Protein AF-0000000087538504 (afdb_homodimer)

Structure (mmCIF, N/CA/C/O backbone):
data_AF-0000000087538504-model_v1
#
loop_
_entity.id
_entity.type
_entity.pdbx_description
1 polymer 'NgoFVII family restriction endonuclease'
#
loop_
_atom_site.group_PDB
_atom_site.id
_atom_site.type_symbol
_atom_site.label_atom_id
_atom_site.label_alt_id
_atom_site.label_comp_id
_atom_site.label_asym_id
_atom_site.label_entity_id
_atom_site.label_seq_id
_atom_site.pdbx_PDB_ins_code
_atom_site.Cartn_x
_atom_site.Cartn_y
_atom_site.Cartn_z
_atom_site.occupancy
_atom_site.B_iso_or_equiv
_atom_site.auth_seq_id
_atom_site.auth_comp_id
_atom_site.auth_asym_id
_atom_site.auth_atom_id
_atom_site.pdbx_PDB_model_num
ATOM 1 N N . MET A 1 1 ? 7.582 10.234 18.609 1 27.84 1 MET A N 1
ATOM 2 C CA . MET A 1 1 ? 8.391 9.672 19.688 1 27.84 1 MET A CA 1
ATOM 3 C C . MET A 1 1 ? 9.875 9.797 19.375 1 27.84 1 MET A C 1
ATOM 5 O O . MET A 1 1 ? 10.297 9.578 18.25 1 27.84 1 MET A O 1
ATOM 9 N N . ALA A 1 2 ? 10.43 10.547 20.172 1 36.47 2 ALA A N 1
ATOM 10 C CA . ALA A 1 2 ? 11.883 10.688 20.109 1 36.47 2 ALA A CA 1
ATOM 11 C C . ALA A 1 2 ? 12.562 9.32 20.062 1 36.47 2 ALA A C 1
ATOM 13 O O . ALA A 1 2 ? 12.156 8.391 20.766 1 36.47 2 ALA A O 1
ATOM 14 N N . GLN A 1 3 ? 13.164 9.023 19 1 45.22 3 GLN A N 1
ATOM 15 C CA . GLN A 1 3 ? 13.953 7.797 18.969 1 45.22 3 GLN A CA 1
ATOM 16 C C . GLN A 1 3 ? 15.289 7.98 19.688 1 45.22 3 GLN A C 1
ATOM 18 O O . GLN A 1 3 ? 15.875 9.07 19.641 1 45.22 3 GLN A O 1
ATOM 23 N N . SER A 1 4 ? 15.547 7.203 20.641 1 41.75 4 SER A N 1
ATOM 24 C CA . SER A 1 4 ? 16.828 7.129 21.312 1 41.75 4 SER A CA 1
ATOM 25 C C . SER A 1 4 ? 17.938 6.727 20.359 1 41.75 4 SER A C 1
ATOM 27 O O . SER A 1 4 ? 17.797 5.77 19.594 1 41.75 4 SER A O 1
ATOM 29 N N . ASN A 1 5 ? 18.547 7.676 19.828 1 43.09 5 ASN A N 1
ATOM 30 C CA . ASN A 1 5 ? 19.688 7.312 19 1 43.09 5 ASN A CA 1
ATOM 31 C C . ASN A 1 5 ? 20.984 7.27 19.812 1 43.09 5 ASN A C 1
ATOM 33 O O . ASN A 1 5 ? 21.125 7.969 20.812 1 43.09 5 ASN A O 1
ATOM 37 N N . PHE A 1 6 ? 21.703 6.215 19.828 1 35.56 6 PHE A N 1
ATOM 38 C CA . PHE A 1 6 ? 22.969 5.957 20.516 1 35.56 6 PHE A CA 1
ATOM 39 C C . PHE A 1 6 ? 24.141 6.441 19.672 1 35.56 6 PHE A C 1
ATOM 41 O O . PHE A 1 6 ? 24.109 6.344 18.438 1 35.56 6 PHE A O 1
ATOM 48 N N . GLU A 1 7 ? 24.828 7.352 20.281 1 41.22 7 GLU A N 1
ATOM 49 C CA . GLU A 1 7 ? 26.109 7.699 19.656 1 41.22 7 GLU A CA 1
ATOM 50 C C . GLU A 1 7 ? 27.188 6.668 19.984 1 41.22 7 GLU A C 1
ATOM 52 O O . GLU A 1 7 ? 27.469 6.406 21.156 1 41.22 7 GLU A O 1
ATOM 57 N N . GLU A 1 8 ? 27.547 5.797 19.266 1 40.47 8 GLU A N 1
ATOM 58 C CA . GLU A 1 8 ? 28.656 4.883 19.484 1 40.47 8 GLU A CA 1
ATOM 59 C C . GLU A 1 8 ? 30 5.617 19.438 1 40.47 8 GLU A C 1
ATOM 61 O O . GLU A 1 8 ? 30.281 6.324 18.469 1 40.47 8 GLU A O 1
ATOM 66 N N . ARG A 1 9 ? 30.703 5.891 20.594 1 39.09 9 ARG A N 1
ATOM 67 C CA . ARG A 1 9 ? 32.094 6.32 20.625 1 39.09 9 ARG A CA 1
ATOM 68 C C . ARG A 1 9 ? 33 5.234 20.062 1 39.09 9 ARG A C 1
ATOM 70 O O . ARG A 1 9 ? 33.281 4.234 20.734 1 39.09 9 ARG A O 1
ATOM 77 N N . ILE A 1 10 ? 33.062 4.941 18.781 1 44.31 10 ILE A N 1
ATOM 78 C CA . ILE A 1 10 ? 34 3.977 18.203 1 44.31 10 ILE A CA 1
ATOM 79 C C . ILE A 1 10 ? 35.406 4.551 18.219 1 44.31 10 ILE A C 1
ATOM 81 O O . ILE A 1 10 ? 35.625 5.637 17.672 1 44.31 10 ILE A O 1
ATOM 85 N N . ASP A 1 11 ? 36.25 4.141 19 1 45.94 11 ASP A N 1
ATOM 86 C CA . ASP A 1 11 ? 37.688 4.387 18.938 1 45.94 11 ASP A CA 1
ATOM 87 C C . ASP A 1 11 ? 38.219 4.07 17.547 1 45.94 11 ASP A C 1
ATOM 89 O O . ASP A 1 11 ? 38.375 2.902 17.188 1 45.94 11 ASP A O 1
ATOM 93 N N . THR A 1 12 ? 38.188 4.844 16.578 1 52.5 12 THR A N 1
ATOM 94 C CA . THR A 1 12 ? 38.656 4.848 15.195 1 52.5 12 THR A CA 1
ATOM 95 C C . THR A 1 12 ? 40.125 4.438 15.133 1 52.5 12 THR A C 1
ATOM 97 O O . THR A 1 12 ? 40.656 4.184 14.055 1 52.5 12 THR A O 1
ATOM 100 N N . TYR A 1 13 ? 40.812 4.488 16.25 1 51.53 13 TYR A N 1
ATOM 101 C CA . TYR A 1 13 ? 42.281 4.402 16.219 1 51.53 13 TYR A CA 1
ATOM 102 C C . TYR A 1 13 ? 42.719 3.004 15.805 1 51.53 13 TYR A C 1
ATOM 104 O O . TYR A 1 13 ? 43.844 2.832 15.273 1 51.53 13 TYR A O 1
ATOM 112 N N . GLU A 1 14 ? 41.812 2.039 15.859 1 65.62 14 GLU A N 1
ATOM 113 C CA . GLU A 1 14 ? 42.375 0.706 15.625 1 65.62 14 GLU A CA 1
ATOM 114 C C . GLU A 1 14 ? 41.938 0.155 14.273 1 65.62 14 GLU A C 1
ATOM 116 O O . GLU A 1 14 ? 42.281 -0.966 13.906 1 65.62 14 GLU A O 1
ATOM 121 N N . ILE A 1 15 ? 41.344 1.029 13.375 1 78.06 15 ILE A N 1
ATOM 122 C CA . ILE A 1 15 ? 40.875 0.482 12.102 1 78.06 15 ILE A CA 1
ATOM 123 C C . ILE A 1 15 ? 41.875 0.836 11.008 1 78.06 15 ILE A C 1
ATOM 125 O O . ILE A 1 15 ? 42.219 2.01 10.812 1 78.06 15 ILE A O 1
ATOM 129 N N . GLU A 1 16 ? 42.375 -0.183 10.438 1 84.38 16 GLU A N 1
ATOM 130 C CA . GLU A 1 16 ? 43.344 -0.009 9.359 1 84.38 16 GLU A CA 1
ATOM 131 C C . GLU A 1 16 ? 42.656 0.402 8.062 1 84.38 16 GLU A C 1
ATOM 133 O O . GLU A 1 16 ? 41.5 0.04 7.82 1 84.38 16 GLU A O 1
ATOM 138 N N . SER A 1 17 ? 43.344 1.183 7.27 1 90.88 17 SER A N 1
ATOM 139 C CA . SER A 1 17 ? 42.844 1.604 5.961 1 90.88 17 SER A CA 1
ATOM 140 C C . SER A 1 17 ? 42.75 0.421 5.008 1 90.88 17 SER A C 1
ATOM 142 O O . SER A 1 17 ? 43.562 -0.481 5.02 1 90.88 17 SER A O 1
ATOM 144 N N . THR A 1 18 ? 41.625 0.411 4.297 1 93.5 18 THR A N 1
ATOM 145 C CA . THR A 1 18 ? 41.406 -0.632 3.303 1 93.5 18 THR A CA 1
ATOM 146 C C . THR A 1 18 ? 40.75 -0.057 2.057 1 93.5 18 THR A C 1
ATOM 148 O O . THR A 1 18 ? 40.094 0.984 2.123 1 93.5 18 THR A O 1
ATOM 151 N N . ASN A 1 19 ? 41 -0.68 0.931 1 95.56 19 ASN A N 1
ATOM 152 C CA . ASN A 1 19 ? 40.344 -0.276 -0.312 1 95.56 19 ASN A CA 1
ATOM 153 C C . ASN A 1 19 ? 39.125 -1.15 -0.623 1 95.56 19 ASN A C 1
ATOM 155 O O . ASN A 1 19 ? 38.406 -0.897 -1.588 1 95.56 19 ASN A O 1
ATOM 159 N N . VAL A 1 20 ? 38.938 -2.152 0.255 1 96.62 20 VAL A N 1
ATOM 160 C CA . VAL A 1 20 ? 37.844 -3.092 0.061 1 96.62 20 VAL A CA 1
ATOM 161 C C . VAL A 1 20 ? 36.875 -3 1.235 1 96.62 20 VAL A C 1
ATOM 163 O O . VAL A 1 20 ? 37.188 -3.412 2.352 1 96.62 20 VAL A O 1
ATOM 166 N N . MET A 1 21 ? 35.688 -2.479 0.974 1 97.25 21 MET A N 1
ATOM 167 C CA . MET A 1 21 ? 34.625 -2.385 1.98 1 97.25 21 MET A CA 1
ATOM 168 C C . MET A 1 21 ? 33.438 -3.25 1.599 1 97.25 21 MET A C 1
ATOM 170 O O . MET A 1 21 ? 32.688 -2.922 0.668 1 97.25 21 MET A O 1
ATOM 174 N N . THR A 1 22 ? 33.219 -4.289 2.35 1 96.44 22 THR A N 1
ATOM 175 C CA . THR A 1 22 ? 32.156 -5.242 1.984 1 96.44 22 THR A CA 1
ATOM 176 C C . THR A 1 22 ? 31.094 -5.312 3.07 1 96.44 22 THR A C 1
ATOM 178 O O . THR A 1 22 ? 30.062 -5.977 2.896 1 96.44 22 THR A O 1
ATOM 181 N N . GLY A 1 23 ? 31.328 -4.59 4.195 1 93 23 GLY A N 1
ATOM 182 C CA . GLY A 1 23 ? 30.375 -4.605 5.297 1 93 23 GLY A CA 1
ATOM 183 C C . GLY A 1 23 ? 30.422 -5.895 6.098 1 93 23 GLY A C 1
ATOM 184 O O . GLY A 1 23 ? 31.5 -6.395 6.43 1 93 23 GLY A O 1
ATOM 185 N N . ASP A 1 24 ? 29.297 -6.305 6.547 1 87.88 24 ASP A N 1
ATOM 186 C CA . ASP A 1 24 ? 29.125 -7.531 7.324 1 87.88 24 ASP A CA 1
ATOM 187 C C . ASP A 1 24 ? 29.625 -7.34 8.758 1 87.88 24 ASP A C 1
ATOM 189 O O . ASP A 1 24 ? 29.531 -6.242 9.312 1 87.88 24 ASP A O 1
ATOM 193 N N . ARG A 1 25 ? 30.156 -8.422 9.391 1 83 25 ARG A N 1
ATOM 194 C CA . ARG A 1 25 ? 30.438 -8.406 10.82 1 83 25 ARG A CA 1
ATOM 195 C C . ARG A 1 25 ? 31.828 -7.832 11.102 1 83 25 ARG A C 1
ATOM 197 O O . ARG A 1 25 ? 32.125 -7.438 12.234 1 83 25 ARG A O 1
ATOM 204 N N . ASP A 1 26 ? 32.594 -7.707 10.07 1 85.94 26 ASP A N 1
ATOM 205 C CA . ASP A 1 26 ? 33.969 -7.176 10.234 1 85.94 26 ASP A CA 1
ATOM 206 C C . ASP A 1 26 ? 33.969 -5.648 10.148 1 85.94 26 ASP A C 1
ATOM 208 O O . ASP A 1 26 ? 33.906 -5.082 9.055 1 85.94 26 ASP A O 1
ATOM 212 N N . ARG A 1 27 ? 34.188 -5.016 11.203 1 88.62 27 ARG A N 1
ATOM 213 C CA . ARG A 1 27 ? 34.156 -3.561 11.281 1 88.62 27 ARG A CA 1
ATOM 214 C C . ARG A 1 27 ? 35.219 -2.924 10.406 1 88.62 27 ARG A C 1
ATOM 216 O O . ARG A 1 27 ? 35.062 -1.785 9.953 1 88.62 27 ARG A O 1
ATOM 223 N N . SER A 1 28 ? 36.25 -3.658 10.148 1 90.38 28 SER A N 1
ATOM 224 C CA . SER A 1 28 ? 37.312 -3.125 9.336 1 90.38 28 SER A CA 1
ATOM 225 C C . SER A 1 28 ? 36.906 -2.988 7.875 1 90.38 28 SER A C 1
ATOM 227 O O . SER A 1 28 ? 37.594 -2.312 7.098 1 90.38 28 SER A O 1
ATOM 229 N N . ARG A 1 29 ? 35.781 -3.529 7.57 1 93.88 29 ARG A N 1
ATOM 230 C CA . ARG A 1 29 ? 35.312 -3.496 6.191 1 93.88 29 ARG A CA 1
ATOM 231 C C . ARG A 1 29 ? 34.125 -2.541 6.035 1 93.88 29 ARG A C 1
ATOM 233 O O . ARG A 1 29 ? 33.469 -2.502 4.984 1 93.88 29 ARG A O 1
ATOM 240 N N . TYR A 1 30 ? 33.906 -1.776 7.148 1 94.38 30 TYR A N 1
ATOM 241 C CA . TYR A 1 30 ? 32.844 -0.782 7.07 1 94.38 30 TYR A CA 1
ATOM 242 C C . TYR A 1 30 ? 33.281 0.418 6.238 1 94.38 30 TYR A C 1
ATOM 244 O O . TYR A 1 30 ? 34.406 0.896 6.371 1 94.38 30 TYR A O 1
ATOM 252 N N . LEU A 1 31 ? 32.375 0.856 5.41 1 96.94 31 LEU A N 1
ATOM 253 C CA . LEU A 1 31 ? 32.625 2.072 4.648 1 96.94 31 LEU A CA 1
ATOM 254 C C . LEU A 1 31 ? 32.75 3.277 5.57 1 96.94 31 LEU A C 1
ATOM 256 O O . LEU A 1 31 ? 33.562 4.188 5.301 1 96.94 31 LEU A O 1
ATOM 260 N N . TYR A 1 32 ? 32.094 3.287 6.672 1 95.81 32 TYR A N 1
ATOM 261 C CA . TYR A 1 32 ? 31.969 4.375 7.633 1 95.81 32 TYR A CA 1
ATOM 262 C C . TYR A 1 32 ? 33.344 4.867 8.07 1 95.81 32 TYR A C 1
ATOM 264 O O . TYR A 1 32 ? 33.625 6.059 7.98 1 95.81 32 TYR A O 1
ATOM 272 N N . TYR A 1 33 ? 34.156 3.955 8.414 1 95.12 33 TYR A N 1
ATOM 273 C CA . TYR A 1 33 ? 35.438 4.32 9 1 95.12 33 TYR A CA 1
ATOM 274 C C . TYR A 1 33 ? 36.406 4.832 7.926 1 95.12 33 TYR A C 1
ATOM 276 O O . TYR A 1 33 ? 37.25 5.699 8.188 1 95.12 33 TYR A O 1
ATOM 284 N N . GLN A 1 34 ? 36.25 4.289 6.754 1 96.25 34 GLN A N 1
ATOM 285 C CA . GLN A 1 34 ? 37.094 4.766 5.66 1 96.25 34 GLN A CA 1
ATOM 286 C C . GLN A 1 34 ? 36.719 6.191 5.262 1 96.25 34 GLN A C 1
ATOM 288 O O . GLN A 1 34 ? 37.594 7.008 4.973 1 96.25 34 GLN A O 1
ATOM 293 N N . LEU A 1 35 ? 35.438 6.473 5.27 1 97.44 35 LEU A N 1
ATOM 294 C CA . LEU A 1 35 ? 34.969 7.824 4.953 1 97.44 35 LEU A CA 1
ATOM 295 C C . LEU A 1 35 ? 35.469 8.812 6.008 1 97.44 35 LEU A C 1
ATOM 297 O O . LEU A 1 35 ? 35.844 9.93 5.676 1 97.44 35 LEU A O 1
ATOM 301 N N . LYS A 1 36 ? 35.375 8.391 7.234 1 96.06 36 LYS A N 1
ATOM 302 C CA . LYS A 1 36 ? 35.844 9.242 8.328 1 96.06 36 LYS A CA 1
ATOM 303 C C . LYS A 1 36 ? 37.312 9.625 8.141 1 96.06 36 LYS A C 1
ATOM 305 O O . LYS A 1 36 ? 37.656 10.789 8.281 1 96.06 36 LYS A O 1
ATOM 310 N N . MET A 1 37 ? 38.062 8.656 7.805 1 95.38 37 MET A N 1
ATOM 311 C CA . MET A 1 37 ? 39.5 8.883 7.605 1 95.38 37 MET A CA 1
ATOM 312 C C . MET A 1 37 ? 39.75 9.812 6.418 1 95.38 37 MET A C 1
ATOM 314 O O . MET A 1 37 ? 40.594 10.711 6.484 1 95.38 37 MET A O 1
ATOM 318 N N . SER A 1 38 ? 39.031 9.609 5.367 1 96.94 38 SER A N 1
ATOM 319 C CA . SER A 1 38 ? 39.188 10.438 4.172 1 96.94 38 SER A CA 1
ATOM 320 C C . SER A 1 38 ? 38.75 11.867 4.43 1 96.94 38 SER A C 1
ATOM 322 O O . SER A 1 38 ? 39.406 12.812 3.969 1 96.94 38 SER A O 1
ATOM 324 N N . MET A 1 39 ? 37.688 12.062 5.152 1 97.25 39 MET A N 1
ATOM 325 C CA . MET A 1 39 ? 37.156 13.398 5.43 1 97.25 39 MET A CA 1
ATOM 326 C C . MET A 1 39 ? 38.125 14.203 6.281 1 97.25 39 MET A C 1
ATOM 328 O O . MET A 1 39 ? 38.219 15.422 6.133 1 97.25 39 MET A O 1
ATOM 332 N N . ALA A 1 40 ? 38.812 13.484 7.117 1 95.56 40 ALA A N 1
ATOM 333 C CA . ALA A 1 40 ? 39.75 14.133 8.023 1 95.56 40 ALA A CA 1
ATOM 334 C C . ALA A 1 40 ? 40.906 14.773 7.258 1 95.56 40 ALA A C 1
ATOM 336 O O . ALA A 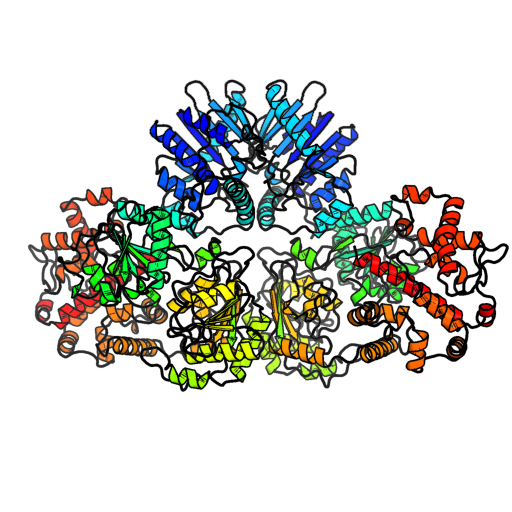1 40 ? 41.469 15.773 7.703 1 95.56 40 ALA A O 1
ATOM 337 N N . LYS A 1 41 ? 41.156 14.281 6.051 1 95.31 41 LYS A N 1
ATOM 338 C CA . LYS A 1 41 ? 42.375 14.727 5.328 1 95.31 41 LYS A CA 1
ATOM 339 C C . LYS A 1 41 ? 42 15.523 4.086 1 95.31 41 LYS A C 1
ATOM 341 O O . LYS A 1 41 ? 42.844 16.203 3.496 1 95.31 41 LYS A O 1
ATOM 346 N N . ALA A 1 42 ? 40.812 15.57 3.748 1 97.25 42 ALA A N 1
ATOM 347 C CA . ALA A 1 42 ? 40.375 16.078 2.453 1 97.25 42 ALA A CA 1
ATOM 348 C C . ALA A 1 42 ? 40.5 17.609 2.395 1 97.25 42 ALA A C 1
ATOM 350 O O . ALA A 1 42 ? 40.344 18.281 3.412 1 97.25 42 ALA A O 1
ATOM 351 N N . LYS A 1 43 ? 40.75 18.156 1.22 1 97.44 43 LYS A N 1
ATOM 352 C CA . LYS A 1 43 ? 40.688 19.578 0.93 1 97.44 43 LYS A CA 1
ATOM 353 C C . LYS A 1 43 ? 39.406 19.953 0.191 1 97.44 43 LYS A C 1
ATOM 355 O O . LYS A 1 43 ? 39.031 21.125 0.185 1 97.44 43 LYS A O 1
ATOM 360 N N . GLN A 1 44 ? 38.844 19.031 -0.396 1 98.06 44 GLN A N 1
ATOM 361 C CA . GLN A 1 44 ? 37.531 19.109 -1.03 1 98.06 44 GLN A CA 1
ATOM 362 C C . GLN A 1 44 ? 36.812 17.766 -1 1 98.06 44 GLN A C 1
ATOM 364 O O . GLN A 1 44 ? 37.469 16.719 -1.104 1 98.06 44 GLN A O 1
ATOM 369 N N . ILE A 1 45 ? 35.531 17.797 -0.865 1 98.62 45 ILE A N 1
ATOM 370 C CA . ILE A 1 45 ? 34.75 16.578 -0.772 1 98.62 45 ILE A CA 1
ATOM 371 C C . ILE A 1 45 ? 33.562 16.641 -1.735 1 98.62 45 ILE A C 1
ATOM 373 O O . ILE A 1 45 ? 32.812 17.609 -1.711 1 98.62 45 ILE A O 1
ATOM 377 N N . ASP A 1 46 ? 33.406 15.68 -2.629 1 98.75 46 ASP A N 1
ATOM 378 C CA . ASP A 1 46 ? 32.281 15.539 -3.539 1 98.75 46 ASP A CA 1
ATOM 379 C C . ASP A 1 46 ? 31.562 14.203 -3.336 1 98.75 46 ASP A C 1
ATOM 381 O O . ASP A 1 46 ? 32.188 13.141 -3.434 1 98.75 46 ASP A O 1
ATOM 385 N N . ILE A 1 47 ? 30.266 14.281 -3.084 1 98.69 47 ILE A N 1
ATOM 386 C CA . ILE A 1 47 ? 29.5 13.078 -2.803 1 98.69 47 ILE A CA 1
ATOM 387 C C . ILE A 1 47 ? 28.328 12.977 -3.787 1 98.69 47 ILE A C 1
ATOM 389 O O . ILE A 1 47 ? 27.609 13.953 -4.016 1 98.69 47 ILE A O 1
ATOM 393 N N . ILE A 1 48 ? 28.125 11.859 -4.434 1 98.25 48 ILE A N 1
ATOM 394 C CA . ILE A 1 48 ? 26.969 11.562 -5.266 1 98.25 48 ILE A CA 1
ATOM 395 C C . ILE A 1 48 ? 26.328 10.25 -4.812 1 98.25 48 ILE A C 1
ATOM 397 O O . ILE A 1 48 ? 26.969 9.195 -4.855 1 98.25 48 ILE A O 1
ATOM 401 N N . VAL A 1 49 ? 25.078 10.328 -4.32 1 97.38 49 VAL A N 1
ATOM 402 C CA . VAL A 1 49 ? 24.359 9.156 -3.828 1 97.38 49 VAL A CA 1
ATOM 403 C C . VAL A 1 49 ? 22.906 9.195 -4.305 1 97.38 49 VAL A C 1
ATOM 405 O O . VAL A 1 49 ? 22.375 10.266 -4.578 1 97.38 49 VAL A O 1
ATOM 408 N N . SER A 1 50 ? 22.312 8.023 -4.344 1 94 50 SER A N 1
ATOM 409 C CA . SER A 1 50 ? 20.938 7.91 -4.82 1 94 50 SER A CA 1
ATOM 410 C C . SER A 1 50 ? 19.938 8.469 -3.803 1 94 50 SER A C 1
ATOM 412 O O . SER A 1 50 ? 18.922 9.055 -4.176 1 94 50 SER A O 1
ATOM 414 N N . PHE A 1 51 ? 20.234 8.195 -2.502 1 93.25 51 PHE A N 1
ATOM 415 C CA . PHE A 1 51 ? 19.312 8.742 -1.499 1 93.25 51 PHE A CA 1
ATOM 416 C C . PHE A 1 51 ? 20.047 9 -0.188 1 93.25 51 PHE A C 1
ATOM 418 O O . PHE A 1 51 ? 21.156 8.492 0.025 1 93.25 51 PHE A O 1
ATOM 425 N N . LEU A 1 52 ? 19.453 9.82 0.629 1 96 52 LEU A N 1
ATOM 426 C CA . LEU A 1 52 ? 19.906 10.172 1.969 1 96 52 LEU A CA 1
ATOM 427 C C . LEU A 1 52 ? 18.875 9.766 3.02 1 96 52 LEU A C 1
ATOM 429 O O . LEU A 1 52 ? 17.703 10.141 2.924 1 96 52 LEU A O 1
ATOM 433 N N . MET A 1 53 ? 19.344 9.031 3.953 1 93.12 53 MET A N 1
ATOM 434 C CA . MET A 1 53 ? 18.5 8.758 5.121 1 93.12 53 MET A CA 1
ATOM 435 C C . MET A 1 53 ? 19.047 9.477 6.352 1 93.12 53 MET A C 1
ATOM 437 O O . MET A 1 53 ? 20.25 9.68 6.484 1 93.12 53 MET A O 1
ATOM 441 N N . GLU A 1 54 ? 18.125 9.82 7.199 1 92.94 54 GLU A N 1
ATOM 442 C CA . GLU A 1 54 ? 18.469 10.547 8.414 1 92.94 54 GLU A CA 1
ATOM 443 C C . GLU A 1 54 ? 19.516 9.805 9.234 1 92.94 54 GLU A C 1
ATOM 445 O O . GLU A 1 54 ? 20.469 10.422 9.742 1 92.94 54 GLU A O 1
ATOM 450 N N . SER A 1 55 ? 19.422 8.508 9.312 1 90.69 55 SER A N 1
ATOM 451 C CA . SER A 1 55 ? 20.312 7.68 10.109 1 90.69 55 SER A CA 1
ATOM 452 C C . SER A 1 55 ? 21.75 7.781 9.617 1 90.69 55 SER A C 1
ATOM 454 O O . SER A 1 55 ? 22.688 7.93 10.414 1 90.69 55 SER A O 1
ATOM 456 N N . GLY A 1 56 ? 21.906 7.734 8.336 1 94.75 56 GLY A N 1
ATOM 457 C CA . GLY A 1 56 ? 23.25 7.812 7.75 1 94.75 56 GLY A CA 1
ATOM 458 C C . GLY A 1 56 ? 23.844 9.203 7.844 1 94.75 56 GLY A C 1
ATOM 459 O O . GLY A 1 56 ? 25.031 9.344 8.156 1 94.75 56 GLY A O 1
ATOM 460 N N . VAL A 1 57 ? 23.062 10.188 7.598 1 96 57 VAL A N 1
ATOM 461 C CA . VAL A 1 57 ? 23.531 11.57 7.641 1 96 57 VAL A CA 1
ATOM 462 C C . VAL A 1 57 ? 24.031 11.898 9.047 1 96 57 VAL A C 1
ATOM 464 O O . VAL A 1 57 ? 25.094 12.516 9.203 1 96 57 VAL A O 1
ATOM 467 N N . ARG A 1 58 ? 23.344 11.492 10.047 1 93.69 58 ARG A N 1
ATOM 468 C CA . ARG A 1 58 ? 23.719 11.734 11.438 1 93.69 58 ARG A CA 1
ATOM 469 C C . ARG A 1 58 ? 25.094 11.172 11.734 1 93.69 58 ARG A C 1
ATOM 471 O O . ARG A 1 58 ? 25.859 11.742 12.523 1 93.69 58 ARG A O 1
ATOM 478 N N . MET A 1 59 ? 25.406 10.117 11.109 1 94.19 59 MET A N 1
ATOM 479 C CA . MET A 1 59 ? 26.688 9.445 11.359 1 94.19 59 MET A CA 1
ATOM 480 C C . MET A 1 59 ? 27.844 10.242 10.781 1 94.19 59 MET A C 1
ATOM 482 O O . MET A 1 59 ? 28.953 10.203 11.312 1 94.19 59 MET A O 1
ATOM 486 N N . LEU A 1 60 ? 27.594 11 9.773 1 96.88 60 LEU A N 1
ATOM 487 C CA . LEU A 1 60 ? 28.688 11.656 9.055 1 96.88 60 LEU A CA 1
ATOM 488 C C . LEU A 1 60 ? 28.75 13.141 9.406 1 96.88 60 LEU A C 1
ATOM 490 O O . LEU A 1 60 ? 29.688 13.836 9.016 1 96.88 60 LEU A O 1
ATOM 494 N N . LEU A 1 61 ? 27.797 13.641 10.156 1 95.5 61 LEU A N 1
ATOM 495 C CA . LEU A 1 61 ? 27.594 15.07 10.359 1 95.5 61 LEU A CA 1
ATOM 496 C C . LEU A 1 61 ? 28.797 15.695 11.055 1 95.5 61 LEU A C 1
ATOM 498 O O . LEU A 1 61 ? 29.281 16.734 10.625 1 95.5 61 LEU A O 1
ATOM 502 N N . ASN A 1 62 ? 29.266 15.109 12.078 1 95 62 ASN A N 1
ATOM 503 C CA . ASN A 1 62 ? 30.375 15.672 12.844 1 95 62 ASN A CA 1
ATOM 504 C C . ASN A 1 62 ? 31.641 15.758 12.008 1 95 62 ASN A C 1
ATOM 506 O O . ASN A 1 62 ? 32.375 16.734 12.094 1 95 62 ASN A O 1
ATOM 510 N N . ASP A 1 63 ? 31.906 14.727 11.289 1 96.88 63 ASP A N 1
ATOM 511 C CA . ASP A 1 63 ? 33.094 14.711 10.438 1 96.88 63 ASP A CA 1
ATOM 512 C C . ASP A 1 63 ? 32.969 15.75 9.328 1 96.88 63 ASP A C 1
ATOM 514 O O . ASP A 1 63 ? 33.969 16.391 8.969 1 96.88 63 ASP A O 1
ATOM 518 N N . MET A 1 64 ? 31.844 15.891 8.781 1 97.56 64 MET A N 1
ATOM 519 C CA . MET A 1 64 ? 31.609 16.922 7.77 1 97.56 64 MET A CA 1
ATOM 520 C C . MET A 1 64 ? 31.797 18.312 8.359 1 97.56 64 MET A C 1
ATOM 522 O O . MET A 1 64 ? 32.406 19.188 7.723 1 97.56 64 MET A O 1
ATOM 526 N N . LYS A 1 65 ? 31.312 18.484 9.547 1 96.31 65 LYS A N 1
ATOM 527 C CA . LYS A 1 65 ? 31.438 19.781 10.227 1 96.31 65 LYS A CA 1
ATOM 528 C C . LYS A 1 65 ? 32.906 20.125 10.461 1 96.31 65 LYS A C 1
ATOM 530 O O . LYS A 1 65 ? 33.312 21.266 10.219 1 96.31 65 LYS A O 1
ATOM 535 N N . ARG A 1 66 ? 33.656 19.156 10.891 1 96.62 66 ARG A N 1
ATOM 536 C CA . ARG A 1 66 ? 35.062 19.375 11.125 1 96.62 66 ARG A CA 1
ATOM 537 C C . ARG A 1 66 ? 35.781 19.734 9.828 1 96.62 66 ARG A C 1
ATOM 539 O O . ARG A 1 66 ? 36.688 20.578 9.828 1 96.62 66 ARG A O 1
ATOM 546 N N . ALA A 1 67 ? 35.438 19.062 8.805 1 97.56 67 ALA A N 1
ATOM 547 C CA . ALA A 1 67 ? 36.031 19.375 7.504 1 97.56 67 ALA A CA 1
ATOM 548 C C . ALA A 1 67 ? 35.719 20.797 7.082 1 97.56 67 ALA A C 1
ATOM 550 O O . ALA A 1 67 ? 36.594 21.531 6.625 1 97.56 67 ALA A O 1
ATOM 551 N N . LEU A 1 68 ? 34.5 21.203 7.23 1 97.12 68 LEU A N 1
ATOM 552 C CA . LEU A 1 68 ? 34.094 22.547 6.875 1 97.12 68 LEU A CA 1
ATOM 553 C C . LEU A 1 68 ? 34.844 23.594 7.703 1 97.12 68 LEU A C 1
ATOM 555 O O . LEU A 1 68 ? 35.219 24.641 7.188 1 97.12 68 LEU A O 1
ATOM 559 N N . ASP A 1 69 ? 35.031 23.297 8.961 1 95.94 69 ASP A N 1
ATOM 560 C CA . ASP A 1 69 ? 35.719 24.203 9.859 1 95.94 69 ASP A CA 1
ATOM 561 C C . ASP A 1 69 ? 37.156 24.422 9.406 1 95.94 69 ASP A C 1
ATOM 563 O O . ASP A 1 69 ? 37.75 25.469 9.695 1 95.94 69 ASP A O 1
ATOM 567 N N . ARG A 1 70 ? 37.688 23.438 8.703 1 96.5 70 ARG A N 1
ATOM 568 C CA . ARG A 1 70 ? 39.031 23.562 8.156 1 96.5 70 ARG A CA 1
ATOM 569 C C . ARG A 1 70 ? 39 24.312 6.832 1 96.5 70 ARG A C 1
ATOM 571 O O . ARG A 1 70 ? 40.062 24.516 6.219 1 96.5 70 ARG A O 1
ATOM 578 N N . GLY A 1 71 ? 37.844 24.688 6.383 1 95.25 71 GLY A N 1
ATOM 579 C CA . GLY A 1 71 ? 37.688 25.438 5.141 1 95.25 71 GLY A CA 1
ATOM 580 C C . GLY A 1 71 ? 37.469 24.547 3.934 1 95.25 71 GLY A C 1
ATOM 581 O O . GLY A 1 71 ? 37.562 25.016 2.793 1 95.25 71 GLY A O 1
ATOM 582 N N . VAL A 1 72 ? 37.188 23.266 4.145 1 97.06 72 VAL A N 1
ATOM 583 C CA . VAL A 1 72 ? 37 22.297 3.078 1 97.06 72 VAL A CA 1
ATOM 584 C C . VAL A 1 72 ? 35.656 22.531 2.396 1 97.06 72 VAL A C 1
ATOM 586 O O . VAL A 1 72 ? 34.656 22.797 3.066 1 97.06 72 VAL A O 1
ATOM 589 N N . LYS A 1 73 ? 35.594 22.531 1.047 1 97.19 73 LYS A N 1
ATOM 590 C CA . LYS A 1 73 ? 34.344 22.625 0.288 1 97.19 73 LYS A CA 1
ATOM 591 C C . LYS A 1 73 ? 33.688 21.266 0.158 1 97.19 73 LYS A C 1
ATOM 593 O O . LYS A 1 73 ? 34.344 20.281 -0.185 1 97.19 73 LYS A O 1
ATOM 598 N N . ILE A 1 74 ? 32.406 21.234 0.423 1 98.31 74 ILE A N 1
ATOM 599 C CA . ILE A 1 74 ? 31.672 19.984 0.334 1 98.31 74 ILE A CA 1
ATOM 600 C C . ILE A 1 74 ? 30.5 20.141 -0.639 1 98.31 74 ILE A C 1
ATOM 602 O O . ILE A 1 74 ? 29.703 21.078 -0.509 1 98.31 74 ILE A O 1
ATOM 606 N N . ARG A 1 75 ? 30.406 19.312 -1.667 1 98.44 75 ARG A N 1
ATOM 607 C CA . ARG A 1 75 ? 29.297 19.234 -2.609 1 98.44 75 ARG A CA 1
ATOM 608 C C . ARG A 1 75 ? 28.594 17.875 -2.51 1 98.44 75 ARG A C 1
ATOM 610 O O . ARG A 1 75 ? 29.25 16.844 -2.482 1 98.44 75 ARG A O 1
ATOM 617 N N . ILE A 1 76 ? 27.281 17.891 -2.396 1 98.31 76 ILE A N 1
ATOM 618 C CA . ILE A 1 76 ? 26.516 16.656 -2.314 1 98.31 76 ILE A CA 1
ATOM 619 C C . ILE A 1 76 ? 25.422 16.656 -3.371 1 98.31 76 ILE A C 1
ATOM 621 O O . ILE A 1 76 ? 24.594 17.578 -3.41 1 98.31 76 ILE A O 1
ATOM 625 N N . LEU A 1 77 ? 25.391 15.719 -4.254 1 98.19 77 LEU A N 1
ATOM 626 C CA . LEU A 1 77 ? 24.312 15.469 -5.203 1 98.19 77 LEU A CA 1
ATOM 627 C C . LEU A 1 77 ? 23.531 14.203 -4.832 1 98.19 77 LEU A C 1
ATOM 629 O O . LEU A 1 77 ? 24.109 13.117 -4.77 1 98.19 77 LEU A O 1
ATOM 633 N N . THR A 1 78 ? 22.281 14.359 -4.52 1 97.06 78 THR A N 1
ATOM 634 C CA . THR A 1 78 ? 21.438 13.219 -4.199 1 97.06 78 THR A CA 1
ATOM 635 C C . THR A 1 78 ? 20.203 13.188 -5.109 1 97.06 78 THR A C 1
ATOM 637 O O . THR A 1 78 ? 20.062 14.031 -5.996 1 97.06 78 THR A O 1
ATOM 640 N N . GLY A 1 79 ? 19.453 12.102 -5.035 1 92.44 79 GLY A N 1
ATOM 641 C CA . GLY A 1 79 ? 18.281 11.984 -5.891 1 92.44 79 GLY A CA 1
ATOM 642 C C . GLY A 1 79 ? 16.984 11.859 -5.109 1 92.44 79 GLY A C 1
ATOM 643 O O . GLY A 1 79 ? 17 11.781 -3.881 1 92.44 79 GLY A O 1
ATOM 644 N N . ASN A 1 80 ? 15.859 12.109 -5.852 1 81.81 80 ASN A N 1
ATOM 645 C CA . ASN A 1 80 ? 14.531 11.789 -5.348 1 81.81 80 ASN A CA 1
ATOM 646 C C . ASN A 1 80 ? 14.008 10.477 -5.934 1 81.81 80 ASN A C 1
ATOM 648 O O . ASN A 1 80 ? 12.797 10.289 -6.051 1 81.81 80 ASN A O 1
ATOM 652 N N . TYR A 1 81 ? 15.008 9.672 -6.293 1 74.06 81 TYR A N 1
ATOM 653 C CA . TYR A 1 81 ? 14.719 8.359 -6.867 1 74.06 81 TYR A CA 1
ATOM 654 C C . TYR A 1 81 ? 13.859 7.527 -5.918 1 74.06 81 TYR A C 1
ATOM 656 O O . TYR A 1 81 ? 14.219 7.34 -4.754 1 74.06 81 TYR A O 1
ATOM 664 N N . LEU A 1 82 ? 12.68 7.062 -6.352 1 73.44 82 LEU A N 1
ATOM 665 C CA . LEU A 1 82 ? 11.75 6.238 -5.594 1 73.44 82 LEU A CA 1
ATOM 666 C C . LEU A 1 82 ? 11.297 6.949 -4.324 1 73.44 82 LEU A C 1
ATOM 668 O O . LEU A 1 82 ? 10.719 6.328 -3.432 1 73.44 82 LEU A O 1
ATOM 672 N N . GLU A 1 83 ? 11.727 8.258 -4.102 1 81.69 83 GLU A N 1
ATOM 673 C CA . GLU A 1 83 ? 11.359 9.109 -2.973 1 81.69 83 GLU A CA 1
ATOM 674 C C . GLU A 1 83 ? 11.906 8.555 -1.66 1 81.69 83 GLU A C 1
ATOM 676 O O . GLU A 1 83 ? 11.227 8.609 -0.629 1 81.69 83 GLU A O 1
ATOM 681 N N . ILE A 1 84 ? 13.125 8.07 -1.754 1 87.5 84 ILE A N 1
ATOM 682 C CA . ILE A 1 84 ? 13.719 7.445 -0.576 1 87.5 84 ILE A CA 1
ATOM 683 C C . ILE A 1 84 ? 14.406 8.508 0.278 1 87.5 84 ILE A C 1
ATOM 685 O O . ILE A 1 84 ? 14.438 8.406 1.507 1 87.5 84 ILE A O 1
ATOM 689 N N . THR A 1 85 ? 14.93 9.547 -0.435 1 94.5 85 THR A N 1
ATOM 690 C CA . THR A 1 85 ? 15.586 10.609 0.317 1 94.5 85 THR A CA 1
ATOM 691 C C . THR A 1 85 ? 14.617 11.25 1.31 1 94.5 85 THR A C 1
ATOM 693 O O . THR A 1 85 ? 13.594 11.805 0.913 1 94.5 85 THR A O 1
ATOM 696 N N . GLN A 1 86 ? 14.977 11.188 2.48 1 93.56 86 GLN A N 1
ATOM 697 C CA . GLN A 1 86 ? 14.102 11.711 3.523 1 93.56 86 GLN A CA 1
ATOM 698 C C . GLN A 1 86 ? 14.258 13.227 3.666 1 93.56 86 GLN A C 1
ATOM 700 O O . GLN A 1 86 ? 15.375 13.734 3.729 1 93.56 86 GLN A O 1
ATOM 705 N N . PRO A 1 87 ? 13.141 13.953 3.732 1 94.94 87 PRO A N 1
ATOM 706 C CA . PRO A 1 87 ? 13.25 15.391 3.969 1 94.94 87 PRO A CA 1
ATOM 707 C C . PRO A 1 87 ? 14.031 15.727 5.238 1 94.94 87 PRO A C 1
ATOM 709 O O . PRO A 1 87 ? 14.82 16.672 5.254 1 94.94 87 PRO A O 1
ATOM 712 N N . SER A 1 88 ? 13.836 14.945 6.223 1 94.38 88 SER A N 1
ATOM 713 C CA . SER A 1 88 ? 14.508 15.188 7.492 1 94.38 88 SER A CA 1
ATOM 714 C C . SER A 1 88 ? 16.031 15.133 7.332 1 94.38 88 SER A C 1
ATOM 716 O O . SER A 1 88 ? 16.75 15.867 8 1 94.38 88 SER A O 1
ATOM 718 N N . ALA A 1 89 ? 16.516 14.281 6.469 1 95.81 89 ALA A N 1
ATOM 719 C CA . ALA A 1 89 ? 17.938 14.188 6.195 1 95.81 89 ALA A CA 1
ATOM 720 C C . ALA A 1 89 ? 18.469 15.484 5.574 1 95.81 89 ALA A C 1
ATOM 722 O O . ALA A 1 89 ? 19.531 15.969 5.949 1 95.81 89 ALA A O 1
ATOM 723 N N . LEU A 1 90 ? 17.766 15.992 4.664 1 96.75 90 LEU A N 1
ATOM 724 C CA . LEU A 1 90 ? 18.125 17.25 4.012 1 96.75 90 LEU A CA 1
ATOM 725 C C . LEU A 1 90 ? 18.125 18.406 5.012 1 96.75 90 LEU A C 1
ATOM 727 O O . LEU A 1 90 ? 19.062 19.203 5.047 1 96.75 90 LEU A O 1
ATOM 731 N N . TYR A 1 91 ? 17.062 18.438 5.82 1 96.19 91 TYR A N 1
ATOM 732 C CA . TYR A 1 91 ? 16.953 19.484 6.836 1 96.19 91 TYR A CA 1
ATOM 733 C C . TYR A 1 91 ? 18.094 19.375 7.848 1 96.19 91 TYR A C 1
ATOM 735 O O . TYR A 1 91 ? 18.594 20.391 8.328 1 96.19 91 TYR A O 1
ATOM 743 N N . LEU A 1 92 ? 18.453 18.203 8.172 1 95.44 92 LEU A N 1
ATOM 744 C CA . LEU A 1 92 ? 19.547 17.984 9.109 1 95.44 92 LEU A CA 1
ATOM 745 C C . LEU A 1 92 ? 20.844 18.562 8.57 1 95.44 92 LEU A C 1
ATOM 747 O O . LEU A 1 92 ? 21.594 19.219 9.305 1 95.44 92 LEU A O 1
ATOM 751 N N . ILE A 1 93 ? 21.094 18.312 7.336 1 96.75 93 ILE A N 1
ATOM 752 C CA . ILE A 1 93 ? 22.312 18.828 6.699 1 96.75 93 ILE A CA 1
ATOM 753 C C . ILE A 1 93 ? 22.281 20.359 6.707 1 96.75 93 ILE A C 1
ATOM 755 O O . ILE A 1 93 ? 23.25 21 7.098 1 96.75 93 ILE A O 1
ATOM 759 N N . LYS A 1 94 ? 21.188 20.891 6.387 1 94.75 94 LYS A N 1
ATOM 760 C CA . LYS A 1 94 ? 21.062 22.344 6.316 1 94.75 94 LYS A CA 1
ATOM 761 C C . LYS A 1 94 ? 21.172 22.984 7.699 1 94.75 94 LYS A C 1
ATOM 763 O O . LYS A 1 94 ? 21.766 24.047 7.855 1 94.75 94 LYS A O 1
ATOM 768 N N . SER A 1 95 ? 20.625 22.359 8.609 1 92.94 95 SER A N 1
ATOM 769 C CA . SER A 1 95 ? 20.609 22.875 9.969 1 92.94 95 SER A CA 1
ATOM 770 C C . SER A 1 95 ? 22 22.844 10.586 1 92.94 95 SER A C 1
ATOM 772 O O . SER A 1 95 ? 22.422 23.812 11.227 1 92.94 95 SER A O 1
ATOM 774 N N . GLU A 1 96 ? 22.672 21.797 10.359 1 93.12 96 GLU A N 1
ATOM 775 C CA . GLU A 1 96 ? 23.938 21.594 11.062 1 93.12 96 GLU A CA 1
ATOM 776 C C . GLU A 1 96 ? 25.109 22.172 10.273 1 93.12 96 GLU A C 1
ATOM 778 O O . GLU A 1 96 ? 26.109 22.594 10.852 1 93.12 96 GLU A O 1
ATOM 783 N N . LEU A 1 97 ? 24.969 22.125 8.961 1 94.44 97 LEU A N 1
ATOM 784 C CA . LEU A 1 97 ? 26.109 22.516 8.141 1 94.44 97 LEU A CA 1
ATOM 785 C C . LEU A 1 97 ? 25.828 23.828 7.418 1 94.44 97 LEU A C 1
ATOM 787 O O . LEU A 1 97 ? 26.75 24.484 6.926 1 94.44 97 LEU A O 1
ATOM 791 N N . GLY A 1 98 ? 24.562 24.188 7.367 1 88.56 98 GLY A N 1
ATOM 792 C CA . GLY A 1 98 ? 24.172 25.469 6.785 1 88.56 98 GLY A CA 1
ATOM 793 C C . GLY A 1 98 ? 24.422 25.547 5.293 1 88.56 98 GLY A C 1
ATOM 794 O O . GLY A 1 98 ? 24.359 24.531 4.594 1 88.56 98 GLY A O 1
ATOM 795 N N . ASP A 1 99 ? 24.719 26.781 4.816 1 86.06 99 ASP A N 1
ATOM 796 C CA . ASP A 1 99 ? 24.891 27.016 3.385 1 86.06 99 ASP A CA 1
ATOM 797 C C . ASP A 1 99 ? 26.344 26.781 2.969 1 86.06 99 ASP A C 1
ATOM 799 O O . ASP A 1 99 ? 26.734 27.078 1.834 1 86.06 99 ASP A O 1
ATOM 803 N N . ARG A 1 100 ? 27.141 26.219 3.898 1 91.69 100 ARG A N 1
ATOM 804 C CA . ARG A 1 100 ? 28.516 25.891 3.59 1 91.69 100 ARG A CA 1
ATOM 805 C C . ARG A 1 100 ? 28.609 24.672 2.691 1 91.69 100 ARG A C 1
ATOM 807 O O . ARG A 1 100 ? 29.625 24.438 2.031 1 91.69 100 ARG A O 1
ATOM 814 N N . VAL A 1 101 ? 27.562 23.859 2.688 1 95.94 101 VAL A N 1
ATOM 815 C CA . VAL A 1 101 ? 27.5 22.672 1.833 1 95.94 101 VAL A CA 1
ATOM 816 C C . VAL A 1 101 ? 26.641 22.969 0.605 1 95.94 101 VAL A C 1
ATOM 818 O O . VAL A 1 101 ? 25.547 23.531 0.724 1 95.94 101 VAL A O 1
ATOM 821 N N . ASP A 1 102 ? 27.141 22.719 -0.562 1 97.19 102 ASP A N 1
ATOM 822 C CA . ASP A 1 102 ? 26.344 22.781 -1.786 1 97.19 102 ASP A CA 1
ATOM 823 C C . ASP A 1 102 ? 25.547 21.5 -1.991 1 97.19 102 ASP A C 1
ATOM 825 O O . ASP A 1 102 ? 26.062 20.516 -2.514 1 97.19 102 ASP A O 1
ATOM 829 N N . LEU A 1 103 ? 24.344 21.547 -1.57 1 97.31 103 LEU A N 1
ATOM 830 C CA . LEU A 1 103 ? 23.453 20.406 -1.584 1 97.31 103 LEU A CA 1
ATOM 831 C C . LEU A 1 103 ? 22.453 20.5 -2.738 1 97.31 103 LEU A C 1
ATOM 833 O O . LEU A 1 103 ? 21.734 21.5 -2.863 1 97.31 103 LEU A O 1
ATOM 837 N N . ARG A 1 104 ? 22.406 19.469 -3.625 1 97.31 104 ARG A N 1
ATOM 838 C CA . ARG A 1 104 ? 21.562 19.531 -4.812 1 97.31 104 ARG A CA 1
ATOM 839 C C . ARG A 1 104 ? 20.812 18.234 -5.016 1 97.31 104 ARG A C 1
ATOM 841 O O . ARG A 1 104 ? 21.203 17.188 -4.492 1 97.31 104 ARG A O 1
ATOM 848 N N . LEU A 1 105 ? 19.672 18.297 -5.77 1 95.94 105 LEU A N 1
ATOM 849 C CA . LEU A 1 105 ? 18.875 17.156 -6.188 1 95.94 105 LEU A CA 1
ATOM 850 C C . LEU A 1 105 ? 18.969 16.938 -7.695 1 95.94 105 LEU A C 1
ATOM 852 O O . LEU A 1 105 ? 18.922 17.906 -8.461 1 95.94 105 LEU A O 1
ATOM 856 N N . TYR A 1 106 ? 19.156 15.68 -8.016 1 95.31 106 TYR A N 1
ATOM 857 C CA . TYR A 1 106 ? 19.078 15.344 -9.438 1 95.31 106 TYR A CA 1
ATOM 858 C C . TYR A 1 106 ? 17.703 15.719 -10 1 95.31 106 TYR A C 1
ATOM 860 O O . TYR A 1 106 ? 16.672 15.484 -9.359 1 95.31 106 TYR A O 1
ATOM 868 N N . ASN A 1 107 ? 17.578 16.312 -11.219 1 91.56 107 ASN A N 1
ATOM 869 C CA . ASN A 1 107 ? 16.328 16.953 -11.617 1 91.56 107 ASN A CA 1
ATOM 870 C C . ASN A 1 107 ? 15.672 16.219 -12.781 1 91.56 107 ASN A C 1
ATOM 872 O O . ASN A 1 107 ? 14.57 16.578 -13.211 1 91.56 107 ASN A O 1
ATOM 876 N N . GLU A 1 108 ? 16.266 15.156 -13.281 1 85.69 108 GLU A N 1
ATOM 877 C CA . GLU A 1 108 ? 15.641 14.445 -14.391 1 85.69 108 GLU A CA 1
ATOM 878 C C . GLU A 1 108 ? 14.758 13.305 -13.891 1 85.69 108 GLU A C 1
ATOM 880 O O . GLU A 1 108 ? 15.141 12.57 -12.977 1 85.69 108 GLU A O 1
ATOM 885 N N . THR A 1 109 ? 13.547 13.164 -14.477 1 78.44 109 THR A N 1
ATOM 886 C CA . THR A 1 109 ? 12.594 12.18 -13.969 1 78.44 109 THR A CA 1
ATOM 887 C C . THR A 1 109 ? 12.492 10.992 -14.914 1 78.44 109 THR A C 1
ATOM 889 O O . THR A 1 109 ? 11.906 9.969 -14.578 1 78.44 109 THR A O 1
ATOM 892 N N . SER A 1 110 ? 13.039 11 -16.031 1 77.19 110 SER A N 1
ATOM 893 C CA . SER A 1 110 ? 12.859 9.969 -17.031 1 77.19 110 SER A CA 1
ATOM 894 C C . SER A 1 110 ? 13.875 8.844 -16.875 1 77.19 110 SER A C 1
ATOM 896 O O . SER A 1 110 ? 13.711 7.758 -17.438 1 77.19 110 SER A O 1
ATOM 898 N N . ARG A 1 111 ? 14.859 9.109 -16.031 1 84.12 111 ARG A N 1
ATOM 899 C CA . ARG A 1 111 ? 15.922 8.117 -15.859 1 84.12 111 ARG A CA 1
ATOM 900 C C . ARG A 1 111 ? 16.156 7.809 -14.391 1 84.12 111 ARG A C 1
ATOM 902 O O . ARG A 1 111 ? 16.094 8.703 -13.547 1 84.12 111 ARG A O 1
ATOM 909 N N . SER A 1 112 ? 16.406 6.547 -14.227 1 88.75 112 SER A N 1
ATOM 910 C CA . SER A 1 112 ? 16.734 6.156 -12.859 1 88.75 112 SER A CA 1
ATOM 911 C C . SER A 1 112 ? 18.047 6.773 -12.398 1 88.75 112 SER A C 1
ATOM 913 O O . SER A 1 112 ? 18.984 6.914 -13.188 1 88.75 112 SER A O 1
ATOM 915 N N . PHE A 1 113 ? 18.094 7.219 -11.211 1 92.81 113 PHE A N 1
ATOM 916 C CA . PHE A 1 113 ? 19.266 7.816 -10.586 1 92.81 113 P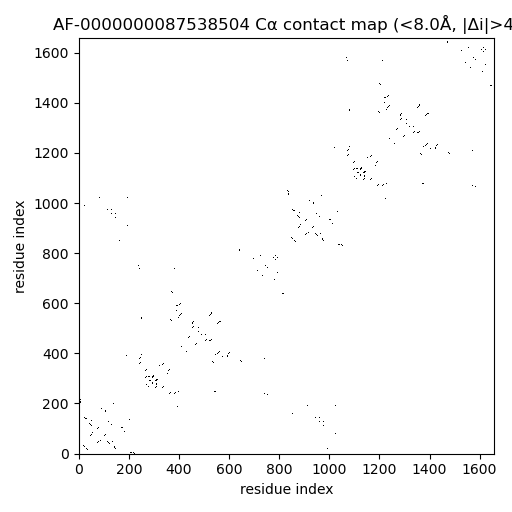HE A CA 1
ATOM 917 C C . PHE A 1 113 ? 19.75 6.961 -9.43 1 92.81 113 PHE A C 1
ATOM 919 O O . PHE A 1 113 ? 19.203 7.023 -8.328 1 92.81 113 PHE A O 1
ATOM 926 N N . HIS A 1 114 ? 20.875 6.242 -9.695 1 93.31 114 HIS A N 1
ATOM 927 C CA . HIS A 1 114 ? 21.281 5.273 -8.688 1 93.31 114 HIS A CA 1
ATOM 928 C C . HIS A 1 114 ? 22.797 5.215 -8.562 1 93.31 114 HIS A C 1
ATOM 930 O O . HIS A 1 114 ? 23.375 4.145 -8.352 1 93.31 114 HIS A O 1
ATOM 936 N N . PRO A 1 115 ? 23.516 6.238 -8.766 1 96 115 PRO A N 1
ATOM 937 C CA . PRO A 1 115 ? 24.953 6.227 -8.523 1 96 115 PRO A CA 1
ATOM 938 C C . PRO A 1 115 ? 25.312 6.297 -7.039 1 96 115 PRO A C 1
ATOM 940 O O . PRO A 1 115 ? 24.547 6.855 -6.246 1 96 115 PRO A O 1
ATOM 943 N N . LYS A 1 116 ? 26.422 5.746 -6.625 1 97.38 116 LYS A N 1
ATOM 944 C CA . LYS A 1 116 ? 27 5.859 -5.285 1 97.38 116 LYS A CA 1
ATOM 945 C C . LYS A 1 116 ? 28.5 6.055 -5.348 1 97.38 116 LYS A C 1
ATOM 947 O O . LYS A 1 116 ? 29.234 5.133 -5.715 1 97.38 116 LYS A O 1
ATOM 952 N N . SER A 1 117 ? 28.891 7.223 -4.965 1 98.44 117 SER A N 1
ATOM 953 C CA . SER A 1 117 ? 30.312 7.5 -5.02 1 98.44 117 SER A CA 1
ATOM 954 C C . SER A 1 117 ? 30.703 8.609 -4.051 1 98.44 117 SER A C 1
ATOM 956 O O . SER A 1 117 ? 29.891 9.5 -3.764 1 98.44 117 SER A O 1
ATOM 958 N N . TYR A 1 118 ? 31.891 8.562 -3.516 1 98.62 118 TYR A N 1
ATOM 959 C CA . TYR A 1 118 ? 32.531 9.547 -2.648 1 98.62 118 TYR A CA 1
ATOM 960 C C . TYR A 1 118 ? 33.906 9.93 -3.168 1 98.62 118 TYR A C 1
ATOM 962 O O . TYR A 1 118 ? 34.781 9.078 -3.312 1 98.62 118 TYR A O 1
ATOM 970 N N . ILE A 1 119 ? 34.062 11.164 -3.457 1 98.75 119 ILE A N 1
ATOM 971 C CA . ILE A 1 119 ? 35.281 11.648 -4.059 1 98.75 119 ILE A CA 1
ATOM 972 C C . ILE A 1 119 ? 36 12.609 -3.098 1 98.75 119 ILE A C 1
ATOM 974 O O . ILE A 1 119 ? 35.406 13.586 -2.643 1 98.75 119 ILE A O 1
ATOM 978 N N . PHE A 1 120 ? 37.219 12.352 -2.777 1 98.56 120 PHE A N 1
ATOM 979 C CA . PHE A 1 120 ? 38.031 13.172 -1.876 1 98.56 120 PHE A CA 1
ATOM 980 C C . PHE A 1 120 ? 39.25 13.719 -2.586 1 98.56 120 PHE A C 1
ATOM 982 O O . PHE A 1 120 ? 40 12.961 -3.213 1 98.56 120 PHE A O 1
ATOM 989 N N . HIS A 1 121 ? 39.438 15.008 -2.502 1 98.12 121 HIS A N 1
ATOM 990 C CA . HIS A 1 121 ? 40.594 15.68 -3.092 1 98.12 121 HIS A CA 1
ATOM 991 C C . HIS A 1 121 ? 41.594 16.078 -2.023 1 98.12 121 HIS A C 1
ATOM 993 O O . HIS A 1 121 ? 41.25 16.766 -1.059 1 98.12 121 HIS A O 1
ATOM 999 N N . TYR A 1 122 ? 42.781 15.586 -2.23 1 96.69 122 TYR A N 1
ATOM 1000 C CA . TYR A 1 122 ? 43.875 15.93 -1.316 1 96.69 122 TYR A CA 1
ATOM 1001 C C . TYR A 1 122 ? 44.844 16.906 -1.964 1 96.69 122 TYR A C 1
ATOM 1003 O O . TYR A 1 122 ? 44.594 17.422 -3.057 1 96.69 122 TYR A O 1
ATOM 1011 N N . GLU A 1 123 ? 45.906 17.266 -1.311 1 93.12 123 GLU A N 1
ATOM 1012 C CA . GLU A 1 123 ? 46.906 18.234 -1.811 1 93.12 123 GLU A CA 1
ATOM 1013 C C . GLU A 1 123 ? 47.594 17.719 -3.072 1 93.12 123 GLU A C 1
ATOM 1015 O O . GLU A 1 123 ? 47.812 18.469 -4.012 1 93.12 123 GLU A O 1
ATOM 1020 N N . SER A 1 124 ? 47.906 16.453 -3.066 1 92.75 124 SER A N 1
ATOM 1021 C CA . SER A 1 124 ? 48.75 15.945 -4.156 1 92.75 124 SER A CA 1
ATOM 1022 C C . SER A 1 124 ? 48.094 14.766 -4.852 1 92.75 124 SER A C 1
ATOM 1024 O O . SER A 1 124 ? 48.656 14.164 -5.766 1 92.75 124 SER A O 1
ATOM 1026 N N . SER A 1 125 ? 46.875 14.367 -4.391 1 95.19 125 SER A N 1
ATOM 1027 C CA . SER A 1 125 ? 46.188 13.203 -4.969 1 95.19 125 SER A CA 1
ATOM 1028 C C . SER A 1 125 ? 44.688 13.25 -4.738 1 95.19 125 SER A C 1
ATOM 1030 O O . SER A 1 125 ? 44.188 14.117 -4.012 1 95.19 125 SER A O 1
ATOM 1032 N N . ASN A 1 126 ? 44 12.422 -5.48 1 97.62 126 ASN A N 1
ATOM 1033 C CA . ASN A 1 126 ? 42.562 12.25 -5.34 1 97.62 126 ASN A CA 1
ATOM 1034 C C . ASN A 1 126 ? 42.188 10.781 -5.164 1 97.62 126 ASN A C 1
ATOM 1036 O O . ASN A 1 126 ? 42.906 9.891 -5.594 1 97.62 126 ASN A O 1
ATOM 1040 N N . GLU A 1 127 ? 41.125 10.555 -4.426 1 97.31 127 GLU A N 1
ATOM 1041 C CA . GLU A 1 127 ? 40.594 9.211 -4.285 1 97.31 127 GLU A CA 1
ATOM 1042 C C . GLU A 1 127 ? 39.094 9.188 -4.562 1 97.31 127 GLU A C 1
ATOM 1044 O O . GLU A 1 127 ? 38.406 10.195 -4.391 1 97.31 127 GLU A O 1
ATOM 1049 N N . ILE A 1 128 ? 38.656 8.062 -5.023 1 98.31 128 ILE A N 1
ATOM 1050 C CA . ILE A 1 128 ? 37.25 7.895 -5.34 1 98.31 128 ILE A CA 1
ATOM 1051 C C . ILE A 1 128 ? 36.75 6.535 -4.844 1 98.31 128 ILE A C 1
ATOM 1053 O O . ILE A 1 128 ? 37.469 5.535 -4.965 1 98.31 128 ILE A O 1
ATOM 1057 N N . TYR A 1 129 ? 35.688 6.57 -4.074 1 98.38 129 TYR A N 1
ATOM 1058 C CA . TYR A 1 129 ? 34.969 5.355 -3.691 1 98.38 129 TYR A CA 1
ATOM 1059 C C . TYR A 1 129 ? 33.844 5.055 -4.668 1 98.38 129 TYR A C 1
ATOM 1061 O O . TYR A 1 129 ? 33 5.922 -4.949 1 98.38 129 TYR A O 1
ATOM 1069 N N . ILE A 1 130 ? 33.781 3.898 -5.246 1 97.75 130 ILE A N 1
ATOM 1070 C CA . ILE A 1 130 ? 32.688 3.438 -6.105 1 97.75 130 ILE A CA 1
ATOM 1071 C C . ILE A 1 130 ? 32.062 2.176 -5.512 1 97.75 130 ILE A C 1
ATOM 1073 O O . ILE A 1 130 ? 32.781 1.27 -5.074 1 97.75 130 ILE A O 1
ATOM 1077 N N . GLY A 1 131 ? 30.719 2.186 -5.457 1 97.44 131 GLY A N 1
ATOM 1078 C CA . GLY A 1 131 ? 30.141 0.959 -4.93 1 97.44 131 GLY A CA 1
ATOM 1079 C C . GLY A 1 131 ? 28.625 1.022 -4.797 1 97.44 131 GLY A C 1
ATOM 1080 O O . GLY A 1 131 ? 27.953 1.632 -5.625 1 97.44 131 GLY A O 1
ATOM 1081 N N . SER A 1 132 ? 28.172 0.272 -3.766 1 96 132 SER A N 1
ATOM 1082 C CA . SER A 1 132 ? 26.734 0.067 -3.641 1 96 132 SER A CA 1
ATOM 1083 C C . SER A 1 132 ? 26.156 0.845 -2.459 1 96 132 SER A C 1
ATOM 1085 O O . SER A 1 132 ? 24.938 0.899 -2.273 1 96 132 SER A O 1
ATOM 1087 N N . SER A 1 133 ? 26.922 1.577 -1.746 1 95.62 133 SER A N 1
ATOM 1088 C CA . SER A 1 133 ? 26.453 2.107 -0.468 1 95.62 133 SER A CA 1
ATOM 1089 C C . SER A 1 133 ? 25.922 3.527 -0.621 1 95.62 133 SER A C 1
ATOM 1091 O O . SER A 1 133 ? 26.641 4.426 -1.062 1 95.62 133 SER A O 1
ATOM 1093 N N . ASN A 1 134 ? 24.688 3.691 -0.251 1 94.31 134 ASN A N 1
ATOM 1094 C CA . ASN A 1 134 ? 24.125 5.02 -0.028 1 94.31 134 ASN A CA 1
ATOM 1095 C C . ASN A 1 134 ? 24.422 5.531 1.377 1 94.31 134 ASN A C 1
ATOM 1097 O O . ASN A 1 134 ? 25.266 4.965 2.076 1 94.31 134 ASN A O 1
ATOM 1101 N N . ILE A 1 135 ? 23.812 6.633 1.715 1 95.75 135 ILE A N 1
ATOM 1102 C CA . ILE A 1 135 ? 24.031 7.164 3.055 1 95.75 135 ILE A CA 1
ATOM 1103 C C . ILE A 1 135 ? 22.891 6.754 3.973 1 95.75 135 ILE A C 1
ATOM 1105 O O . ILE A 1 135 ? 21.891 7.477 4.09 1 95.75 135 ILE A O 1
ATOM 1109 N N . SER A 1 136 ? 23 5.641 4.559 1 93.06 136 SER A N 1
ATOM 1110 C CA . SER A 1 136 ? 22.156 5.051 5.59 1 93.06 136 SER A CA 1
ATOM 1111 C C . SER A 1 136 ? 22.984 4.281 6.609 1 93.06 136 SER A C 1
ATOM 1113 O O . SER A 1 136 ? 24.125 3.887 6.324 1 93.06 136 SER A O 1
ATOM 1115 N N . LYS A 1 137 ? 22.5 4.09 7.727 1 92.25 137 LYS A N 1
ATOM 1116 C CA . LYS A 1 137 ? 23.281 3.436 8.773 1 92.25 137 LYS A CA 1
ATOM 1117 C C . LYS A 1 137 ? 23.688 2.025 8.344 1 92.25 137 LYS A C 1
ATOM 1119 O O . LYS A 1 137 ? 24.859 1.652 8.461 1 92.25 137 LYS A O 1
ATOM 1124 N N . SER A 1 138 ? 22.797 1.297 7.84 1 90 138 SER A N 1
ATOM 1125 C CA . SER A 1 138 ? 23.078 -0.077 7.43 1 90 138 SER A CA 1
ATOM 1126 C C . SER A 1 138 ? 24.094 -0.125 6.297 1 90 138 SER A C 1
ATOM 1128 O O . SER A 1 138 ? 25 -0.958 6.305 1 90 138 SER A O 1
ATOM 1130 N N . ALA A 1 139 ? 23.984 0.766 5.383 1 92.5 139 ALA A N 1
ATOM 1131 C CA . ALA A 1 139 ? 24.875 0.778 4.223 1 92.5 139 ALA A CA 1
ATOM 1132 C C . ALA A 1 139 ? 26.297 1.19 4.617 1 92.5 139 ALA A C 1
ATOM 1134 O O . ALA A 1 139 ? 27.266 0.739 4.012 1 92.5 139 ALA A O 1
ATOM 1135 N N . LEU A 1 140 ? 26.406 2.029 5.664 1 95.06 140 LEU A N 1
ATOM 1136 C CA . LEU A 1 140 ? 27.703 2.541 6.09 1 95.06 140 LEU A CA 1
ATOM 1137 C C . LEU A 1 140 ? 28.391 1.557 7.027 1 95.06 140 LEU A C 1
ATOM 1139 O O . LEU A 1 140 ? 29.609 1.64 7.234 1 95.06 140 LEU A O 1
ATOM 1143 N N . THR A 1 141 ? 27.594 0.623 7.5 1 93.06 141 THR A N 1
ATOM 1144 C CA . THR A 1 141 ? 28.172 -0.228 8.539 1 93.06 141 THR A CA 1
ATOM 1145 C C . THR A 1 141 ? 28.031 -1.702 8.164 1 93.06 141 THR A C 1
ATOM 1147 O O . THR A 1 141 ? 28.719 -2.195 7.281 1 93.06 141 THR A O 1
ATOM 1150 N N . SER A 1 142 ? 26.984 -2.404 8.695 1 89.06 142 SER A N 1
ATOM 1151 C CA . SER A 1 142 ? 27 -3.863 8.695 1 89.06 142 SER A CA 1
ATOM 1152 C C . SER A 1 142 ? 26.25 -4.422 7.492 1 89.06 142 SER A C 1
ATOM 1154 O O . SER A 1 142 ? 26.328 -5.621 7.211 1 89.06 142 SER A O 1
ATOM 1156 N N . GLY A 1 143 ? 25.562 -3.645 6.828 1 91.75 143 GLY A N 1
ATOM 1157 C CA . GLY A 1 143 ? 24.969 -4.148 5.605 1 91.75 143 GLY A CA 1
ATOM 1158 C C . GLY A 1 143 ? 25.984 -4.684 4.617 1 91.75 143 GLY A C 1
ATOM 1159 O O . GLY A 1 143 ? 27.109 -4.164 4.527 1 91.75 143 GLY A O 1
ATOM 1160 N N . ILE A 1 144 ? 25.641 -5.715 3.955 1 94.31 144 ILE A N 1
ATOM 1161 C CA . ILE A 1 144 ? 26.547 -6.23 2.936 1 94.31 144 ILE A CA 1
ATOM 1162 C C . ILE A 1 144 ? 26.516 -5.312 1.717 1 94.31 144 ILE A C 1
ATOM 1164 O O . ILE A 1 144 ? 25.625 -5.398 0.882 1 94.31 144 ILE A O 1
ATOM 1168 N N . GLU A 1 145 ? 27.516 -4.504 1.65 1 95.25 145 GLU A N 1
ATOM 1169 C CA . GLU A 1 145 ? 27.719 -3.502 0.607 1 95.25 145 GLU A CA 1
ATOM 1170 C C . GLU A 1 145 ? 29.141 -3.557 0.059 1 95.25 145 GLU A C 1
ATOM 1172 O O . GLU A 1 145 ? 30.109 -3.572 0.824 1 95.25 145 GLU A O 1
ATOM 1177 N N . TRP A 1 146 ? 29.203 -3.564 -1.194 1 97.62 146 TRP A N 1
ATOM 1178 C CA . TRP A 1 146 ? 30.562 -3.656 -1.744 1 97.62 146 TRP A CA 1
ATOM 1179 C C . TRP A 1 146 ? 30.984 -2.324 -2.344 1 97.62 146 TRP A C 1
ATOM 1181 O O . TRP A 1 146 ? 30.328 -1.799 -3.248 1 97.62 146 TRP A O 1
ATOM 1191 N N . ASN A 1 147 ? 32.062 -1.763 -1.832 1 98.06 147 ASN A N 1
ATOM 1192 C CA . ASN A 1 147 ? 32.688 -0.522 -2.295 1 98.06 147 ASN A CA 1
ATOM 1193 C C . ASN A 1 147 ? 34.156 -0.697 -2.551 1 98.06 147 ASN A C 1
ATOM 1195 O O . ASN A 1 147 ? 34.844 -1.436 -1.832 1 98.06 147 ASN A O 1
ATOM 1199 N N . TYR A 1 148 ? 34.688 -0.079 -3.562 1 97.94 148 TYR A N 1
ATOM 1200 C CA . TYR A 1 148 ? 36.125 -0.089 -3.906 1 97.94 148 TYR A CA 1
ATOM 1201 C C . TYR A 1 148 ? 36.656 1.329 -3.969 1 97.94 148 TYR A C 1
ATOM 1203 O O . TYR A 1 148 ? 36.031 2.232 -4.5 1 97.94 148 TYR A O 1
ATOM 1211 N N . ARG A 1 149 ? 37.781 1.528 -3.324 1 97.25 149 ARG A N 1
ATOM 1212 C CA . ARG A 1 149 ? 38.469 2.814 -3.334 1 97.25 149 ARG A CA 1
ATOM 1213 C C . ARG A 1 149 ? 39.75 2.748 -4.168 1 97.25 149 ARG A C 1
ATOM 1215 O O . ARG A 1 149 ? 40.562 1.824 -4.016 1 97.25 149 ARG A O 1
ATOM 1222 N N . PHE A 1 150 ? 39.938 3.668 -5.129 1 94.88 150 PHE A N 1
ATOM 1223 C CA . PHE A 1 150 ? 41.188 3.783 -5.84 1 94.88 150 PHE A CA 1
ATOM 1224 C C . PHE A 1 150 ? 41.594 5.246 -6.016 1 94.88 150 PHE A C 1
ATOM 1226 O O . PHE A 1 150 ? 40.75 6.141 -5.879 1 94.88 150 PHE A O 1
ATOM 1233 N N . SER A 1 151 ? 42.875 5.523 -6.25 1 95 151 SER A N 1
ATOM 1234 C CA . SER A 1 151 ? 43.375 6.883 -6.375 1 95 151 SER A CA 1
ATOM 1235 C C . SER A 1 151 ? 43.719 7.215 -7.824 1 95 151 SER A C 1
ATOM 1237 O O . SER A 1 151 ? 43.844 6.32 -8.664 1 95 151 SER A O 1
ATOM 1239 N N . ASP A 1 152 ? 43.781 8.516 -8.047 1 93.81 152 ASP A N 1
ATOM 1240 C CA . ASP A 1 152 ? 44.156 8.961 -9.383 1 93.81 152 ASP A CA 1
ATOM 1241 C C . ASP A 1 152 ? 45.625 8.609 -9.68 1 93.81 152 ASP A C 1
ATOM 1243 O O . ASP A 1 152 ? 46.031 8.578 -10.836 1 93.81 152 ASP A O 1
ATOM 1247 N N . THR A 1 153 ? 46.406 8.219 -8.703 1 92 153 THR A N 1
ATOM 1248 C CA . THR A 1 153 ? 47.781 7.754 -8.898 1 92 153 THR A CA 1
ATOM 1249 C C . THR A 1 153 ? 47.812 6.344 -9.484 1 92 153 THR A C 1
ATOM 1251 O O . THR A 1 153 ? 48.656 6.008 -10.289 1 92 153 THR A O 1
ATOM 1254 N N . LEU A 1 154 ? 46.844 5.602 -9.078 1 88.94 154 LEU A N 1
ATOM 1255 C CA . LEU A 1 154 ? 46.719 4.238 -9.57 1 88.94 154 LEU A CA 1
ATOM 1256 C C . LEU A 1 154 ? 46.094 4.219 -10.969 1 88.94 154 LEU A C 1
ATOM 1258 O O . LEU A 1 154 ? 46.531 3.461 -11.836 1 88.94 154 LEU A O 1
ATOM 1262 N N . ASP A 1 155 ? 45.062 5.102 -11.18 1 92.81 155 ASP A N 1
ATOM 1263 C CA . ASP A 1 155 ? 44.281 5.074 -12.414 1 92.81 155 ASP A CA 1
ATOM 1264 C C . ASP A 1 155 ? 43.75 6.465 -12.758 1 92.81 155 ASP A C 1
ATOM 1266 O O . ASP A 1 155 ? 42.562 6.727 -12.633 1 92.81 155 ASP A O 1
ATOM 1270 N N . LYS A 1 156 ? 44.562 7.266 -13.32 1 93.88 156 LYS A N 1
ATOM 1271 C CA . LYS A 1 156 ? 44.281 8.68 -13.539 1 93.88 156 LYS A CA 1
ATOM 1272 C C . LYS A 1 156 ? 43.188 8.867 -14.57 1 93.88 156 LYS A C 1
ATOM 1274 O O . LYS A 1 156 ? 42.25 9.641 -14.352 1 93.88 156 LYS A O 1
ATOM 1279 N N . LYS A 1 157 ? 43.25 8.156 -15.617 1 94.56 157 LYS A N 1
ATOM 1280 C CA . LYS A 1 157 ? 42.312 8.328 -16.734 1 94.56 157 LYS A CA 1
ATOM 1281 C C . LYS A 1 157 ? 40.906 8.031 -16.297 1 94.56 157 LYS A C 1
ATOM 1283 O O . LYS A 1 157 ? 39.969 8.805 -16.578 1 94.56 157 LYS A O 1
ATOM 1288 N N . ASN A 1 158 ? 40.75 6.961 -15.648 1 95.31 158 ASN A N 1
ATOM 1289 C CA . ASN A 1 158 ? 39.406 6.559 -15.25 1 95.31 158 ASN A CA 1
ATOM 1290 C C . ASN A 1 158 ? 38.875 7.422 -14.109 1 95.31 158 ASN A C 1
ATOM 1292 O O . ASN A 1 158 ? 37.688 7.695 -14.039 1 95.31 158 ASN A O 1
ATOM 1296 N N . TYR A 1 159 ? 39.781 7.816 -13.266 1 96.44 159 TYR A N 1
ATOM 1297 C CA . TYR A 1 159 ? 39.406 8.781 -12.242 1 96.44 159 TYR A CA 1
ATOM 1298 C C . TYR A 1 159 ? 38.812 10.039 -12.875 1 96.44 159 TYR A C 1
ATOM 1300 O O . TYR A 1 159 ? 37.75 10.516 -12.453 1 96.44 159 TYR A O 1
ATOM 1308 N N . GLU A 1 160 ? 39.5 10.531 -13.852 1 97.06 160 GLU A N 1
ATOM 1309 C CA . GLU A 1 160 ? 39.094 11.781 -14.5 1 97.06 160 GLU A CA 1
ATOM 1310 C C . GLU A 1 160 ? 37.75 11.633 -15.195 1 97.06 160 GLU A C 1
ATOM 1312 O O . GLU A 1 160 ? 36.938 12.57 -15.227 1 97.06 160 GLU A O 1
ATOM 1317 N N . LEU A 1 161 ? 37.5 10.484 -15.695 1 96 161 LEU A N 1
ATOM 1318 C CA . LEU A 1 161 ? 36.219 10.242 -16.359 1 96 161 LEU A CA 1
ATOM 1319 C C . LEU A 1 161 ? 35.062 10.266 -15.359 1 96 161 LEU A C 1
ATOM 1321 O O . LEU A 1 161 ? 34 10.852 -15.625 1 96 161 LEU A O 1
ATOM 1325 N N . PHE A 1 162 ? 35.25 9.633 -14.219 1 97.56 162 PHE A N 1
ATOM 1326 C CA . PHE A 1 162 ? 34.219 9.664 -13.172 1 97.56 162 PHE A CA 1
ATOM 1327 C C . PHE A 1 162 ? 34 11.086 -12.68 1 97.56 162 PHE A C 1
ATOM 1329 O O . PHE A 1 162 ? 32.844 11.516 -12.531 1 97.56 162 PHE A O 1
ATOM 1336 N N . TYR A 1 163 ? 35.062 11.781 -12.484 1 97.88 163 TYR A N 1
ATOM 1337 C CA . TYR A 1 163 ? 34.969 13.125 -11.93 1 97.88 163 TYR A CA 1
ATOM 1338 C C . TYR A 1 163 ? 34.281 14.07 -12.922 1 97.88 163 TYR A C 1
ATOM 1340 O O . TYR A 1 163 ? 33.5 14.922 -12.523 1 97.88 163 TYR A O 1
ATOM 1348 N N . ALA A 1 164 ? 34.625 13.898 -14.172 1 97.12 164 ALA A N 1
ATOM 1349 C CA . ALA A 1 164 ? 34 14.711 -15.203 1 97.12 164 ALA A CA 1
ATOM 1350 C C . ALA A 1 164 ? 32.5 14.453 -15.25 1 97.12 164 ALA A C 1
ATOM 1352 O O . ALA A 1 164 ? 31.703 15.375 -15.477 1 97.12 164 ALA A O 1
ATOM 1353 N N . THR A 1 165 ? 32.156 13.25 -15.102 1 97 165 THR A N 1
ATOM 1354 C CA . THR A 1 165 ? 30.734 12.898 -15.086 1 97 165 THR A CA 1
ATOM 1355 C C . THR A 1 165 ? 30.047 13.516 -13.875 1 97 165 THR A C 1
ATOM 1357 O O . THR A 1 165 ? 28.922 14.008 -13.984 1 97 165 THR A O 1
ATOM 1360 N N . PHE A 1 166 ? 30.703 13.523 -12.734 1 97.69 166 PHE A N 1
ATOM 1361 C CA . PHE A 1 166 ? 30.156 14.164 -11.539 1 97.69 166 PHE A CA 1
ATOM 1362 C C . PHE A 1 166 ? 29.906 15.648 -11.789 1 97.69 166 PHE A C 1
ATOM 1364 O O . PHE A 1 166 ? 28.844 16.172 -11.445 1 97.69 166 PHE A O 1
ATOM 1371 N N . GLU A 1 167 ? 30.891 16.234 -12.328 1 98.06 167 GLU A N 1
ATOM 1372 C CA . GLU A 1 167 ? 30.812 17.672 -12.586 1 98.06 167 GLU A CA 1
ATOM 1373 C C . GLU A 1 167 ? 29.625 17.984 -13.492 1 98.06 167 GLU A C 1
ATOM 1375 O O . GLU A 1 167 ? 28.891 18.953 -13.242 1 98.06 167 GLU A O 1
ATOM 1380 N N . ASP A 1 168 ? 29.453 17.188 -14.414 1 96.5 168 ASP A N 1
ATOM 1381 C CA . ASP A 1 168 ? 28.359 17.406 -15.352 1 96.5 168 ASP A CA 1
ATOM 1382 C C . ASP A 1 168 ? 27 17.266 -14.664 1 96.5 168 ASP A C 1
ATOM 1384 O O . ASP A 1 168 ? 26.141 18.141 -14.781 1 96.5 168 ASP A O 1
ATOM 1388 N N . LEU A 1 169 ? 26.828 16.188 -13.961 1 96.5 169 LEU A N 1
ATOM 1389 C CA . LEU A 1 169 ? 25.562 15.93 -13.273 1 96.5 169 LEU A CA 1
ATOM 1390 C C . LEU A 1 169 ? 25.281 17.016 -12.242 1 96.5 169 LEU A C 1
ATOM 1392 O O . LEU A 1 169 ? 24.156 17.5 -12.148 1 96.5 169 LEU A O 1
ATOM 1396 N N . PHE A 1 170 ? 26.281 17.406 -11.539 1 97.62 170 PHE A N 1
ATOM 1397 C CA . PHE A 1 170 ? 26.156 18.359 -10.445 1 97.62 170 PHE A CA 1
ATOM 1398 C C . PHE A 1 170 ? 25.797 19.75 -10.969 1 97.62 170 PHE A C 1
ATOM 1400 O O . PHE A 1 170 ? 24.969 20.453 -10.391 1 97.62 170 PHE A O 1
ATOM 1407 N N . LEU A 1 171 ? 26.391 20.156 -12.047 1 97.12 171 LEU A N 1
ATOM 1408 C CA . LEU A 1 171 ? 26.25 21.516 -12.539 1 97.12 171 LEU A CA 1
ATOM 1409 C C . LEU A 1 171 ? 25.094 21.641 -13.508 1 97.12 171 LEU A C 1
ATOM 1411 O O . LEU A 1 171 ? 24.391 22.672 -13.516 1 97.12 171 LEU A O 1
ATOM 1415 N N . ASN A 1 172 ? 24.812 20.547 -14.242 1 95.38 172 ASN A N 1
ATOM 1416 C CA . ASN A 1 172 ? 23.906 20.719 -15.375 1 95.38 172 ASN A CA 1
ATOM 1417 C C . ASN A 1 172 ? 22.609 19.922 -15.188 1 95.38 172 ASN A C 1
ATOM 1419 O O . ASN A 1 172 ? 21.625 20.172 -15.883 1 95.38 172 ASN A O 1
ATOM 1423 N N . HIS A 1 173 ? 22.578 19.031 -14.32 1 95.38 173 HIS A N 1
ATOM 1424 C CA . HIS A 1 173 ? 21.406 18.172 -14.18 1 95.38 173 HIS A CA 1
ATOM 1425 C C . HIS A 1 173 ? 20.938 18.125 -12.734 1 95.38 173 HIS A C 1
ATOM 1427 O O . HIS A 1 173 ? 20.641 17.047 -12.211 1 95.38 173 HIS A O 1
ATOM 1433 N N . SER A 1 174 ? 20.906 19.25 -12.047 1 96 174 SER A N 1
ATOM 1434 C CA . SER A 1 174 ? 20.531 19.281 -10.641 1 96 174 SER A CA 1
ATOM 1435 C C . SER A 1 174 ? 19.781 20.562 -10.297 1 96 174 SER A C 1
ATOM 1437 O O . SER A 1 174 ? 19.766 21.5 -11.086 1 96 174 SER A O 1
ATOM 1439 N N . ILE A 1 175 ? 19.062 20.562 -9.234 1 95.44 175 ILE A N 1
ATOM 1440 C CA . ILE A 1 175 ? 18.422 21.734 -8.656 1 95.44 175 ILE A CA 1
ATOM 1441 C C . ILE A 1 175 ? 19 22.016 -7.273 1 95.44 175 ILE A C 1
ATOM 1443 O O . ILE A 1 175 ? 19.234 21.094 -6.492 1 95.44 175 ILE A O 1
ATOM 1447 N N . ILE A 1 176 ? 19.234 23.266 -7.012 1 95.38 176 ILE A N 1
ATOM 1448 C CA . ILE A 1 176 ? 19.781 23.672 -5.719 1 95.38 176 ILE A CA 1
ATOM 1449 C C . ILE A 1 176 ? 18.719 23.516 -4.637 1 95.38 176 ILE A C 1
ATOM 1451 O O . ILE A 1 176 ? 17.562 23.891 -4.84 1 95.38 176 ILE A O 1
ATOM 1455 N N . ILE A 1 177 ? 19.125 22.969 -3.514 1 95.12 177 ILE A N 1
ATOM 1456 C CA . ILE A 1 177 ? 18.203 22.812 -2.391 1 95.12 177 ILE A CA 1
ATOM 1457 C C . ILE A 1 177 ? 18.312 24.031 -1.474 1 95.12 177 ILE A C 1
ATOM 1459 O O . ILE A 1 177 ? 19.109 24.047 -0.536 1 95.12 177 ILE A O 1
ATOM 1463 N N . ASP A 1 178 ? 17.516 24.953 -1.736 1 92.12 178 ASP A N 1
ATOM 1464 C CA . ASP A 1 178 ? 17.375 26.094 -0.836 1 92.12 178 ASP A CA 1
ATOM 1465 C C . ASP A 1 178 ? 16.172 25.922 0.091 1 92.12 178 ASP A C 1
ATOM 1467 O O . ASP A 1 178 ? 15.57 24.844 0.134 1 92.12 178 ASP A O 1
ATOM 1471 N N . ASP A 1 179 ? 15.883 26.859 0.894 1 88.31 179 ASP A N 1
ATOM 1472 C CA . ASP A 1 179 ? 14.805 26.75 1.878 1 88.31 179 ASP A CA 1
ATOM 1473 C C . ASP A 1 179 ? 13.461 26.516 1.198 1 88.31 179 ASP A C 1
ATOM 1475 O O . ASP A 1 179 ? 12.648 25.719 1.684 1 88.31 179 ASP A O 1
ATOM 1479 N N . GLU A 1 180 ? 13.25 27.172 0.113 1 88.81 180 GLU A N 1
ATOM 1480 C CA . GLU A 1 180 ? 11.992 27.016 -0.62 1 88.81 180 GLU A CA 1
ATOM 1481 C C . GLU A 1 180 ? 11.852 25.609 -1.174 1 88.81 180 GLU A C 1
ATOM 1483 O O . GLU A 1 180 ? 10.773 25 -1.083 1 88.81 180 GLU A O 1
ATOM 1488 N N . GLU A 1 181 ? 12.922 25.125 -1.738 1 92.44 181 GLU A N 1
ATOM 1489 C CA . GLU A 1 181 ? 12.883 23.781 -2.289 1 92.44 181 GLU A CA 1
ATOM 1490 C C . GLU A 1 181 ? 12.75 22.734 -1.185 1 92.44 181 GLU A C 1
ATOM 1492 O O . GLU A 1 181 ? 12.094 21.703 -1.371 1 92.44 181 GLU A O 1
ATOM 1497 N N . LEU A 1 182 ? 13.43 23.047 -0.133 1 93.31 182 LEU A N 1
ATOM 1498 C CA . LEU A 1 182 ? 13.32 22.156 1.018 1 93.31 182 LEU A CA 1
ATOM 1499 C C . LEU A 1 182 ? 11.867 22.031 1.463 1 93.31 182 LEU A C 1
ATOM 1501 O O . LEU A 1 182 ? 11.375 20.922 1.691 1 93.31 182 LEU A O 1
ATOM 1505 N N . LYS A 1 183 ? 11.188 23.125 1.559 1 91.56 183 LYS A N 1
ATOM 1506 C CA . LYS A 1 183 ? 9.789 23.141 1.975 1 91.56 183 LYS A CA 1
ATOM 1507 C C . LYS A 1 183 ? 8.898 22.453 0.948 1 91.56 183 LYS A C 1
ATOM 1509 O O . LYS A 1 183 ? 8.031 21.656 1.31 1 91.56 183 LYS A O 1
ATOM 1514 N N . ARG A 1 184 ? 9.172 22.766 -0.278 1 91.19 184 ARG A N 1
ATOM 1515 C CA . ARG A 1 184 ? 8.391 22.172 -1.355 1 91.19 184 ARG A CA 1
ATOM 1516 C C . ARG A 1 184 ? 8.547 20.656 -1.364 1 91.19 184 ARG A C 1
ATOM 1518 O O . ARG A 1 184 ? 7.555 19.922 -1.462 1 91.19 184 ARG A O 1
ATOM 1525 N N . TYR A 1 185 ? 9.766 20.25 -1.346 1 93.25 185 TYR A N 1
ATOM 1526 C CA . TYR A 1 185 ? 10.055 18.828 -1.357 1 93.25 185 TYR A CA 1
ATOM 1527 C C . TYR A 1 185 ? 9.383 18.125 -0.185 1 93.25 185 TYR A C 1
ATOM 1529 O O . TYR A 1 185 ? 8.758 17.062 -0.356 1 93.25 185 TYR A O 1
ATOM 1537 N N . SER A 1 186 ? 9.516 18.641 0.957 1 93.44 186 SER A N 1
ATOM 1538 C CA . SER A 1 186 ? 8.938 18.047 2.152 1 93.44 186 SER A CA 1
ATOM 1539 C C . SER A 1 186 ? 7.422 17.953 2.047 1 93.44 186 SER A C 1
ATOM 1541 O O . SER A 1 186 ? 6.824 16.938 2.406 1 93.44 186 SER A O 1
ATOM 1543 N N . LYS A 1 187 ? 6.781 19.016 1.59 1 89.25 187 LYS A N 1
ATOM 1544 C CA . LYS A 1 187 ? 5.324 19.062 1.478 1 89.25 187 LYS A CA 1
ATOM 1545 C C . LYS A 1 187 ? 4.816 18 0.505 1 89.25 187 LYS A C 1
ATOM 1547 O O . LYS A 1 187 ? 3.768 17.391 0.732 1 89.25 187 LYS A O 1
ATOM 1552 N N . ALA A 1 188 ? 5.613 17.766 -0.458 1 88.81 188 ALA A N 1
ATOM 1553 C CA . ALA A 1 188 ? 5.188 16.844 -1.507 1 88.81 188 ALA A CA 1
ATOM 1554 C C . ALA A 1 188 ? 5.598 15.406 -1.174 1 88.81 188 ALA A C 1
ATOM 1556 O O . ALA A 1 188 ? 5.094 14.453 -1.777 1 88.81 188 ALA A O 1
ATOM 1557 N N . TRP A 1 189 ? 6.418 15.211 -0.267 1 91.19 189 TRP A N 1
ATOM 1558 C CA . TRP A 1 189 ? 7.043 13.914 -0.011 1 91.19 189 TRP A CA 1
ATOM 1559 C C . TRP A 1 189 ? 6.066 12.961 0.668 1 91.19 189 TRP A C 1
ATOM 1561 O O . TRP A 1 189 ? 5.383 13.344 1.622 1 91.19 189 TRP A O 1
ATOM 1571 N N . LYS A 1 190 ? 5.98 11.75 0.16 1 88.5 190 LYS A N 1
ATOM 1572 C CA . LYS A 1 190 ? 5.242 10.633 0.739 1 88.5 190 LYS A CA 1
ATOM 1573 C C . LYS A 1 190 ? 6.164 9.453 1.026 1 88.5 190 LYS A C 1
ATOM 1575 O O . LYS A 1 190 ? 7.031 9.125 0.213 1 88.5 190 LYS A O 1
ATOM 1580 N N . LYS A 1 191 ? 5.992 8.938 2.166 1 85.38 191 LYS A N 1
ATOM 1581 C CA . LYS A 1 191 ? 6.859 7.809 2.51 1 85.38 191 LYS A CA 1
ATOM 1582 C C . LYS A 1 191 ? 6.594 6.613 1.604 1 85.38 191 LYS A C 1
ATOM 1584 O O . LYS A 1 191 ? 5.484 6.074 1.586 1 85.38 191 LYS A O 1
ATOM 1589 N N . PRO A 1 192 ? 7.637 6.262 0.9 1 79.5 192 PRO A N 1
ATOM 1590 C CA . PRO A 1 192 ? 7.43 5.09 0.047 1 79.5 192 PRO A CA 1
ATOM 1591 C C . PRO A 1 192 ? 7.41 3.781 0.835 1 79.5 192 PRO A C 1
ATOM 1593 O O . PRO A 1 192 ? 7.895 3.732 1.969 1 79.5 192 PRO A O 1
ATOM 1596 N N . ALA A 1 193 ? 6.809 2.711 0.297 1 70.62 193 ALA A N 1
ATOM 1597 C CA . ALA A 1 193 ? 6.734 1.413 0.961 1 70.62 193 ALA A CA 1
ATOM 1598 C C . ALA A 1 193 ? 8.125 0.85 1.227 1 70.62 193 ALA A C 1
ATOM 1600 O O . ALA A 1 193 ? 8.367 0.235 2.268 1 70.62 193 ALA A O 1
ATOM 1601 N N . VAL A 1 194 ? 9.086 1.169 0.378 1 72.56 194 VAL A N 1
ATOM 1602 C CA . VAL A 1 194 ? 10.438 0.632 0.466 1 72.56 194 VAL A CA 1
ATOM 1603 C C . VAL A 1 194 ? 11.148 1.225 1.68 1 72.56 194 VAL A C 1
ATOM 1605 O O . VAL A 1 194 ? 12.008 0.573 2.285 1 72.56 194 VAL A O 1
ATOM 1608 N N . SER A 1 195 ? 10.773 2.389 1.922 1 71.75 195 SER A N 1
ATOM 1609 C CA . SER A 1 195 ? 11.43 3.068 3.035 1 71.75 195 SER A CA 1
ATOM 1610 C C . SER A 1 195 ? 11.164 2.35 4.352 1 71.75 195 SER A C 1
ATOM 1612 O O . SER A 1 195 ? 12.008 2.357 5.25 1 71.75 195 SER A O 1
ATOM 1614 N N . ARG A 1 196 ? 10.047 1.692 4.387 1 67.94 196 ARG A N 1
ATOM 1615 C CA . ARG A 1 196 ? 9.727 0.951 5.602 1 67.94 196 ARG A CA 1
ATOM 1616 C C . ARG A 1 196 ? 10.68 -0.219 5.797 1 67.94 196 ARG A C 1
ATOM 1618 O O . ARG A 1 196 ? 11.156 -0.457 6.91 1 67.94 196 ARG A O 1
ATOM 1625 N N . ASP A 1 197 ? 10.922 -0.829 4.773 1 70.25 197 ASP A N 1
ATOM 1626 C CA . ASP A 1 197 ? 11.805 -1.984 4.855 1 70.25 197 ASP A CA 1
ATOM 1627 C C . ASP A 1 197 ? 13.242 -1.554 5.152 1 70.25 197 ASP A C 1
ATOM 1629 O O . ASP A 1 197 ? 13.93 -2.186 5.953 1 70.25 197 ASP A O 1
ATOM 1633 N N . LEU A 1 198 ? 13.625 -0.501 4.555 1 74.56 198 LEU A N 1
ATOM 1634 C CA . LEU A 1 198 ? 14.961 0.019 4.797 1 74.56 198 LEU A CA 1
ATOM 1635 C C . LEU A 1 198 ? 15.133 0.439 6.25 1 74.56 198 LEU A C 1
ATOM 1637 O O . LEU A 1 198 ? 16.172 0.181 6.863 1 74.56 198 LEU A O 1
ATOM 1641 N N . ALA A 1 199 ? 14.039 1.015 6.727 1 70.62 199 ALA A N 1
ATOM 1642 C CA . ALA A 1 199 ? 14.062 1.476 8.109 1 70.62 199 ALA A CA 1
ATOM 1643 C C . ALA A 1 199 ? 14.164 0.3 9.078 1 70.62 199 ALA A C 1
ATOM 1645 O O . ALA A 1 199 ? 14.773 0.415 10.148 1 70.62 199 ALA A O 1
ATOM 1646 N N . LYS A 1 200 ? 13.625 -0.764 8.672 1 72 200 LYS A N 1
ATOM 1647 C CA . LYS A 1 200 ? 13.703 -1.969 9.492 1 72 200 LYS A CA 1
ATOM 1648 C C . LYS A 1 200 ? 15.148 -2.438 9.641 1 72 200 LYS A C 1
ATOM 1650 O O . LYS A 1 200 ? 15.555 -2.859 10.727 1 72 200 LYS A O 1
ATOM 1655 N N . TYR A 1 201 ? 15.844 -2.326 8.609 1 74.56 201 TYR A N 1
ATOM 1656 C CA . TYR A 1 201 ? 17.25 -2.742 8.656 1 74.56 201 TYR A CA 1
ATOM 1657 C C . TYR A 1 201 ? 18.078 -1.776 9.492 1 74.56 201 TYR A C 1
ATOM 1659 O O . TYR A 1 201 ? 18.953 -2.195 10.242 1 74.56 201 TYR A O 1
ATOM 1667 N N . ASP A 1 202 ? 17.75 -0.567 9.383 1 76.25 202 ASP A N 1
ATOM 1668 C CA . ASP A 1 202 ? 18.438 0.424 10.211 1 76.25 202 ASP A CA 1
ATOM 1669 C C . ASP A 1 202 ? 18.141 0.21 11.695 1 76.25 202 ASP A C 1
ATOM 1671 O O . ASP A 1 202 ? 19.031 0.31 12.531 1 76.25 202 ASP A O 1
ATOM 1675 N N . ALA A 1 203 ? 16.875 -0.108 11.922 1 70.06 203 ALA A N 1
ATOM 1676 C CA . ALA A 1 203 ? 16.453 -0.334 13.297 1 70.06 203 ALA A CA 1
ATOM 1677 C C . ALA A 1 203 ? 17.094 -1.588 13.875 1 70.06 203 ALA A C 1
ATOM 1679 O O . ALA A 1 203 ? 17.469 -1.619 15.055 1 70.06 203 ALA A O 1
ATOM 1680 N N . ALA A 1 204 ? 17.141 -2.537 13.055 1 67.69 204 ALA A N 1
ATOM 1681 C CA . ALA A 1 204 ? 17.781 -3.773 13.5 1 67.69 204 ALA A CA 1
ATOM 1682 C C . ALA A 1 204 ? 19.234 -3.529 13.891 1 67.69 204 ALA A C 1
ATOM 1684 O O . ALA A 1 204 ? 19.719 -4.086 14.875 1 67.69 204 ALA A O 1
ATOM 1685 N N . GLU A 1 205 ? 19.891 -2.719 13.203 1 68.62 205 GLU A N 1
ATOM 1686 C CA . GLU A 1 205 ? 21.266 -2.346 13.492 1 68.62 205 GLU A CA 1
ATOM 1687 C C . GLU A 1 205 ? 21.375 -1.578 14.805 1 68.62 205 GLU A C 1
ATOM 1689 O O . GLU A 1 205 ? 22.281 -1.808 15.594 1 68.62 205 GLU A O 1
ATOM 1694 N N . GLU A 1 206 ? 20.406 -0.811 14.922 1 63.19 206 GLU A N 1
ATOM 1695 C CA . GLU A 1 206 ? 20.391 -0.004 16.141 1 63.19 206 GLU A CA 1
ATOM 1696 C C . GLU A 1 206 ? 20.141 -0.871 17.375 1 63.19 206 GLU A C 1
ATOM 1698 O O . GLU A 1 206 ? 20.75 -0.64 18.422 1 63.19 206 GLU A O 1
ATOM 1703 N N . ASN A 1 207 ? 19.266 -1.866 17.203 1 62.53 207 ASN A N 1
ATOM 1704 C CA . ASN A 1 207 ? 18.953 -2.768 18.312 1 62.53 207 ASN A CA 1
ATOM 1705 C C . ASN A 1 207 ? 20.141 -3.646 18.672 1 62.53 207 ASN A C 1
ATOM 1707 O O . ASN A 1 207 ? 20.359 -3.957 19.859 1 62.53 207 ASN A O 1
ATOM 1711 N N . GLU A 1 208 ? 20.828 -4.012 17.719 1 60.31 208 GLU A N 1
ATOM 1712 C CA . GLU A 1 208 ? 22.031 -4.797 17.969 1 60.31 208 GLU A CA 1
ATOM 1713 C C . GLU A 1 208 ? 23.078 -3.986 18.734 1 60.31 208 GLU A C 1
ATOM 1715 O O . GLU A 1 208 ? 23.766 -4.516 19.609 1 60.31 208 GLU A O 1
ATOM 1720 N N . ASP A 1 209 ? 23.062 -2.76 18.469 1 56.81 209 ASP A N 1
ATOM 1721 C CA . ASP A 1 209 ? 23.969 -1.854 19.172 1 56.81 209 ASP A CA 1
ATOM 1722 C C . ASP A 1 209 ? 23.531 -1.641 20.625 1 56.81 209 ASP A C 1
ATOM 1724 O O . ASP A 1 209 ? 24.375 -1.485 21.516 1 56.81 209 ASP A O 1
ATOM 1728 N N . LYS A 1 210 ? 22.188 -1.643 20.953 1 55.38 210 LYS A N 1
ATOM 1729 C CA . LYS A 1 210 ? 21.625 -1.458 22.281 1 55.38 210 LYS A CA 1
ATOM 1730 C C . LYS A 1 210 ? 21.969 -2.635 23.203 1 55.38 210 LYS A C 1
ATOM 1732 O O . LYS A 1 210 ? 22.219 -2.451 24.391 1 55.38 210 LYS A O 1
ATOM 1737 N N . ASN A 1 211 ? 21.734 -3.811 22.703 1 47.59 211 ASN A N 1
ATOM 1738 C CA . ASN A 1 211 ? 22.016 -5 23.5 1 47.59 211 ASN A CA 1
ATOM 1739 C C . ASN A 1 211 ? 23.484 -5.07 23.922 1 47.59 211 ASN A C 1
ATOM 1741 O O . ASN A 1 211 ? 23.844 -5.887 24.766 1 47.59 211 ASN A O 1
ATOM 1745 N N . ALA A 1 212 ? 24.109 -4.133 23.375 1 46.31 212 ALA A N 1
ATOM 1746 C CA . ALA A 1 212 ? 25.484 -4.051 23.859 1 46.31 212 ALA A CA 1
ATOM 1747 C C . ALA A 1 212 ? 25.578 -3.125 25.078 1 46.31 212 ALA A C 1
ATOM 1749 O O . ALA A 1 212 ? 24.797 -2.18 25.203 1 46.31 212 ALA A O 1
ATOM 1750 N N . GLU A 1 213 ? 25.922 -3.363 26.391 1 44.19 213 GLU A N 1
ATOM 1751 C CA . GLU A 1 213 ? 25.859 -2.988 27.812 1 44.19 213 GLU A CA 1
ATOM 1752 C C . GLU A 1 213 ? 25.609 -1.492 27.969 1 44.19 213 GLU A C 1
ATOM 1754 O O . GLU A 1 213 ? 24.828 -1.078 28.828 1 44.19 213 GLU A O 1
ATOM 1759 N N . ASN A 1 214 ? 26.547 -0.457 27.891 1 39.69 214 ASN A N 1
ATOM 1760 C CA . ASN A 1 214 ? 26.781 0.8 28.594 1 39.69 214 ASN A CA 1
ATOM 1761 C C . ASN A 1 214 ? 26.156 1.98 27.844 1 39.69 214 ASN A C 1
ATOM 1763 O O . ASN A 1 214 ? 26.656 3.104 27.922 1 39.69 214 ASN A O 1
ATOM 1767 N N . VAL A 1 215 ? 25.312 1.872 26.984 1 42.78 215 VAL A N 1
ATOM 1768 C CA . VAL A 1 215 ? 25.156 3.07 26.156 1 42.78 215 VAL A CA 1
ATOM 1769 C C . VAL A 1 215 ? 23.984 3.896 26.656 1 42.78 215 VAL A C 1
ATOM 1771 O O . VAL A 1 215 ? 22.891 3.359 26.875 1 42.78 215 VAL A O 1
ATOM 1774 N N . ARG A 1 216 ? 24.203 5.023 27.328 1 46.16 216 ARG A N 1
ATOM 1775 C CA . ARG A 1 216 ? 23.266 6.074 27.719 1 46.16 216 ARG A CA 1
ATOM 1776 C C . ARG A 1 216 ? 22.312 6.418 26.562 1 46.16 216 ARG A C 1
ATOM 1778 O O . ARG A 1 216 ? 22.75 6.613 25.438 1 46.16 216 ARG A O 1
ATOM 1785 N N . MET A 1 217 ? 20.984 6.32 26.812 1 51.53 217 MET A N 1
ATOM 1786 C CA . MET A 1 217 ? 19.922 6.609 25.844 1 51.53 217 MET A CA 1
ATOM 1787 C C . MET A 1 217 ? 19.922 8.094 25.469 1 51.53 217 MET A C 1
ATOM 1789 O O . MET A 1 217 ? 19.828 8.953 26.344 1 51.53 217 MET A O 1
ATOM 1793 N N . LEU A 1 218 ? 20.469 8.68 24.312 1 63.53 218 LEU A N 1
ATOM 1794 C CA . LEU A 1 218 ? 20.406 10.062 23.859 1 63.53 218 LEU A CA 1
ATOM 1795 C C . LEU A 1 218 ? 19.172 10.289 22.984 1 63.53 218 LEU A C 1
ATOM 1797 O O . LEU A 1 218 ? 18.953 9.57 22 1 63.53 218 LEU A O 1
ATOM 1801 N N . TYR A 1 219 ? 18.172 11.109 23.578 1 82.06 219 TYR A N 1
ATOM 1802 C CA . TYR A 1 219 ? 17 11.508 22.812 1 82.06 219 TYR A CA 1
ATOM 1803 C C . TYR A 1 219 ? 17.375 12.547 21.766 1 82.06 219 TYR A C 1
ATOM 1805 O O . TYR A 1 219 ? 18.047 13.539 22.078 1 82.06 219 TYR A O 1
ATOM 1813 N N . ARG A 1 220 ? 17.109 12.258 20.469 1 88 220 ARG A N 1
ATOM 1814 C CA . ARG A 1 220 ? 17.375 13.18 19.375 1 88 220 ARG A CA 1
ATOM 1815 C C . ARG A 1 220 ? 16.109 13.43 18.547 1 88 220 ARG A C 1
ATOM 1817 O O . ARG A 1 220 ? 15.234 12.562 18.469 1 88 220 ARG A O 1
ATOM 1824 N N . PRO A 1 221 ? 16.078 14.695 18.016 1 92 221 PRO A N 1
ATOM 1825 C CA . PRO A 1 221 ? 14.922 14.969 17.141 1 92 221 PRO A CA 1
ATOM 1826 C C . PRO A 1 221 ? 14.867 14.055 15.922 1 92 221 PRO A C 1
ATOM 1828 O O . PRO A 1 221 ? 15.906 13.625 15.422 1 92 221 PRO A O 1
ATOM 1831 N N . ARG A 1 222 ? 13.664 13.828 15.445 1 88.69 222 ARG A N 1
ATOM 1832 C CA . ARG A 1 222 ? 13.492 12.953 14.289 1 88.69 222 ARG A CA 1
ATOM 1833 C C . ARG A 1 222 ? 12.414 13.492 13.352 1 88.69 222 ARG A C 1
ATOM 1835 O O . ARG A 1 222 ? 11.5 14.195 13.789 1 88.69 222 ARG A O 1
ATOM 1842 N N . GLY A 1 223 ? 12.539 13.156 12.117 1 89.81 223 GLY A N 1
ATOM 1843 C CA . GLY A 1 223 ? 11.5 13.43 11.133 1 89.81 223 GLY A CA 1
ATOM 1844 C C . GLY A 1 223 ? 11.07 14.883 11.102 1 89.81 223 GLY A C 1
ATOM 1845 O O . GLY A 1 223 ? 11.906 15.781 10.961 1 89.81 223 GLY A O 1
ATOM 1846 N N . ALA A 1 224 ? 9.82 15.047 11.391 1 91.44 224 ALA A N 1
ATOM 1847 C CA . ALA A 1 224 ? 9.211 16.375 11.312 1 91.44 224 ALA A CA 1
ATOM 1848 C C . ALA A 1 224 ? 9.766 17.297 12.398 1 91.44 224 ALA A C 1
ATOM 1850 O O . ALA A 1 224 ? 9.773 18.516 12.234 1 91.44 224 ALA A O 1
ATOM 1851 N N . GLN A 1 225 ? 10.234 16.688 13.453 1 93.31 225 GLN A N 1
ATOM 1852 C CA . GLN A 1 225 ? 10.82 17.516 14.516 1 93.31 225 GLN A CA 1
ATOM 1853 C C . GLN A 1 225 ? 12.047 18.266 14.008 1 93.31 225 GLN A C 1
ATOM 1855 O O . GLN A 1 225 ? 12.258 19.422 14.367 1 93.31 225 GLN A O 1
ATOM 1860 N N . ILE A 1 226 ? 12.805 17.594 13.188 1 94.31 226 ILE A N 1
ATOM 1861 C CA . ILE A 1 226 ? 14 18.219 12.617 1 94.31 226 ILE A CA 1
ATOM 1862 C C . ILE A 1 226 ? 13.602 19.391 11.734 1 94.31 226 ILE A C 1
ATOM 1864 O O . ILE A 1 226 ? 14.195 20.469 11.812 1 94.31 226 ILE A O 1
ATOM 1868 N N . GLU A 1 227 ? 12.578 19.156 10.992 1 94.69 227 GLU A N 1
ATOM 1869 C CA . GLU A 1 227 ? 12.07 20.219 10.117 1 94.69 227 GLU A CA 1
ATOM 1870 C C . GLU A 1 227 ? 11.555 21.406 10.914 1 94.69 227 GLU A C 1
ATOM 1872 O O . GLU A 1 227 ? 11.867 22.547 10.602 1 94.69 227 GLU A O 1
ATOM 1877 N N . ALA A 1 228 ? 10.828 21.078 11.93 1 95.44 228 ALA A N 1
ATOM 1878 C CA . ALA A 1 228 ? 10.234 22.125 12.766 1 95.44 228 ALA A CA 1
ATOM 1879 C C . ALA A 1 228 ? 11.32 22.922 13.484 1 95.44 228 ALA A C 1
ATOM 1881 O O . ALA A 1 228 ? 11.242 24.141 13.57 1 95.44 228 ALA A O 1
ATOM 1882 N N . LEU A 1 229 ? 12.297 22.219 13.992 1 96.25 229 LEU A N 1
ATOM 1883 C CA . LEU A 1 229 ? 13.391 22.875 14.695 1 96.25 229 LEU A CA 1
ATOM 1884 C C . LEU A 1 229 ? 14.141 23.812 13.758 1 96.25 229 LEU A C 1
ATOM 1886 O O . LEU A 1 229 ? 14.5 24.938 14.148 1 96.25 229 LEU A O 1
ATOM 1890 N N . TYR A 1 230 ? 14.336 23.359 12.555 1 95.06 230 TYR A N 1
ATOM 1891 C CA . TYR A 1 230 ? 14.992 24.188 11.555 1 95.06 230 TYR A CA 1
ATOM 1892 C C . TYR A 1 230 ? 14.18 25.438 11.258 1 95.06 230 TYR A C 1
ATOM 1894 O O . TYR A 1 230 ? 14.711 26.547 11.242 1 95.06 230 TYR A O 1
ATOM 1902 N N . ALA A 1 231 ? 12.922 25.281 11.125 1 93.75 231 ALA A N 1
ATOM 1903 C CA . ALA A 1 231 ? 12.039 26.391 10.797 1 93.75 231 ALA A CA 1
ATOM 1904 C C . ALA A 1 231 ? 11.977 27.391 11.945 1 93.75 231 ALA A C 1
ATOM 1906 O O . ALA A 1 231 ? 11.953 28.609 11.719 1 93.75 231 ALA A O 1
ATOM 1907 N N . LEU A 1 232 ? 11.922 26.891 13.125 1 95.44 232 LEU A N 1
ATOM 1908 C CA . LEU A 1 232 ? 11.891 27.734 14.312 1 95.44 232 LEU A CA 1
ATOM 1909 C C . LEU A 1 232 ? 13.188 28.547 14.438 1 95.44 232 LEU A C 1
ATOM 1911 O O . LEU A 1 232 ? 13.148 29.734 14.719 1 95.44 232 LEU A O 1
ATOM 1915 N N . GLN A 1 233 ? 14.25 27.922 14.219 1 93.81 233 GLN A N 1
ATOM 1916 C CA . GLN A 1 233 ? 15.539 28.594 14.281 1 93.81 233 GLN A CA 1
ATOM 1917 C C . GLN A 1 233 ? 15.641 29.688 13.227 1 93.81 233 GLN A C 1
ATOM 1919 O O . GLN A 1 233 ? 16.094 30.797 13.516 1 93.81 233 GLN A O 1
ATOM 1924 N N . GLU A 1 234 ? 15.234 29.344 12.055 1 89.19 234 GLU A N 1
ATOM 1925 C CA . GLU A 1 234 ? 15.25 30.328 10.969 1 89.19 234 GLU A CA 1
ATOM 1926 C C . GLU A 1 234 ? 14.367 31.516 11.297 1 89.19 234 GLU A C 1
ATOM 1928 O O . GLU A 1 234 ? 14.734 32.656 11.023 1 89.19 234 GLU A O 1
ATOM 1933 N N . SER A 1 235 ? 13.227 31.219 11.883 1 90.38 235 SER A N 1
ATOM 1934 C CA . SER A 1 235 ? 12.297 32.281 12.25 1 90.38 235 SER A CA 1
ATOM 1935 C C . SER A 1 235 ? 12.898 33.219 13.297 1 90.38 235 SER A C 1
ATOM 1937 O O . SER A 1 235 ? 12.75 34.438 13.203 1 90.38 235 SER A O 1
ATOM 1939 N N . ARG A 1 236 ? 13.562 32.719 14.242 1 91.56 236 ARG A N 1
ATOM 1940 C CA . ARG A 1 236 ? 14.219 33.531 15.266 1 91.56 236 ARG A CA 1
ATOM 1941 C C . ARG A 1 236 ? 15.352 34.375 14.672 1 91.56 236 ARG A C 1
ATOM 1943 O O . ARG A 1 236 ? 15.523 35.531 15.023 1 91.56 236 ARG A O 1
ATOM 1950 N N . MET A 1 237 ? 16.062 33.75 13.773 1 85.69 237 MET A N 1
ATOM 1951 C CA . MET A 1 237 ? 17.156 34.469 13.117 1 85.69 237 MET A CA 1
ATOM 1952 C C . MET A 1 237 ? 16.609 35.625 12.289 1 85.69 237 MET A C 1
ATOM 1954 O O . MET A 1 237 ? 17.312 36.625 12.102 1 85.69 237 MET A O 1
ATOM 1958 N N . GLU A 1 238 ? 15.383 35.438 11.984 1 85.31 238 GLU A N 1
ATOM 1959 C CA . GLU A 1 238 ? 14.734 36.5 11.195 1 85.31 238 GLU A CA 1
ATOM 1960 C C . GLU A 1 238 ? 14.039 37.5 12.086 1 85.31 238 GLU A C 1
ATOM 1962 O O . GLU A 1 238 ? 13.258 38.344 11.609 1 85.31 238 GLU A O 1
ATOM 1967 N N . GLY A 1 239 ? 14.242 37.312 13.352 1 82.75 239 GLY A N 1
ATOM 1968 C CA . GLY A 1 239 ? 13.812 38.375 14.266 1 82.75 239 GLY A CA 1
ATOM 1969 C C . GLY A 1 239 ? 12.508 38.062 14.961 1 82.75 239 GLY A C 1
ATOM 1970 O O . GLY A 1 239 ? 11.984 38.875 15.727 1 82.75 239 GLY A O 1
ATOM 1971 N N . ALA A 1 240 ? 11.984 36.875 14.812 1 89.06 240 ALA A N 1
ATOM 1972 C CA . ALA A 1 240 ? 10.727 36.531 15.453 1 89.06 240 ALA A CA 1
ATOM 1973 C C . ALA A 1 240 ? 10.93 36.25 16.953 1 89.06 240 ALA A C 1
ATOM 1975 O O . ALA A 1 240 ? 11.93 35.656 17.344 1 89.06 240 ALA A O 1
ATOM 1976 N N . ALA A 1 241 ? 10.008 36.781 17.703 1 91.88 241 ALA A N 1
ATOM 1977 C CA . ALA A 1 241 ? 10.039 36.562 19.141 1 91.88 241 ALA A CA 1
ATOM 1978 C C . ALA A 1 241 ? 8.945 35.594 19.562 1 91.88 241 ALA A C 1
ATOM 1980 O O . ALA A 1 241 ? 8.953 35.094 20.688 1 91.88 241 ALA A O 1
ATOM 1981 N N . LYS A 1 242 ? 8.07 35.375 18.688 1 92.62 242 LYS A N 1
ATOM 1982 C CA . LYS A 1 242 ? 6.973 34.438 18.906 1 92.62 242 LYS A CA 1
ATOM 1983 C C . LYS A 1 242 ? 6.77 33.531 17.703 1 92.62 242 LYS A C 1
ATOM 1985 O O . LYS A 1 242 ? 7.062 33.906 16.578 1 92.62 242 LYS A O 1
ATOM 1990 N N . GLY A 1 243 ? 6.355 32.344 17.969 1 91.69 243 GLY A N 1
ATOM 1991 C CA . GLY A 1 243 ? 6.066 31.422 16.891 1 91.69 243 GLY A CA 1
ATOM 1992 C C . GLY A 1 243 ? 5.016 30.391 17.25 1 91.69 243 GLY A C 1
ATOM 1993 O O . GLY A 1 243 ? 4.98 29.906 18.391 1 91.69 243 GLY A O 1
ATOM 1994 N N . LEU A 1 244 ? 4.18 30.094 16.25 1 90.88 244 LEU A N 1
ATOM 1995 C CA . LEU A 1 244 ? 3.146 29.078 16.406 1 90.88 244 LEU A CA 1
ATOM 1996 C C . LEU A 1 244 ? 3.459 27.844 15.555 1 90.88 244 LEU A C 1
ATOM 1998 O O . LEU A 1 244 ? 3.766 27.984 14.375 1 90.88 244 LEU A O 1
ATOM 2002 N N . VAL A 1 245 ? 3.514 26.688 16.172 1 92.81 245 VAL A N 1
ATOM 2003 C CA . VAL A 1 245 ? 3.688 25.438 15.414 1 92.81 245 VAL A CA 1
ATOM 2004 C C . VAL A 1 245 ? 2.375 24.672 15.391 1 92.81 245 VAL A C 1
ATOM 2006 O O . VAL A 1 245 ? 1.799 24.375 16.438 1 92.81 245 VAL A O 1
ATOM 2009 N N . TYR A 1 246 ? 1.922 24.469 14.219 1 88.88 246 TYR A N 1
ATOM 2010 C CA . TYR A 1 246 ? 0.769 23.594 13.992 1 88.88 246 TYR A CA 1
ATOM 2011 C C . TYR A 1 246 ? 1.21 22.188 13.641 1 88.88 246 TYR A C 1
ATOM 2013 O O . TYR A 1 246 ? 1.812 21.969 12.586 1 88.88 246 TYR A O 1
ATOM 2021 N N . ALA A 1 247 ? 0.96 21.297 14.516 1 89.81 247 ALA A N 1
ATOM 2022 C CA . ALA A 1 247 ? 1.343 19.906 14.266 1 89.81 247 ALA A CA 1
ATOM 2023 C C . ALA A 1 247 ? 0.26 18.938 14.742 1 89.81 247 ALA A C 1
ATOM 2025 O O . ALA A 1 247 ? -0.254 19.078 15.852 1 89.81 247 ALA A O 1
ATOM 2026 N N . ALA A 1 248 ? -0.056 18.016 13.883 1 87.25 248 ALA A N 1
ATOM 2027 C CA . ALA A 1 248 ? -1.061 17 14.219 1 87.25 248 ALA A CA 1
ATOM 2028 C C . ALA A 1 248 ? -0.689 16.266 15.5 1 87.25 248 ALA A C 1
ATOM 2030 O O . ALA A 1 248 ? 0.488 16.172 15.852 1 87.25 248 ALA A O 1
ATOM 2031 N N . THR A 1 249 ? -1.726 15.75 16.141 1 83.44 249 THR A N 1
ATOM 2032 C CA . THR A 1 249 ? -1.504 14.961 17.344 1 83.44 249 THR A CA 1
ATOM 2033 C C . THR A 1 249 ? -0.704 13.703 17.031 1 83.44 249 THR A C 1
ATOM 2035 O O . THR A 1 249 ? -0.936 13.055 16 1 83.44 249 THR A O 1
ATOM 2038 N N . GLY A 1 250 ? 0.282 13.43 17.859 1 81.25 250 GLY A N 1
ATOM 2039 C CA . GLY A 1 250 ? 1.047 12.203 17.672 1 81.25 250 GLY A CA 1
ATOM 2040 C C . GLY A 1 250 ? 2.406 12.438 17.047 1 81.25 250 GLY A C 1
ATOM 2041 O O . GLY A 1 250 ? 3.221 11.516 16.953 1 81.25 250 GLY A O 1
ATOM 2042 N N . ILE A 1 251 ? 2.676 13.594 16.609 1 86.31 251 ILE A N 1
ATOM 2043 C CA . ILE A 1 251 ? 3.922 13.891 15.906 1 86.31 251 ILE A CA 1
ATOM 2044 C C . ILE A 1 251 ? 5.039 14.125 16.922 1 86.31 251 ILE A C 1
ATOM 2046 O O . ILE A 1 251 ? 6.219 14.117 16.562 1 86.31 251 ILE A O 1
ATOM 2050 N N . GLY A 1 252 ? 4.719 14.453 18.234 1 86.06 252 GLY A N 1
ATOM 2051 C CA . GLY A 1 252 ? 5.711 14.672 19.266 1 86.06 252 GLY A CA 1
ATOM 2052 C C . GLY A 1 252 ? 5.965 16.141 19.547 1 86.06 252 GLY A C 1
ATOM 2053 O O . GLY A 1 252 ? 7.117 16.578 19.609 1 86.06 252 GLY A O 1
ATOM 2054 N N . LYS A 1 253 ? 4.906 16.859 19.734 1 89.88 253 LYS A N 1
ATOM 2055 C CA . LYS A 1 253 ? 4.98 18.297 19.984 1 89.88 253 LYS A CA 1
ATOM 2056 C C . LYS A 1 253 ? 5.742 18.594 21.266 1 89.88 253 LYS A C 1
ATOM 2058 O O . LYS A 1 253 ? 6.508 19.562 21.328 1 89.88 253 LYS A O 1
ATOM 2063 N N . THR A 1 254 ? 5.531 17.75 22.297 1 90.44 254 THR A N 1
ATOM 2064 C CA . THR A 1 254 ? 6.164 17.984 23.594 1 90.44 254 THR A CA 1
ATOM 2065 C C . THR A 1 254 ? 7.68 17.844 23.484 1 90.44 254 THR A C 1
ATOM 2067 O O . THR A 1 254 ? 8.422 18.703 23.969 1 90.44 254 THR A O 1
ATOM 2070 N N . TYR A 1 255 ? 8.109 16.859 22.844 1 92 255 TYR A N 1
ATOM 2071 C CA . TYR A 1 255 ? 9.547 16.688 22.641 1 92 255 TYR A CA 1
ATOM 2072 C C . TYR A 1 255 ? 10.109 17.812 21.781 1 92 255 TYR A C 1
ATOM 2074 O O . TYR A 1 255 ? 11.234 18.25 22 1 92 255 TYR A O 1
ATOM 2082 N N . LEU A 1 256 ? 9.336 18.172 20.797 1 94.69 256 LEU A N 1
ATOM 2083 C CA . LEU A 1 256 ? 9.758 19.297 19.953 1 94.69 256 LEU A CA 1
ATOM 2084 C C . LEU A 1 256 ? 10.062 20.531 20.797 1 94.69 256 LEU A C 1
ATOM 2086 O O . LEU A 1 256 ? 11.102 21.172 20.625 1 94.69 256 LEU A O 1
ATOM 2090 N N . ALA A 1 257 ? 9.156 20.797 21.703 1 96.31 257 ALA A N 1
ATOM 2091 C CA . ALA A 1 257 ? 9.328 21.938 22.594 1 96.31 257 ALA A CA 1
ATOM 2092 C C . ALA A 1 257 ? 10.555 21.766 23.484 1 96.31 257 ALA A C 1
ATOM 2094 O O . ALA A 1 257 ? 11.305 22.719 23.734 1 96.31 257 ALA A O 1
ATOM 2095 N N . ALA A 1 258 ? 10.711 20.547 23.969 1 95.88 258 ALA A N 1
ATOM 2096 C CA . ALA A 1 258 ? 11.859 20.234 24.812 1 95.88 258 ALA A CA 1
ATOM 2097 C C . ALA A 1 258 ? 13.172 20.453 24.062 1 95.88 258 ALA A C 1
ATOM 2099 O O . ALA A 1 258 ? 14.109 21.062 24.594 1 95.88 258 ALA A O 1
ATOM 2100 N N . PHE A 1 259 ? 13.25 20.016 22.875 1 95.88 259 PHE A N 1
ATOM 2101 C CA . PHE A 1 259 ? 14.445 20.156 22.047 1 95.88 259 PHE A CA 1
ATOM 2102 C C . PHE A 1 259 ? 14.719 21.625 21.734 1 95.88 259 PHE A C 1
ATOM 2104 O O . PHE A 1 259 ? 15.859 22.078 21.844 1 95.88 259 PHE A O 1
ATOM 2111 N N . ASP A 1 260 ? 13.672 22.344 21.375 1 97 260 ASP A N 1
ATOM 2112 C CA . ASP A 1 260 ? 13.852 23.719 20.922 1 97 260 ASP A CA 1
ATOM 2113 C C . ASP A 1 260 ? 14.258 24.641 22.078 1 97 260 ASP A C 1
ATOM 2115 O O . ASP A 1 260 ? 14.969 25.625 21.891 1 97 260 ASP A O 1
ATOM 2119 N N . SER A 1 261 ? 13.82 24.344 23.312 1 97.38 261 SER A N 1
ATOM 2120 C CA . SER A 1 261 ? 14.062 25.203 24.469 1 97.38 261 SER A CA 1
ATOM 2121 C C . SER A 1 261 ? 15.305 24.75 25.234 1 97.38 261 SER A C 1
ATOM 2123 O O . SER A 1 261 ? 15.68 25.375 26.234 1 97.38 261 SER A O 1
ATOM 2125 N N . ALA A 1 262 ? 15.891 23.734 24.797 1 95.06 262 ALA A N 1
ATOM 2126 C CA . ALA A 1 262 ? 16.969 23.109 25.562 1 95.06 262 ALA A CA 1
ATOM 2127 C C . ALA A 1 262 ? 18.109 24.078 25.812 1 95.06 262 ALA A C 1
ATOM 2129 O O . ALA A 1 262 ? 18.797 24 26.828 1 95.06 262 ALA A O 1
ATOM 2130 N N . LYS A 1 263 ? 18.375 25.016 24.953 1 94.06 263 LYS A N 1
ATOM 2131 C CA . LYS A 1 263 ? 19.516 25.922 25.062 1 94.06 263 LYS A CA 1
ATOM 2132 C C . LYS A 1 263 ? 19.203 27.094 26 1 94.06 263 LYS A C 1
ATOM 2134 O O . LYS A 1 263 ? 20.109 27.828 26.391 1 94.06 263 LYS A O 1
ATOM 2139 N N . TYR A 1 264 ? 17.984 27.219 26.406 1 96.56 264 TYR A N 1
ATOM 2140 C CA . TYR A 1 264 ? 17.594 28.328 27.266 1 96.56 264 TYR A CA 1
ATOM 2141 C C . TYR A 1 264 ? 17.656 27.922 28.734 1 96.56 264 TYR A C 1
ATOM 2143 O O . TYR A 1 264 ? 17.391 26.766 29.078 1 96.56 264 TYR A O 1
ATOM 2151 N N . GLU A 1 265 ? 17.969 28.797 29.531 1 94.81 265 GLU A N 1
ATOM 2152 C CA . GLU A 1 265 ? 18.219 28.516 30.953 1 94.81 265 GLU A CA 1
ATOM 2153 C C . GLU A 1 265 ? 16.906 28.391 31.719 1 94.81 265 GLU A C 1
ATOM 2155 O O . GLU A 1 265 ? 16.719 27.453 32.5 1 94.81 265 GLU A O 1
ATOM 2160 N N . ARG A 1 266 ? 16.031 29.375 31.641 1 97.38 266 ARG A N 1
ATOM 2161 C CA . ARG A 1 266 ? 14.758 29.375 32.375 1 97.38 266 ARG A CA 1
ATOM 2162 C C . ARG A 1 266 ? 13.586 29.203 31.406 1 97.38 266 ARG A C 1
ATOM 2164 O O . ARG A 1 266 ? 13.273 30.094 30.625 1 97.38 266 ARG A O 1
ATOM 2171 N N . VAL A 1 267 ? 12.938 28.062 31.531 1 98.19 267 VAL A N 1
ATOM 2172 C CA . VAL A 1 267 ? 11.883 27.703 30.594 1 98.19 267 VAL A CA 1
ATOM 2173 C C . VAL A 1 267 ? 10.562 27.516 31.344 1 98.19 267 VAL A C 1
ATOM 2175 O O . VAL A 1 267 ? 10.547 26.938 32.438 1 98.19 267 VAL A O 1
ATOM 2178 N N . LEU A 1 268 ? 9.5 28.078 30.812 1 98.25 268 LEU A N 1
ATOM 2179 C CA . LEU A 1 268 ? 8.148 27.906 31.344 1 98.25 268 LEU A CA 1
ATOM 2180 C C . LEU A 1 268 ? 7.289 27.094 30.375 1 98.25 268 LEU A C 1
ATOM 2182 O O . LEU A 1 268 ? 7.191 27.422 29.203 1 98.25 268 LEU A O 1
ATOM 2186 N N . PHE A 1 269 ? 6.758 25.984 30.844 1 97.94 269 PHE A N 1
ATOM 2187 C CA . PHE A 1 269 ? 5.805 25.188 30.078 1 97.94 269 PHE A CA 1
ATOM 2188 C C . PHE A 1 269 ? 4.41 25.281 30.688 1 97.94 269 PHE A C 1
ATOM 2190 O O . PHE A 1 269 ? 4.207 24.922 31.844 1 97.94 269 PHE A O 1
ATOM 2197 N N . VAL A 1 270 ? 3.453 25.766 29.891 1 96 270 VAL A N 1
ATOM 2198 C CA . VAL A 1 270 ? 2.105 26.016 30.391 1 96 270 VAL A CA 1
ATOM 2199 C C . VAL A 1 270 ? 1.115 25.078 29.688 1 96 270 VAL A C 1
ATOM 2201 O O . VAL A 1 270 ? 1.121 24.953 28.469 1 96 270 VAL A O 1
ATOM 2204 N N . ALA A 1 271 ? 0.288 24.438 30.469 1 90.62 271 ALA A N 1
ATOM 2205 C CA . ALA A 1 271 ? -0.761 23.578 29.922 1 90.62 271 ALA A CA 1
ATOM 2206 C C . ALA A 1 271 ? -2.014 23.625 30.797 1 90.62 271 ALA A C 1
ATOM 2208 O O . ALA A 1 271 ? -1.979 24.141 31.906 1 90.62 271 ALA A O 1
ATOM 2209 N N . HIS A 1 272 ? -3.088 23.062 30.281 1 80.38 272 HIS A N 1
ATOM 2210 C CA . HIS A 1 272 ? -4.371 23.188 30.969 1 80.38 272 HIS A CA 1
ATOM 2211 C C . HIS A 1 272 ? -4.613 22 31.891 1 80.38 272 HIS A C 1
ATOM 2213 O O . HIS A 1 272 ? -5.457 22.062 32.781 1 80.38 272 HIS A O 1
ATOM 2219 N N . ARG A 1 273 ? -3.908 20.891 31.656 1 76.38 273 ARG A N 1
ATOM 2220 C CA . ARG A 1 273 ? -4.164 19.688 32.438 1 76.38 273 ARG A CA 1
ATOM 2221 C C . ARG A 1 273 ? -2.904 19.25 33.188 1 76.38 273 ARG A C 1
ATOM 2223 O O . ARG A 1 273 ? -1.799 19.344 32.656 1 76.38 273 ARG A O 1
ATOM 2230 N N . GLU A 1 274 ? -3.139 18.703 34.312 1 80.44 274 GLU A N 1
ATOM 2231 C CA . GLU A 1 274 ? -2.035 18.234 35.156 1 80.44 274 GLU A CA 1
ATOM 2232 C C . GLU A 1 274 ? -1.308 17.062 34.5 1 80.44 274 GLU A C 1
ATOM 2234 O O . GLU A 1 274 ? -0.081 16.969 34.594 1 80.44 274 GLU A O 1
ATOM 2239 N N . GLU A 1 275 ? -2.057 16.219 33.906 1 75.88 275 GLU A N 1
ATOM 2240 C CA . GLU A 1 275 ? -1.471 15.031 33.281 1 75.88 275 GLU A CA 1
ATOM 2241 C C . GLU A 1 275 ? -0.498 15.422 32.156 1 75.88 275 GLU A C 1
ATOM 2243 O O . GLU A 1 275 ? 0.545 14.789 31.984 1 75.88 275 GLU A O 1
ATOM 2248 N N . ILE A 1 276 ? -0.827 16.438 31.438 1 83.38 276 ILE A N 1
ATOM 2249 C CA . ILE A 1 276 ? 0.023 16.922 30.359 1 83.38 276 ILE A CA 1
ATOM 2250 C C . ILE A 1 276 ? 1.326 17.469 30.938 1 83.38 276 ILE A C 1
ATOM 2252 O O . ILE A 1 276 ? 2.402 17.25 30.375 1 83.38 276 ILE A O 1
ATOM 2256 N N . LEU A 1 277 ? 1.197 18.156 32.062 1 90.81 277 LEU A N 1
ATOM 2257 C CA . LEU A 1 277 ? 2.367 18.75 32.719 1 90.81 277 LEU A CA 1
ATOM 2258 C C . LEU A 1 277 ? 3.338 17.656 33.156 1 90.81 277 LEU A C 1
ATOM 2260 O O . LEU A 1 277 ? 4.547 17.781 32.969 1 90.81 277 LEU A O 1
ATOM 2264 N N . LYS A 1 278 ? 2.822 16.641 33.719 1 87.31 278 LYS A N 1
ATOM 2265 C CA . LYS A 1 278 ? 3.668 15.547 34.219 1 87.31 278 LYS A CA 1
ATOM 2266 C C . LYS A 1 278 ? 4.359 14.82 33.062 1 87.31 278 LYS A C 1
ATOM 2268 O O . LYS A 1 278 ? 5.535 14.469 33.156 1 87.31 278 LYS A O 1
ATOM 2273 N N . GLN A 1 279 ? 3.625 14.625 32.031 1 83.94 279 GLN A N 1
ATOM 2274 C CA . GLN A 1 279 ? 4.195 13.977 30.875 1 83.94 279 GLN A CA 1
ATOM 2275 C C . GLN A 1 279 ? 5.277 14.852 30.234 1 83.94 279 GLN A C 1
ATOM 2277 O O . GLN A 1 279 ? 6.305 14.344 29.781 1 83.94 279 GLN A O 1
ATOM 2282 N N . ALA A 1 280 ? 4.969 16.109 30.141 1 91.56 280 ALA A N 1
ATOM 2283 C CA . ALA A 1 280 ? 5.941 17.031 29.578 1 91.56 280 ALA A CA 1
ATOM 2284 C C . ALA A 1 280 ? 7.227 17.047 30.406 1 91.56 280 ALA A C 1
ATOM 2286 O O . ALA A 1 280 ? 8.328 17.109 29.859 1 91.56 280 ALA A O 1
ATOM 2287 N N . ALA A 1 281 ? 7.062 16.984 31.703 1 94 281 ALA A N 1
ATOM 2288 C CA . ALA A 1 281 ? 8.219 17 32.594 1 94 281 ALA A CA 1
ATOM 2289 C C . ALA A 1 281 ? 9.156 15.828 32.281 1 94 281 ALA A C 1
ATOM 2291 O O . ALA A 1 281 ? 10.375 15.992 32.25 1 94 281 ALA A O 1
ATOM 2292 N N . VAL A 1 282 ? 8.609 14.758 32 1 89.31 282 VAL A N 1
ATOM 2293 C CA . VAL A 1 282 ? 9.406 13.578 31.672 1 89.31 282 VAL A CA 1
ATOM 2294 C C . VAL A 1 282 ? 10.156 13.812 30.359 1 89.31 282 VAL A C 1
ATOM 2296 O O . VAL A 1 282 ? 11.344 13.5 30.266 1 89.31 282 VAL A O 1
ATOM 2299 N N . SER A 1 283 ? 9.445 14.297 29.375 1 91.12 283 SER A N 1
ATOM 2300 C CA . SER A 1 283 ? 10.062 14.578 28.094 1 91.12 283 SER A CA 1
ATOM 2301 C C . SER A 1 283 ? 11.227 15.555 28.234 1 91.12 283 SER A C 1
ATOM 2303 O O . SER A 1 283 ? 12.289 15.352 27.641 1 91.12 283 SER A O 1
ATOM 2305 N N . PHE A 1 284 ? 10.992 16.578 29.031 1 94.94 284 PHE A N 1
ATOM 2306 C CA . PHE A 1 284 ? 12.023 17.594 29.219 1 94.94 284 PHE A CA 1
ATOM 2307 C C . PHE A 1 284 ? 13.203 17.031 29.984 1 94.94 284 PHE A C 1
ATOM 2309 O O . PHE A 1 284 ? 14.359 17.344 29.688 1 94.94 284 PHE A O 1
ATOM 2316 N N . LYS A 1 285 ? 12.891 16.203 30.938 1 93.5 285 LYS A N 1
ATOM 2317 C CA . LYS A 1 285 ? 13.953 15.539 31.688 1 93.5 285 LYS A CA 1
ATOM 2318 C C . LYS A 1 285 ? 14.828 14.695 30.766 1 93.5 285 LYS A C 1
ATOM 2320 O O . LYS A 1 285 ? 16.062 14.727 30.859 1 93.5 285 LYS A O 1
ATOM 2325 N N . ASN A 1 286 ? 14.227 14.008 29.906 1 90.5 286 ASN A N 1
ATOM 2326 C CA . ASN A 1 286 ? 14.93 13.141 28.969 1 90.5 286 ASN A CA 1
ATOM 2327 C C . ASN A 1 286 ? 15.828 13.938 28.031 1 90.5 286 ASN A C 1
ATOM 2329 O O . ASN A 1 286 ? 16.953 13.523 27.734 1 90.5 286 ASN A O 1
ATOM 2333 N N . VAL A 1 287 ? 15.359 15.055 27.547 1 92.75 287 VAL A N 1
ATOM 2334 C CA . VAL A 1 287 ? 16.094 15.859 26.562 1 92.75 287 VAL A CA 1
ATOM 2335 C C . VAL A 1 287 ? 17.203 16.625 27.266 1 92.75 287 VAL A C 1
ATOM 2337 O O . VAL A 1 287 ? 18.328 16.688 26.766 1 92.75 287 VAL A O 1
ATOM 2340 N N . ARG A 1 288 ? 16.922 17.172 28.469 1 92.69 288 ARG A N 1
ATOM 2341 C CA . ARG A 1 288 ? 17.875 18.031 29.172 1 92.69 288 ARG A CA 1
ATOM 2342 C C . ARG A 1 288 ? 18.781 17.219 30.078 1 92.69 288 ARG A C 1
ATOM 2344 O O . ARG A 1 288 ? 19.812 17.703 30.547 1 92.69 288 ARG A O 1
ATOM 2351 N N . ASN A 1 289 ? 18.391 16.016 30.344 1 90.06 289 ASN A N 1
ATOM 2352 C CA . ASN A 1 289 ? 19.125 15.164 31.281 1 90.06 289 ASN A CA 1
ATOM 2353 C C . ASN A 1 289 ? 19.359 15.867 32.625 1 90.06 289 ASN A C 1
ATOM 2355 O O . ASN A 1 289 ? 20.484 15.93 33.094 1 90.06 289 ASN A O 1
ATOM 2359 N N . SER A 1 290 ? 18.344 16.453 33.062 1 91.62 290 SER A N 1
ATOM 2360 C CA . SER A 1 290 ? 18.391 17.219 34.312 1 91.62 290 SER A CA 1
ATOM 2361 C C . SER A 1 290 ? 17.078 17.062 35.094 1 91.62 290 SER A C 1
ATOM 2363 O O . SER A 1 290 ? 16 17.031 34.5 1 91.62 290 SER A O 1
ATOM 2365 N N . GLU A 1 291 ? 17.203 17.016 36.375 1 92.25 291 GLU A N 1
ATOM 2366 C CA . GLU A 1 291 ? 16.031 16.922 37.25 1 92.25 291 GLU A CA 1
ATOM 2367 C C . GLU A 1 291 ? 15.672 18.281 37.844 1 92.25 291 GLU A C 1
ATOM 2369 O O . GLU A 1 291 ? 14.891 18.375 38.781 1 92.25 291 GLU A O 1
ATOM 2374 N N . ASP A 1 292 ? 16.25 19.281 37.281 1 95.31 292 ASP A N 1
ATOM 2375 C CA . ASP A 1 292 ? 16.016 20.641 37.781 1 95.31 292 ASP A CA 1
ATOM 2376 C C . ASP A 1 292 ? 14.734 21.219 37.188 1 95.31 292 ASP A C 1
ATOM 2378 O O . ASP A 1 292 ? 14.789 22.172 36.406 1 95.31 292 ASP A O 1
ATOM 2382 N N . TYR A 1 293 ? 13.641 20.641 37.531 1 96 293 TYR A N 1
ATOM 2383 C CA . TYR A 1 293 ? 12.344 21.141 37.094 1 96 293 TYR A CA 1
ATOM 2384 C C . TYR A 1 293 ? 11.352 21.188 38.25 1 96 293 TYR A C 1
ATOM 2386 O O . TYR A 1 293 ? 11.578 20.562 39.281 1 96 293 TYR A O 1
ATOM 2394 N N . GLY A 1 294 ? 10.383 22 38.188 1 96.38 294 GLY A N 1
ATOM 2395 C CA . GLY A 1 294 ? 9.352 22.109 39.219 1 96.38 294 GLY A CA 1
ATOM 2396 C C . GLY A 1 294 ? 7.965 22.312 38.625 1 96.38 294 GLY A C 1
ATOM 2397 O O . GLY A 1 294 ? 7.801 22.391 37.406 1 96.38 294 GLY A O 1
ATOM 2398 N N . PHE A 1 295 ? 6.973 22.281 39.562 1 97.06 295 PHE A N 1
ATOM 2399 C CA . PHE A 1 295 ? 5.578 22.438 39.156 1 97.06 295 PHE A CA 1
ATOM 2400 C C . PHE A 1 295 ? 4.965 23.688 39.781 1 97.06 295 PHE A C 1
ATOM 2402 O O . PHE A 1 295 ? 5.332 24.062 40.906 1 97.06 295 PHE A O 1
ATOM 2409 N N . PHE A 1 296 ? 4.188 24.406 39.062 1 96.5 296 PHE A N 1
ATOM 2410 C CA . PHE A 1 296 ? 3.404 25.531 39.562 1 96.5 296 PHE A CA 1
ATOM 2411 C C . PHE A 1 296 ? 1.919 25.312 39.281 1 96.5 296 PHE A C 1
ATOM 2413 O O . PHE A 1 296 ? 1.394 25.766 38.281 1 96.5 296 PHE A O 1
ATOM 2420 N N . ASP A 1 297 ? 1.318 24.641 40.156 1 93.62 297 ASP A N 1
ATOM 2421 C CA . ASP A 1 297 ? -0.098 24.297 40.031 1 93.62 297 ASP A CA 1
ATOM 2422 C C . ASP A 1 297 ? -0.807 24.5 41.375 1 93.62 297 ASP A C 1
ATOM 2424 O O . ASP A 1 297 ? -0.341 25.25 42.25 1 93.62 297 ASP A O 1
ATOM 2428 N N . GLY A 1 298 ? -2.02 23.969 41.531 1 88.38 298 GLY A N 1
ATOM 2429 C CA . GLY A 1 298 ? -2.781 24.141 42.75 1 88.38 298 GLY A CA 1
ATOM 2430 C C . GLY A 1 298 ? -2.098 23.547 43.969 1 88.38 298 GLY A C 1
ATOM 2431 O O . GLY A 1 298 ? -2.273 24.031 45.094 1 88.38 298 GLY A O 1
ATOM 2432 N N . LYS A 1 299 ? -1.281 22.547 43.781 1 91.06 299 LYS A N 1
ATOM 2433 C CA . LYS A 1 299 ? -0.668 21.812 44.875 1 91.06 299 LYS A CA 1
ATOM 2434 C C . LYS A 1 299 ? 0.75 22.297 45.156 1 91.06 299 LYS A C 1
ATOM 2436 O O . LYS A 1 299 ? 1.174 22.375 46.312 1 91.06 299 LYS A O 1
ATOM 2441 N N . GLU A 1 300 ? 1.435 22.562 44.125 1 93.12 300 GLU A N 1
ATOM 2442 C CA . GLU A 1 300 ? 2.84 22.953 44.219 1 93.12 300 GLU A CA 1
ATOM 2443 C C . GLU A 1 300 ? 3.07 24.328 43.594 1 93.12 300 GLU A C 1
ATOM 2445 O O . GLU A 1 300 ? 2.479 24.672 42.594 1 93.12 300 GLU A O 1
ATOM 2450 N N . LYS A 1 301 ? 3.924 25.172 44.25 1 94.19 301 LYS A N 1
ATOM 2451 C CA . LYS A 1 301 ? 4.293 26.5 43.781 1 94.19 301 LYS A CA 1
ATOM 2452 C C . LYS A 1 301 ? 5.809 26.672 43.75 1 94.19 301 LYS A C 1
ATOM 2454 O O . LYS A 1 301 ? 6.363 27.562 44.375 1 94.19 301 LYS A O 1
ATOM 2459 N N . ASP A 1 302 ? 6.414 25.828 42.938 1 94.44 302 ASP A N 1
ATOM 2460 C CA . ASP A 1 302 ? 7.871 25.859 42.812 1 94.44 302 ASP A CA 1
ATOM 2461 C C . ASP A 1 302 ? 8.352 27.094 42.062 1 94.44 302 ASP A C 1
ATOM 2463 O O . ASP A 1 302 ? 7.703 27.547 41.125 1 94.44 302 ASP A O 1
ATOM 2467 N N . ARG A 1 303 ? 9.492 27.609 42.625 1 91.62 303 ARG A N 1
ATOM 2468 C CA . ARG A 1 303 ? 10.188 28.719 41.969 1 91.62 303 ARG A CA 1
ATOM 2469 C C . ARG A 1 303 ? 11.68 28.438 41.875 1 91.62 303 ARG A C 1
ATOM 2471 O O . ARG A 1 303 ? 12.18 27.453 42.406 1 91.62 303 ARG A O 1
ATOM 2478 N N . ASP A 1 304 ? 12.438 29.062 41.125 1 91.88 304 ASP A N 1
ATOM 2479 C CA . ASP A 1 304 ? 13.891 29 41.031 1 91.88 304 ASP A CA 1
ATOM 2480 C C . ASP A 1 304 ? 14.352 27.672 40.438 1 91.88 304 ASP A C 1
ATOM 2482 O O . ASP A 1 304 ? 15.211 27 41.031 1 91.88 304 ASP A O 1
ATOM 2486 N N . LYS A 1 305 ? 13.641 27.094 39.562 1 95.62 305 LYS A N 1
ATOM 2487 C CA . LYS A 1 305 ? 14.008 25.922 38.781 1 95.62 305 LYS A CA 1
ATOM 2488 C C . LYS A 1 305 ? 14.281 26.297 37.344 1 95.62 305 LYS A C 1
ATOM 2490 O O . LYS A 1 305 ? 13.812 27.328 36.844 1 95.62 305 LYS A O 1
ATOM 2495 N N . SER A 1 306 ? 15.039 25.547 36.719 1 96.12 306 SER A N 1
ATOM 2496 C CA . SER A 1 306 ? 15.375 25.812 35.312 1 96.12 306 SER A CA 1
ATOM 2497 C C . SER A 1 306 ? 14.148 25.688 34.438 1 96.12 306 SER A C 1
ATOM 2499 O O . SER A 1 306 ? 14.031 26.391 33.438 1 96.12 306 SER A O 1
ATOM 2501 N N . VAL A 1 307 ? 13.297 24.672 34.75 1 97.81 307 VAL A N 1
ATOM 2502 C CA . VAL A 1 307 ? 12.062 24.484 34 1 97.81 307 VAL A CA 1
ATOM 2503 C C . VAL A 1 307 ? 10.875 24.422 34.938 1 97.81 307 VAL A C 1
ATOM 2505 O O . VAL A 1 307 ? 10.883 23.672 35.938 1 97.81 307 VAL A O 1
ATOM 2508 N N . ILE A 1 308 ? 9.93 25.234 34.719 1 98.06 308 ILE A N 1
ATOM 2509 C CA . ILE A 1 308 ? 8.719 25.219 35.531 1 98.06 308 ILE A CA 1
ATOM 2510 C C . ILE A 1 308 ? 7.531 24.781 34.688 1 98.06 308 ILE A C 1
ATOM 2512 O O . ILE A 1 308 ? 7.312 25.312 33.594 1 98.06 308 ILE A O 1
ATOM 2516 N N . PHE A 1 309 ? 6.848 23.797 35.125 1 97.81 309 PHE A N 1
ATOM 2517 C CA . PHE A 1 309 ? 5.605 23.344 34.531 1 97.81 309 PHE A CA 1
ATOM 2518 C C . PHE A 1 309 ? 4.398 23.906 35.25 1 97.81 309 PHE A C 1
ATOM 2520 O O . PHE A 1 309 ? 4.16 23.562 36.406 1 97.81 309 PHE A O 1
ATOM 2527 N N . ALA A 1 310 ? 3.641 24.734 34.531 1 96.88 310 ALA A N 1
ATOM 2528 C CA . ALA A 1 310 ? 2.605 25.484 35.25 1 96.88 310 ALA A CA 1
ATOM 2529 C C . ALA A 1 310 ? 1.229 25.219 34.656 1 96.88 310 ALA A C 1
ATOM 2531 O O . ALA A 1 310 ? 1.087 25.094 33.438 1 96.88 310 ALA A O 1
ATOM 2532 N N . SER A 1 311 ? 0.261 25.141 35.469 1 94.12 311 SER A N 1
ATOM 2533 C CA . SER A 1 311 ? -1.127 25.047 35.031 1 94.12 311 SER A CA 1
ATOM 2534 C C . SER A 1 311 ? -1.686 26.422 34.688 1 94.12 311 SER A C 1
ATOM 2536 O O . SER A 1 311 ? -1.447 27.391 35.438 1 94.12 311 SER A O 1
ATOM 2538 N N . VAL A 1 312 ? -2.43 26.5 33.688 1 90.19 312 VAL A N 1
ATOM 2539 C CA . VAL A 1 312 ? -3.01 27.766 33.25 1 90.19 312 VAL A CA 1
ATOM 2540 C C . VAL A 1 312 ? -3.953 28.297 34.312 1 90.19 312 VAL A C 1
ATOM 2542 O O . VAL A 1 312 ? -3.965 29.5 34.594 1 90.19 312 VAL A O 1
ATOM 2545 N N . ALA A 1 313 ? -4.688 27.406 34.938 1 86.06 313 ALA A N 1
ATOM 2546 C CA . ALA A 1 313 ? -5.691 27.781 35.938 1 86.06 313 ALA A CA 1
ATOM 2547 C C . ALA A 1 313 ? -5.047 28.453 37.125 1 86.06 313 ALA A C 1
ATOM 2549 O O . ALA A 1 313 ? -5.633 29.359 37.719 1 86.06 313 ALA A O 1
ATOM 2550 N N . THR A 1 314 ? -3.885 28.031 37.438 1 92.25 314 THR A N 1
ATOM 2551 C CA . THR A 1 314 ? -3.205 28.578 38.594 1 92.25 314 THR A CA 1
ATOM 2552 C C . THR A 1 314 ? -2.361 29.781 38.219 1 92.25 314 THR A C 1
ATOM 2554 O O . THR A 1 314 ? -2.557 30.875 38.781 1 92.25 314 THR A O 1
ATOM 2557 N N . LEU A 1 315 ? -1.516 29.656 37.281 1 94.19 315 LEU A N 1
ATOM 2558 C CA . LEU A 1 315 ? -0.59 30.719 36.906 1 94.19 315 LEU A CA 1
ATOM 2559 C C . LEU A 1 315 ? -1.342 31.922 36.312 1 94.19 315 LEU A C 1
ATOM 2561 O O . LEU A 1 315 ? -0.884 33.062 36.438 1 94.19 315 LEU A O 1
ATOM 2565 N N . GLY A 1 316 ? -2.439 31.688 35.719 1 91.62 316 GLY A N 1
ATOM 2566 C CA . GLY A 1 316 ? -3.201 32.719 35.062 1 91.62 316 GLY A CA 1
ATOM 2567 C C . GLY A 1 316 ? -3.895 33.656 36.031 1 91.62 316 GLY A C 1
ATOM 2568 O O . GLY A 1 316 ? -4.461 34.688 35.625 1 91.62 316 GLY A O 1
ATOM 2569 N N . ARG A 1 317 ? -3.818 33.375 37.25 1 91.75 317 ARG A N 1
ATOM 2570 C CA . ARG A 1 317 ? -4.402 34.281 38.25 1 91.75 317 ARG A CA 1
ATOM 2571 C C . ARG A 1 317 ? -3.539 35.5 38.469 1 91.75 317 ARG A C 1
ATOM 2573 O O . ARG A 1 317 ? -2.312 35.406 38.562 1 91.75 317 ARG A O 1
ATOM 2580 N N . PRO A 1 318 ? -4.18 36.656 38.562 1 90.81 318 PRO A N 1
ATOM 2581 C CA . PRO A 1 318 ? -3.43 37.906 38.719 1 90.81 318 PRO A CA 1
ATOM 2582 C C . PRO A 1 318 ? -2.535 37.906 39.969 1 90.81 318 PRO A C 1
ATOM 2584 O O . PRO A 1 318 ? -1.489 38.562 39.969 1 90.81 318 PRO A O 1
ATOM 2587 N N . GLU A 1 319 ? -2.879 37.094 40.906 1 92.62 319 GLU A N 1
ATOM 2588 C CA . GLU A 1 319 ? -2.137 37.062 42.156 1 92.62 319 GLU A CA 1
ATOM 2589 C C . GLU A 1 319 ? -0.74 36.469 41.969 1 92.62 319 GLU A C 1
ATOM 2591 O O . GLU A 1 319 ? 0.168 36.719 42.75 1 92.62 319 GLU A O 1
ATOM 2596 N N . TYR A 1 320 ? -0.573 35.719 40.875 1 94.06 320 TYR A N 1
ATOM 2597 C CA . TYR A 1 320 ? 0.704 35.031 40.688 1 94.06 320 TYR A CA 1
ATOM 2598 C C . TYR A 1 320 ? 1.484 35.656 39.531 1 94.06 320 TYR A C 1
ATOM 2600 O O . TYR A 1 320 ? 2.645 35.312 39.312 1 94.06 320 TYR A O 1
ATOM 2608 N N . LEU A 1 321 ? 0.885 36.562 38.812 1 94.38 321 LEU A N 1
ATOM 2609 C CA . LEU A 1 321 ? 1.528 37.25 37.688 1 94.38 321 LEU A CA 1
ATOM 2610 C C . LEU A 1 321 ? 2.029 38.656 38.125 1 94.38 321 LEU A C 1
ATOM 2612 O O . LEU A 1 321 ? 1.519 39.656 37.656 1 94.38 321 LEU A O 1
ATOM 2616 N N . ASN A 1 322 ? 3.02 38.656 38.938 1 93.25 322 ASN A N 1
ATOM 2617 C CA . ASN A 1 322 ? 3.617 39.875 39.438 1 93.25 322 ASN A CA 1
ATOM 2618 C C . ASN A 1 322 ? 5.086 39.656 39.812 1 93.25 322 ASN A C 1
ATOM 2620 O O . ASN A 1 322 ? 5.59 38.531 39.781 1 93.25 322 ASN A O 1
ATOM 2624 N N . GLU A 1 323 ? 5.766 40.688 40.25 1 92.88 323 GLU A N 1
ATOM 2625 C CA . GLU A 1 323 ? 7.207 40.688 40.5 1 92.88 323 GLU A CA 1
ATOM 2626 C C . GLU A 1 323 ? 7.59 39.844 41.688 1 92.88 323 GLU A C 1
ATOM 2628 O O . GLU A 1 323 ? 8.719 39.344 41.781 1 92.88 323 GLU A O 1
ATOM 2633 N N . THR A 1 324 ? 6.656 39.688 42.562 1 91.25 324 THR A N 1
ATOM 2634 C CA . THR A 1 324 ? 6.941 38.938 43.781 1 91.25 324 THR A CA 1
ATOM 2635 C C . THR A 1 324 ? 7.168 37.438 43.469 1 91.25 324 THR A C 1
ATOM 2637 O O . THR A 1 324 ? 8.008 36.812 44.094 1 91.25 324 THR A O 1
ATOM 2640 N N . TYR A 1 325 ? 6.477 36.875 42.531 1 92.38 325 TYR A N 1
ATOM 2641 C CA . TYR A 1 325 ? 6.621 35.469 42.156 1 92.38 325 TYR A CA 1
ATOM 2642 C C . TYR A 1 325 ? 7.582 35.312 41 1 92.38 325 TYR A C 1
ATOM 2644 O O . 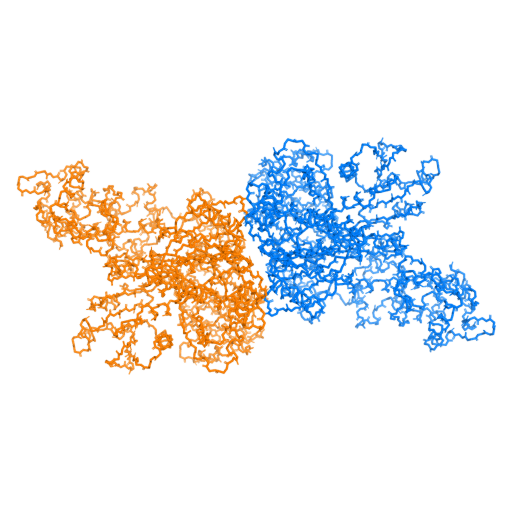TYR A 1 325 ? 8.602 34.625 41.125 1 92.38 325 TYR A O 1
ATOM 2652 N N . PHE A 1 326 ? 7.156 36 39.875 1 94.94 326 PHE A N 1
ATOM 2653 C CA . PHE A 1 326 ? 7.984 35.938 38.656 1 94.94 326 PHE A CA 1
ATOM 2654 C C . PHE A 1 326 ? 8.086 37.312 38 1 94.94 326 PHE A C 1
ATOM 2656 O O . PHE A 1 326 ? 7.09 37.844 37.5 1 94.94 326 PHE A O 1
ATOM 2663 N N . PRO A 1 327 ? 9.297 37.875 38 1 95.38 327 PRO A N 1
ATOM 2664 C CA . PRO A 1 327 ? 9.438 39.062 37.125 1 95.38 327 PRO A CA 1
ATOM 2665 C C . PRO A 1 327 ? 9.039 38.781 35.688 1 95.38 327 PRO A C 1
ATOM 2667 O O . PRO A 1 327 ? 9.078 37.625 35.25 1 95.38 327 PRO A O 1
ATOM 2670 N N . ALA A 1 328 ? 8.695 39.781 34.938 1 95.38 328 ALA A N 1
ATOM 2671 C CA . ALA A 1 328 ? 8.172 39.625 33.594 1 95.38 328 ALA A CA 1
ATOM 2672 C C . ALA A 1 328 ? 9.203 38.969 32.688 1 95.38 328 ALA A C 1
ATOM 2674 O O . ALA A 1 328 ? 8.852 38.281 31.734 1 95.38 328 ALA A O 1
ATOM 2675 N N . ASP A 1 329 ? 10.477 39.25 32.938 1 95.25 329 ASP A N 1
ATOM 2676 C CA . ASP A 1 329 ? 11.555 38.719 32.094 1 95.25 329 ASP A CA 1
ATOM 2677 C C . ASP A 1 329 ? 12.211 37.5 32.75 1 95.25 329 ASP A C 1
ATOM 2679 O O . ASP A 1 329 ? 13.375 37.188 32.469 1 95.25 329 ASP A O 1
ATOM 2683 N N . TYR A 1 330 ? 11.492 36.875 33.656 1 96.06 330 TYR A N 1
ATOM 2684 C CA . TYR A 1 330 ? 12.062 35.781 34.438 1 96.06 330 TYR A CA 1
ATOM 2685 C C . TYR A 1 330 ? 12.383 34.594 33.531 1 96.06 330 TYR A C 1
ATOM 2687 O O . TYR A 1 330 ? 13.445 34 33.656 1 96.06 330 TYR A O 1
ATOM 2695 N N . PHE A 1 331 ? 11.508 34.281 32.688 1 97.69 331 PHE A N 1
ATOM 2696 C CA . PHE A 1 331 ? 11.68 33.125 31.797 1 97.69 331 PHE A CA 1
ATOM 2697 C C . PHE A 1 331 ? 12.258 33.562 30.453 1 97.69 331 PHE A C 1
ATOM 2699 O O . PHE A 1 331 ? 11.797 34.531 29.859 1 97.69 331 PHE A O 1
ATOM 2706 N N . ASP A 1 332 ? 13.203 32.812 29.969 1 97.5 332 ASP A N 1
ATOM 2707 C CA . ASP A 1 332 ? 13.812 33.031 28.672 1 97.5 332 ASP A CA 1
ATOM 2708 C C . ASP A 1 332 ? 12.938 32.469 27.547 1 97.5 332 ASP A C 1
ATOM 2710 O O . ASP A 1 332 ? 12.953 33 26.422 1 97.5 332 ASP A O 1
ATOM 2714 N N . TYR A 1 333 ? 12.328 31.469 27.859 1 98 333 TYR A N 1
ATOM 2715 C CA . TYR A 1 333 ? 11.531 30.719 26.891 1 98 333 TYR A CA 1
ATOM 2716 C C . TYR A 1 333 ? 10.203 30.281 27.5 1 98 333 TYR A C 1
ATOM 2718 O O . TYR A 1 333 ? 10.172 29.719 28.594 1 98 333 TYR A O 1
ATOM 2726 N N . VAL A 1 334 ? 9.078 30.562 26.797 1 97.88 334 VAL A N 1
ATOM 2727 C CA . VAL A 1 334 ? 7.75 30.203 27.281 1 97.88 334 VAL A CA 1
ATOM 2728 C C . VAL A 1 334 ? 7.055 29.328 26.234 1 97.88 334 VAL A C 1
ATOM 2730 O O . VAL A 1 334 ? 7.043 29.656 25.047 1 97.88 334 VAL A O 1
ATOM 2733 N N . ILE A 1 335 ? 6.582 28.203 26.672 1 97.62 335 ILE A N 1
ATOM 2734 C CA . ILE A 1 335 ? 5.848 27.297 25.812 1 97.62 335 ILE A CA 1
ATOM 2735 C C . ILE A 1 335 ? 4.395 27.203 26.266 1 97.62 335 ILE A C 1
ATOM 2737 O O . ILE A 1 335 ? 4.121 26.953 27.453 1 97.62 335 ILE A O 1
ATOM 2741 N N . ILE A 1 336 ? 3.531 27.422 25.391 1 94.12 336 ILE A N 1
ATOM 2742 C CA . ILE A 1 336 ? 2.109 27.281 25.672 1 94.12 336 ILE A CA 1
ATOM 2743 C C . ILE A 1 336 ? 1.541 26.109 24.875 1 94.12 336 ILE A C 1
ATOM 2745 O O . ILE A 1 336 ? 1.445 26.188 23.641 1 94.12 336 ILE A O 1
ATOM 2749 N N . ASP A 1 337 ? 1.154 25.094 25.547 1 90.25 337 ASP A N 1
ATOM 2750 C CA . ASP A 1 337 ? 0.548 23.938 24.891 1 90.25 337 ASP A CA 1
ATOM 2751 C C . ASP A 1 337 ? -0.94 24.172 24.641 1 90.25 337 ASP A C 1
ATOM 2753 O O . ASP A 1 337 ? -1.581 24.953 25.344 1 90.25 337 ASP A O 1
ATOM 2757 N N . GLU A 1 338 ? -1.479 23.516 23.625 1 81.75 338 GLU A N 1
ATOM 2758 C CA . GLU A 1 338 ? -2.861 23.672 23.188 1 81.75 338 GLU A CA 1
ATOM 2759 C C . GLU A 1 338 ? -3.238 25.141 23.047 1 81.75 338 GLU A C 1
ATOM 2761 O O . GLU A 1 338 ? -4.227 25.594 23.641 1 81.75 338 GLU A O 1
ATOM 2766 N N . PHE A 1 339 ? -2.533 25.812 22.312 1 79.5 339 PHE A N 1
ATOM 2767 C CA . PHE A 1 339 ? -2.568 27.266 22.125 1 79.5 339 PHE A CA 1
ATOM 2768 C C . PHE A 1 339 ? -3.941 27.719 21.656 1 79.5 339 PHE A C 1
ATOM 2770 O O . PHE A 1 339 ? -4.293 28.891 21.781 1 79.5 339 PHE A O 1
ATOM 2777 N N . HIS A 1 340 ? -4.711 26.797 21.172 1 69.56 340 HIS A N 1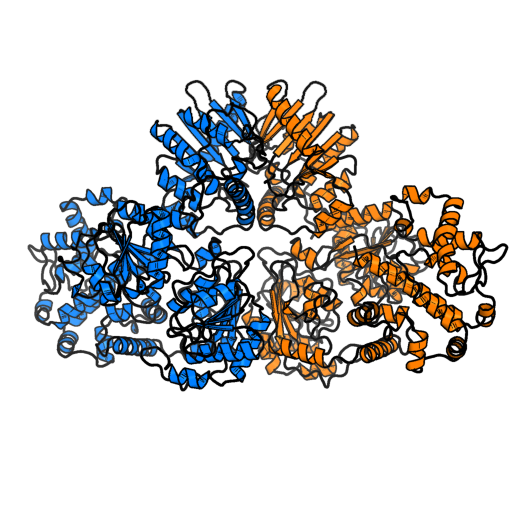
ATOM 2778 C CA . HIS A 1 340 ? -6.039 27.172 20.703 1 69.56 340 HIS A CA 1
ATOM 2779 C C . HIS A 1 340 ? -6.91 27.672 21.844 1 69.56 340 HIS A C 1
ATOM 2781 O O . HIS A 1 340 ? -7.902 28.359 21.625 1 69.56 340 HIS A O 1
ATOM 2787 N N . HIS A 1 341 ? -6.492 27.422 23.031 1 66 341 HIS A N 1
ATOM 2788 C CA . HIS A 1 341 ? -7.172 27.922 24.234 1 66 341 HIS A CA 1
ATOM 2789 C C . HIS A 1 341 ? -6.625 29.281 24.641 1 66 341 HIS A C 1
ATOM 2791 O O . HIS A 1 341 ? -7.117 29.875 25.609 1 66 341 HIS A O 1
ATOM 2797 N N . ALA A 1 342 ? -5.707 29.766 23.953 1 59.62 342 ALA A N 1
ATOM 2798 C CA . ALA A 1 342 ? -4.977 30.953 24.391 1 59.62 342 ALA A CA 1
ATOM 2799 C C . ALA A 1 342 ? -5.867 32.188 24.328 1 59.62 342 ALA A C 1
ATOM 2801 O O . ALA A 1 342 ? -5.512 33.25 24.859 1 59.62 342 ALA A O 1
ATOM 2802 N N . VAL A 1 343 ? -7.016 32.031 23.781 1 58.38 343 VAL A N 1
ATOM 2803 C CA . VAL A 1 343 ? -7.934 33.156 23.641 1 58.38 343 VAL A CA 1
ATOM 2804 C C . VAL A 1 343 ? -8.68 33.375 24.953 1 58.38 343 VAL A C 1
ATOM 2806 O O . VAL A 1 343 ? -9.234 34.438 25.188 1 58.38 343 VAL A O 1
ATOM 2809 N N . THR A 1 344 ? -8.523 32.438 25.797 1 65.06 344 THR A N 1
ATOM 2810 C CA . THR A 1 344 ? -9.172 32.594 27.094 1 65.06 344 THR A CA 1
ATOM 2811 C C . THR A 1 344 ? -8.422 33.594 27.953 1 65.06 344 THR A C 1
ATOM 2813 O O . THR A 1 344 ? -7.227 33.812 27.766 1 65.06 344 THR A O 1
ATOM 2816 N N . ASP A 1 345 ? -9.094 34.219 28.797 1 72.19 345 ASP A N 1
ATOM 2817 C CA . ASP A 1 345 ? -8.57 35.312 29.625 1 72.19 345 ASP A CA 1
ATOM 2818 C C . ASP A 1 345 ? -7.328 34.875 30.391 1 72.19 345 ASP A C 1
ATOM 2820 O O . ASP A 1 345 ? -6.344 35.594 30.469 1 72.19 345 ASP A O 1
ATOM 2824 N N . GLN A 1 346 ? -7.344 33.719 30.828 1 79.94 346 GLN A N 1
ATOM 2825 C CA . GLN A 1 346 ? -6.227 33.25 31.641 1 79.94 346 GLN A CA 1
ATOM 2826 C C . GLN A 1 346 ? -4.961 33.094 30.797 1 79.94 346 GLN A C 1
ATOM 2828 O O . GLN A 1 346 ? -3.877 33.5 31.219 1 79.94 346 GLN A O 1
ATOM 2833 N N . TYR A 1 347 ? -5.102 32.562 29.641 1 82.56 347 TYR A N 1
ATOM 2834 C CA . TYR A 1 347 ? -3.965 32.406 28.75 1 82.56 347 TYR A CA 1
ATOM 2835 C C . TYR A 1 347 ? -3.416 33.75 28.312 1 82.56 347 TYR A C 1
ATOM 2837 O O . TYR A 1 347 ? -2.199 33.969 28.281 1 82.56 347 TYR A O 1
ATOM 2845 N N . ARG A 1 348 ? -4.309 34.656 28.016 1 81.38 348 ARG A N 1
ATOM 2846 C CA . ARG A 1 348 ? -3.916 35.969 27.547 1 81.38 348 ARG A CA 1
ATOM 2847 C C . ARG A 1 348 ? -3.131 36.719 28.625 1 81.38 348 ARG A C 1
ATOM 2849 O O . ARG A 1 348 ? -2.164 37.406 28.312 1 81.38 348 ARG A O 1
ATOM 2856 N N . ARG A 1 349 ? -3.559 36.562 29.859 1 89.19 349 ARG A N 1
ATOM 2857 C CA . ARG A 1 349 ? -2.857 37.219 30.953 1 89.19 349 ARG A CA 1
ATOM 2858 C C . ARG A 1 349 ? -1.418 36.719 31.062 1 89.19 349 ARG A C 1
ATOM 2860 O O . ARG A 1 349 ? -0.5 37.531 31.297 1 89.19 349 ARG A O 1
ATOM 2867 N N . ILE A 1 350 ? -1.293 35.469 30.875 1 92.44 350 ILE A N 1
ATOM 2868 C CA . ILE A 1 350 ? 0.034 34.875 30.969 1 92.44 350 ILE A CA 1
ATOM 2869 C C . ILE A 1 350 ? 0.91 35.375 29.828 1 92.44 350 ILE A C 1
ATOM 2871 O O . ILE A 1 350 ? 2.045 35.812 30.047 1 92.44 350 ILE A O 1
ATOM 2875 N N . VAL A 1 351 ? 0.38 35.406 28.625 1 89.62 351 VAL A N 1
ATOM 2876 C CA . VAL A 1 351 ? 1.117 35.781 27.422 1 89.62 351 VAL A CA 1
ATOM 2877 C C . VAL A 1 351 ? 1.465 37.281 27.484 1 89.62 351 VAL A C 1
ATOM 2879 O O . VAL A 1 351 ? 2.557 37.688 27.078 1 89.62 351 VAL A O 1
ATOM 2882 N N . ASP A 1 352 ? 0.569 38.062 28.031 1 88 352 ASP A N 1
ATOM 2883 C CA . ASP A 1 352 ? 0.758 39.531 28.094 1 88 352 ASP A CA 1
ATOM 2884 C C . ASP A 1 352 ? 1.746 39.906 29.188 1 88 352 ASP A C 1
ATOM 2886 O O . ASP A 1 352 ? 2.447 40.906 29.078 1 88 352 ASP A O 1
ATOM 2890 N N . TYR A 1 353 ? 1.798 39.094 30.172 1 94.06 353 TYR A N 1
ATOM 2891 C CA . TYR A 1 353 ? 2.619 39.406 31.328 1 94.06 353 TYR A CA 1
ATOM 2892 C C . TYR A 1 353 ? 4.086 39.094 31.062 1 94.06 353 TYR A C 1
ATOM 2894 O O . TYR A 1 353 ? 4.961 39.938 31.281 1 94.06 353 TYR A O 1
ATOM 2902 N N . PHE A 1 354 ? 4.34 37.938 30.609 1 95.5 354 PHE A N 1
ATOM 2903 C CA . PHE A 1 354 ? 5.727 37.5 30.484 1 95.5 354 PHE A CA 1
ATOM 2904 C C . PHE A 1 354 ? 6.344 38.031 29.188 1 95.5 354 PHE A C 1
ATOM 2906 O O . PHE A 1 354 ? 5.664 38.125 28.172 1 95.5 354 PHE A O 1
ATOM 2913 N N . GLN A 1 355 ? 7.605 38.406 29.25 1 94.94 355 GLN A N 1
ATOM 2914 C CA . GLN A 1 355 ? 8.375 38.906 28.109 1 94.94 355 GLN A CA 1
ATOM 2915 C C . GLN A 1 355 ? 9.594 38.031 27.844 1 94.94 355 GLN A C 1
ATOM 2917 O O . GLN A 1 355 ? 10.734 38.469 27.969 1 94.94 355 GLN A O 1
ATOM 2922 N N . PRO A 1 356 ? 9.391 36.875 27.344 1 96.5 356 PRO A N 1
ATOM 2923 C CA . PRO A 1 356 ? 10.492 35.938 27.062 1 96.5 356 PRO A CA 1
ATOM 2924 C C . PRO A 1 356 ? 11.273 36.312 25.812 1 96.5 356 PRO A C 1
ATOM 2926 O O . PRO A 1 356 ? 10.867 37.219 25.062 1 96.5 356 PRO A O 1
ATOM 2929 N N . GLN A 1 357 ? 12.406 35.719 25.656 1 95.38 357 GLN A N 1
ATOM 2930 C CA . GLN A 1 357 ? 13.141 35.844 24.406 1 95.38 357 GLN A CA 1
ATOM 2931 C C . GLN A 1 357 ? 12.375 35.219 23.25 1 95.38 357 GLN A C 1
ATOM 2933 O O . GLN A 1 357 ? 12.422 35.719 22.125 1 95.38 357 GLN A O 1
ATOM 2938 N N . PHE A 1 358 ? 11.711 34.156 23.578 1 95.94 358 PHE A N 1
ATOM 2939 C CA . PHE A 1 358 ? 10.898 33.5 22.547 1 95.94 358 PHE A CA 1
ATOM 2940 C C . PHE A 1 358 ? 9.688 32.812 23.172 1 95.94 358 PHE A C 1
ATOM 2942 O O . PHE A 1 358 ? 9.789 32.188 24.234 1 95.94 358 PHE A O 1
ATOM 2949 N N . LEU A 1 359 ? 8.539 32.969 22.562 1 96.44 359 LEU A N 1
ATOM 2950 C CA . LEU A 1 359 ? 7.297 32.312 22.969 1 96.44 359 LEU A CA 1
ATOM 2951 C C . LEU A 1 359 ? 6.836 31.328 21.906 1 96.44 359 LEU A C 1
ATOM 2953 O O . LEU A 1 359 ? 6.609 31.703 20.75 1 96.44 359 LEU A O 1
ATOM 2957 N N . LEU A 1 360 ? 6.715 30.062 22.297 1 96.81 360 LEU A N 1
ATOM 2958 C CA . LEU A 1 360 ? 6.297 29 21.375 1 96.81 360 LEU A CA 1
ATOM 2959 C C . LEU A 1 360 ? 4.879 28.547 21.688 1 96.81 360 LEU A C 1
ATOM 2961 O O . LEU A 1 360 ? 4.605 28.078 22.797 1 96.81 360 LEU A O 1
ATOM 2965 N N . GLY A 1 361 ? 4.004 28.766 20.766 1 93.44 361 GLY A N 1
ATOM 2966 C CA . GLY A 1 361 ? 2.689 28.156 20.844 1 93.44 361 GLY A CA 1
ATOM 2967 C C . GLY A 1 361 ? 2.598 26.844 20.109 1 93.44 361 GLY A C 1
ATOM 2968 O O . GLY A 1 361 ? 3.145 26.703 19 1 93.44 361 GLY A O 1
ATOM 2969 N N . LEU A 1 362 ? 1.986 25.844 20.734 1 91.75 362 LEU A N 1
ATOM 2970 C CA . LEU A 1 362 ? 1.767 24.547 20.109 1 91.75 362 LEU A CA 1
ATOM 2971 C C . LEU A 1 362 ? 0.276 24.25 19.969 1 91.75 362 LEU A C 1
ATOM 2973 O O . LEU A 1 362 ? -0.497 24.484 20.891 1 91.75 362 LEU A O 1
ATOM 2977 N N . THR A 1 363 ? -0.101 23.812 18.797 1 85.19 363 THR A N 1
ATOM 2978 C CA . THR A 1 363 ? -1.501 23.438 18.609 1 85.19 363 THR A CA 1
ATOM 2979 C C . THR A 1 363 ? -1.636 22.312 17.594 1 85.19 363 THR A C 1
ATOM 2981 O O . THR A 1 363 ? -0.773 22.141 16.719 1 85.19 363 THR A O 1
ATOM 2984 N N . ALA A 1 364 ? -2.615 21.406 17.656 1 78.12 364 ALA A N 1
ATOM 2985 C CA . ALA A 1 364 ? -2.877 20.328 16.703 1 78.12 364 ALA A CA 1
ATOM 2986 C C . ALA A 1 364 ? -3.883 20.766 15.641 1 78.12 364 ALA A C 1
ATOM 2988 O O . ALA A 1 364 ? -4.031 20.094 14.609 1 78.12 364 ALA A O 1
ATOM 2989 N N . THR A 1 365 ? -4.664 21.656 15.844 1 66.44 365 THR A N 1
ATOM 2990 C CA . THR A 1 365 ? -5.754 22.016 14.945 1 66.44 365 THR A CA 1
ATOM 2991 C C . THR A 1 365 ? -5.566 23.438 14.406 1 66.44 365 THR A C 1
ATOM 2993 O O . THR A 1 365 ? -5.129 24.328 15.141 1 66.44 365 THR A O 1
ATOM 2996 N N . PRO A 1 366 ? -5.672 23.422 13 1 56 366 PRO A N 1
ATOM 2997 C CA . PRO A 1 366 ? -5.551 24.766 12.461 1 56 366 PRO A CA 1
ATOM 2998 C C . PRO A 1 366 ? -6.637 25.719 12.984 1 56 366 PRO A C 1
ATOM 3000 O O . PRO A 1 366 ? -7.734 25.266 13.328 1 56 366 PRO A O 1
ATOM 3003 N N . GLU A 1 367 ? -6.359 26.641 13.562 1 51.53 367 GLU A N 1
ATOM 3004 C CA . GLU A 1 367 ? -7.082 27.641 14.336 1 51.53 367 GLU A CA 1
ATOM 3005 C C . GLU A 1 367 ? -8.398 28.016 13.656 1 51.53 367 GLU A C 1
ATOM 3007 O O . GLU A 1 367 ? -9.359 28.406 14.328 1 51.53 367 GLU A O 1
ATOM 3012 N N . ARG A 1 368 ? -8.383 28.141 12.242 1 47.34 368 ARG A N 1
ATOM 3013 C CA . ARG A 1 368 ? -9.641 28.812 11.938 1 47.34 368 ARG A CA 1
ATOM 3014 C C . ARG A 1 368 ? -10.828 28.031 12.492 1 47.34 368 ARG A C 1
ATOM 3016 O O . ARG A 1 368 ? -11.945 28.562 12.562 1 47.34 368 ARG A O 1
ATOM 3023 N N . MET A 1 369 ? -10.5 26.797 12.812 1 43.38 369 MET A N 1
ATOM 3024 C CA . MET A 1 369 ? -11.641 25.938 13.141 1 43.38 369 MET A CA 1
ATOM 3025 C C . MET A 1 369 ? -12.273 26.359 14.461 1 43.38 369 MET A C 1
ATOM 3027 O O . MET A 1 369 ? -13.477 26.188 14.664 1 43.38 369 MET A O 1
ATOM 3031 N N . ASP A 1 370 ? -11.5 26.672 15.5 1 41.62 370 ASP A N 1
ATOM 3032 C CA . ASP A 1 370 ? -12.203 27.016 16.734 1 41.62 370 ASP A CA 1
ATOM 3033 C C . ASP A 1 370 ? -12.258 28.531 16.922 1 41.62 370 ASP A C 1
ATOM 3035 O O . ASP A 1 370 ? -12.508 29.016 18.031 1 41.62 370 ASP A O 1
ATOM 3039 N N . GLY A 1 371 ? -12.234 29.359 16 1 42.06 371 GLY A N 1
ATOM 3040 C CA . GLY A 1 371 ? -12.656 30.75 16.031 1 42.06 371 GLY A CA 1
ATOM 3041 C C . GLY A 1 371 ? -11.555 31.703 16.469 1 42.06 371 GLY A C 1
ATOM 3042 O O . GLY A 1 371 ? -11.617 32.906 16.219 1 42.06 371 GLY A O 1
ATOM 3043 N N . LYS A 1 372 ? -10.828 31.438 17.656 1 47.16 372 LYS A N 1
ATOM 3044 C CA . LYS A 1 372 ? -10.156 32.5 18.391 1 47.16 372 LYS A CA 1
ATOM 3045 C C . LYS A 1 372 ? -8.789 32.812 17.781 1 47.16 372 LYS A C 1
ATOM 3047 O O . LYS A 1 372 ? -8.172 31.953 17.156 1 47.16 372 LYS A O 1
ATOM 3052 N N . ASN A 1 373 ? -8.438 34.219 17.578 1 58.78 373 ASN A N 1
ATOM 3053 C CA . ASN A 1 373 ? -7.277 34.844 16.938 1 58.78 373 ASN A CA 1
ATOM 3054 C C . ASN A 1 373 ? -5.973 34.375 17.562 1 58.78 373 ASN A C 1
ATOM 3056 O O . ASN A 1 373 ? -5.375 35.062 18.375 1 58.78 373 ASN A O 1
ATOM 3060 N N . ILE A 1 374 ? -5.609 33.125 17.609 1 68.38 374 ILE A N 1
ATOM 3061 C CA . ILE A 1 374 ? -4.371 32.594 18.172 1 68.38 374 ILE A CA 1
ATOM 3062 C C . ILE A 1 374 ? -3.182 33.062 17.344 1 68.38 374 ILE A C 1
ATOM 3064 O O . ILE A 1 374 ? -2.064 33.188 17.859 1 68.38 374 ILE A O 1
ATOM 3068 N N . TYR A 1 375 ? -3.426 33.5 16.219 1 70.5 375 TYR A N 1
ATOM 3069 C CA . TYR A 1 375 ? -2.35 33.938 15.344 1 70.5 375 TYR A CA 1
ATOM 3070 C C . TYR A 1 375 ? -1.834 35.312 15.75 1 70.5 375 TYR A C 1
ATOM 3072 O O . TYR A 1 375 ? -0.63 35.594 15.688 1 70.5 375 TYR A O 1
ATOM 3080 N N . GLU A 1 376 ? -2.789 36.094 16.188 1 70 376 GLU A N 1
ATOM 3081 C CA . GLU A 1 376 ? -2.402 37.438 16.625 1 70 376 GLU A CA 1
ATOM 3082 C C . GLU A 1 376 ? -1.473 37.375 17.844 1 70 376 GLU A C 1
ATOM 3084 O O . GLU A 1 376 ? -0.54 38.156 17.953 1 70 376 GLU A O 1
ATOM 3089 N N . ILE A 1 377 ? -1.77 36.375 18.609 1 76.75 377 ILE A N 1
ATOM 3090 C CA . ILE A 1 377 ? -0.982 36.25 19.828 1 76.75 377 ILE A CA 1
ATOM 3091 C C . ILE A 1 377 ? 0.463 35.906 19.469 1 76.75 377 ILE A C 1
ATOM 3093 O O . ILE A 1 377 ? 1.396 36.344 20.141 1 76.75 377 ILE A O 1
ATOM 3097 N N . CYS A 1 378 ? 0.638 35.281 18.391 1 82.81 378 CYS A N 1
ATOM 3098 C CA . CYS A 1 378 ? 1.981 34.906 17.969 1 82.81 378 CYS A CA 1
ATOM 3099 C C . CYS A 1 378 ? 2.443 35.719 16.781 1 82.81 378 CYS A C 1
ATOM 3101 O O . CYS A 1 378 ? 3.244 35.25 15.969 1 82.81 378 CYS A O 1
ATOM 3103 N N . ASP A 1 379 ? 1.859 36.875 16.641 1 78.81 379 ASP A N 1
ATOM 3104 C CA . ASP A 1 379 ? 2.238 37.812 15.602 1 78.81 379 ASP A CA 1
ATOM 3105 C C . ASP A 1 379 ? 2.115 37.188 14.219 1 78.81 379 ASP A C 1
ATOM 3107 O O . ASP A 1 379 ? 2.973 37.406 13.359 1 78.81 379 ASP A O 1
ATOM 3111 N N . TYR A 1 380 ? 1.268 36.219 14.125 1 74.88 380 TYR A N 1
ATOM 3112 C CA . TYR A 1 380 ? 0.934 35.594 12.867 1 74.88 380 TYR A CA 1
ATOM 3113 C C . TYR A 1 380 ? 2.133 34.812 12.312 1 74.88 380 TYR A C 1
ATOM 3115 O O . TYR A 1 380 ? 2.281 34.688 11.094 1 74.88 380 TYR A O 1
ATOM 3123 N N . ASN A 1 381 ? 3.043 34.531 13.141 1 84.25 381 ASN A N 1
ATOM 3124 C CA . ASN A 1 381 ? 4.219 33.75 12.75 1 84.25 381 ASN A CA 1
ATOM 3125 C C . ASN A 1 381 ? 4.004 32.25 12.969 1 84.25 381 ASN A C 1
ATOM 3127 O O . ASN A 1 381 ? 3.945 31.797 14.109 1 84.25 381 ASN A O 1
ATOM 3131 N N . VAL A 1 382 ? 3.814 31.562 11.82 1 87.19 382 VAL A N 1
ATOM 3132 C CA . VAL A 1 382 ? 3.668 30.109 11.867 1 87.19 382 VAL A CA 1
ATOM 3133 C C . VAL A 1 382 ? 4.836 29.453 11.141 1 87.19 382 VAL A C 1
ATOM 3135 O O . VAL A 1 382 ? 4.707 29.047 9.984 1 87.19 382 VAL A O 1
ATOM 3138 N N . PRO A 1 383 ? 5.902 29.281 11.844 1 89.88 383 PRO A N 1
ATOM 3139 C CA . PRO A 1 383 ? 7.125 28.797 11.195 1 89.88 383 PRO A CA 1
ATOM 3140 C C . PRO A 1 383 ? 6.965 27.391 10.609 1 89.88 383 PRO A C 1
ATOM 3142 O O . PRO A 1 383 ? 7.648 27.031 9.648 1 89.88 383 PRO A O 1
ATOM 3145 N N . TYR A 1 384 ? 6.102 26.578 11.203 1 91.75 384 TYR A N 1
ATOM 3146 C CA . TYR A 1 384 ? 5.996 25.203 10.742 1 91.75 384 TYR A CA 1
ATOM 3147 C C . TYR A 1 384 ? 4.578 24.672 10.93 1 91.75 384 TYR A C 1
ATOM 3149 O O . TYR A 1 384 ? 3.936 24.938 11.945 1 91.75 384 TYR A O 1
ATOM 3157 N N . GLN A 1 385 ? 4.168 24.031 9.945 1 90.06 385 GLN A N 1
ATOM 3158 C CA . GLN A 1 385 ? 2.855 23.406 9.977 1 90.06 385 GLN A CA 1
ATOM 3159 C C . GLN A 1 385 ? 2.895 22 9.352 1 90.06 385 GLN A C 1
ATOM 3161 O O . GLN A 1 385 ? 3.547 21.797 8.328 1 90.06 385 GLN A O 1
ATOM 3166 N N . ILE A 1 386 ? 2.281 21.031 9.977 1 91.56 386 ILE A N 1
ATOM 3167 C CA . ILE A 1 386 ? 2.105 19.703 9.414 1 91.56 386 ILE A CA 1
ATOM 3168 C C . ILE A 1 386 ? 0.712 19.172 9.75 1 91.56 386 ILE A C 1
ATOM 3170 O O . ILE A 1 386 ? 0.396 18.938 10.922 1 91.56 386 ILE A O 1
ATOM 3174 N N . SER A 1 387 ? -0.113 18.969 8.758 1 88 387 SER A N 1
ATOM 3175 C CA . SER A 1 387 ? -1.493 18.516 8.922 1 88 387 SER A CA 1
ATOM 3176 C C . SER A 1 387 ? -1.562 17.016 9.172 1 88 387 SER A C 1
ATOM 3178 O O . SER A 1 387 ? -0.553 16.312 9.062 1 88 387 SER A O 1
ATOM 3180 N N . LEU A 1 388 ? -2.746 16.625 9.547 1 89.88 388 LEU A N 1
ATOM 3181 C CA . LEU A 1 388 ? -2.99 15.195 9.734 1 89.88 388 LEU A CA 1
ATOM 3182 C C . LEU A 1 388 ? -2.719 14.422 8.445 1 89.88 388 LEU A C 1
ATOM 3184 O O . LEU A 1 388 ? -2.072 13.367 8.477 1 89.88 388 LEU A O 1
ATOM 3188 N N . LYS A 1 389 ? -3.172 14.93 7.383 1 90.38 389 LYS A N 1
ATOM 3189 C CA . LYS A 1 389 ? -2.979 14.305 6.078 1 90.38 389 LYS A CA 1
ATOM 3190 C C . LYS A 1 389 ? -1.494 14.148 5.754 1 90.38 389 LYS A C 1
ATOM 3192 O O . LYS A 1 389 ? -1.048 13.07 5.355 1 90.38 389 LYS A O 1
ATOM 3197 N N . GLU A 1 390 ? -0.782 15.148 5.957 1 91.06 390 GLU A N 1
ATOM 3198 C CA . GLU A 1 390 ? 0.651 15.125 5.68 1 91.06 390 GLU A CA 1
ATOM 3199 C C . GLU A 1 390 ? 1.373 14.133 6.59 1 91.06 390 GLU A C 1
ATOM 3201 O O . GLU A 1 390 ? 2.273 13.414 6.148 1 91.06 390 GLU A O 1
ATOM 3206 N N . ALA A 1 391 ? 0.991 14.164 7.824 1 92.62 391 ALA A N 1
ATOM 3207 C CA . ALA A 1 391 ? 1.626 13.281 8.797 1 92.62 391 ALA A CA 1
ATOM 3208 C C . ALA A 1 391 ? 1.417 11.812 8.422 1 92.62 391 ALA A C 1
ATOM 3210 O O . ALA A 1 391 ? 2.338 11 8.531 1 92.62 391 ALA A O 1
ATOM 3211 N N . ILE A 1 392 ? 0.259 11.492 7.984 1 93.31 392 ILE A N 1
ATOM 3212 C CA . ILE A 1 392 ? -0.049 10.125 7.566 1 93.31 392 ILE A CA 1
ATOM 3213 C C . ILE A 1 392 ? 0.718 9.789 6.289 1 93.31 392 ILE A C 1
ATOM 3215 O O . ILE A 1 392 ? 1.351 8.734 6.199 1 93.31 392 ILE A O 1
ATOM 3219 N N . ASN A 1 393 ? 0.715 10.695 5.363 1 91.69 393 ASN A N 1
ATOM 3220 C CA . ASN A 1 393 ? 1.397 10.484 4.09 1 91.69 393 ASN A CA 1
ATOM 3221 C C . ASN A 1 393 ? 2.9 10.305 4.281 1 91.69 393 ASN A C 1
ATOM 3223 O O . ASN A 1 393 ? 3.541 9.555 3.543 1 91.69 393 ASN A O 1
ATOM 3227 N N . LYS A 1 394 ? 3.408 10.969 5.301 1 91.31 394 LYS A N 1
ATOM 3228 C CA . LYS A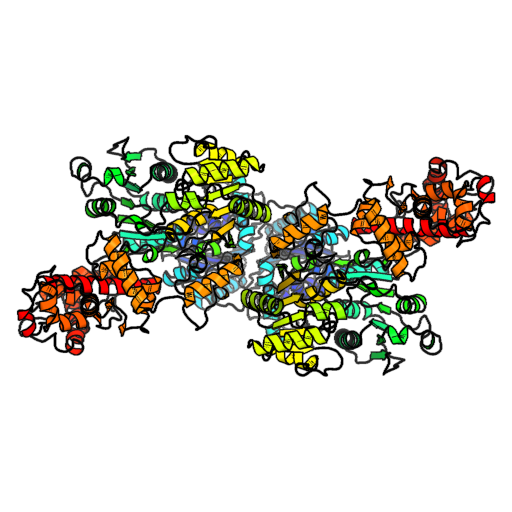 1 394 ? 4.84 10.883 5.578 1 91.31 394 LYS A CA 1
ATOM 3229 C C . LYS A 1 394 ? 5.164 9.648 6.41 1 91.31 394 LYS A C 1
ATOM 3231 O O . LYS A 1 394 ? 6.332 9.391 6.719 1 91.31 394 LYS A O 1
ATOM 3236 N N . GLY A 1 395 ? 4.152 8.938 6.824 1 88.5 395 GLY A N 1
ATOM 3237 C CA . GLY A 1 395 ? 4.348 7.703 7.562 1 88.5 395 GLY A CA 1
ATOM 3238 C C . GLY A 1 395 ? 4.641 7.93 9.039 1 88.5 395 GLY A C 1
ATOM 3239 O O . GLY A 1 395 ? 5.199 7.059 9.703 1 88.5 395 GLY A O 1
ATOM 3240 N N . MET A 1 396 ? 4.324 9.125 9.508 1 90.31 396 MET A N 1
ATOM 3241 C CA . MET A 1 396 ? 4.535 9.43 10.922 1 90.31 396 MET A CA 1
ATOM 3242 C C . MET A 1 396 ? 3.389 8.898 11.773 1 90.31 396 MET A C 1
ATOM 3244 O O . MET A 1 396 ? 3.549 8.68 12.977 1 90.31 396 MET A O 1
ATOM 3248 N N . LEU A 1 397 ? 2.268 8.758 11.125 1 92.56 397 LEU A N 1
ATOM 3249 C CA . LEU A 1 397 ? 1.063 8.172 11.711 1 92.56 397 LEU A CA 1
ATOM 3250 C C . LEU A 1 397 ? 0.547 7.023 10.852 1 92.56 397 LEU A C 1
ATOM 3252 O O . LEU A 1 397 ? 0.834 6.957 9.656 1 92.56 397 LEU A O 1
ATOM 3256 N N . VAL A 1 398 ? -0.201 6.098 11.477 1 93.75 398 VAL A N 1
ATOM 3257 C CA . VAL A 1 398 ? -0.802 5.02 10.695 1 93.75 398 VAL A CA 1
ATOM 3258 C C . VAL A 1 398 ? -2.049 5.531 9.977 1 93.75 398 VAL A C 1
ATOM 3260 O O . VAL A 1 398 ? -2.664 6.512 10.414 1 93.75 398 VAL A O 1
ATOM 3263 N N . PRO A 1 399 ? -2.387 4.938 8.859 1 94.44 399 PRO A N 1
ATOM 3264 C CA . PRO A 1 399 ? -3.652 5.297 8.211 1 94.44 399 PRO A CA 1
ATOM 3265 C C . PRO A 1 399 ? -4.871 4.867 9.031 1 94.44 399 PRO A C 1
ATOM 3267 O O . PRO A 1 399 ? -4.742 4.09 9.977 1 94.44 399 PRO A O 1
ATOM 3270 N N . PHE A 1 400 ? -6.016 5.414 8.695 1 96.25 400 PHE A N 1
ATOM 3271 C CA . PHE A 1 400 ? -7.234 5.047 9.398 1 96.25 400 PHE A CA 1
ATOM 3272 C C . PHE A 1 400 ? -8.25 4.434 8.438 1 96.25 400 PHE A C 1
ATOM 3274 O O . PHE A 1 400 ? -8.258 4.75 7.246 1 96.25 400 PHE A O 1
ATOM 3281 N N . HIS A 1 401 ? -9.016 3.541 8.93 1 94.81 401 HIS A N 1
ATOM 3282 C CA . HIS A 1 401 ? -10.242 3.059 8.312 1 94.81 401 HIS A CA 1
ATOM 3283 C C . HIS A 1 401 ? -11.469 3.596 9.047 1 94.81 401 HIS A C 1
ATOM 3285 O O . HIS A 1 401 ? -11.859 3.061 10.086 1 94.81 401 HIS A O 1
ATOM 3291 N N . TYR A 1 402 ? -12.023 4.586 8.43 1 95.31 402 TYR A N 1
ATOM 3292 C CA . TYR A 1 402 ? -13.133 5.297 9.055 1 95.31 402 TYR A CA 1
ATOM 3293 C C . TYR A 1 402 ? -14.469 4.781 8.539 1 95.31 402 TYR A C 1
ATOM 3295 O O . TYR A 1 402 ? -14.719 4.785 7.328 1 95.31 402 TYR A O 1
ATOM 3303 N N . TYR A 1 403 ? -15.32 4.379 9.461 1 94.5 403 TYR A N 1
ATOM 3304 C CA . TYR A 1 403 ? -16.656 3.916 9.133 1 94.5 403 TYR A CA 1
ATOM 3305 C C . TYR A 1 403 ? -17.719 4.762 9.828 1 94.5 403 TYR A C 1
ATOM 3307 O O . TYR A 1 403 ? -17.859 4.715 11.055 1 94.5 403 TYR A O 1
ATOM 3315 N N . GLY A 1 404 ? -18.422 5.559 9.023 1 94.19 404 GLY A N 1
ATOM 3316 C CA . GLY A 1 404 ? -19.578 6.277 9.547 1 94.19 404 GLY A CA 1
ATOM 3317 C C . GLY A 1 404 ? -20.828 5.43 9.609 1 94.19 404 GLY A C 1
ATOM 3318 O O . GLY A 1 404 ? -21.375 5.031 8.578 1 94.19 404 GLY A O 1
ATOM 3319 N N . VAL A 1 405 ? -21.359 5.168 10.82 1 95 405 VAL A N 1
ATOM 3320 C CA . VAL A 1 405 ? -22.516 4.312 11.047 1 95 405 VAL A CA 1
ATOM 3321 C C . VAL A 1 405 ? -23.734 5.168 11.375 1 95 405 VAL A C 1
ATOM 3323 O O . VAL A 1 405 ? -23.656 6.09 12.195 1 95 405 VAL A O 1
ATOM 3326 N N . TYR A 1 406 ? -24.844 4.938 10.727 1 93.69 406 TYR A N 1
ATOM 3327 C CA . TYR A 1 406 ? -26.062 5.684 11 1 93.69 406 TYR A CA 1
ATOM 3328 C C . TYR A 1 406 ? -26.641 5.301 12.352 1 93.69 406 TYR A C 1
ATOM 3330 O O . TYR A 1 406 ? -26.953 4.133 12.594 1 93.69 406 TYR A O 1
ATOM 3338 N N . ASP A 1 407 ? -26.641 6.227 13.234 1 92.69 407 ASP A N 1
ATOM 3339 C CA . ASP A 1 407 ? -27.281 6.109 14.547 1 92.69 407 ASP A CA 1
ATOM 3340 C C . ASP A 1 407 ? -28.688 6.68 14.523 1 92.69 407 ASP A C 1
ATOM 3342 O O . ASP A 1 407 ? -28.891 7.875 14.305 1 92.69 407 ASP A O 1
ATOM 3346 N N . GLU A 1 408 ? -29.688 5.922 14.766 1 89.12 408 GLU A N 1
ATOM 3347 C CA . GLU A 1 408 ? -31.094 6.289 14.617 1 89.12 408 GLU A CA 1
ATOM 3348 C C . GLU A 1 408 ? -31.531 7.215 15.742 1 89.12 408 GLU A C 1
ATOM 3350 O O . GLU A 1 408 ? -32.688 7.66 15.766 1 89.12 408 GLU A O 1
ATOM 3355 N N . THR A 1 409 ? -30.641 7.512 16.641 1 88.12 409 THR A N 1
ATOM 3356 C CA . THR A 1 409 ? -30.984 8.406 17.734 1 88.12 409 THR A CA 1
ATOM 3357 C C . THR A 1 409 ? -31.531 9.734 17.203 1 88.12 409 THR A C 1
ATOM 3359 O O . THR A 1 409 ? -30.953 10.312 16.266 1 88.12 409 THR A O 1
ATOM 3362 N N . ASP A 1 410 ? -32.625 10.18 17.703 1 84.12 410 ASP A N 1
ATOM 3363 C CA . ASP A 1 410 ? -33.25 11.422 17.25 1 84.12 410 ASP A CA 1
ATOM 3364 C C . ASP A 1 410 ? -32.719 12.617 18.047 1 84.12 410 ASP A C 1
ATOM 3366 O O . ASP A 1 410 ? -32.969 12.727 19.25 1 84.12 410 ASP A O 1
ATOM 3370 N N . TYR A 1 411 ? -32.094 13.484 17.406 1 83.31 411 TYR A N 1
ATOM 3371 C CA . TYR A 1 411 ? -31.516 14.648 18.062 1 83.31 411 TYR A CA 1
ATOM 3372 C C . TYR A 1 411 ? -32.406 15.875 17.922 1 83.31 411 TYR A C 1
ATOM 3374 O O . TYR A 1 411 ? -32.125 16.938 18.469 1 83.31 411 TYR A O 1
ATOM 3382 N N . SER A 1 412 ? -33.531 15.82 17.156 1 76.94 412 SER A N 1
ATOM 3383 C CA . SER A 1 412 ? -34.375 16.969 16.828 1 76.94 412 SER A CA 1
ATOM 3384 C C . SER A 1 412 ? -34.938 17.625 18.078 1 76.94 412 SER A C 1
ATOM 3386 O O . SER A 1 412 ? -35.094 18.844 18.141 1 76.94 412 SER A O 1
ATOM 3388 N N . GLY A 1 413 ? -35.219 16.859 19.062 1 75.25 413 GLY A N 1
ATOM 3389 C CA . GLY A 1 413 ? -35.844 17.406 20.25 1 75.25 413 GLY A CA 1
ATOM 3390 C C . GLY A 1 413 ? -34.812 17.766 21.328 1 75.25 413 GLY A C 1
ATOM 3391 O O . GLY A 1 413 ? -35.188 18.266 22.391 1 75.25 413 GLY A O 1
ATOM 3392 N N . LEU A 1 414 ? -33.531 17.688 21.016 1 83.81 414 LEU A N 1
ATOM 3393 C CA . LEU A 1 414 ? -32.531 17.953 22.031 1 83.81 414 LEU A CA 1
ATOM 3394 C C . LEU A 1 414 ? -32.094 19.406 22 1 83.81 414 LEU A C 1
ATOM 3396 O O . LEU A 1 414 ? -31.922 19.984 20.922 1 83.81 414 LEU A O 1
ATOM 3400 N N . ARG A 1 415 ? -31.953 20.047 23.125 1 76.94 415 ARG A N 1
ATOM 3401 C CA . ARG A 1 415 ? -31.594 21.453 23.234 1 76.94 415 ARG A CA 1
ATOM 3402 C C . ARG A 1 415 ? -30.094 21.656 23.141 1 76.94 415 ARG A C 1
ATOM 3404 O O . ARG A 1 415 ? -29.312 20.828 23.641 1 76.94 415 ARG A O 1
ATOM 3411 N N . ILE A 1 416 ? -29.703 22.609 22.453 1 72.19 416 ILE A N 1
ATOM 3412 C CA . ILE A 1 416 ? -28.297 23.016 22.391 1 72.19 416 ILE A CA 1
ATOM 3413 C C . ILE A 1 416 ? -28.047 24.172 23.359 1 72.19 416 ILE A C 1
ATOM 3415 O O . ILE A 1 416 ? -28.75 25.172 23.312 1 72.19 416 ILE A O 1
ATOM 3419 N N . VAL A 1 417 ? -27.297 23.906 24.375 1 65.44 417 VAL A N 1
ATOM 3420 C CA . VAL A 1 417 ? -26.922 24.922 25.344 1 65.44 417 VAL A CA 1
ATOM 3421 C C . VAL A 1 417 ? -25.469 25.312 25.141 1 65.44 417 VAL A C 1
ATOM 3423 O O . VAL A 1 417 ? -24.562 24.484 25.266 1 65.44 417 VAL A O 1
ATOM 3426 N N . LYS A 1 418 ? -25.172 26.594 24.891 1 59.53 418 LYS A N 1
ATOM 3427 C CA . LYS A 1 418 ? -23.828 27.125 24.672 1 59.53 418 LYS A CA 1
ATOM 3428 C C . LYS A 1 418 ? -23.094 26.328 23.594 1 59.53 418 LYS A C 1
ATOM 3430 O O . LYS A 1 418 ? -21.938 25.938 23.781 1 59.53 418 LYS A O 1
ATOM 3435 N N . GLY A 1 419 ? -23.844 25.938 22.609 1 62.28 419 GLY A N 1
ATOM 3436 C CA . GLY A 1 419 ? -23.25 25.312 21.438 1 62.28 419 GLY A CA 1
ATOM 3437 C C . GLY A 1 419 ? -23.094 23.812 21.594 1 62.28 419 GLY A C 1
ATOM 3438 O O . GLY A 1 419 ? -22.594 23.141 20.688 1 62.28 419 GLY A O 1
ATOM 3439 N N . ARG A 1 420 ? -23.531 23.266 22.797 1 74.81 420 ARG A N 1
ATOM 3440 C CA . ARG A 1 420 ? -23.453 21.828 23.031 1 74.81 420 ARG A CA 1
ATOM 3441 C C . ARG A 1 420 ? -24.812 21.25 23.422 1 74.81 420 ARG A C 1
ATOM 3443 O O . ARG A 1 420 ? -25.625 21.953 24.031 1 74.81 420 ARG A O 1
ATOM 3450 N N . TYR A 1 421 ? -24.953 20.047 23.078 1 80.25 421 TYR A N 1
ATOM 3451 C CA . TYR A 1 421 ? -26.188 19.406 23.484 1 80.25 421 TYR A CA 1
ATOM 3452 C C . TYR A 1 421 ? -26.234 19.203 25 1 80.25 421 TYR A C 1
ATOM 3454 O O . TYR A 1 421 ? -25.203 18.953 25.625 1 80.25 421 TYR A O 1
ATOM 3462 N N . ASP A 1 422 ? -27.391 19.328 25.438 1 84.81 422 ASP A N 1
ATOM 3463 C CA . ASP A 1 422 ? -27.594 19.141 26.875 1 84.81 422 ASP A CA 1
ATOM 3464 C C . ASP A 1 422 ? -27.234 17.703 27.281 1 84.81 422 ASP A C 1
ATOM 3466 O O . ASP A 1 422 ? -27.781 16.75 26.75 1 84.81 422 ASP A O 1
ATOM 3470 N N . GLU A 1 423 ? -26.422 17.625 28.25 1 86.12 423 GLU A N 1
ATOM 3471 C CA . GLU A 1 423 ? -25.891 16.328 28.688 1 86.12 423 GLU A CA 1
ATOM 3472 C C . GLU A 1 423 ? -27 15.43 29.219 1 86.12 423 GLU A C 1
ATOM 3474 O O . GLU A 1 423 ? -27.016 14.227 28.938 1 86.12 423 GLU A O 1
ATOM 3479 N N . GLN A 1 424 ? -27.859 15.945 30 1 87.5 424 GLN A N 1
ATOM 3480 C CA . GLN A 1 424 ? -28.938 15.164 30.609 1 87.5 424 GLN A CA 1
ATOM 3481 C C . GLN A 1 424 ? -29.875 14.602 29.547 1 87.5 424 GLN A C 1
ATOM 3483 O O . GLN A 1 424 ? -30.297 13.445 29.625 1 87.5 424 GLN A O 1
ATOM 3488 N N . GLU A 1 425 ? -30.156 15.453 28.609 1 89.44 425 GLU A N 1
ATOM 3489 C CA . GLU A 1 425 ? -31.031 15.008 27.531 1 89.44 425 GLU A CA 1
ATOM 3490 C C . GLU A 1 425 ? -30.375 13.938 26.688 1 89.44 425 GLU A C 1
ATOM 3492 O O . GLU A 1 425 ? -31.031 12.984 26.25 1 89.44 425 GLU A O 1
ATOM 3497 N N . LEU A 1 426 ? -29.172 14.117 26.484 1 89.88 426 LEU A N 1
ATOM 3498 C CA . LEU A 1 426 ? -28.422 13.102 25.75 1 89.88 426 LEU A CA 1
ATOM 3499 C C . LEU A 1 426 ? -28.438 11.773 26.5 1 89.88 426 LEU A C 1
ATOM 3501 O O . LEU A 1 426 ? -28.609 10.711 25.891 1 89.88 426 LEU A O 1
ATOM 3505 N N . ASN A 1 427 ? -28.219 11.859 27.781 1 91 427 ASN A N 1
ATOM 3506 C CA . ASN A 1 427 ? -28.234 10.656 28.609 1 91 427 ASN A CA 1
ATOM 3507 C C . ASN A 1 427 ? -29.578 9.93 28.5 1 91 427 ASN A C 1
ATOM 3509 O O . ASN A 1 427 ? -29.609 8.703 28.406 1 91 427 ASN A O 1
ATOM 3513 N N . GLN A 1 428 ? -30.594 10.68 28.5 1 89.75 428 GLN A N 1
ATOM 3514 C CA . GLN A 1 428 ? -31.922 10.078 28.406 1 89.75 428 GLN A CA 1
ATOM 3515 C C . GLN A 1 428 ? -32.094 9.359 27.078 1 89.75 428 GLN A C 1
ATOM 3517 O O . GLN A 1 428 ? -32.781 8.336 27 1 89.75 428 GLN A O 1
ATOM 3522 N N . ALA A 1 429 ? -31.5 9.914 26.141 1 90.31 429 ALA A N 1
ATOM 3523 C CA . ALA A 1 429 ? -31.625 9.336 24.812 1 90.31 429 ALA A CA 1
ATOM 3524 C C . ALA A 1 429 ? -30.75 8.094 24.656 1 90.31 429 ALA A C 1
ATOM 3526 O O . ALA A 1 429 ? -31.109 7.168 23.922 1 90.31 429 ALA A O 1
ATOM 3527 N N . TYR A 1 430 ? -29.656 8.031 25.344 1 92.19 430 TYR A N 1
ATOM 3528 C CA . TYR A 1 430 ? -28.656 6.996 25.125 1 92.19 430 TYR A CA 1
ATOM 3529 C C . TYR A 1 430 ? -28.812 5.848 26.109 1 92.19 430 TYR A C 1
ATOM 3531 O O . TYR A 1 430 ? -28.75 4.676 25.734 1 92.19 430 TYR A O 1
ATOM 3539 N N . ILE A 1 431 ? -28.984 6.242 27.344 1 90.62 431 ILE A N 1
ATOM 3540 C CA . ILE A 1 431 ? -28.938 5.25 28.406 1 90.62 431 ILE A CA 1
ATOM 3541 C C . ILE A 1 431 ? -30.234 4.43 28.406 1 90.62 431 ILE A C 1
ATOM 3543 O O . ILE A 1 431 ? -31.328 4.988 28.375 1 90.62 431 ILE A O 1
ATOM 3547 N N . GLY A 1 432 ? -30.047 3.156 28.438 1 89.19 432 GLY A N 1
ATOM 3548 C CA . GLY A 1 432 ? -31.188 2.246 28.422 1 89.19 432 GLY A CA 1
ATOM 3549 C C . GLY A 1 432 ? -31.672 1.93 27.031 1 89.19 432 GLY A C 1
ATOM 3550 O O . GLY A 1 432 ? -32.625 1.157 26.859 1 89.19 432 GLY A O 1
ATOM 3551 N N . ASN A 1 433 ? -31.047 2.479 26.078 1 92.81 433 ASN A N 1
ATOM 3552 C CA . ASN A 1 433 ? -31.422 2.24 24.688 1 92.81 433 ASN A CA 1
ATOM 3553 C C . ASN A 1 433 ? -30.797 0.953 24.156 1 92.81 433 ASN A C 1
ATOM 3555 O O . ASN A 1 433 ? -29.703 0.973 23.594 1 92.81 433 ASN A O 1
ATOM 3559 N N . GLU A 1 434 ? -31.5 -0.063 24.203 1 92.31 434 GLU A N 1
ATOM 3560 C CA . GLU A 1 434 ? -31 -1.394 23.859 1 92.31 434 GLU A CA 1
ATOM 3561 C C . GLU A 1 434 ? -30.625 -1.482 22.391 1 92.31 434 GLU A C 1
ATOM 3563 O O . GLU A 1 434 ? -29.656 -2.148 22.031 1 92.31 434 GLU A O 1
ATOM 3568 N N . ARG A 1 435 ? -31.438 -0.854 21.641 1 91.56 435 ARG A N 1
ATOM 3569 C CA . ARG A 1 435 ? -31.172 -0.867 20.203 1 91.56 435 ARG A CA 1
ATOM 3570 C C . ARG A 1 435 ? -29.812 -0.24 19.906 1 91.56 435 ARG A C 1
ATOM 3572 O O . ARG A 1 435 ? -29.078 -0.735 19.047 1 91.56 435 ARG A O 1
ATOM 3579 N N . ARG A 1 436 ? -29.531 0.8 20.578 1 94.5 436 ARG A N 1
ATOM 3580 C CA . ARG A 1 436 ? -28.266 1.488 20.359 1 94.5 436 ARG A CA 1
ATOM 3581 C C . ARG A 1 436 ? -27.094 0.657 20.875 1 94.5 436 ARG A C 1
ATOM 3583 O O . ARG A 1 436 ? -26.031 0.595 20.25 1 94.5 436 ARG A O 1
ATOM 3590 N N . TYR A 1 437 ? -27.328 -0.003 22.047 1 94.94 437 TYR A N 1
ATOM 3591 C CA . TYR A 1 437 ? -26.281 -0.888 22.562 1 94.94 437 TYR A CA 1
ATOM 3592 C C . TYR A 1 437 ? -25.953 -1.988 21.562 1 94.94 437 TYR A C 1
ATOM 3594 O O . TYR A 1 437 ? -24.781 -2.266 21.297 1 94.94 437 TYR A O 1
ATOM 3602 N N . ASP A 1 438 ? -26.969 -2.502 21 1 93.75 438 ASP A N 1
ATOM 3603 C CA . ASP A 1 438 ? -26.812 -3.584 20.031 1 93.75 438 ASP A CA 1
ATOM 3604 C C . ASP A 1 438 ? -26.062 -3.102 18.781 1 93.75 438 ASP A C 1
ATOM 3606 O O . ASP A 1 438 ? -25.219 -3.811 18.25 1 93.75 438 ASP A O 1
ATOM 3610 N N . LEU A 1 439 ? -26.438 -1.978 18.328 1 94.19 439 LEU A N 1
ATOM 3611 C CA . LEU A 1 439 ? -25.812 -1.386 17.156 1 94.19 439 LEU A CA 1
ATOM 3612 C C . LEU A 1 439 ? -24.297 -1.244 17.375 1 94.19 439 LEU A C 1
ATOM 3614 O O . LEU A 1 439 ? -23.5 -1.703 16.547 1 94.19 439 LEU A O 1
ATOM 3618 N N . ILE A 1 440 ? -23.922 -0.623 18.484 1 96.12 440 ILE A N 1
ATOM 3619 C CA . ILE A 1 440 ? -22.516 -0.354 18.797 1 96.12 440 ILE A CA 1
ATOM 3620 C C . ILE A 1 440 ? -21.766 -1.672 18.938 1 96.12 440 ILE A C 1
ATOM 3622 O O . ILE A 1 440 ? -20.672 -1.835 18.375 1 96.12 440 ILE A O 1
ATOM 3626 N N . TYR A 1 441 ? -22.344 -2.586 19.625 1 94.75 441 TYR A N 1
ATOM 3627 C CA . TYR A 1 441 ? -21.734 -3.887 19.859 1 94.75 441 TYR A CA 1
ATOM 3628 C C . TYR A 1 441 ? -21.516 -4.629 18.547 1 94.75 441 TYR A C 1
ATOM 3630 O O . TYR A 1 441 ? -20.438 -5.199 18.328 1 94.75 441 TYR A O 1
ATOM 3638 N N . LYS A 1 442 ? -22.469 -4.668 17.672 1 92.06 442 LYS A N 1
ATOM 3639 C CA . LYS A 1 442 ? -22.406 -5.383 16.406 1 92.06 442 LYS A CA 1
ATOM 3640 C C . LYS A 1 442 ? -21.266 -4.84 15.531 1 92.06 442 LYS A C 1
ATOM 3642 O O . LYS A 1 442 ? -20.516 -5.609 14.945 1 92.06 442 LYS A O 1
ATOM 3647 N N . TYR A 1 443 ? -21.188 -3.576 15.477 1 93.94 443 TYR A N 1
ATOM 3648 C CA . TYR A 1 443 ? -20.156 -2.98 14.641 1 93.94 443 TYR A CA 1
ATOM 3649 C C . TYR A 1 443 ? -18.766 -3.158 15.273 1 93.94 443 TYR A C 1
ATOM 3651 O O . TYR A 1 443 ? -17.781 -3.312 14.562 1 93.94 443 TYR A O 1
ATOM 3659 N N . TYR A 1 444 ? -18.688 -3.107 16.625 1 94.44 444 TYR A N 1
ATOM 3660 C CA . TYR A 1 444 ? -17.453 -3.432 17.312 1 94.44 444 TYR A CA 1
ATOM 3661 C C . TYR A 1 444 ? -16.969 -4.832 16.953 1 94.44 444 TYR A C 1
ATOM 3663 O O . TYR A 1 444 ? -15.781 -5.031 16.656 1 94.44 444 TYR A O 1
ATOM 3671 N N . ARG A 1 445 ? -17.844 -5.723 16.891 1 90.06 445 ARG A N 1
ATOM 3672 C CA . ARG A 1 445 ? -17.516 -7.109 16.594 1 90.06 445 ARG A CA 1
ATOM 3673 C C . ARG A 1 445 ? -17.141 -7.27 15.117 1 90.06 445 ARG A C 1
ATOM 3675 O O . ARG A 1 445 ? -16.266 -8.062 14.773 1 90.06 445 ARG A O 1
ATOM 3682 N N . LYS A 1 446 ? -17.859 -6.578 14.289 1 89.69 446 LYS A N 1
ATOM 3683 C CA . LYS A 1 446 ? -17.656 -6.664 12.844 1 89.69 446 LYS A CA 1
ATOM 3684 C C . LYS A 1 446 ? -16.203 -6.316 12.477 1 89.69 446 LYS A C 1
ATOM 3686 O O . LYS A 1 446 ? -15.594 -7 11.656 1 89.69 446 LYS A O 1
ATOM 3691 N N . TYR A 1 447 ? -15.664 -5.254 13.047 1 90.06 447 TYR A N 1
ATOM 3692 C CA . TYR A 1 447 ? -14.344 -4.77 12.648 1 90.06 447 TYR A CA 1
ATOM 3693 C C . TYR A 1 447 ? -13.273 -5.223 13.633 1 90.06 447 TYR A C 1
ATOM 3695 O O . TYR A 1 447 ? -12.094 -4.883 13.477 1 90.06 447 TYR A O 1
ATOM 3703 N N . ARG A 1 448 ? -13.547 -5.977 14.562 1 81.81 448 ARG A N 1
ATOM 3704 C CA . ARG A 1 448 ? -12.664 -6.637 15.508 1 81.81 448 ARG A CA 1
ATOM 3705 C C . ARG A 1 448 ? -11.656 -5.652 16.094 1 81.81 448 ARG A C 1
ATOM 3707 O O . ARG A 1 448 ? -11.219 -4.723 15.406 1 81.81 448 ARG A O 1
ATOM 3714 N N . SER A 1 449 ? -11.375 -5.766 17.281 1 87.38 449 SER A N 1
ATOM 3715 C CA . SER A 1 449 ? -10.398 -4.934 17.984 1 87.38 449 SER A CA 1
ATOM 3716 C C . SER A 1 449 ? -9.828 -5.656 19.203 1 87.38 449 SER A C 1
ATOM 3718 O O . SER A 1 449 ? -10.5 -6.492 19.797 1 87.38 449 SER A O 1
ATOM 3720 N N . ALA A 1 450 ? -8.609 -5.418 19.469 1 89.69 450 ALA A N 1
ATOM 3721 C CA . ALA A 1 450 ? -7.984 -5.93 20.688 1 89.69 450 ALA A CA 1
ATOM 3722 C C . ALA A 1 450 ? -7.926 -4.855 21.766 1 89.69 450 ALA A C 1
ATOM 3724 O O . ALA A 1 450 ? -7.941 -5.164 22.969 1 89.69 450 ALA A O 1
ATOM 3725 N N . ARG A 1 451 ? -7.82 -3.67 21.469 1 95.44 451 ARG A N 1
ATOM 3726 C CA . ARG A 1 451 ? -7.699 -2.533 22.359 1 95.44 451 ARG A CA 1
ATOM 3727 C C . ARG A 1 451 ? -8.445 -1.319 21.828 1 95.44 451 ARG A C 1
ATOM 3729 O O . ARG A 1 451 ? -7.945 -0.616 20.938 1 95.44 451 ARG A O 1
ATOM 3736 N N . ALA A 1 452 ? -9.562 -1.015 22.391 1 96.12 452 ALA A N 1
ATOM 3737 C CA . ALA A 1 452 ? -10.414 0.047 21.859 1 96.12 452 ALA A CA 1
ATOM 3738 C C . ALA A 1 452 ? -10.703 1.104 22.922 1 96.12 452 ALA A C 1
ATOM 3740 O O . ALA A 1 452 ? -10.633 0.826 24.109 1 96.12 452 ALA A O 1
ATOM 3741 N N . ILE A 1 453 ? -10.961 2.311 22.5 1 95.31 453 ILE A N 1
ATOM 3742 C CA . ILE A 1 453 ? -11.453 3.383 23.359 1 95.31 453 ILE A CA 1
ATOM 3743 C C . ILE A 1 453 ? -12.758 3.941 22.781 1 95.31 453 ILE A C 1
ATOM 3745 O O . ILE A 1 453 ? -12.875 4.137 21.578 1 95.31 453 ILE A O 1
ATOM 3749 N N . GLY A 1 454 ? -13.742 4.039 23.641 1 95.75 454 GLY A N 1
ATOM 3750 C CA . GLY A 1 454 ? -14.992 4.684 23.266 1 95.75 454 GLY A CA 1
ATOM 3751 C C . GLY A 1 454 ? -15.203 6.02 23.953 1 95.75 454 GLY A C 1
ATOM 3752 O O . GLY A 1 454 ? -15.094 6.121 25.172 1 95.75 454 GLY A O 1
ATOM 3753 N N . PHE A 1 455 ? -15.5 7.023 23.188 1 93.75 455 PHE A N 1
ATOM 3754 C CA . PHE A 1 455 ? -15.734 8.359 23.734 1 93.75 455 PHE A CA 1
ATOM 3755 C C . PHE A 1 455 ? -17.219 8.594 23.969 1 93.75 455 PHE A C 1
ATOM 3757 O O . PHE A 1 455 ? -18 8.672 23.016 1 93.75 455 PHE A O 1
ATOM 3764 N N . CYS A 1 456 ? -17.531 8.805 25.188 1 94.38 456 CYS A N 1
ATOM 3765 C CA . CYS A 1 456 ? -18.922 8.922 25.609 1 94.38 456 CYS A CA 1
ATOM 3766 C C . CYS A 1 456 ? -19.281 10.367 25.906 1 94.38 456 CYS A C 1
ATOM 3768 O O . CYS A 1 456 ? -18.406 11.234 25.953 1 94.38 456 CYS A O 1
ATOM 3770 N N . CYS A 1 457 ? -20.547 10.625 26.094 1 89.44 457 CYS A N 1
ATOM 3771 C CA . CYS A 1 457 ? -21.016 12 26.266 1 89.44 457 CYS A CA 1
ATOM 3772 C C . CYS A 1 457 ? -20.984 12.414 27.734 1 89.44 457 CYS A C 1
ATOM 3774 O O . CYS A 1 457 ? -20.891 13.602 28.047 1 89.44 457 CYS A O 1
ATOM 3776 N N . SER A 1 458 ? -21.125 11.391 28.641 1 90.69 458 SER A N 1
ATOM 3777 C CA . SER A 1 458 ? -21.156 11.68 30.062 1 90.69 458 SER A CA 1
ATOM 3778 C C . SER A 1 458 ? -20.578 10.523 30.875 1 90.69 458 SER A C 1
ATOM 3780 O O . SER A 1 458 ? -20.328 9.445 30.328 1 90.69 458 SER A O 1
ATOM 3782 N N . ARG A 1 459 ? -20.438 10.805 32.188 1 91.38 459 ARG A N 1
ATOM 3783 C CA . ARG A 1 459 ? -19.953 9.758 33.094 1 91.38 459 ARG A CA 1
ATOM 3784 C C . ARG A 1 459 ? -20.938 8.602 33.156 1 91.38 459 ARG A C 1
ATOM 3786 O O . ARG A 1 459 ? -20.531 7.434 33.156 1 91.38 459 ARG A O 1
ATOM 3793 N N . GLN A 1 460 ? -22.141 8.961 33.219 1 92.44 460 GLN A N 1
ATOM 3794 C CA . GLN A 1 460 ? -23.172 7.941 33.281 1 92.44 460 GLN A CA 1
ATOM 3795 C C . GLN A 1 460 ? -23.203 7.094 32.031 1 92.44 460 GLN A C 1
ATOM 3797 O O . GLN A 1 460 ? -23.375 5.875 32.094 1 92.44 460 GLN A O 1
ATOM 3802 N N . HIS A 1 461 ? -23.094 7.793 30.938 1 94.56 461 HIS A N 1
ATOM 3803 C CA . HIS A 1 461 ? -23.062 7.09 29.672 1 94.56 461 HIS A CA 1
ATOM 3804 C C . HIS A 1 461 ? -21.875 6.129 29.594 1 94.56 461 HIS A C 1
ATOM 3806 O O . HIS A 1 461 ? -22.016 4.992 29.141 1 94.56 461 HIS A O 1
ATOM 3812 N N . ALA A 1 462 ? -20.734 6.516 30.062 1 95 462 ALA A N 1
ATOM 3813 C CA . ALA A 1 462 ? -19.531 5.68 30.062 1 95 462 ALA A CA 1
ATOM 3814 C C . ALA A 1 462 ? -19.734 4.438 30.922 1 95 462 ALA A C 1
ATOM 3816 O O . ALA A 1 462 ? -19.375 3.33 30.516 1 95 462 ALA A O 1
ATOM 3817 N N . GLU A 1 463 ? -20.266 4.699 32.094 1 94.75 463 GLU A N 1
ATOM 3818 C CA . GLU A 1 463 ? -20.562 3.594 33.031 1 94.75 463 GLU A CA 1
ATOM 3819 C C . GLU A 1 463 ? -21.531 2.605 32.406 1 94.75 463 GLU A C 1
ATOM 3821 O O . GLU A 1 463 ? -21.391 1.392 32.531 1 94.75 463 GLU A O 1
ATOM 3826 N N . ASP A 1 464 ? -22.469 3.164 31.812 1 95.56 464 ASP A N 1
ATOM 3827 C CA . ASP A 1 464 ? -23.516 2.35 31.188 1 95.56 464 ASP A CA 1
ATOM 3828 C C . ASP A 1 464 ? -22.953 1.516 30.047 1 95.56 464 ASP A C 1
ATOM 3830 O O . ASP A 1 464 ? -23.281 0.336 29.906 1 95.56 464 ASP A O 1
ATOM 3834 N N . MET A 1 465 ? -22.172 2.062 29.234 1 96.94 465 MET A N 1
ATOM 3835 C CA . MET A 1 465 ? -21.562 1.358 28.109 1 96.94 465 MET A CA 1
ATOM 3836 C C . MET A 1 465 ? -20.641 0.238 28.609 1 96.94 465 MET A C 1
ATOM 3838 O O . MET A 1 465 ? -20.672 -0.867 28.062 1 96.94 465 MET A O 1
ATOM 3842 N N . ALA A 1 466 ? -19.828 0.539 29.609 1 97.12 466 ALA A N 1
ATOM 3843 C CA . ALA A 1 466 ? -18.953 -0.482 30.188 1 97.12 466 ALA A CA 1
ATOM 3844 C C . ALA A 1 466 ? -19.75 -1.67 30.703 1 97.12 466 ALA A C 1
ATOM 3846 O O . ALA A 1 466 ? -19.391 -2.824 30.453 1 97.12 466 ALA A O 1
ATOM 3847 N N . LYS A 1 467 ? -20.781 -1.347 31.375 1 96.31 467 LYS A N 1
ATOM 3848 C CA . LYS A 1 467 ? -21.672 -2.381 31.906 1 96.31 467 LYS A CA 1
ATOM 3849 C C . LYS A 1 467 ? -22.219 -3.254 30.781 1 96.31 467 LYS A C 1
ATOM 3851 O O . LYS A 1 467 ? -22.141 -4.48 30.844 1 96.31 467 LYS A O 1
ATOM 3856 N N . GLU A 1 468 ? -22.734 -2.6 29.766 1 96.5 468 GLU A N 1
ATOM 3857 C CA . GLU A 1 468 ? -23.391 -3.314 28.672 1 96.5 468 GLU A CA 1
ATOM 3858 C C . GLU A 1 468 ? -22.391 -4.195 27.922 1 96.5 468 GLU A C 1
ATOM 3860 O O . GLU A 1 468 ? -22.719 -5.316 27.531 1 96.5 468 GLU A O 1
ATOM 3865 N N . PHE A 1 469 ? -21.234 -3.76 27.688 1 96.94 469 PHE A N 1
ATOM 3866 C CA . PHE A 1 469 ? -20.219 -4.547 27.016 1 96.94 469 PHE A CA 1
ATOM 3867 C C . PHE A 1 469 ? -19.781 -5.73 27.859 1 96.94 469 PHE A C 1
ATOM 3869 O O . PHE A 1 469 ? -19.641 -6.848 27.359 1 96.94 469 PHE A O 1
ATOM 3876 N N . CYS A 1 470 ? -19.609 -5.5 29.172 1 96.06 470 CYS A N 1
ATOM 3877 C CA . CYS A 1 470 ? -19.25 -6.59 30.078 1 96.06 470 CYS A CA 1
ATOM 3878 C C . CYS A 1 470 ? -20.328 -7.668 30.078 1 96.06 470 CYS A C 1
ATOM 3880 O O . CYS A 1 470 ? -20.016 -8.859 30.047 1 96.06 470 CYS A O 1
ATOM 3882 N N . GLN A 1 471 ? -21.484 -7.262 30.062 1 95.06 471 GLN A N 1
ATOM 3883 C CA . GLN A 1 471 ? -22.609 -8.203 30.062 1 95.06 471 GLN A CA 1
ATOM 3884 C C . GLN A 1 471 ? -22.656 -9.016 28.781 1 95.06 471 GLN A C 1
ATOM 3886 O O . GLN A 1 471 ? -23.156 -10.141 28.766 1 95.06 471 GLN A O 1
ATOM 3891 N N . ARG A 1 472 ? -22.109 -8.477 27.766 1 93.5 472 ARG A N 1
ATOM 3892 C CA . ARG A 1 472 ? -22.078 -9.156 26.484 1 93.5 472 ARG A CA 1
ATOM 3893 C C . ARG A 1 472 ? -20.781 -9.93 26.297 1 93.5 472 ARG A C 1
ATOM 3895 O O . ARG A 1 472 ? -20.469 -10.367 25.188 1 93.5 472 ARG A O 1
ATOM 3902 N N . GLY A 1 473 ? -19.953 -9.953 27.297 1 93 473 GLY A N 1
ATOM 3903 C CA . GLY A 1 473 ? -18.781 -10.82 27.297 1 93 473 GLY A CA 1
ATOM 3904 C C . GLY A 1 473 ? -17.516 -10.102 26.906 1 93 473 GLY A C 1
ATOM 3905 O O . GLY A 1 473 ? -16.484 -10.734 26.641 1 93 473 GLY A O 1
ATOM 3906 N N . ILE A 1 474 ? -17.516 -8.789 26.75 1 95.25 474 ILE A N 1
ATOM 3907 C CA . ILE A 1 474 ? -16.328 -8.023 26.422 1 95.25 474 ILE A CA 1
ATOM 3908 C C . ILE A 1 474 ? -15.852 -7.258 27.656 1 95.25 474 ILE A C 1
ATOM 3910 O O . ILE A 1 474 ? -16.469 -6.273 28.062 1 95.25 474 ILE A O 1
ATOM 3914 N N . ALA A 1 475 ? -14.812 -7.688 28.234 1 96.44 475 ALA A N 1
ATOM 3915 C CA . ALA A 1 475 ? -14.289 -7.023 29.422 1 96.44 475 ALA A CA 1
ATOM 3916 C C . ALA A 1 475 ? -13.984 -5.555 29.141 1 96.44 475 ALA A C 1
ATOM 3918 O O . ALA A 1 475 ? -13.172 -5.238 28.266 1 96.44 475 ALA A O 1
ATOM 3919 N N . SER A 1 476 ? -14.648 -4.621 29.844 1 97.38 476 SER A N 1
ATOM 3920 C CA . SER A 1 476 ? -14.531 -3.188 29.594 1 97.38 476 SER A CA 1
ATOM 3921 C C . SER A 1 476 ? -14.531 -2.398 30.906 1 97.38 476 SER A C 1
ATOM 3923 O O . SER A 1 476 ? -14.93 -2.916 31.953 1 97.38 476 SER A O 1
ATOM 3925 N N . ALA A 1 477 ? -14.078 -1.229 30.859 1 96.38 477 ALA A N 1
ATOM 3926 C CA . ALA A 1 477 ? -14.047 -0.352 32.031 1 96.38 477 ALA A CA 1
ATOM 3927 C C . ALA A 1 477 ? -14.391 1.084 31.656 1 96.38 477 ALA A C 1
ATOM 3929 O O . ALA A 1 477 ? -14.234 1.478 30.484 1 96.38 477 ALA A O 1
ATOM 3930 N N . ALA A 1 478 ? -14.93 1.785 32.625 1 95.44 478 ALA A N 1
ATOM 3931 C CA . ALA A 1 478 ? -15.18 3.217 32.469 1 95.44 478 ALA A CA 1
ATOM 3932 C C . ALA A 1 478 ? -14.117 4.035 33.188 1 95.44 478 ALA A C 1
ATOM 3934 O O . ALA A 1 478 ? -13.688 3.682 34.281 1 95.44 478 ALA A O 1
ATOM 3935 N N . VAL A 1 479 ? -13.664 5.035 32.531 1 92 479 VAL A N 1
ATOM 3936 C CA . VAL A 1 479 ? -12.656 5.898 33.156 1 92 479 VAL A CA 1
ATOM 3937 C C . VAL A 1 479 ? -13.141 7.348 33.125 1 92 479 VAL A C 1
ATOM 3939 O O . VAL A 1 479 ? -13.367 7.914 32.062 1 92 479 VAL A O 1
ATOM 3942 N N . TYR A 1 480 ? -13.336 7.887 34.188 1 85.75 480 TYR A N 1
ATOM 3943 C CA . TYR A 1 480 ? -13.727 9.281 34.375 1 85.75 480 TYR A CA 1
ATOM 3944 C C . TYR A 1 480 ? -13.297 9.797 35.719 1 85.75 480 TYR A C 1
ATOM 3946 O O . TYR A 1 480 ? -12.852 9.023 36.594 1 85.75 480 TYR A O 1
ATOM 3954 N N . SER A 1 481 ? -13.391 11.039 35.906 1 77.19 481 SER A N 1
ATOM 3955 C CA . SER A 1 481 ? -12.945 11.648 37.156 1 77.19 481 SER A CA 1
ATOM 3956 C C . SER A 1 481 ? -13.844 11.242 38.312 1 77.19 481 SER A C 1
ATOM 3958 O O . SER A 1 481 ? -15.07 11.281 38.188 1 77.19 481 SER A O 1
ATOM 3960 N N . GLY A 1 482 ? -13.359 10.891 39.406 1 70.19 482 GLY A N 1
ATOM 3961 C CA . GLY A 1 482 ? -14.062 10.562 40.625 1 70.19 482 GLY A CA 1
ATOM 3962 C C . GLY A 1 482 ? -14.32 9.078 40.812 1 70.19 482 GLY A C 1
ATOM 3963 O O . GLY A 1 482 ? -14.578 8.609 41.906 1 70.19 482 GLY A O 1
ATOM 3964 N N . GLU A 1 483 ? -14.102 8.102 39.875 1 65.44 483 GLU A N 1
ATOM 3965 C CA . GLU A 1 483 ? -14.109 6.641 39.812 1 65.44 483 GLU A CA 1
ATOM 3966 C C . GLU A 1 483 ? -15.164 6.062 40.75 1 65.44 483 GLU A C 1
ATOM 3968 O O . GLU A 1 483 ? -14.875 5.145 41.531 1 65.44 483 GLU A O 1
ATOM 3973 N N . ASN A 1 484 ? -16.312 6.551 40.75 1 74.81 484 ASN A N 1
ATOM 3974 C CA . ASN A 1 484 ? -17.281 6.121 41.75 1 74.81 484 ASN A CA 1
ATOM 3975 C C . ASN A 1 484 ? -18.266 5.098 41.188 1 74.81 484 ASN A C 1
ATOM 3977 O O . ASN A 1 484 ? -19.172 4.645 41.906 1 74.81 484 ASN A O 1
ATOM 3981 N N . GLY A 1 485 ? -18.062 4.613 40.094 1 83.56 485 GLY A N 1
ATOM 3982 C CA . GLY A 1 485 ? -19.031 3.689 39.531 1 83.56 485 GLY A CA 1
ATOM 3983 C C . GLY A 1 485 ? -18.609 2.236 39.656 1 83.56 485 GLY A C 1
ATOM 3984 O O . GLY A 1 485 ? -17.469 1.938 40 1 83.56 485 GLY A O 1
ATOM 3985 N N . ALA A 1 486 ? -19.5 1.286 39.438 1 88.19 486 ALA A N 1
ATOM 3986 C CA . ALA A 1 486 ? -19.266 -0.152 39.562 1 88.19 486 ALA A CA 1
ATOM 3987 C C . ALA A 1 486 ? -18.266 -0.64 38.531 1 88.19 486 ALA A C 1
ATOM 3989 O O . ALA A 1 486 ? -17.531 -1.604 38.75 1 88.19 486 ALA A O 1
ATOM 3990 N N . TYR A 1 487 ? -18.203 0.029 37.438 1 93.44 487 TYR A N 1
ATOM 3991 C CA . TYR A 1 487 ? -17.328 -0.386 36.344 1 93.44 487 TYR A CA 1
ATOM 3992 C C . TYR A 1 487 ? -16.203 0.623 36.125 1 93.44 487 TYR A C 1
ATOM 3994 O O . TYR A 1 487 ? -15.492 0.575 35.125 1 93.44 487 TYR A O 1
ATOM 4002 N N . ALA A 1 488 ? -16.094 1.462 37.062 1 92.62 488 ALA A N 1
ATOM 4003 C CA . ALA A 1 488 ? -15.086 2.518 36.969 1 92.62 488 ALA A CA 1
ATOM 4004 C C . ALA A 1 488 ? -13.711 2.012 37.406 1 92.62 488 ALA A C 1
ATOM 4006 O O . ALA A 1 488 ? -13.609 1.215 38.344 1 92.62 488 ALA A O 1
ATOM 4007 N N . GLU A 1 489 ? -12.734 2.381 36.688 1 90.94 489 GLU A N 1
ATOM 4008 C CA . GLU A 1 489 ? -11.352 2.08 37.031 1 90.94 489 GLU A CA 1
ATOM 4009 C C . GLU A 1 489 ? -10.484 3.338 37 1 90.94 489 GLU A C 1
ATOM 4011 O O . GLU A 1 489 ? -10.789 4.285 36.25 1 90.94 489 GLU A O 1
ATOM 4016 N N . GLU A 1 490 ? -9.5 3.248 37.781 1 88.75 490 GLU A N 1
ATOM 4017 C CA . GLU A 1 490 ? -8.516 4.332 37.75 1 88.75 490 GLU A CA 1
ATOM 4018 C C . GLU A 1 490 ? -7.793 4.348 36.406 1 88.75 490 GLU A C 1
ATOM 4020 O O . GLU A 1 490 ? -7.535 3.291 35.812 1 88.75 490 GLU A O 1
ATOM 4025 N N . ARG A 1 491 ? -7.535 5.504 35.969 1 85.69 491 ARG A N 1
ATOM 4026 C CA . ARG A 1 491 ? -7.02 5.734 34.625 1 85.69 491 ARG A CA 1
ATOM 4027 C C . ARG A 1 491 ? -5.801 4.859 34.344 1 85.69 491 ARG A C 1
ATOM 4029 O O . ARG A 1 491 ? -5.777 4.105 33.375 1 85.69 491 ARG A O 1
ATOM 4036 N N . ASN A 1 492 ? -4.805 4.941 35.125 1 82.94 492 ASN A N 1
ATOM 4037 C CA . ASN A 1 492 ? -3.564 4.215 34.906 1 82.94 492 ASN A CA 1
ATOM 4038 C C . ASN A 1 492 ? -3.777 2.705 34.969 1 82.94 492 ASN A C 1
ATOM 4040 O O . ASN A 1 492 ? -3.154 1.95 34.219 1 82.94 492 ASN A O 1
ATOM 4044 N N . GLU A 1 493 ? -4.598 2.375 35.812 1 89.69 493 GLU A N 1
ATOM 4045 C CA . GLU A 1 493 ? -4.918 0.956 35.938 1 89.69 493 GLU A CA 1
ATOM 4046 C C . GLU A 1 493 ? -5.68 0.454 34.719 1 89.69 493 GLU A C 1
ATOM 4048 O O . GLU A 1 493 ? -5.406 -0.636 34.219 1 89.69 493 GLU A O 1
ATOM 4053 N N . ALA A 1 494 ? -6.574 1.23 34.312 1 92.06 494 ALA A N 1
ATOM 4054 C CA . ALA A 1 494 ? -7.344 0.865 33.125 1 92.06 494 ALA A CA 1
ATOM 4055 C C . ALA A 1 494 ? -6.438 0.725 31.906 1 92.06 494 ALA A C 1
ATOM 4057 O O . ALA A 1 494 ? -6.586 -0.213 31.125 1 92.06 494 ALA A O 1
ATOM 4058 N N . ILE A 1 495 ? -5.516 1.583 31.781 1 90.19 495 ILE A N 1
ATOM 4059 C CA . ILE A 1 495 ? -4.59 1.574 30.656 1 90.19 495 ILE A CA 1
ATOM 4060 C C . ILE A 1 495 ? -3.711 0.326 30.719 1 90.19 495 ILE A C 1
ATOM 4062 O O . ILE A 1 495 ? -3.486 -0.337 29.703 1 90.19 495 ILE A O 1
ATOM 4066 N N . ARG A 1 496 ? -3.215 0.057 31.844 1 90.81 496 ARG A N 1
ATOM 4067 C CA . ARG A 1 496 ? -2.404 -1.141 32.031 1 90.81 496 ARG A CA 1
ATOM 4068 C C . ARG A 1 496 ? -3.182 -2.396 31.672 1 90.81 496 ARG A C 1
ATOM 4070 O O . ARG A 1 496 ? -2.666 -3.264 30.953 1 90.81 496 ARG A O 1
ATOM 4077 N N . LYS A 1 497 ? -4.383 -2.439 32.156 1 94.94 497 LYS A N 1
ATOM 4078 C CA . LYS A 1 497 ? -5.227 -3.598 31.875 1 94.94 497 LYS A CA 1
ATOM 4079 C C . LYS A 1 497 ? -5.516 -3.725 30.391 1 94.94 497 LYS A C 1
ATOM 4081 O O . LYS A 1 497 ? -5.566 -4.832 29.844 1 94.94 497 LYS A O 1
ATOM 4086 N N . LEU A 1 498 ? -5.699 -2.633 29.703 1 94.19 498 LEU A N 1
ATOM 4087 C CA . LEU A 1 498 ? -5.953 -2.631 28.266 1 94.19 498 LEU A CA 1
ATOM 4088 C C . LEU A 1 498 ? -4.73 -3.133 27.5 1 94.19 498 LEU A C 1
ATOM 4090 O O . LEU A 1 498 ? -4.855 -3.98 26.609 1 94.19 498 LEU A O 1
ATOM 4094 N N . LYS A 1 499 ? -3.588 -2.652 27.875 1 91.75 499 LYS A N 1
ATOM 4095 C CA . LYS A 1 499 ? -2.34 -3.027 27.203 1 91.75 499 LYS A CA 1
ATOM 4096 C C . LYS A 1 499 ? -2.057 -4.52 27.375 1 91.75 499 LYS A C 1
ATOM 4098 O O . LYS A 1 499 ? -1.552 -5.164 26.453 1 91.75 499 LYS A O 1
ATOM 4103 N N . ASN A 1 500 ? -2.455 -5.035 28.531 1 93.12 500 ASN A N 1
ATOM 4104 C CA . ASN A 1 500 ? -2.193 -6.438 28.828 1 93.12 500 ASN A CA 1
ATOM 4105 C C . ASN A 1 500 ? -3.291 -7.344 28.281 1 93.12 500 ASN A C 1
ATOM 4107 O O . ASN A 1 500 ? -3.193 -8.57 28.375 1 93.12 500 ASN A O 1
ATOM 4111 N N . GLY A 1 501 ? -4.301 -6.773 27.875 1 92.56 501 GLY A N 1
ATOM 4112 C CA . GLY A 1 501 ? -5.367 -7.566 27.281 1 92.56 501 GLY A CA 1
ATOM 4113 C C . GLY A 1 501 ? -6.387 -8.047 28.281 1 92.56 501 GLY A C 1
ATOM 4114 O O . GLY A 1 501 ? -7.227 -8.898 27.969 1 92.56 501 GLY A O 1
ATOM 4115 N N . GLU A 1 502 ? -6.301 -7.555 29.5 1 95.31 502 GLU A N 1
ATOM 4116 C CA . GLU A 1 502 ? -7.273 -7.914 30.516 1 95.31 502 GLU A CA 1
ATOM 4117 C C . GLU A 1 502 ? -8.641 -7.297 30.234 1 95.31 502 GLU A C 1
ATOM 4119 O O . GLU A 1 502 ? -9.672 -7.875 30.562 1 95.31 502 GLU A O 1
ATOM 4124 N N . ILE A 1 503 ? -8.602 -6.105 29.734 1 96.25 503 ILE A N 1
ATOM 4125 C CA . ILE A 1 503 ? -9.805 -5.488 29.203 1 96.25 503 ILE A CA 1
ATOM 4126 C C . ILE A 1 503 ? -9.609 -5.164 27.719 1 96.25 503 ILE A C 1
ATOM 4128 O O . ILE A 1 503 ? -8.469 -5.062 27.25 1 96.25 503 ILE A O 1
ATOM 4132 N N . ARG A 1 504 ? -10.734 -5.023 27.062 1 96.62 504 ARG A N 1
ATOM 4133 C CA . ARG A 1 504 ? -10.648 -4.832 25.609 1 96.62 504 ARG A CA 1
ATOM 4134 C C . ARG A 1 504 ? -11.086 -3.424 25.219 1 96.62 504 ARG A C 1
ATOM 4136 O O . ARG A 1 504 ? -10.727 -2.928 24.156 1 96.62 504 ARG A O 1
ATOM 4143 N N . VAL A 1 505 ? -11.898 -2.824 26.094 1 97.06 505 VAL A N 1
ATOM 4144 C CA . VAL A 1 505 ? -12.438 -1.515 25.75 1 97.06 505 VAL A CA 1
ATOM 4145 C C . VAL A 1 505 ? -12.438 -0.606 26.969 1 97.06 505 VAL A C 1
ATOM 4147 O O . VAL A 1 505 ? -12.758 -1.045 28.078 1 97.06 505 VAL A O 1
ATOM 4150 N N . ILE A 1 506 ? -12.062 0.605 26.812 1 96.12 506 ILE A N 1
ATOM 4151 C CA . ILE A 1 506 ? -12.219 1.654 27.812 1 96.12 506 ILE A CA 1
ATOM 4152 C C . ILE A 1 506 ? -13.211 2.701 27.312 1 96.12 506 ILE A C 1
ATOM 4154 O O . ILE A 1 506 ? -13.086 3.209 26.203 1 96.12 506 ILE A O 1
ATOM 4158 N N . PHE A 1 507 ? -14.203 2.939 28.125 1 96.06 507 PHE A N 1
ATOM 4159 C CA . PHE A 1 507 ? -15.141 4.016 27.828 1 96.06 507 PHE A CA 1
ATOM 4160 C C . PHE A 1 507 ? -14.828 5.25 28.656 1 96.06 507 PHE A C 1
ATOM 4162 O O . PHE A 1 507 ? -14.695 5.168 29.875 1 96.06 507 PHE A O 1
ATOM 4169 N N . SER A 1 508 ? -14.656 6.34 27.906 1 92.12 508 SER A N 1
ATOM 4170 C CA . SER A 1 508 ? -14.273 7.566 28.609 1 92.12 508 SER A CA 1
ATOM 4171 C C . SER A 1 508 ? -15.016 8.773 28.047 1 92.12 508 SER A C 1
ATOM 4173 O O . SER A 1 508 ? -15.656 8.688 26.984 1 92.12 508 SER A O 1
ATOM 4175 N N . VAL A 1 509 ? -15.023 9.836 28.75 1 86.5 509 VAL A N 1
ATOM 4176 C CA . VAL A 1 509 ? -15.672 11.062 28.297 1 86.5 509 VAL A CA 1
ATOM 4177 C C . VAL A 1 509 ? -14.625 12.047 27.797 1 86.5 509 VAL A C 1
ATOM 4179 O O . VAL A 1 509 ? -14.359 12.125 26.594 1 86.5 509 VAL A O 1
ATOM 4182 N N . ASP A 1 510 ? -13.805 12.609 28.734 1 75.06 510 ASP A N 1
ATOM 4183 C CA . ASP A 1 510 ? -12.875 13.648 28.312 1 75.06 510 ASP A CA 1
ATOM 4184 C C . ASP A 1 510 ? -11.453 13.336 28.781 1 75.06 510 ASP A C 1
ATOM 4186 O O . ASP A 1 510 ? -10.5 14.016 28.391 1 75.06 510 ASP A O 1
ATOM 4190 N N . MET A 1 511 ? -11.289 12.352 29.469 1 63.91 511 MET A N 1
ATOM 4191 C CA . MET A 1 511 ? -10 12.094 30.109 1 63.91 511 MET A CA 1
ATOM 4192 C C . MET A 1 511 ? -8.953 11.672 29.094 1 63.91 511 MET A C 1
ATOM 4194 O O . MET A 1 511 ? -7.754 11.836 29.312 1 63.91 511 MET A O 1
ATOM 4198 N N . PHE A 1 512 ? -9.398 11.125 28.031 1 67.19 512 PHE A N 1
ATOM 4199 C CA . PHE A 1 512 ? -8.438 10.586 27.078 1 67.19 512 PHE A CA 1
ATOM 4200 C C . PHE A 1 512 ? -8.305 11.5 25.875 1 67.19 512 PHE A C 1
ATOM 4202 O O . PHE A 1 512 ? -7.719 11.117 24.859 1 67.19 512 PHE A O 1
ATOM 4209 N N . ASN A 1 513 ? -8.898 12.625 26.016 1 63.25 513 ASN A N 1
ATOM 4210 C CA . ASN A 1 513 ? -8.789 13.562 24.906 1 63.25 513 ASN A CA 1
ATOM 4211 C C . ASN A 1 513 ? -7.363 14.102 24.766 1 63.25 513 ASN A C 1
ATOM 4213 O O . ASN A 1 513 ? -6.906 14.375 23.656 1 63.25 513 ASN A O 1
ATOM 4217 N N . GLU A 1 514 ? -6.75 14.219 25.969 1 60.41 514 GLU A N 1
ATOM 4218 C CA . GLU A 1 514 ? -5.414 14.805 25.984 1 60.41 514 GLU A CA 1
ATOM 4219 C C . GLU A 1 514 ? -4.484 14.039 26.922 1 60.41 514 GLU A C 1
ATOM 4221 O O . GLU A 1 514 ? -4.938 13.445 27.906 1 60.41 514 GLU A O 1
ATOM 4226 N N . GLY A 1 515 ? -3.379 13.906 26.578 1 60.22 515 GLY A N 1
ATOM 4227 C CA . GLY A 1 515 ? -2.332 13.461 27.5 1 60.22 515 GLY A CA 1
ATOM 4228 C C . GLY A 1 515 ? -2.213 11.953 27.578 1 60.22 515 GLY A C 1
ATOM 4229 O O . GLY A 1 515 ? -1.518 11.422 28.438 1 60.22 515 GLY A O 1
ATOM 4230 N N . VAL A 1 516 ? -3.027 11.195 26.891 1 65.06 516 VAL A N 1
ATOM 4231 C CA . VAL A 1 516 ? -2.922 9.742 27 1 65.06 516 VAL A CA 1
ATOM 4232 C C . VAL A 1 516 ? -2.193 9.18 25.797 1 65.06 516 VAL A C 1
ATOM 4234 O O . VAL A 1 516 ? -2.451 9.586 24.656 1 65.06 516 VAL A O 1
ATOM 4237 N N . ASP A 1 517 ? -1.194 8.398 26.203 1 73.06 517 ASP A N 1
ATOM 4238 C CA . ASP A 1 517 ? -0.396 7.809 25.141 1 73.06 517 ASP A CA 1
ATOM 4239 C C . ASP A 1 517 ? -0.52 6.285 25.141 1 73.06 517 ASP A C 1
ATOM 4241 O O . ASP A 1 517 ? 0.18 5.602 25.891 1 73.06 517 ASP A O 1
ATOM 4245 N N . ILE A 1 518 ? -1.495 5.812 24.375 1 86 518 ILE A N 1
ATOM 4246 C CA . ILE A 1 518 ? -1.623 4.379 24.156 1 86 518 ILE A CA 1
ATOM 4247 C C . ILE A 1 518 ? -1.382 4.062 22.672 1 86 518 ILE A C 1
ATOM 4249 O O . ILE A 1 518 ? -2.332 3.92 21.906 1 86 518 ILE A O 1
ATOM 4253 N N . ALA A 1 519 ? -0.189 3.857 22.312 1 86.81 519 ALA A N 1
ATOM 4254 C CA . ALA A 1 519 ? 0.189 3.678 20.906 1 86.81 519 ALA A CA 1
ATOM 4255 C C . ALA A 1 519 ? -0.388 2.381 20.344 1 86.81 519 ALA A C 1
ATOM 4257 O O . ALA A 1 519 ? -0.603 2.262 19.141 1 86.81 519 ALA A O 1
ATOM 4258 N N . SER A 1 520 ? -0.75 1.46 21.234 1 92.06 520 SER A N 1
ATOM 4259 C CA . SER A 1 520 ? -1.184 0.135 20.797 1 92.06 520 SER A CA 1
ATOM 4260 C C . SER A 1 520 ? -2.672 0.122 20.469 1 92.06 520 SER A C 1
ATOM 4262 O O . SER A 1 520 ? -3.205 -0.898 20.031 1 92.06 520 SER A O 1
ATOM 4264 N N . LEU A 1 521 ? -3.344 1.22 20.594 1 93.88 521 LEU A N 1
ATOM 4265 C CA . LEU A 1 521 ? -4.766 1.295 20.281 1 93.88 521 LEU A CA 1
ATOM 4266 C C . LEU A 1 521 ? -5.023 0.915 18.828 1 93.88 521 LEU A C 1
ATOM 4268 O O . LEU A 1 521 ? -4.297 1.347 17.922 1 93.88 521 LEU A O 1
ATOM 4272 N N . ASP A 1 522 ? -6.051 0.098 18.625 1 95.06 522 ASP A N 1
ATOM 4273 C CA . ASP A 1 522 ? -6.324 -0.307 17.25 1 95.06 522 ASP A CA 1
ATOM 4274 C C . ASP A 1 522 ? -7.738 0.091 16.828 1 95.06 522 ASP A C 1
ATOM 4276 O O . ASP A 1 522 ? -8.117 -0.073 15.672 1 95.06 522 ASP A O 1
ATOM 4280 N N . MET A 1 523 ? -8.531 0.68 17.781 1 96.44 523 MET A N 1
ATOM 4281 C CA . MET A 1 523 ? -9.875 1.125 17.422 1 96.44 523 MET A CA 1
ATOM 4282 C C . MET A 1 523 ? -10.305 2.305 18.297 1 96.44 523 MET A C 1
ATOM 4284 O O . MET A 1 523 ? -10.023 2.334 19.484 1 96.44 523 MET A O 1
ATOM 4288 N N . VAL A 1 524 ? -10.945 3.225 17.703 1 95.62 524 VAL A N 1
ATOM 4289 C CA . VAL A 1 524 ? -11.594 4.332 18.391 1 95.62 524 VAL A CA 1
ATOM 4290 C C . VAL A 1 524 ? -13.07 4.387 18 1 95.62 524 VAL A C 1
ATOM 4292 O O . VAL A 1 524 ? -13.414 4.219 16.828 1 95.62 524 VAL A O 1
ATOM 4295 N N . MET A 1 525 ? -13.945 4.566 19.016 1 96.56 525 MET A N 1
ATOM 4296 C CA . MET A 1 525 ? -15.383 4.668 18.781 1 96.56 525 MET A CA 1
ATOM 4297 C C . MET A 1 525 ? -15.914 6.023 19.234 1 96.56 525 MET A C 1
ATOM 4299 O O . MET A 1 525 ? -15.773 6.391 20.406 1 96.56 525 MET A O 1
ATOM 4303 N N . PHE A 1 526 ? -16.469 6.762 18.312 1 94.81 526 PHE A N 1
ATOM 4304 C CA . PHE A 1 526 ? -17.141 8.008 18.641 1 94.81 526 PHE A CA 1
ATOM 4305 C C . PHE A 1 526 ? -18.609 7.766 18.953 1 94.81 526 PHE A C 1
ATOM 4307 O O . PHE A 1 526 ? -19.406 7.547 18.047 1 94.81 526 PHE A O 1
ATOM 4314 N N . LEU A 1 527 ? -18.938 7.883 20.219 1 95.38 527 LEU A N 1
ATOM 4315 C CA . LEU A 1 527 ? -20.281 7.496 20.656 1 95.38 527 LEU A CA 1
ATOM 4316 C C . LEU A 1 527 ? -21.109 8.727 21.031 1 95.38 527 LEU A C 1
ATOM 4318 O O . LEU A 1 527 ? -22.203 8.594 21.594 1 95.38 527 LEU A O 1
ATOM 4322 N N . ARG A 1 528 ? -20.609 9.875 20.812 1 89.62 528 ARG A N 1
ATOM 4323 C CA . ARG A 1 528 ? -21.312 11.125 21.062 1 89.62 528 ARG A CA 1
ATOM 4324 C C . ARG A 1 528 ? -21.234 12.055 19.859 1 89.62 528 ARG A C 1
ATOM 4326 O O . ARG A 1 528 ? -20.391 11.875 18.984 1 89.62 528 ARG A O 1
ATOM 4333 N N . PRO A 1 529 ? -22.172 12.945 19.766 1 85.62 529 PRO A N 1
ATOM 4334 C CA . PRO A 1 529 ? -22.109 13.875 18.625 1 85.62 529 PRO A CA 1
ATOM 4335 C C . PRO A 1 529 ? -20.828 14.711 18.609 1 85.62 529 PRO A C 1
ATOM 4337 O O . PRO A 1 529 ? -20.344 15.133 19.672 1 85.62 529 PRO A O 1
ATOM 4340 N N . THR A 1 530 ? -20.344 14.805 17.438 1 74.38 530 THR A N 1
ATOM 4341 C CA . THR A 1 530 ? -19.172 15.656 17.266 1 74.38 530 THR A CA 1
ATOM 4342 C C . THR A 1 530 ? -19.562 17.125 17.391 1 74.38 530 THR A C 1
ATOM 4344 O O . THR A 1 530 ? -20.281 17.656 16.547 1 74.38 530 THR A O 1
ATOM 4347 N N . GLU A 1 531 ? -19.125 17.719 18.406 1 71.56 531 GLU A N 1
ATOM 4348 C CA . GLU A 1 531 ? -19.453 19.125 18.625 1 71.56 531 GLU A CA 1
ATOM 4349 C C . GLU A 1 531 ? -18.25 20.031 18.297 1 71.56 531 GLU A C 1
ATOM 4351 O O . GLU A 1 531 ? -18.422 21.172 17.875 1 71.56 531 GLU A O 1
ATOM 4356 N N . SER A 1 532 ? -17.062 19.422 18.422 1 72.38 532 SER A N 1
ATOM 4357 C CA . SER A 1 532 ? -15.828 20.172 18.188 1 72.38 532 SER A CA 1
ATOM 4358 C C . SER A 1 532 ? -14.906 19.438 17.234 1 72.38 532 SER A C 1
ATOM 4360 O O . SER A 1 532 ? -14.469 18.312 17.531 1 72.38 532 SER A O 1
ATOM 4362 N N . PRO A 1 533 ? -14.625 20.078 16.109 1 74.44 533 PRO A N 1
ATOM 4363 C CA . PRO A 1 533 ? -13.648 19.469 15.195 1 74.44 533 PRO A CA 1
ATOM 4364 C C . PRO A 1 533 ? -12.297 19.234 15.852 1 74.44 533 PRO A C 1
ATOM 4366 O O . PRO A 1 533 ? -11.625 18.25 15.555 1 74.44 533 PRO A O 1
ATOM 4369 N N . VAL A 1 534 ? -11.969 20.109 16.797 1 74.75 534 VAL A N 1
ATOM 4370 C CA . VAL A 1 534 ? -10.688 20.016 17.484 1 74.75 534 VAL A CA 1
ATOM 4371 C C . VAL A 1 534 ? -10.656 18.734 18.328 1 74.75 534 VAL A C 1
ATOM 4373 O O . VAL A 1 534 ? -9.695 17.969 18.25 1 74.75 534 VAL A O 1
ATOM 4376 N N . VAL A 1 535 ? -11.727 18.594 19.062 1 79.88 535 VAL A N 1
ATOM 4377 C CA . VAL A 1 535 ? -11.797 17.422 19.922 1 79.88 535 VAL A CA 1
ATOM 4378 C C . VAL A 1 535 ? -11.805 16.156 19.078 1 79.88 535 VAL A C 1
ATOM 4380 O O . VAL A 1 535 ? -11.164 15.164 19.438 1 79.88 535 VAL A O 1
ATOM 4383 N N . PHE A 1 536 ? -12.5 16.297 17.969 1 86.88 536 PHE A N 1
ATOM 4384 C CA . PHE A 1 536 ? -12.578 15.164 17.078 1 86.88 536 PHE A CA 1
ATOM 4385 C C . PHE A 1 536 ? -11.188 14.766 16.578 1 86.88 536 PHE A C 1
ATOM 4387 O O . PHE A 1 536 ? -10.805 13.602 16.672 1 86.88 536 PHE A O 1
ATOM 4394 N N . LEU A 1 537 ? -10.438 15.633 16.125 1 83.5 537 LEU A N 1
ATOM 4395 C CA . LEU A 1 537 ? -9.117 15.383 15.555 1 83.5 537 LEU A CA 1
ATOM 4396 C C . LEU A 1 537 ? -8.125 14.953 16.641 1 83.5 537 LEU A C 1
ATOM 4398 O O . LEU A 1 537 ? -7.242 14.133 16.375 1 83.5 537 LEU A O 1
ATOM 4402 N N . GLN A 1 538 ? -8.32 15.555 17.797 1 81.81 538 GLN A N 1
ATOM 4403 C CA . GLN A 1 538 ? -7.438 15.188 18.906 1 81.81 538 GLN A CA 1
ATOM 4404 C C . GLN A 1 538 ? -7.66 13.742 19.328 1 81.81 538 GLN A C 1
ATOM 4406 O O . GLN A 1 538 ? -6.699 12.992 19.531 1 81.81 538 GLN A O 1
ATOM 4411 N N . GLN A 1 539 ? -8.914 13.398 19.391 1 87 539 GLN A N 1
ATOM 4412 C CA . GLN A 1 539 ? -9.266 12.031 19.75 1 87 539 GLN A CA 1
ATOM 4413 C C . GLN A 1 539 ? -8.797 11.039 18.688 1 87 539 GLN A C 1
ATOM 4415 O O . GLN A 1 539 ? -8.219 10 19.016 1 87 539 GLN A O 1
ATOM 4420 N N . LEU A 1 540 ? -9.023 11.383 17.438 1 90.12 540 LEU A N 1
ATOM 4421 C CA . LEU A 1 540 ? -8.578 10.539 16.328 1 90.12 540 LEU A CA 1
ATOM 4422 C C . LEU A 1 540 ? -7.062 10.391 16.328 1 90.12 540 LEU A C 1
ATOM 4424 O O . LEU A 1 540 ? -6.547 9.281 16.203 1 90.12 540 LEU A O 1
ATOM 4428 N N . GLY A 1 541 ? -6.375 11.461 16.5 1 87.75 541 GLY A N 1
ATOM 4429 C CA . GLY A 1 541 ? -4.922 11.5 16.453 1 87.75 541 GLY A CA 1
ATOM 4430 C C . GLY A 1 541 ? -4.27 10.633 17.516 1 87.75 541 GLY A C 1
ATOM 4431 O O . GLY A 1 541 ? -3.176 10.102 17.297 1 87.75 541 GLY A O 1
ATOM 4432 N N . ARG A 1 542 ? -4.957 10.43 18.562 1 81.56 542 ARG A N 1
ATOM 4433 C CA . ARG A 1 542 ? -4.426 9.609 19.641 1 81.56 542 ARG A CA 1
ATOM 4434 C C . ARG A 1 542 ? -4.32 8.141 19.234 1 81.56 542 ARG A C 1
ATOM 4436 O O . ARG A 1 542 ? -3.42 7.426 19.672 1 81.56 542 ARG A O 1
ATOM 4443 N N . GLY A 1 543 ? -5.176 7.801 18.391 1 91.25 543 GLY A N 1
ATOM 4444 C CA . GLY A 1 543 ? -5.203 6.41 17.969 1 91.25 543 GLY A CA 1
ATOM 4445 C C . GLY A 1 543 ? -4.305 6.137 16.781 1 91.25 543 GLY A C 1
ATOM 4446 O O . GLY A 1 543 ? -4.078 4.977 16.422 1 91.25 543 GLY A O 1
ATOM 4447 N N . LEU A 1 544 ? -3.715 7.113 16.219 1 93.69 544 LEU A N 1
ATOM 4448 C CA . LEU A 1 544 ? -3.033 6.953 14.938 1 93.69 544 LEU A CA 1
ATOM 4449 C C . LEU A 1 544 ? -1.532 6.773 15.141 1 93.69 544 LEU A C 1
ATOM 4451 O O . LEU A 1 544 ? -0.786 6.609 14.172 1 93.69 544 LEU A O 1
ATOM 4455 N N . ARG A 1 545 ? -1.052 6.738 16.359 1 89.25 545 ARG A N 1
ATOM 4456 C CA . ARG A 1 545 ? 0.375 6.598 16.641 1 89.25 545 ARG A CA 1
ATOM 4457 C C . ARG A 1 545 ? 0.914 5.281 16.094 1 89.25 545 ARG A C 1
ATOM 4459 O O . ARG A 1 545 ? 0.186 4.289 16.016 1 89.25 545 ARG A O 1
ATOM 4466 N N . LEU A 1 546 ? 2.182 5.254 15.727 1 87.88 546 LEU A N 1
ATOM 4467 C CA . LEU A 1 546 ? 2.83 4.047 15.219 1 87.88 546 LEU A CA 1
ATOM 4468 C C . LEU A 1 546 ? 3.006 3.02 16.328 1 87.88 546 LEU A C 1
ATOM 4470 O O . LEU A 1 546 ? 3.236 3.385 17.484 1 87.88 546 LEU A O 1
ATOM 4474 N N . TYR A 1 547 ? 2.854 1.837 16.031 1 88 547 TYR A N 1
ATOM 4475 C CA . TYR A 1 547 ? 3.066 0.713 16.938 1 88 547 TYR A CA 1
ATOM 4476 C C . TYR A 1 547 ? 3.42 -0.552 16.156 1 88 547 TYR A C 1
ATOM 4478 O O . TYR A 1 547 ? 2.941 -0.756 15.039 1 88 547 TYR A O 1
ATOM 4486 N N . LYS A 1 548 ? 4.309 -1.337 16.766 1 83.38 548 LYS A N 1
ATOM 4487 C CA . LYS A 1 548 ? 4.727 -2.572 16.109 1 83.38 548 LYS A CA 1
ATOM 4488 C C . LYS A 1 548 ? 3.527 -3.451 15.781 1 83.38 548 LYS A C 1
ATOM 4490 O O . LYS A 1 548 ? 2.709 -3.752 16.656 1 83.38 548 LYS A O 1
ATOM 4495 N N . GLY A 1 549 ? 3.422 -3.826 14.523 1 81.88 549 GLY A N 1
ATOM 4496 C CA . GLY A 1 549 ? 2.369 -4.727 14.086 1 81.88 549 GLY A CA 1
ATOM 4497 C C . GLY A 1 549 ? 1.081 -4.012 13.727 1 81.88 549 GLY A C 1
ATOM 4498 O O . GLY A 1 549 ? 0.147 -4.625 13.211 1 81.88 549 GLY A O 1
ATOM 4499 N N . LYS A 1 550 ? 0.975 -2.717 14.039 1 89.12 550 LYS A N 1
ATOM 4500 C CA . LYS A 1 550 ? -0.22 -1.931 13.742 1 89.12 550 LYS A CA 1
ATOM 4501 C C . LYS A 1 550 ? -0.177 -1.379 12.32 1 89.12 550 LYS A C 1
ATOM 4503 O O . LYS A 1 550 ? 0.745 -0.642 11.961 1 89.12 550 LYS A O 1
ATOM 4508 N N . GLU A 1 551 ? -1.21 -1.735 11.516 1 86.69 551 GLU A N 1
ATOM 4509 C CA . GLU A 1 551 ? -1.228 -1.313 10.117 1 86.69 551 GLU A CA 1
ATOM 4510 C C . GLU A 1 551 ? -2.174 -0.135 9.906 1 86.69 551 GLU A C 1
ATOM 4512 O O . GLU A 1 551 ? -1.938 0.713 9.047 1 86.69 551 GLU A O 1
ATOM 4517 N N . TYR A 1 552 ? -3.205 -0.06 10.586 1 93.25 552 TYR A N 1
ATOM 4518 C CA . TYR A 1 552 ? -4.184 1.02 10.508 1 93.25 552 TYR A CA 1
ATOM 4519 C C . TYR A 1 552 ? -5.008 1.105 11.781 1 93.25 552 TYR A C 1
ATOM 4521 O O . TYR A 1 552 ? -4.918 0.229 12.648 1 93.25 552 TYR A O 1
ATOM 4529 N N . LEU A 1 553 ? -5.707 2.16 11.938 1 96.19 553 LEU A N 1
ATOM 4530 C CA . LEU A 1 553 ? -6.652 2.361 13.031 1 96.19 553 LEU A CA 1
ATOM 4531 C C . LEU A 1 553 ? -8.086 2.254 12.531 1 96.19 553 LEU A C 1
ATOM 4533 O O . LEU A 1 553 ? -8.469 2.922 11.562 1 96.19 553 LEU A O 1
ATOM 4537 N N . ASN A 1 554 ? -8.875 1.4 13.195 1 96.19 554 ASN A N 1
ATOM 4538 C CA . ASN A 1 554 ? -10.305 1.388 12.914 1 96.19 554 ASN A CA 1
ATOM 4539 C C . ASN A 1 554 ? -11.031 2.502 13.664 1 96.19 554 ASN A C 1
ATOM 4541 O O . ASN A 1 554 ? -10.836 2.68 14.867 1 96.19 554 ASN A O 1
ATOM 4545 N N . VAL A 1 555 ? -11.812 3.244 12.93 1 96.94 555 VAL A N 1
ATOM 4546 C CA . VAL A 1 555 ? -12.586 4.324 13.523 1 96.94 555 VAL A CA 1
ATOM 4547 C C . VAL A 1 555 ? -14.07 4.102 13.266 1 96.94 555 VAL A C 1
ATOM 4549 O O . VAL A 1 555 ? -14.516 4.094 12.117 1 96.94 555 VAL A O 1
ATOM 4552 N N . LEU A 1 556 ? -14.82 3.875 14.344 1 97 556 LEU A N 1
ATOM 4553 C CA . LEU A 1 556 ? -16.281 3.744 14.25 1 97 556 LEU A CA 1
ATOM 4554 C C . LEU A 1 556 ? -16.969 5.008 14.742 1 97 556 LEU A C 1
ATOM 4556 O O . LEU A 1 556 ? -16.859 5.359 15.922 1 97 556 LEU A O 1
ATOM 4560 N N . ASP A 1 557 ? -17.625 5.699 13.883 1 96 557 ASP A N 1
ATOM 4561 C CA . ASP A 1 557 ? -18.312 6.941 14.203 1 96 557 ASP A CA 1
ATOM 4562 C C . ASP A 1 557 ? -19.828 6.77 14.094 1 96 557 ASP A C 1
ATOM 4564 O O . ASP A 1 557 ? -20.359 6.609 12.992 1 96 557 ASP A O 1
ATOM 4568 N N . PHE A 1 558 ? -20.469 6.758 15.227 1 95.44 558 PHE A N 1
ATOM 4569 C CA . PHE A 1 558 ? -21.922 6.621 15.242 1 95.44 558 PHE A CA 1
ATOM 4570 C C . PHE A 1 558 ? -22.594 7.988 15.141 1 95.44 558 PHE A C 1
ATOM 4572 O O . PHE A 1 558 ? -22.609 8.75 16.109 1 95.44 558 PHE A O 1
ATOM 4579 N N . ILE A 1 559 ? -23.172 8.273 13.961 1 92.19 559 ILE A N 1
ATOM 4580 C CA . ILE A 1 559 ? -23.625 9.617 13.625 1 92.19 559 ILE A CA 1
ATOM 4581 C C . ILE A 1 559 ? -25.156 9.641 13.531 1 92.19 559 ILE A C 1
ATOM 4583 O O . ILE A 1 559 ? -25.75 8.836 12.812 1 92.19 559 ILE A O 1
ATOM 4587 N N . GLY A 1 560 ? -25.703 10.453 14.289 1 86.62 560 GLY A N 1
ATOM 4588 C CA . GLY A 1 560 ? -27.141 10.727 14.195 1 86.62 560 GLY A CA 1
ATOM 4589 C C . GLY A 1 560 ? -27.453 12.031 13.484 1 86.62 560 GLY A C 1
ATOM 4590 O O . GLY A 1 560 ? -26.594 12.594 12.797 1 86.62 560 GLY A O 1
ATOM 4591 N N . ASN A 1 561 ? -28.719 12.43 13.492 1 78.44 561 ASN A N 1
ATOM 4592 C CA . ASN A 1 561 ? -29.156 13.633 12.789 1 78.44 561 ASN A CA 1
ATOM 4593 C C . ASN A 1 561 ? -28.906 14.891 13.625 1 78.44 561 ASN A C 1
ATOM 4595 O O . ASN A 1 561 ? -29.844 15.672 13.859 1 78.44 561 ASN A O 1
ATOM 4599 N N . TYR A 1 562 ? -27.656 15.047 14.023 1 77.12 562 TYR A N 1
ATOM 4600 C CA . TYR A 1 562 ? -27.312 16.25 14.766 1 77.12 562 TYR A CA 1
ATOM 4601 C C . TYR A 1 562 ? -26.766 17.328 13.828 1 77.12 562 TYR A C 1
ATOM 4603 O O . TYR A 1 562 ? -26.5 17.062 12.656 1 77.12 562 TYR A O 1
ATOM 4611 N N . GLU A 1 563 ? -26.594 18.469 14.203 1 68.5 563 GLU A N 1
ATOM 4612 C CA . GLU A 1 563 ? -26.344 19.672 13.398 1 68.5 563 GLU A CA 1
ATOM 4613 C C . GLU A 1 563 ? -25.031 19.547 12.625 1 68.5 563 GLU A C 1
ATOM 4615 O O . GLU A 1 563 ? -24.969 19.859 11.438 1 68.5 563 GLU A O 1
ATOM 4620 N N . LYS A 1 564 ? -23.984 18.984 13.195 1 68.62 564 LYS A N 1
ATOM 4621 C CA . LYS A 1 564 ? -22.672 18.969 12.562 1 68.62 564 LYS A CA 1
ATOM 4622 C C . LYS A 1 564 ? -22.359 17.594 11.992 1 68.62 564 LYS A C 1
ATOM 4624 O O . LYS A 1 564 ? -21.203 17.281 11.695 1 68.62 564 LYS A O 1
ATOM 4629 N N . ALA A 1 565 ? -23.234 16.672 11.859 1 72 565 ALA A N 1
ATOM 4630 C CA . ALA A 1 565 ? -23.047 15.289 11.422 1 72 565 ALA A CA 1
ATOM 4631 C C . ALA A 1 565 ? -22.328 15.234 10.07 1 72 565 ALA A C 1
ATOM 4633 O O . ALA A 1 565 ? -21.562 14.305 9.812 1 72 565 ALA A O 1
ATOM 4634 N N . GLY A 1 566 ? -22.219 16.281 9.258 1 72.94 566 GLY A N 1
ATOM 4635 C CA . GLY A 1 566 ? -21.688 16.25 7.902 1 72.94 566 GLY A CA 1
ATOM 4636 C C . GLY A 1 566 ? -20.297 16.844 7.789 1 72.94 566 GLY A C 1
ATOM 4637 O O . GLY A 1 566 ? -19.75 16.938 6.688 1 72.94 566 GLY A O 1
ATOM 4638 N N . LYS A 1 567 ? -19.578 16.938 8.844 1 76.81 567 LYS A N 1
ATOM 4639 C CA . LYS A 1 567 ? -18.297 17.625 8.797 1 76.81 567 LYS A CA 1
ATOM 4640 C C . LYS A 1 567 ? -17.141 16.641 8.789 1 76.81 567 LYS A C 1
ATOM 4642 O O . LYS A 1 567 ? -16.016 16.984 8.438 1 76.81 567 LYS A O 1
ATOM 4647 N N . ALA A 1 568 ? -17.391 15.391 9.141 1 81.38 568 ALA A N 1
ATOM 4648 C CA . ALA A 1 568 ? -16.344 14.391 9.32 1 81.38 568 ALA A CA 1
ATOM 4649 C C . ALA A 1 568 ? -15.523 14.227 8.039 1 81.38 568 ALA A C 1
ATOM 4651 O O . ALA A 1 568 ? -14.289 14.211 8.078 1 81.38 568 ALA A O 1
ATOM 4652 N N . PRO A 1 569 ? -16.156 14.156 6.844 1 80.62 569 PRO A N 1
ATOM 4653 C CA . PRO A 1 569 ? -15.391 13.977 5.609 1 80.62 569 PRO A CA 1
ATOM 4654 C C . PRO A 1 569 ? -14.383 15.094 5.379 1 80.62 569 PRO A C 1
ATOM 4656 O O . PRO A 1 569 ? -13.242 14.828 4.98 1 80.62 569 PRO A O 1
ATOM 4659 N N . LEU A 1 570 ? -14.727 16.266 5.672 1 78.56 570 LEU A N 1
ATOM 4660 C CA . LEU A 1 570 ? -13.852 17.422 5.488 1 78.56 570 LEU A CA 1
ATOM 4661 C C . LEU A 1 570 ? -12.68 17.375 6.465 1 78.56 570 LEU A C 1
ATOM 4663 O O . LEU A 1 570 ? -11.539 17.641 6.082 1 78.56 570 LEU A O 1
ATOM 4667 N N . LEU A 1 571 ? -12.984 17.031 7.672 1 81.69 571 LEU A N 1
ATOM 4668 C CA . LEU A 1 571 ? -11.945 16.953 8.695 1 81.69 571 LEU A CA 1
ATOM 4669 C C . LEU A 1 571 ? -10.93 15.867 8.367 1 81.69 571 LEU A C 1
ATOM 4671 O O . LEU A 1 571 ? -9.727 16.062 8.531 1 81.69 571 LEU A O 1
ATOM 4675 N N . LEU A 1 572 ? -11.469 14.789 7.832 1 87.81 572 LEU A N 1
ATOM 4676 C CA . LEU A 1 572 ? -10.617 13.633 7.551 1 87.81 572 LEU A CA 1
ATOM 4677 C C . LEU A 1 572 ? -9.766 13.867 6.309 1 87.81 572 LEU A C 1
ATOM 4679 O O . LEU A 1 572 ? -8.656 13.352 6.207 1 87.81 572 LEU A O 1
ATOM 4683 N N . SER A 1 573 ? -10.273 14.586 5.352 1 86.19 573 SER A N 1
ATOM 4684 C CA . SER A 1 573 ? -9.547 14.852 4.109 1 86.19 573 SER A CA 1
ATOM 4685 C C . SER A 1 573 ? -8.555 15.992 4.285 1 86.19 573 SER A C 1
ATOM 4687 O O . SER A 1 573 ? -7.609 16.125 3.502 1 86.19 573 SER A O 1
ATOM 4689 N N . GLY A 1 574 ? -8.789 16.797 5.293 1 75.69 574 GLY A N 1
ATOM 4690 C CA . GLY A 1 574 ? -7.969 17.984 5.488 1 75.69 574 GLY A CA 1
ATOM 4691 C C . GLY A 1 574 ? -8.344 19.125 4.566 1 75.69 574 GLY A C 1
ATOM 4692 O O . GLY A 1 574 ? -7.68 20.172 4.555 1 75.69 574 GLY A O 1
ATOM 4693 N N . GLU A 1 575 ? -9.414 18.922 3.789 1 70.44 575 GLU A N 1
ATOM 4694 C CA . GLU A 1 575 ? -9.859 19.953 2.865 1 70.44 575 GLU A CA 1
ATOM 4695 C C . GLU A 1 575 ? -10.734 20.984 3.572 1 70.44 575 GLU A C 1
ATOM 4697 O O . GLU A 1 575 ? -11.391 20.672 4.57 1 70.44 575 GLU A O 1
ATOM 4702 N N . GLN A 1 576 ? -10.523 22.219 3.152 1 58.47 576 GLN A N 1
ATOM 4703 C CA . GLN A 1 576 ? -11.219 23.312 3.809 1 58.47 576 GLN A CA 1
ATOM 4704 C C . GLN A 1 576 ? -12.641 23.469 3.273 1 58.47 576 GLN A C 1
ATOM 4706 O O . GLN A 1 576 ? -13.516 23.984 3.969 1 58.47 576 GLN A O 1
ATOM 4711 N N . SER A 1 577 ? -12.836 23.391 2.049 1 56.44 577 SER A N 1
ATOM 4712 C CA . SER A 1 577 ? -14.164 23.578 1.468 1 56.44 577 SER A CA 1
ATOM 4713 C C . SER A 1 577 ? -14.484 22.484 0.454 1 56.44 577 SER A C 1
ATOM 4715 O O . SER A 1 577 ? -13.578 21.844 -0.078 1 56.44 577 SER A O 1
ATOM 4717 N N . PHE A 1 578 ? -15.758 22.109 0.503 1 52.5 578 PHE A N 1
ATOM 4718 C CA . PHE A 1 578 ? -16.234 21.219 -0.56 1 52.5 578 PHE A CA 1
ATOM 4719 C C . PHE A 1 578 ? -16.141 21.922 -1.914 1 52.5 578 PHE A C 1
ATOM 4721 O O . PHE A 1 578 ? -16.672 21.422 -2.908 1 52.5 578 PHE A O 1
ATOM 4728 N N . SER A 1 579 ? -15.383 23.141 -2.057 1 46.97 579 SER A N 1
ATOM 4729 C CA . SER A 1 579 ? -15.453 24.203 -3.057 1 46.97 579 SER A CA 1
ATOM 4730 C C . SER A 1 579 ? -15.539 23.641 -4.465 1 46.97 579 SER A C 1
ATOM 4732 O O . SER A 1 579 ? -16.094 24.281 -5.367 1 46.97 579 SER A O 1
ATOM 4734 N N . LYS A 1 580 ? -14.32 23.078 -5.016 1 44.16 580 LYS A N 1
ATOM 4735 C CA . LYS A 1 580 ? -14.047 23.562 -6.371 1 44.16 580 LYS A CA 1
ATOM 4736 C C . LYS A 1 580 ? -15.242 23.328 -7.289 1 44.16 580 LYS A C 1
ATOM 4738 O O . LYS A 1 580 ? -15.586 24.188 -8.094 1 44.16 580 LYS A O 1
ATOM 4743 N N . LYS A 1 581 ? -15.312 22.156 -7.883 1 40.44 581 LYS A N 1
ATOM 4744 C CA . LYS A 1 581 ? -16.094 21.953 -9.102 1 40.44 581 LYS A CA 1
ATOM 4745 C C . LYS A 1 581 ? -17.531 21.594 -8.781 1 40.44 581 LYS A C 1
ATOM 4747 O O . LYS A 1 581 ? -17.797 20.641 -8.039 1 40.44 581 LYS A O 1
ATOM 4752 N N . GLY A 1 582 ? -18.484 22.5 -8.719 1 41.28 582 GLY A N 1
ATOM 4753 C CA . GLY A 1 582 ? -19.938 22.438 -8.633 1 41.28 582 GLY A CA 1
ATOM 4754 C C . GLY A 1 582 ? -20.438 21.375 -7.672 1 41.28 582 GLY A C 1
ATOM 4755 O O . GLY A 1 582 ? -21.047 21.688 -6.648 1 41.28 582 GLY A O 1
ATOM 4756 N N . SER A 1 583 ? -20.891 20.188 -8.117 1 43.06 583 SER A N 1
ATOM 4757 C CA . SER A 1 583 ? -21.531 19.094 -7.395 1 43.06 583 SER A CA 1
ATOM 4758 C C . SER A 1 583 ? -20.516 18.297 -6.578 1 43.06 583 SER A C 1
ATOM 4760 O O . SER A 1 583 ? -19.844 17.406 -7.105 1 43.06 583 SER A O 1
ATOM 4762 N N . CYS A 1 584 ? -19.797 18.859 -5.688 1 48.41 584 CYS A N 1
ATOM 4763 C CA . CYS A 1 584 ? -18.781 18.141 -4.934 1 48.41 584 CYS A CA 1
ATOM 4764 C C . CYS A 1 584 ? -19.422 17.094 -4.031 1 48.41 584 CYS A C 1
ATOM 4766 O O . CYS A 1 584 ? -20.094 17.422 -3.057 1 48.41 584 CYS A O 1
ATOM 4768 N N . GLU A 1 585 ? -19.719 15.914 -4.367 1 63.09 585 GLU A N 1
ATOM 4769 C CA . GLU A 1 585 ? -20.188 14.766 -3.592 1 63.09 585 GLU A CA 1
ATOM 4770 C C . GLU A 1 585 ? -19.078 14.234 -2.682 1 63.09 585 GLU A C 1
ATOM 4772 O O . GLU A 1 585 ? -17.891 14.422 -2.957 1 63.09 585 GLU A O 1
ATOM 4777 N N . TYR A 1 586 ? -19.375 14.109 -1.307 1 66.12 586 TYR A N 1
ATOM 4778 C CA . TYR A 1 586 ? -18.547 13.539 -0.252 1 66.12 586 TYR A CA 1
ATOM 4779 C C . TYR A 1 586 ? -17.578 12.508 -0.82 1 66.12 586 TYR A C 1
ATOM 4781 O O . TYR A 1 586 ? -16.469 12.336 -0.303 1 66.12 586 TYR A O 1
ATOM 4789 N N . GLN A 1 587 ? -17.906 12.086 -2.059 1 65 587 GLN A N 1
ATOM 4790 C CA . GLN A 1 587 ? -17.125 11 -2.641 1 65 587 GLN A CA 1
ATOM 4791 C C . GLN A 1 587 ? -15.906 11.547 -3.393 1 65 587 GLN A C 1
ATOM 4793 O O . GLN A 1 587 ? -14.969 10.805 -3.684 1 65 587 GLN A O 1
ATOM 4798 N N . ASP A 1 588 ? -15.844 12.852 -3.578 1 70.81 588 ASP A N 1
ATOM 4799 C CA . ASP A 1 588 ? -14.773 13.43 -4.387 1 70.81 588 ASP A CA 1
ATOM 4800 C C . ASP A 1 588 ? -13.617 13.898 -3.508 1 70.81 588 ASP A C 1
ATOM 4802 O O . ASP A 1 588 ? -12.602 14.375 -4.016 1 70.81 588 ASP A O 1
ATOM 4806 N N . LEU A 1 589 ? -13.789 13.75 -2.242 1 80.19 589 LEU A N 1
ATOM 4807 C CA . LEU A 1 589 ? -12.734 14.203 -1.339 1 80.19 589 LEU A CA 1
ATOM 4808 C C . LEU A 1 589 ? -11.531 13.258 -1.391 1 80.19 589 LEU A C 1
ATOM 4810 O O . LEU A 1 589 ? -11.703 12.047 -1.512 1 80.19 589 LEU A O 1
ATOM 4814 N N . GLU A 1 590 ? -10.344 13.812 -1.387 1 84.25 590 GLU A N 1
ATOM 4815 C CA . GLU A 1 590 ? -9.125 13.023 -1.35 1 84.25 590 GLU A CA 1
ATOM 4816 C C . GLU A 1 590 ? -8.648 12.797 0.084 1 84.25 590 GLU A C 1
ATOM 4818 O O . GLU A 1 590 ? -8.312 13.758 0.787 1 84.25 590 GLU A O 1
ATOM 4823 N N . TYR A 1 591 ? -8.648 11.648 0.445 1 91.06 591 TYR A N 1
ATOM 4824 C CA . TYR A 1 591 ? -8.203 11.289 1.788 1 91.06 591 TYR A CA 1
ATOM 4825 C C . TYR A 1 591 ? -6.723 10.922 1.792 1 91.06 591 TYR A C 1
ATOM 4827 O O . TYR A 1 591 ? -6.125 10.711 0.732 1 91.06 591 TYR A O 1
ATOM 4835 N N . PRO A 1 592 ? -6.055 11 2.992 1 92.25 592 PRO A N 1
ATOM 4836 C CA . PRO A 1 592 ? -4.648 10.602 3.061 1 92.25 592 PRO A CA 1
ATOM 4837 C C . PRO A 1 592 ? -4.402 9.203 2.5 1 92.25 592 PRO A C 1
ATOM 4839 O O . PRO A 1 592 ? -5.336 8.398 2.402 1 92.25 592 PRO A O 1
ATOM 4842 N N . ASP A 1 593 ? -3.17 8.898 2.15 1 88.12 593 ASP A N 1
ATOM 4843 C CA . ASP A 1 593 ? -2.805 7.648 1.499 1 88.12 593 ASP A CA 1
ATOM 4844 C C . ASP A 1 593 ? -3.166 6.449 2.373 1 88.12 593 ASP A C 1
ATOM 4846 O O . ASP A 1 593 ? -2.977 6.48 3.592 1 88.12 593 ASP A O 1
ATOM 4850 N N . ASP A 1 594 ? -3.773 5.387 1.771 1 87.44 594 ASP A N 1
ATOM 4851 C CA . ASP A 1 594 ? -4.066 4.086 2.371 1 87.44 594 ASP A CA 1
ATOM 4852 C C . ASP A 1 594 ? -5.18 4.199 3.408 1 87.44 594 ASP A C 1
ATOM 4854 O O . ASP A 1 594 ? -5.383 3.287 4.211 1 87.44 594 ASP A O 1
ATOM 4858 N N . CYS A 1 595 ? -5.797 5.383 3.496 1 92.88 595 CYS A N 1
ATOM 4859 C CA . CYS A 1 595 ? -6.945 5.543 4.379 1 92.88 595 CYS A CA 1
ATOM 4860 C C . CYS A 1 595 ? -8.242 5.164 3.666 1 92.88 595 CYS A C 1
ATOM 4862 O O . CYS A 1 595 ? -8.344 5.293 2.445 1 92.88 595 CYS A O 1
ATOM 4864 N N . ILE A 1 596 ? -9.18 4.695 4.457 1 90.25 596 ILE A N 1
ATOM 4865 C CA . ILE A 1 596 ? -10.5 4.324 3.951 1 90.25 596 ILE A CA 1
ATOM 4866 C C . ILE A 1 596 ? -11.578 5.102 4.703 1 90.25 596 ILE A C 1
ATOM 4868 O O . ILE A 1 596 ? -11.5 5.25 5.926 1 90.25 596 ILE A O 1
ATOM 4872 N N . VAL A 1 597 ? -12.484 5.664 3.922 1 91.38 597 VAL A N 1
ATOM 4873 C CA . VAL A 1 597 ? -13.625 6.352 4.512 1 91.38 597 VAL A CA 1
ATOM 4874 C C . VAL A 1 597 ? -14.922 5.836 3.887 1 91.38 597 VAL A C 1
ATOM 4876 O O . VAL A 1 597 ? -15.102 5.918 2.668 1 91.38 597 VAL A O 1
ATOM 4879 N N . ASP A 1 598 ? -15.719 5.25 4.691 1 91.19 598 ASP A N 1
ATOM 4880 C CA . ASP A 1 598 ? -16.984 4.707 4.207 1 91.19 598 ASP A CA 1
ATOM 4881 C C . ASP A 1 598 ? -18.141 5.113 5.117 1 91.19 598 ASP A C 1
ATOM 4883 O O . ASP A 1 598 ? -18.047 4.965 6.34 1 91.19 598 ASP A O 1
ATOM 4887 N N . PHE A 1 599 ? -19.219 5.633 4.492 1 91.38 599 PHE A N 1
ATOM 4888 C CA . PHE A 1 599 ? -20.406 6.039 5.227 1 91.38 599 PHE A CA 1
ATOM 4889 C C . PHE A 1 599 ? -21.578 5.137 4.887 1 91.38 599 PHE A C 1
ATOM 4891 O O . PHE A 1 599 ? -21.766 4.746 3.732 1 91.38 599 PHE A O 1
ATOM 4898 N N . ASP A 1 600 ? -22.344 4.887 5.934 1 91.69 600 ASP A N 1
ATOM 4899 C CA . ASP A 1 600 ? -23.641 4.262 5.684 1 91.69 600 ASP A CA 1
ATOM 4900 C C . ASP A 1 600 ? -24.469 5.082 4.691 1 91.69 600 ASP A C 1
ATOM 4902 O O . ASP A 1 600 ? -24.438 6.312 4.727 1 91.69 600 ASP A O 1
ATOM 4906 N N . MET A 1 601 ? -25.203 4.383 3.82 1 88.69 601 MET A N 1
ATOM 4907 C CA . MET A 1 601 ? -26 5.059 2.799 1 88.69 601 MET A CA 1
ATOM 4908 C C . MET A 1 601 ? -27.016 6.008 3.436 1 88.69 601 MET A C 1
ATOM 4910 O O . MET A 1 601 ? -27.281 7.082 2.902 1 88.69 601 MET A O 1
ATOM 4914 N N . ARG A 1 602 ? -27.672 5.68 4.492 1 89.12 602 ARG A N 1
ATOM 4915 C CA . ARG A 1 602 ? -28.641 6.512 5.184 1 89.12 602 ARG A CA 1
ATOM 4916 C C . ARG A 1 602 ? -28.016 7.824 5.637 1 89.12 602 ARG A C 1
ATOM 4918 O O . ARG A 1 602 ? -28.703 8.844 5.742 1 89.12 602 ARG A O 1
ATOM 4925 N N . LEU A 1 603 ? -26.672 7.75 5.984 1 88.69 603 LEU A N 1
ATOM 4926 C CA . LEU A 1 603 ? -25.969 8.969 6.355 1 88.69 603 LEU A CA 1
ATOM 4927 C C . LEU A 1 603 ? -25.781 9.875 5.145 1 88.69 603 LEU A C 1
ATOM 4929 O O . LEU A 1 603 ? -25.922 11.102 5.25 1 88.69 603 LEU A O 1
ATOM 4933 N N . ILE A 1 604 ? -25.438 9.297 4.074 1 85.62 604 ILE A N 1
ATOM 4934 C CA . ILE A 1 604 ? -25.266 10.07 2.85 1 85.62 604 ILE A CA 1
ATOM 4935 C C . ILE A 1 604 ? -26.578 10.789 2.51 1 85.62 604 ILE A C 1
ATOM 4937 O O . ILE A 1 604 ? -26.562 11.969 2.154 1 85.62 604 ILE A O 1
ATOM 4941 N N . ASP A 1 605 ? -27.625 10.047 2.654 1 85.5 605 ASP A N 1
ATOM 4942 C CA . ASP A 1 605 ? -28.938 10.648 2.434 1 85.5 605 ASP A CA 1
ATOM 4943 C C . ASP A 1 605 ? -29.203 11.781 3.418 1 85.5 605 ASP A C 1
ATOM 4945 O O . ASP A 1 605 ? -29.719 12.836 3.037 1 85.5 605 ASP A O 1
ATOM 4949 N N . LEU A 1 606 ? -28.844 11.508 4.641 1 83.44 606 LEU A N 1
ATOM 4950 C CA . LEU A 1 606 ? -29.016 12.508 5.684 1 83.44 606 LEU A CA 1
ATOM 4951 C C . LEU A 1 606 ? -28.219 13.766 5.363 1 83.44 606 LEU A C 1
ATOM 4953 O O . LEU A 1 606 ? -28.734 14.883 5.504 1 83.44 606 LEU A O 1
ATOM 4957 N N . PHE A 1 607 ? -27.016 13.602 4.965 1 80.88 607 PHE A N 1
ATOM 4958 C CA . PHE A 1 607 ? -26.156 14.734 4.641 1 80.88 607 PHE A CA 1
ATOM 4959 C C . PHE A 1 607 ? -26.75 15.555 3.506 1 80.88 607 PHE A C 1
ATOM 4961 O O . PHE A 1 607 ? -26.719 16.781 3.537 1 80.88 607 PHE A O 1
ATOM 4968 N N . LYS A 1 608 ? -27.297 14.891 2.527 1 77.25 608 LYS A N 1
ATOM 4969 C CA . LYS A 1 608 ? -27.922 15.578 1.404 1 77.25 608 LYS A CA 1
ATOM 4970 C C . LYS A 1 608 ? -29.141 16.359 1.862 1 77.25 608 LYS A C 1
ATOM 4972 O O . LYS A 1 608 ? -29.375 17.484 1.399 1 77.25 608 LYS A O 1
ATOM 4977 N N . GLU A 1 609 ? -29.891 15.68 2.74 1 77.19 609 GLU A N 1
ATOM 4978 C CA . GLU A 1 609 ? -31.062 16.359 3.277 1 77.19 609 GLU A CA 1
ATOM 4979 C C . GLU A 1 609 ? -30.672 17.594 4.074 1 77.19 609 GLU A C 1
ATOM 4981 O O . GLU A 1 609 ? -31.312 18.641 3.977 1 77.19 609 GLU A O 1
ATOM 4986 N N . ILE A 1 610 ? -29.672 17.469 4.871 1 73.5 610 ILE A N 1
ATOM 4987 C CA . ILE A 1 610 ? -29.188 18.578 5.676 1 73.5 610 ILE A CA 1
ATOM 4988 C C . ILE A 1 610 ? -28.688 19.688 4.766 1 73.5 610 ILE A C 1
ATOM 4990 O O . ILE A 1 610 ? -28.922 20.875 5.039 1 73.5 610 ILE A O 1
ATOM 4994 N N . ASP A 1 611 ? -28.078 19.344 3.717 1 70.75 611 ASP A N 1
ATOM 4995 C CA . ASP A 1 611 ? -27.531 20.312 2.771 1 70.75 611 ASP A CA 1
ATOM 4996 C C . ASP A 1 611 ? -28.656 21.047 2.037 1 70.75 611 ASP A C 1
ATOM 4998 O O . ASP A 1 611 ? -28.531 22.234 1.748 1 70.75 611 ASP A O 1
ATOM 5002 N N . LYS A 1 612 ? -29.656 20.234 1.658 1 64.06 612 LYS A N 1
ATOM 5003 C CA . LYS A 1 612 ? -30.797 20.828 0.959 1 64.06 612 LYS A CA 1
ATOM 5004 C C . LYS A 1 612 ? -31.531 21.812 1.853 1 64.06 612 LYS A C 1
ATOM 5006 O O . LYS A 1 612 ? -32.062 22.828 1.37 1 64.06 612 LYS A O 1
ATOM 5011 N N . LYS A 1 613 ? -31.578 21.422 3.09 1 62.28 613 LYS A N 1
ATOM 5012 C CA . LYS A 1 613 ? -32.281 22.281 4.031 1 62.28 613 LYS A CA 1
ATOM 5013 C C . LYS A 1 613 ? -31.453 23.5 4.406 1 62.28 613 LYS A C 1
ATOM 5015 O O . LYS A 1 613 ? -31.891 24.344 5.199 1 62.28 613 LYS A O 1
ATOM 5020 N N . LYS A 1 614 ? -30.297 23.5 3.932 1 60.25 614 LYS A N 1
ATOM 5021 C CA . LYS A 1 614 ? -29.453 24.625 4.301 1 60.25 614 LYS A CA 1
ATOM 5022 C C . LYS A 1 614 ? -30.109 25.953 3.93 1 60.25 614 LYS A C 1
ATOM 5024 O O . LYS A 1 614 ? -30.672 26.094 2.836 1 60.25 614 LYS A O 1
ATOM 5029 N N . LEU A 1 615 ? -30.312 26.703 5.008 1 61.22 615 LEU A N 1
ATOM 5030 C CA . LEU A 1 615 ? -30.797 28.078 4.941 1 61.22 615 LEU A CA 1
ATOM 5031 C C . LEU A 1 615 ? -30.031 28.875 3.895 1 61.22 615 LEU A C 1
ATOM 5033 O O . LEU A 1 615 ? -28.938 28.484 3.492 1 61.22 615 LEU A O 1
ATOM 5037 N N . THR A 1 616 ? -30.75 29.844 3.365 1 70 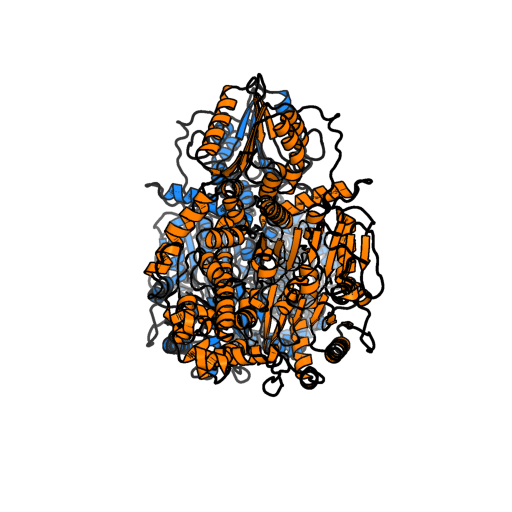616 THR A N 1
ATOM 5038 C CA . THR A 1 616 ? -30.031 30.797 2.518 1 70 616 THR A CA 1
ATOM 5039 C C . THR A 1 616 ? -28.766 31.297 3.215 1 70 616 THR A C 1
ATOM 5041 O O . THR A 1 616 ? -28.672 31.25 4.441 1 70 616 THR A O 1
ATOM 5044 N N . LEU A 1 617 ? -27.812 31.594 2.57 1 78.5 617 LEU A N 1
ATOM 5045 C CA . LEU A 1 617 ? -26.578 32.094 3.137 1 78.5 617 LEU A CA 1
ATOM 5046 C C . LEU A 1 617 ? -26.844 33.219 4.129 1 78.5 617 LEU A C 1
ATOM 5048 O O . LEU A 1 617 ? -26.234 33.281 5.199 1 78.5 617 LEU A O 1
ATOM 5052 N N . LYS A 1 618 ? -27.828 34.125 3.752 1 80.62 618 LYS A N 1
ATOM 5053 C CA . LYS A 1 618 ? -28.172 35.25 4.605 1 80.62 618 LYS A CA 1
ATOM 5054 C C . LYS A 1 618 ? -28.672 34.781 5.973 1 80.62 618 LYS A C 1
ATOM 5056 O O . LYS A 1 618 ? -28.25 35.312 7.004 1 80.62 618 LYS A O 1
ATOM 5061 N N . MET A 1 619 ? -29.406 33.781 5.91 1 79.25 619 MET A N 1
ATOM 5062 C CA . MET A 1 619 ? -29.953 33.25 7.156 1 79.25 619 MET A CA 1
ATOM 5063 C C . MET A 1 619 ? -28.875 32.531 7.973 1 79.25 619 MET A C 1
ATOM 5065 O O . MET A 1 619 ? -28.859 32.625 9.203 1 79.25 619 MET A O 1
ATOM 5069 N N . GLN A 1 620 ? -28.031 31.891 7.281 1 82.69 620 GLN A N 1
ATOM 5070 C CA . GLN A 1 620 ? -26.938 31.219 7.965 1 82.69 620 GLN A CA 1
ATOM 5071 C C . GLN A 1 620 ? -26.031 32.219 8.664 1 82.69 620 GLN A C 1
ATOM 5073 O O . GLN A 1 620 ? -25.594 31.984 9.797 1 82.69 620 GLN A O 1
ATOM 5078 N N . ILE A 1 621 ? -25.766 33.281 7.996 1 87.81 621 ILE A N 1
ATOM 5079 C CA . ILE A 1 621 ? -24.906 34.344 8.555 1 87.81 621 ILE A CA 1
ATOM 5080 C C . ILE A 1 621 ? -25.562 34.938 9.781 1 87.81 621 ILE A C 1
ATOM 5082 O O . ILE A 1 621 ? -24.922 35.156 10.805 1 87.81 621 ILE A O 1
ATOM 5086 N N . ARG A 1 622 ? -26.875 35.156 9.656 1 86 622 ARG A N 1
ATOM 5087 C CA . ARG A 1 622 ? -27.625 35.75 10.773 1 86 622 ARG A CA 1
ATOM 5088 C C . ARG A 1 622 ? -27.609 34.812 11.977 1 86 622 ARG A C 1
ATOM 5090 O O . ARG A 1 622 ? -27.406 35.25 13.109 1 86 622 ARG A O 1
ATOM 5097 N N . GLN A 1 623 ? -27.781 33.531 11.664 1 81.81 623 GLN A N 1
ATOM 5098 C CA . GLN A 1 623 ? -27.75 32.562 12.742 1 81.81 623 GLN A CA 1
ATOM 5099 C C . GLN A 1 623 ? -26.375 32.5 13.414 1 81.81 623 GLN A C 1
ATOM 5101 O O . GLN A 1 623 ? -26.297 32.406 14.641 1 81.81 623 GLN A O 1
ATOM 5106 N N . GLU A 1 624 ? -25.406 32.562 12.602 1 84.56 624 GLU A N 1
ATOM 5107 C CA . GLU A 1 624 ? -24.047 32.562 13.141 1 84.56 624 GLU A CA 1
ATOM 5108 C C . GLU A 1 624 ? -23.797 33.812 14 1 84.56 624 GLU A C 1
ATOM 5110 O O . GLU A 1 624 ? -23.109 33.75 15.023 1 84.56 624 GLU A O 1
ATOM 5115 N N . TYR A 1 625 ? -24.328 34.969 13.578 1 89.75 625 TYR A N 1
ATOM 5116 C CA . TYR A 1 625 ? -24.172 36.219 14.328 1 89.75 625 TYR A CA 1
ATOM 5117 C C . TYR A 1 625 ? -24.766 36.062 15.727 1 89.75 625 TYR A C 1
ATOM 5119 O O . TYR A 1 625 ? -24.094 36.406 16.719 1 89.75 625 TYR A O 1
ATOM 5127 N N . TYR A 1 626 ? -25.844 35.531 15.836 1 86.69 626 TYR A N 1
ATOM 5128 C CA . TYR A 1 626 ? -26.5 35.438 17.125 1 86.69 626 TYR A CA 1
ATOM 5129 C C . TYR A 1 626 ? -25.859 34.344 17.984 1 86.69 626 TYR A C 1
ATOM 5131 O O . TYR A 1 626 ? -25.781 34.469 19.203 1 86.69 626 TYR A O 1
ATOM 5139 N N . ARG A 1 627 ? -25.469 33.312 17.281 1 83 627 ARG A N 1
ATOM 5140 C CA . ARG A 1 627 ? -24.719 32.312 18.016 1 83 627 ARG A CA 1
ATOM 5141 C C . ARG A 1 627 ? -23.484 32.938 18.688 1 83 627 ARG A C 1
ATOM 5143 O O . ARG A 1 627 ? -23.203 32.656 19.859 1 83 627 ARG A O 1
ATOM 5150 N N . VAL A 1 628 ? -22.734 33.719 17.922 1 84.44 628 VAL A N 1
ATOM 5151 C CA . VAL A 1 628 ? -21.547 34.375 18.422 1 84.44 628 VAL A CA 1
ATOM 5152 C C . VAL A 1 628 ? -21.922 35.375 19.531 1 84.44 628 VAL A C 1
ATOM 5154 O O . VAL A 1 628 ? -21.234 35.469 20.547 1 84.44 628 VAL A O 1
ATOM 5157 N N . LYS A 1 629 ? -23.016 36.062 19.391 1 86.75 629 LYS A N 1
ATOM 5158 C CA . LYS A 1 629 ? -23.5 37 20.406 1 86.75 629 LYS A CA 1
ATOM 5159 C C . LYS A 1 629 ? -23.797 36.281 21.719 1 86.75 629 LYS A C 1
ATOM 5161 O O . LYS A 1 629 ? -23.438 36.781 22.797 1 86.75 629 LYS A O 1
ATOM 5166 N N . GLU A 1 630 ? -24.344 35.156 21.562 1 80.62 630 GLU A N 1
ATOM 5167 C CA . GLU A 1 630 ? -24.625 34.344 22.75 1 80.62 630 GLU A CA 1
ATOM 5168 C C . GLU A 1 630 ? -23.328 33.906 23.422 1 80.62 630 GLU A C 1
ATOM 5170 O O . GLU A 1 630 ? -23.234 33.906 24.656 1 80.62 630 GLU A O 1
ATOM 5175 N N . LEU A 1 631 ? -22.484 33.5 22.609 1 74.5 631 LEU A N 1
ATOM 5176 C CA . LEU A 1 631 ? -21.188 33.062 23.125 1 74.5 631 LEU A CA 1
ATOM 5177 C C . LEU A 1 631 ? -20.5 34.188 23.891 1 74.5 631 LEU A C 1
ATOM 5179 O O . LEU A 1 631 ? -19.781 33.938 24.859 1 74.5 631 LEU A O 1
ATOM 5183 N N . LEU A 1 632 ? -20.781 35.406 23.516 1 77.81 632 LEU A N 1
ATOM 5184 C CA . LEU A 1 632 ? -20.188 36.594 24.125 1 77.81 632 LEU A CA 1
ATOM 5185 C C . LEU A 1 632 ? -21.062 37.125 25.25 1 77.81 632 LEU A C 1
ATOM 5187 O O . LEU A 1 632 ? -21 38.312 25.609 1 77.81 632 LEU A O 1
ATOM 5191 N N . ASP A 1 633 ? -21.938 36.281 25.719 1 77.69 633 ASP A N 1
ATOM 5192 C CA . ASP A 1 633 ? -22.828 36.625 26.828 1 77.69 633 ASP A CA 1
ATOM 5193 C C . ASP A 1 633 ? -23.75 37.781 26.469 1 77.69 633 ASP A C 1
ATOM 5195 O O . ASP A 1 633 ? -23.953 38.688 27.281 1 77.69 633 ASP A O 1
ATOM 5199 N N . GLY A 1 634 ? -24.125 37.812 25.219 1 81.44 634 GLY A N 1
ATOM 5200 C CA . GLY A 1 634 ? -25.109 38.812 24.797 1 81.44 634 GLY A CA 1
ATOM 5201 C C . GLY A 1 634 ? -24.5 40.062 24.25 1 81.44 634 GLY A C 1
ATOM 5202 O O . GLY A 1 634 ? -25.203 40.938 23.75 1 81.44 634 GLY A O 1
ATOM 5203 N N . LYS A 1 635 ? -23.219 40.156 24.375 1 88 635 LYS A N 1
ATOM 5204 C CA . LYS A 1 635 ? -22.547 41.312 23.812 1 88 635 LYS A CA 1
ATOM 5205 C C . LYS A 1 635 ? -22.562 41.281 22.297 1 88 635 LYS A C 1
ATOM 5207 O O . LYS A 1 635 ? -22.359 40.219 21.703 1 88 635 LYS A O 1
ATOM 5212 N N . ARG A 1 636 ? -22.859 42.438 21.719 1 91.12 636 ARG A N 1
ATOM 5213 C CA . ARG A 1 636 ? -22.875 42.5 20.266 1 91.12 636 ARG A CA 1
ATOM 5214 C C . ARG A 1 636 ? -21.5 42.188 19.688 1 91.12 636 ARG A C 1
ATOM 5216 O O . ARG A 1 636 ? -20.5 42.781 20.094 1 91.12 636 ARG A O 1
ATOM 5223 N N . PRO A 1 637 ? -21.422 41.281 18.672 1 91.06 637 PRO A N 1
ATOM 5224 C CA . PRO A 1 637 ? -20.125 40.906 18.094 1 91.06 637 PRO A CA 1
ATOM 5225 C C . PRO A 1 637 ? -19.516 42 17.219 1 91.06 637 PRO A C 1
ATOM 5227 O O . PRO A 1 637 ? -20.234 42.656 16.484 1 91.06 637 PRO A O 1
ATOM 5230 N N . SER A 1 638 ? -18.219 42.219 17.328 1 90.75 638 SER A N 1
ATOM 5231 C CA . SER A 1 638 ? -17.469 43 16.359 1 90.75 638 SER A CA 1
ATOM 5232 C C . SER A 1 638 ? -17.109 42.188 15.133 1 90.75 638 SER A C 1
ATOM 5234 O O . SER A 1 638 ? -17.406 40.969 15.086 1 90.75 638 SER A O 1
ATOM 5236 N N . ARG A 1 639 ? -16.547 42.844 14.117 1 90.44 639 ARG A N 1
ATOM 5237 C CA . ARG A 1 639 ? -16.047 42.094 12.969 1 90.44 639 ARG A CA 1
ATOM 5238 C C . ARG A 1 639 ? -15.016 41.062 13.414 1 90.44 639 ARG A C 1
ATOM 5240 O O . ARG A 1 639 ? -15.031 39.906 12.938 1 90.44 639 ARG A O 1
ATOM 5247 N N . MET A 1 640 ? -14.242 41.5 14.281 1 82.5 640 MET A N 1
ATOM 5248 C CA . MET A 1 640 ? -13.188 40.625 14.805 1 82.5 640 MET A CA 1
ATOM 5249 C C . MET A 1 640 ? -13.781 39.438 15.547 1 82.5 640 MET A C 1
ATOM 5251 O O . MET A 1 640 ? -13.281 38.312 15.438 1 82.5 640 MET A O 1
ATOM 5255 N N . ASP A 1 641 ? -14.828 39.719 16.25 1 81.62 641 ASP A N 1
ATOM 5256 C CA . ASP A 1 641 ? -15.516 38.656 16.953 1 81.62 641 ASP A CA 1
ATOM 5257 C C . ASP A 1 641 ? -16.125 37.656 15.977 1 81.62 641 ASP A C 1
ATOM 5259 O O . ASP A 1 641 ? -16.031 36.438 16.172 1 81.62 641 ASP A O 1
ATOM 5263 N N . LEU A 1 642 ? -16.75 38.219 14.992 1 85.44 642 LEU A N 1
ATOM 5264 C CA . LEU A 1 642 ? -17.359 37.344 13.984 1 85.44 642 LEU A CA 1
ATOM 5265 C C . LEU A 1 642 ? -16.297 36.5 13.281 1 85.44 642 LEU A C 1
ATOM 5267 O O . LEU A 1 642 ? -16.484 35.312 13.062 1 85.44 642 LEU A O 1
ATOM 5271 N N . PHE A 1 643 ? -15.25 37.156 12.922 1 81.94 643 PHE A N 1
ATOM 5272 C CA . PHE A 1 643 ? -14.148 36.469 12.266 1 81.94 643 PHE A CA 1
ATOM 5273 C C . PHE A 1 643 ? -13.617 35.344 13.141 1 81.94 643 PHE A C 1
ATOM 5275 O O . PHE A 1 643 ? -13.32 34.25 12.648 1 81.94 643 PHE A O 1
ATOM 5282 N N . THR A 1 644 ? -13.633 35.625 14.336 1 72.19 644 THR A N 1
ATOM 5283 C CA . THR A 1 644 ? -13.008 34.719 15.289 1 72.19 644 THR A CA 1
ATOM 5284 C C . THR A 1 644 ? -13.922 33.531 15.578 1 72.19 644 THR A C 1
ATOM 5286 O O . THR A 1 644 ? -13.461 32.375 15.695 1 72.19 644 THR A O 1
ATOM 5289 N N . TYR A 1 645 ? -15.203 33.781 15.656 1 72.12 645 TYR A N 1
ATOM 5290 C CA . TYR A 1 645 ? -16.062 32.781 16.25 1 72.12 645 TYR A CA 1
ATOM 5291 C C . TYR A 1 645 ? -17.031 32.188 15.211 1 72.12 645 TYR A C 1
ATOM 5293 O O . TYR A 1 645 ? -17.641 31.141 15.438 1 72.12 645 TYR A O 1
ATOM 5301 N N . MET A 1 646 ? -17.094 32.875 14.109 1 77.81 646 MET A N 1
ATOM 5302 C CA . MET A 1 646 ? -18.016 32.406 13.078 1 77.81 646 MET A CA 1
ATOM 5303 C C . MET A 1 646 ? -17.547 31.062 12.5 1 77.81 646 MET A C 1
ATOM 5305 O O . MET A 1 646 ? -16.344 30.797 12.422 1 77.81 646 MET A O 1
ATOM 5309 N N . ASP A 1 647 ? -18.5 30.219 12.188 1 72.69 647 ASP A N 1
ATOM 5310 C CA . ASP A 1 647 ? -18.203 28.953 11.523 1 72.69 647 ASP A CA 1
ATOM 5311 C C . ASP A 1 647 ? -17.344 29.172 10.281 1 72.69 647 ASP A C 1
ATOM 5313 O O . ASP A 1 647 ? -17.641 30.062 9.469 1 72.69 647 ASP A O 1
ATOM 5317 N N . ASP A 1 648 ? -16.328 28.406 10.172 1 69.19 648 ASP A N 1
ATOM 5318 C CA . ASP A 1 648 ? -15.328 28.609 9.117 1 69.19 648 ASP A CA 1
ATOM 5319 C C . ASP A 1 648 ? -15.961 28.469 7.734 1 69.19 648 ASP A C 1
ATOM 5321 O O . ASP A 1 648 ? -15.609 29.203 6.809 1 69.19 648 ASP A O 1
ATOM 5325 N N . GLU A 1 649 ? -16.75 27.547 7.602 1 69.44 649 GLU A N 1
ATOM 5326 C CA . GLU A 1 649 ? -17.375 27.344 6.301 1 69.44 649 GLU A CA 1
ATOM 5327 C C . GLU A 1 649 ? -18.203 28.562 5.898 1 69.44 649 GLU A C 1
ATOM 5329 O O . GLU A 1 649 ? -18.172 29 4.746 1 69.44 649 GLU A O 1
ATOM 5334 N N . ILE A 1 650 ? -18.906 29.047 6.891 1 75.56 650 ILE A N 1
ATOM 5335 C CA . ILE A 1 650 ? -19.75 30.203 6.617 1 75.56 650 ILE A CA 1
ATOM 5336 C C . ILE A 1 650 ? -18.891 31.406 6.305 1 75.56 650 ILE A C 1
ATOM 5338 O O . ILE A 1 650 ? -19.172 32.156 5.379 1 75.56 650 ILE A O 1
ATOM 5342 N N . TYR A 1 651 ? -17.844 31.562 7.074 1 80 651 TYR A N 1
ATOM 5343 C CA . TYR A 1 651 ? -16.922 32.656 6.82 1 80 651 TYR A CA 1
ATOM 5344 C C . TYR A 1 651 ? -16.344 32.594 5.41 1 80 651 TYR A C 1
ATOM 5346 O O . TYR A 1 651 ? -16.312 33.594 4.695 1 80 651 TYR A O 1
ATOM 5354 N N . ARG A 1 652 ? -15.969 31.453 5.078 1 76.06 652 ARG A N 1
ATOM 5355 C CA . ARG A 1 652 ? -15.344 31.281 3.768 1 76.06 652 ARG A CA 1
ATOM 5356 C C . ARG A 1 652 ? -16.328 31.594 2.648 1 76.06 652 ARG A C 1
ATOM 5358 O O . ARG A 1 652 ? -15.953 32.188 1.628 1 76.06 652 ARG A O 1
ATOM 5365 N N . ILE A 1 653 ? -17.516 31.172 2.865 1 76.94 653 ILE A N 1
ATOM 5366 C CA . ILE A 1 653 ? -18.547 31.484 1.874 1 76.94 653 ILE A CA 1
ATOM 5367 C C . ILE A 1 653 ? -18.719 33 1.78 1 76.94 653 ILE A C 1
ATOM 5369 O O . ILE A 1 653 ? -18.844 33.531 0.683 1 76.94 653 ILE A O 1
ATOM 5373 N N . CYS A 1 654 ? -18.641 33.594 2.896 1 81.81 654 CYS A N 1
ATOM 5374 C CA . CYS A 1 654 ? -18.812 35.031 2.936 1 81.81 654 CYS A CA 1
ATOM 5375 C C . CYS A 1 654 ? -17.703 35.75 2.154 1 81.81 654 CYS A C 1
ATOM 5377 O O . CYS A 1 654 ? -17.969 36.688 1.394 1 81.81 654 CYS A O 1
ATOM 5379 N N . VAL A 1 655 ? -16.5 35.156 2.215 1 79.44 655 VAL A N 1
ATOM 5380 C CA . VAL A 1 655 ? -15.367 35.906 1.684 1 79.44 655 VAL A CA 1
ATOM 5381 C C . VAL A 1 655 ? -15 35.375 0.301 1 79.44 655 VAL A C 1
ATOM 5383 O O . VAL A 1 655 ? -14.039 35.844 -0.317 1 79.44 655 VAL A O 1
ATOM 5386 N N . SER A 1 656 ? -15.672 34.281 -0.167 1 73.94 656 SER A N 1
ATOM 5387 C CA . SER A 1 656 ? -15.367 33.688 -1.453 1 73.94 656 SER A CA 1
ATOM 5388 C C . SER A 1 656 ? -15.625 34.656 -2.605 1 73.94 656 SER A C 1
ATOM 5390 O O . SER A 1 656 ? -15.195 34.406 -3.734 1 73.94 656 SER A O 1
ATOM 5392 N N . GLY A 1 657 ? -16.078 35.844 -2.383 1 66.31 657 GLY A N 1
ATOM 5393 C CA . GLY A 1 657 ? -16.297 36.844 -3.428 1 66.31 657 GLY A CA 1
ATOM 5394 C C . GLY A 1 657 ? -17.656 36.719 -4.086 1 66.31 657 GLY A C 1
ATOM 5395 O O . GLY A 1 657 ? -18.188 37.688 -4.621 1 66.31 657 GLY A O 1
ATOM 5396 N N . SER A 1 658 ? -18.281 35.438 -4.133 1 66.5 658 SER A N 1
ATOM 5397 C CA . SER A 1 658 ? -19.516 35.156 -4.844 1 66.5 658 SER A CA 1
ATOM 5398 C C . SER A 1 658 ? -20.719 35.75 -4.102 1 66.5 658 SER A C 1
ATOM 5400 O O . SER A 1 658 ? -21.812 35.875 -4.664 1 66.5 658 SER A O 1
ATOM 5402 N N . HIS A 1 659 ? -20.531 36.125 -2.855 1 76.06 659 HIS A N 1
ATOM 5403 C CA . HIS A 1 659 ? -21.656 36.594 -2.047 1 76.06 659 HIS A CA 1
ATOM 5404 C C . HIS A 1 659 ? -21.312 37.906 -1.347 1 76.06 659 HIS A C 1
ATOM 5406 O O . HIS A 1 659 ? -21.516 38.031 -0.135 1 76.06 659 HIS A O 1
ATOM 5412 N N . ALA A 1 660 ? -20.891 38.844 -2.098 1 76.56 660 ALA A N 1
ATOM 5413 C CA . ALA A 1 660 ? -20.406 40.125 -1.553 1 76.56 660 ALA A CA 1
ATOM 5414 C C . ALA A 1 660 ? -21.531 40.844 -0.817 1 76.56 660 ALA A C 1
ATOM 5416 O O . ALA A 1 660 ? -21.297 41.469 0.225 1 76.56 660 ALA A O 1
ATOM 5417 N N . LYS A 1 661 ? -22.734 40.719 -1.355 1 78 661 LYS A N 1
ATOM 5418 C CA . LYS A 1 661 ? -23.859 41.438 -0.777 1 78 661 LYS A CA 1
ATOM 5419 C C . LYS A 1 661 ? -24.219 40.906 0.603 1 78 661 LYS A C 1
ATOM 5421 O O . LYS A 1 661 ? -24.625 41.656 1.487 1 78 661 LYS A O 1
ATOM 5426 N N . GLU A 1 662 ? -23.969 39.656 0.789 1 83.75 662 GLU A N 1
ATOM 5427 C CA . GLU A 1 662 ? -24.344 39 2.045 1 83.75 662 GLU A CA 1
ATOM 5428 C C . GLU A 1 662 ? -23.188 39 3.033 1 83.75 662 GLU A C 1
ATOM 5430 O O . GLU A 1 662 ? -23.359 38.688 4.211 1 83.75 662 GLU A O 1
ATOM 5435 N N . ASN A 1 663 ? -22.047 39.469 2.59 1 88.69 663 ASN A N 1
ATOM 5436 C CA . ASN A 1 663 ? -20.844 39.438 3.412 1 88.69 663 ASN A CA 1
ATOM 5437 C C . ASN A 1 663 ? -20.859 40.5 4.488 1 88.69 663 ASN A C 1
ATOM 5439 O O . ASN A 1 663 ? -20.641 41.688 4.195 1 88.69 663 ASN A O 1
ATOM 5443 N N . PRO A 1 664 ? -21.062 40.094 5.652 1 91.19 664 PRO A N 1
ATOM 5444 C CA . PRO A 1 664 ? -21.141 41.125 6.703 1 91.19 664 PRO A CA 1
ATOM 5445 C C . PRO A 1 664 ? -19.797 41.812 6.938 1 91.19 664 PRO A C 1
ATOM 5447 O O . PRO A 1 664 ? -19.766 42.906 7.484 1 91.19 664 PRO A O 1
ATOM 5450 N N . PHE A 1 665 ? -18.75 41.281 6.52 1 91.56 665 PHE A N 1
ATOM 5451 C CA . PHE A 1 665 ? -17.438 41.812 6.785 1 91.56 665 PHE A CA 1
ATOM 5452 C C . PHE A 1 665 ? -17.125 42.969 5.844 1 91.56 665 PHE A C 1
ATOM 5454 O O . PHE A 1 665 ? -16.203 43.75 6.094 1 91.56 665 PHE A O 1
ATOM 5461 N N . GLN A 1 666 ? -17.906 43.094 4.84 1 89.94 666 GLN A N 1
ATOM 5462 C CA . GLN A 1 666 ? -17.703 44.188 3.873 1 89.94 666 GLN A CA 1
ATOM 5463 C C . GLN A 1 666 ? -18.703 45.312 4.086 1 89.94 666 GLN A C 1
ATOM 5465 O O . GLN A 1 666 ? -18.547 46.406 3.518 1 89.94 666 GLN A O 1
ATOM 5470 N N . HIS A 1 667 ? -19.719 45.094 4.844 1 90.81 667 HIS A N 1
ATOM 5471 C CA . HIS A 1 667 ? -20.734 46.094 5.168 1 90.81 667 HIS A CA 1
ATOM 5472 C C . HIS A 1 667 ? -21.312 45.844 6.555 1 90.81 667 HIS A C 1
ATOM 5474 O O . HIS A 1 667 ? -22.531 45.75 6.707 1 90.81 667 HIS A O 1
ATOM 5480 N N . TYR A 1 668 ? -20.484 45.906 7.477 1 94.38 668 TYR A N 1
ATOM 5481 C CA . TYR A 1 668 ? -20.844 45.438 8.812 1 94.38 668 TYR A CA 1
ATOM 5482 C C . TYR A 1 668 ? -21.906 46.375 9.43 1 94.38 668 TYR A C 1
ATOM 5484 O O . TYR A 1 668 ? -22.844 45.906 10.07 1 94.38 668 TYR A O 1
ATOM 5492 N N . LEU A 1 669 ? -21.812 47.719 9.227 1 93.69 669 LEU A N 1
ATOM 5493 C CA . LEU A 1 669 ? -22.781 48.656 9.781 1 93.69 669 LEU A CA 1
ATOM 5494 C C . LEU A 1 669 ? -24.156 48.438 9.133 1 93.69 669 LEU A C 1
ATOM 5496 O O . LEU A 1 669 ? -25.172 48.531 9.812 1 93.69 669 LEU A O 1
ATOM 5500 N N . ASP A 1 670 ? -24.141 48.188 7.879 1 92.44 670 ASP A N 1
ATOM 5501 C CA . ASP A 1 670 ? -25.391 47.875 7.195 1 92.44 670 ASP A CA 1
ATOM 5502 C C . ASP A 1 670 ? -26.016 46.594 7.762 1 92.44 670 ASP A C 1
ATOM 5504 O O . ASP A 1 670 ? -27.234 46.531 7.949 1 92.44 670 ASP A O 1
ATOM 5508 N N . PHE A 1 671 ? -25.266 45.594 7.945 1 93.38 671 PHE A N 1
ATOM 5509 C CA . PHE A 1 671 ? -25.688 44.312 8.5 1 93.38 671 PHE A CA 1
ATOM 5510 C C . PHE A 1 671 ? -26.312 44.531 9.875 1 93.38 671 PHE A C 1
ATOM 5512 O O . PHE A 1 671 ? -27.391 44 10.156 1 93.38 671 PHE A O 1
ATOM 5519 N N . LEU A 1 672 ? -25.609 45.312 10.656 1 93.81 672 LEU A N 1
ATOM 5520 C CA . LEU A 1 672 ? -26.125 45.594 11.992 1 93.81 672 LEU A CA 1
ATOM 5521 C C . LEU A 1 672 ? -27.438 46.375 11.914 1 93.81 672 LEU A C 1
ATOM 5523 O O . LEU A 1 672 ? -28.344 46.156 12.734 1 93.81 672 LEU A O 1
ATOM 5527 N N . TYR A 1 673 ? -27.484 47.281 10.984 1 92.81 673 TYR A N 1
ATOM 5528 C CA . TYR A 1 673 ? -28.703 48.062 10.781 1 92.81 673 TYR A CA 1
ATOM 5529 C C . TYR A 1 673 ? -29.875 47.156 10.43 1 92.81 673 TYR A C 1
ATOM 5531 O O . TYR A 1 673 ? -30.969 47.312 10.984 1 92.81 673 TYR A O 1
ATOM 5539 N N . GLU A 1 674 ? -29.625 46.25 9.578 1 91.81 674 GLU A N 1
ATOM 5540 C CA . GLU A 1 674 ? -30.656 45.312 9.148 1 91.81 674 GLU A CA 1
ATOM 5541 C C . GLU A 1 674 ? -31.125 44.438 10.312 1 91.81 674 GLU A C 1
ATOM 5543 O O . GLU A 1 674 ? -32.281 44.062 10.367 1 91.81 674 GLU A O 1
ATOM 5548 N N . LEU A 1 675 ? -30.266 44.094 11.188 1 92.38 675 LEU A N 1
ATOM 5549 C CA . LEU A 1 675 ? -30.578 43.25 12.328 1 92.38 675 LEU A CA 1
ATOM 5550 C C . LEU A 1 675 ? -31.188 44.062 13.461 1 92.38 675 LEU A C 1
ATOM 5552 O O . LEU A 1 675 ? -31.688 43.5 14.438 1 92.38 675 LEU A O 1
ATOM 5556 N N . GLY A 1 676 ? -31.109 45.438 13.359 1 90.19 676 GLY A N 1
ATOM 5557 C CA . GLY A 1 676 ? -31.578 46.312 14.422 1 90.19 676 GLY A CA 1
ATOM 5558 C C . GLY A 1 676 ? -30.656 46.344 15.633 1 90.19 676 GLY A C 1
ATOM 5559 O O . GLY A 1 676 ? -31.125 46.438 16.766 1 90.19 676 GLY A O 1
ATOM 5560 N N . GLU A 1 677 ? -29.375 46.125 15.383 1 93.5 677 GLU A N 1
ATOM 5561 C CA . GLU A 1 677 ? -28.438 46 16.5 1 93.5 677 GLU A CA 1
ATOM 5562 C C . GLU A 1 677 ? -27.484 47.188 16.578 1 93.5 677 GLU A C 1
ATOM 5564 O O . GLU A 1 677 ? -26.469 47.125 17.266 1 93.5 677 GLU A O 1
ATOM 5569 N N . LEU A 1 678 ? -27.781 48.312 15.953 1 93.94 678 LEU A N 1
ATOM 5570 C CA . LEU A 1 678 ? -26.938 49.5 16.031 1 93.94 678 LEU A CA 1
ATOM 5571 C C . LEU A 1 678 ? -27.125 50.188 17.375 1 93.94 678 LEU A C 1
ATOM 5573 O O . LEU A 1 678 ? -28.25 50.312 17.875 1 93.94 678 LEU A O 1
ATOM 5577 N N . SER A 1 679 ? -26.078 50.625 17.984 1 92.06 679 SER A N 1
ATOM 5578 C CA . SER A 1 679 ? -26.172 51.469 19.156 1 92.06 679 SER A CA 1
ATOM 5579 C C . SER A 1 679 ? -26.609 52.875 18.781 1 92.06 679 SER A C 1
ATOM 5581 O O . SER A 1 679 ? -26.656 53.219 17.609 1 92.06 679 SER A O 1
ATOM 5583 N N . GLU A 1 680 ? -26.844 53.688 19.75 1 89.94 680 GLU A N 1
ATOM 5584 C CA . GLU A 1 680 ? -27.266 55.062 19.5 1 89.94 680 GLU A CA 1
ATOM 5585 C C . GLU A 1 680 ? -26.188 55.844 18.766 1 89.94 680 GLU A C 1
ATOM 5587 O O . GLU A 1 680 ? -26.469 56.562 17.797 1 89.94 680 GLU A O 1
ATOM 5592 N N . ASP A 1 681 ? -24.984 55.656 19.25 1 92.19 681 ASP A N 1
ATOM 5593 C CA . ASP A 1 681 ? -23.859 56.344 18.609 1 92.19 681 ASP A CA 1
ATOM 5594 C C . ASP A 1 681 ? -23.625 55.844 17.203 1 92.19 681 ASP A C 1
ATOM 5596 O O . ASP A 1 681 ? -23.266 56.594 16.312 1 92.19 681 ASP A O 1
ATOM 5600 N N . GLU A 1 682 ? -23.922 54.594 17 1 94.44 682 GLU A N 1
ATOM 5601 C CA . GLU A 1 682 ? -23.719 54 15.68 1 94.44 682 GLU A CA 1
ATOM 5602 C C . GLU A 1 682 ? -24.797 54.438 14.703 1 94.44 682 GLU A C 1
ATOM 5604 O O . GLU A 1 682 ? -24.547 54.531 13.5 1 94.44 682 GLU A O 1
ATOM 5609 N N . GLN A 1 683 ? -25.938 54.719 15.172 1 93 683 GLN A N 1
ATOM 5610 C CA . GLN A 1 683 ? -26.984 55.25 14.312 1 93 683 GLN A CA 1
ATOM 5611 C C . GLN A 1 683 ? -26.625 56.594 13.719 1 93 683 GLN A C 1
ATOM 5613 O O . GLN A 1 683 ? -26.859 56.844 12.539 1 93 683 GLN A O 1
ATOM 5618 N N . LYS A 1 684 ? -26.016 57.344 14.602 1 90.44 684 LYS A N 1
ATOM 5619 C CA . LYS A 1 684 ? -25.547 58.656 14.141 1 90.44 684 LYS A CA 1
ATOM 5620 C C . LYS A 1 684 ? -24.453 58.5 13.094 1 90.44 684 LYS A C 1
ATOM 5622 O O . LYS A 1 684 ? -24.422 59.25 12.109 1 90.44 684 LYS A O 1
ATOM 5627 N N . LEU A 1 685 ? -23.625 57.625 13.391 1 92.62 685 LEU A N 1
ATOM 5628 C CA . LEU A 1 685 ? -22.531 57.344 12.461 1 92.62 685 LEU A CA 1
ATOM 5629 C C . LEU A 1 685 ? -23.078 56.812 11.133 1 92.62 685 LEU A C 1
ATOM 5631 O O . LEU A 1 685 ? -22.609 57.219 10.062 1 92.62 685 LEU A O 1
ATOM 5635 N N . TYR A 1 686 ? -24.047 56 11.203 1 93.25 686 TYR A N 1
ATOM 5636 C CA . TYR A 1 686 ? -24.641 55.312 10.039 1 93.25 686 TYR A CA 1
ATOM 5637 C C . TYR A 1 686 ? -25.312 56.344 9.125 1 93.25 686 TYR A C 1
ATOM 5639 O O . TYR A 1 686 ? -25.312 56.188 7.898 1 93.25 686 TYR A O 1
ATOM 5647 N N . ALA A 1 687 ? -25.891 57.312 9.609 1 88.88 687 ALA A N 1
ATOM 5648 C CA . ALA A 1 687 ? -26.656 58.312 8.852 1 88.88 687 ALA A CA 1
ATOM 5649 C C . ALA A 1 687 ? -25.719 59.344 8.203 1 88.88 687 ALA A C 1
ATOM 5651 O O . ALA A 1 687 ? -26.156 60.125 7.359 1 88.88 687 ALA A O 1
ATOM 5652 N N . GLY A 1 688 ? -24.469 59.281 8.508 1 87 688 GLY A N 1
ATOM 5653 C CA . GLY A 1 688 ? -23.578 60.312 8.055 1 87 688 GLY A CA 1
ATOM 5654 C C . GLY A 1 688 ? -22.438 59.812 7.199 1 87 688 GLY A C 1
ATOM 5655 O O . GLY A 1 688 ? -22.5 58.688 6.688 1 87 688 GLY A O 1
ATOM 5656 N N . ILE A 1 689 ? -21.422 60.594 7.016 1 90.88 689 ILE A N 1
ATOM 5657 C CA . ILE A 1 689 ? -20.266 60.375 6.145 1 90.88 689 ILE A CA 1
ATOM 5658 C C . ILE A 1 689 ? -19.359 59.312 6.766 1 90.88 689 ILE A C 1
ATOM 5660 O O . ILE A 1 689 ? -18.562 58.688 6.062 1 90.88 689 ILE A O 1
ATOM 5664 N N . GLY A 1 690 ? -19.531 59.156 8.055 1 91.5 690 GLY A N 1
ATOM 5665 C CA . GLY A 1 690 ? -18.719 58.188 8.758 1 91.5 690 GLY A CA 1
ATOM 5666 C C . GLY A 1 690 ? -18.922 56.75 8.25 1 91.5 690 GLY A C 1
ATOM 5667 O O . GLY A 1 690 ? -17.969 56 8.148 1 91.5 690 GLY A O 1
ATOM 5668 N N . ARG A 1 691 ? -20.125 56.406 7.918 1 93.5 691 ARG A N 1
ATOM 5669 C CA . ARG A 1 691 ? -20.422 55.094 7.375 1 93.5 691 ARG A CA 1
ATOM 5670 C C . ARG A 1 691 ? -19.703 54.844 6.062 1 93.5 691 ARG A C 1
ATOM 5672 O O . ARG A 1 691 ? -19.141 53.781 5.84 1 93.5 691 ARG A O 1
ATOM 5679 N N . GLU A 1 692 ? -19.672 55.75 5.234 1 92 692 GLU A N 1
ATOM 5680 C CA . GLU A 1 692 ? -19.031 55.656 3.932 1 92 692 GLU A CA 1
ATOM 5681 C C . GLU A 1 692 ? -17.516 55.5 4.078 1 92 692 GLU A C 1
ATOM 5683 O O . GLU A 1 692 ? -16.891 54.719 3.328 1 92 692 GLU A O 1
ATOM 5688 N N . PHE A 1 693 ? -17.031 56.25 5.008 1 94.06 693 PHE A N 1
ATOM 5689 C CA . PHE A 1 693 ? -15.594 56.156 5.258 1 94.06 693 PHE A CA 1
ATOM 5690 C C . PHE A 1 693 ? -15.219 54.75 5.727 1 94.06 693 PHE A C 1
ATOM 5692 O O . PHE A 1 693 ? -14.273 54.156 5.215 1 94.06 693 PHE A O 1
ATOM 5699 N N . ILE A 1 694 ? -15.945 54.25 6.695 1 94.5 694 ILE A N 1
ATOM 5700 C CA . ILE A 1 694 ? -15.688 52.906 7.215 1 94.5 694 ILE A CA 1
ATOM 5701 C C . ILE A 1 694 ? -15.844 51.875 6.098 1 94.5 694 ILE A C 1
ATOM 5703 O O . ILE A 1 694 ? -15.055 50.938 5.988 1 94.5 694 ILE A O 1
ATOM 5707 N N . GLN A 1 695 ? -16.828 52.031 5.312 1 92.38 695 GLN A N 1
ATOM 5708 C CA . GLN A 1 695 ? -17.062 51.125 4.188 1 92.38 695 GLN A CA 1
ATOM 5709 C C . GLN A 1 695 ? -15.883 51.156 3.211 1 92.38 695 GLN A C 1
ATOM 5711 O O . GLN A 1 695 ? -15.547 50.125 2.609 1 92.38 695 GLN A O 1
ATOM 5716 N N . THR A 1 696 ? -15.32 52.25 3.037 1 92.44 696 THR A N 1
ATOM 5717 C CA . THR A 1 696 ? -14.156 52.375 2.162 1 92.44 696 THR A CA 1
ATOM 5718 C C . THR A 1 696 ? -12.992 51.531 2.686 1 92.44 696 THR A C 1
ATOM 5720 O O . THR A 1 696 ? -12.289 50.906 1.907 1 92.44 696 THR A O 1
ATOM 5723 N N . ILE A 1 697 ? -12.805 51.594 3.959 1 92.88 697 ILE A N 1
ATOM 5724 C CA . ILE A 1 697 ? -11.742 50.781 4.562 1 92.88 697 ILE A CA 1
ATOM 5725 C C . ILE A 1 697 ? -12.062 49.312 4.426 1 92.88 697 ILE A C 1
ATOM 5727 O O . ILE A 1 697 ? -11.18 48.5 4.141 1 92.88 697 ILE A O 1
ATOM 5731 N N . GLU A 1 698 ? -13.305 48.938 4.523 1 92.19 698 GLU A N 1
ATOM 5732 C CA . GLU A 1 698 ? -13.766 47.562 4.453 1 92.19 698 GLU A CA 1
ATOM 5733 C C . GLU A 1 698 ? -13.516 46.969 3.068 1 92.19 698 GLU A C 1
ATOM 5735 O O . GLU A 1 698 ? -13.227 45.781 2.938 1 92.19 698 GLU A O 1
ATOM 5740 N N . THR A 1 699 ? -13.57 47.75 2.08 1 88.88 699 THR A N 1
ATOM 5741 C CA . THR A 1 699 ? -13.625 47.188 0.732 1 88.88 699 THR A CA 1
ATOM 5742 C C . THR A 1 699 ? -12.359 47.531 -0.049 1 88.88 699 THR A C 1
ATOM 5744 O O . THR A 1 699 ? -12.219 47.156 -1.212 1 88.88 699 THR A O 1
ATOM 5747 N N . THR A 1 700 ? -11.492 48.25 0.6 1 87.81 700 THR A N 1
ATOM 5748 C CA . THR A 1 700 ? -10.273 48.625 -0.109 1 87.81 700 THR A CA 1
ATOM 5749 C C . THR A 1 700 ? -9.5 47.344 -0.519 1 87.81 700 THR A C 1
ATOM 5751 O O . THR A 1 700 ? -9.359 46.438 0.273 1 87.81 700 THR A O 1
ATOM 5754 N N . GLU A 1 701 ? -9.141 47.25 -1.715 1 83.06 701 GLU A N 1
ATOM 5755 C CA . GLU A 1 701 ? -8.406 46.094 -2.23 1 83.06 701 GLU A CA 1
ATOM 5756 C C . GLU A 1 701 ? -6.98 46.062 -1.689 1 83.06 701 GLU A C 1
ATOM 5758 O O . GLU A 1 701 ? -6.312 47.094 -1.619 1 83.06 701 GLU A O 1
ATOM 5763 N N . MET A 1 702 ? -6.602 44.938 -1.235 1 81.94 702 MET A N 1
ATOM 5764 C CA . MET A 1 702 ? -5.254 44.781 -0.694 1 81.94 702 MET A CA 1
ATOM 5765 C C . MET A 1 702 ? -4.609 43.5 -1.231 1 81.94 702 MET A C 1
ATOM 5767 O O . MET A 1 702 ? -5.039 42.406 -0.9 1 81.94 702 MET A O 1
ATOM 5771 N N . GLN A 1 703 ? -3.635 43.688 -2.102 1 78.5 703 GLN A N 1
ATOM 5772 C CA . GLN A 1 703 ? -2.816 42.531 -2.482 1 78.5 703 GLN A CA 1
ATOM 5773 C C . GLN A 1 703 ? -1.759 42.25 -1.424 1 78.5 703 GLN A C 1
ATOM 5775 O O . GLN A 1 703 ? -1.46 41.062 -1.145 1 78.5 703 GLN A O 1
ATOM 5780 N N . LYS A 1 704 ? -1.221 43.344 -0.904 1 83.06 704 LYS A N 1
ATOM 5781 C CA . LYS A 1 704 ? -0.296 43.281 0.225 1 83.06 704 LYS A CA 1
ATOM 5782 C C . LYS A 1 704 ? -0.804 44.125 1.388 1 83.06 704 LYS A C 1
ATOM 5784 O O . LYS A 1 704 ? -1.896 44.719 1.318 1 83.06 704 LYS A O 1
ATOM 5789 N N . VAL A 1 705 ? -0.102 44.188 2.457 1 84.75 705 VAL A N 1
ATOM 5790 C CA . VAL A 1 705 ? -0.601 44.781 3.697 1 84.75 705 VAL A CA 1
ATOM 5791 C C . VAL A 1 705 ? -0.13 46.219 3.814 1 84.75 705 VAL A C 1
ATOM 5793 O O . VAL A 1 705 ? -0.314 46.875 4.852 1 84.75 705 VAL A O 1
ATOM 5796 N N . TYR A 1 706 ? 0.233 46.969 2.77 1 89.25 706 TYR A N 1
ATOM 5797 C CA . TYR A 1 706 ? 0.934 48.25 2.836 1 89.25 706 TYR A CA 1
ATOM 5798 C C . TYR A 1 706 ? 0.005 49.375 3.322 1 89.25 706 TYR A C 1
ATOM 5800 O O . TYR A 1 706 ? 0.451 50.312 3.959 1 89.25 706 TYR A O 1
ATOM 5808 N N . LYS A 1 707 ? -1.206 49.281 3.061 1 92.88 707 LYS A N 1
ATOM 5809 C CA . LYS A 1 707 ? -2.152 50.344 3.377 1 92.88 707 LYS A CA 1
ATOM 5810 C C . LYS A 1 707 ? -2.459 50.375 4.871 1 92.88 707 LYS A C 1
ATOM 5812 O O . LYS A 1 707 ? -2.832 51.438 5.41 1 92.88 707 LYS A O 1
ATOM 5817 N N . MET A 1 708 ? -2.264 49.25 5.531 1 91.88 708 MET A N 1
ATOM 5818 C CA . MET A 1 708 ? -2.705 49.125 6.918 1 91.88 708 MET A CA 1
ATOM 5819 C C . MET A 1 708 ? -1.871 50 7.844 1 91.88 708 MET A C 1
ATOM 5821 O O . MET A 1 708 ? -2.418 50.75 8.664 1 91.88 708 MET A O 1
ATOM 5825 N N . PRO A 1 709 ? -0.588 50.031 7.648 1 93.12 709 PRO A N 1
ATOM 5826 C CA . PRO A 1 709 ? 0.175 50.906 8.555 1 93.12 709 PRO A CA 1
ATOM 5827 C C . PRO A 1 709 ? -0.176 52.375 8.391 1 93.12 709 PRO A C 1
ATOM 5829 O O . PRO A 1 709 ? -0.119 53.156 9.359 1 93.12 709 PRO A O 1
ATOM 5832 N N . ILE A 1 710 ? -0.561 52.844 7.215 1 95.06 710 ILE A N 1
ATOM 5833 C CA . ILE A 1 710 ? -0.963 54.219 6.988 1 95.06 710 ILE A CA 1
ATOM 5834 C C . ILE A 1 710 ? -2.281 54.5 7.707 1 95.06 710 ILE A C 1
ATOM 5836 O O . ILE A 1 710 ? -2.42 55.531 8.391 1 95.06 710 ILE A O 1
ATOM 5840 N N . LEU A 1 711 ? -3.129 53.562 7.582 1 95.25 711 LEU A N 1
ATOM 5841 C CA . LEU A 1 711 ? -4.438 53.719 8.211 1 95.25 711 LEU A CA 1
ATOM 5842 C C . LEU A 1 711 ? -4.316 53.688 9.727 1 95.25 711 LEU A C 1
ATOM 5844 O O . LEU A 1 711 ? -5.043 54.406 10.43 1 95.25 711 LEU A O 1
ATOM 5848 N N . TYR A 1 712 ? -3.428 52.906 10.227 1 94.5 712 TYR A N 1
ATOM 5849 C CA . TYR A 1 712 ? -3.182 52.875 11.664 1 94.5 712 TYR A CA 1
ATOM 5850 C C . TYR A 1 712 ? -2.625 54.188 12.172 1 94.5 712 TYR A C 1
ATOM 5852 O O . TYR A 1 712 ? -2.844 54.562 13.328 1 94.5 712 TYR A O 1
ATOM 5860 N N . SER A 1 713 ? -1.908 54.906 11.297 1 95.5 713 SER A N 1
ATOM 5861 C CA . SER A 1 713 ? -1.398 56.219 11.703 1 95.5 713 SER A CA 1
ATOM 5862 C C . SER A 1 713 ? -2.535 57.188 11.938 1 95.5 713 SER A C 1
ATOM 5864 O O . SER A 1 713 ? -2.449 58.062 12.82 1 95.5 713 SER A O 1
ATOM 5866 N N . PHE A 1 714 ? -3.59 57.094 11.18 1 95.5 714 PHE A N 1
ATOM 5867 C CA . PHE A 1 714 ? -4.777 57.906 11.391 1 95.5 714 PHE A CA 1
ATOM 5868 C C . PHE A 1 714 ? -5.52 57.469 12.648 1 95.5 714 PHE A C 1
ATOM 5870 O O . PHE A 1 714 ? -5.996 58.312 13.414 1 95.5 714 PHE A O 1
ATOM 5877 N N . TYR A 1 715 ? -5.664 56.156 12.844 1 94.25 715 TYR A N 1
ATOM 5878 C CA . TYR A 1 715 ? -6.43 55.594 13.945 1 94.25 715 TYR A CA 1
ATOM 5879 C C . TYR A 1 715 ? -5.82 55.969 15.289 1 94.25 715 TYR A C 1
ATOM 5881 O O . TYR A 1 715 ? -6.539 56.312 16.234 1 94.25 715 TYR A O 1
ATOM 5889 N N . ASN A 1 716 ? -4.5 55.906 15.391 1 91.94 716 ASN A N 1
ATOM 5890 C CA . ASN A 1 716 ? -3.719 56.344 16.547 1 91.94 716 ASN A CA 1
ATOM 5891 C C . ASN A 1 716 ? -4.312 55.812 17.859 1 91.94 716 ASN A C 1
ATOM 5893 O O . ASN A 1 716 ? -4.602 56.594 18.766 1 91.94 716 ASN A O 1
ATOM 5897 N N . HIS A 1 717 ? -4.656 54.594 17.938 1 85.75 717 HIS A N 1
ATOM 5898 C CA . HIS A 1 717 ? -5.113 53.875 19.125 1 85.75 717 HIS A CA 1
ATOM 5899 C C . HIS A 1 717 ? -6.465 54.406 19.594 1 85.75 717 HIS A C 1
ATOM 5901 O O . HIS A 1 717 ? -6.707 54.5 20.797 1 85.75 717 HIS A O 1
ATOM 5907 N N . GLY A 1 718 ? -7.176 54.844 18.656 1 86.81 718 GLY A N 1
ATOM 5908 C CA . GLY A 1 718 ? -8.531 55.25 18.984 1 86.81 718 GLY A CA 1
ATOM 5909 C C . GLY A 1 718 ? -8.727 56.75 18.938 1 86.81 718 GLY A C 1
ATOM 5910 O O . GLY A 1 718 ? -9.859 57.25 18.859 1 86.81 718 GLY A O 1
ATOM 5911 N N . ASN A 1 719 ? -7.648 57.5 19.047 1 89.19 719 ASN A N 1
ATOM 5912 C CA . ASN A 1 719 ? -7.691 58.938 18.875 1 89.19 719 ASN A CA 1
ATOM 5913 C C . ASN A 1 719 ? -7.438 59.344 17.422 1 89.19 719 ASN A C 1
ATOM 5915 O O . ASN A 1 719 ? -6.32 59.719 17.078 1 89.19 719 ASN A O 1
ATOM 5919 N N . ILE A 1 720 ? -8.461 59.5 16.703 1 93.06 720 ILE A N 1
ATOM 5920 C CA . ILE A 1 720 ? -8.391 59.594 15.25 1 93.06 720 ILE A CA 1
ATOM 5921 C C . ILE A 1 720 ? -7.816 60.938 14.852 1 93.06 720 ILE A C 1
ATOM 5923 O O . ILE A 1 720 ? -8.289 62 15.32 1 93.06 720 ILE A O 1
ATOM 5927 N N . ARG A 1 721 ? -6.863 60.875 13.953 1 94.06 721 ARG A N 1
ATOM 5928 C CA . ARG A 1 721 ? -6.242 62.094 13.406 1 94.06 721 ARG A CA 1
ATOM 5929 C C . ARG A 1 721 ? -6.828 62.438 12.047 1 94.06 721 ARG A C 1
ATOM 5931 O O . ARG A 1 721 ? -7.066 61.562 11.219 1 94.06 721 ARG A O 1
ATOM 5938 N N . LEU A 1 722 ? -7.082 63.719 11.82 1 94.31 722 LEU A N 1
ATOM 5939 C CA . LEU A 1 722 ? -7.621 64.125 10.531 1 94.31 722 LEU A CA 1
ATOM 5940 C C . LEU A 1 722 ? -6.504 64.312 9.508 1 94.31 722 LEU A C 1
ATOM 5942 O O . LEU A 1 722 ? -6.762 64.375 8.305 1 94.31 722 LEU A O 1
ATOM 5946 N N . ALA A 1 723 ? -5.316 64.438 10.062 1 95.88 723 ALA A N 1
ATOM 5947 C CA . ALA A 1 723 ? -4.117 64.562 9.227 1 95.88 723 ALA A CA 1
ATOM 5948 C C . ALA A 1 723 ? -2.924 63.906 9.93 1 95.88 723 ALA A C 1
ATOM 5950 O O . ALA A 1 723 ? -2.838 63.906 11.156 1 95.88 723 ALA A O 1
ATOM 5951 N N . VAL A 1 724 ? -2.064 63.312 9.164 1 96.69 724 VAL A N 1
ATOM 5952 C CA . VAL A 1 724 ? -0.898 62.656 9.734 1 96.69 724 VAL A CA 1
ATOM 5953 C C . VAL A 1 724 ? 0.375 63.219 9.094 1 96.69 724 VAL A C 1
ATOM 5955 O O . VAL A 1 724 ? 0.435 63.406 7.879 1 96.69 724 VAL A O 1
ATOM 5958 N N . THR A 1 725 ? 1.357 63.438 9.945 1 96.44 725 THR A N 1
ATOM 5959 C CA . THR A 1 725 ? 2.631 64 9.492 1 96.44 725 THR A CA 1
ATOM 5960 C C . THR A 1 725 ? 3.533 62.875 8.953 1 96.44 725 THR A C 1
ATOM 5962 O O . THR A 1 725 ? 3.227 61.688 9.102 1 96.44 725 THR A O 1
ATOM 5965 N N . ASP A 1 726 ? 4.578 63.344 8.305 1 96.12 726 ASP A N 1
ATOM 5966 C CA . ASP A 1 726 ? 5.57 62.375 7.824 1 96.12 726 ASP A CA 1
ATOM 5967 C C . ASP A 1 726 ? 6.125 61.531 8.977 1 96.12 726 ASP A C 1
ATOM 5969 O O . ASP A 1 726 ? 6.332 60.344 8.828 1 96.12 726 ASP A O 1
ATOM 5973 N N . GLU A 1 727 ? 6.32 62.125 10.109 1 95.69 727 GLU A N 1
ATOM 5974 C CA . GLU A 1 727 ? 6.875 61.438 11.281 1 95.69 727 GLU A CA 1
ATOM 5975 C C . GLU A 1 727 ? 5.898 60.406 11.836 1 95.69 727 GLU A C 1
ATOM 5977 O O . GLU A 1 727 ? 6.301 59.312 12.25 1 95.69 727 GLU A O 1
ATOM 5982 N N . GLU A 1 728 ? 4.715 60.781 11.812 1 95.62 728 GLU A N 1
ATOM 5983 C CA . GLU A 1 728 ? 3.688 59.875 12.336 1 95.62 728 GLU A CA 1
ATOM 5984 C C . GLU A 1 728 ? 3.494 58.656 11.43 1 95.62 728 GLU A C 1
ATOM 5986 O O . GLU A 1 728 ? 3.293 57.562 11.906 1 95.62 728 GLU A O 1
ATOM 5991 N N . VAL A 1 729 ? 3.518 58.906 10.164 1 96.12 729 VAL A N 1
ATOM 5992 C CA . VAL A 1 729 ? 3.426 57.812 9.195 1 96.12 729 VAL A CA 1
ATOM 5993 C C . VAL A 1 729 ? 4.629 56.906 9.344 1 96.12 729 VAL A C 1
ATOM 5995 O O . VAL A 1 729 ? 4.48 55.688 9.352 1 96.12 729 VAL A O 1
ATOM 5998 N N . LEU A 1 730 ? 5.789 57.469 9.438 1 95.75 730 LEU A N 1
ATOM 5999 C CA . LEU A 1 730 ? 7.016 56.688 9.57 1 95.75 730 LEU A CA 1
ATOM 6000 C C . LEU A 1 730 ? 6.977 55.812 10.828 1 95.75 730 LEU A C 1
ATOM 6002 O O . LEU A 1 730 ? 7.371 54.656 10.797 1 95.75 730 LEU A O 1
ATOM 6006 N N . GLU A 1 731 ? 6.512 56.375 11.891 1 94.81 731 GLU A N 1
ATOM 6007 C CA . GLU A 1 731 ? 6.426 55.656 13.156 1 94.81 731 GLU A CA 1
ATOM 6008 C C . GLU A 1 731 ? 5.5 54.438 13.039 1 94.81 731 GLU A C 1
ATOM 6010 O O . GLU A 1 731 ? 5.863 53.312 13.422 1 94.81 731 GLU A O 1
ATOM 6015 N N . SER A 1 732 ? 4.363 54.656 12.508 1 94.19 732 SER A N 1
ATOM 6016 C CA . SER A 1 732 ? 3.389 53.562 12.352 1 94.19 732 SER A CA 1
ATOM 6017 C C . SER A 1 732 ? 3.879 52.531 11.352 1 94.19 732 SER A C 1
ATOM 6019 O O . SER A 1 732 ? 3.699 51.312 11.578 1 94.19 732 SER A O 1
ATOM 6021 N N . TRP A 1 733 ? 4.406 52.969 10.305 1 93.62 733 TRP A N 1
ATOM 6022 C CA . TRP A 1 733 ? 4.941 52.125 9.25 1 93.62 733 TRP A CA 1
ATOM 6023 C C . TRP A 1 733 ? 6.027 51.219 9.789 1 93.62 733 TRP A C 1
ATOM 6025 O O . TRP A 1 733 ? 5.973 50 9.594 1 93.62 733 TRP A O 1
ATOM 6035 N N . LYS A 1 734 ? 6.922 51.688 10.508 1 92.44 734 LYS A N 1
ATOM 6036 C CA . LYS A 1 734 ? 8.023 50.906 11.078 1 92.44 734 LYS A CA 1
ATOM 6037 C C . LYS A 1 734 ? 7.527 49.969 12.172 1 92.44 734 LYS A C 1
ATOM 6039 O O . LYS A 1 734 ? 7.973 48.844 12.266 1 92.44 734 LYS A O 1
ATOM 6044 N N . LYS A 1 735 ? 6.684 50.531 12.922 1 89 735 LYS A N 1
ATOM 6045 C CA . LYS A 1 735 ? 6.117 49.688 13.969 1 89 735 LYS A CA 1
ATOM 6046 C C . LYS A 1 735 ? 5.445 48.438 13.391 1 89 735 LYS A C 1
ATOM 6048 O O . LYS A 1 735 ? 5.598 47.344 13.914 1 89 735 LYS A O 1
ATOM 6053 N N . PHE A 1 736 ? 4.758 48.656 12.375 1 88.19 736 PHE A N 1
ATOM 6054 C CA . PHE A 1 736 ? 4.035 47.562 11.734 1 88.19 736 PHE A CA 1
ATOM 6055 C C . PHE A 1 736 ? 5.004 46.531 11.133 1 88.19 736 PHE A C 1
ATOM 6057 O O . PHE A 1 736 ? 4.91 45.344 11.406 1 88.19 736 PHE A O 1
ATOM 6064 N N . PHE A 1 737 ? 5.914 46.906 10.359 1 88.62 737 PHE A N 1
ATOM 6065 C CA . PHE A 1 737 ? 6.785 46 9.617 1 88.62 737 PHE A CA 1
ATOM 6066 C C . PHE A 1 737 ? 7.863 45.438 10.523 1 88.62 737 PHE A C 1
ATOM 6068 O O . PHE A 1 737 ? 8.453 44.406 10.219 1 88.62 737 PHE A O 1
ATOM 6075 N N . ASP A 1 738 ? 8.07 46.062 11.641 1 83.56 738 ASP A N 1
ATOM 6076 C CA . ASP A 1 738 ? 9.031 45.562 12.609 1 83.56 738 ASP A CA 1
ATOM 6077 C C . ASP A 1 738 ? 8.398 44.469 13.477 1 83.56 738 ASP A C 1
ATOM 6079 O O . ASP A 1 738 ? 9.102 43.781 14.227 1 83.56 738 ASP A O 1
ATOM 6083 N N . THR A 1 739 ? 7.195 44.375 13.281 1 76.94 739 THR A N 1
ATOM 6084 C CA . THR A 1 739 ? 6.496 43.375 14.086 1 76.94 739 THR A CA 1
ATOM 6085 C C . THR A 1 739 ? 6.586 42 13.43 1 76.94 739 THR A C 1
ATOM 6087 O O . THR A 1 739 ? 6.156 41.812 12.281 1 76.94 739 THR A O 1
ATOM 6090 N N . GLY A 1 740 ? 7.164 41.094 14.188 1 73.56 740 GLY A N 1
ATOM 6091 C CA . GLY A 1 740 ? 7.234 39.719 13.711 1 73.56 740 GLY A CA 1
ATOM 6092 C C . GLY A 1 740 ? 7.965 39.594 12.391 1 73.56 740 GLY A C 1
ATOM 6093 O O . GLY A 1 740 ? 9.086 40.062 12.242 1 73.56 740 GLY A O 1
ATOM 6094 N N . THR A 1 741 ? 7.227 38.906 11.406 1 75.25 741 THR A N 1
ATOM 6095 C CA . THR A 1 741 ? 7.84 38.656 10.109 1 75.25 741 THR A CA 1
ATOM 6096 C C . THR A 1 741 ? 7.176 39.5 9.023 1 75.25 741 THR A C 1
ATOM 6098 O O . THR A 1 741 ? 7.262 39.156 7.836 1 75.25 741 THR A O 1
ATOM 6101 N N . ASN A 1 742 ? 6.57 40.562 9.453 1 79.88 742 ASN A N 1
ATOM 6102 C CA . ASN A 1 742 ? 5.883 41.406 8.5 1 79.88 742 ASN A CA 1
ATOM 6103 C C . ASN A 1 742 ? 6.852 42 7.484 1 79.88 742 ASN A C 1
ATOM 6105 O O . ASN A 1 742 ? 6.445 42.438 6.402 1 79.88 742 ASN A O 1
ATOM 6109 N N . TRP A 1 743 ? 8.133 42.062 7.883 1 84.62 743 TRP A N 1
ATOM 6110 C CA . TRP A 1 743 ? 9.133 42.625 6.988 1 84.62 743 TRP A CA 1
ATOM 6111 C C . TRP A 1 743 ? 9.211 41.844 5.688 1 84.62 743 TRP A C 1
ATOM 6113 O O . TRP A 1 743 ? 9.648 42.375 4.66 1 84.62 743 TRP A O 1
ATOM 6123 N N . LYS A 1 744 ? 8.766 40.625 5.781 1 79.31 744 LYS A N 1
ATOM 6124 C CA . LYS A 1 744 ? 8.812 39.75 4.602 1 79.31 744 LYS A CA 1
ATOM 6125 C C . LYS A 1 744 ? 7.941 40.312 3.48 1 79.31 744 LYS A C 1
ATOM 6127 O O . LYS A 1 744 ? 8.156 40 2.307 1 79.31 744 LYS A O 1
ATOM 6132 N N . ASP A 1 745 ? 6.996 41.125 3.83 1 81 745 ASP A N 1
ATOM 6133 C CA . ASP A 1 745 ? 6.105 41.719 2.85 1 81 745 ASP A CA 1
ATOM 6134 C C . ASP A 1 745 ? 6.652 43.062 2.367 1 81 745 ASP A C 1
ATOM 6136 O O . ASP A 1 745 ? 6.066 43.688 1.487 1 81 745 ASP A O 1
ATOM 6140 N N . PHE A 1 746 ? 7.781 43.469 2.975 1 85.5 746 PHE A N 1
ATOM 6141 C CA . PHE A 1 746 ? 8.383 44.75 2.58 1 85.5 746 PHE A CA 1
ATOM 6142 C C . PHE A 1 746 ? 8.938 44.656 1.162 1 85.5 746 PHE A C 1
ATOM 6144 O O . PHE A 1 746 ? 9.57 43.656 0.791 1 85.5 746 PHE A O 1
ATOM 6151 N N . PRO A 1 747 ? 8.625 45.562 0.343 1 78.44 747 PRO A N 1
ATOM 6152 C CA . PRO A 1 747 ? 9.039 45.5 -1.062 1 78.44 747 PRO A CA 1
ATOM 6153 C C . PRO A 1 747 ? 10.555 45.469 -1.231 1 78.44 747 PRO A C 1
ATOM 6155 O O . PRO A 1 747 ? 11.266 46.25 -0.601 1 78.44 747 PRO A O 1
ATOM 6158 N N . ASN A 1 748 ? 11.086 44.688 -2.086 1 76.5 748 ASN A N 1
ATOM 6159 C CA . ASN A 1 748 ? 12.461 44.625 -2.572 1 76.5 748 ASN A CA 1
ATOM 6160 C C . ASN A 1 748 ? 13.438 44.281 -1.451 1 76.5 748 ASN A C 1
ATOM 6162 O O . ASN A 1 748 ? 14.523 44.844 -1.365 1 76.5 748 ASN A O 1
ATOM 6166 N N . VAL A 1 749 ? 12.992 43.656 -0.373 1 81.12 749 VAL A N 1
ATOM 6167 C CA . VAL A 1 749 ? 13.852 43.156 0.686 1 81.12 749 VAL A CA 1
ATOM 6168 C C . VAL A 1 749 ? 13.734 41.625 0.746 1 81.12 749 VAL A C 1
ATOM 6170 O O . VAL A 1 749 ? 12.633 41.094 0.804 1 81.12 749 VAL A O 1
ATOM 6173 N N . ASN A 1 750 ? 14.883 41 0.597 1 75.56 750 ASN A N 1
ATOM 6174 C CA . ASN A 1 750 ? 14.859 39.562 0.518 1 75.56 750 ASN A CA 1
ATOM 6175 C C . ASN A 1 750 ? 15.273 38.906 1.839 1 75.56 750 ASN A C 1
ATOM 6177 O O . ASN A 1 750 ? 14.984 37.719 2.082 1 75.56 750 ASN A O 1
ATOM 6181 N N . THR A 1 751 ? 16.062 39.594 2.627 1 80.81 751 THR A N 1
ATOM 6182 C CA . THR A 1 751 ? 16.531 39.062 3.895 1 80.81 751 THR A CA 1
ATOM 6183 C C . THR A 1 751 ? 16.25 40.031 5.039 1 80.81 751 THR A C 1
ATOM 6185 O O . THR A 1 751 ? 16.047 41.219 4.812 1 80.81 751 THR A O 1
ATOM 6188 N N . TYR A 1 752 ? 16.188 39.562 6.156 1 82.88 752 TYR A N 1
ATOM 6189 C CA . TYR A 1 752 ? 15.953 40.375 7.34 1 82.88 752 TYR A CA 1
ATOM 6190 C C . TYR A 1 752 ? 17.078 41.375 7.539 1 82.88 752 TYR A C 1
ATOM 6192 O O . TYR A 1 752 ? 16.844 42.531 7.945 1 82.88 752 TYR A O 1
ATOM 6200 N N . GLU A 1 753 ? 18.281 40.938 7.195 1 80.94 753 GLU A N 1
ATOM 6201 C CA . GLU A 1 753 ? 19.438 41.812 7.297 1 80.94 753 GLU A CA 1
ATOM 6202 C C . GLU A 1 753 ? 19.281 43.031 6.367 1 80.94 753 GLU A C 1
ATOM 6204 O O . GLU A 1 753 ? 19.609 44.156 6.742 1 80.94 753 GLU A O 1
ATOM 6209 N N . ASP A 1 754 ? 18.75 42.75 5.23 1 86.19 754 ASP A N 1
ATOM 6210 C CA . ASP A 1 754 ? 18.516 43.844 4.277 1 86.19 754 ASP A CA 1
ATOM 6211 C C . ASP A 1 754 ? 17.453 44.781 4.797 1 86.19 754 ASP A C 1
ATOM 6213 O O . ASP A 1 754 ? 17.547 46 4.594 1 86.19 754 ASP A O 1
ATOM 6217 N N . TYR A 1 755 ? 16.453 44.219 5.453 1 89 755 TYR A N 1
ATOM 6218 C CA . TYR A 1 755 ? 15.375 45.031 5.988 1 89 755 TYR A CA 1
ATOM 6219 C C . TYR A 1 755 ? 15.891 45.969 7.074 1 89 755 TYR A C 1
ATOM 6221 O O . TYR A 1 755 ? 15.508 47.156 7.125 1 89 755 TYR A O 1
ATOM 6229 N N . LYS A 1 756 ? 16.781 45.469 7.863 1 87.5 756 LYS A N 1
ATOM 6230 C CA . LYS A 1 756 ? 17.312 46.25 8.977 1 87.5 756 LYS A CA 1
ATOM 6231 C C . LYS A 1 756 ? 18.156 47.406 8.469 1 87.5 756 LYS A C 1
ATOM 6233 O O . LYS A 1 756 ? 18.312 48.406 9.164 1 87.5 756 LYS A O 1
ATOM 6238 N N . LYS A 1 757 ? 18.625 47.344 7.234 1 89.38 757 LYS A N 1
ATOM 6239 C CA . LYS A 1 757 ? 19.484 48.344 6.656 1 89.38 757 LYS A CA 1
ATOM 6240 C C . LYS A 1 757 ? 18.656 49.469 6.012 1 89.38 757 LYS A C 1
ATOM 6242 O O . LYS A 1 757 ? 19.188 50.531 5.648 1 89.38 757 LYS A O 1
ATOM 6247 N N . VAL A 1 758 ? 17.422 49.281 5.922 1 92.44 758 VAL A N 1
ATOM 6248 C CA . VAL A 1 758 ? 16.562 50.281 5.289 1 92.44 758 VAL A CA 1
ATOM 6249 C C . VAL A 1 758 ? 16.5 51.531 6.164 1 92.44 758 VAL A C 1
ATOM 6251 O O . VAL A 1 758 ? 16.203 51.438 7.355 1 92.44 758 VAL A O 1
ATOM 6254 N N . THR A 1 759 ? 16.828 52.656 5.578 1 92.19 759 THR A N 1
ATOM 6255 C CA . THR A 1 759 ? 16.875 53.906 6.336 1 92.19 759 THR A CA 1
ATOM 6256 C C . THR A 1 759 ? 15.484 54.5 6.504 1 92.19 759 THR A C 1
ATOM 6258 O O . THR A 1 759 ? 14.555 54.125 5.781 1 92.19 759 THR A O 1
ATOM 6261 N N . ASP A 1 760 ? 15.312 55.406 7.375 1 93.81 760 ASP A N 1
ATOM 6262 C CA . ASP A 1 760 ? 14.039 56.062 7.621 1 93.81 760 ASP A CA 1
ATOM 6263 C C . ASP A 1 760 ? 13.555 56.812 6.367 1 93.81 760 ASP A C 1
ATOM 6265 O O . ASP A 1 760 ? 12.352 56.812 6.086 1 93.81 760 ASP A O 1
ATOM 6269 N N . LYS A 1 761 ? 14.523 57.375 5.711 1 93.12 761 LYS A N 1
ATOM 6270 C CA . LYS A 1 761 ? 14.18 58.094 4.48 1 93.12 761 LYS A CA 1
ATOM 6271 C C . LYS A 1 761 ? 13.602 57.125 3.441 1 93.12 761 LYS A C 1
ATOM 6273 O O . LYS A 1 761 ? 12.656 57.469 2.734 1 93.12 761 LYS A O 1
ATOM 6278 N N . GLN A 1 762 ? 14.188 55.969 3.398 1 93.19 762 GLN A N 1
ATOM 6279 C CA . GLN A 1 762 ? 13.719 54.938 2.445 1 93.19 762 GLN A CA 1
ATOM 6280 C C . GLN A 1 762 ? 12.352 54.406 2.844 1 93.19 762 GLN A C 1
ATOM 6282 O O . GLN A 1 762 ? 11.492 54.188 1.988 1 93.19 762 GLN A O 1
ATOM 6287 N N . HIS A 1 763 ? 12.172 54.156 4.102 1 94.25 763 HIS A N 1
ATOM 6288 C CA . HIS A 1 763 ? 10.867 53.75 4.609 1 94.25 763 HIS A CA 1
ATOM 6289 C C . HIS A 1 763 ? 9.789 54.75 4.219 1 94.25 763 HIS A C 1
ATOM 6291 O O . HIS A 1 763 ? 8.742 54.375 3.684 1 94.25 763 HIS A O 1
ATOM 6297 N N . LEU A 1 764 ? 10.055 56.031 4.508 1 94.38 764 LEU A N 1
ATOM 6298 C CA . LEU A 1 764 ? 9.07 57.094 4.25 1 94.38 764 LEU A CA 1
ATOM 6299 C C . LEU A 1 764 ? 8.805 57.219 2.756 1 94.38 764 LEU A C 1
ATOM 6301 O O . LEU A 1 764 ? 7.664 57.438 2.34 1 94.38 764 LEU A O 1
ATOM 6305 N N . SER A 1 765 ? 9.883 57.188 1.991 1 93.75 765 SER A N 1
ATOM 6306 C CA . SER A 1 765 ? 9.734 57.281 0.542 1 93.75 765 SER A CA 1
ATOM 6307 C C . SER A 1 765 ? 8.828 56.156 0.014 1 93.75 765 SER A C 1
ATOM 6309 O O . SER A 1 765 ? 7.98 56.406 -0.844 1 93.75 765 SER A O 1
ATOM 6311 N N . LYS A 1 766 ? 8.977 54.938 0.505 1 93.12 766 LYS A N 1
ATOM 6312 C CA . LYS A 1 766 ? 8.156 53.812 0.078 1 93.12 766 LYS A CA 1
ATOM 6313 C C . LYS A 1 766 ? 6.699 54 0.498 1 93.12 766 LYS A C 1
ATOM 6315 O O . LYS A 1 766 ? 5.781 53.688 -0.26 1 93.12 766 LYS A O 1
ATOM 6320 N N . ALA A 1 767 ? 6.516 54.5 1.687 1 94 767 ALA A N 1
ATOM 6321 C CA . ALA A 1 767 ? 5.168 54.75 2.188 1 94 767 ALA A CA 1
ATOM 6322 C C . ALA A 1 767 ? 4.441 55.781 1.321 1 94 767 ALA A C 1
ATOM 6324 O O . ALA A 1 767 ? 3.242 55.625 1.065 1 94 767 ALA A O 1
ATOM 6325 N N . LYS A 1 768 ? 5.109 56.781 0.911 1 93.75 768 LYS A N 1
ATOM 6326 C CA . LYS A 1 768 ? 4.508 57.875 0.131 1 93.75 768 LYS A CA 1
ATOM 6327 C C . LYS A 1 768 ? 4.266 57.438 -1.312 1 93.75 768 LYS A C 1
ATOM 6329 O O . LYS A 1 768 ? 3.238 57.781 -1.903 1 93.75 768 LYS A O 1
ATOM 6334 N N . ARG A 1 769 ? 5.141 56.625 -1.856 1 90.69 769 ARG A N 1
ATOM 6335 C CA . ARG A 1 769 ? 5.102 56.25 -3.271 1 90.69 769 ARG A CA 1
ATOM 6336 C C . ARG A 1 769 ? 4.066 55.188 -3.531 1 90.69 769 ARG A C 1
ATOM 6338 O O . ARG A 1 769 ? 3.531 55.062 -4.637 1 90.69 769 ARG A O 1
ATOM 6345 N N . MET A 1 770 ? 3.799 54.375 -2.619 1 89.94 770 MET A N 1
ATOM 6346 C CA . MET A 1 770 ? 2.941 53.219 -2.904 1 89.94 770 MET A CA 1
ATOM 6347 C C . MET A 1 770 ? 1.604 53.344 -2.184 1 89.94 770 MET A C 1
ATOM 6349 O O . MET A 1 770 ? 0.646 53.906 -2.736 1 89.94 770 MET A O 1
ATOM 6353 N N . PRO A 1 771 ? 1.594 53.094 -0.783 1 91.69 771 PRO A N 1
ATOM 6354 C CA . PRO A 1 771 ? 0.263 53.031 -0.172 1 91.69 771 PRO A CA 1
ATOM 6355 C C . PRO A 1 771 ? -0.392 54.406 -0.089 1 91.69 771 PRO A C 1
ATOM 6357 O O . PRO A 1 771 ? -1.602 54.531 -0.294 1 91.69 771 PRO A O 1
ATOM 6360 N N . ILE A 1 772 ? 0.297 55.5 0.211 1 93.75 772 ILE A N 1
ATOM 6361 C CA . ILE A 1 772 ? -0.295 56.812 0.349 1 93.75 772 ILE A CA 1
ATOM 6362 C C . ILE A 1 772 ? -0.815 57.312 -1.006 1 93.75 772 ILE A C 1
ATOM 6364 O O . ILE A 1 772 ? -1.936 57.812 -1.104 1 93.75 772 ILE A O 1
ATOM 6368 N N . ARG A 1 773 ? 0.012 57.125 -1.999 1 92.12 773 ARG A N 1
ATOM 6369 C CA . ARG A 1 773 ? -0.395 57.5 -3.354 1 92.12 773 ARG A CA 1
ATOM 6370 C C . ARG A 1 773 ? -1.661 56.75 -3.762 1 92.12 773 ARG A C 1
ATOM 6372 O O . ARG A 1 773 ? -2.588 57.344 -4.316 1 92.12 773 ARG A O 1
ATOM 6379 N N . PHE A 1 774 ? -1.722 55.5 -3.43 1 91.25 774 PHE A N 1
ATOM 6380 C CA . PHE A 1 774 ? -2.842 54.656 -3.867 1 91.25 774 PHE A CA 1
ATOM 6381 C C . PHE A 1 774 ? -4.082 54.938 -3.027 1 91.25 774 PHE A C 1
ATOM 6383 O O . PHE A 1 774 ? -5.207 54.844 -3.521 1 91.25 774 PHE A O 1
ATOM 6390 N N . LEU A 1 775 ? -3.885 55.25 -1.772 1 91.88 775 LEU A N 1
ATOM 6391 C CA . LEU A 1 775 ? -5.016 55.625 -0.93 1 91.88 775 LEU A CA 1
ATOM 6392 C C . LEU A 1 775 ? -5.652 56.906 -1.425 1 91.88 775 LEU A C 1
ATOM 6394 O O . LEU A 1 775 ? -6.875 57.062 -1.37 1 91.88 775 LEU A O 1
ATOM 6398 N N . LYS A 1 776 ? -4.887 57.844 -1.902 1 90.31 776 LYS A N 1
ATOM 6399 C CA . LYS A 1 776 ? -5.406 59.094 -2.467 1 90.31 776 LYS A CA 1
ATOM 6400 C C . LYS A 1 776 ? -6.188 58.812 -3.75 1 90.31 776 LYS A C 1
ATOM 6402 O O . LYS A 1 776 ? -7.238 59.406 -3.977 1 90.31 776 LYS A O 1
ATOM 6407 N N . ALA A 1 777 ? -5.688 57.938 -4.457 1 87 777 ALA A N 1
ATOM 6408 C CA . ALA A 1 777 ? -6.289 57.625 -5.758 1 87 777 ALA A CA 1
ATOM 6409 C C . ALA A 1 777 ? -7.562 56.812 -5.602 1 87 777 ALA A C 1
ATOM 6411 O O . ALA A 1 777 ? -8.57 57.094 -6.25 1 87 777 ALA A O 1
ATOM 6412 N N . SER A 1 778 ? -7.527 55.781 -4.719 1 80.19 778 SER A N 1
ATOM 6413 C CA . SER A 1 778 ? -8.633 54.812 -4.652 1 80.19 778 SER A CA 1
ATOM 6414 C C . SER A 1 778 ? -9.5 55.062 -3.422 1 80.19 778 SER A C 1
ATOM 6416 O O . SER A 1 778 ? -10.469 54.344 -3.182 1 80.19 778 SER A O 1
ATOM 6418 N N . GLY A 1 779 ? -9.289 56.031 -2.666 1 83.75 779 GLY A N 1
ATOM 6419 C CA . GLY A 1 779 ? -9.938 56.25 -1.382 1 83.75 779 GLY A CA 1
ATOM 6420 C C . GLY A 1 779 ? -11.258 57 -1.498 1 83.75 779 GLY A C 1
ATOM 6421 O O . GLY A 1 779 ? -11.727 57.594 -0.533 1 83.75 779 GLY A O 1
ATOM 6422 N N . ARG A 1 780 ? -11.844 57 -2.611 1 83.12 780 ARG A N 1
ATOM 6423 C CA . ARG A 1 780 ? -13.148 57.562 -2.891 1 83.12 780 ARG A CA 1
ATOM 6424 C C . ARG A 1 780 ? -13.227 59.031 -2.395 1 83.12 780 ARG A C 1
ATOM 6426 O O . ARG A 1 780 ? -14.25 59.438 -1.84 1 83.12 780 ARG A O 1
ATOM 6433 N N . GLY A 1 781 ? -12.086 59.781 -2.342 1 88.62 781 GLY A N 1
ATOM 6434 C CA . GLY A 1 781 ? -12.039 61.188 -2.008 1 88.62 781 GLY A CA 1
ATOM 6435 C C . GLY A 1 781 ? -11.852 61.438 -0.523 1 88.62 781 GLY A C 1
ATOM 6436 O O . GLY A 1 781 ? -11.797 62.594 -0.09 1 88.62 781 GLY A O 1
ATOM 6437 N N . PHE A 1 782 ? -11.695 60.438 0.187 1 93.62 782 PHE A N 1
ATOM 6438 C CA . PHE A 1 782 ? -11.609 60.625 1.633 1 93.62 782 PHE A CA 1
ATOM 6439 C C . PHE A 1 782 ? -10.188 60.969 2.047 1 93.62 782 PHE A C 1
ATOM 6441 O O . PHE A 1 782 ? -9.977 61.562 3.113 1 93.62 782 PHE A O 1
ATOM 6448 N N . PHE A 1 783 ? -9.266 60.656 1.271 1 95 783 PHE A N 1
ATOM 6449 C CA . PHE A 1 783 ? -7.863 60.938 1.538 1 95 783 PHE A CA 1
ATOM 6450 C C . PHE A 1 783 ? -7.379 62.094 0.646 1 95 783 PHE A C 1
ATOM 6452 O O . PHE A 1 783 ? -7.398 61.969 -0.582 1 95 783 PHE A O 1
ATOM 6459 N N . VAL A 1 784 ? -6.938 63.094 1.298 1 94.12 784 VAL A N 1
ATOM 6460 C CA . VAL A 1 784 ? -6.625 64.312 0.533 1 94.12 784 VAL A CA 1
ATOM 6461 C C . VAL A 1 784 ? -5.242 64.812 0.924 1 94.12 784 VAL A C 1
ATOM 6463 O O . VAL A 1 784 ? -4.707 64.438 1.975 1 94.12 784 VAL A O 1
ATOM 6466 N N . GLU A 1 785 ? -4.746 65.688 0.04 1 92.44 785 GLU A N 1
ATOM 6467 C CA . GLU A 1 785 ? -3.459 66.312 0.318 1 92.44 785 GLU A CA 1
ATOM 6468 C C . GLU A 1 785 ? -3.629 67.562 1.167 1 92.44 785 GLU A C 1
ATOM 6470 O O . GLU A 1 785 ? -4.586 68.312 0.979 1 92.44 785 GLU A O 1
ATOM 6475 N N . LYS A 1 786 ? -2.844 67.688 2.092 1 93 786 LYS A N 1
ATOM 6476 C CA . LYS A 1 786 ? -2.803 68.875 2.943 1 93 786 LYS A CA 1
ATOM 6477 C C . LYS A 1 786 ? -1.366 69.312 3.178 1 93 786 LYS A C 1
ATOM 6479 O O . LYS A 1 786 ? -0.483 68.5 3.438 1 93 786 LYS A O 1
ATOM 6484 N N . ASN A 1 787 ? -1.206 70.688 3.086 1 87.25 787 ASN A N 1
ATOM 6485 C CA . ASN A 1 787 ? 0.133 71.25 3.24 1 87.25 787 ASN A CA 1
ATOM 6486 C C . ASN A 1 787 ? 0.716 70.938 4.613 1 87.25 787 ASN A C 1
ATOM 6488 O O . ASN A 1 787 ? 0.063 71.125 5.637 1 87.25 787 ASN A O 1
ATOM 6492 N N . GLY A 1 788 ? 1.914 70.375 4.664 1 91.44 788 GLY A N 1
ATOM 6493 C CA . GLY A 1 788 ? 2.621 70.062 5.902 1 91.44 788 GLY A CA 1
ATOM 6494 C C . GLY A 1 788 ? 2.352 68.688 6.438 1 91.44 788 GLY A C 1
ATOM 6495 O O . GLY A 1 788 ? 2.924 68.312 7.453 1 91.44 788 GLY A O 1
ATOM 6496 N N . TYR A 1 789 ? 1.494 68 5.762 1 94.5 789 TYR A N 1
ATOM 6497 C CA . TYR A 1 789 ? 1.139 66.688 6.211 1 94.5 789 TYR A CA 1
ATOM 6498 C C . TYR A 1 789 ? 1.381 65.688 5.113 1 94.5 789 TYR A C 1
ATOM 6500 O O . TYR A 1 789 ? 1.438 66 3.93 1 94.5 789 TYR A O 1
ATOM 6508 N N . ALA A 1 790 ? 1.615 64.438 5.504 1 95.31 790 ALA A N 1
ATOM 6509 C CA . ALA A 1 790 ? 1.813 63.375 4.539 1 95.31 790 ALA A CA 1
ATOM 6510 C C . ALA A 1 790 ? 0.51 63.031 3.824 1 95.31 790 ALA A C 1
ATOM 6512 O O . ALA A 1 790 ? 0.503 62.781 2.615 1 95.31 790 ALA A O 1
ATOM 6513 N N . LEU A 1 791 ? -0.525 62.969 4.617 1 94.75 791 LEU A N 1
ATOM 6514 C CA . LEU A 1 791 ? -1.861 62.625 4.129 1 94.75 791 LEU A CA 1
ATOM 6515 C C . LEU A 1 791 ? -2.93 63.156 5.094 1 94.75 791 LEU A C 1
ATOM 6517 O O . LEU A 1 791 ? -2.697 63.219 6.301 1 94.75 791 LEU A O 1
ATOM 6521 N N . ALA A 1 792 ? -3.996 63.562 4.602 1 95.88 792 ALA A N 1
ATOM 6522 C CA . ALA A 1 792 ? -5.09 64.062 5.438 1 95.88 792 ALA A CA 1
ATOM 6523 C C . ALA A 1 792 ? -6.422 63.469 5.008 1 95.88 792 ALA A C 1
ATOM 6525 O O . ALA A 1 792 ? -6.539 62.906 3.908 1 95.88 792 ALA A O 1
ATOM 6526 N N . LEU A 1 793 ? -7.34 63.469 5.926 1 94.81 793 LEU A N 1
ATOM 6527 C CA . LEU A 1 793 ? -8.711 63.094 5.613 1 94.81 793 LEU A CA 1
ATOM 6528 C C . LEU A 1 793 ? -9.539 64.312 5.195 1 94.81 793 LEU A C 1
ATOM 6530 O O . LEU A 1 793 ? -9.211 65.438 5.551 1 94.81 793 LEU A O 1
ATOM 6534 N N . ARG A 1 794 ? -10.562 63.969 4.496 1 92.69 794 ARG A N 1
ATOM 6535 C CA . ARG A 1 794 ? -11.5 65 4.109 1 92.69 794 ARG A CA 1
ATOM 6536 C C . ARG A 1 794 ? -12.055 65.75 5.332 1 92.69 794 ARG A C 1
ATOM 6538 O O . ARG A 1 794 ? -12.336 65.125 6.352 1 92.69 794 ARG A O 1
ATOM 6545 N N . ASP A 1 795 ? -12.344 67 5.262 1 89.94 795 ASP A N 1
ATOM 6546 C CA . ASP A 1 795 ? -12.695 67.875 6.398 1 89.94 795 ASP A CA 1
ATOM 6547 C C . ASP A 1 795 ? -14.023 67.438 7.016 1 89.94 795 ASP A C 1
ATOM 6549 O O . ASP A 1 795 ? -14.211 67.562 8.234 1 89.94 795 ASP A O 1
ATOM 6553 N N . GLU A 1 796 ? -14.867 66.938 6.152 1 90.5 796 GLU A N 1
ATOM 6554 C CA . GLU A 1 796 ? -16.203 66.562 6.613 1 90.5 796 GLU A CA 1
ATOM 6555 C C . GLU A 1 796 ? -16.125 65.438 7.633 1 90.5 796 GLU A C 1
ATOM 6557 O O . GLU A 1 796 ? -17.062 65.25 8.422 1 90.5 796 GLU A O 1
ATOM 6562 N N . ILE A 1 797 ? -15.062 64.75 7.629 1 92.12 797 ILE A N 1
ATOM 6563 C CA . ILE A 1 797 ? -14.883 63.625 8.562 1 92.12 797 ILE A CA 1
ATOM 6564 C C . ILE A 1 797 ? -14.695 64.188 9.977 1 92.12 797 ILE A C 1
ATOM 6566 O O . ILE A 1 797 ? -14.969 63.469 10.953 1 92.12 797 ILE A O 1
ATOM 6570 N N . GLY A 1 798 ? -14.242 65.375 10.133 1 90.12 798 GLY A N 1
ATOM 6571 C CA . GLY A 1 798 ? -14.078 66 11.422 1 90.12 798 GLY A CA 1
ATOM 6572 C C . GLY A 1 798 ? -15.352 66 12.25 1 90.12 798 GLY A C 1
ATOM 6573 O O . GLY A 1 798 ? -15.297 66.062 13.484 1 90.12 798 GLY A O 1
ATOM 6574 N N . ASP A 1 799 ? -16.469 66 11.555 1 87.56 799 ASP A N 1
ATOM 6575 C CA . ASP A 1 799 ? -17.766 66.062 12.227 1 87.56 799 ASP A CA 1
ATOM 6576 C C . ASP A 1 799 ? -18.062 64.75 12.977 1 87.56 799 ASP A C 1
ATOM 6578 O O . ASP A 1 799 ? -18.891 64.75 13.898 1 87.56 799 ASP A O 1
ATOM 6582 N N . VAL A 1 800 ? -17.328 63.75 12.594 1 89.88 800 VAL A N 1
ATOM 6583 C CA . VAL A 1 800 ? -17.703 62.438 13.172 1 89.88 800 VAL A CA 1
ATOM 6584 C C . VAL A 1 800 ? -16.578 61.938 14.078 1 89.88 800 VAL A C 1
ATOM 6586 O O . VAL A 1 800 ? -16.75 60.969 14.805 1 89.88 800 VAL A O 1
ATOM 6589 N N . VAL A 1 801 ? -15.445 62.531 14.133 1 88 801 VAL A N 1
ATOM 6590 C CA . VAL A 1 801 ? -14.266 62.094 14.875 1 88 801 VAL A CA 1
ATOM 6591 C C . VAL A 1 801 ? -14.578 62.062 16.359 1 88 801 VAL A C 1
ATOM 6593 O O . VAL A 1 801 ? -14.031 61.25 17.109 1 88 801 VAL A O 1
ATOM 6596 N N . GLY A 1 802 ? -15.469 62.906 16.844 1 82.44 802 GLY A N 1
ATOM 6597 C CA . GLY A 1 802 ? -15.836 62.938 18.25 1 82.44 802 GLY A CA 1
ATOM 6598 C C . GLY A 1 802 ? -16.781 61.812 18.641 1 82.44 802 GLY A C 1
ATOM 6599 O O . GLY A 1 802 ? -17.016 61.594 19.828 1 82.44 802 GLY A O 1
ATOM 6600 N N . ASN A 1 803 ? -17.312 61.188 17.672 1 88.12 803 ASN A N 1
ATOM 6601 C CA . ASN A 1 803 ? -18.203 60.062 17.906 1 88.12 803 ASN A CA 1
ATOM 6602 C C . ASN A 1 803 ? -17.422 58.812 18.344 1 88.12 803 ASN A C 1
ATOM 6604 O O . ASN A 1 803 ? -16.578 58.312 17.594 1 88.12 803 ASN A O 1
ATOM 6608 N N . MET A 1 804 ? -17.656 58.312 19.469 1 87.94 804 MET A N 1
ATOM 6609 C CA . MET A 1 804 ? -16.938 57.156 20.047 1 87.94 804 MET A CA 1
ATOM 6610 C C . MET A 1 804 ? -17.078 55.938 19.156 1 87.94 804 MET A C 1
ATOM 6612 O O . MET A 1 804 ? -16.141 55.156 19.031 1 87.94 804 MET A O 1
ATOM 6616 N N . ALA A 1 805 ? -18.234 55.75 18.578 1 92.38 805 ALA A N 1
ATOM 6617 C CA . ALA A 1 805 ? -18.484 54.594 17.734 1 92.38 805 ALA A CA 1
ATOM 6618 C C . ALA A 1 805 ? -17.578 54.594 16.5 1 92.38 805 ALA A C 1
ATOM 6620 O O . ALA A 1 805 ? -17.219 53.562 15.977 1 92.38 805 ALA A O 1
ATOM 6621 N N . PHE A 1 806 ? -17.266 55.781 16.062 1 93.62 806 PHE A N 1
ATOM 6622 C CA . PHE A 1 806 ? -16.406 55.906 14.891 1 93.62 806 PHE A CA 1
ATOM 6623 C C . PHE A 1 806 ? -15.039 55.312 15.148 1 93.62 806 PHE A C 1
ATOM 6625 O O . PHE A 1 806 ? -14.531 54.531 14.328 1 93.62 806 PHE A O 1
ATOM 6632 N N . GLY A 1 807 ? -14.477 55.625 16.234 1 92.31 807 GLY A N 1
ATOM 6633 C CA . GLY A 1 807 ? -13.188 55.062 16.625 1 92.31 807 GLY A CA 1
ATOM 6634 C C . GLY A 1 807 ? -13.227 53.562 16.812 1 92.31 807 GLY A C 1
ATOM 6635 O O . GLY A 1 807 ? -12.305 52.844 16.406 1 92.31 807 GLY A O 1
ATOM 6636 N N . GLU A 1 808 ? -14.227 53.125 17.391 1 92.5 808 GLU A N 1
ATOM 6637 C CA . GLU A 1 808 ? -14.375 51.688 17.641 1 92.5 808 GLU A CA 1
ATOM 6638 C C . GLU A 1 808 ? -14.508 50.906 16.328 1 92.5 808 GLU A C 1
ATOM 6640 O O . GLU A 1 808 ? -13.875 49.875 16.156 1 92.5 808 GLU A O 1
ATOM 6645 N N . GLN A 1 809 ? -15.336 51.438 15.484 1 93.94 809 GLN A N 1
ATOM 6646 C CA . GLN A 1 809 ? -15.555 50.781 14.203 1 93.94 809 GLN A CA 1
ATOM 6647 C C . GLN A 1 809 ? -14.289 50.781 13.352 1 93.94 809 GLN A C 1
ATOM 6649 O O . GLN A 1 809 ? -13.984 49.812 12.656 1 93.94 809 GLN A O 1
ATOM 6654 N N . MET A 1 810 ? -13.602 51.875 13.359 1 94.12 810 MET A N 1
ATOM 6655 C CA . MET A 1 810 ? -12.359 51.969 12.594 1 94.12 810 MET A CA 1
ATOM 6656 C C . MET A 1 810 ? -11.32 51 13.109 1 94.12 810 MET A C 1
ATOM 6658 O O . MET A 1 810 ? -10.664 50.312 12.32 1 94.12 810 MET A O 1
ATOM 6662 N N . GLY A 1 811 ? -11.18 50.969 14.367 1 92.62 811 GLY A N 1
ATOM 6663 C CA . GLY A 1 811 ? -10.266 50 14.961 1 92.62 811 GLY A CA 1
ATOM 6664 C C . GLY A 1 811 ? -10.633 48.562 14.633 1 92.62 811 GLY A C 1
ATOM 6665 O O . GLY A 1 811 ? -9.766 47.75 14.344 1 92.62 811 GLY A O 1
ATOM 6666 N N . ASP A 1 812 ? -11.867 48.281 14.664 1 92.69 812 ASP A N 1
ATOM 6667 C CA . ASP A 1 812 ? -12.391 46.938 14.383 1 92.69 812 ASP A CA 1
ATOM 6668 C C . ASP A 1 812 ? -12.109 46.531 12.938 1 92.69 812 ASP A C 1
ATOM 6670 O O . ASP A 1 812 ? -11.641 45.406 12.688 1 92.69 812 ASP A O 1
ATOM 6674 N N . VAL A 1 813 ? -12.375 47.406 12.047 1 93.75 813 VAL A N 1
ATOM 6675 C CA . VAL A 1 813 ? -12.203 47.062 10.641 1 93.75 813 VAL A CA 1
ATOM 6676 C C . VAL A 1 813 ? -10.711 46.938 10.32 1 93.75 813 VAL A C 1
ATOM 6678 O O . VAL A 1 813 ? -10.312 46.094 9.531 1 93.75 813 VAL A O 1
ATOM 6681 N N . LEU A 1 814 ? -9.898 47.781 10.867 1 91.44 814 LEU A N 1
ATOM 6682 C CA . LEU A 1 814 ? -8.461 47.688 10.648 1 91.44 814 LEU A CA 1
ATOM 6683 C C . LEU A 1 814 ? -7.906 46.375 11.195 1 91.44 814 LEU A C 1
ATOM 6685 O O . LEU A 1 814 ? -7.09 45.719 10.547 1 91.44 814 LEU A O 1
ATOM 6689 N N . GLY A 1 815 ? -8.352 46.094 12.344 1 85.94 815 GLY A N 1
ATOM 6690 C CA . GLY A 1 815 ? -7.969 44.812 12.914 1 85.94 815 GLY A CA 1
ATOM 6691 C C . GLY A 1 815 ? -8.367 43.656 12.055 1 85.94 815 GLY A C 1
ATOM 6692 O O . GLY A 1 815 ? -7.559 42.75 11.797 1 85.94 815 GLY A O 1
ATOM 6693 N N . TYR A 1 816 ? -9.562 43.656 11.602 1 88 816 TYR A N 1
ATOM 6694 C CA . TYR A 1 816 ? -10.086 42.562 10.781 1 88 816 TYR A CA 1
ATOM 6695 C C . TYR A 1 816 ? -9.328 42.469 9.461 1 88 816 TYR A C 1
ATOM 6697 O O . TYR A 1 816 ? -8.93 41.375 9.055 1 88 816 TYR A O 1
ATOM 6705 N N . ARG A 1 817 ? -9.148 43.594 8.812 1 88.75 817 ARG A N 1
ATOM 6706 C CA . ARG A 1 817 ? -8.5 43.594 7.508 1 88.75 817 ARG A CA 1
ATOM 6707 C C . ARG A 1 817 ? -7.066 43.094 7.605 1 88.75 817 ARG A C 1
ATOM 6709 O O . ARG A 1 817 ? -6.574 42.406 6.703 1 88.75 817 ARG A O 1
ATOM 6716 N N . SER A 1 818 ? -6.434 43.469 8.602 1 83.12 818 SER A N 1
ATOM 6717 C CA . SER A 1 818 ? -5.078 42.969 8.828 1 83.12 818 SER A CA 1
ATOM 6718 C C . SER A 1 818 ? -5.066 41.469 9.016 1 83.12 818 SER A C 1
ATOM 6720 O O . SER A 1 818 ? -4.258 40.75 8.398 1 83.12 818 SER A O 1
ATOM 6722 N N . LEU A 1 819 ? -5.984 41.031 9.719 1 79.44 819 LEU A N 1
ATOM 6723 C CA . LEU A 1 819 ? -6.059 39.594 10 1 79.44 819 LEU A CA 1
ATOM 6724 C C . LEU A 1 819 ? -6.441 38.812 8.75 1 79.44 819 LEU A C 1
ATOM 6726 O O . LEU A 1 819 ? -5.969 37.688 8.547 1 79.44 819 LEU A O 1
ATOM 6730 N N . GLU A 1 820 ? -7.363 39.375 8.125 1 82.19 820 GLU A N 1
ATOM 6731 C CA . GLU A 1 820 ? -7.785 38.719 6.879 1 82.19 820 GLU A CA 1
ATOM 6732 C C . GLU A 1 820 ? -6.609 38.562 5.922 1 82.19 820 GLU A C 1
ATOM 6734 O O . GLU A 1 820 ? -6.516 37.562 5.215 1 82.19 820 GLU A O 1
ATOM 6739 N N . TYR A 1 821 ? -5.746 39.469 5.875 1 80.94 821 TYR A N 1
ATOM 6740 C CA . TYR A 1 821 ? -4.562 39.375 5.031 1 80.94 821 TYR A CA 1
ATOM 6741 C C . TYR A 1 821 ? -3.656 38.25 5.492 1 80.94 821 TYR A C 1
ATOM 6743 O O . TYR A 1 821 ? -3.164 37.469 4.676 1 80.94 821 TYR A O 1
ATOM 6751 N N . TYR A 1 822 ? -3.426 38.188 6.723 1 74.44 822 TYR A N 1
ATOM 6752 C CA . TYR A 1 822 ? -2.543 37.156 7.246 1 74.44 822 TYR A CA 1
ATOM 6753 C C . TYR A 1 822 ? -3.121 35.781 6.996 1 74.44 822 TYR A C 1
ATOM 6755 O O . TYR A 1 822 ? -2.385 34.812 6.699 1 74.44 822 TYR A O 1
ATOM 6763 N N . ARG A 1 823 ? -4.363 35.719 7.102 1 73.06 823 ARG A N 1
ATOM 6764 C CA . ARG A 1 823 ? -5.023 34.438 6.809 1 73.06 823 ARG A CA 1
ATOM 6765 C C . ARG A 1 823 ? -4.777 34 5.363 1 73.06 823 ARG A C 1
ATOM 6767 O O . ARG A 1 823 ? -4.43 32.844 5.102 1 73.06 823 ARG A O 1
ATOM 6774 N N . ARG A 1 824 ? -4.953 34.875 4.523 1 74.12 824 ARG A N 1
ATOM 6775 C CA . ARG A 1 824 ? -4.777 34.594 3.104 1 74.12 824 ARG A CA 1
ATOM 6776 C C . ARG A 1 824 ? -3.332 34.219 2.793 1 74.12 824 ARG A C 1
ATOM 6778 O O . ARG A 1 824 ? -3.074 33.344 1.959 1 74.12 824 ARG A O 1
ATOM 6785 N N . ARG A 1 825 ? -2.512 34.875 3.445 1 71.69 825 ARG A N 1
ATOM 6786 C CA . ARG A 1 825 ? -1.087 34.625 3.262 1 71.69 825 ARG A CA 1
ATOM 6787 C C . ARG A 1 825 ? -0.728 33.219 3.676 1 71.69 825 ARG A C 1
ATOM 6789 O O . ARG A 1 825 ? 0.04 32.531 2.988 1 71.69 825 ARG A O 1
ATOM 6796 N N . TYR A 1 826 ? -1.314 32.75 4.656 1 63.38 826 TYR A N 1
ATOM 6797 C CA . TYR A 1 826 ? -0.95 31.453 5.207 1 63.38 826 TYR A CA 1
ATOM 6798 C C . TYR A 1 826 ? -1.726 30.328 4.527 1 63.38 826 TYR A C 1
ATOM 6800 O O . TYR A 1 826 ? -1.272 29.188 4.496 1 63.38 826 TYR A O 1
ATOM 6808 N N . GLU A 1 827 ? -2.908 30.672 4.129 1 63.81 827 GLU A N 1
ATOM 6809 C CA . GLU A 1 827 ? -3.65 29.672 3.369 1 63.81 827 GLU A CA 1
ATOM 6810 C C . GLU A 1 827 ? -2.947 29.344 2.055 1 63.81 827 GLU A C 1
ATOM 6812 O O . GLU A 1 827 ? -3.023 28.219 1.569 1 63.81 827 GLU A O 1
ATOM 6817 N N . LYS A 1 828 ? -2.275 30.25 1.483 1 57.94 828 LYS A N 1
ATOM 6818 C CA . LYS A 1 828 ? -1.575 30.047 0.219 1 57.94 828 LYS A CA 1
ATOM 6819 C C . LYS A 1 828 ? -0.253 29.312 0.433 1 57.94 828 LYS A C 1
ATOM 6821 O O . LYS A 1 828 ? 0.216 28.594 -0.452 1 57.94 828 LYS A O 1
ATOM 6826 N N . GLU A 1 829 ? 0.234 29.438 1.555 1 55.81 829 GLU A N 1
ATOM 6827 C CA . GLU A 1 829 ? 1.513 28.781 1.818 1 55.81 829 GLU A CA 1
ATOM 6828 C C . GLU A 1 829 ? 1.315 27.328 2.242 1 55.81 829 GLU A C 1
ATOM 6830 O O . GLU A 1 829 ? 2.113 26.469 1.887 1 55.81 829 GLU A O 1
ATOM 6835 N N . MET B 1 1 ? -1.169 -10.297 -19.906 1 28.11 1 MET B N 1
ATOM 6836 C CA . MET B 1 1 ? -0.912 -9.633 -21.188 1 28.11 1 MET B CA 1
ATOM 6837 C C . MET B 1 1 ? 0.557 -9.758 -21.578 1 28.11 1 MET B C 1
ATOM 6839 O O . MET B 1 1 ? 1.442 -9.586 -20.734 1 28.11 1 MET B O 1
ATOM 6843 N N . ALA B 1 2 ? 0.686 -10.5 -22.531 1 37.62 2 ALA B N 1
ATOM 6844 C CA . ALA B 1 2 ? 2.016 -10.633 -23.125 1 37.62 2 ALA B CA 1
ATOM 6845 C C . ALA B 1 2 ? 2.641 -9.266 -23.391 1 37.62 2 ALA B C 1
ATOM 6847 O O . ALA B 1 2 ? 1.956 -8.344 -23.828 1 37.62 2 ALA B O 1
ATOM 6848 N N . GLN B 1 3 ? 3.652 -8.961 -22.703 1 45.41 3 GLN B N 1
ATOM 6849 C CA . GLN B 1 3 ? 4.367 -7.73 -23.031 1 45.41 3 GLN B CA 1
ATOM 6850 C C . GLN B 1 3 ? 5.27 -7.918 -24.25 1 45.41 3 GLN B C 1
ATOM 6852 O O . GLN B 1 3 ? 5.824 -9 -24.453 1 45.41 3 GLN B O 1
ATOM 6857 N N . SER B 1 4 ? 5.105 -7.125 -25.203 1 42.44 4 SER B N 1
ATOM 6858 C CA . SER B 1 4 ? 5.973 -7.055 -26.375 1 42.44 4 SER B CA 1
ATOM 6859 C C . SER B 1 4 ? 7.395 -6.656 -25.984 1 42.44 4 SER B C 1
ATOM 6861 O O . SER B 1 4 ? 7.59 -5.723 -25.203 1 42.44 4 SER B O 1
ATOM 6863 N N . ASN B 1 5 ? 8.18 -7.613 -25.828 1 42.84 5 ASN B N 1
ATOM 6864 C CA . ASN B 1 5 ? 9.57 -7.25 -25.562 1 42.84 5 ASN B CA 1
ATOM 6865 C C . ASN B 1 5 ? 10.383 -7.188 -26.859 1 42.84 5 ASN B C 1
ATOM 6867 O O . ASN B 1 5 ? 10.07 -7.883 -27.828 1 42.84 5 ASN B O 1
ATOM 6871 N N . PHE B 1 6 ? 11.008 -6.137 -27.156 1 36.5 6 PHE B N 1
ATOM 6872 C CA . PHE B 1 6 ? 11.852 -5.855 -28.312 1 36.5 6 PHE B CA 1
ATOM 6873 C C . PHE B 1 6 ? 13.281 -6.344 -28.078 1 36.5 6 PHE B C 1
ATOM 6875 O O . PHE B 1 6 ? 13.789 -6.262 -26.969 1 36.5 6 PHE B O 1
ATOM 6882 N N . GLU B 1 7 ? 13.633 -7.238 -28.938 1 41.38 7 GLU B N 1
ATOM 6883 C CA . GLU B 1 7 ? 15.055 -7.57 -28.953 1 41.38 7 GLU B CA 1
ATOM 6884 C C . GLU B 1 7 ? 15.859 -6.523 -29.703 1 41.38 7 GLU B C 1
ATOM 6886 O O . GLU B 1 7 ? 15.586 -6.246 -30.875 1 41.38 7 GLU B O 1
ATOM 6891 N N . GLU B 1 8 ? 16.484 -5.656 -29.219 1 41.03 8 GLU B N 1
ATOM 6892 C CA . GLU B 1 8 ? 17.375 -4.723 -29.891 1 41.03 8 GLU B CA 1
ATOM 6893 C C . GLU B 1 8 ? 18.609 -5.441 -30.438 1 41.03 8 GLU B C 1
ATOM 6895 O O . GLU B 1 8 ? 19.297 -6.148 -29.703 1 41.03 8 GLU B O 1
ATOM 6900 N N . ARG B 1 9 ? 18.719 -5.676 -31.797 1 39.75 9 ARG B N 1
ATOM 6901 C CA . ARG B 1 9 ? 19.969 -6.082 -32.438 1 39.75 9 ARG B CA 1
ATOM 6902 C C . ARG B 1 9 ? 21.031 -4.992 -32.312 1 39.75 9 ARG B C 1
ATOM 6904 O O . ARG B 1 9 ? 20.969 -3.973 -33 1 39.75 9 ARG B O 1
ATOM 6911 N N . ILE B 1 10 ? 21.625 -4.75 -31.172 1 44.72 10 ILE B N 1
ATOM 6912 C CA . ILE B 1 10 ? 22.703 -3.775 -31.016 1 44.72 10 ILE B CA 1
ATOM 6913 C C . ILE B 1 10 ? 23.969 -4.293 -31.688 1 44.72 10 ILE B C 1
ATOM 6915 O O . ILE B 1 10 ? 24.453 -5.383 -31.359 1 44.72 10 ILE B O 1
ATOM 6919 N N . ASP B 1 11 ? 24.328 -3.842 -32.75 1 46.53 11 ASP B N 1
ATOM 6920 C CA . ASP B 1 11 ? 25.656 -4.035 -33.375 1 46.53 11 ASP B CA 1
ATOM 6921 C C . ASP B 1 11 ? 26.75 -3.713 -32.375 1 46.53 11 ASP B C 1
ATOM 6923 O O . ASP B 1 11 ? 27.031 -2.543 -32.094 1 46.53 11 ASP B O 1
ATOM 6927 N N . THR B 1 12 ? 27.188 -4.504 -31.5 1 52.75 12 THR B N 1
ATOM 6928 C CA . THR B 1 12 ? 28.234 -4.512 -30.484 1 52.75 12 THR B CA 1
ATOM 6929 C C . THR B 1 12 ? 29.562 -4.051 -31.094 1 52.75 12 THR B C 1
ATOM 6931 O O . THR B 1 12 ? 30.531 -3.797 -30.359 1 52.75 12 THR B O 1
ATOM 6934 N N . TYR B 1 13 ? 29.672 -4.055 -32.406 1 51.78 13 TYR B N 1
ATOM 6935 C CA . TYR B 1 13 ? 30.984 -3.943 -33.031 1 51.78 13 TYR B CA 1
ATOM 6936 C C . TYR B 1 13 ? 31.562 -2.551 -32.812 1 51.78 13 TYR B C 1
ATOM 6938 O O . TYR B 1 13 ? 32.781 -2.375 -32.812 1 51.78 13 TYR B O 1
ATOM 6946 N N . GLU B 1 14 ? 30.734 -1.598 -32.406 1 65.69 14 GLU B N 1
ATOM 6947 C CA . GLU B 1 14 ? 31.328 -0.266 -32.406 1 65.69 14 GLU B CA 1
ATOM 6948 C C . GLU B 1 14 ? 31.516 0.252 -31 1 65.69 14 GLU B C 1
ATOM 6950 O O . GLU B 1 14 ? 31.984 1.381 -30.797 1 65.69 14 GLU B O 1
ATOM 6955 N N . ILE B 1 15 ? 31.375 -0.647 -29.953 1 78.62 15 ILE B N 1
ATOM 6956 C CA . ILE B 1 15 ? 31.531 -0.13 -28.609 1 78.62 15 ILE B CA 1
ATOM 6957 C C . ILE B 1 15 ? 32.906 -0.491 -28.062 1 78.62 15 ILE B C 1
ATOM 6959 O O . ILE B 1 15 ? 33.281 -1.665 -28.047 1 78.62 15 ILE B O 1
ATOM 6963 N N . GLU B 1 16 ? 33.625 0.521 -27.766 1 85 16 GLU B N 1
ATOM 6964 C CA . GLU B 1 16 ? 34.969 0.336 -27.234 1 85 16 GLU B CA 1
ATOM 6965 C C . GLU B 1 16 ? 34.906 -0.073 -25.766 1 85 16 GLU B C 1
ATOM 6967 O O . GLU B 1 16 ? 33.969 0.275 -25.047 1 85 16 GLU B O 1
ATOM 6972 N N . SER B 1 17 ? 35.875 -0.838 -25.344 1 91.19 17 SER B N 1
ATOM 6973 C CA . SER B 1 17 ? 36.031 -1.258 -23.953 1 91.19 17 SER B CA 1
ATOM 6974 C C . SER B 1 17 ? 36.312 -0.069 -23.047 1 91.19 17 SER B C 1
ATOM 6976 O O . SER B 1 17 ? 37.062 0.84 -23.422 1 91.19 17 SER B O 1
ATOM 6978 N N . THR B 1 18 ? 35.625 -0.061 -21.922 1 93.69 18 THR B N 1
ATOM 6979 C CA . THR B 1 18 ? 35.844 0.982 -20.922 1 93.69 18 THR B CA 1
ATOM 6980 C C . THR B 1 18 ? 35.812 0.404 -19.516 1 93.69 18 THR B C 1
ATOM 6982 O O . THR B 1 18 ? 35.188 -0.642 -19.281 1 93.69 18 THR B O 1
ATOM 6985 N N . ASN B 1 19 ? 36.5 1.029 -18.594 1 95.62 19 ASN B N 1
ATOM 6986 C CA . ASN B 1 19 ? 36.469 0.62 -17.203 1 95.62 19 ASN B CA 1
ATOM 6987 C C . ASN B 1 19 ? 35.5 1.483 -16.391 1 95.62 19 ASN B C 1
ATOM 6989 O O . ASN B 1 19 ? 35.281 1.227 -15.211 1 95.62 19 ASN B O 1
ATOM 6993 N N . VAL B 1 20 ? 34.938 2.482 -17.094 1 96.75 20 VAL B N 1
ATOM 6994 C CA . VAL B 1 20 ? 34.031 3.41 -16.438 1 96.75 20 VAL B CA 1
ATOM 6995 C C . VAL B 1 20 ? 32.656 3.307 -17.078 1 96.75 20 VAL B C 1
ATOM 6997 O O . VAL B 1 20 ? 32.438 3.727 -18.219 1 96.75 20 VAL B O 1
ATOM 7000 N N . MET B 1 21 ? 31.703 2.764 -16.328 1 97.38 21 MET B N 1
ATOM 7001 C CA . MET B 1 21 ? 30.312 2.658 -16.781 1 97.38 21 MET B CA 1
ATOM 7002 C C . MET B 1 21 ? 29.391 3.514 -15.914 1 97.38 21 MET B C 1
ATOM 7004 O O . MET B 1 21 ? 29.141 3.18 -14.758 1 97.38 21 MET B O 1
ATOM 7008 N N . THR B 1 22 ? 28.844 4.551 -16.484 1 96.5 22 THR B N 1
ATOM 7009 C CA . THR B 1 22 ? 28.047 5.492 -15.703 1 96.5 22 THR B CA 1
ATOM 7010 C C . THR B 1 22 ? 26.609 5.551 -16.219 1 96.5 22 THR B C 1
ATOM 7012 O O . THR B 1 22 ? 25.766 6.199 -15.609 1 96.5 22 THR B O 1
ATOM 7015 N N . GLY B 1 23 ? 26.359 4.828 -17.328 1 93.25 23 GLY B N 1
ATOM 7016 C CA . GLY B 1 23 ? 25.016 4.832 -17.906 1 93.25 23 GLY B CA 1
ATOM 7017 C C . GLY B 1 23 ? 24.688 6.117 -18.641 1 93.25 23 GLY B C 1
ATOM 7018 O O . GLY B 1 23 ? 25.5 6.629 -19.406 1 93.25 23 GLY B O 1
ATOM 7019 N N . ASP B 1 24 ? 23.469 6.52 -18.547 1 88.25 24 ASP B N 1
ATOM 7020 C CA . ASP B 1 24 ? 22.969 7.742 -19.172 1 88.25 24 ASP B CA 1
ATOM 7021 C C . ASP B 1 24 ? 22.781 7.559 -20.672 1 88.25 24 ASP B C 1
ATOM 7023 O O . ASP B 1 24 ? 22.484 6.461 -21.141 1 88.25 24 ASP B O 1
ATOM 7027 N N . ARG B 1 25 ? 22.953 8.648 -21.469 1 83.56 25 ARG B N 1
ATOM 7028 C CA . ARG B 1 25 ? 22.594 8.633 -22.875 1 83.56 25 ARG B CA 1
ATOM 7029 C C . ARG B 1 25 ? 23.734 8.086 -23.734 1 83.56 25 ARG B C 1
ATOM 7031 O O . ARG B 1 25 ? 23.516 7.715 -24.891 1 83.56 25 ARG B O 1
ATOM 7038 N N . ASP B 1 26 ? 24.875 7.953 -23.141 1 86.12 26 ASP B N 1
ATOM 7039 C CA . ASP B 1 26 ? 26.031 7.441 -23.875 1 86.12 26 ASP B CA 1
ATOM 7040 C C . ASP B 1 26 ? 26.094 5.918 -23.812 1 86.12 26 ASP B C 1
ATOM 7042 O O . ASP B 1 26 ? 26.531 5.348 -22.812 1 86.12 26 ASP B O 1
ATOM 7046 N N . ARG B 1 27 ? 25.859 5.293 -24.875 1 88.81 27 ARG B N 1
ATOM 7047 C CA . ARG B 1 27 ? 25.797 3.836 -24.938 1 88.81 27 ARG B CA 1
ATOM 7048 C C . ARG B 1 27 ? 27.141 3.213 -24.625 1 88.81 27 ARG B C 1
ATOM 7050 O O . ARG B 1 27 ? 27.219 2.07 -24.156 1 88.81 27 ARG B O 1
ATOM 7057 N N . SER B 1 28 ? 28.172 3.959 -24.828 1 90.69 28 SER B N 1
ATOM 7058 C CA . SER B 1 28 ? 29.516 3.439 -24.578 1 90.69 28 SER B CA 1
ATOM 7059 C C . SER B 1 28 ? 29.781 3.297 -23.078 1 90.69 28 SER B C 1
ATOM 7061 O O . SER B 1 28 ? 30.734 2.631 -22.672 1 90.69 28 SER B O 1
ATOM 7063 N N . ARG B 1 29 ? 28.875 3.826 -22.297 1 94.12 29 ARG B N 1
ATOM 7064 C CA . ARG B 1 29 ? 29.062 3.787 -20.859 1 94.12 29 ARG B CA 1
ATOM 7065 C C . ARG B 1 29 ? 28.078 2.816 -20.203 1 94.12 29 ARG B C 1
ATOM 7067 O O . ARG B 1 29 ? 27.953 2.771 -18.984 1 94.12 29 ARG B O 1
ATOM 7074 N N . TYR B 1 30 ? 27.406 2.047 -21.109 1 94.56 30 TYR B N 1
ATOM 7075 C CA . TYR B 1 30 ? 26.5 1.038 -20.578 1 94.56 30 TYR B CA 1
ATOM 7076 C C . TYR B 1 30 ? 27.266 -0.155 -20.031 1 94.56 30 TYR B C 1
ATOM 7078 O O . TYR B 1 30 ? 28.219 -0.621 -20.641 1 94.56 30 TYR B O 1
ATOM 7086 N N . LEU B 1 31 ? 26.812 -0.605 -18.891 1 97 31 LEU B N 1
ATOM 7087 C CA . LEU B 1 31 ? 27.391 -1.816 -18.312 1 97 31 LEU B CA 1
ATOM 7088 C C . LEU B 1 31 ? 27.109 -3.023 -19.203 1 97 31 LEU B C 1
ATOM 7090 O O . LEU B 1 31 ? 27.953 -3.924 -19.312 1 97 31 LEU B O 1
ATOM 7094 N N . TYR B 1 32 ? 26.031 -3.043 -19.906 1 95.88 32 TYR B N 1
ATOM 7095 C CA . TYR B 1 32 ? 25.516 -4.133 -20.734 1 95.88 32 TYR B CA 1
ATOM 7096 C C . TYR B 1 32 ? 26.562 -4.609 -21.719 1 95.88 32 TYR B C 1
ATOM 7098 O O . TYR B 1 32 ? 26.891 -5.801 -21.781 1 95.88 32 TYR B O 1
ATOM 7106 N N . TYR B 1 33 ? 27.141 -3.686 -22.391 1 95.25 33 TYR B N 1
ATOM 7107 C CA . TYR B 1 33 ? 28.062 -4.039 -23.469 1 95.25 33 TYR B CA 1
ATOM 7108 C C . TYR B 1 33 ? 29.391 -4.539 -22.922 1 95.25 33 TYR B C 1
ATOM 7110 O O . TYR B 1 33 ? 30.031 -5.402 -23.531 1 95.25 33 TYR B O 1
ATOM 7118 N N . GLN B 1 34 ? 29.766 -4 -21.812 1 96.31 34 GLN B N 1
ATOM 7119 C CA . GLN B 1 34 ? 31 -4.465 -21.188 1 96.31 34 GLN B CA 1
ATOM 7120 C C . GLN B 1 34 ? 30.859 -5.895 -20.672 1 96.31 34 GLN B C 1
ATOM 7122 O O . GLN B 1 34 ? 31.781 -6.703 -20.781 1 96.31 34 GLN B O 1
ATOM 7127 N N . LEU B 1 35 ? 29.688 -6.191 -20.109 1 97.44 35 LEU B N 1
ATOM 7128 C CA . LEU B 1 35 ? 29.422 -7.547 -19.641 1 97.44 35 LEU B CA 1
ATOM 7129 C C . LEU B 1 35 ? 29.422 -8.531 -20.797 1 97.44 35 LEU B C 1
ATOM 7131 O O . LEU B 1 35 ? 29.938 -9.648 -20.672 1 97.44 35 LEU B O 1
ATOM 7135 N N . LYS B 1 36 ? 28.797 -8.109 -21.859 1 96.06 36 LYS B N 1
ATOM 7136 C CA . LYS B 1 36 ? 28.75 -8.953 -23.047 1 96.06 36 LYS B CA 1
ATOM 7137 C C . LYS B 1 36 ? 30.156 -9.32 -23.516 1 96.06 36 LYS B C 1
ATOM 7139 O O . LYS B 1 36 ? 30.438 -10.484 -23.812 1 96.06 36 LYS B O 1
ATOM 7144 N N . MET B 1 37 ? 30.984 -8.344 -23.547 1 95.38 37 MET B N 1
ATOM 7145 C CA . MET B 1 37 ? 32.375 -8.555 -23.984 1 95.38 37 MET B CA 1
ATOM 7146 C C . MET B 1 37 ? 33.125 -9.477 -23.031 1 95.38 37 MET B C 1
ATOM 7148 O O . MET B 1 37 ? 33.844 -10.359 -23.453 1 95.38 37 MET B O 1
ATOM 7152 N N . SER B 1 38 ? 32.938 -9.281 -21.781 1 97 38 SER B N 1
ATOM 7153 C CA . SER B 1 38 ? 33.594 -10.102 -20.766 1 97 38 SER B CA 1
ATOM 7154 C C . SER B 1 38 ? 33.094 -11.547 -20.812 1 97 38 SER B C 1
ATOM 7156 O O . SER B 1 38 ? 33.875 -12.484 -20.688 1 97 38 SER B O 1
ATOM 7158 N N . MET B 1 39 ? 31.812 -11.75 -21 1 97.31 39 MET B N 1
ATOM 7159 C CA . MET B 1 39 ? 31.234 -13.086 -21.016 1 97.31 39 MET B CA 1
ATOM 7160 C C . MET B 1 39 ? 31.75 -13.883 -22.219 1 97.31 39 MET B C 1
ATOM 7162 O O . MET B 1 39 ? 31.922 -15.102 -22.125 1 97.31 39 MET B O 1
ATOM 7166 N N . ALA B 1 40 ? 32 -13.164 -23.266 1 95.62 40 ALA B N 1
ATOM 7167 C CA . ALA B 1 40 ? 32.438 -13.805 -24.5 1 95.62 40 ALA B CA 1
ATOM 7168 C C . ALA B 1 40 ? 33.812 -14.438 -24.312 1 95.62 40 ALA B C 1
ATOM 7170 O O . ALA B 1 40 ? 34.156 -15.422 -24.969 1 95.62 40 ALA B O 1
ATOM 7171 N N . LYS B 1 41 ? 34.594 -13.945 -23.328 1 95.38 41 LYS B N 1
ATOM 7172 C CA . LYS B 1 41 ? 35.969 -14.375 -23.203 1 95.38 41 LYS B CA 1
ATOM 7173 C C . LYS B 1 41 ? 36.188 -15.18 -21.922 1 95.38 41 LYS B C 1
ATOM 7175 O O . LYS B 1 41 ? 37.219 -15.852 -21.766 1 95.38 41 LYS B O 1
ATOM 7180 N N . ALA B 1 42 ? 35.281 -15.227 -21.109 1 97.31 42 ALA B N 1
ATOM 7181 C CA . ALA B 1 42 ? 35.469 -15.734 -19.75 1 97.31 42 ALA B CA 1
ATOM 7182 C C . ALA B 1 42 ? 35.594 -17.25 -19.75 1 97.31 42 ALA B C 1
ATOM 7184 O O . ALA B 1 42 ? 35.031 -17.938 -20.594 1 97.31 42 ALA B O 1
ATOM 7185 N N . LYS B 1 43 ? 36.344 -17.797 -18.797 1 97.44 43 LYS B N 1
ATOM 7186 C CA . LYS B 1 43 ? 36.469 -19.219 -18.516 1 97.44 43 LYS B CA 1
ATOM 7187 C C . LYS B 1 43 ? 35.625 -19.609 -17.297 1 97.44 43 LYS B C 1
ATOM 7189 O O . LYS B 1 43 ? 35.281 -20.781 -17.125 1 97.44 43 LYS B O 1
ATOM 7194 N N . GLN B 1 44 ? 35.344 -18.688 -16.531 1 98.06 44 GLN B N 1
ATOM 7195 C CA . GLN B 1 44 ? 34.438 -18.797 -15.383 1 98.06 44 GLN B CA 1
ATOM 7196 C C . GLN B 1 44 ? 33.781 -17.453 -15.094 1 98.06 44 GLN B C 1
ATOM 7198 O O . GLN B 1 44 ? 34.375 -16.391 -15.266 1 98.06 44 GLN B O 1
ATOM 7203 N N . ILE B 1 45 ? 32.562 -17.5 -14.664 1 98.62 45 ILE B N 1
ATOM 7204 C CA . ILE B 1 45 ? 31.812 -16.281 -14.398 1 98.62 45 ILE B CA 1
ATOM 7205 C C . ILE B 1 45 ? 31.172 -16.359 -13.016 1 98.62 45 ILE B C 1
ATOM 7207 O O . ILE B 1 45 ? 30.469 -17.328 -12.703 1 98.62 45 ILE B O 1
ATOM 7211 N N . ASP B 1 46 ? 31.391 -15.398 -12.141 1 98.75 46 ASP B N 1
ATOM 7212 C CA . ASP B 1 46 ? 30.766 -15.266 -10.828 1 98.75 46 ASP B CA 1
ATOM 7213 C C . ASP B 1 46 ? 30.031 -13.938 -10.695 1 98.75 46 ASP B C 1
ATOM 7215 O O . ASP B 1 46 ? 30.625 -12.875 -10.875 1 98.75 46 ASP B O 1
ATOM 7219 N N . ILE B 1 47 ? 28.75 -14.031 -10.359 1 98.69 47 ILE B N 1
ATOM 7220 C CA . ILE B 1 47 ? 27.922 -12.836 -10.273 1 98.69 47 ILE B CA 1
ATOM 7221 C C . ILE B 1 47 ? 27.312 -12.742 -8.875 1 98.69 47 ILE B C 1
ATOM 7223 O O . ILE B 1 47 ? 26.766 -13.719 -8.359 1 98.69 47 ILE B O 1
ATOM 7227 N N . ILE B 1 48 ? 27.391 -11.633 -8.203 1 98.25 48 ILE B N 1
ATOM 7228 C CA . ILE B 1 48 ? 26.703 -11.344 -6.945 1 98.25 48 ILE B CA 1
ATOM 7229 C C . ILE B 1 48 ? 25.922 -10.039 -7.078 1 98.25 48 ILE B C 1
ATOM 7231 O O . ILE B 1 48 ? 26.5 -8.977 -7.32 1 98.25 48 ILE B O 1
ATOM 7235 N N . VAL B 1 49 ? 24.578 -10.125 -6.969 1 97.44 49 VAL B N 1
ATOM 7236 C CA . VAL B 1 49 ? 23.703 -8.961 -7.105 1 97.44 49 VAL B CA 1
ATOM 7237 C C . VAL B 1 49 ? 22.609 -9.008 -6.047 1 97.44 49 VAL B C 1
ATOM 7239 O O . VAL B 1 49 ? 22.25 -10.086 -5.562 1 97.44 49 VAL B O 1
ATOM 7242 N N . SER B 1 50 ? 22.062 -7.848 -5.742 1 94 50 SER B N 1
ATOM 7243 C CA . SER B 1 50 ? 21.047 -7.742 -4.715 1 94 50 SER B CA 1
ATOM 7244 C C . SER B 1 50 ? 19.719 -8.312 -5.203 1 94 50 SER B C 1
ATOM 7246 O O . SER B 1 50 ? 18.953 -8.898 -4.422 1 94 50 SER B O 1
ATOM 7248 N N . PHE B 1 51 ? 19.391 -8.039 -6.492 1 93.25 51 PHE B N 1
ATOM 7249 C CA . PHE B 1 51 ? 18.141 -8.594 -7 1 93.25 51 PHE B CA 1
ATOM 7250 C C . PHE B 1 51 ? 18.234 -8.852 -8.5 1 93.25 51 PHE B C 1
ATOM 7252 O O . PHE B 1 51 ? 19.125 -8.32 -9.172 1 93.25 51 PHE B O 1
ATOM 7259 N N . LEU B 1 52 ? 17.344 -9.68 -8.969 1 96.06 52 LEU B N 1
ATOM 7260 C CA . LEU B 1 52 ? 17.188 -10.023 -10.375 1 96.06 52 LEU B CA 1
ATOM 7261 C C . LEU B 1 52 ? 15.797 -9.633 -10.875 1 96.06 52 LEU B C 1
ATOM 7263 O O . LEU B 1 52 ? 14.789 -10.023 -10.281 1 96.06 52 LEU B O 1
ATOM 7267 N N . MET B 1 53 ? 15.805 -8.906 -11.922 1 93.19 53 MET B N 1
ATOM 7268 C CA . MET B 1 53 ? 14.547 -8.641 -12.602 1 93.19 53 MET B CA 1
ATOM 7269 C C . MET B 1 53 ? 14.5 -9.359 -13.953 1 93.19 53 MET B C 1
ATOM 7271 O O . MET B 1 53 ? 15.531 -9.547 -14.594 1 93.19 53 MET B O 1
ATOM 7275 N N . GLU B 1 54 ? 13.305 -9.703 -14.32 1 93 54 GLU B N 1
ATOM 7276 C CA . GLU B 1 54 ? 13.078 -10.43 -15.57 1 93 54 GLU B CA 1
ATOM 7277 C C . GLU B 1 54 ? 13.672 -9.672 -16.75 1 93 54 GLU B C 1
ATOM 7279 O O . GLU B 1 54 ? 14.305 -10.273 -17.625 1 93 54 GLU B O 1
ATOM 7284 N N . SER B 1 55 ? 13.539 -8.383 -16.781 1 90.81 55 SER B N 1
ATOM 7285 C CA . SER B 1 55 ? 13.992 -7.539 -17.875 1 90.81 55 SER B CA 1
ATOM 7286 C C . SER B 1 55 ? 15.508 -7.629 -18.062 1 90.81 55 SER B C 1
ATOM 7288 O O . SER B 1 55 ? 15.992 -7.77 -19.188 1 90.81 55 SER B O 1
ATOM 7290 N N . GLY B 1 56 ? 16.203 -7.582 -16.984 1 94.88 56 GLY B N 1
ATOM 7291 C CA . GLY B 1 56 ? 17.656 -7.648 -17.031 1 94.88 56 GLY B CA 1
ATOM 7292 C C . GLY B 1 56 ? 18.188 -9.031 -17.391 1 94.88 56 GLY B C 1
ATOM 7293 O O . GLY B 1 56 ? 19.109 -9.164 -18.172 1 94.88 56 GLY B O 1
ATOM 7294 N N . VAL B 1 57 ? 17.578 -10.031 -16.828 1 96 57 VAL B N 1
ATOM 7295 C CA . VAL B 1 57 ? 18 -11.406 -17.078 1 96 57 VAL B CA 1
ATOM 7296 C C . VAL B 1 57 ? 17.844 -11.734 -18.562 1 96 57 VAL B C 1
ATOM 7298 O O . VAL B 1 57 ? 18.719 -12.344 -19.172 1 96 57 VAL B O 1
ATOM 7301 N N . ARG B 1 58 ? 16.766 -11.336 -19.156 1 93.75 58 ARG B N 1
ATOM 7302 C CA . ARG B 1 58 ? 16.516 -11.578 -20.578 1 93.75 58 ARG B CA 1
ATOM 7303 C C . ARG B 1 58 ? 17.625 -11 -21.438 1 93.75 58 ARG B C 1
ATOM 7305 O O . ARG B 1 58 ? 17.969 -11.57 -22.484 1 93.75 58 ARG B O 1
ATOM 7312 N N . MET B 1 59 ? 18.172 -9.938 -21.016 1 94.19 59 MET B N 1
ATOM 7313 C CA . MET B 1 59 ? 19.188 -9.258 -21.797 1 94.19 59 MET B CA 1
ATOM 7314 C C . MET B 1 59 ? 20.5 -10.047 -21.781 1 94.19 59 MET B C 1
ATOM 7316 O O . MET B 1 59 ? 21.266 -9.992 -22.734 1 94.19 59 MET B O 1
ATOM 7320 N N . LEU B 1 60 ? 20.719 -10.797 -20.766 1 96.88 60 LEU B N 1
ATOM 7321 C CA . LEU B 1 60 ? 22.016 -11.445 -20.578 1 96.88 60 LEU B CA 1
ATOM 7322 C C . LEU B 1 60 ? 21.938 -12.93 -20.938 1 96.88 60 LEU B C 1
ATOM 7324 O O . LEU B 1 60 ? 22.953 -13.609 -21 1 96.88 60 LEU B O 1
ATOM 7328 N N . LEU B 1 61 ? 20.766 -13.445 -21.188 1 95.5 61 LEU B N 1
ATOM 7329 C CA . LEU B 1 61 ? 20.5 -14.883 -21.297 1 95.5 61 LEU B CA 1
ATOM 7330 C C . LEU B 1 61 ? 21.297 -15.492 -22.453 1 95.5 61 LEU B C 1
ATOM 7332 O O . LEU B 1 61 ? 21.953 -16.531 -22.281 1 95.5 61 LEU B O 1
ATOM 7336 N N . ASN B 1 62 ? 21.266 -14.898 -23.578 1 94.94 62 ASN B N 1
ATOM 7337 C CA . ASN B 1 62 ? 21.938 -15.453 -24.75 1 94.94 62 ASN B CA 1
ATOM 7338 C C . ASN B 1 62 ? 23.453 -15.523 -24.547 1 94.94 62 ASN B C 1
ATOM 7340 O O . ASN B 1 62 ? 24.094 -16.5 -24.953 1 94.94 62 ASN B O 1
ATOM 7344 N N . ASP B 1 63 ? 23.969 -14.492 -24.016 1 96.88 63 ASP B N 1
ATOM 7345 C CA . ASP B 1 63 ? 25.406 -14.461 -23.766 1 96.88 63 ASP B CA 1
ATOM 7346 C C . ASP B 1 63 ? 25.812 -15.492 -22.719 1 96.88 63 ASP B C 1
ATOM 7348 O O . ASP B 1 63 ? 26.859 -16.125 -22.828 1 96.88 63 ASP B O 1
ATOM 7352 N N . MET B 1 64 ? 25.016 -15.648 -21.734 1 97.56 64 MET B N 1
ATOM 7353 C CA . MET B 1 64 ? 25.266 -16.672 -20.719 1 97.56 64 MET B CA 1
ATOM 7354 C C . MET B 1 64 ? 25.188 -18.062 -21.344 1 97.56 64 MET B C 1
ATOM 7356 O O . MET B 1 64 ? 26.016 -18.938 -21.031 1 97.56 64 MET B O 1
ATOM 7360 N N . LYS B 1 65 ? 24.234 -18.25 -22.188 1 96.38 65 LYS B N 1
ATOM 7361 C CA . LYS B 1 65 ? 24.078 -19.547 -22.859 1 96.38 65 LYS B CA 1
ATOM 7362 C C . LYS B 1 65 ? 25.297 -19.875 -23.719 1 96.38 65 LYS B C 1
ATOM 7364 O O . LYS B 1 65 ? 25.797 -21 -23.672 1 96.38 65 LYS B O 1
ATOM 7369 N N . ARG B 1 66 ? 25.766 -18.906 -24.422 1 96.62 66 ARG B N 1
ATOM 7370 C CA . ARG B 1 66 ? 26.953 -19.094 -25.266 1 96.62 66 ARG B CA 1
ATOM 7371 C C . ARG B 1 66 ? 28.156 -19.453 -24.406 1 96.62 66 ARG B C 1
ATOM 7373 O O . ARG B 1 66 ? 28.984 -20.281 -24.797 1 96.62 66 ARG B O 1
ATOM 7380 N N . ALA B 1 67 ? 28.281 -18.781 -23.328 1 97.62 67 ALA B N 1
ATOM 7381 C CA . ALA B 1 67 ? 29.391 -19.078 -22.406 1 97.62 67 ALA B CA 1
ATOM 7382 C C . ALA B 1 67 ? 29.297 -20.516 -21.891 1 97.62 67 ALA B C 1
ATOM 7384 O O . ALA B 1 67 ? 30.297 -21.234 -21.875 1 97.62 67 ALA B O 1
ATOM 7385 N N . LEU B 1 68 ? 28.156 -20.922 -21.516 1 97.19 68 LEU B N 1
ATOM 7386 C CA . LEU B 1 68 ? 27.953 -22.281 -21 1 97.19 68 LEU B CA 1
ATOM 7387 C C . LEU B 1 68 ? 28.266 -23.312 -22.078 1 97.19 68 LEU B C 1
ATOM 7389 O O . LEU B 1 68 ? 28.844 -24.359 -21.781 1 97.19 68 LEU B O 1
ATOM 7393 N N . ASP B 1 69 ? 27.891 -23.016 -23.297 1 96 69 ASP B N 1
ATOM 7394 C CA . ASP B 1 69 ? 28.141 -23.922 -24.406 1 96 69 ASP B CA 1
ATOM 7395 C C . ASP B 1 69 ? 29.641 -24.125 -24.641 1 96 69 ASP B C 1
ATOM 7397 O O . ASP B 1 69 ? 30.062 -25.156 -25.156 1 96 69 ASP B O 1
ATOM 7401 N N . ARG B 1 70 ? 30.391 -23.141 -24.219 1 96.5 70 ARG B N 1
ATOM 7402 C CA . ARG B 1 70 ? 31.844 -23.234 -24.312 1 96.5 70 ARG B CA 1
ATOM 7403 C C . ARG B 1 70 ? 32.406 -23.984 -23.109 1 96.5 70 ARG B C 1
ATOM 7405 O O . ARG B 1 70 ? 33.625 -24.188 -23.016 1 96.5 70 ARG B O 1
ATOM 7412 N N . GLY B 1 71 ? 31.547 -24.391 -22.203 1 95.19 71 GLY B N 1
ATOM 7413 C CA . GLY B 1 71 ? 31.984 -25.125 -21.031 1 95.19 71 GLY B CA 1
ATOM 7414 C C . GLY B 1 71 ? 32.281 -24.25 -19.828 1 95.19 71 GLY B C 1
ATOM 7415 O O . GLY B 1 71 ? 32.844 -24.703 -18.844 1 95.19 71 GLY B O 1
ATOM 7416 N N . VAL B 1 72 ? 31.938 -22.953 -19.906 1 97.06 72 VAL B N 1
ATOM 7417 C CA . VAL B 1 72 ? 32.219 -21.984 -18.859 1 97.06 72 VAL B CA 1
ATOM 7418 C C . VAL B 1 72 ? 31.297 -22.25 -17.656 1 97.06 72 VAL B C 1
ATOM 7420 O O . VAL B 1 72 ? 30.109 -22.531 -17.828 1 97.06 72 VAL B O 1
ATOM 7423 N N . LYS B 1 73 ? 31.828 -22.234 -16.406 1 97.19 73 LYS B N 1
ATOM 7424 C CA . LYS B 1 73 ? 31.047 -22.344 -15.188 1 97.19 73 LYS B CA 1
ATOM 7425 C C . LYS B 1 73 ? 30.484 -20.984 -14.773 1 97.19 73 LYS B C 1
ATOM 7427 O O . LYS B 1 73 ? 31.203 -19.984 -14.742 1 97.19 73 LYS B O 1
ATOM 7432 N N . ILE B 1 74 ? 29.234 -20.969 -14.469 1 98.31 74 ILE B N 1
ATOM 7433 C CA . ILE B 1 74 ? 28.578 -19.719 -14.062 1 98.31 74 ILE B CA 1
ATOM 7434 C C . ILE B 1 74 ? 27.953 -19.891 -12.68 1 98.31 74 ILE B C 1
ATOM 7436 O O . ILE B 1 74 ? 27.188 -20.828 -12.453 1 98.31 74 ILE B O 1
ATOM 7440 N N . ARG B 1 75 ? 28.312 -19.062 -11.711 1 98.44 75 ARG B N 1
ATOM 7441 C CA . ARG B 1 75 ? 27.719 -19 -10.375 1 98.44 75 ARG B CA 1
ATOM 7442 C C . ARG B 1 75 ? 27.047 -17.641 -10.156 1 98.44 75 ARG B C 1
ATOM 7444 O O . ARG B 1 75 ? 27.609 -16.594 -10.461 1 98.44 75 ARG B O 1
ATOM 7451 N N . ILE B 1 76 ? 25.797 -17.656 -9.688 1 98.38 76 ILE B N 1
ATOM 7452 C CA . ILE B 1 76 ? 25.062 -16.438 -9.422 1 98.38 76 ILE B CA 1
ATOM 7453 C C . ILE B 1 76 ? 24.531 -16.453 -7.988 1 98.38 76 ILE B C 1
ATOM 7455 O O . ILE B 1 76 ? 23.812 -17.375 -7.602 1 98.38 76 ILE B O 1
ATOM 7459 N N . LEU B 1 77 ? 24.891 -15.508 -7.172 1 98.19 77 LEU B N 1
ATOM 7460 C CA . LEU B 1 77 ? 24.328 -15.266 -5.848 1 98.19 77 LEU B CA 1
ATOM 7461 C C . LEU B 1 77 ? 23.453 -14.016 -5.844 1 98.19 77 LEU B C 1
ATOM 7463 O O . LEU B 1 77 ? 23.938 -12.922 -6.137 1 98.19 77 LEU B O 1
ATOM 7467 N N . THR B 1 78 ? 22.188 -14.188 -5.586 1 97.06 78 THR B N 1
ATOM 7468 C CA . THR B 1 78 ? 21.266 -13.055 -5.5 1 97.06 78 THR B CA 1
ATOM 7469 C C . THR B 1 78 ? 20.562 -13.031 -4.148 1 97.06 78 THR B C 1
ATOM 7471 O O . THR B 1 78 ? 20.812 -13.891 -3.295 1 97.06 78 THR B O 1
ATOM 7474 N N . GLY B 1 79 ? 19.844 -11.945 -3.885 1 92.5 79 GLY B N 1
ATOM 7475 C CA . GLY B 1 79 ? 19.156 -11.844 -2.607 1 92.5 79 GLY B CA 1
ATOM 7476 C C . GLY B 1 79 ? 17.656 -11.734 -2.748 1 92.5 79 GLY B C 1
ATOM 7477 O O . GLY B 1 79 ? 17.141 -11.664 -3.863 1 92.5 79 GLY B O 1
ATOM 7478 N N . ASN B 1 80 ? 16.969 -11.977 -1.596 1 82.06 80 ASN B N 1
ATOM 7479 C CA . ASN B 1 80 ? 15.547 -11.664 -1.477 1 82.06 80 ASN B CA 1
ATOM 7480 C C . ASN B 1 80 ? 15.32 -10.359 -0.714 1 82.06 80 ASN B C 1
ATOM 7482 O O . ASN B 1 80 ? 14.281 -10.18 -0.077 1 82.06 80 ASN B O 1
ATOM 7486 N N . TYR B 1 81 ? 16.359 -9.539 -0.825 1 74.19 81 TYR B N 1
ATOM 7487 C CA . TYR B 1 81 ? 16.344 -8.227 -0.183 1 74.19 81 TYR B CA 1
ATOM 7488 C C . TYR B 1 81 ? 15.156 -7.406 -0.657 1 74.19 81 TYR B C 1
ATOM 7490 O O . TYR B 1 81 ? 14.961 -7.219 -1.86 1 74.19 81 TYR B O 1
ATOM 7498 N N . LEU B 1 82 ? 14.281 -6.949 0.254 1 73.69 82 LEU B N 1
ATOM 7499 C CA . LEU B 1 82 ? 13.102 -6.141 -0.016 1 73.69 82 LEU B CA 1
ATOM 7500 C C . LEU B 1 82 ? 12.148 -6.863 -0.96 1 73.69 82 LEU B C 1
ATOM 7502 O O . LEU B 1 82 ? 11.227 -6.254 -1.513 1 73.69 82 LEU B O 1
ATOM 7506 N N . GLU B 1 83 ? 12.453 -8.164 -1.347 1 81.88 83 GLU B N 1
ATOM 7507 C CA . GLU B 1 83 ? 11.641 -9.023 -2.199 1 81.88 83 GLU B CA 1
ATOM 7508 C C . GLU B 1 83 ? 11.547 -8.477 -3.617 1 81.88 83 GLU B C 1
ATOM 7510 O O . GLU B 1 83 ? 10.492 -8.531 -4.246 1 81.88 83 GLU B O 1
ATOM 7515 N N . ILE B 1 84 ? 12.688 -7.98 -4.078 1 87.69 84 ILE B N 1
ATOM 7516 C CA . ILE B 1 84 ? 12.703 -7.355 -5.395 1 87.69 84 ILE B CA 1
ATOM 7517 C C . ILE B 1 84 ? 12.961 -8.414 -6.465 1 87.69 84 ILE B C 1
ATOM 7519 O O . ILE B 1 84 ? 12.453 -8.312 -7.586 1 87.69 84 ILE B O 1
ATOM 7523 N N . THR B 1 85 ? 13.758 -9.438 -6.055 1 94.56 85 THR B N 1
ATOM 7524 C CA . THR B 1 85 ? 14.031 -10.492 -7.02 1 94.56 85 THR B CA 1
ATOM 7525 C C . THR B 1 85 ? 12.727 -11.141 -7.492 1 94.56 85 THR B C 1
ATOM 7527 O O . THR B 1 85 ? 11.977 -11.695 -6.688 1 94.56 85 THR B O 1
ATOM 7530 N N . GLN B 1 86 ? 12.539 -11.094 -8.703 1 93.75 86 GLN B N 1
ATOM 7531 C CA . GLN B 1 86 ? 11.305 -11.633 -9.266 1 93.75 86 GLN B CA 1
ATOM 7532 C C . GLN B 1 86 ? 11.398 -13.141 -9.461 1 93.75 86 GLN B C 1
ATOM 7534 O O . GLN B 1 86 ? 12.383 -13.641 -10.008 1 93.75 86 GLN B O 1
ATOM 7539 N N . PRO B 1 87 ? 10.367 -13.867 -9.031 1 95 87 PRO B N 1
ATOM 7540 C CA . PRO B 1 87 ? 10.375 -15.305 -9.289 1 95 87 PRO B CA 1
ATOM 7541 C C . PRO B 1 87 ? 10.523 -15.641 -10.773 1 95 87 PRO B C 1
ATOM 7543 O O . PRO B 1 87 ? 11.234 -16.578 -11.133 1 95 87 PRO B O 1
ATOM 7546 N N . SER B 1 88 ? 9.922 -14.867 -11.578 1 94.44 88 SER B N 1
ATOM 7547 C CA . SER B 1 88 ? 9.977 -15.102 -13.016 1 94.44 88 SER B CA 1
ATOM 7548 C C . SER B 1 88 ? 11.414 -15.031 -13.531 1 94.44 88 SER B C 1
ATOM 7550 O O . SER B 1 88 ? 11.789 -15.758 -14.453 1 94.44 88 SER B O 1
ATOM 7552 N N . ALA B 1 89 ? 12.219 -14.172 -12.969 1 95.88 89 ALA B N 1
ATOM 7553 C CA . ALA B 1 89 ? 13.625 -14.07 -13.344 1 95.88 89 ALA B CA 1
ATOM 7554 C C . ALA B 1 89 ? 14.375 -15.352 -13.016 1 95.88 89 ALA B C 1
ATOM 7556 O O . ALA B 1 89 ? 15.18 -15.836 -13.82 1 95.88 89 ALA B O 1
ATOM 7557 N N . LEU B 1 90 ? 14.141 -15.875 -11.891 1 96.81 90 LEU B N 1
ATOM 7558 C CA . LEU B 1 90 ? 14.766 -17.125 -11.461 1 96.81 90 LEU B CA 1
ATOM 7559 C C . LEU B 1 90 ? 14.336 -18.281 -12.359 1 96.81 90 LEU B C 1
ATOM 7561 O O . LEU B 1 90 ? 15.172 -19.078 -12.805 1 96.81 90 LEU B O 1
ATOM 7565 N N . TYR B 1 91 ? 13.031 -18.328 -12.633 1 96.25 91 TYR B N 1
ATOM 7566 C CA . TYR B 1 91 ? 12.5 -19.375 -13.5 1 96.25 91 TYR B CA 1
ATOM 7567 C C . TYR B 1 91 ? 13.086 -19.266 -14.906 1 96.25 91 TYR B C 1
ATOM 7569 O O . TYR B 1 91 ? 13.352 -20.281 -15.555 1 96.25 91 TYR B O 1
ATOM 7577 N N . LEU B 1 92 ? 13.258 -18.094 -15.344 1 95.44 92 LEU B N 1
ATOM 7578 C CA . LEU B 1 92 ? 13.828 -17.859 -16.672 1 95.44 92 LEU B CA 1
ATOM 7579 C C . LEU B 1 92 ? 15.242 -18.422 -16.75 1 95.44 92 LEU B C 1
ATOM 7581 O O . LEU B 1 92 ? 15.609 -19.078 -17.734 1 95.44 92 LEU B O 1
ATOM 7585 N N . ILE B 1 93 ? 16 -18.172 -15.75 1 96.75 93 ILE B N 1
ATOM 7586 C CA . ILE B 1 93 ? 17.375 -18.672 -15.703 1 96.75 93 ILE B CA 1
ATOM 7587 C C . ILE B 1 93 ? 17.359 -20.203 -15.703 1 96.75 93 ILE B C 1
ATOM 7589 O O . ILE B 1 93 ? 18.078 -20.828 -16.484 1 96.75 93 ILE B O 1
ATOM 7593 N N . LYS B 1 94 ? 16.516 -20.75 -14.938 1 94.75 94 LYS B N 1
ATOM 7594 C CA . LYS B 1 94 ? 16.453 -22.203 -14.82 1 94.75 94 LYS B CA 1
ATOM 7595 C C . LYS B 1 94 ? 15.953 -22.844 -16.109 1 94.75 94 LYS B C 1
ATOM 7597 O O . LYS B 1 94 ? 16.438 -23.891 -16.531 1 94.75 94 LYS B O 1
ATOM 7602 N N . SER B 1 95 ? 15.062 -22.219 -16.688 1 92.94 95 SER B N 1
ATOM 7603 C CA . SER B 1 95 ? 14.453 -22.734 -17.906 1 92.94 95 SER B CA 1
ATOM 7604 C C . SER B 1 95 ? 15.445 -22.703 -19.078 1 92.94 95 SER B C 1
ATOM 7606 O O . SER B 1 95 ? 15.555 -23.672 -19.828 1 92.94 95 SER B O 1
ATOM 7608 N N . GLU B 1 96 ? 16.141 -21.641 -19.172 1 93.12 96 GLU B N 1
ATOM 7609 C CA . GLU B 1 96 ? 16.969 -21.422 -20.344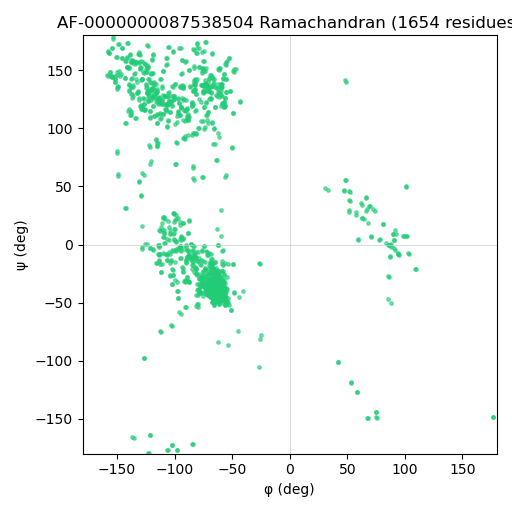 1 93.12 96 GLU B CA 1
ATOM 7610 C C . GLU B 1 96 ? 18.375 -21.984 -20.141 1 93.12 96 GLU B C 1
ATOM 7612 O O . GLU B 1 96 ? 19.031 -22.406 -21.109 1 93.12 96 GLU B O 1
ATOM 7617 N N . LEU B 1 97 ? 18.812 -21.953 -18.906 1 94.5 97 LEU B N 1
ATOM 7618 C CA . LEU B 1 97 ? 20.203 -22.328 -18.672 1 94.5 97 LEU B CA 1
ATOM 7619 C C . LEU B 1 97 ? 20.281 -23.641 -17.891 1 94.5 97 LEU B C 1
ATOM 7621 O O . LEU B 1 97 ? 21.344 -24.281 -17.859 1 94.5 97 LEU B O 1
ATOM 7625 N N . GLY B 1 98 ? 19.172 -24 -17.281 1 88.62 98 GLY B N 1
ATOM 7626 C CA . GLY B 1 98 ? 19.094 -25.281 -16.594 1 88.62 98 GLY B CA 1
ATOM 7627 C C . GLY B 1 98 ? 19.969 -25.344 -15.367 1 88.62 98 GLY B C 1
ATOM 7628 O O . GLY B 1 98 ? 20.219 -24.328 -14.711 1 88.62 98 GLY B O 1
ATOM 7629 N N . ASP B 1 99 ? 20.453 -26.594 -15.07 1 86.12 99 ASP B N 1
ATOM 7630 C CA . ASP B 1 99 ? 21.25 -26.812 -13.859 1 86.12 99 ASP B CA 1
ATOM 7631 C C . ASP B 1 99 ? 22.734 -26.562 -14.117 1 86.12 99 ASP B C 1
ATOM 7633 O O . ASP B 1 99 ? 23.578 -26.844 -13.266 1 86.12 99 ASP B O 1
ATOM 7637 N N . ARG B 1 100 ? 23.016 -26 -15.305 1 91.81 100 ARG B N 1
ATOM 7638 C CA . ARG B 1 100 ? 24.406 -25.656 -15.633 1 91.81 100 ARG B CA 1
ATOM 7639 C C . ARG B 1 100 ? 24.859 -24.422 -14.859 1 91.81 100 ARG B C 1
ATOM 7641 O O . ARG B 1 100 ? 26.047 -24.188 -14.703 1 91.81 100 ARG B O 1
ATOM 7648 N N . VAL B 1 101 ? 23.891 -23.641 -14.398 1 96 101 VAL B N 1
ATOM 7649 C CA . VAL B 1 101 ? 24.188 -22.453 -13.594 1 96 101 VAL B CA 1
ATOM 7650 C C . VAL B 1 101 ? 23.969 -22.766 -12.117 1 96 101 VAL B C 1
ATOM 7652 O O . VAL B 1 101 ? 22.938 -23.328 -11.75 1 96 101 VAL B O 1
ATOM 7655 N N . ASP B 1 102 ? 24.922 -22.5 -11.281 1 97.19 102 ASP B N 1
ATOM 7656 C CA . ASP B 1 102 ? 24.75 -22.562 -9.836 1 97.19 102 ASP B CA 1
ATOM 7657 C C . ASP B 1 102 ? 24.094 -21.297 -9.297 1 97.19 102 ASP B C 1
ATOM 7659 O O . ASP B 1 102 ? 24.797 -20.297 -9.039 1 97.19 102 ASP B O 1
ATOM 7663 N N . LEU B 1 103 ? 22.844 -21.359 -9.164 1 97.31 103 LEU B N 1
ATOM 7664 C CA . LEU B 1 103 ? 22.031 -20.219 -8.758 1 97.31 103 LEU B CA 1
ATOM 7665 C C . LEU B 1 103 ? 21.641 -20.328 -7.289 1 97.31 103 LEU B C 1
ATOM 7667 O O . LEU B 1 103 ? 21.047 -21.312 -6.871 1 97.31 103 LEU B O 1
ATOM 7671 N N . ARG B 1 104 ? 21.969 -19.297 -6.461 1 97.31 104 ARG B N 1
ATOM 7672 C CA . ARG B 1 104 ? 21.719 -19.359 -5.027 1 97.31 104 ARG B CA 1
ATOM 7673 C C . ARG B 1 104 ? 21.125 -18.062 -4.512 1 97.31 104 ARG B C 1
ATOM 7675 O O . ARG B 1 104 ? 21.25 -17.016 -5.152 1 97.31 104 ARG B O 1
ATOM 7682 N N . LEU B 1 105 ? 20.422 -18.141 -3.342 1 95.94 105 LEU B N 1
ATOM 7683 C CA . LEU B 1 105 ? 19.875 -17 -2.615 1 95.94 105 LEU B CA 1
ATOM 7684 C C . LEU B 1 105 ? 20.625 -16.797 -1.302 1 95.94 105 LEU B C 1
ATOM 7686 O O . LEU B 1 105 ? 20.906 -17.75 -0.586 1 95.94 105 LEU B O 1
ATOM 7690 N N . TYR B 1 106 ? 20.906 -15.523 -1.078 1 95.38 106 TYR B N 1
ATOM 7691 C CA . TYR B 1 106 ? 21.453 -15.195 0.237 1 95.38 106 TYR B CA 1
ATOM 7692 C C . TYR B 1 106 ? 20.469 -15.586 1.34 1 95.38 106 TYR B C 1
ATOM 7694 O O . TYR B 1 106 ? 19.266 -15.367 1.213 1 95.38 106 TYR B O 1
ATOM 7702 N N . ASN B 1 107 ? 20.891 -16.172 2.486 1 91.62 107 ASN B N 1
ATOM 7703 C CA . ASN B 1 107 ? 19.969 -16.828 3.393 1 91.62 107 ASN B CA 1
ATOM 7704 C C . ASN B 1 107 ? 19.859 -16.094 4.727 1 91.62 107 ASN B C 1
ATOM 7706 O O . ASN B 1 107 ? 19.078 -16.469 5.59 1 91.62 107 ASN B O 1
ATOM 7710 N N . GLU B 1 108 ? 20.609 -15.016 4.922 1 85.75 108 GLU B N 1
ATOM 7711 C CA . GLU B 1 108 ? 20.516 -14.312 6.195 1 85.75 108 GLU B CA 1
ATOM 7712 C C . GLU B 1 108 ? 19.484 -13.18 6.129 1 85.75 108 GLU B C 1
ATOM 7714 O O . GLU B 1 108 ? 19.438 -12.438 5.145 1 85.75 108 GLU B O 1
ATOM 7719 N N . THR B 1 109 ? 18.656 -13.062 7.172 1 78.44 109 THR B N 1
ATOM 7720 C CA . THR B 1 109 ? 17.562 -12.086 7.133 1 78.44 109 THR B CA 1
ATOM 7721 C C . THR B 1 109 ? 17.875 -10.898 8.031 1 78.44 109 THR B C 1
ATOM 7723 O O . THR B 1 109 ? 17.188 -9.875 7.969 1 78.44 109 THR B O 1
ATOM 7726 N N . SER B 1 110 ? 18.844 -10.898 8.805 1 77.06 110 SER B N 1
ATOM 7727 C CA . SER B 1 110 ? 19.094 -9.859 9.797 1 77.06 110 SER B CA 1
ATOM 7728 C C . SER B 1 110 ? 19.938 -8.727 9.211 1 77.06 110 SER B C 1
ATOM 7730 O O . SER B 1 110 ? 20.016 -7.645 9.789 1 77.06 110 SER B O 1
ATOM 7732 N N . ARG B 1 111 ? 20.469 -8.984 8.023 1 83.94 111 ARG B N 1
ATOM 7733 C CA . ARG B 1 111 ? 21.344 -7.984 7.418 1 83.94 111 ARG B CA 1
ATOM 7734 C C . ARG B 1 111 ? 20.906 -7.672 5.992 1 83.94 111 ARG B C 1
ATOM 7736 O O . ARG B 1 111 ? 20.5 -8.57 5.25 1 83.94 111 ARG B O 1
ATOM 7743 N N . SER B 1 112 ? 21.062 -6.414 5.734 1 88.75 112 SER B N 1
ATOM 7744 C CA . SER B 1 112 ? 20.75 -6.02 4.363 1 88.75 112 SER B CA 1
ATOM 7745 C C . SER B 1 112 ? 21.734 -6.621 3.373 1 88.75 112 SER B C 1
ATOM 7747 O O . SER B 1 112 ? 22.922 -6.742 3.676 1 88.75 112 SER B O 1
ATOM 7749 N N . PHE B 1 113 ? 21.266 -7.074 2.289 1 92.81 113 PHE B N 1
ATOM 7750 C CA . PHE B 1 113 ? 22.062 -7.66 1.215 1 92.81 113 PHE B CA 1
ATOM 7751 C C . PHE B 1 113 ? 21.984 -6.805 -0.043 1 92.81 113 PHE B C 1
ATOM 7753 O O . PHE B 1 113 ? 21 -6.875 -0.79 1 92.81 113 PHE B O 1
ATOM 7760 N N . HIS B 1 114 ? 23.094 -6.07 -0.285 1 93.31 114 HIS B N 1
ATOM 7761 C CA . HIS B 1 114 ? 23 -5.098 -1.367 1 93.31 114 HIS B CA 1
ATOM 7762 C C . HIS B 1 114 ? 24.312 -5.023 -2.145 1 93.31 114 HIS B C 1
ATOM 7764 O O . HIS B 1 114 ? 24.719 -3.943 -2.58 1 93.31 114 HIS B O 1
ATOM 7770 N N . PRO B 1 115 ? 25.062 -6.031 -2.285 1 96 115 PRO B N 1
ATOM 7771 C CA . PRO B 1 115 ? 26.25 -6 -3.133 1 96 115 PRO B CA 1
ATOM 7772 C C . PRO B 1 115 ? 25.922 -6.074 -4.621 1 96 115 PRO B C 1
ATOM 7774 O O . PRO B 1 115 ? 24.891 -6.641 -5.004 1 96 115 PRO B O 1
ATOM 7777 N N . LYS B 1 116 ? 26.734 -5.52 -5.48 1 97.38 116 LYS B N 1
ATOM 7778 C CA . LYS B 1 116 ? 26.672 -5.633 -6.938 1 97.38 116 LYS B CA 1
ATOM 7779 C C . LYS B 1 116 ? 28.062 -5.812 -7.539 1 97.38 116 LYS B C 1
ATOM 7781 O O . LYS B 1 116 ? 28.875 -4.883 -7.523 1 97.38 116 LYS B O 1
ATOM 7786 N N . SER B 1 117 ? 28.25 -6.969 -8.047 1 98.44 117 SER B N 1
ATOM 7787 C CA . SER B 1 117 ? 29.562 -7.234 -8.625 1 98.44 117 SER B CA 1
ATOM 7788 C C . SER B 1 117 ? 29.5 -8.344 -9.664 1 98.44 117 SER B C 1
ATOM 7790 O O . SER B 1 117 ? 28.672 -9.242 -9.57 1 98.44 117 SER B O 1
ATOM 7792 N N . TYR B 1 118 ? 30.344 -8.289 -10.664 1 98.69 118 TYR B N 1
ATOM 7793 C CA . TYR B 1 118 ? 30.531 -9.273 -11.719 1 98.69 118 TYR B CA 1
ATOM 7794 C C . TYR B 1 118 ? 32 -9.641 -11.852 1 98.69 118 TYR B C 1
ATOM 7796 O O . TYR B 1 118 ? 32.844 -8.773 -12.102 1 98.69 118 TYR B O 1
ATOM 7804 N N . ILE B 1 119 ? 32.281 -10.867 -11.664 1 98.75 119 ILE B N 1
ATOM 7805 C CA . ILE B 1 119 ? 33.688 -11.336 -11.664 1 98.75 119 ILE B CA 1
ATOM 7806 C C . ILE B 1 119 ? 33.906 -12.297 -12.836 1 98.75 119 ILE B C 1
ATOM 7808 O O . ILE B 1 119 ? 33.156 -13.273 -12.984 1 98.75 119 ILE B O 1
ATOM 7812 N N . PHE B 1 120 ? 34.875 -12.023 -13.656 1 98.56 120 PHE B N 1
ATOM 7813 C CA . PHE B 1 120 ? 35.188 -12.844 -14.812 1 98.56 120 PHE B CA 1
ATOM 7814 C C . PHE B 1 120 ? 36.625 -13.367 -14.711 1 98.56 120 PHE B C 1
ATOM 7816 O O . PHE B 1 120 ? 37.562 -12.602 -14.469 1 98.56 120 PHE B O 1
ATOM 7823 N N . HIS B 1 121 ? 36.75 -14.664 -14.867 1 98.12 121 HIS B N 1
ATOM 7824 C CA . HIS B 1 121 ? 38.062 -15.32 -14.844 1 98.12 121 HIS B CA 1
ATOM 7825 C C . HIS B 1 121 ? 38.5 -15.711 -16.25 1 98.12 121 HIS B C 1
ATOM 7827 O O . HIS B 1 121 ? 37.781 -16.406 -16.969 1 98.12 121 HIS B O 1
ATOM 7833 N N . TYR B 1 122 ? 39.656 -15.211 -16.578 1 96.69 122 TYR B N 1
ATOM 7834 C CA . TYR B 1 122 ? 40.25 -15.539 -17.875 1 96.69 122 TYR B CA 1
ATOM 7835 C C . TYR B 1 122 ? 41.406 -16.516 -17.719 1 96.69 122 TYR B C 1
ATOM 7837 O O . TYR B 1 122 ? 41.656 -17.016 -16.625 1 96.69 122 TYR B O 1
ATOM 7845 N N . GLU B 1 123 ? 42.094 -16.859 -18.781 1 93.19 123 GLU B N 1
ATOM 7846 C CA . GLU B 1 123 ? 43.188 -17.812 -18.766 1 93.19 123 GLU B CA 1
ATOM 7847 C C . GLU B 1 123 ? 44.375 -17.281 -17.922 1 93.19 123 GLU B C 1
ATOM 7849 O O . GLU B 1 123 ? 45 -18.047 -17.188 1 93.19 123 GLU B O 1
ATOM 7854 N N . SER B 1 124 ? 44.656 -16.016 -18.078 1 92.75 124 SER B N 1
ATOM 7855 C CA . SER B 1 124 ? 45.875 -15.5 -17.453 1 92.75 124 SER B CA 1
ATOM 7856 C C . SER B 1 124 ? 45.562 -14.328 -16.531 1 92.75 124 SER B C 1
ATOM 7858 O O . SER B 1 124 ? 46.469 -13.727 -15.953 1 92.75 124 SER B O 1
ATOM 7860 N N . SER B 1 125 ? 44.25 -13.945 -16.422 1 95.25 125 SER B N 1
ATOM 7861 C CA . SER B 1 125 ? 43.906 -12.781 -15.609 1 95.25 125 SER B CA 1
ATOM 7862 C C . SER B 1 125 ? 42.438 -12.852 -15.156 1 95.25 125 SER B C 1
ATOM 7864 O O . SER B 1 125 ? 41.688 -13.727 -15.594 1 95.25 125 SER B O 1
ATOM 7866 N N . ASN B 1 126 ? 42.125 -12.031 -14.18 1 97.62 126 ASN B N 1
ATOM 7867 C CA . ASN B 1 126 ? 40.781 -11.875 -13.672 1 97.62 126 ASN B CA 1
ATOM 7868 C C . ASN B 1 126 ? 40.344 -10.406 -13.672 1 97.62 126 ASN B C 1
ATOM 7870 O O . ASN B 1 126 ? 41.188 -9.508 -13.609 1 97.62 126 ASN B O 1
ATOM 7874 N N . GLU B 1 127 ? 39.094 -10.188 -13.875 1 97.38 127 GLU B N 1
ATOM 7875 C CA . GLU B 1 127 ? 38.531 -8.844 -13.758 1 97.38 127 GLU B CA 1
ATOM 7876 C C . GLU B 1 127 ? 37.281 -8.836 -12.859 1 97.38 127 GLU B C 1
ATOM 7878 O O . GLU B 1 127 ? 36.594 -9.852 -12.719 1 97.38 127 GLU B O 1
ATOM 7883 N N . ILE B 1 128 ? 37.094 -7.727 -12.242 1 98.31 128 ILE B N 1
ATOM 7884 C CA . ILE B 1 128 ? 35.969 -7.574 -11.344 1 98.31 128 ILE B CA 1
ATOM 7885 C C . ILE B 1 128 ? 35.312 -6.219 -11.578 1 98.31 128 ILE B C 1
ATOM 7887 O O . ILE B 1 128 ? 35.969 -5.211 -11.773 1 98.31 128 ILE B O 1
ATOM 7891 N N . TYR B 1 129 ? 33.969 -6.258 -11.797 1 98.38 129 TYR B N 1
ATOM 7892 C CA . TYR B 1 129 ? 33.156 -5.051 -11.828 1 98.38 129 TYR B CA 1
ATOM 7893 C C . TYR B 1 129 ? 32.562 -4.762 -10.453 1 98.38 129 TYR B C 1
ATOM 7895 O O . TYR B 1 129 ? 31.938 -5.637 -9.844 1 98.38 129 TYR B O 1
ATOM 7903 N N . ILE B 1 130 ? 32.75 -3.613 -9.906 1 97.81 130 ILE B N 1
ATOM 7904 C CA . ILE B 1 130 ? 32.156 -3.162 -8.664 1 97.81 130 ILE B CA 1
ATOM 7905 C C . ILE B 1 130 ? 31.312 -1.907 -8.922 1 97.81 130 ILE B C 1
ATOM 7907 O O . ILE B 1 130 ? 31.766 -0.996 -9.625 1 97.81 130 ILE B O 1
ATOM 7911 N N . GLY B 1 131 ? 30.062 -1.915 -8.383 1 97.44 131 GLY B N 1
ATOM 7912 C CA . GLY B 1 131 ? 29.297 -0.695 -8.602 1 97.44 131 GLY B CA 1
ATOM 7913 C C . GLY B 1 131 ? 27.891 -0.772 -8.062 1 97.44 131 GLY B C 1
ATOM 7914 O O . GLY B 1 131 ? 27.641 -1.378 -7.02 1 97.44 131 GLY B O 1
ATOM 7915 N N . SER B 1 132 ? 27.016 -0.042 -8.797 1 96 132 SER B N 1
ATOM 7916 C CA . SER B 1 132 ? 25.656 0.147 -8.281 1 96 132 SER B CA 1
ATOM 7917 C C . SER B 1 132 ? 24.641 -0.641 -9.094 1 96 132 SER B C 1
ATOM 7919 O O . SER B 1 132 ? 23.469 -0.709 -8.727 1 96 132 SER B O 1
ATOM 7921 N N . SER B 1 133 ? 25.016 -1.359 -10.062 1 95.69 133 SER B N 1
ATOM 7922 C CA . SER B 1 133 ? 24.047 -1.896 -11.016 1 95.69 133 SER B CA 1
ATOM 7923 C C . SER B 1 133 ? 23.656 -3.322 -10.648 1 95.69 133 SER B C 1
ATOM 7925 O O . SER B 1 133 ? 24.5 -4.211 -10.562 1 95.69 133 SER B O 1
ATOM 7927 N N . ASN B 1 134 ? 22.375 -3.502 -10.445 1 94.44 134 ASN B N 1
ATOM 7928 C CA . ASN B 1 134 ? 21.781 -4.836 -10.406 1 94.44 134 ASN B CA 1
ATOM 7929 C C . ASN B 1 134 ? 21.453 -5.344 -11.805 1 94.44 134 ASN B C 1
ATOM 7931 O O . ASN B 1 134 ? 21.906 -4.777 -12.797 1 94.44 134 ASN B O 1
ATOM 7935 N N . ILE B 1 135 ? 20.766 -6.453 -11.836 1 95.81 135 ILE B N 1
ATOM 7936 C CA . ILE B 1 135 ? 20.391 -6.977 -13.148 1 95.81 135 ILE B CA 1
ATOM 7937 C C . ILE B 1 135 ? 18.953 -6.582 -13.469 1 95.81 135 ILE B C 1
ATOM 7939 O O . ILE B 1 135 ? 18.016 -7.316 -13.148 1 95.81 135 ILE B O 1
ATOM 7943 N N . SER B 1 136 ? 18.781 -5.469 -14.039 1 93.12 136 SER B N 1
ATOM 7944 C CA . SER B 1 136 ? 17.562 -4.887 -14.602 1 93.12 136 SER B CA 1
ATOM 7945 C C . SER B 1 136 ? 17.875 -4.113 -15.883 1 93.12 136 SER B C 1
ATOM 7947 O O . SER B 1 136 ? 19.016 -3.709 -16.109 1 93.12 136 SER B O 1
ATOM 7949 N N . LYS B 1 137 ? 16.953 -3.924 -16.688 1 92.31 137 LYS B N 1
ATOM 7950 C CA . LYS B 1 137 ? 17.203 -3.262 -17.953 1 92.31 137 LYS B CA 1
ATOM 7951 C C . LYS B 1 137 ? 17.734 -1.849 -17.75 1 92.31 137 LYS B C 1
ATOM 7953 O O . LYS B 1 137 ? 18.734 -1.461 -18.359 1 92.31 137 LYS B O 1
ATOM 7958 N N . SER B 1 138 ? 17.141 -1.131 -16.906 1 90.12 138 SER B N 1
ATOM 7959 C CA . SER B 1 138 ? 17.562 0.246 -16.641 1 90.12 138 SER B CA 1
ATOM 7960 C C . SER B 1 138 ? 18.969 0.307 -16.062 1 90.12 138 SER B C 1
ATOM 7962 O O . SER B 1 138 ? 19.766 1.149 -16.469 1 90.12 138 SER B O 1
ATOM 7964 N N . ALA B 1 139 ? 19.266 -0.592 -15.211 1 92.62 139 ALA B N 1
ATOM 7965 C CA . ALA B 1 139 ? 20.578 -0.593 -14.555 1 92.62 139 ALA B CA 1
ATOM 7966 C C . ALA B 1 139 ? 21.688 -0.991 -15.523 1 92.62 139 ALA B C 1
ATOM 7968 O O . ALA B 1 139 ? 22.812 -0.528 -15.406 1 92.62 139 ALA B O 1
ATOM 7969 N N . LEU B 1 140 ? 21.328 -1.832 -16.516 1 95.12 140 LEU B N 1
ATOM 7970 C CA . LEU B 1 140 ? 22.312 -2.332 -17.469 1 95.12 140 LEU B CA 1
ATOM 7971 C C . LEU B 1 140 ? 22.531 -1.343 -18.609 1 95.12 140 LEU B C 1
ATOM 7973 O O . LEU B 1 140 ? 23.531 -1.413 -19.312 1 95.12 140 LEU B O 1
ATOM 7977 N N . THR B 1 141 ? 21.594 -0.42 -18.688 1 93.19 141 THR B N 1
ATOM 7978 C CA . THR B 1 141 ? 21.656 0.434 -19.859 1 93.19 141 THR B CA 1
ATOM 7979 C C . THR B 1 141 ? 21.672 1.906 -19.469 1 93.19 141 THR B C 1
ATOM 7981 O O . THR B 1 141 ? 22.688 2.408 -18.969 1 93.19 141 THR B O 1
ATOM 7984 N N . SER B 1 142 ? 20.5 2.602 -19.5 1 89.25 142 SER B N 1
ATOM 7985 C CA . SER B 1 142 ? 20.5 4.062 -19.5 1 89.25 142 SER B CA 1
ATOM 7986 C C . SER B 1 142 ? 20.344 4.617 -18.094 1 89.25 142 SER B C 1
ATOM 7988 O O . SER B 1 142 ? 20.516 5.816 -17.859 1 89.25 142 SER B O 1
ATOM 7990 N N . GLY B 1 143 ? 20.016 3.824 -17.188 1 91.88 143 GLY B N 1
ATOM 7991 C CA . GLY B 1 143 ? 20.016 4.324 -15.828 1 91.88 143 GLY B CA 1
ATOM 7992 C C . GLY B 1 143 ? 21.359 4.871 -15.383 1 91.88 143 GLY B C 1
ATOM 7993 O O . GLY B 1 143 ? 22.406 4.363 -15.781 1 91.88 143 GLY B O 1
ATOM 7994 N N . ILE B 1 144 ? 21.312 5.902 -14.625 1 94.44 144 ILE B N 1
ATOM 7995 C CA . ILE B 1 144 ? 22.562 6.43 -14.102 1 94.44 144 ILE B CA 1
ATOM 7996 C C . ILE B 1 144 ? 23.094 5.516 -12.992 1 94.44 144 ILE B C 1
ATOM 7998 O O . ILE B 1 144 ? 22.641 5.602 -11.852 1 94.44 144 ILE B O 1
ATOM 8002 N N . GLU B 1 145 ? 24.016 4.711 -13.375 1 95.25 145 GLU B N 1
ATOM 8003 C CA . GLU B 1 145 ? 24.672 3.715 -12.523 1 95.25 145 GLU B CA 1
ATOM 8004 C C . GLU B 1 145 ? 26.188 3.777 -12.656 1 95.25 145 GLU B C 1
ATOM 8006 O O . GLU B 1 145 ? 26.719 3.783 -13.766 1 95.25 145 GLU B O 1
ATOM 8011 N N . TRP B 1 146 ? 26.781 3.811 -11.547 1 97.69 146 TRP B N 1
ATOM 8012 C CA . TRP B 1 146 ? 28.234 3.914 -11.648 1 97.69 146 TRP B CA 1
ATOM 8013 C C . TRP B 1 146 ? 28.906 2.588 -11.297 1 97.69 146 TRP B C 1
ATOM 8015 O O . TRP B 1 146 ? 28.703 2.055 -10.203 1 97.69 146 TRP B O 1
ATOM 8025 N N . ASN B 1 147 ? 29.656 2.027 -12.227 1 98.12 147 ASN B N 1
ATOM 8026 C CA . ASN B 1 147 ? 30.422 0.795 -12.078 1 98.12 147 ASN B CA 1
ATOM 8027 C C . ASN B 1 147 ? 31.875 0.985 -12.492 1 98.12 147 ASN B C 1
ATOM 8029 O O . ASN B 1 147 ? 32.156 1.727 -13.438 1 98.12 147 ASN B O 1
ATOM 8033 N N . TYR B 1 148 ? 32.812 0.369 -11.812 1 98 148 TYR B N 1
ATOM 8034 C CA . TYR B 1 148 ? 34.219 0.394 -12.117 1 98 148 TYR B CA 1
ATOM 8035 C C . TYR B 1 148 ? 34.781 -1.018 -12.312 1 98 148 TYR B C 1
ATOM 8037 O O . TYR B 1 148 ? 34.438 -1.929 -11.555 1 98 148 TYR B O 1
ATOM 8045 N N . ARG B 1 149 ? 35.5 -1.208 -13.383 1 97.31 149 ARG B N 1
ATOM 8046 C CA . ARG B 1 149 ? 36.125 -2.488 -13.672 1 97.31 149 ARG B CA 1
ATOM 8047 C C . ARG B 1 149 ? 37.656 -2.406 -13.477 1 97.31 149 ARG B C 1
ATOM 8049 O O . ARG B 1 149 ? 38.281 -1.473 -13.961 1 97.31 149 ARG B O 1
ATOM 8056 N N . PHE B 1 150 ? 38.219 -3.32 -12.688 1 94.88 150 PHE B N 1
ATOM 8057 C CA . PHE B 1 150 ? 39.688 -3.42 -12.594 1 94.88 150 PHE B CA 1
ATOM 8058 C C . PHE B 1 150 ? 40.125 -4.879 -12.617 1 94.88 150 PHE B C 1
ATOM 8060 O O . PHE B 1 150 ? 39.312 -5.781 -12.375 1 94.88 150 PHE B O 1
ATOM 8067 N N . SER B 1 151 ? 41.375 -5.145 -12.969 1 95 151 SER B N 1
ATOM 8068 C CA . SER B 1 151 ? 41.906 -6.496 -13.094 1 95 151 SER B CA 1
ATOM 8069 C C . SER B 1 151 ? 42.844 -6.828 -11.93 1 95 151 SER B C 1
ATOM 8071 O O . SER B 1 151 ? 43.312 -5.93 -11.227 1 95 151 SER B O 1
ATOM 8073 N N . ASP B 1 152 ? 43.031 -8.133 -11.766 1 93.88 152 ASP B N 1
ATOM 8074 C CA . ASP B 1 152 ? 43.969 -8.562 -10.734 1 93.88 152 ASP B CA 1
ATOM 8075 C C . ASP B 1 152 ? 45.406 -8.203 -11.109 1 93.88 152 ASP B C 1
ATOM 8077 O O . ASP B 1 152 ? 46.281 -8.164 -10.242 1 93.88 152 ASP B O 1
ATOM 8081 N N . THR B 1 153 ? 45.688 -7.809 -12.336 1 92.12 153 THR B N 1
ATOM 8082 C CA . THR B 1 153 ? 47 -7.332 -12.75 1 92.12 153 THR B CA 1
ATOM 8083 C C . THR B 1 153 ? 47.25 -5.922 -12.227 1 92.12 153 THR B C 1
ATOM 8085 O O . THR B 1 153 ? 48.375 -5.578 -11.875 1 92.12 153 THR B O 1
ATOM 8088 N N . LEU B 1 154 ? 46.219 -5.184 -12.164 1 89.06 154 LEU B N 1
ATOM 8089 C CA . LEU B 1 154 ? 46.281 -3.818 -11.656 1 89.06 154 LEU B CA 1
ATOM 8090 C C . LEU B 1 154 ? 46.344 -3.811 -10.133 1 89.06 154 LEU B C 1
ATOM 8092 O O . LEU B 1 154 ? 47.094 -3.047 -9.531 1 89.06 154 LEU B O 1
ATOM 8096 N N . ASP B 1 155 ? 45.531 -4.699 -9.5 1 92.81 155 ASP B N 1
ATOM 8097 C CA . ASP B 1 155 ? 45.344 -4.68 -8.047 1 92.81 155 ASP B CA 1
ATOM 8098 C C . ASP B 1 155 ? 45.062 -6.074 -7.512 1 92.81 155 ASP B C 1
ATOM 8100 O O . ASP B 1 155 ? 43.906 -6.355 -7.109 1 92.81 155 ASP B O 1
ATOM 8104 N N . LYS B 1 156 ? 46.031 -6.863 -7.363 1 94 156 LYS B N 1
ATOM 8105 C CA . LYS B 1 156 ? 45.875 -8.281 -7.047 1 94 156 LYS B CA 1
ATOM 8106 C C . LYS B 1 156 ? 45.344 -8.477 -5.633 1 94 156 LYS B C 1
ATOM 8108 O O . LYS B 1 156 ? 44.406 -9.266 -5.422 1 94 156 LYS B O 1
ATOM 8113 N N . LYS B 1 157 ? 45.875 -7.766 -4.73 1 94.56 157 LYS B N 1
ATOM 8114 C CA . LYS B 1 157 ? 45.5 -7.938 -3.322 1 94.56 157 LYS B CA 1
ATOM 8115 C C . LYS B 1 157 ? 44.031 -7.656 -3.088 1 94.56 157 LYS B C 1
ATOM 8117 O O . LYS B 1 157 ? 43.344 -8.445 -2.439 1 94.56 157 LYS B O 1
ATOM 8122 N N . ASN B 1 158 ? 43.594 -6.578 -3.6 1 95.19 158 ASN B N 1
ATOM 8123 C CA . ASN B 1 158 ? 42.188 -6.188 -3.367 1 95.19 158 ASN B CA 1
ATOM 8124 C C . ASN B 1 158 ? 41.219 -7.062 -4.16 1 95.19 158 ASN B C 1
ATOM 8126 O O . ASN B 1 158 ? 40.125 -7.344 -3.705 1 95.19 158 ASN B O 1
ATOM 8130 N N . TYR B 1 159 ? 41.688 -7.461 -5.312 1 96.75 159 TYR B N 1
ATOM 8131 C CA . TYR B 1 159 ? 40.906 -8.43 -6.062 1 96.75 159 TYR B CA 1
ATOM 8132 C C . TYR B 1 159 ? 40.656 -9.695 -5.242 1 96.75 159 TYR B C 1
ATOM 8134 O O . TYR B 1 159 ? 39.531 -10.188 -5.152 1 96.75 159 TYR B O 1
ATOM 8142 N N . GLU B 1 160 ? 41.719 -10.188 -4.668 1 97.12 160 GLU B N 1
ATOM 8143 C CA . GLU B 1 160 ? 41.656 -11.438 -3.914 1 97.12 160 GLU B CA 1
ATOM 8144 C C . GLU B 1 160 ? 40.75 -11.297 -2.699 1 97.12 160 GLU B C 1
ATOM 8146 O O . GLU B 1 160 ? 40.062 -12.25 -2.328 1 97.12 160 GLU B O 1
ATOM 8151 N N . LEU B 1 161 ? 40.719 -10.148 -2.137 1 96 161 LEU B N 1
ATOM 8152 C CA . LEU B 1 161 ? 39.875 -9.922 -0.979 1 96 161 LEU B CA 1
ATOM 8153 C C . LEU B 1 161 ? 38.375 -9.953 -1.38 1 96 161 LEU B C 1
ATOM 8155 O O . LEU B 1 161 ? 37.562 -10.555 -0.688 1 96 161 LEU B O 1
ATOM 8159 N N . PHE B 1 162 ? 38.031 -9.32 -2.486 1 97.56 162 PHE B N 1
ATOM 8160 C CA . PHE B 1 162 ? 36.688 -9.359 -2.992 1 97.56 162 PHE B CA 1
ATOM 8161 C C . PHE B 1 162 ? 36.25 -10.781 -3.332 1 97.56 162 PHE B C 1
ATOM 8163 O O . PHE B 1 162 ? 35.156 -11.219 -2.967 1 97.56 162 PHE B O 1
ATOM 8170 N N . TYR B 1 163 ? 37.156 -11.461 -3.986 1 97.88 163 TYR B N 1
ATOM 8171 C CA . TYR B 1 163 ? 36.812 -12.805 -4.445 1 97.88 163 TYR B CA 1
ATOM 8172 C C . TYR B 1 163 ? 36.656 -13.758 -3.266 1 97.88 163 TYR B C 1
ATOM 8174 O O . TYR B 1 163 ? 35.781 -14.617 -3.273 1 97.88 163 TYR B O 1
ATOM 8182 N N . ALA B 1 164 ? 37.531 -13.578 -2.285 1 97.12 164 ALA B N 1
ATOM 8183 C CA . ALA B 1 164 ? 37.406 -14.398 -1.082 1 97.12 164 ALA B CA 1
ATOM 8184 C C . ALA B 1 164 ? 36.062 -14.156 -0.384 1 97.12 164 ALA B C 1
ATOM 8186 O O . ALA B 1 164 ? 35.469 -15.086 0.157 1 97.12 164 ALA B O 1
ATOM 8187 N N . THR B 1 165 ? 35.688 -12.953 -0.358 1 96.88 165 THR B N 1
ATOM 8188 C CA . THR B 1 165 ? 34.375 -12.625 0.243 1 96.88 165 THR B CA 1
ATOM 8189 C C . THR B 1 165 ? 33.25 -13.25 -0.547 1 96.88 165 THR B C 1
ATOM 8191 O O . THR B 1 165 ? 32.281 -13.758 0.038 1 96.88 165 THR B O 1
ATOM 8194 N N . PHE B 1 166 ? 33.344 -13.258 -1.863 1 97.69 166 PHE B N 1
ATOM 8195 C CA . PHE B 1 166 ? 32.344 -13.906 -2.703 1 97.69 166 PHE B CA 1
ATOM 8196 C C . PHE B 1 166 ? 32.25 -15.391 -2.377 1 97.69 166 PHE B C 1
ATOM 8198 O O . PHE B 1 166 ? 31.141 -15.922 -2.221 1 97.69 166 PHE B O 1
ATOM 8205 N N . GLU B 1 167 ? 33.375 -15.961 -2.311 1 98.06 167 GLU B N 1
ATOM 8206 C CA . GLU B 1 167 ? 33.406 -17.391 -2.041 1 98.06 167 GLU B CA 1
ATOM 8207 C C . GLU B 1 167 ? 32.75 -17.719 -0.711 1 98.06 167 GLU B C 1
ATOM 8209 O O . GLU B 1 167 ? 31.984 -18.688 -0.618 1 98.06 167 GLU B O 1
ATOM 8214 N N . ASP B 1 168 ? 33 -16.922 0.191 1 96.5 168 ASP B N 1
ATOM 8215 C CA . ASP B 1 168 ? 32.406 -17.156 1.513 1 96.5 168 ASP B CA 1
ATOM 8216 C C . ASP B 1 168 ? 30.891 -17.016 1.481 1 96.5 168 ASP B C 1
ATOM 8218 O O . ASP B 1 168 ? 30.172 -17.906 1.958 1 96.5 168 ASP B O 1
ATOM 8222 N N . LEU B 1 169 ? 30.422 -15.938 0.928 1 96.5 169 LEU B N 1
ATOM 8223 C CA . LEU B 1 169 ? 28.984 -15.703 0.855 1 96.5 169 LEU B CA 1
ATOM 8224 C C . LEU B 1 169 ? 28.281 -16.797 0.052 1 96.5 169 LEU B C 1
ATOM 8226 O O . LEU B 1 169 ? 27.234 -17.297 0.453 1 96.5 169 LEU B O 1
ATOM 8230 N N . PHE B 1 170 ? 28.875 -17.172 -1.017 1 97.56 170 PHE B N 1
ATOM 8231 C CA . PHE B 1 170 ? 28.297 -18.125 -1.95 1 97.56 170 PHE B CA 1
ATOM 8232 C C . PHE B 1 170 ? 28.219 -19.516 -1.33 1 97.56 170 PHE B C 1
ATOM 8234 O O . PHE B 1 170 ? 27.219 -20.234 -1.491 1 97.56 170 PHE B O 1
ATOM 8241 N N . LEU B 1 171 ? 29.219 -19.922 -0.61 1 97.06 171 LEU B N 1
ATOM 8242 C CA . LEU B 1 171 ? 29.328 -21.297 -0.121 1 97.06 171 LEU B CA 1
ATOM 8243 C C . LEU B 1 171 ? 28.703 -21.422 1.26 1 97.06 171 LEU B C 1
ATOM 8245 O O . LEU B 1 171 ? 28.078 -22.453 1.565 1 97.06 171 LEU B O 1
ATOM 8249 N N . ASN B 1 172 ? 28.766 -20.328 2.051 1 95.44 172 ASN B N 1
ATOM 8250 C CA . ASN B 1 172 ? 28.438 -20.5 3.461 1 95.44 172 ASN B CA 1
ATOM 8251 C C . ASN B 1 172 ? 27.188 -19.734 3.854 1 95.44 172 ASN B C 1
ATOM 8253 O O . ASN B 1 172 ? 26.609 -19.969 4.91 1 95.44 172 ASN B O 1
ATOM 8257 N N . HIS B 1 173 ? 26.766 -18.844 3.094 1 95.38 173 HIS B N 1
ATOM 8258 C CA . HIS B 1 173 ? 25.641 -17.984 3.479 1 95.38 173 HIS B CA 1
ATOM 8259 C C . HIS B 1 173 ? 24.594 -17.953 2.383 1 95.38 173 HIS B C 1
ATOM 8261 O O . HIS B 1 173 ? 24.078 -16.875 2.047 1 95.38 173 HIS B O 1
ATOM 8267 N N . SER B 1 174 ? 24.281 -19.062 1.77 1 96.06 174 SER B N 1
ATOM 8268 C CA . SER B 1 174 ? 23.328 -19.094 0.67 1 96.06 174 SER B CA 1
ATOM 8269 C C . SER B 1 174 ? 22.516 -20.391 0.683 1 96.06 174 SER B C 1
ATOM 8271 O O . SER B 1 174 ? 22.859 -21.328 1.396 1 96.06 174 SER B O 1
ATOM 8273 N N . ILE B 1 175 ? 21.422 -20.406 0.038 1 95.44 175 ILE B N 1
ATOM 8274 C CA . ILE B 1 175 ? 20.609 -21.594 -0.203 1 95.44 175 ILE B CA 1
ATOM 8275 C C . ILE B 1 175 ? 20.516 -21.859 -1.703 1 95.44 175 ILE B C 1
ATOM 8277 O O . ILE B 1 175 ? 20.391 -20.938 -2.502 1 95.44 175 ILE B O 1
ATOM 8281 N N . ILE B 1 176 ? 20.641 -23.109 -2.041 1 95.38 176 ILE B N 1
ATOM 8282 C CA . ILE B 1 176 ? 20.578 -23.5 -3.443 1 95.38 176 ILE B CA 1
ATOM 8283 C C . ILE B 1 176 ? 19.141 -23.359 -3.953 1 95.38 176 ILE B C 1
ATOM 8285 O O . ILE B 1 176 ? 18.188 -23.734 -3.266 1 95.38 176 ILE B O 1
ATOM 8289 N N . ILE B 1 177 ? 19.016 -22.812 -5.141 1 95.12 177 ILE B N 1
ATOM 8290 C CA . ILE B 1 177 ? 17.688 -22.672 -5.754 1 95.12 177 ILE B CA 1
ATOM 8291 C C . ILE B 1 177 ? 17.391 -23.891 -6.625 1 95.12 177 ILE B C 1
ATOM 8293 O O . ILE B 1 177 ? 17.719 -23.906 -7.816 1 95.12 177 ILE B O 1
ATOM 8297 N N . ASP B 1 178 ? 16.797 -24.812 -6.039 1 92.06 178 ASP B N 1
ATOM 8298 C CA . ASP B 1 178 ? 16.297 -25.953 -6.789 1 92.06 178 ASP B CA 1
ATOM 8299 C C . ASP B 1 178 ? 14.812 -25.797 -7.098 1 92.06 178 ASP B C 1
ATOM 8301 O O . ASP B 1 178 ? 14.234 -24.734 -6.871 1 92.06 178 ASP B O 1
ATOM 8305 N N . ASP B 1 179 ? 14.203 -26.75 -7.703 1 88.38 179 ASP B N 1
ATOM 8306 C CA . ASP B 1 179 ? 12.805 -26.656 -8.117 1 88.38 179 ASP B CA 1
ATOM 8307 C C . ASP B 1 179 ? 11.891 -26.422 -6.918 1 88.38 179 ASP B C 1
ATOM 8309 O O . ASP B 1 179 ? 10.938 -25.641 -6.996 1 88.38 179 ASP B O 1
ATOM 8313 N N . GLU B 1 180 ? 12.18 -27.078 -5.855 1 88.75 180 GLU B N 1
ATOM 8314 C CA . GLU B 1 180 ? 11.367 -26.938 -4.648 1 88.75 180 GLU B CA 1
ATOM 8315 C C . GLU B 1 180 ? 11.461 -25.516 -4.082 1 88.75 180 GLU B C 1
ATOM 8317 O O . GLU B 1 180 ? 10.453 -24.922 -3.697 1 88.75 180 GLU B O 1
ATOM 8322 N N . GLU B 1 181 ? 12.672 -25.031 -4.043 1 92.44 181 GLU B N 1
ATOM 8323 C CA . GLU B 1 181 ? 12.867 -23.672 -3.527 1 92.44 181 GLU B CA 1
ATOM 8324 C C . GLU B 1 181 ? 12.25 -22.641 -4.461 1 92.44 181 GLU B C 1
ATOM 8326 O O . GLU B 1 181 ? 11.727 -21.609 -4.008 1 92.44 181 GLU B O 1
ATOM 8331 N N . LEU B 1 182 ? 12.414 -22.938 -5.711 1 93.38 182 LEU B N 1
ATOM 8332 C CA . LEU B 1 182 ? 11.797 -22.062 -6.695 1 93.38 182 LEU B CA 1
ATOM 8333 C C . LEU B 1 182 ? 10.297 -21.938 -6.461 1 93.38 182 LEU B C 1
ATOM 8335 O O . LEU B 1 182 ? 9.75 -20.844 -6.453 1 93.38 182 LEU B O 1
ATOM 8339 N N . LYS B 1 183 ? 9.656 -23.047 -6.25 1 91.56 183 LYS B N 1
ATOM 8340 C CA . LYS B 1 183 ? 8.219 -23.078 -6.016 1 91.56 183 LYS B CA 1
ATOM 8341 C C . LYS B 1 183 ? 7.855 -22.391 -4.703 1 91.56 183 LYS B C 1
ATOM 8343 O O . LYS B 1 183 ? 6.91 -21.609 -4.648 1 91.56 183 LYS B O 1
ATOM 8348 N N . ARG B 1 184 ? 8.641 -22.703 -3.719 1 91.12 184 ARG B N 1
ATOM 8349 C CA . ARG B 1 184 ? 8.406 -22.125 -2.406 1 91.12 184 ARG B CA 1
ATOM 8350 C C . ARG B 1 184 ? 8.531 -20.594 -2.459 1 91.12 184 ARG B C 1
ATOM 8352 O O . ARG B 1 184 ? 7.676 -19.875 -1.934 1 91.12 184 ARG B O 1
ATOM 8359 N N . TYR B 1 185 ? 9.609 -20.188 -3.01 1 93.25 185 TYR B N 1
ATOM 8360 C CA . TYR B 1 185 ? 9.859 -18.75 -3.121 1 93.25 185 TYR B CA 1
ATOM 8361 C C . TYR B 1 185 ? 8.742 -18.062 -3.883 1 93.25 185 TYR B C 1
ATOM 8363 O O . TYR B 1 185 ? 8.25 -17.016 -3.455 1 93.25 185 TYR B O 1
ATOM 8371 N N . SER B 1 186 ? 8.375 -18.594 -4.973 1 93.44 186 SER B N 1
ATOM 8372 C CA . SER B 1 186 ? 7.324 -18 -5.793 1 93.44 186 SER B CA 1
ATOM 8373 C C . SER B 1 186 ? 6.004 -17.922 -5.039 1 93.44 186 SER B C 1
ATOM 8375 O O . SER B 1 186 ? 5.305 -16.906 -5.094 1 93.44 186 SER B O 1
ATOM 8377 N N . LYS B 1 187 ? 5.641 -19 -4.348 1 89.31 187 LYS B N 1
ATOM 8378 C CA . LYS B 1 187 ? 4.379 -19.047 -3.611 1 89.31 187 LYS B CA 1
ATOM 8379 C C . LYS B 1 187 ? 4.336 -18 -2.514 1 89.31 187 LYS B C 1
ATOM 8381 O O . LYS B 1 187 ? 3.289 -17.391 -2.26 1 89.31 187 LYS B O 1
ATOM 8386 N N . ALA B 1 188 ? 5.469 -17.75 -1.984 1 89 188 ALA B N 1
ATOM 8387 C CA . ALA B 1 188 ? 5.535 -16.828 -0.854 1 89 188 ALA B CA 1
ATOM 8388 C C . ALA B 1 188 ? 5.738 -15.391 -1.329 1 89 188 ALA B C 1
ATOM 8390 O O . ALA B 1 188 ? 5.543 -14.438 -0.565 1 89 188 ALA B O 1
ATOM 8391 N N . TRP B 1 189 ? 6.074 -15.188 -2.504 1 91.19 189 TRP B N 1
ATOM 8392 C CA . TRP B 1 189 ? 6.512 -13.883 -3.006 1 91.19 189 TRP B CA 1
ATOM 8393 C C . TRP B 1 189 ? 5.328 -12.945 -3.188 1 91.19 189 TRP B C 1
ATOM 8395 O O . TRP B 1 189 ? 4.301 -13.328 -3.75 1 91.19 189 TRP B O 1
ATOM 8405 N N . LYS B 1 190 ? 5.457 -11.734 -2.686 1 88.56 190 LYS B N 1
ATOM 8406 C CA . LYS B 1 190 ? 4.531 -10.625 -2.881 1 88.56 190 LYS B CA 1
ATOM 8407 C C . LYS B 1 190 ? 5.223 -9.438 -3.541 1 88.56 190 LYS B C 1
ATOM 8409 O O . LYS B 1 190 ? 6.352 -9.094 -3.184 1 88.56 190 LYS B O 1
ATOM 8414 N N . LYS B 1 191 ? 4.57 -8.922 -4.496 1 85.44 191 LYS B N 1
ATOM 8415 C CA . LYS B 1 191 ? 5.184 -7.789 -5.184 1 85.44 191 LYS B CA 1
ATOM 8416 C C . LYS B 1 191 ? 5.328 -6.594 -4.246 1 85.44 191 LYS B C 1
ATOM 8418 O O . LYS B 1 191 ? 4.332 -6.066 -3.744 1 85.44 191 LYS B O 1
ATOM 8423 N N . PRO B 1 192 ? 6.566 -6.223 -4.062 1 79.56 192 PRO B N 1
ATOM 8424 C CA . PRO B 1 192 ? 6.738 -5.051 -3.199 1 79.56 192 PRO B CA 1
ATOM 8425 C C . PRO B 1 192 ? 6.363 -3.746 -3.896 1 79.56 192 PRO B C 1
ATOM 8427 O O . PRO B 1 192 ? 6.309 -3.693 -5.129 1 79.56 192 PRO B O 1
ATOM 8430 N N . ALA B 1 193 ? 6.043 -2.684 -3.145 1 70.62 193 ALA B N 1
ATOM 8431 C CA . ALA B 1 193 ? 5.668 -1.388 -3.707 1 70.62 193 ALA B CA 1
ATOM 8432 C C . ALA B 1 193 ? 6.797 -0.807 -4.551 1 70.62 193 ALA B C 1
ATOM 8434 O O . ALA B 1 193 ? 6.551 -0.19 -5.59 1 70.62 193 ALA B O 1
ATOM 8435 N N . VAL B 1 194 ? 8.039 -1.117 -4.207 1 72.56 194 VAL B N 1
ATOM 8436 C CA . VAL B 1 194 ? 9.211 -0.564 -4.879 1 72.56 194 VAL B CA 1
ATOM 8437 C C . VAL B 1 194 ? 9.328 -1.147 -6.285 1 72.56 194 VAL B C 1
ATOM 8439 O O . VAL B 1 194 ? 9.82 -0.486 -7.199 1 72.56 194 VAL B O 1
ATOM 8442 N N . SER B 1 195 ? 8.891 -2.312 -6.352 1 71.75 195 SER B N 1
ATOM 8443 C CA . SER B 1 195 ? 8.992 -2.986 -7.641 1 71.75 195 SER B CA 1
ATOM 8444 C C . SER B 1 195 ? 8.172 -2.27 -8.711 1 71.75 195 SER B C 1
ATOM 8446 O O . SER B 1 195 ? 8.539 -2.271 -9.883 1 71.75 195 SER B O 1
ATOM 8448 N N . ARG B 1 196 ? 7.156 -1.624 -8.242 1 68 196 ARG B N 1
ATOM 8449 C CA . ARG B 1 196 ? 6.328 -0.884 -9.188 1 68 196 ARG B CA 1
ATOM 8450 C C . ARG B 1 196 ? 7.098 0.292 -9.781 1 68 196 ARG B C 1
ATOM 8452 O O . ARG B 1 196 ? 7.035 0.532 -10.992 1 68 196 ARG B O 1
ATOM 8459 N N . ASP B 1 197 ? 7.762 0.9 -8.969 1 70.44 197 ASP B N 1
ATOM 8460 C CA . ASP B 1 197 ? 8.516 2.061 -9.43 1 70.44 197 ASP B CA 1
ATOM 8461 C C . ASP B 1 197 ? 9.68 1.64 -10.32 1 70.44 197 ASP B C 1
ATOM 8463 O O . ASP B 1 197 ? 9.945 2.273 -11.344 1 70.44 197 ASP B O 1
ATOM 8467 N N . LEU B 1 198 ? 10.289 0.589 -9.945 1 74.56 198 LEU B N 1
ATOM 8468 C CA . LEU B 1 198 ? 11.391 0.078 -10.75 1 74.56 198 LEU B CA 1
ATOM 8469 C C . LEU B 1 198 ? 10.914 -0.343 -12.133 1 74.56 198 LEU B C 1
ATOM 8471 O O . LEU B 1 198 ? 11.586 -0.077 -13.133 1 74.56 198 LEU B O 1
ATOM 8475 N N . ALA B 1 199 ? 9.734 -0.922 -12.094 1 70.81 199 ALA B N 1
ATOM 8476 C CA . ALA B 1 199 ? 9.148 -1.384 -13.352 1 70.81 199 ALA B CA 1
ATOM 8477 C C . ALA B 1 199 ? 8.812 -0.209 -14.266 1 70.81 199 ALA B C 1
ATOM 8479 O O . ALA B 1 199 ? 8.898 -0.32 -15.492 1 70.81 199 ALA B O 1
ATOM 8480 N N . LYS B 1 200 ? 8.492 0.844 -13.656 1 72.19 200 LYS B N 1
ATOM 8481 C CA . LYS B 1 200 ? 8.195 2.049 -14.422 1 72.19 200 LYS B CA 1
ATOM 8482 C C . LYS B 1 200 ? 9.43 2.529 -15.188 1 72.19 200 LYS B C 1
ATOM 8484 O O . LYS B 1 200 ? 9.32 2.949 -16.344 1 72.19 200 LYS B O 1
ATOM 8489 N N . TYR B 1 201 ? 10.516 2.426 -14.57 1 74.62 201 TYR B N 1
ATOM 8490 C CA . TYR B 1 201 ? 11.75 2.854 -15.219 1 74.62 201 TYR B CA 1
ATOM 8491 C C . TYR B 1 201 ? 12.133 1.895 -16.344 1 74.62 201 TYR B C 1
ATOM 8493 O O . TYR B 1 201 ? 12.609 2.32 -17.391 1 74.62 201 TYR B O 1
ATOM 8501 N N . ASP B 1 202 ? 11.906 0.673 -16.109 1 76.44 202 ASP B N 1
ATOM 8502 C CA . ASP B 1 202 ? 12.172 -0.314 -17.156 1 76.44 202 ASP B CA 1
ATOM 8503 C C . ASP B 1 202 ? 11.258 -0.105 -18.344 1 76.44 202 ASP B C 1
ATOM 8505 O O . ASP B 1 202 ? 11.695 -0.198 -19.5 1 76.44 202 ASP B O 1
ATOM 8509 N N . ALA B 1 203 ? 10.016 0.2 -17.984 1 70.25 203 ALA B N 1
ATOM 8510 C CA . ALA B 1 203 ? 9.031 0.42 -19.047 1 70.25 203 ALA B CA 1
ATOM 8511 C C . ALA B 1 203 ? 9.359 1.679 -19.844 1 70.25 203 ALA B C 1
ATOM 8513 O O . ALA B 1 203 ? 9.172 1.712 -21.062 1 70.25 203 ALA B O 1
ATOM 8514 N N . ALA B 1 204 ? 9.75 2.631 -19.125 1 68.12 204 ALA B N 1
ATOM 8515 C CA . ALA B 1 204 ? 10.125 3.871 -19.797 1 68.12 204 ALA B CA 1
ATOM 8516 C C . ALA B 1 204 ? 11.266 3.639 -20.781 1 68.12 204 ALA B C 1
ATOM 8518 O O . ALA B 1 204 ? 11.273 4.195 -21.875 1 68.12 204 ALA B O 1
ATOM 8519 N N . GLU B 1 205 ? 12.164 2.832 -20.438 1 68.81 205 GLU B N 1
ATOM 8520 C CA . GLU B 1 205 ? 13.289 2.473 -21.297 1 68.81 205 GLU B CA 1
ATOM 8521 C C . GLU B 1 205 ? 12.812 1.702 -22.531 1 68.81 205 GLU B C 1
ATOM 8523 O O . GLU B 1 205 ? 13.297 1.938 -23.641 1 68.81 205 GLU B O 1
ATOM 8528 N N . GLU B 1 206 ? 11.906 0.926 -22.234 1 63.59 206 GLU B N 1
ATOM 8529 C CA . GLU B 1 206 ? 11.367 0.115 -23.312 1 63.59 206 GLU B CA 1
ATOM 8530 C C . GLU B 1 206 ? 10.602 0.975 -24.328 1 63.59 206 GLU B C 1
ATOM 8532 O O . GLU B 1 206 ? 10.695 0.752 -25.531 1 63.59 206 GLU B O 1
ATOM 8537 N N . ASN B 1 207 ? 9.867 1.951 -23.797 1 63.03 207 ASN B N 1
ATOM 8538 C CA . ASN B 1 207 ? 9.094 2.848 -24.641 1 63.03 207 ASN B CA 1
ATOM 8539 C C . ASN B 1 207 ? 9.992 3.74 -25.484 1 63.03 207 ASN B C 1
ATOM 8541 O O . ASN B 1 207 ? 9.68 4.047 -26.641 1 63.03 207 ASN B O 1
ATOM 8545 N N . GLU B 1 208 ? 11.031 4.121 -24.922 1 60.66 208 GLU B N 1
ATOM 8546 C CA . GLU B 1 208 ? 12 4.922 -25.672 1 60.66 208 GLU B CA 1
ATOM 8547 C C . GLU B 1 208 ? 12.617 4.121 -26.812 1 60.66 208 GLU B C 1
ATOM 8549 O O . GLU B 1 208 ? 12.844 4.652 -27.891 1 60.66 208 GLU B O 1
ATOM 8554 N N . ASP B 1 209 ? 12.742 2.893 -26.578 1 57.5 209 ASP B N 1
ATOM 8555 C CA . ASP B 1 209 ? 13.273 1.997 -27.594 1 57.5 209 ASP B CA 1
ATOM 8556 C C . ASP B 1 209 ? 12.258 1.771 -28.719 1 57.5 209 ASP B C 1
ATOM 8558 O O . ASP B 1 209 ? 12.625 1.635 -29.875 1 57.5 209 ASP B O 1
ATOM 8562 N N . LYS B 1 210 ? 10.891 1.751 -28.438 1 56.06 210 LYS B N 1
ATOM 8563 C CA . LYS B 1 210 ? 9.812 1.551 -29.391 1 56.06 210 LYS B CA 1
ATOM 8564 C C . LYS B 1 210 ? 9.703 2.73 -30.359 1 56.06 210 LYS B C 1
ATOM 8566 O O . LYS B 1 210 ? 9.406 2.551 -31.531 1 56.06 210 LYS B O 1
ATOM 8571 N N . ASN B 1 211 ? 9.68 3.902 -29.797 1 48.19 211 ASN B N 1
ATOM 8572 C CA . ASN B 1 211 ? 9.562 5.094 -30.625 1 48.19 211 ASN B CA 1
ATOM 8573 C C . ASN B 1 211 ? 10.703 5.188 -31.641 1 48.19 211 ASN B C 1
ATOM 8575 O O . ASN B 1 211 ? 10.656 6 -32.562 1 48.19 211 ASN B O 1
ATOM 8579 N N . ALA B 1 212 ? 11.523 4.254 -31.438 1 46.44 212 ALA B N 1
ATOM 8580 C CA . ALA B 1 212 ? 12.555 4.191 -32.469 1 46.44 212 ALA B CA 1
ATOM 8581 C C . ALA B 1 212 ? 12.133 3.266 -33.625 1 46.44 212 ALA B C 1
ATOM 8583 O O . ALA B 1 212 ? 11.383 2.314 -33.406 1 46.44 212 ALA B O 1
ATOM 8584 N N . GLU B 1 213 ? 11.867 3.52 -34.938 1 44.72 213 GLU B N 1
ATOM 8585 C CA . GLU B 1 213 ? 11.211 3.148 -36.188 1 44.72 213 GLU B CA 1
ATOM 8586 C C . GLU B 1 213 ? 10.945 1.646 -36.25 1 44.72 213 GLU B C 1
ATOM 8588 O O . GLU B 1 213 ? 9.883 1.217 -36.719 1 44.72 213 GLU B O 1
ATOM 8593 N N . ASN B 1 214 ? 11.859 0.639 -36.531 1 39.94 214 ASN B N 1
ATOM 8594 C CA . ASN B 1 214 ? 11.797 -0.627 -37.25 1 39.94 214 ASN B CA 1
ATOM 8595 C C . ASN B 1 214 ? 11.547 -1.799 -36.312 1 39.94 214 ASN B C 1
ATOM 8597 O O . ASN B 1 214 ? 12.016 -2.91 -36.531 1 39.94 214 ASN B O 1
ATOM 8601 N N . VAL B 1 215 ? 11.078 -1.676 -35.156 1 43.16 215 VAL B N 1
ATOM 8602 C CA . VAL B 1 215 ? 11.297 -2.852 -34.312 1 43.16 215 VAL B CA 1
ATOM 8603 C C . VAL B 1 215 ? 10.031 -3.707 -34.281 1 43.16 215 VAL B C 1
ATOM 8605 O O . VAL B 1 215 ? 8.93 -3.191 -34.062 1 43.16 215 VAL B O 1
ATOM 8608 N N . ARG B 1 216 ? 9.969 -4.836 -35 1 46.22 216 ARG B N 1
ATOM 8609 C CA . ARG B 1 216 ? 8.977 -5.902 -34.969 1 46.22 216 ARG B CA 1
ATOM 8610 C C . ARG B 1 216 ? 8.617 -6.258 -33.531 1 46.22 216 ARG B C 1
ATOM 8612 O O . ARG B 1 216 ? 9.5 -6.434 -32.688 1 46.22 216 ARG B O 1
ATOM 8619 N N . MET B 1 217 ? 7.309 -6.176 -33.156 1 51.53 217 MET B N 1
ATOM 8620 C CA . MET B 1 217 ? 6.781 -6.488 -31.828 1 51.53 217 MET B CA 1
ATOM 8621 C C . MET B 1 217 ? 6.934 -7.973 -31.516 1 51.53 217 MET B C 1
ATOM 8623 O O . MET B 1 217 ? 6.457 -8.82 -32.281 1 51.53 217 MET B O 1
ATOM 8627 N N . LEU B 1 218 ? 7.949 -8.57 -30.734 1 63.47 218 LEU B N 1
ATOM 8628 C CA . LEU B 1 218 ? 8.078 -9.961 -30.312 1 63.47 218 LEU B CA 1
ATOM 8629 C C . LEU B 1 218 ? 7.359 -10.195 -28.984 1 63.47 218 LEU B C 1
ATOM 8631 O O . LEU B 1 218 ? 7.605 -9.484 -28.016 1 63.47 218 LEU B O 1
ATOM 8635 N N . TYR B 1 219 ? 6.211 -11.023 -29.078 1 81.94 219 TYR B N 1
ATOM 8636 C CA . TYR B 1 219 ? 5.504 -11.43 -27.875 1 81.94 219 TYR B CA 1
ATOM 8637 C C . TYR B 1 219 ? 6.305 -12.469 -27.094 1 81.94 219 TYR B C 1
ATOM 8639 O O . TYR B 1 219 ? 6.793 -13.445 -27.672 1 81.94 219 TYR B O 1
ATOM 8647 N N . ARG B 1 220 ? 6.621 -12.18 -25.812 1 88 220 ARG B N 1
ATOM 8648 C CA . ARG B 1 220 ? 7.348 -13.094 -24.953 1 88 220 ARG B CA 1
ATOM 8649 C C . ARG B 1 220 ? 6.57 -13.359 -23.656 1 88 220 ARG B C 1
ATOM 8651 O O . ARG B 1 220 ? 5.809 -12.5 -23.203 1 88 220 ARG B O 1
ATOM 8658 N N . PRO B 1 221 ? 6.789 -14.625 -23.156 1 92 221 PRO B N 1
ATOM 8659 C CA . PRO B 1 221 ? 6.133 -14.906 -21.875 1 92 221 PRO B CA 1
ATOM 8660 C C . PRO B 1 221 ? 6.605 -13.984 -20.75 1 92 221 PRO B C 1
ATOM 8662 O O . PRO B 1 221 ? 7.758 -13.547 -20.75 1 92 221 PRO B O 1
ATOM 8665 N N . ARG B 1 222 ? 5.734 -13.773 -19.797 1 88.69 222 ARG B N 1
ATOM 8666 C CA . ARG B 1 222 ? 6.078 -12.898 -18.672 1 88.69 222 ARG B CA 1
ATOM 8667 C C . ARG B 1 222 ? 5.52 -13.445 -17.359 1 88.69 222 ARG B C 1
ATOM 8669 O O . ARG B 1 222 ? 4.52 -14.164 -17.359 1 88.69 222 ARG B O 1
ATOM 8676 N N . GLY B 1 223 ? 6.176 -13.102 -16.312 1 89.81 223 GLY B N 1
ATOM 8677 C CA . GLY B 1 223 ? 5.68 -13.375 -14.969 1 89.81 223 GLY B CA 1
ATOM 8678 C C . GLY B 1 223 ? 5.32 -14.836 -14.758 1 89.81 223 GLY B C 1
ATOM 8679 O O . GLY B 1 223 ? 6.145 -15.727 -14.992 1 89.81 223 GLY B O 1
ATOM 8680 N N . ALA B 1 224 ? 4.062 -15.016 -14.484 1 91.38 224 ALA B N 1
ATOM 8681 C CA . ALA B 1 224 ? 3.566 -16.344 -14.148 1 91.38 224 ALA B CA 1
ATOM 8682 C C . ALA B 1 224 ? 3.598 -17.266 -15.367 1 91.38 224 ALA B C 1
ATOM 8684 O O . ALA B 1 224 ? 3.693 -18.484 -15.227 1 91.38 224 ALA B O 1
ATOM 8685 N N . GLN B 1 225 ? 3.553 -16.672 -16.516 1 93.31 225 GLN B N 1
ATOM 8686 C CA . GLN B 1 225 ? 3.623 -17.484 -17.734 1 93.31 225 GLN B CA 1
ATOM 8687 C C . GLN B 1 225 ? 4.957 -18.219 -17.812 1 93.31 225 GLN B C 1
ATOM 8689 O O . GLN B 1 225 ? 5 -19.375 -18.234 1 93.31 225 GLN B O 1
ATOM 8694 N N . ILE B 1 226 ? 5.988 -17.547 -17.391 1 94.31 226 ILE B N 1
ATOM 8695 C CA . ILE B 1 226 ? 7.316 -18.141 -17.406 1 94.31 226 ILE B CA 1
ATOM 8696 C C . ILE B 1 226 ? 7.355 -19.328 -16.438 1 94.31 226 ILE B C 1
ATOM 8698 O O . ILE B 1 226 ? 7.859 -20.391 -16.781 1 94.31 226 ILE B O 1
ATOM 8702 N N . GLU B 1 227 ? 6.762 -19.109 -15.328 1 94.75 227 GLU B N 1
ATOM 8703 C CA . GLU B 1 227 ? 6.699 -20.156 -14.32 1 94.75 227 GLU B CA 1
ATOM 8704 C C . GLU B 1 227 ? 5.895 -21.359 -14.82 1 94.75 227 GLU B C 1
ATOM 8706 O O . GLU B 1 227 ? 6.324 -22.5 -14.672 1 94.75 227 GLU B O 1
ATOM 8711 N N . ALA B 1 228 ? 4.789 -21.047 -15.414 1 95.44 228 ALA B N 1
ATOM 8712 C CA . ALA B 1 228 ? 3.908 -22.094 -15.914 1 95.44 228 ALA B CA 1
ATOM 8713 C C . ALA B 1 228 ? 4.574 -22.875 -17.031 1 95.44 228 ALA B C 1
ATOM 8715 O O . ALA B 1 228 ? 4.48 -24.109 -17.078 1 95.44 228 ALA B O 1
ATOM 8716 N N . LEU B 1 229 ? 5.23 -22.172 -17.922 1 96.31 229 LEU B N 1
ATOM 8717 C CA . LEU B 1 229 ? 5.914 -22.828 -19.031 1 96.31 229 LEU B CA 1
ATOM 8718 C C . LEU B 1 229 ? 7.012 -23.75 -18.516 1 96.31 229 LEU B C 1
ATOM 8720 O O . LEU B 1 229 ? 7.176 -24.875 -19.016 1 96.31 229 LEU B O 1
ATOM 8724 N N . TYR B 1 230 ? 7.703 -23.281 -17.516 1 95.12 230 TYR B N 1
ATOM 8725 C CA . TYR B 1 230 ? 8.742 -24.109 -16.891 1 95.12 230 TYR B CA 1
ATOM 8726 C C . TYR B 1 230 ? 8.148 -25.359 -16.281 1 95.12 230 TYR B C 1
ATOM 8728 O O . TYR B 1 230 ? 8.648 -26.469 -16.5 1 95.12 230 TYR B O 1
ATOM 8736 N N . ALA B 1 231 ? 7.074 -25.219 -15.609 1 93.75 231 ALA B N 1
ATOM 8737 C CA . ALA B 1 231 ? 6.43 -26.344 -14.938 1 93.75 231 ALA B CA 1
ATOM 8738 C C . ALA B 1 231 ? 5.883 -27.344 -15.945 1 93.75 231 ALA B C 1
ATOM 8740 O O . ALA B 1 231 ? 5.977 -28.562 -15.734 1 93.75 231 ALA B O 1
ATOM 8741 N N . LEU B 1 232 ? 5.32 -26.844 -16.984 1 95.44 232 LEU B N 1
ATOM 8742 C CA . LEU B 1 232 ? 4.785 -27.703 -18.031 1 95.44 232 LEU B CA 1
ATOM 8743 C C . LEU B 1 232 ? 5.902 -28.484 -18.719 1 95.44 232 LEU B C 1
ATOM 8745 O O . LEU B 1 232 ? 5.758 -29.688 -18.969 1 95.44 232 LEU B O 1
ATOM 8749 N N . GLN B 1 233 ? 6.945 -27.859 -18.984 1 93.81 233 GLN B N 1
ATOM 8750 C CA . GLN B 1 233 ? 8.094 -28.516 -19.594 1 93.81 233 GLN B CA 1
ATOM 8751 C C . GLN B 1 233 ? 8.656 -29.609 -18.688 1 93.81 233 GLN B C 1
ATOM 8753 O O . GLN B 1 233 ? 8.938 -30.719 -19.141 1 93.81 233 GLN B O 1
ATOM 8758 N N . GLU B 1 234 ? 8.789 -29.266 -17.453 1 89.19 234 GLU B N 1
ATOM 8759 C CA . GLU B 1 234 ? 9.281 -30.25 -16.484 1 89.19 234 GLU B CA 1
ATOM 8760 C C . GLU B 1 234 ? 8.359 -31.453 -16.391 1 89.19 234 GLU B C 1
ATOM 8762 O O . GLU B 1 234 ? 8.82 -32.594 -16.312 1 89.19 234 GLU B O 1
ATOM 8767 N N . SER B 1 235 ? 7.078 -31.172 -16.438 1 90.31 235 SER B N 1
ATOM 8768 C CA . SER B 1 235 ? 6.086 -32.219 -16.359 1 90.31 235 SER B CA 1
ATOM 8769 C C . SER B 1 235 ? 6.191 -33.156 -17.562 1 90.31 235 SER B C 1
ATOM 8771 O O . SER B 1 235 ? 6.109 -34.375 -17.422 1 90.31 235 SER B O 1
ATOM 8773 N N . ARG B 1 236 ? 6.371 -32.656 -18.703 1 91.5 236 ARG B N 1
ATOM 8774 C CA . ARG B 1 236 ? 6.527 -33.469 -19.922 1 91.5 236 ARG B CA 1
ATOM 8775 C C . ARG B 1 236 ? 7.812 -34.281 -19.875 1 91.5 236 ARG B C 1
ATOM 8777 O O . ARG B 1 236 ? 7.824 -35.469 -20.266 1 91.5 236 ARG B O 1
ATOM 8784 N N . MET B 1 237 ? 8.844 -33.656 -19.359 1 85.56 237 MET B N 1
ATOM 8785 C CA . MET B 1 237 ? 10.117 -34.375 -19.25 1 85.56 237 MET B CA 1
ATOM 8786 C C . MET B 1 237 ? 10.008 -35.531 -18.266 1 85.56 237 MET B C 1
ATOM 8788 O O . MET B 1 237 ? 10.727 -36.531 -18.406 1 85.56 237 MET B O 1
ATOM 8792 N N . GLU B 1 238 ? 9.023 -35.375 -17.453 1 85.19 238 GLU B N 1
ATOM 8793 C CA . GLU B 1 238 ? 8.797 -36.406 -16.469 1 85.19 238 GLU B CA 1
ATOM 8794 C C . GLU B 1 238 ? 7.797 -37.438 -16.969 1 85.19 238 GLU B C 1
ATOM 8796 O O . GLU B 1 238 ? 7.309 -38.281 -16.203 1 85.19 238 GLU B O 1
ATOM 8801 N N . GLY B 1 239 ? 7.426 -37.25 -18.203 1 82.44 239 GLY B N 1
ATOM 8802 C CA . GLY B 1 239 ? 6.652 -38.312 -18.844 1 82.44 239 GLY B CA 1
ATOM 8803 C C . GLY B 1 239 ? 5.164 -38 -18.891 1 82.44 239 GLY B C 1
ATOM 8804 O O . GLY B 1 239 ? 4.375 -38.844 -19.359 1 82.44 239 GLY B O 1
ATOM 8805 N N . ALA B 1 240 ? 4.758 -36.844 -18.531 1 88.88 240 ALA B N 1
ATOM 8806 C CA . ALA B 1 240 ? 3.342 -36.5 -18.562 1 88.88 240 ALA B CA 1
ATOM 8807 C C . ALA B 1 240 ? 2.869 -36.25 -19.984 1 88.88 240 ALA B C 1
ATOM 8809 O O . ALA B 1 240 ? 3.592 -35.656 -20.797 1 88.88 240 ALA B O 1
ATOM 8810 N N . ALA B 1 241 ? 1.717 -36.781 -20.266 1 91.75 241 ALA B N 1
ATOM 8811 C CA . ALA B 1 241 ? 1.117 -36.562 -21.578 1 91.75 241 ALA B CA 1
ATOM 8812 C C . ALA B 1 241 ? -0.064 -35.594 -21.484 1 91.75 241 ALA B C 1
ATOM 8814 O O . ALA B 1 241 ? -0.547 -35.094 -22.5 1 91.75 241 ALA B O 1
ATOM 8815 N N . LYS B 1 242 ? -0.477 -35.375 -20.312 1 92.56 242 LYS B N 1
ATOM 8816 C CA . LYS B 1 242 ? -1.572 -34.469 -20.047 1 92.56 242 LYS B CA 1
ATOM 8817 C C . LYS B 1 242 ? -1.241 -33.562 -18.859 1 92.56 242 LYS B C 1
ATOM 8819 O O . LYS B 1 242 ? -0.48 -33.938 -17.969 1 92.56 242 LYS B O 1
ATOM 8824 N N . GLY B 1 243 ? -1.738 -32.375 -18.922 1 91.62 243 GLY B N 1
ATOM 8825 C CA . GLY B 1 243 ? -1.536 -31.453 -17.812 1 91.62 243 GLY B CA 1
ATOM 8826 C C . GLY B 1 243 ? -2.648 -30.438 -17.688 1 91.62 243 GLY B C 1
ATOM 8827 O O . GLY B 1 243 ? -3.182 -29.953 -18.688 1 91.62 243 GLY B O 1
ATOM 8828 N N . LEU B 1 244 ? -2.971 -30.141 -16.422 1 90.81 244 LEU B N 1
ATOM 8829 C CA . LEU B 1 244 ? -3.979 -29.141 -16.109 1 90.81 244 LEU B CA 1
ATOM 8830 C C . LEU B 1 244 ? -3.34 -27.906 -15.477 1 90.81 244 LEU B C 1
ATOM 8832 O O . LEU B 1 244 ? -2.541 -28.016 -14.547 1 90.81 244 LEU B O 1
ATOM 8836 N N . VAL B 1 245 ? -3.574 -26.734 -16.062 1 92.75 245 VAL B N 1
ATOM 8837 C CA . VAL B 1 245 ? -3.102 -25.5 -15.453 1 92.75 245 VAL B CA 1
ATOM 8838 C C . VAL B 1 245 ? -4.281 -24.734 -14.859 1 92.75 245 VAL B C 1
ATOM 8840 O O . VAL B 1 245 ? -5.266 -24.453 -15.555 1 92.75 245 VAL B O 1
ATOM 8843 N N . TYR B 1 246 ? -4.172 -24.531 -13.609 1 88.94 246 TYR B N 1
ATOM 8844 C CA . TYR B 1 246 ? -5.125 -23.672 -12.898 1 88.94 246 TYR B CA 1
ATOM 8845 C C . TYR B 1 246 ? -4.586 -22.25 -12.766 1 88.94 246 TYR B C 1
ATOM 8847 O O . TYR B 1 246 ? -3.584 -22.031 -12.094 1 88.94 246 TYR B O 1
ATOM 8855 N N . ALA B 1 247 ? -5.207 -21.375 -13.445 1 89.88 247 ALA B N 1
ATOM 8856 C CA . ALA B 1 247 ? -4.77 -19.984 -13.383 1 89.88 247 ALA B CA 1
ATOM 8857 C C . ALA B 1 247 ? -5.961 -19.031 -13.336 1 89.88 247 ALA B C 1
ATOM 8859 O O . ALA B 1 247 ? -6.906 -19.172 -14.109 1 89.88 247 ALA B O 1
ATOM 8860 N N . ALA B 1 248 ? -5.887 -18.094 -12.414 1 87.38 248 ALA B N 1
ATOM 8861 C CA . ALA B 1 248 ? -6.949 -17.109 -12.273 1 87.38 248 ALA B CA 1
ATOM 8862 C C . ALA B 1 248 ? -7.188 -16.375 -13.578 1 87.38 248 ALA B C 1
ATOM 8864 O O . ALA B 1 248 ? -6.281 -16.266 -14.414 1 87.38 248 ALA B O 1
ATOM 8865 N N . THR B 1 249 ? -8.398 -15.867 -13.727 1 83.62 249 THR B N 1
ATOM 8866 C CA . THR B 1 249 ? -8.734 -15.078 -14.898 1 83.62 249 THR B CA 1
ATOM 8867 C C . THR B 1 249 ? -7.891 -13.805 -14.953 1 83.62 249 THR B C 1
ATOM 8869 O O . THR B 1 249 ? -7.664 -13.164 -13.922 1 83.62 249 THR B O 1
ATOM 8872 N N . GLY B 1 250 ? -7.371 -13.531 -16.125 1 81.38 250 GLY B N 1
ATOM 8873 C CA . GLY B 1 250 ? -6.621 -12.297 -16.297 1 81.38 250 GLY B CA 1
ATOM 8874 C C . GLY B 1 250 ? -5.121 -12.508 -16.312 1 81.38 250 GLY B C 1
ATOM 8875 O O . GLY B 1 250 ? -4.359 -11.57 -16.578 1 81.38 250 GLY B O 1
ATOM 8876 N N . ILE B 1 251 ? -4.676 -13.664 -16.047 1 86.31 251 ILE B N 1
ATOM 8877 C CA . ILE B 1 251 ? -3.244 -13.938 -15.961 1 86.31 251 ILE B CA 1
ATOM 8878 C C . ILE B 1 251 ? -2.678 -14.164 -17.359 1 86.31 251 ILE B C 1
ATOM 8880 O O . ILE B 1 251 ? -1.461 -14.148 -17.562 1 86.31 251 ILE B O 1
ATOM 8884 N N . GLY B 1 252 ? -3.523 -14.492 -18.391 1 86.06 252 GLY B N 1
ATOM 8885 C CA . GLY B 1 252 ? -3.08 -14.703 -19.766 1 86.06 252 GLY B CA 1
ATOM 8886 C C . GLY B 1 252 ? -2.959 -16.172 -20.125 1 86.06 252 GLY B C 1
ATOM 8887 O O . GLY B 1 252 ? -1.94 -16.594 -20.688 1 86.06 252 GLY B O 1
ATOM 8888 N N . LYS B 1 253 ? -3.988 -16.906 -19.844 1 89.88 253 LYS B N 1
ATOM 8889 C CA . LYS B 1 253 ? -4.012 -18.344 -20.094 1 89.88 253 LYS B CA 1
ATOM 8890 C C . LYS B 1 253 ? -3.883 -18.641 -21.594 1 89.88 253 LYS B C 1
ATOM 8892 O O . LYS B 1 253 ? -3.215 -19.594 -21.984 1 89.88 253 LYS B O 1
ATOM 8897 N N . THR B 1 254 ? -4.535 -17.797 -22.422 1 90.44 254 THR B N 1
ATOM 8898 C CA . THR B 1 254 ? -4.523 -18.031 -23.859 1 90.44 254 THR B CA 1
ATOM 8899 C C . THR B 1 254 ? -3.111 -17.875 -24.422 1 90.44 254 THR B C 1
ATOM 8901 O O . THR B 1 254 ? -2.648 -18.734 -25.188 1 90.44 254 THR B O 1
ATOM 8904 N N . TYR B 1 255 ? -2.455 -16.875 -24.031 1 91.94 255 TYR B N 1
ATOM 8905 C CA . TYR B 1 255 ? -1.077 -16.688 -24.469 1 91.94 255 TYR B CA 1
ATOM 8906 C C . TYR B 1 255 ? -0.181 -17.797 -23.953 1 91.94 255 TYR B C 1
ATOM 8908 O O . TYR B 1 255 ? 0.744 -18.25 -24.641 1 91.94 255 TYR B O 1
ATOM 8916 N N . LEU B 1 256 ? -0.45 -18.188 -22.719 1 94.62 256 LEU B N 1
ATOM 8917 C CA . LEU B 1 256 ? 0.309 -19.297 -22.156 1 94.62 256 LEU B CA 1
ATOM 8918 C C . LEU B 1 256 ? 0.225 -20.531 -23.047 1 94.62 256 LEU B C 1
ATOM 8920 O O . LEU B 1 256 ? 1.244 -21.156 -23.359 1 94.62 256 LEU B O 1
ATOM 8924 N N . ALA B 1 257 ? -0.972 -20.797 -23.469 1 96.31 257 ALA B N 1
ATOM 8925 C CA . ALA B 1 257 ? -1.192 -21.953 -24.344 1 96.31 257 ALA B CA 1
ATOM 8926 C C . ALA B 1 257 ? -0.485 -21.766 -25.688 1 96.31 257 ALA B C 1
ATOM 8928 O O . ALA B 1 257 ? 0.092 -22.703 -26.234 1 96.31 257 ALA B O 1
ATOM 8929 N N . ALA B 1 258 ? -0.565 -20.547 -26.188 1 95.88 258 ALA B N 1
ATOM 8930 C CA . ALA B 1 258 ? 0.093 -20.234 -27.453 1 95.88 258 ALA B CA 1
ATOM 8931 C C . ALA B 1 258 ? 1.603 -20.422 -27.344 1 95.88 258 ALA B C 1
ATOM 8933 O O . ALA B 1 258 ? 2.221 -21.016 -28.234 1 95.88 258 ALA B O 1
ATOM 8934 N N . PHE B 1 259 ? 2.188 -19.969 -26.297 1 95.88 259 PHE B N 1
ATOM 8935 C CA . PHE B 1 259 ? 3.625 -20.109 -26.078 1 95.88 259 PHE B CA 1
ATOM 8936 C C . PHE B 1 259 ? 4.02 -21.562 -25.922 1 95.88 259 PHE B C 1
ATOM 8938 O O . PHE B 1 259 ? 5 -22.016 -26.531 1 95.88 259 PHE B O 1
ATOM 8945 N N . ASP B 1 260 ? 3.246 -22.312 -25.156 1 97 260 ASP B N 1
ATOM 8946 C CA . ASP B 1 260 ? 3.617 -23.688 -24.828 1 97 260 ASP B CA 1
ATOM 8947 C C . ASP B 1 260 ? 3.486 -24.594 -26.047 1 97 260 ASP B C 1
ATOM 8949 O O . ASP B 1 260 ? 4.227 -25.562 -26.188 1 97 260 ASP B O 1
ATOM 8953 N N . SER B 1 261 ? 2.559 -24.297 -26.969 1 97.38 261 SER B N 1
ATOM 8954 C CA . SER B 1 261 ? 2.281 -25.156 -28.109 1 97.38 261 SER B CA 1
ATOM 8955 C C . SER B 1 261 ? 3.055 -24.703 -29.344 1 97.38 261 SER B C 1
ATOM 8957 O O . SER B 1 261 ? 2.969 -25.328 -30.406 1 97.38 261 SER B O 1
ATOM 8959 N N . ALA B 1 262 ? 3.766 -23.672 -29.203 1 95.12 262 ALA B N 1
ATOM 8960 C CA . ALA B 1 262 ? 4.398 -23.031 -30.344 1 95.12 262 ALA B CA 1
ATOM 8961 C C . ALA B 1 262 ? 5.332 -24 -31.078 1 95.12 262 ALA B C 1
ATOM 8963 O O . ALA B 1 262 ? 5.508 -23.922 -32.281 1 95.12 262 ALA B O 1
ATOM 8964 N N . LYS B 1 263 ? 5.953 -24.938 -30.422 1 94.06 263 LYS B N 1
ATOM 8965 C CA . LYS B 1 263 ? 6.941 -25.844 -31.016 1 94.06 263 LYS B CA 1
ATOM 8966 C C . LYS B 1 263 ? 6.27 -27 -31.734 1 94.06 263 LYS B C 1
ATOM 8968 O O . LYS B 1 263 ? 6.918 -27.75 -32.469 1 94.06 263 LYS B O 1
ATOM 8973 N N . TYR B 1 264 ? 4.992 -27.141 -31.562 1 96.56 264 TYR B N 1
ATOM 8974 C CA . TYR B 1 264 ? 4.273 -28.266 -32.156 1 96.56 264 TYR B CA 1
ATOM 8975 C C . TYR B 1 264 ? 3.688 -27.859 -33.531 1 96.56 264 TYR B C 1
ATOM 8977 O O . TYR B 1 264 ? 3.281 -26.703 -33.719 1 96.56 264 TYR B O 1
ATOM 8985 N N . GLU B 1 265 ? 3.623 -28.734 -34.375 1 94.88 265 GLU B N 1
ATOM 8986 C CA . GLU B 1 265 ? 3.229 -28.438 -35.75 1 94.88 265 GLU B CA 1
ATOM 8987 C C . GLU B 1 265 ? 1.713 -28.344 -35.875 1 94.88 265 GLU B C 1
ATOM 8989 O O . GLU B 1 265 ? 1.198 -27.406 -36.5 1 94.88 265 GLU B O 1
ATOM 8994 N N . ARG B 1 266 ? 0.971 -29.328 -35.438 1 97.38 266 ARG B N 1
ATOM 8995 C CA . ARG B 1 266 ? -0.485 -29.344 -35.531 1 97.38 266 ARG B CA 1
ATOM 8996 C C . ARG B 1 266 ? -1.123 -29.188 -34.156 1 97.38 266 ARG B C 1
ATOM 8998 O O . ARG B 1 266 ? -1.059 -30.094 -33.312 1 97.38 266 ARG B O 1
ATOM 9005 N N . VAL B 1 267 ? -1.773 -28.062 -33.969 1 98.19 267 VAL B N 1
ATOM 9006 C CA . VAL B 1 267 ? -2.32 -27.703 -32.688 1 98.19 267 VAL B CA 1
ATOM 9007 C C . VAL B 1 267 ? -3.836 -27.547 -32.781 1 98.19 267 VAL B C 1
ATOM 9009 O O . VAL B 1 267 ? -4.34 -26.969 -33.75 1 98.19 267 VAL B O 1
ATOM 9012 N N . LEU B 1 268 ? -4.555 -28.109 -31.828 1 98.25 268 LEU B N 1
ATOM 9013 C CA . LEU B 1 268 ? -6 -27.953 -31.734 1 98.25 268 LEU B CA 1
ATOM 9014 C C . LEU B 1 268 ? -6.367 -27.141 -30.484 1 98.25 268 LEU B C 1
ATOM 9016 O O . LEU B 1 268 ? -5.941 -27.484 -29.375 1 98.25 268 LEU B O 1
ATOM 9020 N N . PHE B 1 269 ? -7.059 -26.047 -30.656 1 97.94 269 PHE B N 1
ATOM 9021 C CA . PHE B 1 269 ? -7.594 -25.25 -29.562 1 97.94 269 PHE B CA 1
ATOM 9022 C C . PHE B 1 269 ? -9.109 -25.375 -29.5 1 97.94 269 PHE B C 1
ATOM 9024 O O . PHE B 1 269 ? -9.805 -25.016 -30.453 1 97.94 269 PHE B O 1
ATOM 9031 N N . VAL B 1 270 ? -9.617 -25.859 -28.359 1 96 270 VAL B N 1
ATOM 9032 C CA . VAL B 1 270 ? -11.047 -26.125 -28.234 1 96 270 VAL B CA 1
ATOM 9033 C C . VAL B 1 270 ? -11.648 -25.203 -27.172 1 96 270 VAL B C 1
ATOM 9035 O O . VAL B 1 270 ? -11.102 -25.078 -26.078 1 96 270 VAL B O 1
ATOM 9038 N N . ALA B 1 271 ? -12.734 -24.578 -27.5 1 90.62 271 ALA B N 1
ATOM 9039 C CA . ALA B 1 271 ? -13.453 -23.734 -26.562 1 90.62 271 ALA B CA 1
ATOM 9040 C C . ALA B 1 271 ? -14.961 -23.797 -26.797 1 90.62 271 ALA B C 1
ATOM 9042 O O . ALA B 1 271 ? -15.406 -24.312 -27.812 1 90.62 271 ALA B O 1
ATOM 9043 N N . HIS B 1 272 ? -15.711 -23.25 -25.859 1 80.25 272 HIS B N 1
ATOM 9044 C CA . HIS B 1 272 ? -17.172 -23.375 -25.922 1 80.25 272 HIS B CA 1
ATOM 9045 C C . HIS B 1 272 ? -17.797 -22.188 -26.641 1 80.25 272 HIS B C 1
ATOM 9047 O O . HIS B 1 272 ? -18.938 -22.266 -27.094 1 80.25 272 HIS B O 1
ATOM 9053 N N . ARG B 1 273 ? -17.078 -21.078 -26.734 1 76.31 273 ARG B N 1
ATOM 9054 C CA . ARG B 1 273 ? -17.672 -19.875 -27.344 1 76.31 273 ARG B CA 1
ATOM 9055 C C . ARG B 1 273 ? -16.859 -19.422 -28.547 1 76.31 273 ARG B C 1
ATOM 9057 O O . ARG B 1 273 ? -15.633 -19.5 -28.547 1 76.31 273 ARG B O 1
ATOM 9064 N N . GLU B 1 274 ? -17.562 -18.875 -29.469 1 80.5 274 GLU B N 1
ATOM 9065 C CA . GLU B 1 274 ? -16.938 -18.406 -30.703 1 80.5 274 GLU B CA 1
ATOM 9066 C C . GLU B 1 274 ? -16.016 -17.219 -30.438 1 80.5 274 GLU B C 1
ATOM 9068 O O . GLU B 1 274 ? -14.945 -17.109 -31.031 1 80.5 274 GLU B O 1
ATOM 9073 N N . GLU B 1 275 ? -16.422 -16.375 -29.547 1 76 275 GLU B N 1
ATOM 9074 C CA . GLU B 1 275 ? -15.641 -15.188 -29.234 1 76 275 GLU B CA 1
ATOM 9075 C C . GLU B 1 275 ? -14.281 -15.562 -28.656 1 76 275 GLU B C 1
ATOM 9077 O O . GLU B 1 275 ? -13.273 -14.914 -28.953 1 76 275 GLU B O 1
ATOM 9082 N N . ILE B 1 276 ? -14.25 -16.578 -27.875 1 83.5 276 ILE B N 1
ATOM 9083 C CA . ILE B 1 276 ? -13.016 -17.062 -27.281 1 83.5 276 ILE B CA 1
ATOM 9084 C C . ILE B 1 276 ? -12.086 -17.594 -28.359 1 83.5 276 ILE B C 1
ATOM 9086 O O . ILE B 1 276 ? -10.875 -17.359 -28.328 1 83.5 276 ILE B O 1
ATOM 9090 N N . LEU B 1 277 ? -12.68 -18.281 -29.328 1 90.94 277 LEU B N 1
ATOM 9091 C CA . LEU B 1 277 ? -11.906 -18.859 -30.422 1 90.94 277 LEU B CA 1
ATOM 9092 C C . LEU B 1 277 ? -11.242 -17.766 -31.25 1 90.94 277 LEU B C 1
ATOM 9094 O O . LEU B 1 277 ? -10.062 -17.859 -31.594 1 90.94 277 LEU B O 1
ATOM 9098 N N . LYS B 1 278 ? -11.953 -16.75 -31.516 1 87.38 278 LYS B N 1
ATOM 9099 C CA . LYS B 1 278 ? -11.422 -15.648 -32.344 1 87.38 278 LYS B CA 1
ATOM 9100 C C . LYS B 1 278 ? -10.305 -14.914 -31.594 1 87.38 278 LYS B C 1
ATOM 9102 O O . LYS B 1 278 ? -9.297 -14.547 -32.188 1 87.38 278 LYS B O 1
ATOM 9107 N N . GLN B 1 279 ? -10.531 -14.711 -30.359 1 83.94 279 GLN B N 1
ATOM 9108 C CA . GLN B 1 279 ? -9.508 -14.055 -29.547 1 83.94 279 GLN B CA 1
ATOM 9109 C C . GLN B 1 279 ? -8.25 -14.914 -29.453 1 83.94 279 GLN B C 1
ATOM 9111 O O . GLN B 1 279 ? -7.133 -14.398 -29.5 1 83.94 279 GLN B O 1
ATOM 9116 N N . ALA B 1 280 ? -8.477 -16.172 -29.234 1 91.62 280 ALA B N 1
ATOM 9117 C CA . ALA B 1 280 ? -7.344 -17.094 -29.156 1 91.62 280 ALA B CA 1
ATOM 9118 C C . ALA B 1 280 ? -6.551 -17.094 -30.453 1 91.62 280 ALA B C 1
ATOM 9120 O O . ALA B 1 280 ? -5.32 -17.141 -30.438 1 91.62 280 ALA B O 1
ATOM 9121 N N . ALA B 1 281 ? -7.262 -17.047 -31.562 1 94 281 ALA B N 1
ATOM 9122 C CA . ALA B 1 281 ? -6.605 -17.031 -32.875 1 94 281 ALA B CA 1
ATOM 9123 C C . ALA B 1 281 ? -5.641 -15.859 -32.969 1 94 281 ALA B C 1
ATOM 9125 O O . ALA B 1 281 ? -4.531 -16 -33.5 1 94 281 ALA B O 1
ATOM 9126 N N . VAL B 1 282 ? -6.027 -14.789 -32.5 1 89.25 282 VAL B N 1
ATOM 9127 C CA . VAL B 1 282 ? -5.18 -13.609 -32.531 1 89.25 282 VAL B CA 1
ATOM 9128 C C . VAL B 1 282 ? -3.934 -13.828 -31.688 1 89.25 282 VAL B C 1
ATOM 9130 O O . VAL B 1 282 ? -2.82 -13.5 -32.125 1 89.25 282 VAL B O 1
ATOM 9133 N N . SER B 1 283 ? -4.137 -14.312 -30.5 1 91.12 283 SER B N 1
ATOM 9134 C CA . SER B 1 283 ? -3.014 -14.586 -29.594 1 91.12 283 SER B CA 1
ATOM 9135 C C . SER B 1 283 ? -2.021 -15.555 -30.234 1 91.12 283 SER B C 1
ATOM 9137 O O . SER B 1 283 ? -0.81 -15.336 -30.188 1 91.12 283 SER B O 1
ATOM 9139 N N . PHE B 1 284 ? -2.561 -16.578 -30.859 1 94.94 284 PHE B N 1
ATOM 9140 C CA . PHE B 1 284 ? -1.707 -17.594 -31.469 1 94.94 284 PHE B CA 1
ATOM 9141 C C . PHE B 1 284 ? -0.985 -17.016 -32.688 1 94.94 284 PHE B C 1
ATOM 9143 O O . PHE B 1 284 ? 0.185 -17.312 -32.938 1 94.94 284 PHE B O 1
ATOM 9150 N N . LYS B 1 285 ? -1.688 -16.188 -33.406 1 93.5 285 LYS B N 1
ATOM 9151 C CA . LYS B 1 285 ? -1.062 -15.508 -34.531 1 93.5 285 LYS B CA 1
ATOM 9152 C C . LYS B 1 285 ? 0.116 -14.656 -34.062 1 93.5 285 LYS B C 1
ATOM 9154 O O . LYS B 1 285 ? 1.179 -14.672 -34.688 1 93.5 285 LYS B O 1
ATOM 9159 N N . ASN B 1 286 ? -0.059 -13.969 -33.031 1 90.38 286 ASN B N 1
ATOM 9160 C CA . ASN B 1 286 ? 0.975 -13.094 -32.5 1 90.38 286 ASN B CA 1
ATOM 9161 C C . ASN B 1 286 ? 2.199 -13.883 -32.062 1 90.38 286 ASN B C 1
ATOM 9163 O O . ASN B 1 286 ? 3.334 -13.453 -32.25 1 90.38 286 ASN B O 1
ATOM 9167 N N . VAL B 1 287 ? 2 -15 -31.422 1 92.56 287 VAL B N 1
ATOM 9168 C CA . VAL B 1 287 ? 3.088 -15.797 -30.859 1 92.56 287 VAL B CA 1
ATOM 9169 C C . VAL B 1 287 ? 3.807 -16.547 -31.969 1 92.56 287 VAL B C 1
ATOM 9171 O O . VAL B 1 287 ? 5.039 -16.578 -32 1 92.56 287 VAL B O 1
ATOM 9174 N N . ARG B 1 288 ? 3.027 -17.109 -32.938 1 92.69 288 ARG B N 1
ATOM 9175 C CA . ARG B 1 288 ? 3.588 -17.969 -33.969 1 92.69 288 ARG B CA 1
ATOM 9176 C C . ARG B 1 288 ? 3.998 -17.125 -35.188 1 92.69 288 ARG B C 1
ATOM 9178 O O . ARG B 1 288 ? 4.727 -17.609 -36.062 1 92.69 288 ARG B O 1
ATOM 9185 N N . ASN B 1 289 ? 3.533 -15.945 -35.25 1 90 289 ASN B N 1
ATOM 9186 C CA . ASN B 1 289 ? 3.768 -15.086 -36.406 1 90 289 ASN B CA 1
ATOM 9187 C C . ASN B 1 289 ? 3.408 -15.789 -37.719 1 90 289 ASN B C 1
ATOM 9189 O O . ASN B 1 289 ? 4.219 -15.836 -38.656 1 90 289 ASN B O 1
ATOM 9193 N N . SER B 1 290 ? 2.305 -16.391 -37.688 1 91.62 290 SER B N 1
ATOM 9194 C CA . SER B 1 290 ? 1.812 -17.141 -38.812 1 91.62 290 SER B CA 1
ATOM 9195 C C . SER B 1 290 ? 0.298 -17.016 -38.969 1 91.62 290 SER B C 1
ATOM 9197 O O . SER B 1 290 ? -0.419 -16.984 -37.969 1 91.62 290 SER B O 1
ATOM 9199 N N . GLU B 1 291 ? -0.17 -16.969 -40.188 1 92.38 291 GLU B N 1
ATOM 9200 C CA . GLU B 1 291 ? -1.602 -16.891 -40.469 1 92.38 291 GLU B CA 1
ATOM 9201 C C . GLU B 1 291 ? -2.164 -18.266 -40.844 1 92.38 291 GLU B C 1
ATOM 9203 O O . GLU B 1 291 ? -3.281 -18.359 -41.344 1 92.38 291 GLU B O 1
ATOM 9208 N N . ASP B 1 292 ? -1.387 -19.25 -40.594 1 95.38 292 ASP B N 1
ATOM 9209 C CA . ASP B 1 292 ? -1.808 -20.609 -40.938 1 95.38 292 ASP B CA 1
ATOM 9210 C C . ASP B 1 292 ? -2.686 -21.203 -39.844 1 95.38 292 ASP B C 1
ATOM 9212 O O . ASP B 1 292 ? -2.279 -22.156 -39.156 1 95.38 292 ASP B O 1
ATOM 9216 N N . TYR B 1 293 ? -3.832 -20.656 -39.688 1 96 293 TYR B N 1
ATOM 9217 C CA . TYR B 1 293 ? -4.801 -21.172 -38.719 1 96 293 TYR B CA 1
ATOM 9218 C C . TYR B 1 293 ? -6.195 -21.219 -39.344 1 96 293 TYR B C 1
ATOM 9220 O O . TYR B 1 293 ? -6.453 -20.594 -40.375 1 96 293 TYR B O 1
ATOM 9228 N N . GLY B 1 294 ? -7.035 -22.031 -38.844 1 96.44 294 GLY B N 1
ATOM 9229 C CA . GLY B 1 294 ? -8.406 -22.172 -39.312 1 96.44 294 GLY B CA 1
ATOM 9230 C C . GLY B 1 294 ? -9.398 -22.375 -38.188 1 96.44 294 GLY B C 1
ATOM 9231 O O . GLY B 1 294 ? -9.016 -22.469 -37.031 1 96.44 294 GLY B O 1
ATOM 9232 N N . PHE B 1 295 ? -10.695 -22.375 -38.594 1 97.06 295 PHE B N 1
ATOM 9233 C CA . PHE B 1 295 ? -11.773 -22.547 -37.625 1 97.06 295 PHE B CA 1
ATOM 9234 C C . PHE B 1 295 ? -12.586 -23.797 -37.938 1 97.06 295 PHE B C 1
ATOM 9236 O O . PHE B 1 295 ? -12.734 -24.172 -39.094 1 97.06 295 PHE B O 1
ATOM 9243 N N . PHE B 1 296 ? -12.961 -24.531 -36.938 1 96.5 296 PHE B N 1
ATOM 9244 C CA . PHE B 1 296 ? -13.867 -25.672 -37.031 1 96.5 296 PHE B CA 1
ATOM 9245 C C . PHE B 1 296 ? -15.094 -25.469 -36.156 1 96.5 296 PHE B C 1
ATOM 9247 O O . PHE B 1 296 ? -15.117 -25.922 -35 1 96.5 296 PHE B O 1
ATOM 9254 N N . ASP B 1 297 ? -16.016 -24.797 -36.656 1 93.69 297 ASP B N 1
ATOM 9255 C CA . ASP B 1 297 ? -17.25 -24.469 -35.969 1 93.69 297 ASP B CA 1
ATOM 9256 C C . ASP B 1 297 ? -18.469 -24.672 -36.844 1 93.69 297 ASP B C 1
ATOM 9258 O O . ASP B 1 297 ? -18.406 -25.422 -37.812 1 93.69 297 ASP B O 1
ATOM 9262 N N . GLY B 1 298 ? -19.609 -24.156 -36.438 1 88.44 298 GLY B N 1
ATOM 9263 C CA . GLY B 1 298 ? -20.828 -24.328 -37.219 1 88.44 298 GLY B CA 1
ATOM 9264 C C . GLY B 1 298 ? -20.75 -23.734 -38.625 1 88.44 298 GLY B C 1
ATOM 9265 O O . GLY B 1 298 ? -21.391 -24.219 -39.562 1 88.44 298 GLY B O 1
ATOM 9266 N N . LYS B 1 299 ? -19.953 -22.734 -38.781 1 91.12 299 LYS B N 1
ATOM 9267 C CA . LYS B 1 299 ? -19.875 -21.984 -40.031 1 91.12 299 LYS B CA 1
ATOM 9268 C C . LYS B 1 299 ? -18.719 -22.453 -40.906 1 91.12 299 LYS B C 1
ATOM 9270 O O . LYS B 1 299 ? -18.844 -22.531 -42.125 1 91.12 299 LYS B O 1
ATOM 9275 N N . GLU B 1 300 ? -17.641 -22.719 -40.281 1 93.12 300 GLU B N 1
ATOM 9276 C CA . GLU B 1 300 ? -16.422 -23.094 -40.969 1 93.12 300 GLU B CA 1
ATOM 9277 C C . GLU B 1 300 ? -15.938 -24.469 -40.531 1 93.12 300 GLU B C 1
ATOM 9279 O O . GLU B 1 300 ? -16.016 -24.828 -39.375 1 93.12 300 GLU B O 1
ATOM 9284 N N . LYS B 1 301 ? -15.453 -25.297 -41.5 1 94.19 301 LYS B N 1
ATOM 9285 C CA . LYS B 1 301 ? -14.898 -26.625 -41.25 1 94.19 301 LYS B CA 1
ATOM 9286 C C . LYS B 1 301 ? -13.508 -26.781 -41.844 1 94.19 301 LYS B C 1
ATOM 9288 O O . LYS B 1 301 ? -13.281 -27.672 -42.656 1 94.19 301 LYS B O 1
ATOM 9293 N N . ASP B 1 302 ? -12.617 -25.938 -41.375 1 94.5 302 ASP B N 1
ATOM 9294 C CA . ASP B 1 302 ? -11.266 -25.938 -41.938 1 94.5 302 ASP B CA 1
ATOM 9295 C C . ASP B 1 302 ? -10.492 -27.172 -41.469 1 94.5 302 ASP B C 1
ATOM 9297 O O . ASP B 1 302 ? -10.656 -27.625 -40.344 1 94.5 302 ASP B O 1
ATOM 9301 N N . ARG B 1 303 ? -9.711 -27.688 -42.438 1 91.75 303 ARG B N 1
ATOM 9302 C CA . ARG B 1 303 ? -8.797 -28.797 -42.188 1 91.75 303 ARG B CA 1
ATOM 9303 C C . ARG B 1 303 ? -7.402 -28.484 -42.719 1 91.75 303 ARG B C 1
ATOM 9305 O O . ARG B 1 303 ? -7.211 -27.5 -43.438 1 91.75 303 ARG B O 1
ATOM 9312 N N . ASP B 1 304 ? -6.395 -29.109 -42.375 1 91.94 304 ASP B N 1
ATOM 9313 C CA . ASP B 1 304 ? -5.047 -29.031 -42.938 1 91.94 304 ASP B CA 1
ATOM 9314 C C . ASP B 1 304 ? -4.391 -27.688 -42.625 1 91.94 304 ASP B C 1
ATOM 9316 O O . ASP B 1 304 ? -3.871 -27.016 -43.531 1 91.94 304 ASP B O 1
ATOM 9320 N N . LYS B 1 305 ? -4.664 -27.109 -41.531 1 95.62 305 LYS B N 1
ATOM 9321 C CA . LYS B 1 305 ? -3.998 -25.938 -40.969 1 95.62 305 LYS B CA 1
ATOM 9322 C C . LYS B 1 305 ? -3.113 -26.312 -39.781 1 95.62 305 LYS B C 1
ATOM 9324 O O . LYS B 1 305 ? -3.32 -27.344 -39.156 1 95.62 305 LYS B O 1
ATOM 9329 N N . SER B 1 306 ? -2.178 -25.531 -39.562 1 96.12 306 SER B N 1
ATOM 9330 C CA . SER B 1 306 ? -1.263 -25.797 -38.469 1 96.12 306 SER B CA 1
ATOM 9331 C C . SER B 1 306 ? -1.972 -25.672 -37.125 1 96.12 306 SER B C 1
ATOM 9333 O O . SER B 1 306 ? -1.634 -26.391 -36.156 1 96.12 306 SER B O 1
ATOM 9335 N N . VAL B 1 307 ? -2.893 -24.672 -37.031 1 97.88 307 VAL B N 1
ATOM 9336 C CA . VAL B 1 307 ? -3.668 -24.5 -35.812 1 97.88 307 VAL B CA 1
ATOM 9337 C C . VAL B 1 307 ? -5.156 -24.453 -36.156 1 97.88 307 VAL B C 1
ATOM 9339 O O . VAL B 1 307 ? -5.578 -23.703 -37.031 1 97.88 307 VAL B O 1
ATOM 9342 N N . ILE B 1 308 ? -5.895 -25.266 -35.531 1 98.06 308 ILE B N 1
ATOM 9343 C CA . ILE B 1 308 ? -7.34 -25.281 -35.719 1 98.06 308 ILE B CA 1
ATOM 9344 C C . ILE B 1 308 ? -8.047 -24.844 -34.438 1 98.06 308 ILE B C 1
ATOM 9346 O O . ILE B 1 308 ? -7.758 -25.375 -33.375 1 98.06 308 ILE B O 1
ATOM 9350 N N . PHE B 1 309 ? -8.867 -23.875 -34.531 1 97.81 309 PHE B N 1
ATOM 9351 C CA . PHE B 1 309 ? -9.727 -23.422 -33.469 1 97.81 309 PHE B CA 1
ATOM 9352 C C . PHE B 1 309 ? -11.125 -24 -33.594 1 97.81 309 PHE B C 1
ATOM 9354 O O . PHE B 1 309 ? -11.852 -23.672 -34.531 1 97.81 309 PHE B O 1
ATOM 9361 N N . ALA B 1 310 ? -11.484 -24.844 -32.625 1 96.88 310 ALA B N 1
ATOM 9362 C CA . ALA B 1 310 ? -12.711 -25.609 -32.812 1 96.88 310 ALA B CA 1
ATOM 9363 C C . ALA B 1 310 ? -13.695 -25.344 -31.672 1 96.88 310 ALA B C 1
ATOM 9365 O O . ALA B 1 310 ? -13.289 -25.219 -30.5 1 96.88 310 ALA B O 1
ATOM 9366 N N . SER B 1 311 ? -14.93 -25.281 -32 1 94.12 311 SER B N 1
ATOM 9367 C CA . SER B 1 311 ? -15.984 -25.219 -30.984 1 94.12 311 SER B CA 1
ATOM 9368 C C . SER B 1 311 ? -16.328 -26.594 -30.453 1 94.12 311 SER B C 1
ATOM 9370 O O . SER B 1 311 ? -16.422 -27.562 -31.219 1 94.12 311 SER B O 1
ATOM 9372 N N . VAL B 1 312 ? -16.562 -26.672 -29.203 1 90.12 312 VAL B N 1
ATOM 9373 C CA . VAL B 1 312 ? -16.875 -27.938 -28.562 1 90.12 312 VAL B CA 1
ATOM 9374 C C . VAL B 1 312 ? -18.188 -28.484 -29.125 1 90.12 312 VAL B C 1
ATOM 9376 O O . VAL B 1 312 ? -18.328 -29.688 -29.375 1 90.12 312 VAL B O 1
ATOM 9379 N N . ALA B 1 313 ? -19.141 -27.594 -29.359 1 85.94 313 ALA B N 1
ATOM 9380 C CA . ALA B 1 313 ? -20.469 -27.969 -29.828 1 85.94 313 ALA B CA 1
ATOM 9381 C C . ALA B 1 313 ? -20.406 -28.641 -31.188 1 85.94 313 ALA B C 1
ATOM 9383 O O . ALA B 1 313 ? -21.188 -29.562 -31.469 1 85.94 313 ALA B O 1
ATOM 9384 N N . THR B 1 314 ? -19.484 -28.219 -31.969 1 92.38 314 THR B N 1
ATOM 9385 C CA . THR B 1 314 ? -19.375 -28.766 -33.312 1 92.38 314 THR B CA 1
ATOM 9386 C C . THR B 1 314 ? -18.438 -29.969 -33.344 1 92.38 314 THR B C 1
ATOM 9388 O O . THR B 1 314 ? -18.844 -31.062 -33.75 1 92.38 314 THR B O 1
ATOM 9391 N N . LEU B 1 315 ? -17.266 -29.828 -32.875 1 94.31 315 LEU B N 1
ATOM 9392 C CA . LEU B 1 315 ? -16.266 -30.875 -32.938 1 94.31 315 LEU B CA 1
ATOM 9393 C C . LEU B 1 315 ? -16.672 -32.094 -32.062 1 94.31 315 LEU B C 1
ATOM 9395 O O . LEU B 1 315 ? -16.297 -33.219 -32.375 1 94.31 315 LEU B O 1
ATOM 9399 N N . GLY B 1 316 ? -17.391 -31.859 -31.047 1 91.62 316 GLY B N 1
ATOM 9400 C CA . GLY B 1 316 ? -17.781 -32.906 -30.125 1 91.62 316 GLY B CA 1
ATOM 9401 C C . GLY B 1 316 ? -18.812 -33.875 -30.688 1 91.62 316 GLY B C 1
ATOM 9402 O O . GLY B 1 316 ? -19.141 -34.875 -30.078 1 91.62 316 GLY B O 1
ATOM 9403 N N . ARG B 1 317 ? -19.281 -33.562 -31.828 1 91.69 317 ARG B N 1
ATOM 9404 C CA . ARG B 1 317 ? -20.234 -34.469 -32.5 1 91.69 317 ARG B CA 1
ATOM 9405 C C . ARG B 1 317 ? -19.531 -35.688 -33.031 1 91.69 317 ARG B C 1
ATOM 9407 O O . ARG B 1 317 ? -18.469 -35.594 -33.656 1 91.69 317 ARG B O 1
ATOM 9414 N N . PRO B 1 318 ? -20.141 -36.875 -32.844 1 90.81 318 PRO B N 1
ATOM 9415 C CA . PRO B 1 318 ? -19.531 -38.125 -33.312 1 90.81 318 PRO B CA 1
ATOM 9416 C C . PRO B 1 318 ? -19.25 -38.094 -34.844 1 90.81 318 PRO B C 1
ATOM 9418 O O . PRO B 1 318 ? -18.312 -38.75 -35.281 1 90.81 318 PRO B O 1
ATOM 9421 N N . GLU B 1 319 ? -19.984 -37.312 -35.531 1 92.62 319 GLU B N 1
ATOM 9422 C CA . GLU B 1 319 ? -19.859 -37.25 -37 1 92.62 319 GLU B CA 1
ATOM 9423 C C . GLU B 1 319 ? -18.516 -36.656 -37.406 1 92.62 319 GLU B C 1
ATOM 9425 O O . GLU B 1 319 ? -18.047 -36.906 -38.531 1 92.62 319 GLU B O 1
ATOM 9430 N N . TYR B 1 320 ? -17.906 -35.875 -36.5 1 94.06 320 TYR B N 1
ATOM 9431 C CA . TYR B 1 320 ? -16.672 -35.188 -36.875 1 94.06 320 TYR B CA 1
ATOM 9432 C C . TYR B 1 320 ? -15.469 -35.812 -36.188 1 94.06 320 TYR B C 1
ATOM 9434 O O . TYR B 1 320 ? -14.328 -35.469 -36.5 1 94.06 320 TYR B O 1
ATOM 9442 N N . LEU B 1 321 ? -15.695 -36.719 -35.281 1 94.38 321 LEU B N 1
ATOM 9443 C CA . LEU B 1 321 ? -14.625 -37.406 -34.562 1 94.38 321 LEU B CA 1
ATOM 9444 C C . LEU B 1 321 ? -14.344 -38.781 -35.156 1 94.38 321 LEU B C 1
ATOM 9446 O O . LEU B 1 321 ? -14.586 -39.812 -34.5 1 94.38 321 LEU B O 1
ATOM 9450 N N . ASN B 1 322 ? -13.805 -38.75 -36.312 1 93.31 322 ASN B N 1
ATOM 9451 C CA . ASN B 1 322 ? -13.477 -39.969 -37.062 1 93.31 322 ASN B CA 1
ATOM 9452 C C . ASN B 1 322 ? -12.32 -39.75 -38.031 1 93.31 322 ASN B C 1
ATOM 9454 O O . ASN B 1 322 ? -11.867 -38.625 -38.219 1 93.31 322 ASN B O 1
ATOM 9458 N N . GLU B 1 323 ? -11.898 -40.781 -38.719 1 92.88 323 GLU B N 1
ATOM 9459 C CA . GLU B 1 323 ? -10.703 -40.781 -39.562 1 92.88 323 GLU B CA 1
ATOM 9460 C C . GLU B 1 323 ? -10.898 -39.938 -40.812 1 92.88 323 GLU B C 1
ATOM 9462 O O . GLU B 1 323 ? -9.93 -39.406 -41.375 1 92.88 323 GLU B O 1
ATOM 9467 N N . THR B 1 324 ? -12.117 -39.75 -41.188 1 91.19 324 THR B N 1
ATOM 9468 C CA . THR B 1 324 ? -12.406 -39.031 -42.406 1 91.19 324 THR B CA 1
ATOM 9469 C C . THR B 1 324 ? -12.086 -37.531 -42.219 1 91.19 324 THR B C 1
ATOM 9471 O O . THR B 1 324 ? -11.609 -36.875 -43.156 1 91.19 324 THR B O 1
ATOM 9474 N N . TYR B 1 325 ? -12.289 -36.969 -41.062 1 92.25 325 TYR B N 1
ATOM 9475 C CA . TYR B 1 325 ? -12.016 -35.562 -40.812 1 92.25 325 TYR B CA 1
ATOM 9476 C C . TYR B 1 325 ? -10.648 -35.375 -40.188 1 92.25 325 TYR B C 1
ATOM 9478 O O . TYR B 1 325 ? -9.789 -34.688 -40.719 1 92.25 325 TYR B O 1
ATOM 9486 N N . PHE B 1 326 ? -10.531 -36.094 -38.969 1 95 326 PHE B N 1
ATOM 9487 C CA . PHE B 1 326 ? -9.258 -36.031 -38.25 1 95 326 PHE B CA 1
ATOM 9488 C C . PHE B 1 326 ? -8.867 -37.375 -37.719 1 95 326 PHE B C 1
ATOM 9490 O O . PHE B 1 326 ? -9.539 -37.938 -36.844 1 95 326 PHE B O 1
ATOM 9497 N N . PRO B 1 327 ? -7.754 -37.938 -38.219 1 95.38 327 PRO B N 1
ATOM 9498 C CA . PRO B 1 327 ? -7.238 -39.094 -37.531 1 95.38 327 PRO B CA 1
ATOM 9499 C C . PRO B 1 327 ? -6.973 -38.812 -36.031 1 95.38 327 PRO B C 1
ATOM 9501 O O . PRO B 1 327 ? -6.75 -37.656 -35.656 1 95.38 327 PRO B O 1
ATOM 9504 N N . ALA B 1 328 ? -6.957 -39.812 -35.219 1 95.44 328 ALA B N 1
ATOM 9505 C CA . ALA B 1 328 ? -6.836 -39.688 -33.781 1 95.44 328 ALA B CA 1
ATOM 9506 C C . ALA B 1 328 ? -5.512 -39 -33.406 1 95.44 328 ALA B C 1
ATOM 9508 O O . ALA B 1 328 ? -5.43 -38.312 -32.406 1 95.44 328 ALA B O 1
ATOM 9509 N N . ASP B 1 329 ? -4.465 -39.25 -34.188 1 95.25 329 ASP B N 1
ATOM 9510 C CA . ASP B 1 329 ? -3.143 -38.719 -33.906 1 95.25 329 ASP B CA 1
ATOM 9511 C C . ASP B 1 329 ? -2.852 -37.5 -34.781 1 95.25 329 ASP B C 1
ATOM 9513 O O . ASP B 1 329 ? -1.689 -37.188 -35.031 1 95.25 329 ASP B O 1
ATOM 9517 N N . TYR B 1 330 ? -3.916 -36.906 -35.312 1 96.06 330 TYR B N 1
ATOM 9518 C CA . TYR B 1 330 ? -3.756 -35.781 -36.25 1 96.06 330 TYR B CA 1
ATOM 9519 C C . TYR B 1 330 ? -3.084 -34.594 -35.562 1 96.06 330 TYR B C 1
ATOM 9521 O O . TYR B 1 330 ? -2.191 -33.969 -36.125 1 96.06 330 TYR B O 1
ATOM 9529 N N . PHE B 1 331 ? -3.496 -34.281 -34.406 1 97.69 331 PHE B N 1
ATOM 9530 C CA . PHE B 1 331 ? -2.973 -33.156 -33.688 1 97.69 331 PHE B CA 1
ATOM 9531 C C . PHE B 1 331 ? -1.86 -33.562 -32.719 1 97.69 331 PHE B C 1
ATOM 9533 O O . PHE B 1 331 ? -2.002 -34.531 -31.984 1 97.69 331 PHE B O 1
ATOM 9540 N N . ASP B 1 332 ? -0.8 -32.781 -32.719 1 97.5 332 ASP B N 1
ATOM 9541 C CA . ASP B 1 332 ? 0.317 -33 -31.797 1 97.5 332 ASP B CA 1
ATOM 9542 C C . ASP B 1 332 ? 0.014 -32.469 -30.406 1 97.5 332 ASP B C 1
ATOM 9544 O O . ASP B 1 332 ? 0.527 -32.969 -29.406 1 97.5 332 ASP B O 1
ATOM 9548 N N . TYR B 1 333 ? -0.683 -31.453 -30.422 1 98 333 TYR B N 1
ATOM 9549 C CA . TYR B 1 333 ? -0.985 -30.719 -29.188 1 98 333 TYR B CA 1
ATOM 9550 C C . TYR B 1 333 ? -2.449 -30.297 -29.156 1 98 333 TYR B C 1
ATOM 9552 O O . TYR B 1 333 ? -2.965 -29.734 -30.125 1 98 333 TYR B O 1
ATOM 9560 N N . VAL B 1 334 ? -3.152 -30.594 -28.047 1 97.88 334 VAL B N 1
ATOM 9561 C CA . VAL B 1 334 ? -4.562 -30.234 -27.891 1 97.88 334 VAL B CA 1
ATOM 9562 C C . VAL B 1 334 ? -4.742 -29.375 -26.656 1 97.88 334 VAL B C 1
ATOM 9564 O O . VAL B 1 334 ? -4.234 -29.703 -25.578 1 97.88 334 VAL B O 1
ATOM 9567 N N . ILE B 1 335 ? -5.375 -28.266 -26.844 1 97.62 335 ILE B N 1
ATOM 9568 C CA . ILE B 1 335 ? -5.672 -27.344 -25.734 1 97.62 335 ILE B CA 1
ATOM 9569 C C . ILE B 1 335 ? -7.18 -27.266 -25.516 1 97.62 335 ILE B C 1
ATOM 9571 O O . ILE B 1 335 ? -7.941 -27.031 -26.469 1 97.62 335 ILE B O 1
ATOM 9575 N N . ILE B 1 336 ? -7.566 -27.516 -24.359 1 94.12 336 ILE B N 1
ATOM 9576 C CA . ILE B 1 336 ? -8.977 -27.375 -24 1 94.12 336 ILE B CA 1
ATOM 9577 C C . ILE B 1 336 ? -9.148 -26.219 -23.016 1 94.12 336 ILE B C 1
ATOM 9579 O O . ILE B 1 336 ? -8.695 -26.281 -21.875 1 94.12 336 ILE B O 1
ATOM 9583 N N . ASP B 1 337 ? -9.805 -25.203 -23.453 1 90.19 337 ASP B N 1
ATOM 9584 C CA . ASP B 1 337 ? -10.078 -24.062 -22.609 1 90.19 337 ASP B CA 1
ATOM 9585 C C . ASP B 1 337 ? -11.305 -24.297 -21.734 1 90.19 337 ASP B C 1
ATOM 9587 O O . ASP B 1 337 ? -12.18 -25.078 -22.094 1 90.19 337 ASP B O 1
ATOM 9591 N N . GLU B 1 338 ? -11.352 -23.656 -20.578 1 81.75 338 GLU B N 1
ATOM 9592 C CA . GLU B 1 338 ? -12.406 -23.812 -19.578 1 81.75 338 GLU B CA 1
ATOM 9593 C C . GLU B 1 338 ? -12.672 -25.297 -19.297 1 81.75 338 GLU B C 1
ATOM 9595 O O . GLU B 1 338 ? -13.812 -25.75 -19.391 1 81.75 338 GLU B O 1
ATOM 9600 N N . PHE B 1 339 ? -11.711 -25.953 -18.953 1 79.44 339 PHE B N 1
ATOM 9601 C CA . PHE B 1 339 ? -11.656 -27.406 -18.781 1 79.44 339 PHE B CA 1
ATOM 9602 C C . PHE B 1 339 ? -12.68 -27.875 -17.75 1 79.44 339 PHE B C 1
ATOM 9604 O O . PHE B 1 339 ? -13.039 -29.047 -17.703 1 79.44 339 PHE B O 1
ATOM 9611 N N . HIS B 1 340 ? -13.164 -26.953 -16.984 1 69.06 340 HIS B N 1
ATOM 9612 C CA . HIS B 1 340 ? -14.156 -27.344 -15.977 1 69.06 340 HIS B CA 1
ATOM 9613 C C . HIS B 1 340 ? -15.43 -27.859 -16.641 1 69.06 340 HIS B C 1
ATOM 9615 O O . HIS B 1 340 ? -16.219 -28.562 -16 1 69.06 340 HIS B O 1
ATOM 9621 N N . HIS B 1 341 ? -15.578 -27.609 -17.891 1 65.69 341 HIS B N 1
ATOM 9622 C CA . HIS B 1 341 ? -16.703 -28.109 -18.656 1 65.69 341 HIS B CA 1
ATOM 9623 C C . HIS B 1 341 ? -16.391 -29.469 -19.281 1 65.69 341 HIS B C 1
ATOM 9625 O O . HIS B 1 341 ? -17.234 -30.094 -19.922 1 65.69 341 HIS B O 1
ATOM 9631 N N . ALA B 1 342 ? -15.25 -29.938 -19.062 1 59.12 342 ALA B N 1
ATOM 9632 C CA . ALA B 1 342 ? -14.766 -31.125 -19.75 1 59.12 342 ALA B CA 1
ATOM 9633 C C . ALA B 1 342 ? -15.531 -32.375 -19.312 1 59.12 342 ALA B C 1
ATOM 9635 O O . ALA B 1 342 ? -15.438 -33.438 -19.953 1 59.12 342 ALA B O 1
ATOM 9636 N N . VAL B 1 343 ? -16.328 -32.219 -18.328 1 57.97 343 VAL B N 1
ATOM 9637 C CA . VAL B 1 343 ? -17.078 -33.344 -17.812 1 57.97 343 VAL B CA 1
ATOM 9638 C C . VAL B 1 343 ? -18.328 -33.562 -18.672 1 57.97 343 VAL B C 1
ATOM 9640 O O . VAL B 1 343 ? -18.922 -34.656 -18.641 1 57.97 343 VAL B O 1
ATOM 9643 N N . THR B 1 344 ? -18.562 -32.625 -19.484 1 64.5 344 THR B N 1
ATOM 9644 C CA . THR B 1 344 ? -19.703 -32.781 -20.375 1 64.5 344 THR B CA 1
ATOM 9645 C C . THR B 1 344 ? -19.406 -33.812 -21.469 1 64.5 344 THR B C 1
ATOM 9647 O O . THR B 1 344 ? -18.234 -34 -21.812 1 64.5 344 THR B O 1
ATOM 9650 N N . ASP B 1 345 ? -20.359 -34.438 -21.938 1 71.94 345 ASP B N 1
ATOM 9651 C CA . ASP B 1 345 ? -20.234 -35.531 -22.891 1 71.94 345 ASP B CA 1
ATOM 9652 C C . ASP B 1 345 ? -19.453 -35.062 -24.125 1 71.94 345 ASP B C 1
ATOM 9654 O O . ASP B 1 345 ? -18.594 -35.812 -24.625 1 71.94 345 ASP B O 1
ATOM 9658 N N . GLN B 1 346 ? -19.656 -33.906 -24.516 1 80.12 346 GLN B N 1
ATOM 9659 C CA . GLN B 1 346 ? -19.016 -33.438 -25.719 1 80.12 346 GLN B CA 1
ATOM 9660 C C . GLN B 1 346 ? -17.516 -33.281 -25.516 1 80.12 346 GLN B C 1
ATOM 9662 O O . GLN B 1 346 ? -16.719 -33.656 -26.375 1 80.12 346 GLN B O 1
ATOM 9667 N N . TYR B 1 347 ? -17.125 -32.75 -24.422 1 82.44 347 TYR B N 1
ATOM 9668 C CA . TYR B 1 347 ? -15.719 -32.562 -24.109 1 82.44 347 TYR B CA 1
ATOM 9669 C C . TYR B 1 347 ? -15.023 -33.906 -23.969 1 82.44 347 TYR B C 1
ATOM 9671 O O . TYR B 1 347 ? -13.914 -34.094 -24.469 1 82.44 347 TYR B O 1
ATOM 9679 N N . ARG B 1 348 ? -15.688 -34.812 -23.312 1 81.31 348 ARG B N 1
ATOM 9680 C CA . ARG B 1 348 ? -15.125 -36.125 -23.062 1 81.31 348 ARG B CA 1
ATOM 9681 C C . ARG B 1 348 ? -14.875 -36.875 -24.375 1 81.31 348 ARG B C 1
ATOM 9683 O O . ARG B 1 348 ? -13.867 -37.562 -24.531 1 81.31 348 ARG B O 1
ATOM 9690 N N . ARG B 1 349 ? -15.797 -36.75 -25.297 1 89.19 349 ARG B N 1
ATOM 9691 C CA . ARG B 1 349 ? -15.641 -37.406 -26.594 1 89.19 349 ARG B CA 1
ATOM 9692 C C . ARG B 1 349 ? -14.391 -36.875 -27.312 1 89.19 349 ARG B C 1
ATOM 9694 O O . ARG B 1 349 ? -13.656 -37.656 -27.922 1 89.19 349 ARG B O 1
ATOM 9701 N N . ILE B 1 350 ? -14.211 -35.625 -27.188 1 92.56 350 ILE B N 1
ATOM 9702 C CA . ILE B 1 350 ? -13.062 -35 -27.844 1 92.56 350 ILE B CA 1
ATOM 9703 C C . ILE B 1 350 ? -11.773 -35.5 -27.203 1 92.56 350 ILE B C 1
ATOM 9705 O O . ILE B 1 350 ? -10.844 -35.906 -27.906 1 92.56 350 ILE B O 1
ATOM 9709 N N . VAL B 1 351 ? -11.727 -35.531 -25.906 1 89.62 351 VAL B N 1
ATOM 9710 C CA . VAL B 1 351 ? -10.531 -35.906 -25.141 1 89.62 351 VAL B CA 1
ATOM 9711 C C . VAL B 1 351 ? -10.234 -37.375 -25.359 1 89.62 351 VAL B C 1
ATOM 9713 O O . VAL B 1 351 ? -9.07 -37.781 -25.469 1 89.62 351 VAL B O 1
ATOM 9716 N N . ASP B 1 352 ? -11.273 -38.219 -25.453 1 88 352 ASP B N 1
ATOM 9717 C CA . ASP B 1 352 ? -11.109 -39.656 -25.594 1 88 352 ASP B CA 1
ATOM 9718 C C . ASP B 1 352 ? -10.695 -40.031 -27.016 1 88 352 ASP B C 1
ATOM 9720 O O . ASP B 1 352 ? -10.008 -41.031 -27.219 1 88 352 ASP B O 1
ATOM 9724 N N . TYR B 1 353 ? -11.078 -39.219 -27.922 1 94.06 353 TYR B N 1
ATOM 9725 C CA . TYR B 1 353 ? -10.844 -39.531 -29.312 1 94.06 353 TYR B CA 1
ATOM 9726 C C . TYR B 1 353 ? -9.414 -39.188 -29.719 1 94.06 353 TYR B C 1
ATOM 9728 O O . TYR B 1 353 ? -8.711 -40.031 -30.297 1 94.06 353 TYR B O 1
ATOM 9736 N N . PHE B 1 354 ? -9 -38.031 -29.438 1 95.56 354 PHE B N 1
ATOM 9737 C CA . PHE B 1 354 ? -7.699 -37.562 -29.922 1 95.56 354 PHE B CA 1
ATOM 9738 C C . PHE B 1 354 ? -6.578 -38.094 -29.031 1 95.56 354 PHE B C 1
ATOM 9740 O O . PHE B 1 354 ? -6.734 -38.188 -27.812 1 95.56 354 PHE B O 1
ATOM 9747 N N . GLN B 1 355 ? -5.461 -38.438 -29.625 1 95 355 GLN B N 1
ATOM 9748 C CA . GLN B 1 355 ? -4.27 -38.938 -28.953 1 95 355 GLN B CA 1
ATOM 9749 C C . GLN B 1 355 ? -3.064 -38.062 -29.219 1 95 355 GLN B C 1
ATOM 9751 O O . GLN B 1 355 ? -2.092 -38.5 -29.844 1 95 355 GLN B O 1
ATOM 9756 N N . PRO B 1 356 ? -3.041 -36.875 -28.688 1 96.56 356 PRO B N 1
ATOM 9757 C CA . PRO B 1 356 ? -1.938 -35.938 -28.906 1 96.56 356 PRO B CA 1
ATOM 9758 C C . PRO B 1 356 ? -0.681 -36.312 -28.125 1 96.56 356 PRO B C 1
ATOM 9760 O O . PRO B 1 356 ? -0.718 -37.219 -27.281 1 96.56 356 PRO B O 1
ATOM 9763 N N . GLN B 1 357 ? 0.396 -35.688 -28.484 1 95.44 357 GLN B N 1
ATOM 9764 C CA . GLN B 1 357 ? 1.604 -35.812 -27.672 1 95.44 357 GLN B CA 1
ATOM 9765 C C . GLN B 1 357 ? 1.411 -35.219 -26.297 1 95.44 357 GLN B C 1
ATOM 9767 O O . GLN B 1 357 ? 1.946 -35.719 -25.297 1 95.44 357 GLN B O 1
ATOM 9772 N N . PHE B 1 358 ? 0.656 -34.156 -26.281 1 95.94 358 PHE B N 1
ATOM 9773 C CA . PHE B 1 358 ? 0.365 -33.5 -25.016 1 95.94 358 PHE B CA 1
ATOM 9774 C C . PHE B 1 358 ? -1.006 -32.812 -25.047 1 95.94 358 PHE B C 1
ATOM 9776 O O . PHE B 1 358 ? -1.38 -32.219 -26.047 1 95.94 358 PHE B O 1
ATOM 9783 N N . LEU B 1 359 ? -1.778 -33 -24.016 1 96.44 359 LEU B N 1
ATOM 9784 C CA . LEU B 1 359 ? -3.076 -32.344 -23.828 1 96.44 359 LEU B CA 1
ATOM 9785 C C . LEU B 1 359 ? -3.039 -31.359 -22.672 1 96.44 359 LEU B C 1
ATOM 9787 O O . LEU B 1 359 ? -2.73 -31.734 -21.547 1 96.44 359 LEU B O 1
ATOM 9791 N N . LEU B 1 360 ? -3.33 -30.094 -22.969 1 96.81 360 LEU B N 1
ATOM 9792 C CA . LEU B 1 360 ? -3.318 -29.047 -21.953 1 96.81 360 LEU B CA 1
ATOM 9793 C C . LEU B 1 360 ? -4.738 -28.594 -21.609 1 96.81 360 LEU B C 1
ATOM 9795 O O . LEU B 1 360 ? -5.469 -28.141 -22.484 1 96.81 360 LEU B O 1
ATOM 9799 N N . GLY B 1 361 ? -5.125 -28.844 -20.406 1 93.44 361 GLY B N 1
ATOM 9800 C CA . GLY B 1 361 ? -6.352 -28.234 -19.906 1 93.44 361 GLY B CA 1
ATOM 9801 C C . GLY B 1 361 ? -6.125 -26.922 -19.188 1 93.44 361 GLY B C 1
ATOM 9802 O O . GLY B 1 361 ? -5.16 -26.781 -18.438 1 93.44 361 GLY B O 1
ATOM 9803 N N . LEU B 1 362 ? -6.953 -25.922 -19.5 1 91.75 362 LEU B N 1
ATOM 9804 C CA . LEU B 1 362 ? -6.891 -24.625 -18.828 1 91.75 362 LEU B CA 1
ATOM 9805 C C . LEU B 1 362 ? -8.172 -24.359 -18.047 1 91.75 362 LEU B C 1
ATOM 9807 O O . LEU B 1 362 ? -9.273 -24.594 -18.547 1 91.75 362 LEU B O 1
ATOM 9811 N N . THR B 1 363 ? -8 -23.906 -16.828 1 85.19 363 THR B N 1
ATOM 9812 C CA . THR B 1 363 ? -9.18 -23.562 -16.047 1 85.19 363 THR B CA 1
ATOM 9813 C C . THR B 1 363 ? -8.867 -22.438 -15.062 1 85.19 363 THR B C 1
ATOM 9815 O O . THR B 1 363 ? -7.719 -22.25 -14.656 1 85.19 363 THR B O 1
ATOM 9818 N N . ALA B 1 364 ? -9.797 -21.531 -14.695 1 78.19 364 ALA B N 1
ATOM 9819 C CA . ALA B 1 364 ? -9.633 -20.453 -13.727 1 78.19 364 ALA B CA 1
ATOM 9820 C C . ALA B 1 364 ? -10.07 -20.891 -12.328 1 78.19 364 ALA B C 1
ATOM 9822 O O . ALA B 1 364 ? -9.758 -20.219 -11.344 1 78.19 364 ALA B O 1
ATOM 9823 N N . THR B 1 365 ? -10.836 -21.797 -12.172 1 66.44 365 THR B N 1
ATOM 9824 C CA . THR B 1 365 ? -11.414 -22.156 -10.883 1 66.44 365 THR B CA 1
ATOM 9825 C C . THR B 1 365 ? -10.992 -23.562 -10.484 1 66.44 365 THR B C 1
ATOM 9827 O O . THR B 1 365 ? -10.906 -24.469 -11.328 1 66.44 365 THR B O 1
ATOM 9830 N N . PRO B 1 366 ? -10.477 -23.516 -9.18 1 56 366 PRO B N 1
ATOM 9831 C CA . PRO B 1 366 ? -10.109 -24.859 -8.742 1 56 366 PRO B CA 1
ATOM 9832 C C . PRO B 1 366 ? -11.289 -25.828 -8.742 1 56 366 PRO B C 1
ATOM 9834 O O . PRO B 1 366 ? -12.438 -25.406 -8.625 1 56 366 PRO B O 1
ATOM 9837 N N . GLU B 1 367 ? -11.18 -26.859 -9.219 1 51.41 367 GLU B N 1
ATOM 9838 C CA . GLU B 1 367 ? -12.055 -27.953 -9.602 1 51.41 367 GLU B CA 1
ATOM 9839 C C . GLU B 1 367 ? -13.086 -28.25 -8.516 1 51.41 367 GLU B C 1
ATOM 9841 O O . GLU B 1 367 ? -14.227 -28.594 -8.812 1 51.41 367 GLU B O 1
ATOM 9846 N N . ARG B 1 368 ? -12.562 -28.297 -7.164 1 47.62 368 ARG B N 1
ATOM 9847 C CA . ARG B 1 368 ? -13.609 -28.984 -6.414 1 47.62 368 ARG B CA 1
ATOM 9848 C C . ARG B 1 368 ? -14.93 -28.234 -6.496 1 47.62 368 ARG B C 1
ATOM 9850 O O . ARG B 1 368 ? -15.977 -28.75 -6.109 1 47.62 368 ARG B O 1
ATOM 9857 N N . MET B 1 369 ? -14.758 -27.016 -6.961 1 43.56 369 MET B N 1
ATOM 9858 C CA . MET B 1 369 ? -15.945 -26.188 -6.797 1 43.56 369 MET B CA 1
ATOM 9859 C C . MET B 1 369 ? -17.062 -26.641 -7.73 1 43.56 369 MET B C 1
ATOM 9861 O O . MET B 1 369 ? -18.25 -26.469 -7.422 1 43.56 369 MET B O 1
ATOM 9865 N N . ASP B 1 370 ? -16.781 -26.953 -8.969 1 41.75 370 ASP B N 1
ATOM 9866 C CA . ASP B 1 370 ? -17.938 -27.344 -9.789 1 41.75 370 ASP B CA 1
ATOM 9867 C C . ASP B 1 370 ? -18.047 -28.859 -9.891 1 41.75 370 ASP B C 1
ATOM 9869 O O . ASP B 1 370 ? -18.75 -29.375 -10.758 1 41.75 370 ASP B O 1
ATOM 9873 N N . GLY B 1 371 ? -17.609 -29.672 -9.078 1 42.62 371 GLY B N 1
ATOM 9874 C CA . GLY B 1 371 ? -17.969 -31.062 -8.883 1 42.62 371 GLY B CA 1
ATOM 9875 C C . GLY B 1 371 ? -17.203 -32 -9.805 1 42.62 371 GLY B C 1
ATOM 9876 O O . GLY B 1 371 ? -17.172 -33.219 -9.578 1 42.62 371 GLY B O 1
ATOM 9877 N N . LYS B 1 372 ? -17.078 -31.719 -11.141 1 47.81 372 LYS B N 1
ATOM 9878 C CA . LYS B 1 372 ? -16.797 -32.781 -12.109 1 47.81 372 LYS B CA 1
ATOM 9879 C C . LYS B 1 372 ? -15.289 -33.062 -12.188 1 47.81 372 LYS B C 1
ATOM 9881 O O . LYS B 1 372 ? -14.477 -32.188 -11.898 1 47.81 372 LYS B O 1
ATOM 9886 N N . ASN B 1 373 ? -14.844 -34.438 -12.133 1 58.47 373 ASN B N 1
ATOM 9887 C CA . ASN B 1 373 ? -13.516 -35.031 -12.07 1 58.47 373 ASN B CA 1
ATOM 9888 C C . ASN B 1 373 ? -12.625 -34.562 -13.211 1 58.47 373 ASN B C 1
ATOM 9890 O O . ASN B 1 373 ? -12.43 -35.281 -14.195 1 58.47 373 ASN B O 1
ATOM 9894 N N . ILE B 1 374 ? -12.312 -33.312 -13.414 1 68.44 374 ILE B N 1
ATOM 9895 C CA . ILE B 1 374 ? -11.453 -32.781 -14.461 1 68.44 374 ILE B CA 1
ATOM 9896 C C . ILE B 1 374 ? -10.016 -33.219 -14.227 1 68.44 374 ILE B C 1
ATOM 9898 O O . ILE B 1 374 ? -9.227 -33.312 -15.172 1 68.44 374 ILE B O 1
ATOM 9902 N N . TYR B 1 375 ? -9.734 -33.656 -13.117 1 70.88 375 TYR B N 1
ATOM 9903 C CA . TYR B 1 375 ? -8.375 -34.062 -12.781 1 70.88 375 TYR B CA 1
ATOM 9904 C C . TYR B 1 375 ? -8.07 -35.438 -13.375 1 70.88 375 TYR B C 1
ATOM 9906 O O . TYR B 1 375 ? -6.957 -35.688 -13.844 1 70.88 375 TYR B O 1
ATOM 9914 N N . GLU B 1 376 ? -9.125 -36.219 -13.359 1 70.38 376 GLU B N 1
ATOM 9915 C CA . GLU B 1 376 ? -8.945 -37.562 -13.922 1 70.38 376 GLU B CA 1
ATOM 9916 C C . GLU B 1 376 ? -8.641 -37.469 -15.414 1 70.38 376 GLU B C 1
ATOM 9918 O O . GLU B 1 376 ? -7.836 -38.25 -15.93 1 70.38 376 GLU B O 1
ATOM 9923 N N . ILE B 1 377 ? -9.266 -36.5 -15.969 1 76.88 377 ILE B N 1
ATOM 9924 C CA . ILE B 1 377 ? -9.086 -36.375 -17.406 1 76.88 377 ILE B CA 1
ATOM 9925 C C . ILE B 1 377 ? -7.641 -36 -17.719 1 76.88 377 ILE B C 1
ATOM 9927 O O . ILE B 1 377 ? -7.09 -36.438 -18.734 1 76.88 377 ILE B O 1
ATOM 9931 N N . CYS B 1 378 ? -7.023 -35.375 -16.812 1 82.88 378 CYS B N 1
ATOM 9932 C CA . CYS B 1 378 ? -5.637 -34.969 -17.016 1 82.88 378 CYS B CA 1
ATOM 9933 C C . CYS B 1 378 ? -4.688 -35.812 -16.156 1 82.88 378 CYS B C 1
ATOM 9935 O O . CYS B 1 378 ? -3.617 -35.312 -15.781 1 82.88 378 CYS B O 1
ATOM 9937 N N . ASP B 1 379 ? -5.145 -36.938 -15.781 1 78.88 379 ASP B N 1
ATOM 9938 C CA . ASP B 1 379 ? -4.34 -37.906 -15.016 1 78.88 379 ASP B CA 1
ATOM 9939 C C . ASP B 1 379 ? -3.848 -37.25 -13.711 1 78.88 379 ASP B C 1
ATOM 9941 O O . ASP B 1 379 ? -2.697 -37.469 -13.312 1 78.88 379 ASP B O 1
ATOM 9945 N N . TYR B 1 380 ? -4.59 -36.312 -13.242 1 75 380 TYR B N 1
ATOM 9946 C CA . TYR B 1 380 ? -4.348 -35.656 -11.961 1 75 380 TYR B CA 1
ATOM 9947 C C . TYR B 1 380 ? -3.033 -34.906 -11.984 1 75 380 TYR B C 1
ATOM 9949 O O . TYR B 1 380 ? -2.367 -34.75 -10.953 1 75 380 TYR B O 1
ATOM 9957 N N . ASN B 1 381 ? -2.588 -34.594 -13.133 1 84.19 381 ASN B N 1
ATOM 9958 C CA . ASN B 1 381 ? -1.37 -33.781 -13.289 1 84.19 381 ASN B CA 1
ATOM 9959 C C . ASN B 1 381 ? -1.675 -32.312 -13.391 1 84.19 381 ASN B C 1
ATOM 9961 O O . ASN B 1 381 ? -2.236 -31.844 -14.383 1 84.19 381 ASN B O 1
ATOM 9965 N N . VAL B 1 382 ? -1.345 -31.609 -12.281 1 87.25 382 VAL B N 1
ATOM 9966 C CA . VAL B 1 382 ? -1.516 -30.156 -12.258 1 87.25 382 VAL B CA 1
ATOM 9967 C C . VAL B 1 382 ? -0.156 -29.469 -12.117 1 87.25 382 VAL B C 1
ATOM 9969 O O . VAL B 1 382 ? 0.226 -29.062 -11.016 1 87.25 382 VAL B O 1
ATOM 9972 N N . PRO B 1 383 ? 0.491 -29.281 -13.211 1 89.81 383 PRO B N 1
ATOM 9973 C CA . PRO B 1 383 ? 1.865 -28.781 -13.156 1 89.81 383 PRO B CA 1
ATOM 9974 C C . PRO B 1 383 ? 1.959 -27.375 -12.562 1 89.81 383 PRO B C 1
ATOM 9976 O O . PRO B 1 383 ? 2.994 -27.016 -11.992 1 89.81 383 PRO B O 1
ATOM 9979 N N . TYR B 1 384 ? 0.917 -26.578 -12.719 1 91.75 384 TYR B N 1
ATOM 9980 C CA . TYR B 1 384 ? 1.006 -25.203 -12.258 1 91.75 384 TYR B CA 1
ATOM 9981 C C . TYR B 1 384 ? -0.355 -24.688 -11.805 1 91.75 384 TYR B C 1
ATOM 9983 O O . TYR B 1 384 ? -1.375 -24.969 -12.438 1 91.75 384 TYR B O 1
ATOM 9991 N N . GLN B 1 385 ? -0.298 -24.062 -10.727 1 90.06 385 GLN B N 1
ATOM 9992 C CA . GLN B 1 385 ? -1.503 -23.438 -10.18 1 90.06 385 GLN B CA 1
ATOM 9993 C C . GLN B 1 385 ? -1.21 -22.047 -9.633 1 90.06 385 GLN B C 1
ATOM 9995 O O . GLN B 1 385 ? -0.181 -21.828 -8.992 1 90.06 385 GLN B O 1
ATOM 10000 N N . ILE B 1 386 ? -2.055 -21.094 -9.93 1 91.56 386 ILE B N 1
ATOM 10001 C CA . ILE B 1 386 ? -1.979 -19.75 -9.344 1 91.56 386 ILE B CA 1
ATOM 10002 C C . ILE B 1 386 ? -3.385 -19.25 -9.031 1 91.56 386 ILE B C 1
ATOM 10004 O O . ILE B 1 386 ? -4.184 -19.016 -9.945 1 91.56 386 ILE B O 1
ATOM 10008 N N . SER B 1 387 ? -3.689 -19.031 -7.781 1 88 387 SER B N 1
ATOM 10009 C CA . SER B 1 387 ? -5.008 -18.609 -7.324 1 88 387 SER B CA 1
ATOM 10010 C C . SER B 1 387 ? -5.195 -17.094 -7.516 1 88 387 SER B C 1
ATOM 10012 O O . SER B 1 387 ? -4.246 -16.391 -7.852 1 88 387 SER B O 1
ATOM 10014 N N . LEU B 1 388 ? -6.426 -16.719 -7.336 1 89.94 388 LEU B N 1
ATOM 10015 C CA . LEU B 1 388 ? -6.746 -15.297 -7.398 1 89.94 388 LEU B CA 1
ATOM 10016 C C . LEU B 1 388 ? -5.945 -14.516 -6.359 1 89.94 388 LEU B C 1
ATOM 10018 O O . LEU B 1 388 ? -5.383 -13.461 -6.664 1 89.94 388 LEU B O 1
ATOM 10022 N N . LYS B 1 389 ? -5.891 -15.031 -5.203 1 90.44 389 LYS B N 1
ATOM 10023 C CA . LYS B 1 389 ? -5.156 -14.398 -4.113 1 90.44 389 LYS B CA 1
ATOM 10024 C C . LYS B 1 389 ? -3.684 -14.234 -4.469 1 90.44 389 LYS B C 1
ATOM 10026 O O . LYS B 1 389 ? -3.119 -13.148 -4.297 1 90.44 389 LYS B O 1
ATOM 10031 N N . GLU B 1 390 ? -3.113 -15.219 -4.961 1 91.12 390 GLU B N 1
ATOM 10032 C CA . GLU B 1 390 ? -1.704 -15.18 -5.336 1 91.12 390 GLU B CA 1
ATOM 10033 C C . GLU B 1 390 ? -1.462 -14.18 -6.469 1 91.12 390 GLU B C 1
ATOM 10035 O O . GLU B 1 390 ? -0.466 -13.453 -6.457 1 91.12 390 GLU B O 1
ATOM 10040 N N . ALA B 1 391 ? -2.346 -14.219 -7.414 1 92.62 391 ALA B N 1
ATOM 10041 C CA . ALA B 1 391 ? -2.207 -13.328 -8.562 1 92.62 391 ALA B CA 1
ATOM 10042 C C . ALA B 1 391 ? -2.248 -11.867 -8.125 1 92.62 391 ALA B C 1
ATOM 10044 O O . ALA B 1 391 ? -1.479 -11.039 -8.625 1 92.62 391 ALA B O 1
ATOM 10045 N N . ILE B 1 392 ? -3.096 -11.562 -7.219 1 93.31 392 ILE B N 1
ATOM 10046 C CA . ILE B 1 392 ? -3.209 -10.203 -6.707 1 93.31 392 ILE B CA 1
ATOM 10047 C C . ILE B 1 392 ? -1.966 -9.852 -5.891 1 93.31 392 ILE B C 1
ATOM 10049 O O . ILE B 1 392 ? -1.369 -8.789 -6.082 1 93.31 392 ILE B O 1
ATOM 10053 N N . ASN B 1 393 ? -1.558 -10.758 -5.062 1 91.75 393 ASN B N 1
ATOM 10054 C CA . ASN B 1 393 ? -0.392 -10.531 -4.215 1 91.75 393 ASN B CA 1
ATOM 10055 C C . ASN B 1 393 ? 0.875 -10.336 -5.043 1 91.75 393 ASN B C 1
ATOM 10057 O O . ASN B 1 393 ? 1.765 -9.578 -4.656 1 91.75 393 ASN B O 1
ATOM 10061 N N . LYS B 1 394 ? 0.891 -10.984 -6.176 1 91.31 394 LYS B N 1
ATOM 10062 C CA . LYS B 1 394 ? 2.055 -10.883 -7.051 1 91.31 394 LYS B CA 1
ATOM 10063 C C . LYS B 1 394 ? 1.972 -9.648 -7.941 1 91.31 394 LYS B C 1
ATOM 10065 O O . LYS B 1 394 ? 2.887 -9.375 -8.719 1 91.31 394 LYS B O 1
ATOM 10070 N N . GLY B 1 395 ? 0.878 -8.961 -7.875 1 88.62 395 GLY B N 1
ATOM 10071 C CA . GLY B 1 395 ? 0.717 -7.727 -8.625 1 88.62 395 GLY B CA 1
ATOM 10072 C C . GLY B 1 395 ? 0.335 -7.953 -10.07 1 88.62 395 GLY B C 1
ATOM 10073 O O . GLY B 1 395 ? 0.528 -7.074 -10.914 1 88.62 395 GLY B O 1
ATOM 10074 N N . MET B 1 396 ? -0.139 -9.148 -10.367 1 90.31 396 MET B N 1
ATOM 10075 C CA . MET B 1 396 ? -0.565 -9.453 -11.734 1 90.31 396 MET B CA 1
ATOM 10076 C C . MET B 1 396 ? -1.974 -8.93 -11.992 1 90.31 396 MET B C 1
ATOM 10078 O O . MET B 1 396 ? -2.361 -8.727 -13.148 1 90.31 396 MET B O 1
ATOM 10082 N N . LEU B 1 397 ? -2.701 -8.805 -10.922 1 92.56 397 LEU B N 1
ATOM 10083 C CA . LEU B 1 397 ? -4.047 -8.242 -10.922 1 92.56 397 LEU B CA 1
ATOM 10084 C C . LEU B 1 397 ? -4.148 -7.09 -9.922 1 92.56 397 LEU B C 1
ATOM 10086 O O . LEU B 1 397 ? -3.367 -7.016 -8.969 1 92.56 397 LEU B O 1
ATOM 10090 N N . VAL B 1 398 ? -5.105 -6.176 -10.156 1 93.81 398 VAL B N 1
ATOM 10091 C CA . VAL B 1 398 ? -5.32 -5.102 -9.188 1 93.81 398 VAL B CA 1
ATOM 10092 C C . VAL B 1 398 ? -6.121 -5.625 -8 1 93.81 398 VAL B C 1
ATOM 10094 O O . VAL B 1 398 ? -6.852 -6.609 -8.125 1 93.81 398 VAL B O 1
ATOM 10097 N N . PRO B 1 399 ? -5.941 -5.027 -6.84 1 94.5 399 PRO B N 1
ATOM 10098 C CA . PRO B 1 399 ? -6.797 -5.398 -5.707 1 94.5 399 PRO B CA 1
ATOM 10099 C C . PRO B 1 399 ? -8.25 -4.984 -5.906 1 94.5 399 PRO B C 1
ATOM 10101 O O . PRO B 1 399 ? -8.555 -4.207 -6.812 1 94.5 399 PRO B O 1
ATOM 10104 N N . PHE B 1 400 ? -9.125 -5.555 -5.117 1 96.31 400 PHE B N 1
ATOM 10105 C CA . PHE B 1 400 ? -10.539 -5.199 -5.219 1 96.31 400 PHE B CA 1
ATOM 10106 C C . PHE B 1 400 ? -11.039 -4.594 -3.914 1 96.31 400 PHE B C 1
ATOM 10108 O O . PHE B 1 400 ? -10.523 -4.906 -2.838 1 96.31 400 PHE B O 1
ATOM 10115 N N . HIS B 1 401 ? -11.953 -3.711 -4.02 1 94.88 401 HIS B N 1
ATOM 10116 C CA . HIS B 1 401 ? -12.797 -3.236 -2.934 1 94.88 401 HIS B CA 1
ATOM 10117 C C . HIS B 1 401 ? -14.219 -3.787 -3.059 1 94.88 401 HIS B C 1
ATOM 10119 O O . HIS B 1 401 ? -15.023 -3.264 -3.826 1 94.88 401 HIS B O 1
ATOM 10125 N N . TYR B 1 402 ? -14.43 -4.777 -2.258 1 95.31 402 TYR B N 1
ATOM 10126 C CA . TYR B 1 402 ? -15.695 -5.5 -2.34 1 95.31 402 TYR B CA 1
ATOM 10127 C C . TYR B 1 402 ? -16.672 -4.992 -1.295 1 95.31 402 TYR B C 1
ATOM 10129 O O . TYR B 1 402 ? -16.375 -4.996 -0.098 1 95.31 402 TYR B O 1
ATOM 10137 N N . TYR B 1 403 ? -17.859 -4.609 -1.764 1 94.5 403 TYR B N 1
ATOM 10138 C CA . TYR B 1 403 ? -18.922 -4.156 -0.882 1 94.5 403 TYR B CA 1
ATOM 10139 C C . TYR B 1 403 ? -20.172 -5.016 -1.051 1 94.5 403 TYR B C 1
ATOM 10141 O O . TYR B 1 403 ? -20.812 -4.984 -2.1 1 94.5 403 TYR B O 1
ATOM 10149 N N . GLY B 1 404 ? -20.453 -5.816 -0.015 1 94.19 404 GLY B N 1
ATOM 10150 C CA . GLY B 1 404 ? -21.703 -6.547 0.012 1 94.19 404 GLY B CA 1
ATOM 10151 C C . GLY B 1 404 ? -22.875 -5.711 0.504 1 94.19 404 GLY B C 1
ATOM 10152 O O . GLY B 1 404 ? -22.906 -5.32 1.673 1 94.19 404 GLY B O 1
ATOM 10153 N N . VAL B 1 405 ? -23.859 -5.457 -0.367 1 95 405 VAL B N 1
ATOM 10154 C CA . VAL B 1 405 ? -25.016 -4.613 -0.069 1 95 405 VAL B CA 1
ATOM 10155 C C . VAL B 1 405 ? -26.25 -5.484 0.163 1 95 405 VAL B C 1
ATOM 10157 O O . VAL B 1 405 ? -26.516 -6.406 -0.611 1 95 405 VAL B O 1
ATOM 10160 N N . TYR B 1 406 ? -26.969 -5.25 1.231 1 93.75 406 TYR B N 1
ATOM 10161 C CA . TYR B 1 406 ? -28.188 -6.012 1.518 1 93.75 406 TYR B CA 1
ATOM 10162 C C . TYR B 1 406 ? -29.297 -5.637 0.552 1 93.75 406 TYR B C 1
ATOM 10164 O O . TYR B 1 406 ? -29.703 -4.473 0.474 1 93.75 406 TYR B O 1
ATOM 10172 N N . ASP B 1 407 ? -29.672 -6.57 -0.242 1 92.75 407 ASP B N 1
ATOM 10173 C CA . ASP B 1 407 ? -30.812 -6.465 -1.149 1 92.75 407 ASP B CA 1
ATOM 10174 C C . ASP B 1 407 ? -32.062 -7.043 -0.516 1 92.75 407 ASP B C 1
ATOM 10176 O O . ASP B 1 407 ? -32.125 -8.242 -0.225 1 92.75 407 ASP B O 1
ATOM 10180 N N . GLU B 1 408 ? -33.062 -6.297 -0.31 1 89.12 408 GLU B N 1
ATOM 10181 C CA . GLU B 1 408 ? -34.281 -6.68 0.436 1 89.12 408 GLU B CA 1
ATOM 10182 C C . GLU B 1 408 ? -35.156 -7.617 -0.38 1 89.12 408 GLU B C 1
ATOM 10184 O O . GLU B 1 408 ? -36.188 -8.078 0.101 1 89.12 408 GLU B O 1
ATOM 10189 N N . THR B 1 409 ? -34.719 -7.906 -1.578 1 88.25 409 THR B N 1
ATOM 10190 C CA . THR B 1 409 ? -35.5 -8.812 -2.41 1 88.25 409 THR B CA 1
ATOM 10191 C C . THR B 1 409 ? -35.75 -10.141 -1.694 1 88.25 409 THR B C 1
ATOM 10193 O O . THR B 1 409 ? -34.812 -10.711 -1.116 1 88.25 409 THR B O 1
ATOM 10196 N N . ASP B 1 410 ? -36.938 -10.609 -1.66 1 84.38 410 ASP B N 1
ATOM 10197 C CA . ASP B 1 410 ? -37.281 -11.859 -0.992 1 84.38 410 ASP B CA 1
ATOM 10198 C C . ASP B 1 410 ? -37.156 -13.047 -1.939 1 84.38 410 ASP B C 1
ATOM 10200 O O . ASP B 1 410 ? -37.906 -13.164 -2.914 1 84.38 410 ASP B O 1
ATOM 10204 N N . TYR B 1 411 ? -36.312 -13.922 -1.655 1 83.69 411 TYR B N 1
ATOM 10205 C CA . TYR B 1 411 ? -36.062 -15.078 -2.508 1 83.69 411 TYR B CA 1
ATOM 10206 C C . TYR B 1 411 ? -36.781 -16.312 -1.99 1 83.69 411 TYR B C 1
ATOM 10208 O O . TYR B 1 411 ? -36.75 -17.375 -2.619 1 83.69 411 TYR B O 1
ATOM 10216 N N . SER B 1 412 ? -37.469 -16.266 -0.812 1 77.31 412 SER B N 1
ATOM 10217 C CA . SER B 1 412 ? -38.062 -17.422 -0.151 1 77.31 412 SER B CA 1
ATOM 10218 C C . SER B 1 412 ? -39.094 -18.078 -1.031 1 77.31 412 SER B C 1
ATOM 10220 O O . SER B 1 412 ? -39.25 -19.297 -1.024 1 77.31 412 SER B O 1
ATOM 10222 N N . GLY B 1 413 ? -39.781 -17.312 -1.793 1 75.75 413 GLY B N 1
ATOM 10223 C CA . GLY B 1 413 ? -40.875 -17.875 -2.602 1 75.75 413 GLY B CA 1
ATOM 10224 C C . GLY B 1 413 ? -40.438 -18.234 -4.008 1 75.75 413 GLY B C 1
ATOM 10225 O O . GLY B 1 413 ? -41.219 -18.734 -4.805 1 75.75 413 GLY B O 1
ATOM 10226 N N . LEU B 1 414 ? -39.156 -18.141 -4.289 1 84.06 414 LEU B N 1
ATOM 10227 C CA . LEU B 1 414 ? -38.688 -18.375 -5.645 1 84.06 414 LEU B CA 1
ATOM 10228 C C . LEU B 1 414 ? -38.25 -19.844 -5.816 1 84.06 414 LEU B C 1
ATOM 10230 O O . LEU B 1 414 ? -37.625 -20.422 -4.918 1 84.06 414 LEU B O 1
ATOM 10234 N N . ARG B 1 415 ? -38.625 -20.469 -6.887 1 77.31 415 ARG B N 1
ATOM 10235 C CA . ARG B 1 415 ? -38.344 -21.891 -7.145 1 77.31 415 ARG B CA 1
ATOM 10236 C C . ARG B 1 415 ? -36.938 -22.062 -7.719 1 77.31 415 ARG B C 1
ATOM 10238 O O . ARG B 1 415 ? -36.438 -21.234 -8.492 1 77.31 415 ARG B O 1
ATOM 10245 N N . ILE B 1 416 ? -36.281 -23.016 -7.266 1 72.62 416 ILE B N 1
ATOM 10246 C CA . ILE B 1 416 ? -34.969 -23.406 -7.809 1 72.62 416 ILE B CA 1
ATOM 10247 C C . ILE B 1 416 ? -35.156 -24.562 -8.789 1 72.62 416 ILE B C 1
ATOM 10249 O O . ILE B 1 416 ? -35.781 -25.578 -8.445 1 72.62 416 ILE B O 1
ATOM 10253 N N . VAL B 1 417 ? -34.938 -24.281 -10.031 1 65.56 417 VAL B N 1
ATOM 10254 C CA . VAL B 1 417 ? -35 -25.297 -11.078 1 65.56 417 VAL B CA 1
ATOM 10255 C C . VAL B 1 417 ? -33.594 -25.688 -11.516 1 65.56 417 VAL B C 1
ATOM 10257 O O . VAL B 1 417 ? -32.844 -24.859 -12.016 1 65.56 417 VAL B O 1
ATOM 10260 N N . LYS B 1 418 ? -33.219 -26.969 -11.43 1 60.22 418 LYS B N 1
ATOM 10261 C CA . LYS B 1 418 ? -31.891 -27.484 -11.805 1 60.22 418 LYS B CA 1
ATOM 10262 C C . LYS B 1 418 ? -30.781 -26.688 -11.148 1 60.22 418 LYS B C 1
ATOM 10264 O O . LYS B 1 418 ? -29.828 -26.281 -11.812 1 60.22 418 LYS B O 1
ATOM 10269 N N . GLY B 1 419 ? -31.031 -26.312 -9.922 1 62.47 419 GLY B N 1
ATOM 10270 C CA . GLY B 1 419 ? -30 -25.672 -9.125 1 62.47 419 GLY B CA 1
ATOM 10271 C C . GLY B 1 419 ? -29.938 -24.172 -9.328 1 62.47 419 GLY B C 1
ATOM 10272 O O . GLY B 1 419 ? -29.109 -23.484 -8.719 1 62.47 419 GLY B O 1
ATOM 10273 N N . ARG B 1 420 ? -30.844 -23.625 -10.234 1 74.5 420 ARG B N 1
ATOM 10274 C CA . ARG B 1 420 ? -30.891 -22.188 -10.477 1 74.5 420 ARG B CA 1
ATOM 10275 C C . ARG B 1 420 ? -32.281 -21.625 -10.242 1 74.5 420 ARG B C 1
ATOM 10277 O O . ARG B 1 420 ? -33.281 -22.344 -10.438 1 74.5 420 ARG B O 1
ATOM 10284 N N . TYR B 1 421 ? -32.281 -20.422 -9.867 1 80.31 421 TYR B N 1
ATOM 10285 C CA . TYR B 1 421 ? -33.594 -19.781 -9.703 1 80.31 421 TYR B CA 1
ATOM 10286 C C . TYR B 1 421 ? -34.281 -19.594 -11.047 1 80.31 421 TYR B C 1
ATOM 10288 O O . TYR B 1 421 ? -33.625 -19.328 -12.055 1 80.31 421 TYR B O 1
ATOM 10296 N N . ASP B 1 422 ? -35.531 -19.719 -10.953 1 84.81 422 ASP B N 1
ATOM 10297 C CA . ASP B 1 422 ? -36.312 -19.531 -12.164 1 84.81 422 ASP B CA 1
ATOM 10298 C C . ASP B 1 422 ? -36.188 -18.094 -12.68 1 84.81 422 ASP B C 1
ATOM 10300 O O . ASP B 1 422 ? -36.469 -17.141 -11.953 1 84.81 422 ASP B O 1
ATOM 10304 N N . GLU B 1 423 ? -35.875 -18 -13.898 1 86 423 GLU B N 1
ATOM 10305 C CA . GLU B 1 423 ? -35.594 -16.703 -14.508 1 86 423 GLU B CA 1
ATOM 10306 C C . GLU B 1 423 ? -36.844 -15.82 -14.508 1 86 423 GLU B C 1
ATOM 10308 O O . GLU B 1 423 ? -36.75 -14.617 -14.25 1 86 423 GLU B O 1
ATOM 10313 N N . GLN B 1 424 ? -37.969 -16.344 -14.844 1 87.5 424 GLN B N 1
ATOM 10314 C CA . GLN B 1 424 ? -39.188 -15.57 -14.914 1 87.5 424 GLN B CA 1
ATOM 10315 C C . GLN B 1 424 ? -39.594 -15.016 -13.547 1 87.5 424 GLN B C 1
ATOM 10317 O O . GLN B 1 424 ? -40 -13.867 -13.438 1 87.5 424 GLN B O 1
ATOM 10322 N N . GLU B 1 425 ? -39.438 -15.867 -12.586 1 89.5 425 GLU B N 1
ATOM 10323 C CA . GLU B 1 425 ? -39.75 -15.438 -11.234 1 89.5 425 GLU B CA 1
ATOM 10324 C C . GLU B 1 425 ? -38.781 -14.352 -10.75 1 89.5 425 GLU B C 1
ATOM 10326 O O . GLU B 1 425 ? -39.188 -13.414 -10.07 1 89.5 425 GLU B O 1
ATOM 10331 N N . LEU B 1 426 ? -37.625 -14.516 -11.102 1 89.94 426 LEU B N 1
ATOM 10332 C CA . LEU B 1 426 ? -36.625 -13.492 -10.758 1 89.94 426 LEU B CA 1
ATOM 10333 C C . LEU B 1 426 ? -37 -12.164 -11.43 1 89.94 426 LEU B C 1
ATOM 10335 O O . LEU B 1 426 ? -36.906 -11.109 -10.805 1 89.94 426 LEU B O 1
ATOM 10339 N N . ASN B 1 427 ? -37.344 -12.258 -12.68 1 91 427 ASN B N 1
ATOM 10340 C CA . ASN B 1 427 ? -37.75 -11.055 -13.406 1 91 427 ASN B CA 1
ATOM 10341 C C . ASN B 1 427 ? -38.906 -10.336 -12.727 1 91 427 ASN B C 1
ATOM 10343 O O . ASN B 1 427 ? -38.906 -9.109 -12.625 1 91 427 ASN B O 1
ATOM 10347 N N . GLN B 1 428 ? -39.812 -11.102 -12.297 1 89.81 428 GLN B N 1
ATOM 10348 C CA . GLN B 1 428 ? -40.969 -10.516 -11.625 1 89.81 428 GLN B CA 1
ATOM 10349 C C . GLN B 1 428 ? -40.562 -9.797 -10.344 1 89.81 428 GLN B C 1
ATOM 10351 O O . GLN B 1 428 ? -41.156 -8.773 -9.984 1 89.81 428 GLN B O 1
ATOM 10356 N N . ALA B 1 429 ? -39.625 -10.336 -9.773 1 90.44 429 ALA B N 1
ATOM 10357 C CA . ALA B 1 429 ? -39.156 -9.758 -8.508 1 90.44 429 ALA B CA 1
ATOM 10358 C C . ALA B 1 429 ? -38.312 -8.508 -8.758 1 90.44 429 ALA B C 1
ATOM 10360 O O . ALA B 1 429 ? -38.312 -7.578 -7.941 1 90.44 429 ALA B O 1
ATOM 10361 N N . TYR B 1 430 ? -37.625 -8.438 -9.859 1 92.25 430 TYR B N 1
ATOM 10362 C CA . TYR B 1 430 ? -36.625 -7.391 -10.086 1 92.25 430 TYR B CA 1
ATOM 10363 C C . TYR B 1 430 ? -37.219 -6.246 -10.906 1 92.25 430 TYR B C 1
ATOM 10365 O O . TYR B 1 430 ? -37 -5.074 -10.586 1 92.25 430 TYR B O 1
ATOM 10373 N N . ILE B 1 431 ? -37.906 -6.637 -11.938 1 90.88 431 ILE B N 1
ATOM 10374 C CA . ILE B 1 431 ? -38.344 -5.645 -12.914 1 90.88 431 ILE B CA 1
ATOM 10375 C C . ILE B 1 431 ? -39.5 -4.84 -12.352 1 90.88 431 ILE B C 1
ATOM 10377 O O . ILE B 1 431 ? -40.469 -5.41 -11.836 1 90.88 431 ILE B O 1
ATOM 10381 N N . GLY B 1 432 ? -39.406 -3.562 -12.453 1 89.31 432 GLY B N 1
ATOM 10382 C CA . GLY B 1 432 ? -40.406 -2.664 -11.938 1 89.31 432 GLY B CA 1
ATOM 10383 C C . GLY B 1 432 ? -40.25 -2.354 -10.461 1 89.31 432 GLY B C 1
ATOM 10384 O O . GLY B 1 432 ? -41.031 -1.594 -9.891 1 89.31 432 GLY B O 1
ATOM 10385 N N . ASN B 1 433 ? -39.25 -2.895 -9.883 1 92.88 433 ASN B N 1
ATOM 10386 C CA . ASN B 1 433 ? -39 -2.662 -8.469 1 92.88 433 ASN B CA 1
ATOM 10387 C C . ASN B 1 433 ? -38.219 -1.367 -8.258 1 92.88 433 ASN B C 1
ATOM 10389 O O . ASN B 1 433 ? -36.969 -1.376 -8.227 1 92.88 433 ASN B O 1
ATOM 10393 N N . GLU B 1 434 ? -38.875 -0.358 -7.992 1 92.38 434 GLU B N 1
ATOM 10394 C CA . GLU B 1 434 ? -38.312 0.978 -7.898 1 92.38 434 GLU B CA 1
ATOM 10395 C C . GLU B 1 434 ? -37.312 1.072 -6.734 1 92.38 434 GLU B C 1
ATOM 10397 O O . GLU B 1 434 ? -36.281 1.744 -6.832 1 92.38 434 GLU B O 1
ATOM 10402 N N . ARG B 1 435 ? -37.719 0.444 -5.715 1 91.5 435 ARG B N 1
ATOM 10403 C CA . ARG B 1 435 ? -36.844 0.462 -4.539 1 91.5 435 ARG B CA 1
ATOM 10404 C C . ARG B 1 435 ? -35.469 -0.15 -4.855 1 91.5 435 ARG B C 1
ATOM 10406 O O . ARG B 1 435 ? -34.438 0.354 -4.406 1 91.5 435 ARG B O 1
ATOM 10413 N N . ARG B 1 436 ? -35.5 -1.195 -5.586 1 94.5 436 ARG B N 1
ATOM 10414 C CA . ARG B 1 436 ? -34.281 -1.87 -5.941 1 94.5 436 ARG B CA 1
ATOM 10415 C C . ARG B 1 436 ? -33.438 -1.027 -6.914 1 94.5 436 ARG B C 1
ATOM 10417 O O . ARG B 1 436 ? -32.219 -0.951 -6.797 1 94.5 436 ARG B O 1
ATOM 10424 N N . TYR B 1 437 ? -34.156 -0.373 -7.867 1 94.88 437 TYR B N 1
ATOM 10425 C CA . TYR B 1 437 ? -33.469 0.523 -8.781 1 94.88 437 TYR B CA 1
ATOM 10426 C C . TYR B 1 437 ? -32.75 1.629 -8.023 1 94.88 437 TYR B C 1
ATOM 10428 O O . TYR B 1 437 ? -31.594 1.921 -8.289 1 94.88 437 TYR B O 1
ATOM 10436 N N . ASP B 1 438 ? -33.406 2.137 -7.07 1 93.62 438 ASP B N 1
ATOM 10437 C CA . ASP B 1 438 ? -32.875 3.225 -6.266 1 93.62 438 ASP B CA 1
ATOM 10438 C C . ASP B 1 438 ? -31.656 2.752 -5.465 1 93.62 438 ASP B C 1
ATOM 10440 O O . ASP B 1 438 ? -30.656 3.473 -5.352 1 93.62 438 ASP B O 1
ATOM 10444 N N . LEU B 1 439 ? -31.781 1.621 -4.895 1 94.12 439 LEU B N 1
ATOM 10445 C CA . LEU B 1 439 ? -30.688 1.039 -4.121 1 94.12 439 LEU B CA 1
ATOM 10446 C C . LEU B 1 439 ? -29.438 0.911 -4.969 1 94.12 439 LEU B C 1
ATOM 10448 O O . LEU B 1 439 ? -28.359 1.382 -4.57 1 94.12 439 LEU B O 1
ATOM 10452 N N . ILE B 1 440 ? -29.562 0.292 -6.145 1 96.12 440 ILE B N 1
ATOM 10453 C CA . ILE B 1 440 ? -28.438 0.037 -7.023 1 96.12 440 ILE B CA 1
ATOM 10454 C C . ILE B 1 440 ? -27.828 1.362 -7.48 1 96.12 440 ILE B C 1
ATOM 10456 O O . ILE B 1 440 ? -26.609 1.539 -7.441 1 96.12 440 ILE B O 1
ATOM 10460 N N . TYR B 1 441 ? -28.672 2.271 -7.844 1 94.69 441 TYR B N 1
ATOM 10461 C CA . TYR B 1 441 ? -28.234 3.578 -8.312 1 94.69 441 TYR B CA 1
ATOM 10462 C C . TYR B 1 441 ? -27.469 4.324 -7.227 1 94.69 441 TYR B C 1
ATOM 10464 O O . TYR B 1 441 ? -26.406 4.906 -7.488 1 94.69 441 TYR B O 1
ATOM 10472 N N . LYS B 1 442 ? -27.953 4.352 -6.023 1 91.94 442 LYS B N 1
ATOM 10473 C CA . LYS B 1 442 ? -27.344 5.07 -4.91 1 91.94 442 LYS B CA 1
ATOM 10474 C C . LYS B 1 442 ? -25.938 4.543 -4.621 1 91.94 442 LYS B C 1
ATOM 10476 O O . LYS B 1 442 ? -25 5.32 -4.414 1 91.94 442 LYS B O 1
ATOM 10481 N N . TYR B 1 443 ? -25.828 3.279 -4.609 1 93.88 443 TYR B N 1
ATOM 10482 C CA . TYR B 1 443 ? -24.531 2.695 -4.309 1 93.88 443 TYR B CA 1
ATOM 10483 C C . TYR B 1 443 ? -23.562 2.887 -5.473 1 93.88 443 TYR B C 1
ATOM 10485 O O . TYR B 1 443 ? -22.359 3.055 -5.27 1 93.88 443 TYR B O 1
ATOM 10493 N N . TYR B 1 444 ? -24.078 2.83 -6.727 1 94.44 444 TYR B N 1
ATOM 10494 C CA . TYR B 1 444 ? -23.266 3.164 -7.895 1 94.44 444 TYR B CA 1
ATOM 10495 C C . TYR B 1 444 ? -22.688 4.57 -7.77 1 94.44 444 TYR B C 1
ATOM 10497 O O . TYR B 1 444 ? -21.5 4.781 -8.016 1 94.44 444 TYR B O 1
ATOM 10505 N N . ARG B 1 445 ? -23.453 5.465 -7.336 1 90.06 445 ARG B N 1
ATOM 10506 C CA . ARG B 1 445 ? -23.031 6.855 -7.199 1 90.06 445 ARG B CA 1
ATOM 10507 C C . ARG B 1 445 ? -22.078 7.02 -6.031 1 90.06 445 ARG B C 1
ATOM 10509 O O . ARG B 1 445 ? -21.125 7.816 -6.105 1 90.06 445 ARG B O 1
ATOM 10516 N N . LYS B 1 446 ? -22.344 6.324 -4.977 1 89.62 446 LYS B N 1
ATOM 10517 C CA . LYS B 1 446 ? -21.531 6.414 -3.77 1 89.62 446 LYS B CA 1
ATOM 10518 C C . LYS B 1 446 ? -20.078 6.082 -4.066 1 89.62 446 LYS B C 1
ATOM 10520 O O . LYS B 1 446 ? -19.172 6.773 -3.596 1 89.62 446 LYS B O 1
ATOM 10525 N N . TYR B 1 447 ? -19.812 5.023 -4.82 1 90 447 TYR B N 1
ATOM 10526 C CA . TYR B 1 447 ? -18.453 4.547 -5.031 1 90 447 TYR B CA 1
ATOM 10527 C C . TYR B 1 447 ? -17.922 5.008 -6.383 1 90 447 TYR B C 1
ATOM 10529 O O . TYR B 1 447 ? -16.797 4.68 -6.758 1 90 447 TYR B O 1
ATOM 10537 N N . ARG B 1 448 ? -18.594 5.738 -7.094 1 81.75 448 ARG B N 1
ATOM 10538 C CA . ARG B 1 448 ? -18.203 6.41 -8.336 1 81.75 448 ARG B CA 1
ATOM 10539 C C . ARG B 1 448 ? -17.531 5.438 -9.297 1 81.75 448 ARG B C 1
ATOM 10541 O O . ARG B 1 448 ? -16.828 4.523 -8.867 1 81.75 448 ARG B O 1
ATOM 10548 N N . SER B 1 449 ? -17.812 5.543 -10.492 1 87.25 449 SER B N 1
ATOM 10549 C CA . SER B 1 449 ? -17.219 4.727 -11.547 1 87.25 449 SER B CA 1
ATOM 10550 C C . SER B 1 449 ? -17.25 5.453 -12.891 1 87.25 449 SER B C 1
ATOM 10552 O O . SER B 1 449 ? -18.125 6.281 -13.133 1 87.25 449 SER B O 1
ATOM 10554 N N . ALA B 1 450 ? -16.25 5.234 -13.656 1 89.62 450 ALA B N 1
ATOM 10555 C CA . ALA B 1 450 ? -16.219 5.754 -15.023 1 89.62 450 ALA B CA 1
ATOM 10556 C C . ALA B 1 450 ? -16.641 4.68 -16.016 1 89.62 450 ALA B C 1
ATOM 10558 O O . ALA B 1 450 ? -17.172 4.988 -17.094 1 89.62 450 ALA B O 1
ATOM 10559 N N . ARG B 1 451 ? -16.391 3.494 -15.805 1 95.5 451 ARG B N 1
ATOM 10560 C CA . ARG B 1 451 ? -16.672 2.359 -16.672 1 95.5 451 ARG B CA 1
ATOM 10561 C C . ARG B 1 451 ? -17.094 1.138 -15.875 1 95.5 451 ARG B C 1
ATOM 10563 O O . ARG B 1 451 ? -16.25 0.433 -15.312 1 95.5 451 ARG B O 1
ATOM 10570 N N . ALA B 1 452 ? -18.344 0.828 -15.883 1 96.12 452 ALA B N 1
ATOM 10571 C CA . ALA B 1 452 ? -18.875 -0.242 -15.039 1 96.12 452 ALA B CA 1
ATOM 10572 C C . ALA B 1 452 ? -19.578 -1.303 -15.875 1 96.12 452 ALA B C 1
ATOM 10574 O O . ALA B 1 452 ? -20.047 -1.024 -16.984 1 96.12 452 ALA B O 1
ATOM 10575 N N . ILE B 1 453 ? -19.609 -2.514 -15.383 1 95.25 453 ILE B N 1
ATOM 10576 C CA . ILE B 1 453 ? -20.422 -3.592 -15.945 1 95.25 453 ILE B CA 1
ATOM 10577 C C . ILE B 1 453 ? -21.344 -4.16 -14.867 1 95.25 453 ILE B C 1
ATOM 10579 O O . ILE B 1 453 ? -20.922 -4.348 -13.719 1 95.25 453 ILE B O 1
ATOM 10583 N N . GLY B 1 454 ? -22.594 -4.281 -15.203 1 95.69 454 GLY B N 1
ATOM 10584 C CA . GLY B 1 454 ? -23.562 -4.934 -14.336 1 95.69 454 GLY B CA 1
ATOM 10585 C C . GLY B 1 454 ? -24.031 -6.277 -14.867 1 95.69 454 GLY B C 1
ATOM 10586 O O . GLY B 1 454 ? -24.469 -6.379 -16.016 1 95.69 454 GLY B O 1
ATOM 10587 N N . PHE B 1 455 ? -23.953 -7.285 -14.055 1 93.56 455 PHE B N 1
ATOM 10588 C CA . PHE B 1 455 ? -24.375 -8.625 -14.445 1 93.56 455 PHE B CA 1
ATOM 10589 C C . PHE B 1 455 ? -25.812 -8.875 -14.016 1 93.56 455 PHE B C 1
ATOM 10591 O O . PHE B 1 455 ? -26.109 -8.961 -12.82 1 93.56 455 PHE B O 1
ATOM 10598 N N . CYS B 1 456 ? -26.625 -9.086 -14.992 1 94.31 456 CYS B N 1
ATOM 10599 C CA . CYS B 1 456 ? -28.062 -9.219 -14.766 1 94.31 456 CYS B CA 1
ATOM 10600 C C . CYS B 1 456 ? -28.5 -10.672 -14.883 1 94.31 456 CYS B C 1
ATOM 10602 O O . CYS B 1 456 ? -27.734 -11.531 -15.305 1 94.31 456 CYS B O 1
ATOM 10604 N N . CYS B 1 457 ? -29.719 -10.945 -14.508 1 89.25 457 CYS B N 1
ATOM 10605 C CA . CYS B 1 457 ? -30.203 -12.32 -14.461 1 89.25 457 CYS B CA 1
ATOM 10606 C C . CYS B 1 457 ? -30.812 -12.734 -15.797 1 89.25 457 CYS B C 1
ATOM 10608 O O . CYS B 1 457 ? -30.859 -13.922 -16.125 1 89.25 457 CYS B O 1
ATOM 10610 N N . SER B 1 458 ? -31.344 -11.719 -16.547 1 90.56 458 SER B N 1
ATOM 10611 C CA . SER B 1 458 ? -32 -12 -17.812 1 90.56 458 SER B CA 1
ATOM 10612 C C . SER B 1 458 ? -31.828 -10.844 -18.797 1 90.56 458 SER B C 1
ATOM 10614 O O . SER B 1 458 ? -31.375 -9.758 -18.406 1 90.56 458 SER B O 1
ATOM 10616 N N . ARG B 1 459 ? -32.281 -11.125 -20.031 1 91.25 459 ARG B N 1
ATOM 10617 C CA . ARG B 1 459 ? -32.25 -10.078 -21.047 1 91.25 459 ARG B CA 1
ATOM 10618 C C . ARG B 1 459 ? -33.156 -8.93 -20.688 1 91.25 459 ARG B C 1
ATOM 10620 O O . ARG B 1 459 ? -32.812 -7.762 -20.859 1 91.25 459 ARG B O 1
ATOM 10627 N N . GLN B 1 460 ? -34.281 -9.305 -20.219 1 92.38 460 GLN B N 1
ATOM 10628 C CA . GLN B 1 460 ? -35.25 -8.289 -19.828 1 92.38 460 GLN B CA 1
ATOM 10629 C C . GLN B 1 460 ? -34.75 -7.445 -18.672 1 92.38 460 GLN B C 1
ATOM 10631 O O . GLN B 1 460 ? -34.938 -6.227 -18.641 1 92.38 460 GLN B O 1
ATOM 10636 N N . HIS B 1 461 ? -34.156 -8.141 -17.75 1 94.5 461 HIS B N 1
ATOM 10637 C CA . HIS B 1 461 ? -33.562 -7.441 -16.609 1 94.5 461 HIS B CA 1
ATOM 10638 C C . HIS B 1 461 ? -32.5 -6.465 -17.047 1 94.5 461 HIS B C 1
ATOM 10640 O O . HIS B 1 461 ? -32.438 -5.332 -16.578 1 94.5 461 HIS B O 1
ATOM 10646 N N . ALA B 1 462 ? -31.656 -6.84 -17.984 1 94.88 462 ALA B N 1
ATOM 10647 C CA . ALA B 1 462 ? -30.594 -5.992 -18.5 1 94.88 462 ALA B CA 1
ATOM 10648 C C . ALA B 1 462 ? -31.156 -4.754 -19.188 1 94.88 462 ALA B C 1
ATOM 10650 O O . ALA B 1 462 ? -30.672 -3.641 -18.969 1 94.88 462 ALA B O 1
ATOM 10651 N N . GLU B 1 463 ? -32.156 -5.008 -20.016 1 94.75 463 GLU B N 1
ATOM 10652 C CA . GLU B 1 463 ? -32.812 -3.91 -20.703 1 94.75 463 GLU B CA 1
ATOM 10653 C C . GLU B 1 463 ? -33.438 -2.932 -19.703 1 94.75 463 GLU B C 1
ATOM 10655 O O . GLU B 1 463 ? -33.375 -1.717 -19.906 1 94.75 463 GLU B O 1
ATOM 10660 N N . ASP B 1 464 ? -34.031 -3.504 -18.781 1 95.5 464 ASP B N 1
ATOM 10661 C CA . ASP B 1 464 ? -34.719 -2.699 -17.766 1 95.5 464 ASP B CA 1
ATOM 10662 C C . ASP B 1 464 ? -33.688 -1.858 -16.969 1 95.5 464 ASP B C 1
ATOM 10664 O O . ASP B 1 464 ? -33.938 -0.683 -16.703 1 95.5 464 ASP B O 1
ATOM 10668 N N . MET B 1 465 ? -32.625 -2.395 -16.594 1 96.88 465 MET B N 1
ATOM 10669 C CA . MET B 1 465 ? -31.609 -1.682 -15.844 1 96.88 465 MET B CA 1
ATOM 10670 C C . MET B 1 465 ? -31.016 -0.552 -16.672 1 96.88 465 MET B C 1
ATOM 10672 O O . MET B 1 465 ? -30.797 0.554 -16.172 1 96.88 465 MET B O 1
ATOM 10676 N N . ALA B 1 466 ? -30.719 -0.843 -17.938 1 97.06 466 ALA B N 1
ATOM 10677 C CA . ALA B 1 466 ? -30.188 0.186 -18.828 1 97.06 466 ALA B CA 1
ATOM 10678 C C . ALA B 1 466 ? -31.156 1.363 -18.938 1 97.06 466 ALA B C 1
ATOM 10680 O O . ALA B 1 466 ? -30.734 2.521 -18.875 1 97.06 466 ALA B O 1
ATOM 10681 N N . LYS B 1 467 ? -32.375 1.034 -19.125 1 96.38 467 LYS B N 1
ATOM 10682 C CA . LYS B 1 467 ? -33.406 2.059 -19.203 1 96.38 467 LYS B CA 1
ATOM 10683 C C . LYS B 1 467 ? -33.406 2.926 -17.938 1 96.38 467 LYS B C 1
ATOM 10685 O O . LYS B 1 467 ? -33.406 4.156 -18.031 1 96.38 467 LYS B O 1
ATOM 10690 N N . GLU B 1 468 ? -33.438 2.27 -16.812 1 96.5 468 GLU B N 1
ATOM 10691 C CA . GLU B 1 468 ? -33.562 2.98 -15.539 1 96.5 468 GLU B CA 1
ATOM 10692 C C . GLU B 1 468 ? -32.344 3.873 -15.297 1 96.5 468 GLU B C 1
ATOM 10694 O O . GLU B 1 468 ? -32.469 4.992 -14.797 1 96.5 468 GLU B O 1
ATOM 10699 N N . PHE B 1 469 ? -31.203 3.449 -15.586 1 96.94 469 PHE B N 1
ATOM 10700 C CA . PHE B 1 469 ? -29.984 4.25 -15.414 1 96.94 469 PHE B CA 1
ATOM 10701 C C . PHE B 1 469 ? -29.984 5.438 -16.375 1 96.94 469 PHE B C 1
ATOM 10703 O O . PHE B 1 469 ? -29.641 6.555 -15.977 1 96.94 469 PHE B O 1
ATOM 10710 N N . CYS B 1 470 ? -30.375 5.215 -17.625 1 96.12 470 CYS B N 1
ATOM 10711 C CA . CYS B 1 470 ? -30.469 6.305 -18.594 1 96.12 470 CYS B CA 1
ATOM 10712 C C . CYS B 1 470 ? -31.453 7.371 -18.109 1 96.12 470 CYS B C 1
ATOM 10714 O O . CYS B 1 470 ? -31.172 8.562 -18.219 1 96.12 470 CYS B O 1
ATOM 10716 N N . GLN B 1 471 ? -32.5 6.953 -17.594 1 95 471 GLN B N 1
ATOM 10717 C CA . GLN B 1 471 ? -33.5 7.879 -17.109 1 95 471 GLN B CA 1
ATOM 10718 C C . GLN B 1 471 ? -33 8.695 -15.93 1 95 471 GLN B C 1
ATOM 10720 O O . GLN B 1 471 ? -33.438 9.812 -15.695 1 95 471 GLN B O 1
ATOM 10725 N N . ARG B 1 472 ? -32.062 8.156 -15.258 1 93.56 472 ARG B N 1
ATOM 10726 C CA . ARG B 1 472 ? -31.5 8.836 -14.102 1 93.56 472 ARG B CA 1
ATOM 10727 C C . ARG B 1 472 ? -30.25 9.625 -14.492 1 93.56 472 ARG B C 1
ATOM 10729 O O . ARG B 1 472 ? -29.484 10.07 -13.625 1 93.56 472 ARG B O 1
ATOM 10736 N N . GLY B 1 473 ? -29.938 9.664 -15.758 1 92.94 473 GLY B N 1
ATOM 10737 C CA . GLY B 1 473 ? -28.891 10.539 -16.266 1 92.94 473 GLY B CA 1
ATOM 10738 C C . GLY B 1 473 ? -27.562 9.828 -16.469 1 92.94 473 GLY B C 1
ATOM 10739 O O . GLY B 1 473 ? -26.531 10.477 -16.672 1 92.94 473 GLY B O 1
ATOM 10740 N N . ILE B 1 474 ? -27.484 8.523 -16.328 1 95.19 474 ILE B N 1
ATOM 10741 C CA . ILE B 1 474 ? -26.266 7.762 -16.562 1 95.19 474 ILE B CA 1
ATOM 10742 C C . ILE B 1 474 ? -26.375 7.004 -17.875 1 95.19 474 ILE B C 1
ATOM 10744 O O . ILE B 1 474 ? -27.109 6.016 -17.969 1 95.19 474 ILE B O 1
ATOM 10748 N N . ALA B 1 475 ? -25.688 7.441 -18.844 1 96.44 475 ALA B N 1
ATOM 10749 C CA . ALA B 1 475 ? -25.719 6.781 -20.141 1 96.44 475 ALA B CA 1
ATOM 10750 C C . ALA B 1 475 ? -25.312 5.316 -20.031 1 96.44 475 ALA B C 1
ATOM 10752 O O . ALA B 1 475 ? -24.203 5.008 -19.594 1 96.44 475 ALA B O 1
ATOM 10753 N N . SER B 1 476 ? -26.219 4.371 -20.375 1 97.38 476 SER B N 1
ATOM 10754 C CA . SER B 1 476 ? -25.984 2.939 -20.203 1 97.38 476 SER B CA 1
ATOM 10755 C C . SER B 1 476 ? -26.547 2.148 -21.375 1 97.38 476 SER B C 1
ATOM 10757 O O . SER B 1 476 ? -27.359 2.662 -22.156 1 97.38 476 SER B O 1
ATOM 10759 N N . ALA B 1 477 ? -26.094 0.984 -21.547 1 96.38 477 ALA B N 1
ATOM 10760 C CA . ALA B 1 477 ? -26.562 0.107 -22.625 1 96.38 477 ALA B CA 1
ATOM 10761 C C . ALA B 1 477 ? -26.703 -1.333 -22.125 1 96.38 477 ALA B C 1
ATOM 10763 O O . ALA B 1 477 ? -26.047 -1.728 -21.156 1 96.38 477 ALA B O 1
ATOM 10764 N N . ALA B 1 478 ? -27.609 -2.041 -22.766 1 95.38 478 ALA B N 1
ATOM 10765 C CA . ALA B 1 478 ? -27.75 -3.475 -22.531 1 95.38 478 ALA B CA 1
ATOM 10766 C C . ALA B 1 478 ? -27.094 -4.281 -23.641 1 95.38 478 ALA B C 1
ATOM 10768 O O . ALA B 1 478 ? -27.188 -3.924 -24.828 1 95.38 478 ALA B O 1
ATOM 10769 N N . VAL B 1 479 ? -26.391 -5.27 -23.266 1 91.94 479 VAL B N 1
ATOM 10770 C CA . VAL B 1 479 ? -25.734 -6.125 -24.266 1 91.94 479 VAL B CA 1
ATOM 10771 C C . VAL B 1 479 ? -26.141 -7.578 -24.031 1 91.94 479 VAL B C 1
ATOM 10773 O O . VAL B 1 479 ? -25.875 -8.148 -22.969 1 91.94 479 VAL B O 1
ATOM 10776 N N . TYR B 1 480 ? -26.781 -8.125 -24.906 1 85.69 480 TYR B N 1
ATOM 10777 C CA . TYR B 1 480 ? -27.188 -9.523 -24.906 1 85.69 480 TYR B CA 1
ATOM 10778 C C . TYR B 1 480 ? -27.391 -10.039 -26.328 1 85.69 480 TYR B C 1
ATOM 10780 O O . TYR B 1 480 ? -27.359 -9.258 -27.281 1 85.69 480 TYR B O 1
ATOM 10788 N N . SER B 1 481 ? -27.531 -11.289 -26.438 1 77.19 481 SER B N 1
ATOM 10789 C CA . SER B 1 481 ? -27.656 -11.891 -27.766 1 77.19 481 SER B CA 1
ATOM 10790 C C . SER B 1 481 ? -28.969 -11.492 -28.422 1 77.19 481 SER B C 1
ATOM 10792 O O . SER B 1 481 ? -30.031 -11.555 -27.797 1 77.19 481 SER B O 1
ATOM 10794 N N . GLY B 1 482 ? -29.031 -11.141 -29.625 1 70.19 482 GLY B N 1
ATOM 10795 C CA . GLY B 1 482 ? -30.203 -10.828 -30.422 1 70.19 482 GLY B CA 1
ATOM 10796 C C . GLY B 1 482 ? -30.531 -9.344 -30.438 1 70.19 482 GLY B C 1
ATOM 10797 O O . GLY B 1 482 ? -31.234 -8.875 -31.328 1 70.19 482 GLY B O 1
ATOM 10798 N N . GLU B 1 483 ? -29.922 -8.359 -29.672 1 66.31 483 GLU B N 1
ATOM 10799 C CA . GLU B 1 483 ? -29.938 -6.898 -29.594 1 66.31 483 GLU B CA 1
ATOM 10800 C C . GLU B 1 483 ? -31.281 -6.328 -30 1 66.31 483 GLU B C 1
ATOM 10802 O O . GLU B 1 483 ? -31.359 -5.418 -30.828 1 66.31 483 GLU B O 1
ATOM 10807 N N . ASN B 1 484 ? -32.312 -6.809 -29.516 1 75.12 484 ASN B N 1
ATOM 10808 C CA . ASN B 1 484 ? -33.625 -6.387 -30.016 1 75.12 484 ASN B CA 1
ATOM 10809 C C . ASN B 1 484 ? -34.281 -5.375 -29.078 1 75.12 484 ASN B C 1
ATOM 10811 O O . ASN B 1 484 ? -35.406 -4.938 -29.328 1 75.12 484 ASN B O 1
ATOM 10815 N N . GLY B 1 485 ? -33.625 -4.906 -28.156 1 83.69 485 GLY B N 1
ATOM 10816 C CA . GLY B 1 485 ? -34.281 -3.994 -27.234 1 83.69 485 GLY B CA 1
ATOM 10817 C C . GLY B 1 485 ? -33.969 -2.537 -27.5 1 83.69 485 GLY B C 1
ATOM 10818 O O . GLY B 1 485 ? -33.125 -2.227 -28.328 1 83.69 485 GLY B O 1
ATOM 10819 N N . ALA B 1 486 ? -34.688 -1.59 -26.938 1 88.38 486 ALA B N 1
ATOM 10820 C CA . ALA B 1 486 ? -34.562 -0.15 -27.141 1 88.38 486 ALA B CA 1
ATOM 10821 C C . ALA B 1 486 ? -33.219 0.349 -26.625 1 88.38 486 ALA B C 1
ATOM 10823 O O . ALA B 1 486 ? -32.656 1.324 -27.156 1 88.38 486 ALA B O 1
ATOM 10824 N N . TYR B 1 487 ? -32.688 -0.321 -25.688 1 93.44 487 TYR B N 1
ATOM 10825 C CA . TYR B 1 487 ? -31.406 0.104 -25.078 1 93.44 487 TYR B CA 1
ATOM 10826 C C . TYR B 1 487 ? -30.297 -0.89 -25.391 1 93.44 487 TYR B C 1
ATOM 10828 O O . TYR B 1 487 ? -29.219 -0.832 -24.797 1 93.44 487 TYR B O 1
ATOM 10836 N N . ALA B 1 488 ? -30.578 -1.73 -26.266 1 92.62 488 ALA B N 1
ATOM 10837 C CA . ALA B 1 488 ? -29.625 -2.775 -26.625 1 92.62 488 ALA B CA 1
ATOM 10838 C C . ALA B 1 488 ? -28.594 -2.254 -27.609 1 92.62 488 ALA B C 1
ATOM 10840 O O . ALA B 1 488 ? -28.906 -1.458 -28.5 1 92.62 488 ALA B O 1
ATOM 10841 N N . GLU B 1 489 ? -27.406 -2.615 -27.406 1 90.88 489 GLU B N 1
ATOM 10842 C CA . GLU B 1 489 ? -26.297 -2.301 -28.312 1 90.88 489 GLU B CA 1
ATOM 10843 C C . GLU B 1 489 ? -25.5 -3.551 -28.641 1 90.88 489 GLU B C 1
ATOM 10845 O O . GLU B 1 489 ? -25.438 -4.496 -27.859 1 90.88 489 GLU B O 1
ATOM 10850 N N . GLU B 1 490 ? -24.953 -3.443 -29.797 1 88.62 490 GLU B N 1
ATOM 10851 C CA . GLU B 1 490 ? -24.031 -4.516 -30.188 1 88.62 490 GLU B CA 1
ATOM 10852 C C . GLU B 1 490 ? -22.797 -4.523 -29.297 1 88.62 490 GLU B C 1
ATOM 10854 O O . GLU B 1 490 ? -22.312 -3.469 -28.875 1 88.62 490 GLU B O 1
ATOM 10859 N N . ARG B 1 491 ? -22.359 -5.691 -29.016 1 85.56 491 ARG B N 1
ATOM 10860 C CA . ARG B 1 491 ? -21.312 -5.914 -28.031 1 85.56 491 ARG B CA 1
ATOM 10861 C C . ARG B 1 491 ? -20.109 -5.023 -28.312 1 85.56 491 ARG B C 1
ATOM 10863 O O . ARG B 1 491 ? -19.672 -4.27 -27.438 1 85.56 491 ARG B O 1
ATOM 10870 N N . ASN B 1 492 ? -19.562 -5.094 -29.469 1 82.94 492 ASN B N 1
ATOM 10871 C CA . ASN B 1 492 ? -18.344 -4.352 -29.781 1 82.94 492 ASN B CA 1
ATOM 10872 C C . ASN B 1 492 ? -18.578 -2.846 -29.75 1 82.94 492 ASN B C 1
ATOM 10874 O O . ASN B 1 492 ? -17.703 -2.084 -29.344 1 82.94 492 ASN B O 1
ATOM 10878 N N . GLU B 1 493 ? -19.703 -2.525 -30.156 1 89.69 493 GLU B N 1
ATOM 10879 C CA . GLU B 1 493 ? -20.047 -1.109 -30.125 1 89.69 493 GLU B CA 1
ATOM 10880 C C . GLU B 1 493 ? -20.219 -0.615 -28.688 1 89.69 493 GLU B C 1
ATOM 10882 O O . GLU B 1 493 ? -19.75 0.479 -28.344 1 89.69 493 GLU B O 1
ATOM 10887 N N . ALA B 1 494 ? -20.828 -1.401 -27.938 1 92.06 494 ALA B N 1
ATOM 10888 C CA . ALA B 1 494 ? -21.016 -1.043 -26.531 1 92.06 494 ALA B CA 1
ATOM 10889 C C . ALA B 1 494 ? -19.656 -0.893 -25.828 1 92.06 494 ALA B C 1
ATOM 10891 O O . ALA B 1 494 ? -19.469 0.044 -25.047 1 92.06 494 ALA B O 1
ATOM 10892 N N . ILE B 1 495 ? -18.766 -1.746 -26.109 1 90.12 495 ILE B N 1
ATOM 10893 C CA . ILE B 1 495 ? -17.438 -1.729 -25.5 1 90.12 495 ILE B CA 1
ATOM 10894 C C . ILE B 1 495 ? -16.688 -0.474 -25.938 1 90.12 495 ILE B C 1
ATOM 10896 O O . ILE B 1 495 ? -16.047 0.191 -25.109 1 90.12 495 ILE B O 1
ATOM 10900 N N . ARG B 1 496 ? -16.734 -0.193 -27.172 1 90.88 496 ARG B N 1
ATOM 10901 C CA . ARG B 1 496 ? -16.109 1.012 -27.688 1 90.88 496 ARG B CA 1
ATOM 10902 C C . ARG B 1 496 ? -16.656 2.262 -27.016 1 90.88 496 ARG B C 1
ATOM 10904 O O . ARG B 1 496 ? -15.891 3.133 -26.594 1 90.88 496 ARG B O 1
ATOM 10911 N N . LYS B 1 497 ? -17.953 2.291 -26.938 1 94.88 497 LYS B N 1
ATOM 10912 C CA . LYS B 1 497 ? -18.609 3.441 -26.312 1 94.88 497 LYS B CA 1
ATOM 10913 C C . LYS B 1 497 ? -18.219 3.566 -24.844 1 94.88 497 LYS B C 1
ATOM 10915 O O . LYS B 1 497 ? -18.031 4.676 -24.328 1 94.88 497 LYS B O 1
ATOM 10920 N N . LEU B 1 498 ? -18.062 2.477 -24.141 1 94.25 498 LEU B N 1
ATOM 10921 C CA . LEU B 1 498 ? -17.672 2.475 -22.75 1 94.25 498 LEU B CA 1
ATOM 10922 C C . LEU B 1 498 ? -16.25 2.988 -22.578 1 94.25 498 LEU B C 1
ATOM 10924 O O . LEU B 1 498 ? -15.977 3.836 -21.734 1 94.25 498 LEU B O 1
ATOM 10928 N N . LYS B 1 499 ? -15.367 2.516 -23.422 1 91.75 499 LYS B N 1
ATOM 10929 C CA . LYS B 1 499 ? -13.961 2.904 -23.359 1 91.75 499 LYS B CA 1
ATOM 10930 C C . LYS B 1 499 ? -13.797 4.398 -23.625 1 91.75 499 LYS B C 1
ATOM 10932 O O . LYS B 1 499 ? -12.945 5.051 -23.016 1 91.75 499 LYS B O 1
ATOM 10937 N N . ASN B 1 500 ? -14.656 4.91 -24.5 1 93.12 500 ASN B N 1
ATOM 10938 C CA . ASN B 1 500 ? -14.562 6.316 -24.875 1 93.12 500 ASN B CA 1
ATOM 10939 C C . ASN B 1 500 ? -15.32 7.215 -23.906 1 93.12 500 ASN B C 1
ATOM 10941 O O . ASN B 1 500 ? -15.289 8.438 -24.031 1 93.12 500 ASN B O 1
ATOM 10945 N N . GLY B 1 501 ? -16.047 6.629 -23.094 1 92.5 501 GLY B N 1
ATOM 10946 C CA . GLY B 1 501 ? -16.75 7.414 -22.094 1 92.5 501 GLY B CA 1
ATOM 10947 C C . GLY B 1 501 ? -18.125 7.887 -22.562 1 92.5 501 GLY B C 1
ATOM 10948 O O . GLY B 1 501 ? -18.75 8.727 -21.922 1 92.5 501 GLY B O 1
ATOM 10949 N N . GLU B 1 502 ? -18.562 7.383 -23.688 1 95.31 502 GLU B N 1
ATOM 10950 C CA . GLU B 1 502 ? -19.891 7.73 -24.188 1 95.31 502 GLU B CA 1
ATOM 10951 C C . GLU B 1 502 ? -20.984 7.098 -23.328 1 95.31 502 GLU B C 1
ATOM 10953 O O . GLU B 1 502 ? -22.062 7.664 -23.188 1 95.31 502 GLU B O 1
ATOM 10958 N N . ILE B 1 503 ? -20.719 5.914 -22.906 1 96.25 503 ILE B N 1
ATOM 10959 C CA . ILE B 1 503 ? -21.578 5.289 -21.906 1 96.25 503 ILE B CA 1
ATOM 10960 C C . ILE B 1 503 ? -20.75 4.969 -20.656 1 96.25 503 ILE B C 1
ATOM 10962 O O . ILE B 1 503 ? -19.516 4.875 -20.719 1 96.25 503 ILE B O 1
ATOM 10966 N N . ARG B 1 504 ? -21.469 4.812 -19.578 1 96.62 504 ARG B N 1
ATOM 10967 C CA . ARG B 1 504 ? -20.766 4.621 -18.312 1 96.62 504 ARG B CA 1
ATOM 10968 C C . ARG B 1 504 ? -20.969 3.211 -17.766 1 96.62 504 ARG B C 1
ATOM 10970 O O . ARG B 1 504 ? -20.172 2.719 -16.969 1 96.62 504 ARG B O 1
ATOM 10977 N N . VAL B 1 505 ? -22.078 2.605 -18.203 1 97.06 505 VAL B N 1
ATOM 10978 C CA . VAL B 1 505 ? -22.391 1.291 -17.656 1 97.06 505 VAL B CA 1
ATOM 10979 C C . VAL B 1 505 ? -22.922 0.382 -18.766 1 97.06 505 VAL B C 1
ATOM 10981 O O . VAL B 1 505 ? -23.703 0.815 -19.625 1 97.06 505 VAL B O 1
ATOM 10984 N N . ILE B 1 506 ? -22.5 -0.832 -18.781 1 96.06 506 ILE B N 1
ATOM 10985 C CA . ILE B 1 506 ? -23.062 -1.884 -19.625 1 96.06 506 ILE B CA 1
ATOM 10986 C C . ILE B 1 506 ? -23.734 -2.941 -18.75 1 96.06 506 ILE B C 1
ATOM 10988 O O . ILE B 1 506 ? -23.125 -3.447 -17.797 1 96.06 506 ILE B O 1
ATOM 10992 N N . PHE B 1 507 ? -24.969 -3.193 -19.031 1 96.06 507 PHE B N 1
ATOM 10993 C CA . PHE B 1 507 ? -25.672 -4.277 -18.375 1 96.06 507 PHE B CA 1
ATOM 10994 C C . PHE B 1 507 ? -25.75 -5.512 -19.266 1 96.06 507 PHE B C 1
ATOM 10996 O O . PHE B 1 507 ? -26.156 -5.426 -20.422 1 96.06 507 PHE B O 1
ATOM 11003 N N . SER B 1 508 ? -25.25 -6.605 -18.656 1 91.94 508 SER B N 1
ATOM 11004 C CA . SER B 1 508 ? -25.188 -7.82 -19.453 1 91.94 508 SER B CA 1
ATOM 11005 C C . SER B 1 508 ? -25.609 -9.039 -18.641 1 91.94 508 SER B C 1
ATOM 11007 O O . SER B 1 508 ? -25.703 -8.977 -17.422 1 91.94 508 SER B O 1
ATOM 11009 N N . VAL B 1 509 ? -25.922 -10.109 -19.281 1 85.88 509 VAL B N 1
ATOM 11010 C CA . VAL B 1 509 ? -26.297 -11.344 -18.609 1 85.88 509 VAL B CA 1
ATOM 11011 C C . VAL B 1 509 ? -25.141 -12.344 -18.641 1 85.88 509 VAL B C 1
ATOM 11013 O O . VAL B 1 509 ? -24.484 -12.586 -17.625 1 85.88 509 VAL B O 1
ATOM 11016 N N . ASP B 1 510 ? -24.828 -12.875 -19.844 1 73.75 510 ASP B N 1
ATOM 11017 C CA . ASP B 1 510 ? -23.828 -13.922 -19.891 1 73.75 510 ASP B CA 1
ATOM 11018 C C . ASP B 1 510 ? -22.75 -13.602 -20.922 1 73.75 510 ASP B C 1
ATOM 11020 O O . ASP B 1 510 ? -21.719 -14.281 -21 1 73.75 510 ASP B O 1
ATOM 11024 N N . MET B 1 511 ? -22.875 -12.586 -21.562 1 62.62 511 MET B N 1
ATOM 11025 C CA . MET B 1 511 ? -22 -12.328 -22.688 1 62.62 511 MET B CA 1
ATOM 11026 C C . MET B 1 511 ? -20.609 -11.906 -22.219 1 62.62 511 MET B C 1
ATOM 11028 O O . MET B 1 511 ? -19.625 -12.086 -22.938 1 62.62 511 MET B O 1
ATOM 11032 N N . PHE B 1 512 ? -20.562 -11.359 -21.078 1 66.12 512 PHE B N 1
ATOM 11033 C CA . PHE B 1 512 ? -19.281 -10.812 -20.641 1 66.12 512 PHE B CA 1
ATOM 11034 C C . PHE B 1 512 ? -18.625 -11.719 -19.609 1 66.12 512 PHE B C 1
ATOM 11036 O O . PHE B 1 512 ? -17.672 -11.328 -18.938 1 66.12 512 PHE B O 1
ATOM 11043 N N . ASN B 1 513 ? -19.203 -12.852 -19.484 1 62.56 513 ASN B N 1
ATOM 11044 C CA . ASN B 1 513 ? -18.609 -13.789 -18.531 1 62.56 513 ASN B CA 1
ATOM 11045 C C . ASN B 1 513 ? -17.266 -14.312 -19.031 1 62.56 513 ASN B C 1
ATOM 11047 O O . ASN B 1 513 ? -16.375 -14.594 -18.219 1 62.56 513 ASN B O 1
ATOM 11051 N N . GLU B 1 514 ? -17.25 -14.422 -20.375 1 60.12 514 GLU B N 1
ATOM 11052 C CA . GLU B 1 514 ? -16.047 -14.984 -20.969 1 60.12 514 GLU B CA 1
ATOM 11053 C C . GLU B 1 514 ? -15.633 -14.203 -22.219 1 60.12 514 GLU B C 1
ATOM 11055 O O . GLU B 1 514 ? -16.469 -13.609 -22.891 1 60.12 514 GLU B O 1
ATOM 11060 N N . GLY B 1 515 ? -14.484 -14.055 -22.406 1 59.91 515 GLY B N 1
ATOM 11061 C CA . GLY B 1 515 ? -13.953 -13.594 -23.688 1 59.91 515 GLY B CA 1
ATOM 11062 C C . GLY B 1 515 ? -13.906 -12.078 -23.797 1 59.91 515 GLY B C 1
ATOM 11063 O O . GLY B 1 515 ? -13.711 -11.539 -24.891 1 59.91 515 GLY B O 1
ATOM 11064 N N . VAL B 1 516 ? -14.32 -11.336 -22.812 1 64.81 516 VAL B N 1
ATOM 11065 C CA . VAL B 1 516 ? -14.297 -9.883 -22.953 1 64.81 516 VAL B CA 1
ATOM 11066 C C . VAL B 1 516 ? -13.109 -9.312 -22.172 1 64.81 516 VAL B C 1
ATOM 11068 O O . VAL B 1 516 ? -12.836 -9.727 -21.047 1 64.81 516 VAL B O 1
ATOM 11071 N N . ASP B 1 517 ? -12.414 -8.523 -22.984 1 73.06 517 ASP B N 1
ATOM 11072 C CA . ASP B 1 517 ? -11.227 -7.926 -22.375 1 73.06 517 ASP B CA 1
ATOM 11073 C C . ASP B 1 517 ? -11.352 -6.406 -22.312 1 73.06 517 ASP B C 1
ATOM 11075 O O . ASP B 1 517 ? -11.047 -5.715 -23.297 1 73.06 517 ASP B O 1
ATOM 11079 N N . ILE B 1 518 ? -11.898 -5.934 -21.219 1 85.94 518 ILE B N 1
ATOM 11080 C CA . ILE B 1 518 ? -11.93 -4.5 -20.953 1 85.94 518 ILE B CA 1
ATOM 11081 C C . ILE B 1 518 ? -11.07 -4.18 -19.734 1 85.94 518 ILE B C 1
ATOM 11083 O O . ILE B 1 518 ? -11.586 -4.039 -18.625 1 85.94 518 ILE B O 1
ATOM 11087 N N . ALA B 1 519 ? -9.836 -3.965 -19.922 1 86.75 519 ALA B N 1
ATOM 11088 C CA . ALA B 1 519 ? -8.891 -3.775 -18.828 1 86.75 519 ALA B CA 1
ATOM 11089 C C . ALA B 1 519 ? -9.18 -2.484 -18.062 1 86.75 519 ALA B C 1
ATOM 11091 O O . ALA B 1 519 ? -8.852 -2.367 -16.875 1 86.75 519 ALA B O 1
ATOM 11092 N N . SER B 1 520 ? -9.898 -1.563 -18.688 1 92 520 SER B N 1
ATOM 11093 C CA . SER B 1 520 ? -10.109 -0.242 -18.109 1 92 520 SER B CA 1
ATOM 11094 C C . SER B 1 520 ? -11.305 -0.242 -17.156 1 92 520 SER B C 1
ATOM 11096 O O . SER B 1 520 ? -11.602 0.773 -16.531 1 92 520 SER B O 1
ATOM 11098 N N . LEU B 1 521 ? -11.953 -1.358 -16.984 1 93.88 521 LEU B N 1
ATOM 11099 C CA . LEU B 1 521 ? -13.094 -1.446 -16.094 1 93.88 521 LEU B CA 1
ATOM 11100 C C . LEU B 1 521 ? -12.703 -1.067 -14.664 1 93.88 521 LEU B C 1
ATOM 11102 O O . LEU B 1 521 ? -11.648 -1.492 -14.172 1 93.88 521 LEU B O 1
ATOM 11106 N N . ASP B 1 522 ? -13.547 -0.251 -14.039 1 95 522 ASP B N 1
ATOM 11107 C CA . ASP B 1 522 ? -13.195 0.151 -12.68 1 95 522 ASP B CA 1
ATOM 11108 C C . ASP B 1 522 ? -14.281 -0.258 -11.688 1 95 522 ASP B C 1
ATOM 11110 O O . ASP B 1 522 ? -14.117 -0.091 -10.477 1 95 522 ASP B O 1
ATOM 11114 N N . MET B 1 523 ? -15.406 -0.861 -12.195 1 96.44 523 MET B N 1
ATOM 11115 C CA . MET B 1 523 ? -16.453 -1.318 -11.297 1 96.44 523 MET B CA 1
ATOM 11116 C C . MET B 1 523 ? -17.203 -2.502 -11.891 1 96.44 523 MET B C 1
ATOM 11118 O O . MET B 1 523 ? -17.469 -2.533 -13.094 1 96.44 523 MET B O 1
ATOM 11122 N N . VAL B 1 524 ? -17.5 -3.428 -11.078 1 95.62 524 VAL B N 1
ATOM 11123 C CA . VAL B 1 524 ? -18.391 -4.539 -11.422 1 95.62 524 VAL B CA 1
ATOM 11124 C C . VAL B 1 524 ? -19.547 -4.613 -10.43 1 95.62 524 VAL B C 1
ATOM 11126 O O . VAL B 1 524 ? -19.344 -4.445 -9.219 1 95.62 524 VAL B O 1
ATOM 11129 N N . MET B 1 525 ? -20.766 -4.801 -10.969 1 96.56 525 MET B N 1
ATOM 11130 C CA . MET B 1 525 ? -21.953 -4.918 -10.133 1 96.56 525 MET B CA 1
ATOM 11131 C C . MET B 1 525 ? -22.625 -6.281 -10.312 1 96.56 525 MET B C 1
ATOM 11133 O O . MET B 1 525 ? -23 -6.648 -11.43 1 96.56 525 MET B O 1
ATOM 11137 N N . PHE B 1 526 ? -22.703 -7.023 -9.234 1 94.69 526 PHE B N 1
ATOM 11138 C CA . PHE B 1 526 ? -23.438 -8.281 -9.25 1 94.69 526 PHE B CA 1
ATOM 11139 C C . PHE B 1 526 ? -24.906 -8.055 -8.891 1 94.69 526 PHE B C 1
ATOM 11141 O O . PHE B 1 526 ? -25.234 -7.844 -7.727 1 94.69 526 PHE B O 1
ATOM 11148 N N . LEU B 1 527 ? -25.75 -8.188 -9.891 1 95.25 527 LEU B N 1
ATOM 11149 C CA . LEU B 1 527 ? -27.156 -7.816 -9.695 1 95.25 527 LEU B CA 1
ATOM 11150 C C . LEU B 1 527 ? -28.047 -9.055 -9.68 1 95.25 527 LEU B C 1
ATOM 11152 O O . LEU B 1 527 ? -29.266 -8.945 -9.703 1 95.25 527 LEU B O 1
ATOM 11156 N N . ARG B 1 528 ? -27.484 -10.203 -9.703 1 89.62 528 ARG B N 1
ATOM 11157 C CA . ARG B 1 528 ? -28.219 -11.461 -9.625 1 89.62 528 ARG B CA 1
ATOM 11158 C C . ARG B 1 528 ? -27.609 -12.383 -8.578 1 89.62 528 ARG B C 1
ATOM 11160 O O . ARG B 1 528 ? -26.469 -12.195 -8.156 1 89.62 528 ARG B O 1
ATOM 11167 N N . PRO B 1 529 ? -28.391 -13.281 -8.086 1 85.56 529 PRO B N 1
ATOM 11168 C CA . PRO B 1 529 ? -27.844 -14.211 -7.094 1 85.56 529 PRO B CA 1
ATOM 11169 C C . PRO B 1 529 ? -26.672 -15.023 -7.637 1 85.56 529 PRO B C 1
ATOM 11171 O O . PRO B 1 529 ? -26.703 -15.453 -8.797 1 85.56 529 PRO B O 1
ATOM 11174 N N . THR B 1 530 ? -25.734 -15.109 -6.793 1 74.19 530 THR B N 1
ATOM 11175 C CA . THR B 1 530 ? -24.594 -15.945 -7.156 1 74.19 530 THR B CA 1
ATOM 11176 C C . THR B 1 530 ? -24.969 -17.422 -7.094 1 74.19 530 THR B C 1
ATOM 11178 O O . THR B 1 530 ? -25.25 -17.953 -6.016 1 74.19 530 THR B O 1
ATOM 11181 N N . GLU B 1 531 ? -25.016 -18.031 -8.195 1 70.94 531 GLU B N 1
ATOM 11182 C CA . GLU B 1 531 ? -25.391 -19.438 -8.25 1 70.94 531 GLU B CA 1
ATOM 11183 C C . GLU B 1 531 ? -24.156 -20.312 -8.477 1 70.94 531 GLU B C 1
ATOM 11185 O O . GLU B 1 531 ? -24.109 -21.453 -8.008 1 70.94 531 GLU B O 1
ATOM 11190 N N . SER B 1 532 ? -23.156 -19.703 -9.117 1 71.94 532 SER B N 1
ATOM 11191 C CA . SER B 1 532 ? -21.938 -20.438 -9.445 1 71.94 532 SER B CA 1
ATOM 11192 C C . SER B 1 532 ? -20.688 -19.688 -8.984 1 71.94 532 SER B C 1
ATOM 11194 O O . SER B 1 532 ? -20.453 -18.562 -9.43 1 71.94 532 SER B O 1
ATOM 11196 N N . PRO B 1 533 ? -19.938 -20.328 -8.086 1 74.5 533 PRO B N 1
ATOM 11197 C CA . PRO B 1 533 ? -18.672 -19.719 -7.688 1 74.5 533 PRO B CA 1
ATOM 11198 C C . PRO B 1 533 ? -17.75 -19.453 -8.875 1 74.5 533 PRO B C 1
ATOM 11200 O O . PRO B 1 533 ? -17.031 -18.453 -8.891 1 74.5 533 PRO B O 1
ATOM 11203 N N . VAL B 1 534 ? -17.844 -20.344 -9.859 1 74.62 534 VAL B N 1
ATOM 11204 C CA . VAL B 1 534 ? -17 -20.234 -11.047 1 74.62 534 VAL B CA 1
ATOM 11205 C C . VAL B 1 534 ? -17.344 -18.953 -11.812 1 74.62 534 VAL B C 1
ATOM 11207 O O . VAL B 1 534 ? -16.469 -18.172 -12.164 1 74.62 534 VAL B O 1
ATOM 11210 N N . VAL B 1 535 ? -18.641 -18.812 -12 1 79.5 535 VAL B N 1
ATOM 11211 C CA . VAL B 1 535 ? -19.094 -17.656 -12.75 1 79.5 535 VAL B CA 1
ATOM 11212 C C . VAL B 1 535 ? -18.734 -16.375 -11.984 1 79.5 535 VAL B C 1
ATOM 11214 O O . VAL B 1 535 ? -18.328 -15.383 -12.586 1 79.5 535 VAL B O 1
ATOM 11217 N N . PHE B 1 536 ? -18.875 -16.531 -10.68 1 86.69 536 PHE B N 1
ATOM 11218 C CA . PHE B 1 536 ? -18.562 -15.383 -9.836 1 86.69 536 PHE B CA 1
ATOM 11219 C C . PHE B 1 536 ? -17.109 -14.977 -9.992 1 86.69 536 PHE B C 1
ATOM 11221 O O . PHE B 1 536 ? -16.812 -13.805 -10.234 1 86.69 536 PHE B O 1
ATOM 11228 N N . LEU B 1 537 ? -16.234 -15.836 -9.93 1 83.5 537 LEU B N 1
ATOM 11229 C CA . LEU B 1 537 ? -14.797 -15.57 -9.984 1 83.5 537 LEU B CA 1
ATOM 11230 C C . LEU B 1 537 ? -14.375 -15.141 -11.383 1 83.5 537 LEU B C 1
ATOM 11232 O O . LEU B 1 537 ? -13.477 -14.312 -11.539 1 83.5 537 LEU B O 1
ATOM 11236 N N . GLN B 1 538 ? -15.047 -15.742 -12.352 1 81.81 538 GLN B N 1
ATOM 11237 C CA . GLN B 1 538 ? -14.742 -15.367 -13.727 1 81.81 538 GLN B CA 1
ATOM 11238 C C . GLN B 1 538 ? -15.141 -13.922 -14.008 1 81.81 538 GLN B C 1
ATOM 11240 O O . GLN B 1 538 ? -14.375 -13.172 -14.617 1 81.81 538 GLN B O 1
ATOM 11245 N N . GLN B 1 539 ? -16.297 -13.594 -13.516 1 86.88 539 GLN B N 1
ATOM 11246 C CA . GLN B 1 539 ? -16.781 -12.227 -13.688 1 86.88 539 GLN B CA 1
ATOM 11247 C C . GLN B 1 539 ? -15.906 -11.234 -12.93 1 86.88 539 GLN B C 1
ATOM 11249 O O . GLN B 1 539 ? -15.539 -10.188 -13.477 1 86.88 539 GLN B O 1
ATOM 11254 N N . LEU B 1 540 ? -15.57 -11.578 -11.703 1 90.12 540 LEU B N 1
ATOM 11255 C CA . LEU B 1 540 ? -14.695 -10.727 -10.898 1 90.12 540 LEU B CA 1
ATOM 11256 C C . LEU B 1 540 ? -13.336 -10.555 -11.555 1 90.12 540 LEU B C 1
ATOM 11258 O O . LEU B 1 540 ? -12.828 -9.438 -11.672 1 90.12 540 LEU B O 1
ATOM 11262 N N . GLY B 1 541 ? -12.781 -11.625 -12.016 1 87.81 541 GLY B N 1
ATOM 11263 C CA . GLY B 1 541 ? -11.453 -11.648 -12.594 1 87.81 541 GLY B CA 1
ATOM 11264 C C . GLY B 1 541 ? -11.328 -10.773 -13.836 1 87.81 541 GLY B C 1
ATOM 11265 O O . GLY B 1 541 ? -10.258 -10.227 -14.109 1 87.81 541 GLY B O 1
ATOM 11266 N N . ARG B 1 542 ? -12.406 -10.578 -14.484 1 81.44 542 ARG B N 1
ATOM 11267 C CA . ARG B 1 542 ? -12.398 -9.75 -15.688 1 81.44 542 ARG B CA 1
ATOM 11268 C C . ARG B 1 542 ? -12.148 -8.289 -15.352 1 81.44 542 ARG B C 1
ATOM 11270 O O . ARG B 1 542 ? -11.531 -7.559 -16.125 1 81.44 542 ARG B O 1
ATOM 11277 N N . GLY B 1 543 ? -12.57 -7.953 -14.234 1 91.25 543 GLY B N 1
ATOM 11278 C CA . GLY B 1 543 ? -12.422 -6.562 -13.828 1 91.25 543 GLY B CA 1
ATOM 11279 C C . GLY B 1 543 ? -11.102 -6.273 -13.148 1 91.25 543 GLY B C 1
ATOM 11280 O O . GLY B 1 543 ? -10.75 -5.113 -12.93 1 91.25 543 GLY B O 1
ATOM 11281 N N . LEU B 1 544 ? -10.32 -7.254 -12.898 1 93.75 544 LEU B N 1
ATOM 11282 C CA . LEU B 1 544 ? -9.148 -7.082 -12.047 1 93.75 544 LEU B CA 1
ATOM 11283 C C . LEU B 1 544 ? -7.891 -6.891 -12.883 1 93.75 544 LEU B C 1
ATOM 11285 O O . LEU B 1 544 ? -6.797 -6.723 -12.336 1 93.75 544 LEU B O 1
ATOM 11289 N N . ARG B 1 545 ? -7.996 -6.84 -14.188 1 89.25 545 ARG B N 1
ATOM 11290 C CA . ARG B 1 545 ? -6.832 -6.691 -15.055 1 89.25 545 ARG B CA 1
ATOM 11291 C C . ARG B 1 545 ? -6.121 -5.367 -14.789 1 89.25 545 ARG B C 1
ATOM 11293 O O . ARG B 1 545 ? -6.75 -4.383 -14.406 1 89.25 545 ARG B O 1
ATOM 11300 N N . LEU B 1 546 ? -4.816 -5.328 -15.016 1 88 546 LEU B N 1
ATOM 11301 C CA . LEU B 1 546 ? -4.027 -4.113 -14.844 1 88 546 LEU B CA 1
ATOM 11302 C C . LEU B 1 546 ? -4.367 -3.086 -15.922 1 88 546 LEU B C 1
ATOM 11304 O O . LEU B 1 546 ? -4.664 -3.451 -17.062 1 88 546 LEU B O 1
ATOM 11308 N N . TYR B 1 547 ? -4.375 -1.901 -15.578 1 87.94 547 TYR B N 1
ATOM 11309 C CA . TYR B 1 547 ? -4.59 -0.778 -16.484 1 87.94 547 TYR B CA 1
ATOM 11310 C C . TYR B 1 547 ? -3.945 0.492 -15.938 1 87.94 547 TYR B C 1
ATOM 11312 O O . TYR B 1 547 ? -3.896 0.698 -14.719 1 87.94 547 TYR B O 1
ATOM 11320 N N . LYS B 1 548 ? -3.424 1.276 -16.875 1 83.38 548 LYS B N 1
ATOM 11321 C CA . LYS B 1 548 ? -2.77 2.516 -16.453 1 83.38 548 LYS B CA 1
ATOM 11322 C C . LYS B 1 548 ? -3.709 3.385 -15.633 1 83.38 548 LYS B C 1
ATOM 11324 O O . LYS B 1 548 ? -4.832 3.674 -16.047 1 83.38 548 LYS B O 1
ATOM 11329 N N . GLY B 1 549 ? -3.254 3.762 -14.453 1 82.06 549 GLY B N 1
ATOM 11330 C CA . GLY B 1 549 ? -4.02 4.656 -13.602 1 82.06 549 GLY B CA 1
ATOM 11331 C C . GLY B 1 549 ? -5.016 3.932 -12.719 1 82.06 549 GLY B C 1
ATOM 11332 O O . GLY B 1 549 ? -5.633 4.539 -11.836 1 82.06 549 GLY B O 1
ATOM 11333 N N . LYS B 1 550 ? -5.242 2.633 -12.953 1 89.25 550 LYS B N 1
ATOM 11334 C CA . LYS B 1 550 ? -6.18 1.839 -12.164 1 89.25 550 LYS B CA 1
ATOM 11335 C C . LYS B 1 550 ? -5.516 1.289 -10.906 1 89.25 550 LYS B C 1
ATOM 11337 O O . LYS B 1 550 ? -4.52 0.568 -10.984 1 89.25 550 LYS B O 1
ATOM 11342 N N . GLU B 1 551 ? -6.105 1.631 -9.734 1 86.81 551 GLU B N 1
ATOM 11343 C CA . GLU B 1 551 ? -5.508 1.212 -8.469 1 86.81 551 GLU B CA 1
ATOM 11344 C C . GLU B 1 551 ? -6.258 0.028 -7.867 1 86.81 551 GLU B C 1
ATOM 11346 O O . GLU B 1 551 ? -5.664 -0.817 -7.195 1 86.81 551 GLU B O 1
ATOM 11351 N N . TYR B 1 552 ? -7.477 -0.054 -8.023 1 93.31 552 TYR B N 1
ATOM 11352 C CA . TYR B 1 552 ? -8.312 -1.14 -7.527 1 93.31 552 TYR B CA 1
ATOM 11353 C C . TYR B 1 552 ? -9.617 -1.235 -8.32 1 93.31 552 TYR B C 1
ATOM 11355 O O . TYR B 1 552 ? -9.922 -0.359 -9.133 1 93.31 552 TYR B O 1
ATOM 11363 N N . LEU B 1 553 ? -10.289 -2.301 -8.164 1 96.19 553 LEU B N 1
ATOM 11364 C CA . LEU B 1 553 ? -11.609 -2.518 -8.742 1 96.19 553 LEU B CA 1
ATOM 11365 C C . LEU B 1 553 ? -12.695 -2.422 -7.664 1 96.19 553 LEU B C 1
ATOM 11367 O O . LEU B 1 553 ? -12.602 -3.088 -6.633 1 96.19 553 LEU B O 1
ATOM 11371 N N . ASN B 1 554 ? -13.703 -1.58 -7.922 1 96.19 554 ASN B N 1
ATOM 11372 C CA . ASN B 1 554 ? -14.867 -1.579 -7.047 1 96.19 554 ASN B CA 1
ATOM 11373 C C . ASN B 1 554 ? -15.836 -2.701 -7.406 1 96.19 554 ASN B C 1
ATOM 11375 O O . ASN B 1 554 ? -16.188 -2.881 -8.578 1 96.19 554 ASN B O 1
ATOM 11379 N N . VAL B 1 555 ? -16.219 -3.453 -6.406 1 96.94 555 VAL B N 1
ATOM 11380 C CA . VAL B 1 555 ? -17.156 -4.543 -6.613 1 96.94 555 VAL B CA 1
ATOM 11381 C C . VAL B 1 555 ? -18.391 -4.328 -5.73 1 96.94 555 VAL B C 1
ATOM 11383 O O . VAL B 1 555 ? -18.281 -4.324 -4.504 1 96.94 555 VAL B O 1
ATOM 11386 N N . LEU B 1 556 ? -19.531 -4.117 -6.371 1 97 556 LEU B N 1
ATOM 11387 C CA . LEU B 1 556 ? -20.797 -4.004 -5.66 1 97 556 LEU B CA 1
ATOM 11388 C C . LEU B 1 556 ? -21.625 -5.277 -5.805 1 97 556 LEU B C 1
ATOM 11390 O O . LEU B 1 556 ? -22.047 -5.625 -6.914 1 97 556 LEU B O 1
ATOM 11394 N N . ASP B 1 557 ? -21.828 -5.969 -4.746 1 95.94 557 ASP B N 1
ATOM 11395 C CA . ASP B 1 557 ? -22.594 -7.219 -4.734 1 95.94 557 ASP B CA 1
ATOM 11396 C C . ASP B 1 557 ? -23.906 -7.062 -3.977 1 95.94 557 ASP B C 1
ATOM 11398 O O . ASP B 1 557 ? -23.906 -6.898 -2.756 1 95.94 557 ASP B O 1
ATOM 11402 N N . PHE B 1 558 ? -24.969 -7.059 -4.719 1 95.38 558 PHE B N 1
ATOM 11403 C CA . PHE B 1 558 ? -26.281 -6.938 -4.105 1 95.38 558 PHE B CA 1
ATOM 11404 C C . PHE B 1 558 ? -26.828 -8.305 -3.723 1 95.38 558 PHE B C 1
ATOM 11406 O O . PHE B 1 558 ? -27.266 -9.07 -4.59 1 95.38 558 PHE B O 1
ATOM 11413 N N . ILE B 1 559 ? -26.844 -8.594 -2.408 1 92.19 559 ILE B N 1
ATOM 11414 C CA . ILE B 1 559 ? -27.094 -9.945 -1.911 1 92.19 559 ILE B CA 1
ATOM 11415 C C . ILE B 1 559 ? -28.422 -9.977 -1.171 1 92.19 559 ILE B C 1
ATOM 11417 O O . ILE B 1 559 ? -28.656 -9.18 -0.263 1 92.19 559 ILE B O 1
ATOM 11421 N N . GLY B 1 560 ? -29.25 -10.805 -1.614 1 86.75 560 GLY B N 1
ATOM 11422 C CA . GLY B 1 560 ? -30.484 -11.094 -0.909 1 86.75 560 GLY B CA 1
ATOM 11423 C C . GLY B 1 560 ? -30.453 -12.398 -0.136 1 86.75 560 GLY B C 1
ATOM 11424 O O . GLY B 1 560 ? -29.375 -12.945 0.115 1 86.75 560 GLY B O 1
ATOM 11425 N N . ASN B 1 561 ? -31.594 -12.805 0.401 1 78.81 561 ASN B N 1
ATOM 11426 C CA . ASN B 1 561 ? -31.656 -14.008 1.219 1 78.81 561 ASN B CA 1
ATOM 11427 C C . ASN B 1 561 ? -31.797 -15.266 0.359 1 78.81 561 ASN B C 1
ATOM 11429 O O . ASN B 1 561 ? -32.719 -16.047 0.541 1 78.81 561 ASN B O 1
ATOM 11433 N N . TYR B 1 562 ? -30.828 -15.422 -0.526 1 77.25 562 TYR B N 1
ATOM 11434 C CA . TYR B 1 562 ? -30.828 -16.625 -1.342 1 77.25 562 TYR B CA 1
ATOM 11435 C C . TYR B 1 562 ? -29.922 -17.703 -0.743 1 77.25 562 TYR B C 1
ATOM 11437 O O . TYR B 1 562 ? -29.156 -17.422 0.188 1 77.25 562 TYR B O 1
ATOM 11445 N N . GLU B 1 563 ? -29.922 -18.844 -1.154 1 68.62 563 GLU B N 1
ATOM 11446 C CA . GLU B 1 563 ? -29.328 -20.031 -0.542 1 68.62 563 GLU B CA 1
ATOM 11447 C C . GLU B 1 563 ? -27.812 -19.875 -0.426 1 68.62 563 GLU B C 1
ATOM 11449 O O . GLU B 1 563 ? -27.234 -20.188 0.618 1 68.62 563 GLU B O 1
ATOM 11454 N N . LYS B 1 564 ? -27.156 -19.312 -1.37 1 69.38 564 LYS B N 1
ATOM 11455 C CA . LYS B 1 564 ? -25.688 -19.266 -1.377 1 69.38 564 LYS B CA 1
ATOM 11456 C C . LYS B 1 564 ? -25.188 -17.875 -1.004 1 69.38 564 LYS B C 1
ATOM 11458 O O . LYS B 1 564 ? -24.016 -17.562 -1.242 1 69.38 564 LYS B O 1
ATOM 11463 N N . ALA B 1 565 ? -26 -16.953 -0.436 1 73 565 ALA B N 1
ATOM 11464 C CA . ALA B 1 565 ? -25.688 -15.562 -0.125 1 73 565 ALA B CA 1
ATOM 11465 C C . ALA B 1 565 ? -24.516 -15.469 0.847 1 73 565 ALA B C 1
ATOM 11467 O O . ALA B 1 565 ? -23.781 -14.469 0.859 1 73 565 ALA B O 1
ATOM 11468 N N . GLY B 1 566 ? -23.75 -16.484 1.253 1 72.94 566 GLY B N 1
ATOM 11469 C CA . GLY B 1 566 ? -22.688 -16.453 2.26 1 72.94 566 GLY B CA 1
ATOM 11470 C C . GLY B 1 566 ? -21.391 -17.047 1.771 1 72.94 566 GLY B C 1
ATOM 11471 O O . GLY B 1 566 ? -20.422 -17.141 2.531 1 72.94 566 GLY B O 1
ATOM 11472 N N . LYS B 1 567 ? -21.25 -17.203 0.576 1 76.75 567 LYS B N 1
ATOM 11473 C CA . LYS B 1 567 ? -20.062 -17.875 0.067 1 76.75 567 LYS B CA 1
ATOM 11474 C C . LYS B 1 567 ? -19.031 -16.875 -0.428 1 76.75 567 LYS B C 1
ATOM 11476 O O . LYS B 1 567 ? -17.859 -17.219 -0.598 1 76.75 567 LYS B O 1
ATOM 11481 N N . ALA B 1 568 ? -19.438 -15.633 -0.613 1 81.44 568 ALA B N 1
ATOM 11482 C CA . ALA B 1 568 ? -18.578 -14.625 -1.225 1 81.44 568 ALA B CA 1
ATOM 11483 C C . ALA B 1 568 ? -17.281 -14.453 -0.428 1 81.44 568 ALA B C 1
ATOM 11485 O O . ALA B 1 568 ? -16.188 -14.43 -1 1 81.44 568 ALA B O 1
ATOM 11486 N N . PRO B 1 569 ? -17.344 -14.391 0.92 1 80.69 569 PRO B N 1
ATOM 11487 C CA . PRO B 1 569 ? -16.125 -14.203 1.695 1 80.69 569 PRO B CA 1
ATOM 11488 C C . PRO B 1 569 ? -15.102 -15.312 1.464 1 80.69 569 PRO B C 1
ATOM 11490 O O . PRO B 1 569 ? -13.898 -15.047 1.331 1 80.69 569 PRO B O 1
ATOM 11493 N N . LEU B 1 570 ? -15.531 -16.484 1.351 1 78.75 570 LEU B N 1
ATOM 11494 C CA . LEU B 1 570 ? -14.656 -17.625 1.138 1 78.75 570 LEU B CA 1
ATOM 11495 C C . LEU B 1 570 ? -14.023 -17.578 -0.25 1 78.75 570 LEU B C 1
ATOM 11497 O O . LEU B 1 570 ? -12.828 -17.828 -0.402 1 78.75 570 LEU B O 1
ATOM 11501 N N . LEU B 1 571 ? -14.82 -17.25 -1.205 1 81.69 571 LEU B N 1
ATOM 11502 C CA . LEU B 1 571 ? -14.336 -17.172 -2.578 1 81.69 571 LEU B CA 1
ATOM 11503 C C . LEU B 1 571 ? -13.281 -16.062 -2.723 1 81.69 571 LEU B C 1
ATOM 11505 O O . LEU B 1 571 ? -12.266 -16.266 -3.389 1 81.69 571 LEU B O 1
ATOM 11509 N N . LEU B 1 572 ? -13.547 -14.984 -2.006 1 87.81 572 LEU B N 1
ATOM 11510 C CA . LEU B 1 572 ? -12.672 -13.82 -2.121 1 87.81 572 LEU B CA 1
ATOM 11511 C C . LEU B 1 572 ? -11.359 -14.047 -1.375 1 87.81 572 LEU B C 1
ATOM 11513 O O . LEU B 1 572 ? -10.32 -13.516 -1.77 1 87.81 572 LEU B O 1
ATOM 11517 N N . SER B 1 573 ? -11.398 -14.766 -0.292 1 86.25 573 SER B N 1
ATOM 11518 C CA . SER B 1 573 ? -10.203 -15.023 0.512 1 86.25 573 SER B CA 1
ATOM 11519 C C . SER B 1 573 ? -9.375 -16.156 -0.075 1 86.25 573 SER B C 1
ATOM 11521 O O . SER B 1 573 ? -8.188 -16.281 0.218 1 86.25 573 SER B O 1
ATOM 11523 N N . GLY B 1 574 ? -10.016 -16.969 -0.886 1 75.62 574 GLY B N 1
ATOM 11524 C CA . GLY B 1 574 ? -9.352 -18.156 -1.416 1 75.62 574 GLY B CA 1
ATOM 11525 C C . GLY B 1 574 ? -9.273 -19.297 -0.417 1 75.62 574 GLY B C 1
ATOM 11526 O O . GLY B 1 574 ? -8.656 -20.328 -0.69 1 75.62 574 GLY B O 1
ATOM 11527 N N . GLU B 1 575 ? -9.891 -19.078 0.74 1 70.06 575 GLU B N 1
ATOM 11528 C CA . GLU B 1 575 ? -9.867 -20.109 1.77 1 70.06 575 GLU B CA 1
ATOM 11529 C C . GLU B 1 575 ? -10.953 -21.156 1.523 1 70.06 575 GLU B C 1
ATOM 11531 O O . GLU B 1 575 ? -11.977 -20.859 0.908 1 70.06 575 GLU B O 1
ATOM 11536 N N . GLN B 1 576 ? -10.547 -22.391 1.766 1 58.25 576 GLN B N 1
ATOM 11537 C CA . GLN B 1 576 ? -11.438 -23.5 1.483 1 58.25 576 GLN B CA 1
ATOM 11538 C C . GLN B 1 576 ? -12.477 -23.672 2.59 1 58.25 576 GLN B C 1
ATOM 11540 O O . GLN B 1 576 ? -13.562 -24.219 2.354 1 58.25 576 GLN B O 1
ATOM 11545 N N . SER B 1 577 ? -12.109 -23.594 3.744 1 56.31 577 SER B N 1
ATOM 11546 C CA . SER B 1 577 ? -13.047 -23.797 4.852 1 56.31 577 SER B CA 1
ATOM 11547 C C . SER B 1 577 ? -12.906 -22.688 5.891 1 56.31 577 SER B C 1
ATOM 11549 O O . SER B 1 577 ? -11.875 -22.016 5.965 1 56.31 577 SER B O 1
ATOM 11551 N N . PHE B 1 578 ? -14.07 -22.297 6.363 1 51.75 578 PHE B N 1
ATOM 11552 C CA . PHE B 1 578 ? -14.031 -21.422 7.535 1 51.75 578 PHE B CA 1
ATOM 11553 C C . PHE B 1 578 ? -13.32 -22.125 8.695 1 51.75 578 PHE B C 1
ATOM 11555 O O . PHE B 1 578 ? -13.922 -22.953 9.391 1 51.75 578 PHE B O 1
ATOM 11562 N N . SER B 1 579 ? -12.297 -23.094 8.367 1 48.28 579 SER B N 1
ATOM 11563 C CA . SER B 1 579 ? -11.688 -24.109 9.219 1 48.28 579 SER B CA 1
ATOM 11564 C C . SER B 1 579 ? -11.727 -23.688 10.688 1 48.28 579 SER B C 1
ATOM 11566 O O . SER B 1 579 ? -12.18 -24.453 11.539 1 48.28 579 SER B O 1
ATOM 11568 N N . LYS B 1 580 ? -10.312 -23.25 11.117 1 43.38 580 LYS B N 1
ATOM 11569 C CA . LYS B 1 580 ? -9.617 -23.812 12.281 1 43.38 580 LYS B CA 1
ATOM 11570 C C . LYS B 1 580 ? -10.391 -23.516 13.562 1 43.38 580 LYS B C 1
ATOM 11572 O O . LYS B 1 580 ? -10.422 -24.359 14.469 1 43.38 580 LYS B O 1
ATOM 11577 N N . LYS B 1 581 ? -10.148 -22.344 14.055 1 39.75 581 LYS B N 1
ATOM 11578 C CA . LYS B 1 581 ? -10.352 -22.109 15.477 1 39.75 581 LYS B CA 1
ATOM 11579 C C . LYS B 1 581 ? -11.805 -21.75 15.773 1 39.75 581 LYS B C 1
ATOM 11581 O O . LYS B 1 581 ? -12.352 -20.812 15.188 1 39.75 581 LYS B O 1
ATOM 11586 N N . GLY B 1 582 ? -12.68 -22.641 16.125 1 41.28 582 GLY B N 1
ATOM 11587 C CA . GLY B 1 582 ? -14.039 -22.562 16.641 1 41.28 582 GLY B CA 1
ATOM 11588 C C . GLY B 1 582 ? -14.891 -21.516 15.945 1 41.28 582 GLY B C 1
ATOM 11589 O O . GLY B 1 582 ? -15.852 -21.844 15.25 1 41.28 582 GLY B O 1
ATOM 11590 N N . SER B 1 583 ? -15.117 -20.328 16.516 1 43.28 583 SER B N 1
ATOM 11591 C CA . SER B 1 583 ? -16.016 -19.25 16.125 1 43.28 583 SER B CA 1
ATOM 11592 C C . SER B 1 583 ? -15.445 -18.469 14.945 1 43.28 583 SER B C 1
ATOM 11594 O O . SER B 1 583 ? -14.633 -17.562 15.125 1 43.28 583 SER B O 1
ATOM 11596 N N . CYS B 1 584 ? -15.156 -19.047 13.828 1 48.5 584 CYS B N 1
ATOM 11597 C CA . CYS B 1 584 ? -14.57 -18.328 12.695 1 48.5 584 CYS B CA 1
ATOM 11598 C C . CYS B 1 584 ? -15.539 -17.281 12.148 1 48.5 584 CYS B C 1
ATOM 11600 O O . CYS B 1 584 ? -16.562 -17.625 11.547 1 48.5 584 CYS B O 1
ATOM 11602 N N . GLU B 1 585 ? -15.68 -16.094 12.555 1 63.25 585 GLU B N 1
ATOM 11603 C CA . GLU B 1 585 ? -16.438 -14.953 12.062 1 63.25 585 GLU B CA 1
ATOM 11604 C C . GLU B 1 585 ? -15.844 -14.414 10.766 1 63.25 585 GLU B C 1
ATOM 11606 O O . GLU B 1 585 ? -14.656 -14.594 10.5 1 63.25 585 GLU B O 1
ATOM 11611 N N . TYR B 1 586 ? -16.703 -14.305 9.656 1 66.25 586 TYR B N 1
ATOM 11612 C CA . TYR B 1 586 ? -16.422 -13.727 8.344 1 66.25 586 TYR B CA 1
ATOM 11613 C C . TYR B 1 586 ? -15.312 -12.688 8.438 1 66.25 586 TYR B C 1
ATOM 11615 O O . TYR B 1 586 ? -14.547 -12.508 7.488 1 66.25 586 TYR B O 1
ATOM 11623 N N . GLN B 1 587 ? -15.078 -12.258 9.688 1 65.12 587 GLN B N 1
ATOM 11624 C CA . GLN B 1 587 ? -14.125 -11.172 9.867 1 65.12 587 GLN B CA 1
ATOM 11625 C C . GLN B 1 587 ? -12.703 -11.703 10.023 1 65.12 587 GLN B C 1
ATOM 11627 O O . GLN B 1 587 ? -11.742 -10.953 9.875 1 65.12 587 GLN B O 1
ATOM 11632 N N . ASP B 1 588 ? -12.555 -13 10.172 1 71.19 588 ASP B N 1
ATOM 11633 C CA . ASP B 1 588 ? -11.234 -13.57 10.438 1 71.19 588 ASP B CA 1
ATOM 11634 C C . ASP B 1 588 ? -10.57 -14.039 9.148 1 71.19 588 ASP B C 1
ATOM 11636 O O . ASP B 1 588 ? -9.43 -14.508 9.164 1 71.19 588 ASP B O 1
ATOM 11640 N N . LEU B 1 589 ? -11.273 -13.906 8.078 1 80.31 589 LEU B N 1
ATOM 11641 C CA . LEU B 1 589 ? -10.711 -14.352 6.809 1 80.31 589 LEU B CA 1
ATOM 11642 C C . LEU B 1 589 ? -9.617 -13.406 6.332 1 80.31 589 LEU B C 1
ATOM 11644 O O . LEU B 1 589 ? -9.719 -12.195 6.512 1 80.31 589 LEU B O 1
ATOM 11648 N N . GLU B 1 590 ? -8.547 -13.961 5.824 1 84.31 590 GLU B N 1
ATOM 11649 C CA . GLU B 1 590 ? -7.465 -13.164 5.258 1 84.31 590 GLU B CA 1
ATOM 11650 C C . GLU B 1 590 ? -7.664 -12.938 3.764 1 84.31 590 GLU B C 1
ATOM 11652 O O . GLU B 1 590 ? -7.66 -13.891 2.982 1 84.31 590 GLU B O 1
ATOM 11657 N N . TYR B 1 591 ? -7.836 -11.789 3.438 1 91.06 591 TYR B N 1
ATOM 11658 C CA . TYR B 1 591 ? -8.023 -11.43 2.037 1 91.06 591 TYR B CA 1
ATOM 11659 C C . TYR B 1 591 ? -6.695 -11.047 1.393 1 91.06 591 TYR B C 1
ATOM 11661 O O . TYR B 1 591 ? -5.695 -10.836 2.088 1 91.06 591 TYR B O 1
ATOM 11669 N N . PRO B 1 592 ? -6.617 -11.117 0.017 1 92.25 592 PRO B N 1
ATOM 11670 C CA . PRO B 1 592 ? -5.383 -10.703 -0.653 1 92.25 592 PRO B CA 1
ATOM 11671 C C . PRO B 1 592 ? -4.934 -9.305 -0.25 1 92.25 592 PRO B C 1
ATOM 11673 O O . PRO B 1 592 ? -5.738 -8.508 0.245 1 92.25 592 PRO B O 1
ATOM 11676 N N . ASP B 1 593 ? -3.68 -8.992 -0.474 1 88.12 593 ASP B N 1
ATOM 11677 C CA . ASP B 1 593 ? -3.082 -7.73 -0.04 1 88.12 593 ASP B CA 1
ATOM 11678 C C . ASP B 1 593 ? -3.799 -6.539 -0.667 1 88.12 593 ASP B C 1
ATOM 11680 O O . ASP B 1 593 ? -4.152 -6.57 -1.848 1 88.12 593 ASP B O 1
ATOM 11684 N N . ASP B 1 594 ? -4.094 -5.484 0.141 1 87.44 594 ASP B N 1
ATOM 11685 C CA . ASP B 1 594 ? -4.629 -4.191 -0.27 1 87.44 594 ASP B CA 1
ATOM 11686 C C . ASP B 1 594 ? -6.086 -4.316 -0.715 1 87.44 594 ASP B C 1
ATOM 11688 O O . ASP B 1 594 ? -6.625 -3.408 -1.347 1 87.44 594 ASP B O 1
ATOM 11692 N N . CYS B 1 595 ? -6.66 -5.508 -0.526 1 92.94 595 CYS B N 1
ATOM 11693 C CA . CYS B 1 595 ? -8.078 -5.684 -0.821 1 92.94 595 CYS B CA 1
ATOM 11694 C C . CYS B 1 595 ? -8.938 -5.316 0.385 1 92.94 595 CYS B C 1
ATOM 11696 O O . CYS B 1 595 ? -8.492 -5.445 1.528 1 92.94 595 CYS B O 1
ATOM 11698 N N . ILE B 1 596 ? -10.141 -4.855 0.081 1 90.25 596 ILE B N 1
ATOM 11699 C CA . ILE B 1 596 ? -11.109 -4.496 1.11 1 90.25 596 ILE B CA 1
ATOM 11700 C C . ILE B 1 596 ? -12.398 -5.285 0.898 1 90.25 596 ILE B C 1
ATOM 11702 O O . ILE B 1 596 ? -12.867 -5.438 -0.234 1 90.25 596 ILE B O 1
ATOM 11706 N N . VAL B 1 597 ? -12.867 -5.852 1.999 1 91.44 597 VAL B N 1
ATOM 11707 C CA . VAL B 1 597 ? -14.148 -6.547 1.962 1 91.44 597 VAL B CA 1
ATOM 11708 C C . VAL B 1 597 ? -15.047 -6.043 3.09 1 91.44 597 VAL B C 1
ATOM 11710 O O . VAL B 1 597 ? -14.68 -6.121 4.266 1 91.44 597 VAL B O 1
ATOM 11713 N N . ASP B 1 598 ? -16.125 -5.461 2.709 1 91.25 598 ASP B N 1
ATOM 11714 C CA . ASP B 1 598 ? -17.047 -4.926 3.695 1 91.25 598 ASP B CA 1
ATOM 11715 C C . ASP B 1 598 ? -18.484 -5.348 3.379 1 91.25 598 ASP B C 1
ATOM 11717 O O . ASP B 1 598 ? -18.953 -5.184 2.25 1 91.25 598 ASP B O 1
ATOM 11721 N N . PHE B 1 599 ? -19.172 -5.883 4.406 1 91.38 599 PHE B N 1
ATOM 11722 C CA . PHE B 1 599 ? -20.562 -6.305 4.258 1 91.38 599 PHE B CA 1
ATOM 11723 C C . PHE B 1 599 ? -21.484 -5.41 5.078 1 91.38 599 PHE B C 1
ATOM 11725 O O . PHE B 1 599 ? -21.156 -5.02 6.195 1 91.38 599 PHE B O 1
ATOM 11732 N N . ASP B 1 600 ? -22.625 -5.168 4.461 1 91.81 600 ASP B N 1
ATOM 11733 C CA . ASP B 1 600 ? -23.688 -4.551 5.254 1 91.81 600 ASP B CA 1
ATOM 11734 C C . ASP B 1 600 ? -24 -5.375 6.5 1 91.81 600 ASP B C 1
ATOM 11736 O O . ASP B 1 600 ? -23.984 -6.609 6.457 1 91.81 600 ASP B O 1
ATOM 11740 N N . MET B 1 601 ? -24.281 -4.68 7.609 1 88.88 601 MET B N 1
ATOM 11741 C CA . MET B 1 601 ? -24.562 -5.359 8.875 1 88.88 601 MET B CA 1
ATOM 11742 C C . MET B 1 601 ? -25.734 -6.316 8.742 1 88.88 601 MET B C 1
ATOM 11744 O O . MET B 1 601 ? -25.734 -7.395 9.336 1 88.88 601 MET B O 1
ATOM 11748 N N . ARG B 1 602 ? -26.781 -6 8.07 1 89.31 602 ARG B N 1
ATOM 11749 C CA . ARG B 1 602 ? -27.969 -6.844 7.867 1 89.31 602 ARG B CA 1
ATOM 11750 C C . ARG B 1 602 ? -27.578 -8.148 7.184 1 89.31 602 ARG B C 1
ATOM 11752 O O . ARG B 1 602 ? -28.234 -9.18 7.387 1 89.31 602 ARG B O 1
ATOM 11759 N N . LEU B 1 603 ? -26.531 -8.07 6.289 1 88.88 603 LEU B N 1
ATOM 11760 C CA . LEU B 1 603 ? -26.047 -9.281 5.641 1 88.88 603 LEU B CA 1
ATOM 11761 C C . LEU B 1 603 ? -25.344 -10.188 6.648 1 88.88 603 LEU B C 1
ATOM 11763 O O . LEU B 1 603 ? -25.5 -11.414 6.609 1 88.88 603 LEU B O 1
ATOM 11767 N N . ILE B 1 604 ? -24.578 -9.602 7.469 1 85.88 604 ILE B N 1
ATOM 11768 C CA . ILE B 1 604 ? -23.891 -10.375 8.492 1 85.88 604 ILE B CA 1
ATOM 11769 C C . ILE B 1 604 ? -24.906 -11.102 9.367 1 85.88 604 ILE B C 1
ATOM 11771 O O . ILE B 1 604 ? -24.734 -12.281 9.688 1 85.88 604 ILE B O 1
ATOM 11775 N N . ASP B 1 605 ? -25.922 -10.359 9.695 1 85.81 605 ASP B N 1
ATOM 11776 C CA . ASP B 1 605 ? -27.016 -10.969 10.461 1 85.81 605 ASP B CA 1
ATOM 11777 C C . ASP B 1 605 ? -27.656 -12.109 9.688 1 85.81 605 ASP B C 1
ATOM 11779 O O . ASP B 1 605 ? -27.953 -13.172 10.25 1 85.81 605 ASP B O 1
ATOM 11783 N N . LEU B 1 606 ? -27.875 -11.828 8.43 1 83.5 606 LEU B N 1
ATOM 11784 C CA . LEU B 1 606 ? -28.469 -12.836 7.562 1 83.5 606 LEU B CA 1
ATOM 11785 C C . LEU B 1 606 ? -27.609 -14.086 7.504 1 83.5 606 LEU B C 1
ATOM 11787 O O . LEU B 1 606 ? -28.109 -15.203 7.594 1 83.5 606 LEU B O 1
ATOM 11791 N N . PHE B 1 607 ? -26.344 -13.922 7.344 1 80.94 607 PHE B N 1
ATOM 11792 C CA . PHE B 1 607 ? -25.422 -15.047 7.266 1 80.94 607 PHE B CA 1
ATOM 11793 C C . PHE B 1 607 ? -25.469 -15.875 8.547 1 80.94 607 PHE B C 1
ATOM 11795 O O . PHE B 1 607 ? -25.438 -17.109 8.5 1 80.94 607 PHE B O 1
ATOM 11802 N N . LYS B 1 608 ? -25.531 -15.203 9.664 1 77.44 608 LYS B N 1
ATOM 11803 C CA . LYS B 1 608 ? -25.609 -15.891 10.945 1 77.44 608 LYS B CA 1
ATOM 11804 C C . LYS B 1 608 ? -26.906 -16.703 11.062 1 77.44 608 LYS B C 1
ATOM 11806 O O . LYS B 1 608 ? -26.891 -17.812 11.57 1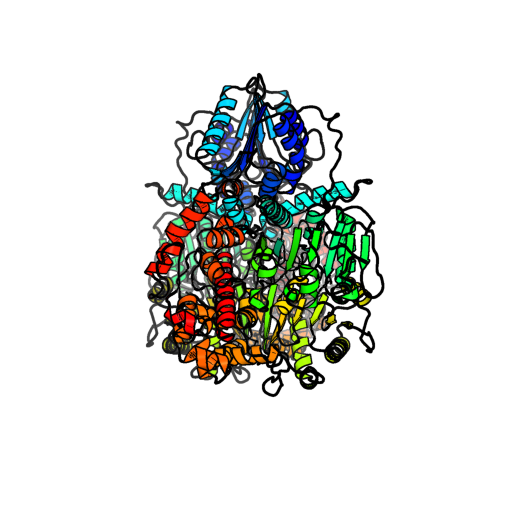 77.44 608 LYS B O 1
ATOM 11811 N N . GLU B 1 609 ? -27.953 -16.016 10.586 1 77.44 609 GLU B N 1
ATOM 11812 C CA . GLU B 1 609 ? -29.234 -16.703 10.609 1 77.44 609 GLU B CA 1
ATOM 11813 C C . GLU B 1 609 ? -29.219 -17.938 9.719 1 77.44 609 GLU B C 1
ATOM 11815 O O . GLU B 1 609 ? -29.75 -18.984 10.086 1 77.44 609 GLU B O 1
ATOM 11820 N N . ILE B 1 610 ? -28.672 -17.797 8.57 1 73.5 610 ILE B N 1
ATOM 11821 C CA . ILE B 1 610 ? -28.562 -18.906 7.633 1 73.5 610 ILE B CA 1
ATOM 11822 C C . ILE B 1 610 ? -27.719 -20.016 8.242 1 73.5 610 ILE B C 1
ATOM 11824 O O . ILE B 1 610 ? -28.031 -21.203 8.094 1 73.5 610 ILE B O 1
ATOM 11828 N N . ASP B 1 611 ? -26.703 -19.656 8.914 1 70.81 611 ASP B N 1
ATOM 11829 C CA . ASP B 1 611 ? -25.812 -20.625 9.539 1 70.81 611 ASP B CA 1
ATOM 11830 C C . ASP B 1 611 ? -26.5 -21.359 10.68 1 70.81 611 ASP B C 1
ATOM 11832 O O . ASP B 1 611 ? -26.25 -22.562 10.891 1 70.81 611 ASP B O 1
ATOM 11836 N N . LYS B 1 612 ? -27.234 -20.547 11.453 1 64.56 612 LYS B N 1
ATOM 11837 C CA . LYS B 1 612 ? -27.953 -21.156 12.578 1 64.56 612 LYS B CA 1
ATOM 11838 C C . LYS B 1 612 ? -29 -22.156 12.094 1 64.56 612 LYS B C 1
ATOM 11840 O O . LYS B 1 612 ? -29.25 -23.156 12.758 1 64.56 612 LYS B O 1
ATOM 11845 N N . LYS B 1 613 ? -29.578 -21.766 11 1 62.59 613 LYS B N 1
ATOM 11846 C CA . LYS B 1 613 ? -30.625 -22.641 10.461 1 62.59 613 LYS B CA 1
ATOM 11847 C C . LYS B 1 613 ? -30.016 -23.859 9.766 1 62.59 613 LYS B C 1
ATOM 11849 O O . LYS B 1 613 ? -30.734 -24.703 9.242 1 62.59 613 LYS B O 1
ATOM 11854 N N . LYS B 1 614 ? -28.75 -23.844 9.695 1 60.34 614 LYS B N 1
ATOM 11855 C CA . LYS B 1 614 ? -28.141 -24.969 8.992 1 60.34 614 LYS B CA 1
ATOM 11856 C C . LYS B 1 614 ? -28.562 -26.297 9.617 1 60.34 614 LYS B C 1
ATOM 11858 O O . LYS B 1 614 ? -28.578 -26.438 10.844 1 60.34 614 LYS B O 1
ATOM 11863 N N . LEU B 1 615 ? -29.188 -27.062 8.742 1 61.66 615 LEU B N 1
ATOM 11864 C CA . LEU B 1 615 ? -29.594 -28.438 9.016 1 61.66 615 LEU B CA 1
ATOM 11865 C C . LEU B 1 615 ? -28.422 -29.219 9.625 1 61.66 615 LEU B C 1
ATOM 11867 O O . LEU B 1 615 ? -27.266 -28.812 9.516 1 61.66 615 LEU B O 1
ATOM 11871 N N . THR B 1 616 ? -28.812 -30.188 10.414 1 70.56 616 THR B N 1
ATOM 11872 C CA . THR B 1 616 ? -27.781 -31.125 10.867 1 70.56 616 THR B CA 1
ATOM 11873 C C . THR B 1 616 ? -26.938 -31.625 9.695 1 70.56 616 THR B C 1
ATOM 11875 O O . THR B 1 616 ? -27.391 -31.578 8.547 1 70.56 616 THR B O 1
ATOM 11878 N N . LEU B 1 617 ? -25.797 -31.906 9.867 1 78.81 617 LEU B N 1
ATOM 11879 C CA . LEU B 1 617 ? -24.922 -32.406 8.82 1 78.81 617 LEU B CA 1
ATOM 11880 C C . LEU B 1 617 ? -25.578 -33.531 8.047 1 78.81 617 LEU B C 1
ATOM 11882 O O . LEU B 1 617 ? -25.484 -33.594 6.816 1 78.81 617 LEU B O 1
ATOM 11886 N N . LYS B 1 618 ? -26.266 -34.438 8.812 1 81.12 618 LYS B N 1
ATOM 11887 C CA . LYS B 1 618 ? -26.938 -35.594 8.195 1 81.12 618 LYS B CA 1
ATOM 11888 C C . LYS B 1 618 ? -27.984 -35.125 7.18 1 81.12 618 LYS B C 1
ATOM 11890 O O . LYS B 1 618 ? -28.047 -35.656 6.066 1 81.12 618 LYS B O 1
ATOM 11895 N N . MET B 1 619 ? -28.641 -34.125 7.555 1 79.75 619 MET B N 1
ATOM 11896 C CA . MET B 1 619 ? -29.688 -33.625 6.668 1 79.75 619 MET B CA 1
ATOM 11897 C C . MET B 1 619 ? -29.078 -32.906 5.469 1 79.75 619 MET B C 1
ATOM 11899 O O . MET B 1 619 ? -29.594 -33 4.352 1 79.75 619 MET B O 1
ATOM 11903 N N . GLN B 1 620 ? -28.031 -32.219 5.723 1 83.06 620 GLN B N 1
ATOM 11904 C CA . GLN B 1 620 ? -27.344 -31.547 4.633 1 83.06 620 GLN B CA 1
ATOM 11905 C C . GLN B 1 620 ? -26.812 -32.531 3.604 1 83.06 620 GLN B C 1
ATOM 11907 O O . GLN B 1 620 ? -26.938 -32.312 2.396 1 83.06 620 GLN B O 1
ATOM 11912 N N . ILE B 1 621 ? -26.281 -33.594 4.113 1 87.94 621 ILE B N 1
ATOM 11913 C CA . ILE B 1 621 ? -25.734 -34.625 3.238 1 87.94 621 ILE B CA 1
ATOM 11914 C C . ILE B 1 621 ? -26.844 -35.25 2.414 1 87.94 621 ILE B C 1
ATOM 11916 O O . ILE B 1 621 ? -26.703 -35.469 1.207 1 87.94 621 ILE B O 1
ATOM 11920 N N . ARG B 1 622 ? -27.969 -35.5 3.092 1 86.31 622 ARG B N 1
ATOM 11921 C CA . ARG B 1 622 ? -29.109 -36.094 2.412 1 86.31 622 ARG B CA 1
ATOM 11922 C C . ARG B 1 622 ? -29.641 -35.156 1.316 1 86.31 622 ARG B C 1
ATOM 11924 O O . ARG B 1 622 ? -29.922 -35.625 0.205 1 86.31 622 ARG B O 1
ATOM 11931 N N . GLN B 1 623 ? -29.656 -33.906 1.671 1 82.19 623 GLN B N 1
ATOM 11932 C CA . GLN B 1 623 ? -30.125 -32.938 0.689 1 82.19 623 GLN B CA 1
ATOM 11933 C C . GLN B 1 623 ? -29.188 -32.875 -0.512 1 82.19 623 GLN B C 1
ATOM 11935 O O . GLN B 1 623 ? -29.641 -32.781 -1.655 1 82.19 623 GLN B O 1
ATOM 11940 N N . GLU B 1 624 ? -27.953 -32.906 -0.206 1 84.75 624 GLU B N 1
ATOM 11941 C CA . GLU B 1 624 ? -26.969 -32.906 -1.282 1 84.75 624 GLU B CA 1
ATOM 11942 C C . GLU B 1 624 ? -27.094 -34.156 -2.164 1 84.75 624 GLU B C 1
ATOM 11944 O O . GLU B 1 624 ? -26.938 -34.062 -3.383 1 84.75 624 GLU B O 1
ATOM 11949 N N . TYR B 1 625 ? -27.359 -35.312 -1.548 1 89.75 625 TYR B N 1
ATOM 11950 C CA . TYR B 1 625 ? -27.547 -36.562 -2.291 1 89.75 625 TYR B CA 1
ATOM 11951 C C . TYR B 1 625 ? -28.672 -36.406 -3.303 1 89.75 625 TYR B C 1
ATOM 11953 O O . TYR B 1 625 ? -28.5 -36.75 -4.48 1 89.75 625 TYR B O 1
ATOM 11961 N N . TYR B 1 626 ? -29.719 -35.906 -2.918 1 86.94 626 TYR B N 1
ATOM 11962 C CA . TYR B 1 626 ? -30.875 -35.812 -3.805 1 86.94 626 TYR B CA 1
ATOM 11963 C C . TYR B 1 626 ? -30.672 -34.719 -4.852 1 86.94 626 TYR B C 1
ATOM 11965 O O . TYR B 1 626 ? -31.141 -34.844 -5.984 1 86.94 626 TYR B O 1
ATOM 11973 N N . ARG B 1 627 ? -30.031 -33.688 -4.391 1 82.94 627 ARG B N 1
ATOM 11974 C CA . ARG B 1 627 ? -29.688 -32.688 -5.379 1 82.94 627 ARG B CA 1
ATOM 11975 C C . ARG B 1 627 ? -28.859 -33.281 -6.508 1 82.94 627 ARG B C 1
ATOM 11977 O O . ARG B 1 627 ? -29.125 -33.031 -7.684 1 82.94 627 ARG B O 1
ATOM 11984 N N . VAL B 1 628 ? -27.844 -34.062 -6.141 1 84.38 628 VAL B N 1
ATOM 11985 C CA . VAL B 1 628 ? -26.969 -34.719 -7.117 1 84.38 628 VAL B CA 1
ATOM 11986 C C . VAL B 1 628 ? -27.781 -35.688 -7.945 1 84.38 628 VAL B C 1
ATOM 11988 O O . VAL B 1 628 ? -27.594 -35.812 -9.164 1 84.38 628 VAL B O 1
ATOM 11991 N N . LYS B 1 629 ? -28.703 -36.406 -7.348 1 86.81 629 LYS B N 1
ATOM 11992 C CA . LYS B 1 629 ? -29.562 -37.375 -8.047 1 86.81 629 LYS B CA 1
ATOM 11993 C C . LYS B 1 629 ? -30.391 -36.656 -9.109 1 86.81 629 LYS B C 1
ATOM 11995 O O . LYS B 1 629 ? -30.531 -37.156 -10.234 1 86.81 629 LYS B O 1
ATOM 12000 N N . GLU B 1 630 ? -30.844 -35.531 -8.727 1 80.75 630 GLU B N 1
ATOM 12001 C CA . GLU B 1 630 ? -31.625 -34.75 -9.68 1 80.75 630 GLU B CA 1
ATOM 12002 C C . GLU B 1 630 ? -30.766 -34.281 -10.852 1 80.75 630 GLU B C 1
ATOM 12004 O O . GLU B 1 630 ? -31.203 -34.281 -12 1 80.75 630 GLU B O 1
ATOM 12009 N N . LEU B 1 631 ? -29.641 -33.844 -10.484 1 74.5 631 LEU B N 1
ATOM 12010 C CA . LEU B 1 631 ? -28.688 -33.406 -11.508 1 74.5 631 LEU B CA 1
ATOM 12011 C C . LEU B 1 631 ? -28.391 -34.531 -12.5 1 74.5 631 LEU B C 1
ATOM 12013 O O . LEU B 1 631 ? -28.172 -34.281 -13.68 1 74.5 631 LEU B O 1
ATOM 12017 N N . LEU B 1 632 ? -28.453 -35.75 -12.031 1 77.56 632 LEU B N 1
ATOM 12018 C CA . LEU B 1 632 ? -28.172 -36.938 -12.844 1 77.56 632 LEU B CA 1
ATOM 12019 C C . LEU B 1 632 ? -29.453 -37.5 -13.469 1 77.56 632 LEU B C 1
ATOM 12021 O O . LEU B 1 632 ? -29.516 -38.656 -13.812 1 77.56 632 LEU B O 1
ATOM 12025 N N . ASP B 1 633 ? -30.453 -36.688 -13.516 1 77.81 633 ASP B N 1
ATOM 12026 C CA . ASP B 1 633 ? -31.734 -37.031 -14.125 1 77.81 633 ASP B CA 1
ATOM 12027 C C . ASP B 1 633 ? -32.375 -38.188 -13.406 1 77.81 633 ASP B C 1
ATOM 12029 O O . ASP B 1 633 ? -32.906 -39.125 -14.047 1 77.81 633 ASP B O 1
ATOM 12033 N N . GLY B 1 634 ? -32.188 -38.219 -12.117 1 81.56 634 GLY B N 1
ATOM 12034 C CA . GLY B 1 634 ? -32.875 -39.219 -11.312 1 81.56 634 GLY B CA 1
ATOM 12035 C C . GLY B 1 634 ? -32.062 -40.469 -11.078 1 81.56 634 GLY B C 1
ATOM 12036 O O . GLY B 1 634 ? -32.469 -41.375 -10.336 1 81.56 634 GLY B O 1
ATOM 12037 N N . LYS B 1 635 ? -30.969 -40.531 -11.75 1 88 635 LYS B N 1
ATOM 12038 C CA . LYS B 1 635 ? -30.094 -41.688 -11.539 1 88 635 LYS B CA 1
ATOM 12039 C C . LYS B 1 635 ? -29.453 -41.625 -10.156 1 88 635 LYS B C 1
ATOM 12041 O O . LYS B 1 635 ? -29.031 -40.562 -9.695 1 88 635 LYS B O 1
ATOM 12046 N N . ARG B 1 636 ? -29.453 -42.781 -9.508 1 91.19 636 ARG B N 1
ATOM 12047 C CA . ARG B 1 636 ? -28.828 -42.844 -8.195 1 91.19 636 ARG B CA 1
ATOM 12048 C C . ARG B 1 636 ? -27.344 -42.5 -8.273 1 91.19 636 ARG B C 1
ATOM 12050 O O . ARG B 1 636 ? -26.609 -43.062 -9.07 1 91.19 636 ARG B O 1
ATOM 12057 N N . PRO B 1 637 ? -26.844 -41.594 -7.391 1 90.94 637 PRO B N 1
ATOM 12058 C CA . PRO B 1 637 ? -25.438 -41.188 -7.434 1 90.94 637 PRO B CA 1
ATOM 12059 C C . PRO B 1 637 ? -24.5 -42.25 -6.91 1 90.94 637 PRO B C 1
ATOM 12061 O O . PRO B 1 637 ? -24.812 -42.938 -5.938 1 90.94 637 PRO B O 1
ATOM 12064 N N . SER B 1 638 ? -23.375 -42.469 -7.578 1 90.69 638 SER B N 1
ATOM 12065 C CA . SER B 1 638 ? -22.281 -43.25 -7.023 1 90.69 638 SER B CA 1
ATOM 12066 C C . SER B 1 638 ? -21.438 -42.406 -6.078 1 90.69 638 SER B C 1
ATOM 12068 O O . SER B 1 638 ? -21.688 -41.219 -5.91 1 90.69 638 SER B O 1
ATOM 12070 N N . ARG B 1 639 ? -20.469 -43.062 -5.391 1 90.38 639 ARG B N 1
ATOM 12071 C CA . ARG B 1 639 ? -19.531 -42.281 -4.578 1 90.38 639 ARG B CA 1
ATOM 12072 C C . ARG B 1 639 ? -18.812 -41.25 -5.418 1 90.38 639 ARG B C 1
ATOM 12074 O O . ARG B 1 639 ? -18.641 -40.094 -4.988 1 90.38 639 ARG B O 1
ATOM 12081 N N . MET B 1 640 ? -18.484 -41.688 -6.539 1 82.19 640 MET B N 1
ATOM 12082 C CA . MET B 1 640 ? -17.781 -40.812 -7.469 1 82.19 640 MET B CA 1
ATOM 12083 C C . MET B 1 640 ? -18.656 -39.625 -7.875 1 82.19 640 MET B C 1
ATOM 12085 O O . MET B 1 640 ? -18.172 -38.5 -7.98 1 82.19 640 MET B O 1
ATOM 12089 N N . ASP B 1 641 ? -19.891 -39.906 -8.062 1 81.12 641 ASP B N 1
ATOM 12090 C CA . ASP B 1 641 ? -20.828 -38.875 -8.398 1 81.12 641 ASP B CA 1
ATOM 12091 C C . ASP B 1 641 ? -20.984 -37.875 -7.246 1 81.12 641 ASP B C 1
ATOM 12093 O O . ASP B 1 641 ? -20.984 -36.656 -7.465 1 81.12 641 ASP B O 1
ATOM 12097 N N . LEU B 1 642 ? -21.109 -38.438 -6.086 1 85.25 642 LEU B N 1
ATOM 12098 C CA . LEU B 1 642 ? -21.234 -37.562 -4.914 1 85.25 642 LEU B CA 1
ATOM 12099 C C . LEU B 1 642 ? -20 -36.719 -4.734 1 85.25 642 LEU B C 1
ATOM 12101 O O . LEU B 1 642 ? -20.094 -35.5 -4.465 1 85.25 642 LEU B O 1
ATOM 12105 N N . PHE B 1 643 ? -18.891 -37.344 -4.879 1 81.5 643 PHE B N 1
ATOM 12106 C CA . PHE B 1 643 ? -17.625 -36.625 -4.766 1 81.5 643 PHE B CA 1
ATOM 12107 C C . PHE B 1 643 ? -17.547 -35.5 -5.781 1 81.5 643 PHE B C 1
ATOM 12109 O O . PHE B 1 643 ? -17.094 -34.375 -5.461 1 81.5 643 PHE B O 1
ATOM 12116 N N . THR B 1 644 ? -18.062 -35.75 -6.855 1 71.94 644 THR B N 1
ATOM 12117 C CA . THR B 1 644 ? -17.938 -34.844 -7.984 1 71.94 644 THR B CA 1
ATOM 12118 C C . THR B 1 644 ? -18.906 -33.688 -7.84 1 71.94 644 THR B C 1
ATOM 12120 O O . THR B 1 644 ? -18.547 -32.531 -8.133 1 71.94 644 THR B O 1
ATOM 12123 N N . TYR B 1 645 ? -20.094 -33.969 -7.359 1 71.94 645 TYR B N 1
ATOM 12124 C CA . TYR B 1 645 ? -21.141 -32.969 -7.516 1 71.94 645 TYR B CA 1
ATOM 12125 C C . TYR B 1 645 ? -21.562 -32.406 -6.164 1 71.94 645 TYR B C 1
ATOM 12127 O O . TYR B 1 645 ? -22.234 -31.375 -6.094 1 71.94 645 TYR B O 1
ATOM 12135 N N . MET B 1 646 ? -21.125 -33.094 -5.133 1 77.56 646 MET B N 1
ATOM 12136 C CA . MET B 1 646 ? -21.516 -32.625 -3.807 1 77.56 646 MET B CA 1
ATOM 12137 C C . MET B 1 646 ? -20.859 -31.281 -3.484 1 77.56 646 MET B C 1
ATOM 12139 O O . MET B 1 646 ? -19.75 -31.016 -3.934 1 77.56 646 MET B O 1
ATOM 12143 N N . ASP B 1 647 ? -21.594 -30.453 -2.795 1 72.38 647 ASP B N 1
ATOM 12144 C CA . ASP B 1 647 ? -21.047 -29.188 -2.33 1 72.38 647 ASP B CA 1
ATOM 12145 C C . ASP B 1 647 ? -19.734 -29.391 -1.584 1 72.38 647 ASP B C 1
ATOM 12147 O O . ASP B 1 647 ? -19.641 -30.266 -0.728 1 72.38 647 ASP B O 1
ATOM 12151 N N . ASP B 1 648 ? -18.781 -28.609 -1.935 1 69.19 648 ASP B N 1
ATOM 12152 C CA . ASP B 1 648 ? -17.438 -28.781 -1.416 1 69.19 648 ASP B CA 1
ATOM 12153 C C . ASP B 1 648 ? -17.406 -28.656 0.104 1 69.19 648 ASP B C 1
ATOM 12155 O O . ASP B 1 648 ? -16.672 -29.375 0.785 1 69.19 648 ASP B O 1
ATOM 12159 N N . GLU B 1 649 ? -18.078 -27.734 0.568 1 69.5 649 GLU B N 1
ATOM 12160 C CA . GLU B 1 649 ? -18.078 -27.547 2.016 1 69.5 649 GLU B CA 1
ATOM 12161 C C . GLU B 1 649 ? -18.625 -28.766 2.734 1 69.5 649 GLU B C 1
ATOM 12163 O O . GLU B 1 649 ? -18.078 -29.203 3.746 1 69.5 649 GLU B O 1
ATOM 12168 N N . ILE B 1 650 ? -19.688 -29.25 2.146 1 75.75 650 ILE B N 1
ATOM 12169 C CA . ILE B 1 650 ? -20.312 -30.422 2.758 1 75.75 650 ILE B CA 1
ATOM 12170 C C . ILE B 1 650 ? -19.359 -31.625 2.656 1 75.75 650 ILE B C 1
ATOM 12172 O O . ILE B 1 650 ? -19.203 -32.375 3.617 1 75.75 650 ILE B O 1
ATOM 12176 N N . TYR B 1 651 ? -18.75 -31.766 1.512 1 80 651 TYR B N 1
ATOM 12177 C CA . TYR B 1 651 ? -17.797 -32.844 1.343 1 80 651 TYR B CA 1
ATOM 12178 C C . TYR B 1 651 ? -16.672 -32.75 2.363 1 80 651 TYR B C 1
ATOM 12180 O O . TYR B 1 651 ? -16.312 -33.75 2.99 1 80 651 TYR B O 1
ATOM 12188 N N . ARG B 1 652 ? -16.203 -31.609 2.508 1 76 652 ARG B N 1
ATOM 12189 C CA . ARG B 1 652 ? -15.086 -31.422 3.42 1 76 652 ARG B CA 1
ATOM 12190 C C . ARG B 1 652 ? -15.477 -31.75 4.855 1 76 652 ARG B C 1
ATOM 12192 O O . ARG B 1 652 ? -14.695 -32.344 5.605 1 76 652 ARG B O 1
ATOM 12199 N N . ILE B 1 653 ? -16.641 -31.328 5.172 1 76.88 653 ILE B N 1
ATOM 12200 C CA . ILE B 1 653 ? -17.125 -31.656 6.508 1 76.88 653 ILE B CA 1
ATOM 12201 C C . ILE B 1 653 ? -17.234 -33.188 6.668 1 76.88 653 ILE B C 1
ATOM 12203 O O . ILE B 1 653 ? -16.844 -33.719 7.703 1 76.88 653 ILE B O 1
ATOM 12207 N N . CYS B 1 654 ? -17.625 -33.781 5.629 1 81.69 654 CYS B N 1
ATOM 12208 C CA . CYS B 1 654 ? -17.781 -35.219 5.66 1 81.69 654 CYS B CA 1
ATOM 12209 C C . CYS B 1 654 ? -16.422 -35.906 5.883 1 81.69 654 CYS B C 1
ATOM 12211 O O . CYS B 1 654 ? -16.328 -36.844 6.68 1 81.69 654 CYS B O 1
ATOM 12213 N N . VAL B 1 655 ? -15.375 -35.312 5.309 1 79.5 655 VAL B N 1
ATOM 12214 C CA . VAL B 1 655 ? -14.109 -36.031 5.293 1 79.5 655 VAL B CA 1
ATOM 12215 C C . VAL B 1 655 ? -13.188 -35.5 6.379 1 79.5 655 VAL B C 1
ATOM 12217 O O . VAL B 1 655 ? -12.047 -35.938 6.512 1 79.5 655 VAL B O 1
ATOM 12220 N N . SER B 1 656 ? -13.617 -34.406 7.082 1 74 656 SER B N 1
ATOM 12221 C CA . SER B 1 656 ? -12.789 -33.781 8.109 1 74 656 SER B CA 1
ATOM 12222 C C . SER B 1 656 ? -12.508 -34.75 9.258 1 74 656 SER B C 1
ATOM 12224 O O . SER B 1 656 ? -11.625 -34.5 10.078 1 74 656 SER B O 1
ATOM 12226 N N . GLY B 1 657 ? -12.992 -35.969 9.266 1 66.69 657 GLY B N 1
ATOM 12227 C CA . GLY B 1 657 ? -12.734 -36.938 10.305 1 66.69 657 GLY B CA 1
ATOM 12228 C C . GLY B 1 657 ? -13.672 -36.812 11.492 1 66.69 657 GLY B C 1
ATOM 12229 O O . GLY B 1 657 ? -13.898 -37.812 12.203 1 66.69 657 GLY B O 1
ATOM 12230 N N . SER B 1 658 ? -14.242 -35.562 11.781 1 66.81 658 SER B N 1
ATOM 12231 C CA . SER B 1 658 ? -15.062 -35.312 12.961 1 66.81 658 SER B CA 1
ATOM 12232 C C . SER B 1 658 ? -16.453 -35.906 12.82 1 66.81 658 SER B C 1
ATOM 12234 O O . SER B 1 658 ? -17.172 -36.031 13.805 1 66.81 658 SER B O 1
ATOM 12236 N N . HIS B 1 659 ? -16.828 -36.281 11.633 1 76.69 659 HIS B N 1
ATOM 12237 C CA . HIS B 1 659 ? -18.172 -36.781 11.391 1 76.69 659 HIS B CA 1
ATOM 12238 C C . HIS B 1 659 ? -18.141 -38.094 10.617 1 76.69 659 HIS B C 1
ATOM 12240 O O . HIS B 1 659 ? -18.844 -38.25 9.617 1 76.69 659 HIS B O 1
ATOM 12246 N N . ALA B 1 660 ? -17.438 -39.031 11.117 1 76.81 660 ALA B N 1
ATOM 12247 C CA . ALA B 1 660 ? -17.219 -40.312 10.422 1 76.81 660 ALA B CA 1
ATOM 12248 C C . ALA B 1 660 ? -18.516 -41.062 10.242 1 76.81 660 ALA B C 1
ATOM 12250 O O . ALA B 1 660 ? -18.75 -41.688 9.195 1 76.81 660 ALA B O 1
ATOM 12251 N N . LYS B 1 661 ? -19.375 -40.938 11.242 1 78.06 661 LYS B N 1
ATOM 12252 C CA . LYS B 1 661 ? -20.625 -41.688 11.211 1 78.06 661 LYS B CA 1
ATOM 12253 C C . LYS B 1 661 ? -21.562 -41.156 10.117 1 78.06 661 LYS B C 1
ATOM 12255 O O . LYS B 1 661 ? -22.281 -41.938 9.492 1 78.06 661 LYS B O 1
ATOM 12260 N N . GLU B 1 662 ? -21.438 -39.938 9.836 1 83.94 662 GLU B N 1
ATOM 12261 C CA . GLU B 1 662 ? -22.328 -39.312 8.867 1 83.94 662 GLU B CA 1
ATOM 12262 C C . GLU B 1 662 ? -21.703 -39.281 7.473 1 83.94 662 GLU B C 1
ATOM 12264 O O . GLU B 1 662 ? -22.375 -39 6.488 1 83.94 662 GLU B O 1
ATOM 12269 N N . ASN B 1 663 ? -20.484 -39.719 7.383 1 88.75 663 ASN B N 1
ATOM 12270 C CA . ASN B 1 663 ? -19.75 -39.656 6.121 1 88.75 663 ASN B CA 1
ATOM 12271 C C . ASN B 1 663 ? -20.203 -40.75 5.148 1 88.75 663 ASN B C 1
ATOM 12273 O O . ASN B 1 663 ? -19.875 -41.938 5.328 1 88.75 663 ASN B O 1
ATOM 12277 N N . PRO B 1 664 ? -20.906 -40.344 4.195 1 91.25 664 PRO B N 1
ATOM 12278 C CA . PRO B 1 664 ? -21.406 -41.375 3.279 1 91.25 664 PRO B CA 1
ATOM 12279 C C . PRO B 1 664 ? -20.297 -42.031 2.484 1 91.25 664 PRO B C 1
ATOM 12281 O O . PRO B 1 664 ? -20.5 -43.156 1.963 1 91.25 664 PRO B O 1
ATOM 12284 N N . PHE B 1 665 ? -19.188 -41.5 2.414 1 91.5 665 PHE B N 1
ATOM 12285 C CA . PHE B 1 665 ? -18.109 -42 1.598 1 91.5 665 PHE B CA 1
ATOM 12286 C C . PHE B 1 665 ? -17.391 -43.156 2.311 1 91.5 665 PHE B C 1
ATOM 12288 O O . PHE B 1 665 ? -16.656 -43.938 1.687 1 91.5 665 PHE B O 1
ATOM 12295 N N . GLN B 1 666 ? -17.672 -43.281 3.562 1 89.88 666 GLN B N 1
ATOM 12296 C CA . GLN B 1 666 ? -17.047 -44.344 4.34 1 89.88 666 GLN B CA 1
ATOM 12297 C C . GLN B 1 666 ? -18.031 -45.5 4.578 1 89.88 666 GLN B C 1
ATOM 12299 O O . GLN B 1 666 ? -17.625 -46.594 5.016 1 89.88 666 GLN B O 1
ATOM 12304 N N . HIS B 1 667 ? -19.266 -45.312 4.344 1 90.81 667 HIS B N 1
ATOM 12305 C CA . HIS B 1 667 ? -20.312 -46.312 4.492 1 90.81 667 HIS B CA 1
ATOM 12306 C C . HIS B 1 667 ? -21.438 -46.094 3.494 1 90.81 667 HIS B C 1
ATOM 12308 O O . HIS B 1 667 ? -22.609 -45.969 3.885 1 90.81 667 HIS B O 1
ATOM 12314 N N . TYR B 1 668 ? -21.078 -46.125 2.309 1 94.38 668 TYR B N 1
ATOM 12315 C CA . TYR B 1 668 ? -22 -45.688 1.259 1 94.38 668 TYR B CA 1
ATOM 12316 C C . TYR B 1 668 ? -23.203 -46.625 1.162 1 94.38 668 TYR B C 1
ATOM 12318 O O . TYR B 1 668 ? -24.328 -46.156 1.002 1 94.38 668 TYR B O 1
ATOM 12326 N N . LEU B 1 669 ? -23 -47.969 1.314 1 93.75 669 LEU B N 1
ATOM 12327 C CA . LEU B 1 669 ? -24.109 -48.906 1.237 1 93.75 669 LEU B CA 1
ATOM 12328 C C . LEU B 1 669 ? -25.062 -48.75 2.412 1 93.75 669 LEU B C 1
ATOM 12330 O O . LEU B 1 669 ? -26.281 -48.812 2.246 1 93.75 669 LEU B O 1
ATOM 12334 N N . ASP B 1 670 ? -24.516 -48.469 3.549 1 92.62 670 ASP B N 1
ATOM 12335 C CA . ASP B 1 670 ? -25.344 -48.156 4.707 1 92.62 670 ASP B CA 1
ATOM 12336 C C . ASP B 1 670 ? -26.172 -46.906 4.465 1 92.62 670 ASP B C 1
ATOM 12338 O O . ASP B 1 670 ? -27.359 -46.844 4.82 1 92.62 670 ASP B O 1
ATOM 12342 N N . PHE B 1 671 ? -25.578 -45.906 3.967 1 93.69 671 PHE B N 1
ATOM 12343 C CA . PHE B 1 671 ? -26.219 -44.656 3.65 1 93.69 671 PHE B CA 1
ATOM 12344 C C . PHE B 1 671 ? -27.375 -44.844 2.678 1 93.69 671 PHE B C 1
ATOM 12346 O O . PHE B 1 671 ? -28.484 -44.344 2.895 1 93.69 671 PHE B O 1
ATOM 12353 N N . LEU B 1 672 ? -27.109 -45.656 1.671 1 93.94 672 LEU B N 1
ATOM 12354 C CA . LEU B 1 672 ? -28.141 -45.938 0.69 1 93.94 672 LEU B CA 1
ATOM 12355 C C . LEU B 1 672 ? -29.281 -46.75 1.326 1 93.94 672 LEU B C 1
ATOM 12357 O O . LEU B 1 672 ? -30.453 -46.562 0.983 1 93.94 672 LEU B O 1
ATOM 12361 N N . TYR B 1 673 ? -28.891 -47.656 2.191 1 93 673 TYR B N 1
ATOM 12362 C CA . TYR B 1 673 ? -29.891 -48.438 2.902 1 93 673 TYR B CA 1
ATOM 12363 C C . TYR B 1 673 ? -30.812 -47.562 3.732 1 93 673 TYR B C 1
ATOM 12365 O O . TYR B 1 673 ? -32.031 -47.719 3.705 1 93 673 TYR B O 1
ATOM 12373 N N . GLU B 1 674 ? -30.234 -46.625 4.383 1 91.94 674 GLU B N 1
ATOM 12374 C CA . GLU B 1 674 ? -31 -45.719 5.219 1 91.94 674 GLU B CA 1
ATOM 12375 C C . GLU B 1 674 ? -31.938 -44.844 4.375 1 91.94 674 GLU B C 1
ATOM 12377 O O . GLU B 1 674 ? -33.031 -44.469 4.824 1 91.94 674 GLU B O 1
ATOM 12382 N N . LEU B 1 675 ? -31.531 -44.531 3.201 1 92.5 675 LEU B N 1
ATOM 12383 C CA . LEU B 1 675 ? -32.312 -43.688 2.312 1 92.5 675 LEU B CA 1
ATOM 12384 C C . LEU B 1 675 ? -33.344 -44.5 1.55 1 92.5 675 LEU B C 1
ATOM 12386 O O . LEU B 1 675 ? -34.219 -43.938 0.872 1 92.5 675 LEU B O 1
ATOM 12390 N N . GLY B 1 676 ? -33.219 -45.875 1.617 1 90.56 676 GLY B N 1
ATOM 12391 C CA . GLY B 1 676 ? -34.062 -46.75 0.863 1 90.56 676 GLY B CA 1
ATOM 12392 C C . GLY B 1 676 ? -33.781 -46.781 -0.624 1 90.56 676 GLY B C 1
ATOM 12393 O O . GLY B 1 676 ? -34.688 -46.875 -1.446 1 90.56 676 GLY B O 1
ATOM 12394 N N . GLU B 1 677 ? -32.5 -46.562 -0.958 1 93.62 677 GLU B N 1
ATOM 12395 C CA . GLU B 1 677 ? -32.156 -46.375 -2.363 1 93.62 677 GLU B CA 1
ATOM 12396 C C . GLU B 1 677 ? -31.328 -47.562 -2.857 1 93.62 677 GLU B C 1
ATOM 12398 O O . GLU B 1 677 ? -30.719 -47.5 -3.926 1 93.62 677 GLU B O 1
ATOM 12403 N N . LEU B 1 678 ? -31.281 -48.688 -2.15 1 94.06 678 LEU B N 1
ATOM 12404 C CA . LEU B 1 678 ? -30.547 -49.875 -2.596 1 94.06 678 LEU B CA 1
ATOM 12405 C C . LEU B 1 678 ? -31.297 -50.594 -3.719 1 94.06 678 LEU B C 1
ATOM 12407 O O . LEU B 1 678 ? -32.531 -50.719 -3.668 1 94.06 678 LEU B O 1
ATOM 12411 N N . SER B 1 679 ? -30.609 -51 -4.707 1 92.19 679 SER B N 1
ATOM 12412 C CA . SER B 1 679 ? -31.203 -51.875 -5.723 1 92.19 679 SER B CA 1
ATOM 12413 C C . SER B 1 679 ? -31.406 -53.281 -5.195 1 92.19 679 SER B C 1
ATOM 12415 O O . SER B 1 679 ? -30.938 -53.625 -4.102 1 92.19 679 SER B O 1
ATOM 12417 N N . GLU B 1 680 ? -32.031 -54.125 -5.953 1 90.12 680 GLU B N 1
ATOM 12418 C CA . GLU B 1 680 ? -32.281 -55.5 -5.543 1 90.12 680 GLU B CA 1
ATOM 12419 C C . GLU B 1 680 ? -30.969 -56.25 -5.355 1 90.12 680 GLU B C 1
ATOM 12421 O O . GLU B 1 680 ? -30.797 -56.969 -4.359 1 90.12 680 GLU B O 1
ATOM 12426 N N . ASP B 1 681 ? -30.109 -56.062 -6.309 1 92.12 681 ASP B N 1
ATOM 12427 C CA . ASP B 1 681 ? -28.812 -56.719 -6.234 1 92.12 681 ASP B CA 1
ATOM 12428 C C . ASP B 1 681 ? -27.984 -56.188 -5.062 1 92.12 681 ASP B C 1
ATOM 12430 O O . ASP B 1 681 ? -27.266 -56.938 -4.414 1 92.12 681 ASP B O 1
ATOM 12434 N N . GLU B 1 682 ? -28.172 -54.969 -4.75 1 94.38 682 GLU B N 1
ATOM 12435 C CA . GLU B 1 682 ? -27.422 -54.375 -3.656 1 94.38 682 GLU B CA 1
ATOM 12436 C C . GLU B 1 682 ? -27.969 -54.812 -2.301 1 94.38 682 GLU B C 1
ATOM 12438 O O . GLU B 1 682 ? -27.219 -54.875 -1.324 1 94.38 682 GLU B O 1
ATOM 12443 N N . GLN B 1 683 ? -29.203 -55.125 -2.232 1 93.06 683 GLN B N 1
ATOM 12444 C CA . GLN B 1 683 ? -29.766 -55.625 -0.994 1 93.06 683 GLN B CA 1
ATOM 12445 C C . GLN B 1 683 ? -29.156 -56.969 -0.624 1 93.06 683 GLN B C 1
ATOM 12447 O O . GLN B 1 683 ? -28.859 -57.219 0.545 1 93.06 683 GLN B O 1
ATOM 12452 N N . LYS B 1 684 ? -28.984 -57.719 -1.689 1 90.44 684 LYS B N 1
ATOM 12453 C CA . LYS B 1 684 ? -28.344 -59.031 -1.474 1 90.44 684 LYS B CA 1
ATOM 12454 C C . LYS B 1 684 ? -26.906 -58.844 -1.011 1 90.44 684 LYS B C 1
ATOM 12456 O O . LYS B 1 684 ? -26.453 -59.562 -0.119 1 90.44 684 LYS B O 1
ATOM 12461 N N . LEU B 1 685 ? -26.297 -57.969 -1.631 1 92.62 685 LEU B N 1
ATOM 12462 C CA . LEU B 1 685 ? -24.922 -57.656 -1.266 1 92.62 685 LEU B CA 1
ATOM 12463 C C . LEU B 1 685 ? -24.844 -57.156 0.164 1 92.62 685 LEU B C 1
ATOM 12465 O O . LEU B 1 685 ? -23.938 -57.531 0.921 1 92.62 685 LEU B O 1
ATOM 12469 N N . TYR B 1 686 ? -25.75 -56.312 0.527 1 93.31 686 TYR B N 1
ATOM 12470 C CA . TYR B 1 686 ? -25.781 -55.656 1.824 1 93.31 686 TYR B CA 1
ATOM 12471 C C . TYR B 1 686 ? -25.984 -56.656 2.951 1 93.31 686 TYR B C 1
ATOM 12473 O O . TYR B 1 686 ? -25.438 -56.469 4.047 1 93.31 686 TYR B O 1
ATOM 12481 N N . ALA B 1 687 ? -26.688 -57.656 2.76 1 88.88 687 ALA B N 1
ATOM 12482 C CA . ALA B 1 687 ? -27.031 -58.656 3.775 1 88.88 687 ALA B CA 1
ATOM 12483 C C . ALA B 1 687 ? -25.891 -59.656 3.957 1 88.88 687 ALA B C 1
ATOM 12485 O O . ALA B 1 687 ? -25.906 -60.469 4.898 1 88.88 687 ALA B O 1
ATOM 12486 N N . GLY B 1 688 ? -24.906 -59.562 3.143 1 87 688 GLY B N 1
ATOM 12487 C CA . GLY B 1 688 ? -23.875 -60.594 3.164 1 87 688 GLY B CA 1
ATOM 12488 C C . GLY B 1 688 ? -22.484 -60.062 3.441 1 87 688 GLY B C 1
ATOM 12489 O O . GLY B 1 688 ? -22.344 -58.938 3.928 1 87 688 GLY B O 1
ATOM 12490 N N . ILE B 1 689 ? -21.484 -60.844 3.164 1 90.94 689 ILE B N 1
ATOM 12491 C CA . ILE B 1 689 ? -20.078 -60.594 3.449 1 90.94 689 ILE B CA 1
ATOM 12492 C C . ILE B 1 689 ? -19.531 -59.531 2.492 1 90.94 689 ILE B C 1
ATOM 12494 O O . ILE B 1 689 ? -18.531 -58.906 2.775 1 90.94 689 ILE B O 1
ATOM 12498 N N . GLY B 1 690 ? -20.266 -59.406 1.408 1 91.5 690 GLY B N 1
ATOM 12499 C CA . GLY B 1 690 ? -19.859 -58.406 0.423 1 91.5 690 GLY B CA 1
ATOM 12500 C C . GLY B 1 690 ? -19.844 -57 0.969 1 91.5 690 GLY B C 1
ATOM 12501 O O . GLY B 1 690 ? -18.953 -56.219 0.646 1 91.5 690 GLY B O 1
ATOM 12502 N N . ARG B 1 691 ? -20.781 -56.656 1.771 1 93.5 691 ARG B N 1
ATOM 12503 C CA . ARG B 1 691 ? -20.844 -55.344 2.391 1 93.5 691 ARG B CA 1
ATOM 12504 C C . ARG B 1 691 ? -19.625 -55.062 3.258 1 93.5 691 ARG B C 1
ATOM 12506 O O . ARG B 1 691 ? -19.031 -54 3.209 1 93.5 691 ARG B O 1
ATOM 12513 N N . GLU B 1 692 ? -19.234 -56 3.994 1 92.06 692 GLU B N 1
ATOM 12514 C CA . GLU B 1 692 ? -18.094 -55.844 4.887 1 92.06 692 GLU B CA 1
ATOM 12515 C C . GLU B 1 692 ? -16.797 -55.688 4.098 1 92.06 692 GLU B C 1
ATOM 12517 O O . GLU B 1 692 ? -15.922 -54.906 4.5 1 92.06 692 GLU B O 1
ATOM 12522 N N . PHE B 1 693 ? -16.75 -56.438 3.043 1 94 693 PHE B N 1
ATOM 12523 C CA . PHE B 1 693 ? -15.562 -56.312 2.195 1 94 693 PHE B CA 1
ATOM 12524 C C . PHE B 1 693 ? -15.453 -54.906 1.607 1 94 693 PHE B C 1
ATOM 12526 O O . PHE B 1 693 ? -14.391 -54.312 1.655 1 94 693 PHE B O 1
ATOM 12533 N N . ILE B 1 694 ? -16.531 -54.406 1.051 1 94.5 694 ILE B N 1
ATOM 12534 C CA . ILE B 1 694 ? -16.547 -53.094 0.469 1 94.5 694 ILE B CA 1
ATOM 12535 C C . ILE B 1 694 ? -16.219 -52.031 1.543 1 94.5 694 ILE B C 1
ATOM 12537 O O . ILE B 1 694 ? -15.469 -51.094 1.296 1 94.5 694 ILE B O 1
ATOM 12541 N N . GLN B 1 695 ? -16.75 -52.219 2.672 1 92.25 695 GLN B N 1
ATOM 12542 C CA . GLN B 1 695 ? -16.484 -51.312 3.783 1 92.25 695 GLN B CA 1
ATOM 12543 C C . GLN B 1 695 ? -15.008 -51.312 4.156 1 92.25 695 GLN B C 1
ATOM 12545 O O . GLN B 1 695 ? -14.461 -50.281 4.551 1 92.25 695 GLN B O 1
ATOM 12550 N N . THR B 1 696 ? -14.414 -52.406 4.066 1 92.44 696 THR B N 1
ATOM 12551 C CA . THR B 1 696 ? -12.984 -52.5 4.348 1 92.44 696 THR B CA 1
ATOM 12552 C C . THR B 1 696 ? -12.172 -51.656 3.369 1 92.44 696 THR B C 1
ATOM 12554 O O . THR B 1 696 ? -11.211 -51 3.764 1 92.44 696 THR B O 1
ATOM 12557 N N . ILE B 1 697 ? -12.562 -51.719 2.143 1 92.88 697 ILE B N 1
ATOM 12558 C CA . ILE B 1 697 ? -11.883 -50.906 1.134 1 92.88 697 ILE B CA 1
ATOM 12559 C C . ILE B 1 697 ? -12.133 -49.406 1.396 1 92.88 697 ILE B C 1
ATOM 12561 O O . ILE B 1 697 ? -11.227 -48.594 1.267 1 92.88 697 ILE B O 1
ATOM 12565 N N . GLU B 1 698 ? -13.305 -49.062 1.852 1 92.19 698 GLU B N 1
ATOM 12566 C CA . GLU B 1 698 ? -13.703 -47.688 2.113 1 92.19 698 GLU B CA 1
ATOM 12567 C C . GLU B 1 698 ? -12.891 -47.094 3.254 1 92.19 698 GLU B C 1
ATOM 12569 O O . GLU B 1 698 ? -12.586 -45.906 3.244 1 92.19 698 GLU B O 1
ATOM 12574 N N . THR B 1 699 ? -12.492 -47.875 4.172 1 88.81 699 THR B N 1
ATOM 12575 C CA . THR B 1 699 ? -11.969 -47.312 5.41 1 88.81 699 THR B CA 1
ATOM 12576 C C . THR B 1 699 ? -10.484 -47.625 5.562 1 88.81 699 THR B C 1
ATOM 12578 O O . THR B 1 699 ? -9.859 -47.25 6.555 1 88.81 699 THR B O 1
ATOM 12581 N N . THR B 1 700 ? -9.977 -48.344 4.605 1 87.75 700 THR B N 1
ATOM 12582 C CA . THR B 1 700 ? -8.555 -48.688 4.703 1 87.75 700 THR B CA 1
ATOM 12583 C C . THR B 1 700 ? -7.707 -47.406 4.738 1 87.75 700 THR B C 1
ATOM 12585 O O . THR B 1 700 ? -7.938 -46.469 3.963 1 87.75 700 THR B O 1
ATOM 12588 N N . GLU B 1 701 ? -6.867 -47.281 5.664 1 82.94 701 GLU B N 1
ATOM 12589 C CA . GLU B 1 701 ? -6 -46.125 5.809 1 82.94 701 GLU B CA 1
ATOM 12590 C C . GLU B 1 701 ? -4.941 -46.094 4.707 1 82.94 701 GLU B C 1
ATOM 12592 O O . GLU B 1 701 ? -4.359 -47.125 4.363 1 82.94 701 GLU B O 1
ATOM 12597 N N . MET B 1 702 ? -4.816 -44.969 4.125 1 81.94 702 MET B N 1
ATOM 12598 C CA . MET B 1 702 ? -3.836 -44.812 3.059 1 81.94 702 MET B CA 1
ATOM 12599 C C . MET B 1 702 ? -3.037 -43.531 3.258 1 81.94 702 MET B C 1
ATOM 12601 O O . MET B 1 702 ? -3.584 -42.406 3.156 1 81.94 702 MET B O 1
ATOM 12605 N N . GLN B 1 703 ? -1.787 -43.688 3.627 1 78.56 703 GLN B N 1
ATOM 12606 C CA . GLN B 1 703 ? -0.898 -42.5 3.611 1 78.56 703 GLN B CA 1
ATOM 12607 C C . GLN B 1 703 ? -0.408 -42.219 2.197 1 78.56 703 GLN B C 1
ATOM 12609 O O . GLN B 1 703 ? -0.292 -41.062 1.806 1 78.56 703 GLN B O 1
ATOM 12614 N N . LYS B 1 704 ? -0.134 -43.312 1.496 1 83.19 704 LYS B N 1
ATOM 12615 C CA . LYS B 1 704 ? 0.21 -43.281 0.078 1 83.19 704 LYS B CA 1
ATOM 12616 C C . LYS B 1 704 ? -0.744 -44.125 -0.749 1 83.19 704 LYS B C 1
ATOM 12618 O O . LYS B 1 704 ? -1.693 -44.719 -0.212 1 83.19 704 LYS B O 1
ATOM 12623 N N . VAL B 1 705 ? -0.572 -44.219 -2.023 1 85 705 VAL B N 1
ATOM 12624 C CA . VAL B 1 705 ? -1.553 -44.812 -2.926 1 85 705 VAL B CA 1
ATOM 12625 C C . VAL B 1 705 ? -1.162 -46.25 -3.238 1 85 705 VAL B C 1
ATOM 12627 O O . VAL B 1 705 ? -1.764 -46.875 -4.105 1 85 705 VAL B O 1
ATOM 12630 N N . TYR B 1 706 ? -0.367 -46.969 -2.451 1 89.44 706 TYR B N 1
ATOM 12631 C CA . TYR B 1 706 ? 0.25 -48.25 -2.82 1 89.44 706 TYR B CA 1
ATOM 12632 C C . TYR B 1 706 ? -0.782 -49.375 -2.852 1 89.44 706 TYR B C 1
ATOM 12634 O O . TYR B 1 706 ? -0.651 -50.312 -3.625 1 89.44 706 TYR B O 1
ATOM 12642 N N . LYS B 1 707 ? -1.756 -49.281 -2.084 1 92.94 707 LYS B N 1
ATOM 12643 C CA . LYS B 1 707 ? -2.734 -50.375 -1.958 1 92.94 707 LYS B CA 1
ATOM 12644 C C . LYS B 1 707 ? -3.66 -50.406 -3.17 1 92.94 707 LYS B C 1
ATOM 12646 O O . LYS B 1 707 ? -4.223 -51.469 -3.49 1 92.94 707 LYS B O 1
ATOM 12651 N N . MET B 1 708 ? -3.783 -49.281 -3.846 1 91.94 708 MET B N 1
ATOM 12652 C CA . MET B 1 708 ? -4.785 -49.156 -4.902 1 91.94 708 MET B CA 1
ATOM 12653 C C . MET B 1 708 ? -4.43 -50.031 -6.098 1 91.94 708 MET B C 1
ATOM 12655 O O . MET B 1 708 ? -5.27 -50.812 -6.59 1 91.94 708 MET B O 1
ATOM 12659 N N . PRO B 1 709 ? -3.193 -50.062 -6.484 1 93.19 709 PRO B N 1
ATOM 12660 C CA . PRO B 1 709 ? -2.891 -50.938 -7.629 1 93.19 709 PRO B CA 1
ATOM 12661 C C . PRO B 1 709 ? -3.117 -52.406 -7.328 1 93.19 709 PRO B C 1
ATOM 12663 O O . PRO B 1 709 ? -3.48 -53.188 -8.227 1 93.19 709 PRO B O 1
ATOM 12666 N N . ILE B 1 710 ? -2.934 -52.875 -6.102 1 95.06 710 ILE B N 1
ATOM 12667 C CA . ILE B 1 710 ? -3.182 -54.25 -5.719 1 95.06 710 ILE B CA 1
ATOM 12668 C C . ILE B 1 710 ? -4.68 -54.531 -5.797 1 95.06 710 ILE B C 1
ATOM 12670 O O . ILE B 1 710 ? -5.09 -55.562 -6.355 1 95.06 710 ILE B O 1
ATOM 12674 N N . LEU B 1 711 ? -5.395 -53.625 -5.305 1 95.31 711 LEU B N 1
ATOM 12675 C CA . LEU B 1 711 ? -6.844 -53.812 -5.301 1 95.31 711 LEU B CA 1
ATOM 12676 C C . LEU B 1 711 ? -7.398 -53.781 -6.723 1 95.31 711 LEU B C 1
ATOM 12678 O O . LEU B 1 711 ? -8.344 -54.5 -7.035 1 95.31 711 LEU B O 1
ATOM 12682 N N . TYR B 1 712 ? -6.832 -53 -7.562 1 94.5 712 TYR B N 1
ATOM 12683 C CA . TYR B 1 712 ? -7.234 -52.938 -8.961 1 94.5 712 TYR B CA 1
ATOM 12684 C C . TYR B 1 712 ? -6.938 -54.25 -9.656 1 94.5 712 TYR B C 1
ATOM 12686 O O . TYR B 1 712 ? -7.633 -54.656 -10.602 1 94.5 712 TYR B O 1
ATOM 12694 N N . SER B 1 713 ? -5.898 -54.969 -9.18 1 95.56 713 SER B N 1
ATOM 12695 C CA . SER B 1 713 ? -5.594 -56.281 -9.766 1 95.56 713 SER B CA 1
ATOM 12696 C C . SER B 1 713 ? -6.707 -57.281 -9.477 1 95.56 713 SER B C 1
ATOM 12698 O O . SER B 1 713 ? -7.004 -58.125 -10.305 1 95.56 713 SER B O 1
ATOM 12700 N N . PHE B 1 714 ? -7.324 -57.156 -8.336 1 95.44 714 PHE B N 1
ATOM 12701 C CA . PHE B 1 714 ? -8.469 -58 -8.008 1 95.44 714 PHE B CA 1
ATOM 12702 C C . PHE B 1 714 ? -9.695 -57.594 -8.812 1 95.44 714 PHE B C 1
ATOM 12704 O O . PHE B 1 714 ? -10.445 -58.438 -9.297 1 95.44 714 PHE B O 1
ATOM 12711 N N . TYR B 1 715 ? -9.922 -56.281 -8.93 1 94.38 715 TYR B N 1
ATOM 12712 C CA . TYR B 1 715 ? -11.102 -55.75 -9.594 1 94.38 715 TYR B CA 1
ATOM 12713 C C . TYR B 1 715 ? -11.133 -56.125 -11.062 1 94.38 715 TYR B C 1
ATOM 12715 O O . TYR B 1 715 ? -12.18 -56.469 -11.602 1 94.38 715 TYR B O 1
ATOM 12723 N N . ASN B 1 716 ? -9.984 -56.031 -11.727 1 92 716 ASN B N 1
ATOM 12724 C CA . ASN B 1 716 ? -9.781 -56.469 -13.109 1 92 716 ASN B CA 1
ATOM 12725 C C . ASN B 1 716 ? -10.891 -55.969 -14.023 1 92 716 ASN B C 1
ATOM 12727 O O . ASN B 1 716 ? -11.531 -56.75 -14.727 1 92 716 ASN B O 1
ATOM 12731 N N . HIS B 1 717 ? -11.25 -54.75 -13.961 1 85.81 717 HIS B N 1
ATOM 12732 C CA . HIS B 1 717 ? -12.18 -54.031 -14.828 1 85.81 717 HIS B CA 1
ATOM 12733 C C . HIS B 1 717 ? -13.602 -54.562 -14.672 1 85.81 717 HIS B C 1
ATOM 12735 O O . HIS B 1 717 ? -14.336 -54.688 -15.648 1 85.81 717 HIS B O 1
ATOM 12741 N N . GLY B 1 718 ? -13.82 -55.031 -13.516 1 87 718 GLY B N 1
ATOM 12742 C CA . GLY B 1 718 ? -15.18 -55.469 -13.227 1 87 718 GLY B CA 1
ATOM 12743 C C . GLY B 1 718 ? -15.305 -57 -13.102 1 87 718 GLY B C 1
ATOM 12744 O O . GLY B 1 718 ? -16.281 -57.5 -12.539 1 87 718 GLY B O 1
ATOM 12745 N N . ASN B 1 719 ? -14.367 -57.688 -13.664 1 89.44 719 ASN B N 1
ATOM 12746 C CA . ASN B 1 719 ? -14.305 -59.125 -13.5 1 89.44 719 ASN B CA 1
ATOM 12747 C C . ASN B 1 719 ? -13.445 -59.531 -12.305 1 89.44 719 ASN B C 1
ATOM 12749 O O . ASN B 1 719 ? -12.266 -59.875 -12.461 1 89.44 719 ASN B O 1
ATOM 12753 N N . ILE B 1 720 ? -14.055 -59.656 -11.195 1 93.19 720 ILE B N 1
ATOM 12754 C CA . ILE B 1 720 ? -13.367 -59.75 -9.914 1 93.19 720 ILE B CA 1
ATOM 12755 C C . ILE B 1 720 ? -12.656 -61.094 -9.805 1 93.19 720 ILE B C 1
ATOM 12757 O O . ILE B 1 720 ? -13.258 -62.156 -10.031 1 93.19 720 ILE B O 1
ATOM 12761 N N . ARG B 1 721 ? -11.406 -61.031 -9.406 1 94.25 721 ARG B N 1
ATOM 12762 C CA . ARG B 1 721 ? -10.594 -62.219 -9.188 1 94.25 721 ARG B CA 1
ATOM 12763 C C . ARG B 1 721 ? -10.523 -62.562 -7.703 1 94.25 721 ARG B C 1
ATOM 12765 O O . ARG B 1 721 ? -10.383 -61.688 -6.859 1 94.25 721 ARG B O 1
ATOM 12772 N N . LEU B 1 722 ? -10.633 -63.844 -7.371 1 94.44 722 LEU B N 1
ATOM 12773 C CA . LEU B 1 722 ? -10.555 -64.25 -5.98 1 94.44 722 LEU B CA 1
ATOM 12774 C C . LEU B 1 722 ? -9.102 -64.438 -5.543 1 94.44 722 LEU B C 1
ATOM 12776 O O . LEU B 1 722 ? -8.805 -64.438 -4.348 1 94.44 722 LEU B O 1
ATOM 12780 N N . ALA B 1 723 ? -8.266 -64.562 -6.555 1 96 723 ALA B N 1
ATOM 12781 C CA . ALA B 1 723 ? -6.824 -64.625 -6.328 1 96 723 ALA B CA 1
ATOM 12782 C C . ALA B 1 723 ? -6.059 -63.969 -7.48 1 96 723 ALA B C 1
ATOM 12784 O O . ALA B 1 723 ? -6.52 -63.969 -8.625 1 96 723 ALA B O 1
ATOM 12785 N N . VAL B 1 724 ? -4.977 -63.375 -7.168 1 96.81 724 VAL B N 1
ATOM 12786 C CA . VAL B 1 724 ? -4.184 -62.688 -8.188 1 96.81 724 VAL B CA 1
ATOM 12787 C C . VAL B 1 724 ? -2.754 -63.219 -8.172 1 96.81 724 VAL B C 1
ATOM 12789 O O . VAL B 1 724 ? -2.168 -63.406 -7.105 1 96.81 724 VAL B O 1
ATOM 12792 N N . THR B 1 725 ? -2.236 -63.438 -9.375 1 96.5 725 THR B N 1
ATOM 12793 C CA . THR B 1 725 ? -0.883 -63.969 -9.523 1 96.5 725 THR B CA 1
ATOM 12794 C C . THR B 1 725 ? 0.144 -62.844 -9.43 1 96.5 725 THR B C 1
ATOM 12796 O O . THR B 1 725 ? -0.217 -61.656 -9.43 1 96.5 725 THR B O 1
ATOM 12799 N N . ASP B 1 726 ? 1.372 -63.281 -9.289 1 96.12 726 ASP B N 1
ATOM 12800 C CA . ASP B 1 726 ? 2.457 -62.312 -9.289 1 96.12 726 ASP B CA 1
ATOM 12801 C C . ASP B 1 726 ? 2.445 -61.469 -10.57 1 96.12 726 ASP B C 1
ATOM 12803 O O . ASP B 1 726 ? 2.67 -60.25 -10.531 1 96.12 726 ASP B O 1
ATOM 12807 N N . GLU B 1 727 ? 2.139 -62.062 -11.68 1 95.75 727 GLU B N 1
ATOM 12808 C CA . GLU B 1 727 ? 2.119 -61.375 -12.969 1 95.75 727 GLU B CA 1
ATOM 12809 C C . GLU B 1 727 ? 0.979 -60.375 -13.047 1 95.75 727 GLU B C 1
ATOM 12811 O O . GLU B 1 727 ? 1.151 -59.281 -13.586 1 95.75 727 GLU B O 1
ATOM 12816 N N . GLU B 1 728 ? -0.072 -60.75 -12.523 1 95.69 728 GLU B N 1
ATOM 12817 C CA . GLU B 1 728 ? -1.239 -59.875 -12.547 1 95.69 728 GLU B CA 1
ATOM 12818 C C . GLU B 1 728 ? -1.038 -58.656 -11.648 1 95.69 728 GLU B C 1
ATOM 12820 O O . GLU B 1 728 ? -1.442 -57.562 -11.992 1 95.69 728 GLU B O 1
ATOM 12825 N N . VAL B 1 729 ? -0.465 -58.906 -10.5 1 96.19 729 VAL B N 1
ATOM 12826 C CA . VAL B 1 729 ? -0.142 -57.812 -9.594 1 96.19 729 VAL B CA 1
ATOM 12827 C C . VAL B 1 729 ? 0.862 -56.875 -10.25 1 96.19 729 VAL B C 1
ATOM 12829 O O . VAL B 1 729 ? 0.7 -55.656 -10.203 1 96.19 729 VAL B O 1
ATOM 12832 N N . LEU B 1 730 ? 1.869 -57.406 -10.859 1 95.81 730 LEU B N 1
ATOM 12833 C CA . LEU B 1 730 ? 2.9 -56.625 -11.516 1 95.81 730 LEU B CA 1
ATOM 12834 C C . LEU B 1 730 ? 2.305 -55.75 -12.625 1 95.81 730 LEU B C 1
ATOM 12836 O O . LEU B 1 730 ? 2.654 -54.594 -12.773 1 95.81 730 LEU B O 1
ATOM 12840 N N . GLU B 1 731 ? 1.436 -56.312 -13.383 1 94.88 731 GLU B N 1
ATOM 12841 C CA . GLU B 1 731 ? 0.796 -55.594 -14.477 1 94.88 731 GLU B CA 1
ATOM 12842 C C . GLU B 1 731 ? -0.007 -54.406 -13.969 1 94.88 731 GLU B C 1
ATOM 12844 O O . GLU B 1 731 ? 0.134 -53.281 -14.477 1 94.88 731 GLU B O 1
ATOM 12849 N N . SER B 1 732 ? -0.796 -54.656 -13 1 94.31 732 SER B N 1
ATOM 12850 C CA . SER B 1 732 ? -1.621 -53.594 -12.43 1 94.31 732 SER B CA 1
ATOM 12851 C C . SER B 1 732 ? -0.764 -52.531 -11.75 1 94.31 732 SER B C 1
ATOM 12853 O O . SER B 1 732 ? -1.026 -51.312 -11.891 1 94.31 732 SER B O 1
ATOM 12855 N N . TRP B 1 733 ? 0.178 -52.969 -11.031 1 93.81 733 TRP B N 1
ATOM 12856 C CA . TRP B 1 733 ? 1.104 -52.094 -10.312 1 93.81 733 TRP B CA 1
ATOM 12857 C C . TRP B 1 733 ? 1.828 -51.156 -11.273 1 93.81 733 TRP B C 1
ATOM 12859 O O . TRP B 1 733 ? 1.838 -49.938 -11.078 1 93.81 733 TRP B O 1
ATOM 12869 N N . LYS B 1 734 ? 2.322 -51.625 -12.32 1 92.62 734 LYS B N 1
ATOM 12870 C CA . LYS B 1 734 ? 3.051 -50.844 -13.312 1 92.62 734 LYS B CA 1
ATOM 12871 C C . LYS B 1 734 ? 2.109 -49.906 -14.086 1 92.62 734 LYS B C 1
ATOM 12873 O O . LYS B 1 734 ? 2.447 -48.781 -14.359 1 92.62 734 LYS B O 1
ATOM 12878 N N . LYS B 1 735 ? 1.028 -50.5 -14.391 1 89.19 735 LYS B N 1
ATOM 12879 C CA . LYS B 1 735 ? 0.048 -49.656 -15.086 1 89.19 735 LYS B CA 1
ATOM 12880 C C . LYS B 1 735 ? -0.321 -48.438 -14.266 1 89.19 735 LYS B C 1
ATOM 12882 O O . LYS B 1 735 ? -0.431 -47.344 -14.805 1 89.19 735 LYS B O 1
ATOM 12887 N N . PHE B 1 736 ? -0.497 -48.656 -13.055 1 88.38 736 PHE B N 1
ATOM 12888 C CA . PHE B 1 736 ? -0.885 -47.562 -12.164 1 88.38 736 PHE B CA 1
ATOM 12889 C C . PHE B 1 736 ? 0.233 -46.531 -12.047 1 88.38 736 PHE B C 1
ATOM 12891 O O . PHE B 1 736 ? 0.011 -45.344 -12.258 1 88.38 736 PHE B O 1
ATOM 12898 N N . PHE B 1 737 ? 1.401 -46.875 -11.75 1 88.81 737 PHE B N 1
ATOM 12899 C CA . PHE B 1 737 ? 2.492 -45.969 -11.461 1 88.81 737 PHE B CA 1
ATOM 12900 C C . PHE B 1 737 ? 3.057 -45.375 -12.75 1 88.81 737 PHE B C 1
ATOM 12902 O O . PHE B 1 737 ? 3.707 -44.312 -12.727 1 88.81 737 PHE B O 1
ATOM 12909 N N . ASP B 1 738 ? 2.756 -46 -13.852 1 83.88 738 ASP B N 1
ATOM 12910 C CA . ASP B 1 738 ? 3.184 -45.469 -15.141 1 83.88 738 ASP B CA 1
ATOM 12911 C C . ASP B 1 738 ? 2.221 -44.406 -15.641 1 83.88 738 ASP B C 1
ATOM 12913 O O . ASP B 1 738 ? 2.5 -43.719 -16.641 1 83.88 738 ASP B O 1
ATOM 12917 N N . THR B 1 739 ? 1.211 -44.344 -14.945 1 76.94 739 THR B N 1
ATOM 12918 C CA . THR B 1 739 ? 0.216 -43.344 -15.359 1 76.94 739 THR B CA 1
ATOM 12919 C C . THR B 1 739 ? 0.561 -41.969 -14.812 1 76.94 739 THR B C 1
ATOM 12921 O O . THR B 1 739 ? 0.677 -41.781 -13.594 1 76.94 739 THR B O 1
ATOM 12924 N N . GLY B 1 740 ? 0.726 -41.062 -15.742 1 73.31 740 GLY B N 1
ATOM 12925 C CA . GLY B 1 740 ? 0.973 -39.688 -15.352 1 73.31 740 GLY B CA 1
ATOM 12926 C C . GLY B 1 740 ? 2.207 -39.531 -14.484 1 73.31 740 GLY B C 1
ATOM 12927 O O . GLY B 1 740 ? 3.289 -40 -14.844 1 73.31 740 GLY B O 1
ATOM 12928 N N . THR B 1 741 ? 1.95 -38.844 -13.281 1 75.25 741 THR B N 1
ATOM 12929 C CA . THR B 1 741 ? 3.066 -38.594 -12.383 1 75.25 741 THR B CA 1
ATOM 12930 C C . THR B 1 741 ? 2.967 -39.438 -11.117 1 75.25 741 THR B C 1
ATOM 12932 O O . THR B 1 741 ? 3.561 -39.094 -10.086 1 75.25 741 THR B O 1
ATOM 12935 N N . ASN B 1 742 ? 2.271 -40.5 -11.234 1 80.31 742 ASN B N 1
ATOM 12936 C CA . ASN B 1 742 ? 2.094 -41.344 -10.07 1 80.31 742 ASN B CA 1
ATOM 12937 C C . ASN B 1 742 ? 3.422 -41.938 -9.594 1 80.31 742 ASN B C 1
ATOM 12939 O O . ASN B 1 742 ? 3.543 -42.375 -8.445 1 80.31 742 ASN B O 1
ATOM 12943 N N . TRP B 1 743 ? 4.391 -42 -10.539 1 85 743 TRP B N 1
ATOM 12944 C CA . TRP B 1 743 ? 5.699 -42.531 -10.18 1 85 743 TRP B CA 1
ATOM 12945 C C . TRP B 1 743 ? 6.328 -41.719 -9.047 1 85 743 TRP B C 1
ATOM 12947 O O . TRP B 1 743 ? 7.18 -42.25 -8.312 1 85 743 TRP B O 1
ATOM 12957 N N . LYS B 1 744 ? 5.867 -40.5 -8.938 1 79.5 744 LYS B N 1
ATOM 12958 C CA . LYS B 1 744 ? 6.418 -39.656 -7.898 1 79.5 744 LYS B CA 1
ATOM 12959 C C . LYS B 1 744 ? 6.137 -40.219 -6.508 1 79.5 744 LYS B C 1
ATOM 12961 O O . LYS B 1 744 ? 6.836 -39.875 -5.547 1 79.5 744 LYS B O 1
ATOM 12966 N N . ASP B 1 745 ? 5.145 -41 -6.402 1 81.5 745 ASP B N 1
ATOM 12967 C CA . ASP B 1 745 ? 4.777 -41.625 -5.129 1 81.5 745 ASP B CA 1
ATOM 12968 C C . ASP B 1 745 ? 5.496 -42.938 -4.93 1 81.5 745 ASP B C 1
ATOM 12970 O O . ASP B 1 745 ? 5.352 -43.594 -3.885 1 81.5 745 ASP B O 1
ATOM 12974 N N . PHE B 1 746 ? 6.254 -43.344 -5.973 1 85.75 746 PHE B N 1
ATOM 12975 C CA . PHE B 1 746 ? 6.98 -44.625 -5.875 1 85.75 746 PHE B CA 1
ATOM 12976 C C . PHE B 1 746 ? 8.094 -44.531 -4.84 1 85.75 746 PHE B C 1
ATOM 12978 O O . PHE B 1 746 ? 8.805 -43.531 -4.777 1 85.75 746 PHE B O 1
ATOM 12985 N N . PRO B 1 747 ? 8.195 -45.438 -3.967 1 78.75 747 PRO B N 1
ATOM 12986 C CA . PRO B 1 747 ? 9.18 -45.344 -2.881 1 78.75 747 PRO B CA 1
ATOM 12987 C C . PRO B 1 747 ? 10.617 -45.312 -3.391 1 78.75 747 PRO B C 1
ATOM 12989 O O . PRO B 1 747 ? 10.992 -46.094 -4.27 1 78.75 747 PRO B O 1
ATOM 12992 N N . ASN B 1 748 ? 11.469 -44.5 -2.852 1 76.94 748 ASN B N 1
ATOM 12993 C CA . ASN B 1 748 ? 12.914 -44.406 -3.016 1 76.94 748 ASN B CA 1
ATOM 12994 C C . ASN B 1 748 ? 13.289 -44.062 -4.449 1 76.94 748 ASN B C 1
ATOM 12996 O O . ASN B 1 748 ? 14.234 -44.625 -5.008 1 76.94 748 ASN B O 1
ATOM 13000 N N . VAL B 1 749 ? 12.414 -43.469 -5.227 1 81.31 749 VAL B N 1
ATOM 13001 C CA . VAL B 1 749 ? 12.711 -42.938 -6.555 1 81.31 749 VAL B CA 1
ATOM 13002 C C . VAL B 1 749 ? 12.562 -41.406 -6.555 1 81.31 749 VAL B C 1
ATOM 13004 O O . VAL B 1 749 ? 11.539 -40.875 -6.113 1 81.31 749 VAL B O 1
ATOM 13007 N N . ASN B 1 750 ? 13.648 -40.781 -6.93 1 75.62 750 ASN B N 1
ATOM 13008 C CA . ASN B 1 750 ? 13.641 -39.344 -6.852 1 75.62 750 ASN B CA 1
ATOM 13009 C C . ASN B 1 750 ? 13.422 -38.688 -8.227 1 75.62 750 ASN B C 1
ATOM 13011 O O . ASN B 1 750 ? 13.031 -37.531 -8.32 1 75.62 750 ASN B O 1
ATOM 13015 N N . THR B 1 751 ? 13.797 -39.406 -9.281 1 80.88 751 THR B N 1
ATOM 13016 C CA . THR B 1 751 ? 13.648 -38.844 -10.625 1 80.88 751 THR B CA 1
ATOM 13017 C C . THR B 1 751 ? 12.906 -39.844 -11.531 1 80.88 751 THR B C 1
ATOM 13019 O O . THR B 1 751 ? 12.836 -41.031 -11.227 1 80.88 751 THR B O 1
ATOM 13022 N N . TYR B 1 752 ? 12.359 -39.375 -12.516 1 82.94 752 TYR B N 1
ATOM 13023 C CA . TYR B 1 752 ? 11.648 -40.219 -13.469 1 82.94 752 TYR B CA 1
ATOM 13024 C C . TYR B 1 752 ? 12.586 -41.219 -14.133 1 82.94 752 TYR B C 1
ATOM 13026 O O . TYR B 1 752 ? 12.211 -42.375 -14.383 1 82.94 752 TYR B O 1
ATOM 13034 N N . GLU B 1 753 ? 13.805 -40.75 -14.352 1 81 753 GLU B N 1
ATOM 13035 C CA . GLU B 1 753 ? 14.805 -41.625 -14.945 1 81 753 GLU B CA 1
ATOM 13036 C C . GLU B 1 753 ? 15.094 -42.812 -14.031 1 81 753 GLU B C 1
ATOM 13038 O O . GLU B 1 753 ? 15.242 -43.938 -14.508 1 81 753 GLU B O 1
ATOM 13043 N N . ASP B 1 754 ? 15.117 -42.531 -12.773 1 86.5 754 ASP B N 1
ATOM 13044 C CA . ASP B 1 754 ? 15.336 -43.594 -11.812 1 86.5 754 ASP B CA 1
ATOM 13045 C C . ASP B 1 754 ? 14.164 -44.594 -11.812 1 86.5 754 ASP B C 1
ATOM 13047 O O . ASP B 1 754 ? 14.367 -45.812 -11.664 1 86.5 754 ASP B O 1
ATOM 13051 N N . TYR B 1 755 ? 12.977 -44.031 -11.961 1 89.12 755 TYR B N 1
ATOM 13052 C CA . TYR B 1 755 ? 11.789 -44.875 -11.969 1 89.12 755 TYR B CA 1
ATOM 13053 C C . TYR B 1 755 ? 11.789 -45.812 -13.164 1 89.12 755 TYR B C 1
ATOM 13055 O O . TYR B 1 755 ? 11.438 -47 -13.031 1 89.12 755 TYR B O 1
ATOM 13063 N N . LYS B 1 756 ? 12.234 -45.281 -14.266 1 87.5 756 LYS B N 1
ATOM 13064 C CA . LYS B 1 756 ? 12.234 -46.094 -15.492 1 87.5 756 LYS B CA 1
ATOM 13065 C C . LYS B 1 756 ? 13.242 -47.219 -15.406 1 87.5 756 LYS B C 1
ATOM 13067 O O . LYS B 1 756 ? 13.094 -48.25 -16.094 1 87.5 756 LYS B O 1
ATOM 13072 N N . LYS B 1 757 ? 14.203 -47.125 -14.5 1 89.56 757 LYS B N 1
ATOM 13073 C CA . LYS B 1 757 ? 15.25 -48.156 -14.352 1 89.56 757 LYS B CA 1
ATOM 13074 C C . LYS B 1 757 ? 14.805 -49.25 -13.406 1 89.56 757 LYS B C 1
ATOM 13076 O O . LYS B 1 757 ? 15.469 -50.281 -13.305 1 89.56 757 LYS B O 1
ATOM 13081 N N . VAL B 1 758 ? 13.719 -49.062 -12.781 1 92.56 758 VAL B N 1
ATOM 13082 C CA . VAL B 1 758 ? 13.25 -50.094 -11.836 1 92.56 758 VAL B CA 1
ATOM 13083 C C . VAL B 1 758 ? 12.836 -51.344 -12.594 1 92.56 758 VAL B C 1
ATOM 13085 O O . VAL B 1 758 ? 12.039 -51.281 -13.531 1 92.56 758 VAL B O 1
ATOM 13088 N N . THR B 1 759 ? 13.391 -52.438 -12.203 1 92.19 759 THR B N 1
ATOM 13089 C CA . THR B 1 759 ? 13.133 -53.688 -12.906 1 92.19 759 THR B CA 1
ATOM 13090 C C . THR B 1 759 ? 11.812 -54.312 -12.445 1 92.19 759 THR B C 1
ATOM 13092 O O . THR B 1 759 ? 11.281 -53.938 -11.398 1 92.19 759 THR B O 1
ATOM 13095 N N . ASP B 1 760 ? 11.297 -55.219 -13.148 1 93.81 760 ASP B N 1
ATOM 13096 C CA . ASP B 1 760 ? 10.055 -55.938 -12.812 1 93.81 760 ASP B CA 1
ATOM 13097 C C . ASP B 1 760 ? 10.18 -56.656 -11.469 1 93.81 760 ASP B C 1
ATOM 13099 O O . ASP B 1 760 ? 9.219 -56.688 -10.688 1 93.81 760 ASP B O 1
ATOM 13103 N N . LYS B 1 761 ? 11.352 -57.188 -11.305 1 93.19 761 LYS B N 1
ATOM 13104 C CA . LYS B 1 761 ? 11.594 -57.906 -10.047 1 93.19 761 LYS B CA 1
ATOM 13105 C C . LYS B 1 761 ? 11.516 -56.938 -8.859 1 93.19 761 LYS B C 1
ATOM 13107 O O . LYS B 1 761 ? 10.969 -57.281 -7.809 1 93.19 761 LYS B O 1
ATOM 13112 N N . GLN B 1 762 ? 12.031 -55.75 -9.086 1 93.31 762 GLN B N 1
ATOM 13113 C CA . GLN B 1 762 ? 12.008 -54.75 -8.023 1 93.31 762 GLN B CA 1
ATOM 13114 C C . GLN B 1 762 ? 10.594 -54.25 -7.785 1 93.31 762 GLN B C 1
ATOM 13116 O O . GLN B 1 762 ? 10.195 -54.031 -6.641 1 93.31 762 GLN B O 1
ATOM 13121 N N . HIS B 1 763 ? 9.883 -54 -8.836 1 94.38 763 HIS B N 1
ATOM 13122 C CA . HIS B 1 763 ? 8.484 -53.625 -8.727 1 94.38 763 HIS B CA 1
ATOM 13123 C C . HIS B 1 763 ? 7.695 -54.625 -7.902 1 94.38 763 HIS B C 1
ATOM 13125 O O . HIS B 1 763 ? 6.988 -54.25 -6.965 1 94.38 763 HIS B O 1
ATOM 13131 N N . LEU B 1 764 ? 7.832 -55.906 -8.281 1 94.44 764 LEU B N 1
ATOM 13132 C CA . LEU B 1 764 ? 7.082 -56.969 -7.617 1 94.44 764 LEU B CA 1
ATOM 13133 C C . LEU B 1 764 ? 7.496 -57.094 -6.156 1 94.44 764 LEU B C 1
ATOM 13135 O O . LEU B 1 764 ? 6.652 -57.312 -5.285 1 94.44 764 LEU B O 1
ATOM 13139 N N . SER B 1 765 ? 8.797 -57.031 -5.941 1 93.81 765 SER B N 1
ATOM 13140 C CA . SER B 1 765 ? 9.297 -57.094 -4.57 1 93.81 765 SER B CA 1
ATOM 13141 C C . SER B 1 765 ? 8.695 -56 -3.701 1 93.81 765 SER B C 1
ATOM 13143 O O . SER B 1 765 ? 8.297 -56.25 -2.561 1 93.81 765 SER B O 1
ATOM 13145 N N . LYS B 1 766 ? 8.594 -54.781 -4.215 1 93.19 766 LYS B N 1
ATOM 13146 C CA . LYS B 1 766 ? 8.023 -53.688 -3.473 1 93.19 766 LYS B CA 1
ATOM 13147 C C . LYS B 1 766 ? 6.535 -53.875 -3.213 1 93.19 766 LYS B C 1
ATOM 13149 O O . LYS B 1 766 ? 6.039 -53.594 -2.127 1 93.19 766 LYS B O 1
ATOM 13154 N N . ALA B 1 767 ? 5.863 -54.375 -4.199 1 94.06 767 ALA B N 1
ATOM 13155 C CA . ALA B 1 767 ? 4.438 -54.656 -4.062 1 94.06 767 ALA B CA 1
ATOM 13156 C C . ALA B 1 767 ? 4.18 -55.688 -2.965 1 94.06 767 ALA B C 1
ATOM 13158 O O . ALA B 1 767 ? 3.215 -55.562 -2.205 1 94.06 767 ALA B O 1
ATOM 13159 N N . LYS B 1 768 ? 4.973 -56.688 -2.887 1 93.81 768 LYS B N 1
ATOM 13160 C CA . LYS B 1 768 ? 4.789 -57.781 -1.922 1 93.81 768 LYS B CA 1
ATOM 13161 C C . LYS B 1 768 ? 5.191 -57.312 -0.518 1 93.81 768 LYS B C 1
ATOM 13163 O O . LYS B 1 768 ? 4.527 -57.688 0.461 1 93.81 768 LYS B O 1
ATOM 13168 N N . ARG B 1 769 ? 6.203 -56.5 -0.405 1 90.69 769 ARG B N 1
ATOM 13169 C CA . ARG B 1 769 ? 6.777 -56.125 0.884 1 90.69 769 ARG B CA 1
ATOM 13170 C C . ARG B 1 769 ? 5.938 -55.062 1.57 1 90.69 769 ARG B C 1
ATOM 13172 O O . ARG B 1 769 ? 5.945 -54.938 2.797 1 90.69 769 ARG B O 1
ATOM 13179 N N . MET B 1 770 ? 5.285 -54.281 0.854 1 89.94 770 MET B N 1
ATOM 13180 C CA . MET B 1 770 ? 4.621 -53.156 1.483 1 89.94 770 MET B CA 1
ATOM 13181 C C . MET B 1 770 ? 3.105 -53.281 1.417 1 89.94 770 MET B C 1
ATOM 13183 O O . MET B 1 770 ? 2.49 -53.812 2.342 1 89.94 770 MET B O 1
ATOM 13187 N N . PRO B 1 771 ? 2.482 -53.031 0.165 1 91.62 771 PRO B N 1
ATOM 13188 C CA . PRO B 1 771 ? 1.017 -53 0.191 1 91.62 771 PRO B CA 1
ATOM 13189 C C . PRO B 1 771 ? 0.41 -54.375 0.403 1 91.62 771 PRO B C 1
ATOM 13191 O O . PRO B 1 771 ? -0.585 -54.531 1.118 1 91.62 771 PRO B O 1
ATOM 13194 N N . ILE B 1 772 ? 0.934 -55.469 -0.165 1 93.69 772 ILE B N 1
ATOM 13195 C CA . ILE B 1 772 ? 0.359 -56.812 -0.03 1 93.69 772 ILE B CA 1
ATOM 13196 C C . ILE B 1 772 ? 0.485 -57.281 1.416 1 93.69 772 ILE B C 1
ATOM 13198 O O . ILE B 1 772 ? -0.473 -57.812 1.991 1 93.69 772 ILE B O 1
ATOM 13202 N N . ARG B 1 773 ? 1.651 -57.094 1.961 1 92.12 773 ARG B N 1
ATOM 13203 C CA . ARG B 1 773 ? 1.88 -57.438 3.357 1 92.12 773 ARG B CA 1
ATOM 13204 C C . ARG B 1 773 ? 0.908 -56.719 4.273 1 92.12 773 ARG B C 1
ATOM 13206 O O . ARG B 1 773 ? 0.323 -57.312 5.176 1 92.12 773 ARG B O 1
ATOM 13213 N N . PHE B 1 774 ? 0.691 -55.469 4 1 91.12 774 PHE B N 1
ATOM 13214 C CA . PHE B 1 774 ? -0.136 -54.656 4.883 1 91.12 774 PHE B CA 1
ATOM 13215 C C . PHE B 1 774 ? -1.614 -54.938 4.668 1 91.12 774 PHE B C 1
ATOM 13217 O O . PHE B 1 774 ? -2.414 -54.844 5.602 1 91.12 774 PHE B O 1
ATOM 13224 N N . LEU B 1 775 ? -1.976 -55.219 3.445 1 91.81 775 LEU B N 1
ATOM 13225 C CA . LEU B 1 775 ? -3.354 -55.625 3.18 1 91.81 775 LEU B CA 1
ATOM 13226 C C . LEU B 1 775 ? -3.695 -56.938 3.904 1 91.81 775 LEU B C 1
ATOM 13228 O O . LEU B 1 775 ? -4.812 -57.094 4.402 1 91.81 775 LEU B O 1
ATOM 13232 N N . LYS B 1 776 ? -2.779 -57.844 4 1 90.12 776 LYS B N 1
ATOM 13233 C CA . LYS B 1 776 ? -2.98 -59.094 4.734 1 90.12 776 LYS B CA 1
ATOM 13234 C C . LYS B 1 776 ? -3.131 -58.844 6.23 1 90.12 776 LYS B C 1
ATOM 13236 O O . LYS B 1 776 ? -3.973 -59.438 6.891 1 90.12 776 LYS B O 1
ATOM 13241 N N . ALA B 1 777 ? -2.389 -57.906 6.656 1 87.06 777 ALA B N 1
ATOM 13242 C CA . ALA B 1 777 ? -2.365 -57.625 8.086 1 87.06 777 ALA B CA 1
ATOM 13243 C C . ALA B 1 777 ? -3.59 -56.812 8.508 1 87.06 777 ALA B C 1
ATOM 13245 O O . ALA B 1 777 ? -4.223 -57.125 9.523 1 87.06 777 ALA B O 1
ATOM 13246 N N . SER B 1 778 ? -3.965 -55.812 7.688 1 80.25 778 SER B N 1
ATOM 13247 C CA . SER B 1 778 ? -5 -54.875 8.109 1 80.25 778 SER B CA 1
ATOM 13248 C C . SER B 1 778 ? -6.312 -55.125 7.379 1 80.25 778 SER B C 1
ATOM 13250 O O . SER B 1 778 ? -7.293 -54.406 7.578 1 80.25 778 SER B O 1
ATOM 13252 N N . GLY B 1 779 ? -6.445 -56.094 6.609 1 83.19 779 GLY B N 1
ATOM 13253 C CA . GLY B 1 779 ? -7.582 -56.312 5.734 1 83.19 779 GLY B CA 1
ATOM 13254 C C . GLY B 1 779 ? -8.719 -57.062 6.414 1 83.19 779 GLY B C 1
ATOM 13255 O O . GLY B 1 779 ? -9.547 -57.688 5.746 1 83.19 779 GLY B O 1
ATOM 13256 N N . ARG B 1 780 ? -8.758 -57.062 7.66 1 82 780 ARG B N 1
ATOM 13257 C CA . ARG B 1 780 ? -9.805 -57.656 8.484 1 82 780 ARG B CA 1
ATOM 13258 C C . ARG B 1 780 ? -10.07 -59.094 8.078 1 82 780 ARG B C 1
ATOM 13260 O O . ARG B 1 780 ? -11.227 -59.531 8.023 1 82 780 ARG B O 1
ATOM 13267 N N . GLY B 1 781 ? -9.055 -59.844 7.543 1 88.75 781 GLY B N 1
ATOM 13268 C CA . GLY B 1 781 ? -9.133 -61.25 7.227 1 88.75 781 GLY B CA 1
ATOM 13269 C C . GLY B 1 781 ? -9.602 -61.531 5.809 1 88.75 781 GLY B C 1
ATOM 13270 O O . GLY B 1 781 ? -9.734 -62.688 5.402 1 88.75 781 GLY B O 1
ATOM 13271 N N . PHE B 1 782 ? -9.781 -60.5 5.09 1 93.69 782 PHE B N 1
ATOM 13272 C CA . PHE B 1 782 ? -10.32 -60.688 3.75 1 93.69 782 PHE B CA 1
ATOM 13273 C C . PHE B 1 782 ? -9.219 -61.062 2.764 1 93.69 782 PHE B C 1
ATOM 13275 O O . PHE B 1 782 ? -9.484 -61.656 1.713 1 93.69 782 PHE B O 1
ATOM 13282 N N . PHE B 1 783 ? -8.055 -60.719 3.055 1 95.06 783 PHE B N 1
ATOM 13283 C CA . PHE B 1 783 ? -6.906 -61 2.207 1 95.06 783 PHE B CA 1
ATOM 13284 C C . PHE B 1 783 ? -6.066 -62.125 2.801 1 95.06 783 PHE B C 1
ATOM 13286 O O . PHE B 1 783 ? -5.559 -62 3.918 1 95.06 783 PHE B O 1
ATOM 13293 N N . VAL B 1 784 ? -5.934 -63.156 2.037 1 94.19 784 VAL B N 1
ATOM 13294 C CA . VAL B 1 784 ? -5.305 -64.312 2.592 1 94.19 784 VAL B CA 1
ATOM 13295 C C . VAL B 1 784 ? -4.223 -64.812 1.639 1 94.19 784 VAL B C 1
ATOM 13297 O O . VAL B 1 784 ? -4.203 -64.5 0.461 1 94.19 784 VAL B O 1
ATOM 13300 N N . GLU B 1 785 ? -3.391 -65.688 2.221 1 92.44 785 GLU B N 1
ATOM 13301 C CA . GLU B 1 785 ? -2.342 -66.312 1.413 1 92.44 785 GLU B CA 1
ATOM 13302 C C . GLU B 1 785 ? -2.848 -67.562 0.723 1 92.44 785 GLU B C 1
ATOM 13304 O O . GLU B 1 785 ? -3.621 -68.312 1.304 1 92.44 785 GLU B O 1
ATOM 13309 N N . LYS B 1 786 ? -2.523 -67.688 -0.457 1 93.06 786 LYS B N 1
ATOM 13310 C CA . LYS B 1 786 ? -2.838 -68.875 -1.239 1 93.06 786 LYS B CA 1
ATOM 13311 C C . LYS B 1 786 ? -1.64 -69.312 -2.074 1 93.06 786 LYS B C 1
ATOM 13313 O O . LYS B 1 786 ? -0.971 -68.5 -2.697 1 93.06 786 LYS B O 1
ATOM 13318 N N . ASN B 1 787 ? -1.426 -70.625 -2.035 1 87.31 787 ASN B N 1
ATOM 13319 C CA . ASN B 1 787 ? -0.279 -71.188 -2.754 1 87.31 787 ASN B CA 1
ATOM 13320 C C . ASN B 1 787 ? -0.357 -70.875 -4.246 1 87.31 787 ASN B C 1
ATOM 13322 O O . ASN B 1 787 ? -1.385 -71.125 -4.883 1 87.31 787 ASN B O 1
ATOM 13326 N N . GLY B 1 788 ? 0.692 -70.312 -4.816 1 91.56 788 GLY B N 1
ATOM 13327 C CA . GLY B 1 788 ? 0.787 -70.062 -6.238 1 91.56 788 GLY B CA 1
ATOM 13328 C C . GLY B 1 788 ? 0.289 -68.688 -6.613 1 91.56 788 GLY B C 1
ATOM 13329 O O . GLY B 1 788 ? 0.356 -68.25 -7.777 1 91.56 788 GLY B O 1
ATOM 13330 N N . TYR B 1 789 ? -0.218 -68 -5.641 1 94.56 789 TYR B N 1
ATOM 13331 C CA . TYR B 1 789 ? -0.753 -66.688 -5.895 1 94.56 789 TYR B CA 1
ATOM 13332 C C . TYR B 1 789 ? -0.074 -65.625 -5.012 1 94.56 789 TYR B C 1
ATOM 13334 O O . TYR B 1 789 ? 0.492 -66 -3.971 1 94.56 789 TYR B O 1
ATOM 13342 N N . ALA B 1 790 ? -0.053 -64.438 -5.48 1 95.31 790 ALA B N 1
ATOM 13343 C CA . ALA B 1 790 ? 0.528 -63.344 -4.699 1 95.31 790 ALA B CA 1
ATOM 13344 C C . ALA B 1 790 ? -0.339 -63 -3.488 1 95.31 790 ALA B C 1
ATOM 13346 O O . ALA B 1 790 ? 0.176 -62.781 -2.389 1 95.31 790 ALA B O 1
ATOM 13347 N N . LEU B 1 791 ? -1.618 -62.969 -3.748 1 94.81 791 LEU B N 1
ATOM 13348 C CA . LEU B 1 791 ? -2.611 -62.656 -2.727 1 94.81 791 LEU B CA 1
ATOM 13349 C C . LEU B 1 791 ? -3.986 -63.188 -3.129 1 94.81 791 LEU B C 1
ATOM 13351 O O . LEU B 1 791 ? -4.301 -63.25 -4.316 1 94.81 791 LEU B O 1
ATOM 13355 N N . ALA B 1 792 ? -4.727 -63.594 -2.217 1 95.88 792 ALA B N 1
ATOM 13356 C CA . ALA B 1 792 ? -6.066 -64.125 -2.496 1 95.88 792 ALA B CA 1
ATOM 13357 C C . ALA B 1 792 ? -7.09 -63.531 -1.532 1 95.88 792 ALA B C 1
ATOM 13359 O O . ALA B 1 792 ? -6.727 -62.969 -0.495 1 95.88 792 ALA B O 1
ATOM 13360 N N . LEU B 1 793 ? -8.312 -63.562 -1.961 1 94.88 793 LEU B N 1
ATOM 13361 C CA . LEU B 1 793 ? -9.414 -63.188 -1.088 1 94.88 793 LEU B CA 1
ATOM 13362 C C . LEU B 1 793 ? -9.969 -64.375 -0.349 1 94.88 793 LEU B C 1
ATOM 13364 O O . LEU B 1 793 ? -9.812 -65.5 -0.811 1 94.88 793 LEU B O 1
ATOM 13368 N N . ARG B 1 794 ? -10.586 -64.062 0.725 1 92.81 794 ARG B N 1
ATOM 13369 C CA . ARG B 1 794 ? -11.242 -65.125 1.482 1 92.81 794 ARG B CA 1
ATOM 13370 C C . ARG B 1 794 ? -12.266 -65.875 0.623 1 92.81 794 ARG B C 1
ATOM 13372 O O . ARG B 1 794 ? -12.977 -65.25 -0.172 1 92.81 794 ARG B O 1
ATOM 13379 N N . ASP B 1 795 ? -12.469 -67.125 0.815 1 90.06 795 ASP B N 1
ATOM 13380 C CA . ASP B 1 795 ? -13.266 -68 -0.057 1 90.06 795 ASP B CA 1
ATOM 13381 C C . ASP B 1 795 ? -14.734 -67.625 -0.039 1 90.06 795 ASP B C 1
ATOM 13383 O O . ASP B 1 795 ? -15.43 -67.688 -1.052 1 90.06 795 ASP B O 1
ATOM 13387 N N . GLU B 1 796 ? -15.141 -67.125 1.109 1 90.62 796 GLU B N 1
ATOM 13388 C CA . GLU B 1 796 ? -16.547 -66.75 1.273 1 90.62 796 GLU B CA 1
ATOM 13389 C C . GLU B 1 796 ? -16.938 -65.625 0.32 1 90.62 796 GLU B C 1
ATOM 13391 O O . GLU B 1 796 ? -18.125 -65.438 0.021 1 90.62 796 GLU B O 1
ATOM 13396 N N . ILE B 1 797 ? -15.977 -64.875 -0.152 1 92.38 797 ILE B N 1
ATOM 13397 C CA . ILE B 1 797 ? -16.234 -63.812 -1.074 1 92.38 797 ILE B CA 1
ATOM 13398 C C . ILE B 1 797 ? -16.672 -64.375 -2.428 1 92.38 797 ILE B C 1
ATOM 13400 O O . ILE B 1 797 ? -17.359 -63.656 -3.193 1 92.38 797 ILE B O 1
ATOM 13404 N N . GLY B 1 798 ? -16.328 -65.562 -2.754 1 90.19 798 GLY B N 1
ATOM 13405 C CA . GLY B 1 798 ? -16.734 -66.188 -3.984 1 90.19 798 GLY B CA 1
ATOM 13406 C C . GLY B 1 798 ? -18.234 -66.25 -4.172 1 90.19 798 GLY B C 1
ATOM 13407 O O . GLY B 1 798 ? -18.719 -66.312 -5.301 1 90.19 798 GLY B O 1
ATOM 13408 N N . ASP B 1 799 ? -18.938 -66.25 -3.062 1 87.62 799 ASP B N 1
ATOM 13409 C CA . ASP B 1 799 ? -20.391 -66.312 -3.096 1 87.62 799 ASP B CA 1
ATOM 13410 C C . ASP B 1 799 ? -21 -65.062 -3.654 1 87.62 799 ASP B C 1
ATOM 13412 O O . ASP B 1 799 ? -22.141 -65.062 -4.117 1 87.62 799 ASP B O 1
ATOM 13416 N N . VAL B 1 800 ? -20.203 -63.969 -3.625 1 90.06 800 VAL B N 1
ATOM 13417 C CA . VAL B 1 800 ? -20.797 -62.688 -3.992 1 90.06 800 VAL B CA 1
ATOM 13418 C C . VAL B 1 800 ? -20.188 -62.188 -5.297 1 90.06 800 VAL B C 1
ATOM 13420 O O . VAL B 1 800 ? -20.656 -61.219 -5.875 1 90.06 800 VAL B O 1
ATOM 13423 N N . VAL B 1 801 ? -19.172 -62.781 -5.84 1 88.12 801 VAL B N 1
ATOM 13424 C CA . VAL B 1 801 ? -18.438 -62.344 -7.02 1 88.12 801 VAL B CA 1
ATOM 13425 C C . VAL B 1 801 ? -19.375 -62.344 -8.234 1 88.12 801 VAL B C 1
ATOM 13427 O O . VAL B 1 801 ? -19.219 -61.5 -9.141 1 88.12 801 VAL B O 1
ATOM 13430 N N . GLY B 1 802 ? -20.375 -63.188 -8.266 1 82.62 802 GLY B N 1
ATOM 13431 C CA . GLY B 1 802 ? -21.312 -63.219 -9.375 1 82.62 802 GLY B CA 1
ATOM 13432 C C . GLY B 1 802 ? -22.359 -62.125 -9.312 1 82.62 802 GLY B C 1
ATOM 13433 O O . GLY B 1 802 ? -23.094 -61.906 -10.273 1 82.62 802 GLY B O 1
ATOM 13434 N N . ASN B 1 803 ? -22.422 -61.5 -8.219 1 88.25 803 ASN B N 1
ATOM 13435 C CA . ASN B 1 803 ? -23.344 -60.375 -8.039 1 88.25 803 ASN B CA 1
ATOM 13436 C C . ASN B 1 803 ? -22.859 -59.125 -8.766 1 88.25 803 ASN B C 1
ATOM 13438 O O . ASN B 1 803 ? -21.781 -58.594 -8.461 1 88.25 803 ASN B O 1
ATOM 13442 N N . MET B 1 804 ? -23.562 -58.625 -9.688 1 88 804 MET B N 1
ATOM 13443 C CA . MET B 1 804 ? -23.172 -57.5 -10.516 1 88 804 MET B CA 1
ATOM 13444 C C . MET B 1 804 ? -22.938 -56.25 -9.664 1 88 804 MET B C 1
ATOM 13446 O O . MET B 1 804 ? -22.047 -55.438 -9.945 1 88 804 MET B O 1
ATOM 13450 N N . ALA B 1 805 ? -23.734 -56.062 -8.656 1 92.31 805 ALA B N 1
ATOM 13451 C CA . ALA B 1 805 ? -23.609 -54.906 -7.781 1 92.31 805 ALA B CA 1
ATOM 13452 C C . ALA B 1 805 ? -22.266 -54.906 -7.059 1 92.31 805 ALA B C 1
ATOM 13454 O O . ALA B 1 805 ? -21.719 -53.844 -6.746 1 92.31 805 ALA B O 1
ATOM 13455 N N . PHE B 1 806 ? -21.781 -56.062 -6.805 1 93.69 806 PHE B N 1
ATOM 13456 C CA . PHE B 1 806 ? -20.5 -56.188 -6.113 1 93.69 806 PHE B CA 1
ATOM 13457 C C . PHE B 1 806 ? -19.391 -55.562 -6.945 1 93.69 806 PHE B C 1
ATOM 13459 O O . PHE B 1 806 ? -18.594 -54.781 -6.434 1 93.69 806 PHE B O 1
ATOM 13466 N N . GLY B 1 807 ? -19.344 -55.875 -8.172 1 92.38 807 GLY B N 1
ATOM 13467 C CA . GLY B 1 807 ? -18.359 -55.312 -9.07 1 92.38 807 GLY B CA 1
ATOM 13468 C C . GLY B 1 807 ? -18.5 -53.781 -9.234 1 92.38 807 GLY B C 1
ATOM 13469 O O . GLY B 1 807 ? -17.5 -53.062 -9.258 1 92.38 807 GLY B O 1
ATOM 13470 N N . GLU B 1 808 ? -19.656 -53.375 -9.328 1 92.44 808 GLU B N 1
ATOM 13471 C CA . GLU B 1 808 ? -19.922 -51.938 -9.484 1 92.44 808 GLU B CA 1
ATOM 13472 C C . GLU B 1 808 ? -19.484 -51.156 -8.25 1 92.44 808 GLU B C 1
ATOM 13474 O O . GLU B 1 808 ? -18.844 -50.125 -8.367 1 92.44 808 GLU B O 1
ATOM 13479 N N . GLN B 1 809 ? -19.859 -51.688 -7.125 1 93.94 809 GLN B N 1
ATOM 13480 C CA . GLN B 1 809 ? -19.5 -51 -5.879 1 93.94 809 GLN B CA 1
ATOM 13481 C C . GLN B 1 809 ? -18 -51 -5.656 1 93.94 809 GLN B C 1
ATOM 13483 O O . GLN B 1 809 ? -17.438 -50.031 -5.176 1 93.94 809 GLN B O 1
ATOM 13488 N N . MET B 1 810 ? -17.359 -52.094 -5.965 1 94.19 810 MET B N 1
ATOM 13489 C CA . MET B 1 810 ? -15.914 -52.156 -5.816 1 94.19 810 MET B CA 1
ATOM 13490 C C . MET B 1 810 ? -15.219 -51.156 -6.734 1 94.19 810 MET B C 1
ATOM 13492 O O . MET B 1 810 ? -14.305 -50.438 -6.309 1 94.19 810 MET B O 1
ATOM 13496 N N . GLY B 1 811 ? -15.641 -51.156 -7.93 1 92.62 811 GLY B N 1
ATOM 13497 C CA . GLY B 1 811 ? -15.094 -50.188 -8.859 1 92.62 811 GLY B CA 1
ATOM 13498 C C . GLY B 1 811 ? -15.297 -48.75 -8.406 1 92.62 811 GLY B C 1
ATOM 13499 O O . GLY B 1 811 ? -14.391 -47.938 -8.508 1 92.62 811 GLY B O 1
ATOM 13500 N N . ASP B 1 812 ? -16.422 -48.469 -7.906 1 92.62 812 ASP B N 1
ATOM 13501 C CA . ASP B 1 812 ? -16.797 -47.156 -7.434 1 92.62 812 ASP B CA 1
ATOM 13502 C C . ASP B 1 812 ? -15.914 -46.719 -6.258 1 92.62 812 ASP B C 1
ATOM 13504 O O . ASP B 1 812 ? -15.398 -45.594 -6.234 1 92.62 812 ASP B O 1
ATOM 13508 N N . VAL B 1 813 ? -15.766 -47.562 -5.34 1 93.75 813 VAL B N 1
ATOM 13509 C CA . VAL B 1 813 ? -15 -47.219 -4.148 1 93.75 813 VAL B CA 1
ATOM 13510 C C . VAL B 1 813 ? -13.523 -47.094 -4.512 1 93.75 813 VAL B C 1
ATOM 13512 O O . VAL B 1 813 ? -12.828 -46.219 -3.977 1 93.75 813 VAL B O 1
ATOM 13515 N N . LEU B 1 814 ? -13.008 -47.938 -5.348 1 91.56 814 LEU B N 1
ATOM 13516 C CA . LEU B 1 814 ? -11.617 -47.812 -5.777 1 91.56 814 LEU B CA 1
ATOM 13517 C C . LEU B 1 814 ? -11.383 -46.5 -6.516 1 91.56 814 LEU B C 1
ATOM 13519 O O . LEU B 1 814 ? -10.375 -45.812 -6.281 1 91.56 814 LEU B O 1
ATOM 13523 N N . GLY B 1 815 ? -12.289 -46.25 -7.359 1 85.88 815 GLY B N 1
ATOM 13524 C CA . GLY B 1 815 ? -12.211 -44.969 -8.047 1 85.88 815 GLY B CA 1
ATOM 13525 C C . GLY B 1 815 ? -12.211 -43.781 -7.098 1 85.88 815 GLY B C 1
ATOM 13526 O O . GLY B 1 815 ? -11.383 -42.875 -7.223 1 85.88 815 GLY B O 1
ATOM 13527 N N . TYR B 1 816 ? -13.086 -43.812 -6.164 1 88.06 816 TYR B N 1
ATOM 13528 C CA . TYR B 1 816 ? -13.211 -42.719 -5.199 1 88.06 816 TYR B CA 1
ATOM 13529 C C . TYR B 1 816 ? -11.953 -42.594 -4.344 1 88.06 816 TYR B C 1
ATOM 13531 O O . TYR B 1 816 ? -11.43 -41.5 -4.152 1 88.06 816 TYR B O 1
ATOM 13539 N N . ARG B 1 817 ? -11.5 -43.719 -3.834 1 88.81 817 ARG B N 1
ATOM 13540 C CA . ARG B 1 817 ? -10.352 -43.688 -2.941 1 88.81 817 ARG B CA 1
ATOM 13541 C C . ARG B 1 817 ? -9.109 -43.188 -3.662 1 88.81 817 ARG B C 1
ATOM 13543 O O . ARG B 1 817 ? -8.289 -42.469 -3.068 1 88.81 817 ARG B O 1
ATOM 13550 N N . SER B 1 818 ? -8.969 -43.531 -4.836 1 83.44 818 SER B N 1
ATOM 13551 C CA . SER B 1 818 ? -7.855 -43.031 -5.633 1 83.44 818 SER B CA 1
ATOM 13552 C C . SER B 1 818 ? -7.953 -41.531 -5.805 1 83.44 818 SER B C 1
ATOM 13554 O O . SER B 1 818 ? -6.969 -40.812 -5.609 1 83.44 818 SER B O 1
ATOM 13556 N N . LEU B 1 819 ? -9.102 -41.125 -6.047 1 79.25 819 LEU B N 1
ATOM 13557 C CA . LEU B 1 819 ? -9.328 -39.688 -6.266 1 79.25 819 LEU B CA 1
ATOM 13558 C C . LEU B 1 819 ? -9.117 -38.906 -4.973 1 79.25 819 LEU B C 1
ATOM 13560 O O . LEU B 1 819 ? -8.609 -37.781 -5.004 1 79.25 819 LEU B O 1
ATOM 13564 N N . GLU B 1 820 ? -9.648 -39.469 -3.988 1 82.19 820 GLU B N 1
ATOM 13565 C CA . GLU B 1 820 ? -9.477 -38.812 -2.688 1 82.19 820 GLU B CA 1
ATOM 13566 C C . GLU B 1 820 ? -8 -38.625 -2.354 1 82.19 820 GLU B C 1
ATOM 13568 O O . GLU B 1 820 ? -7.613 -37.594 -1.785 1 82.19 820 GLU B O 1
ATOM 13573 N N . TYR B 1 821 ? -7.199 -39.531 -2.703 1 80.94 821 TYR B N 1
ATOM 13574 C CA . TYR B 1 821 ? -5.766 -39.406 -2.473 1 80.94 821 TYR B CA 1
ATOM 13575 C C . TYR B 1 821 ? -5.176 -38.281 -3.297 1 80.94 821 TYR B C 1
ATOM 13577 O O . TYR B 1 821 ? -4.383 -37.5 -2.787 1 80.94 821 TYR B O 1
ATOM 13585 N N . TYR B 1 822 ? -5.52 -38.25 -4.52 1 74.69 822 TYR B N 1
ATOM 13586 C CA . TYR B 1 822 ? -4.988 -37.219 -5.387 1 74.69 822 TYR B CA 1
ATOM 13587 C C . TYR B 1 822 ? -5.398 -35.844 -4.891 1 74.69 822 TYR B C 1
ATOM 13589 O O . TYR B 1 822 ? -4.605 -34.906 -4.945 1 74.69 822 TYR B O 1
ATOM 13597 N N . ARG B 1 823 ? -6.551 -35.781 -4.418 1 73.38 823 ARG B N 1
ATOM 13598 C CA . ARG B 1 823 ? -7.031 -34.5 -3.859 1 73.38 823 ARG B CA 1
ATOM 13599 C C . ARG B 1 823 ? -6.172 -34.094 -2.676 1 73.38 823 ARG B C 1
ATOM 13601 O O . ARG B 1 823 ? -5.75 -32.938 -2.598 1 73.38 823 ARG B O 1
ATOM 13608 N N . ARG B 1 824 ? -5.938 -34.938 -1.852 1 74.31 824 ARG B N 1
ATOM 13609 C CA . ARG B 1 824 ? -5.152 -34.625 -0.658 1 74.31 824 ARG B CA 1
ATOM 13610 C C . ARG B 1 824 ? -3.725 -34.25 -1.026 1 74.31 824 ARG B C 1
ATOM 13612 O O . ARG B 1 824 ? -3.131 -33.375 -0.399 1 74.31 824 ARG B O 1
ATOM 13619 N N . ARG B 1 825 ? -3.281 -34.906 -1.976 1 71.69 825 ARG B N 1
ATOM 13620 C CA . ARG B 1 825 ? -1.93 -34.625 -2.453 1 71.69 825 ARG B CA 1
ATOM 13621 C C . ARG B 1 825 ? -1.815 -33.219 -2.975 1 71.69 825 ARG B C 1
ATOM 13623 O O . ARG B 1 825 ? -0.837 -32.5 -2.688 1 71.69 825 ARG B O 1
ATOM 13630 N N . TYR B 1 826 ? -2.777 -32.75 -3.596 1 63.69 826 TYR B N 1
ATOM 13631 C CA . TYR B 1 826 ? -2.719 -31.453 -4.25 1 63.69 826 TYR B CA 1
ATOM 13632 C C . TYR B 1 826 ? -3.129 -30.344 -3.291 1 63.69 826 TYR B C 1
ATOM 13634 O O . TYR B 1 826 ? -2.742 -29.188 -3.469 1 63.69 826 TYR B O 1
ATOM 13642 N N . GLU B 1 827 ? -4.02 -30.719 -2.402 1 63.5 827 GLU B N 1
ATOM 13643 C CA . GLU B 1 827 ? -4.352 -29.719 -1.388 1 63.5 827 GLU B CA 1
ATOM 13644 C C . GLU B 1 827 ? -3.141 -29.375 -0.526 1 63.5 827 GLU B C 1
ATOM 13646 O O . GLU B 1 827 ? -3.006 -28.25 -0.051 1 63.5 827 GLU B O 1
ATOM 13651 N N . LYS B 1 828 ? -2.285 -30.297 -0.37 1 58.03 828 LYS B N 1
ATOM 13652 C CA . LYS B 1 828 ? -1.098 -30.078 0.453 1 58.03 828 LYS B CA 1
ATOM 13653 C C . LYS B 1 828 ? -0.024 -29.312 -0.318 1 58.03 828 LYS B C 1
ATOM 13655 O O . LYS B 1 828 ? 0.783 -28.594 0.276 1 58.03 828 LYS B O 1
ATOM 13660 N N . GLU B 1 829 ? -0.046 -29.422 -1.502 1 56.16 829 GLU B N 1
ATOM 13661 C CA . GLU B 1 829 ? 0.964 -28.75 -2.312 1 56.16 829 GLU B CA 1
ATOM 13662 C C . GLU B 1 829 ? 0.573 -27.297 -2.59 1 56.16 829 GLU B C 1
ATOM 13664 O O . GLU B 1 829 ? 1.432 -26.422 -2.631 1 56.16 829 GLU B O 1
#

Nearest PDB structures (foldseek):
  7clg-assembly1_A  TM=4.430E-01  e=4.831E-41  Staphylococcus aureus subsp. aureus USA300
  8sp4-assembly1_A  TM=5.166E-01  e=8.621E-13  Escherichia coli
  8kcb-assembly1_K  TM=6.906E-01  e=2.995E-10  Arabidopsis thaliana
  8wha-assembly1_K  TM=7.162E-01  e=6.017E-10  Arabidopsis thaliana
  6iy3-assembly1_O  TM=6.275E-01  e=1.760E-09  Saccharomyces cerevisiae S288C

Foldseek 3Di:
DFAQFFDDPPPLVPADDDQKAFAAPDQNNFQLSNVLVLLQAFQEKEWEFAAADLQLLVSCLVSNQVSVVVVYQAEYEYECALPLHALLSVLVCCQRVNPSYFYKYFADDPDGRGFGKMKGHHPVWIKMKGWRAGRHPLSRHHPRIIIGMDICVVPVVVVVVVVVVSVCRRPPGIGTDDPVNSVVSLQPGFDGPVNVVVVVSRVVVSVVVVVPPDTPRAGDDDRVLSVLLSLVVQQVVLPFQEAEEAAAFQLCVLLSLLQNCLVWQAEEEEEADPLQLVVSLVSNCRNNVDPQEEEAEPVDNDDDGRYYYYHLVRCLDPVCLDVVNAQQARGQEYEYEQLLCCQDSSNVSNLVRHDHSHYYYYHHDDQLAAQAPSCVSRLLHHSYHDHPLSCCRHVQWFAAAEEEAEDAQDCPPFDQDLLHTDLVVVCVRQAPPVVRLVVVVVVCPVVDFQAEEEADADQVNQLRSQVSCVVVPAHEAEEDPPQPGPRHDHPVVRLVCSVVSVGRYYYYHCPPLDNDADQRGAEYEYPDDDRGLRSVSSRVSNPGGDDVPHRYHYYYYHAYLDLCSPCVLCSQLVHQDCDDDPPSQSVNRDGRPPYHHYYDPVSSVSNVVSVVPDDDLLVLLVVQQVSLCVNVVNDHDFLSSCSRRGRSHSQCVLVVPPPVVSNCQLQVLVSCVVVVNADPLSVVCCVDCLSVQLNLLSPPDPPACLQLLVLCLQLVVLQGHQFAALVSSLVSQCVSCSRRPNVCRPPPDNGSVSSVVQDSVNSSVVSLPPNLVVCCVSVPNQWDDDPRTSIGGDPRCVVSSPRSVSSVSSVRSSVNVVVVNSVVVVVVD/DFAQFFDDPPPLVPADDDQKAFAAPDQNNFQLSNVLVLLQAFQEKEWEFAAADLALLVSCLVSNQVSVVVVYQAEYEYECALPLHALLSVLVCCQRVNPSYFYKYFADDPDGRGFGKMKGHHPVWIKMKGWRAGRHPLSRHHPRIIIGMDICVVPVVVVVVVVVVSVCRRPPGIGTDDPVNSVVSLQPGFDGPVNVVVVVSRVVVRVVVVVPPDTPRAGDDDRVLSVLLSLVVQQVVLPFQEAEEAAAFQLCVLLSLLQNCLPWQAEEEEEADPLQLVVSLVSNCRNNVDPQEEEAEPVDNDDDGRYYYYYLVGCLDPVCLDVVRAQQARGQEYEYEQLLCCQDSSNVSNLVRHDHSHYYYYHHDDQLAAQAPSCVSRLLHHSYHDHPLSCCRHVQWFAAAEEEAEDAQDCPPFDQDLLHTDLVVVCVRQAPPVVRLVVVVVVCPVVDFQAEEEADADQVNQLRSQVSCVVVPAHEAEEDPPQPGPRHDHPVVRLVCSVVSVGRYYYYHCPPLDNDADQRGAEYEYPDDDRGLRSVSSRVSNPGGDDVPHRYHYYYYHAYLDLCSPCVLCSQLVHQDCDDDPPSQSVNRDGRPPYHHYYDPVSSVSVVVSVVPDDDLLVLLVVQQVSLCVNVVNDHDFLSSCSRRGRSHSQCVLVVPPPVVSNCQLQVLVSCVVVVNADPLSVVCCVDCLSVQLNLLSPPDPPACLQLLVLCLQLVVLQGHQFAALVSSLVSQCVSCSRRPNVCRPPPDDGSVSSVPQDSVNSSVVSLPPNLVVCCVRVPNQWDDDPRTSIGGDPRCVVSSPRSVSSVSSVRSSVNVVVVNSVVVVVVD

Sequence (1658 aa):
MAQSNFEERIDTYEIESTNVMTGDRDRSRYLYYQLKMSMAKAKQIDIIVSFLMESGVRMLLNDMKRALDRGVKIRILTGNYLEITQPSALYLIKSELGDRVDLRLYNETSRSFHPKSYIFHYESSNEIYIGSSNISKSALTSGIEWNYRFSDTLDKKNYELFYATFEDLFLNHSIIIDDEELKRYSKAWKKPAVSRDLAKYDAAEENEDKNAENVRMLYRPRGAQIEALYALQESRMEGAAKGLVYAATGIGKTYLAAFDSAKYERVLFVAHREEILKQAAVSFKNVRNSEDYGFFDGKEKDRDKSVIFASVATLGRPEYLNETYFPADYFDYVIIDEFHHAVTDQYRRIVDYFQPQFLLGLTATPERMDGKNIYEICDYNVPYQISLKEAINKGMLVPFHYYGVYDETDYSGLRIVKGRYDEQELNQAYIGNERRYDLIYKYYRKYRSARAIGFCCSRQHAEDMAKEFCQRGIASAAVYSGENGAYAEERNEAIRKLKNGEIRVIFSVDMFNEGVDIASLDMVMFLRPTESPVVFLQQLGRGLRLYKGKEYLNVLDFIGNYEKAGKAPLLLSGEQSFSKKGSCEYQDLEYPDDCIVDFDMRLIDLFKEIDKKKLTLKMQIRQEYYRVKELLDGKRPSRMDLFTYMDDEIYRICVSGSHAKENPFQHYLDFLYELGELSEDEQKLYAGIGREFIQTIETTEMQKVYKMPILYSFYNHGNIRLAVTDEEVLESWKKFFDTGTNWKDFPNVNTYEDYKKVTDKQHLSKAKRMPIRFLKASGRGFFVEKNGYALALRDEIGDVVGNMAFGEQMGDVLGYRSLEYYRRRYEKEMAQSNFEERIDTYEIESTNVMTGDRDRSRYLYYQLKMSMAKAKQIDIIVSFLMESGVRMLLNDMKRALDRGVKIRILTGNYLEITQPSALYLIKSELGDRVDLRLYNETSRSFHPKSYIFHYESSNEIYIGSSNISKSALTSGIEWNYRFSDTLDKKNYELFYATFEDLFLNHSIIIDDEELKRYSKAWKKPAVSRDLAKYDAAEENEDKNAENVRMLYRPRGAQIEALYALQESRMEGAAKGLVYAATGIGKTYLAAFDSAKYERVLFVAHREEILKQAAVSFKNVRNSEDYGFFDGKEKDRDKSVIFASVATLGRPEYLNETYFPADYFDYVIIDEFHHAVTDQYRRIVDYFQPQFLLGLTATPERMDGKNIYEICDYNVPYQISLKEAINKGMLVPFHYYGVYDETDYSGLRIVKGRYDEQELNQAYIGNERRYDLIYKYYRKYRSARAIGFCCSRQHAEDMAKEFCQRGIASAAVYSGENGAYAEERNEAIRKLKNGEIRVIFSVDMFNEGVDIASLDMVMFLRPTESPVVFLQQLGRGLRLYKGKEYLNVLDFIGNYEKAGKAPLLLSGEQSFSKKGSCEYQDLEYPDDCIVDFDMRLIDLFKEIDKKKLTLKMQIRQEYYRVKELLDGKRPSRMDLFTYMDDEIYRICVSGSHAKENPFQHYLDFLYELGELSEDEQKLYAGIGREFIQTIETTEMQKVYKMPILYSFYNHGNIRLAVTDEEVLESWKKFFDTGTNWKDFPNVNTYEDYKKVTDKQHLSKAKRMPIRFLKASGRGFFVEKNGYALALRDEIGDVVGNMAFGEQMGDVLGYRSLEYYRRRYEKE

Radius of gyration: 39.86 Å; Cα contacts (8 Å, |Δi|>4): 2970; chains: 2; bounding box: 90×142×88 Å

Secondary structure (DSSP, 8-state):
--EEE------GGGPPP-SEE--TT-GGG-HHHHHHHHHHH-SEEEEE-S-B-HHHHHHHHHHHHHHHHTT-EEEEEE--GGG-S-HHHHHHHHHHHGGGEEEEEE--SSS-B---EEEEE-SS-EEEEEES--BSHHHHTTSB--EEEEETTT-HHHHHHHHHHHHHHHHHSEEE--HHHHHHHHHH----HHHHHHHHHHHHHHHHHHTSTT---EEE--THHHHHHHHHHHHHHTT-SEEEEEE-TTS-HHHHHHHHHTT-SSEEEEES-HHHHHHHHHHHHHHHT---EEEESSS-B--S-SEEEEEHHHHTSGGGSSTTT--TTS-SEEEESSGGGTTSHHHHHHHHH---SEEEEEESS-GGGG-S-HHHHTTT---EEE-HHHHHHTTSS--EEEEEEE-----TT--EETTEE-HHHHHHHHTT-HHHHHHHHHHHHHH--SSEEEE-SSHHHHHHHHHHHHHTT--EEEE-TT--STTB--HHHHHHHHHHTS-SEEEESSTTSSS---TT--EEEE-S----HHHHHHHHHHHT---TT---EEEEEEE-S-TTGGGHHHHHHT-S-S-SSSS--GGGPPPPTT-EEEE-HHHHHHHHHHHHTPPPHHHHHHHHHHHHHHHTTTPPPPHHHHHHHS-HHHHHHHHSSTTGGG-TTTSHHHHHHHHT---HHHHHHHTSHHHHHHHHHHH---SSSTHHHHHHHHHGGG---SEE-HHHHHHHHHHHHTSTTGGGGSTT--SHHHHHT--HHHHHHHHIIIIIHHHHHHSTT-EE--TTSSEEE-GGGGGTTT-HHHHHHHHHHHHHHHHHHHHHHHHH-/--EEE------GGGPPP-SEE--TT-GGG-HHHHHHHHHHH-SEEEEE-S-B-HHHHHHHHHHHHHHHHTT-EEEEEE--GGG-S-HHHHHHHHHHHGGGEEEEEE--SSS-B---EEEEE-SS-EEEEEES--BSHHHHTTSB--EEEEETTT-HHHHHHHHHHHHHHHHHSEEE--HHHHHHHHHH----HHHHHHHHHHHHHHHHHHTSTT---EEE--THHHHHHHHHHHHHHTT-SEEEEEE-TTS-HHHHHHHHHTT-SSEEEEES-HHHHHHHHHHHHHHHT---EEEESSS-B--S-SEEEEEHHHHTSTTTSSTTT--TTS-SEEEESSGGGTTSHHHHHHHHH---SEEEEEESS-GGGG-S-HHHHTTT---EEE-HHHHHHTTSS--EEEEEEE-----TT--EETTEE-HHHHHHHHTT-HHHHHHHHHHHHHH--SSEEEE-SSHHHHHHHHHHHHHTT--EEEE-TT--STTB--HHHHHHHHHHTS-SEEEESSTTSSS---TT--EEEE-S----HHHHHHHHHHHT---TT---EEEEEEE-S-TTTT-HHHHHHT-S-S-SSSS--GGG--PPTT-EEEE-HHHHHHHHHHHHTPPPHHHHHHHHHHHHHHHTTTPPPPHHHHHHHS-HHHHHHHHSSTTTTT-TTTSHHHHHHHHT---HHHHHHHTSHHHHHHHHHHH---SSSTHHHHHHHHHGGG---SEE-HHHHHHHHHHHHTSTTGGGGSTT--SHHHHHT--HHHHHHHHIIIIIHHHHHHSTT-EE--TTSSEEE-GGGGGTTT-HHHHHHHHHHHHHHHHHHHHHHHHH-

Solvent-accessible surface area (backbone atoms only — not comparable to full-atom values): 86663 Å² total; per-residue (Å²): 101,69,48,64,47,71,80,78,87,70,77,65,84,78,56,64,90,68,48,58,20,47,16,40,90,46,71,62,18,18,46,46,60,54,50,52,57,48,42,74,63,32,54,31,38,41,35,38,27,22,32,38,30,48,63,18,46,64,72,45,44,65,54,51,46,54,28,42,73,74,66,27,49,39,38,38,38,30,25,61,45,85,43,52,34,34,54,36,25,56,40,48,48,41,63,75,52,39,86,65,44,50,45,30,32,48,65,66,84,82,47,52,49,42,31,19,37,44,36,35,33,42,96,89,52,37,38,37,35,36,7,36,42,42,40,28,47,32,39,27,31,45,12,29,19,31,34,42,49,54,35,38,84,81,40,44,69,60,44,50,52,54,51,52,51,48,51,46,43,61,71,72,41,42,41,75,61,43,72,66,47,48,51,52,50,45,73,68,48,47,54,37,66,51,50,54,57,53,47,49,44,36,48,50,54,50,50,60,56,58,76,44,87,83,70,70,83,38,60,40,79,50,55,66,41,40,44,40,49,45,30,48,51,53,39,43,75,48,58,31,43,37,30,29,37,38,37,27,55,58,66,38,67,61,50,41,52,30,62,70,47,57,86,48,68,26,35,36,39,34,30,85,46,68,64,44,43,56,53,42,49,51,43,35,26,56,60,62,69,47,83,56,55,37,41,27,40,93,86,38,78,58,72,97,44,38,29,36,33,27,27,39,82,47,50,29,34,72,90,50,63,36,69,87,76,42,45,44,66,61,36,41,31,36,35,34,49,58,29,76,55,37,69,39,68,37,42,40,48,44,61,70,52,46,55,40,65,32,38,40,33,32,27,56,54,74,45,65,73,75,11,48,72,51,43,64,77,21,52,64,30,62,58,34,73,42,48,61,40,53,35,31,31,48,59,60,28,38,27,40,39,36,36,39,39,68,33,86,59,79,42,81,86,56,56,66,54,96,82,33,67,42,60,68,60,48,43,63,66,52,56,89,33,59,68,57,52,49,52,54,50,52,53,50,60,59,68,55,69,64,25,32,40,33,35,28,75,34,70,64,47,11,40,49,50,17,48,54,37,38,74,71,73,41,43,39,28,11,32,55,90,81,52,81,50,97,41,37,33,55,62,69,57,46,50,52,32,30,76,71,56,69,21,36,35,38,20,22,49,64,66,64,50,56,70,57,86,51,39,74,33,34,30,42,33,38,65,38,82,70,77,42,71,58,58,50,49,36,43,53,23,43,38,22,30,64,36,94,92,60,74,50,20,39,33,42,37,47,40,39,70,47,93,55,59,71,46,58,66,39,65,61,33,64,48,86,62,78,61,83,67,83,84,55,50,88,67,70,61,62,59,36,64,88,44,43,80,48,66,33,68,70,41,55,51,46,44,50,50,55,57,68,64,48,61,56,68,62,53,46,51,50,51,42,50,50,52,43,13,52,74,53,74,64,40,82,65,48,62,48,47,44,67,17,55,30,54,50,65,58,51,46,51,33,68,65,62,87,32,56,90,68,16,46,78,51,39,47,68,58,48,30,52,73,71,67,66,58,50,76,60,40,48,57,35,57,78,41,70,52,39,58,52,52,38,48,66,46,60,55,86,65,95,63,73,63,52,52,29,53,52,49,37,30,36,49,92,55,58,66,45,58,55,33,36,60,66,47,36,42,50,31,39,48,56,50,37,64,39,39,61,44,44,70,74,39,81,98,36,92,45,57,71,53,51,72,65,57,45,69,68,54,53,42,50,51,44,50,67,45,37,48,47,47,39,40,69,70,39,83,64,41,34,37,86,42,93,90,37,66,39,21,45,40,72,76,52,63,78,41,63,81,38,67,45,51,35,51,50,48,53,35,48,51,53,34,53,54,48,53,49,53,50,54,57,57,71,72,101,99,69,47,66,46,71,79,78,87,69,77,67,84,78,57,64,91,66,46,60,20,47,17,41,91,47,72,65,18,16,48,47,63,53,49,53,57,49,43,74,62,34,55,29,37,41,36,37,27,23,33,39,29,49,63,18,44,63,72,46,44,65,54,50,48,53,28,42,76,72,68,26,47,39,38,39,37,31,25,63,45,84,42,55,34,36,54,36,25,55,39,47,47,42,64,75,53,38,84,67,44,51,46,30,32,49,64,67,84,84,47,53,48,42,31,17,36,44,35,36,32,43,96,89,48,38,37,38,36,37,6,36,40,44,41,27,47,32,39,27,33,45,12,30,18,32,34,41,49,52,36,39,87,80,39,46,70,60,44,51,52,54,50,53,50,47,51,45,43,60,73,73,41,42,40,75,61,45,74,68,48,48,51,50,50,45,72,70,47,47,54,36,67,50,49,54,56,52,46,49,42,37,47,47,53,50,50,60,57,57,78,42,87,83,73,71,79,38,61,40,78,49,56,66,40,40,45,40,49,45,29,47,50,52,39,41,76,50,59,30,45,38,30,30,38,38,39,27,53,57,67,39,66,62,49,42,50,30,63,69,47,56,87,48,66,27,34,35,40,34,30,83,46,69,62,44,42,57,53,42,49,51,45,35,26,56,60,62,70,50,83,58,53,38,42,26,39,93,88,39,79,57,71,96,43,39,30,36,34,28,28,40,82,45,50,29,33,72,90,50,64,36,69,88,76,42,45,44,65,59,36,41,31,38,35,35,48,58,30,77,56,38,70,40,69,39,42,40,46,45,61,70,52,45,55,40,65,31,38,38,32,32,26,55,56,73,50,64,72,75,10,50,72,50,42,64,76,22,51,64,29,61,57,32,75,42,49,61,38,52,35,30,29,48,60,60,27,37,28,40,40,37,36,41,38,68,33,85,60,78,42,81,84,56,56,68,54,96,83,35,67,41,61,69,60,49,42,62,65,53,56,87,34,60,69,58,52,50,51,54,50,52,54,50,60,58,68,54,68,64,25,32,40,34,35,28,76,34,70,66,48,12,38,48,50,17,49,56,38,38,74,72,72,41,44,39,28,10,33,54,91,82,51,79,50,96,41,37,33,55,63,68,57,46,50,51,33,31,76,72,56,69,22,38,35,38,20,22,49,65,64,65,52,55,70,55,87,51,39,75,35,35,28,40,33,40,65,37,81,71,78,43,73,58,58,50,50,36,44,52,21,44,37,24,31,63,36,93,93,60,73,50,22,40,33,42,35,46,40,38,69,48,94,56,62,68,48,61,67,39,66,60,32,63,50,83,58,89,64,82,68,83,84,65,51,88,66,71,64,63,58,36,65,87,44,43,81,46,67,34,68,70,42,54,50,47,45,50,50,54,56,68,63,50,61,57,67,62,53,47,52,52,50,40,51,51,51,45,14,52,74,52,74,66,40,82,65,49,63,48,47,43,67,17,57,31,54,51,64,59,49,45,52,33,67,65,61,84,33,56,89,67,16,46,75,49,38,46,69,59,48,31,52,75,71,68,66,58,50,75,61,40,49,57,36,56,76,42,69,52,39,57,52,52,38,48,66,46,62,56,84,66,95,62,72,63,50,51,28,54,52,47,37,29,36,49,92,55,58,65,44,58,58,34,36,59,66,48,36,41,51,31,39,49,54,49,36,65,41,40,61,42,43,68,73,40,84,96,36,91,45,58,71,55,52,72,65,57,44,70,68,55,52,42,50,51,45,49,66,44,37,49,47,45,40,41,71,67,39,83,65,40,34,36,86,42,92,90,36,66,40,20,45,40,72,77,53,63,77,41,64,79,39,66,46,52,34,51,51,50,52,35,49,53,53,36,54,52,48,53,49,54,47,53,56,56,71,70,101

pLDDT: mean 86.56, std 12.58, range [27.84, 98.75]

InterPro domains:
  IPR001650 Helicase, C-terminal domain-like [PF00271] (438-545)
  IPR001650 Helicase, C-terminal domain-like [PS51194] (439-597)
  IPR001650 Helicase, C-terminal domain-like [SM00490] (463-547)
  IPR006935 Helicase/UvrB, N-terminal [PF04851] (220-368)
  IPR014001 Helicase superfamily 1/2, ATP-binding domain [PS51192] (234-384)
  IPR014001 Helicase superfamily 1/2, ATP-binding domain [SM00487] (217-403)
  IPR025202 Cardiolipin synthase-like, phospholipase D-like domain [PF13091] (38-153)
  IPR027417 P-loop containing nucleoside triphosphate hydrolase [G3DSA:3.40.50.300] (202-383)
  IPR027417 P-loop containing nucleoside triphosphate hydrolase [G3DSA:3.40.50.300] (387-576)
  IPR027417 P-loop containing nucleoside triphosphate hydrolase [SSF52540] (266-561)

Organism: NCBI:txid88431